Protein 1WIL (pdb70)

Organism: Homo sapiens (NCBI:txid9606)

Sequence (89 aa):
GSSGSSGPREPVVNDEMCDVCEVWTAESLFPCRVCTRVFHDGCLRRMGYIQGDSAAEVTEMAHTETGWSCHYCDNINLLLTEESGPSSGGSSGSSGPREPVVNDEMCDVCEVWTAESLFPCRVCTRVFHDGCLRRMGYIQGDSAAEVTEMAHTETGWSCHYCDNINLLLTEESGPSSGGSSGSSGPREPVVNDEMCDVCEVWTAESLFPCRVCTRVFHDGCLRRMGYIQGDSAAEVTEMAHTETGWSCHYCDNINLLLTEESGPSSGGSSGSSGPREPVVNDEMCDVCEVWTAESLFPCRVCTRVFHDGCLRRMGYIQGDSAAEVTEMAHTETGWSCHYCDNINLLLTEESGPSSGGSSGSSGPREPVVNDEMCDVCEVWTAESLFPCRVCTRVFHDGCLRRMGYIQGDSAAEVTEMAHTETGWSCHYCDNINLLLTEESGPSSGGSSGSSGPREPVVNDEMCDVCEVWTAESLFPCRVCTRVFHDGCLRRMGYIQGDSAAEVTEMAHTETGWSCHYCDNINLLLTEESGPSSGGSSGSSGPREPVVNDEMCDVCEVWTAESLFPCRVCTRVFHDGCLRRMGYIQGDSAAEVTEMAHTETGWSCHYCDNINLLLTEESGPSSGGSSGSSGPREPVVNDEMCDVCEVWTAESLFPCRVCTRVFHDGCLRRMGYIQGDSAAEVTEMAHTETGWSCHYCDNINLLLTEESGPSSGGSSGSSGPREPVVNDEMCDVCEVWTAESLFPCRVCTRVFHDGCLRRMGYIQGDSAAEVTEMAHTETGWSCHYCDNINLLLTEESGPSSGGSSGSSGPREPVVNDEMCDVCEVWTAESLFPCRVCTRVFHDGCLRRMGYIQGDSAAEVTEMAHTETGWSCHYCDNINLLLTEESGPSSGGSSGSSGPREPVVNDEMCDVCEVWTAESLFPCRVCTRVFHDGCLRRMGYIQGDSAAEVTEMAHTETGWSCHYCDNINLLLTEESGPSSGGSSGSSGPREPVVNDEMCDVCEVWTAESLFPCRVCTRVFHDGCLRRMGYIQGDSAAEVTEMAHTETGWSCHYCDNINLLLTEESGPSSGGSSGSSGPREPVVNDEMCDVCEVWTAESLFPCRVCTRVFHDGCLRRMGYIQGDSAAEVTEMAHTETGWSCHYCDNINLLLTEESGPSSGGSSGSSGPREPVVNDEMCDVCEVWTAESLFPCRVCTRVFHDGCLRRMGYIQGDSAAEVTEMAHTETGWSCHYCDNINLLLTEESGPSSGGSSGSSGPREPVVNDEMCDVCEVWTAESLFPCRVCTRVFHDGCLRRMGYIQGDSAAEVTEMAHTETGWSCHYCDNINLLLTEESGPSSGGSSGSSGPREPVVNDEMCDVCEVWTAESLFPCRVCTRVFHDGCLRRMGYIQGDSAAEVTEMAHTETGWSCHYCDNINLLLTEESGPSSGGSSGSSGPREPVVNDEMCDVCEVWTAESLFPCRVCTRVFHDGCLRRMGYIQGDSAAEVTEMAHTETGWSCHYCDNINLLLTEESGPSSGGSSGSSGPREPVVNDEMCDVCEVWTAESLFPCRVCTRVFHDGCLRRMGYIQGDSAAEVTEMAHTETGWSCHYCDNINLLLTEESGPSSGGSSGSSGPREPVVNDEMCDVCEVWTAESLFPCRVCTRVFHDGCLRRMGYIQGDSAAEVTEMAHTETGWSCHYCDNINLLLTEESGPSSGGSSGSSGPREPVVNDEMCDVCEVWTAESLFPCRVCTRVFHDGCLRRMGYIQGDSAAEVTEMAHTETGWSCHYCDNINLLLTEESGPSSG

Secondary structure (DSSP, 8-state):
-------S-PPP--S---TTT----SSPPSS-SSSSS---HHHHHHHTS-------S-S---SSSSS---TTT----SSS---------

Structure (mmCIF, N/CA/C/O backbone):
data_1WIL
#
_entry.id   1WIL
#
_cell.length_a   1.000
_cell.length_b   1.000
_cell.length_c   1.000
_cell.angle_alpha   90.00
_cell.angle_beta   90.00
_cell.angle_gamma   90.00
#
_symmetry.space_group_name_H-M   'P 1'
#
loop_
_entity.id
_entity.type
_entity.pdbx_description
1 polymer 'KIAA1045 protein'
2 non-polymer 'ZINC ION'
#
loop_
_atom_site.group_PDB
_atom_site.id
_atom_site.type_symbol
_atom_site.label_atom_id
_atom_site.label_alt_id
_atom_site.label_comp_id
_atom_site.label_asym_id
_atom_site.label_entity_id
_atom_site.label_seq_id
_atom_site.pdbx_PDB_ins_code
_atom_site.Cartn_x
_atom_site.Cartn_y
_atom_site.Cartn_z
_atom_site.occupancy
_atom_site.B_iso_or_equiv
_atom_site.auth_seq_id
_atom_site.auth_comp_id
_atom_site.auth_asym_id
_atom_site.auth_atom_id
_atom_site.pdbx_PDB_model_num
ATOM 1 N N . GLY A 1 1 ? -23.510 6.192 26.114 1.00 0.00 1 GLY A N 1
ATOM 2 C CA . GLY A 1 1 ? -22.787 6.338 24.865 1.00 0.00 1 GLY A CA 1
ATOM 3 C C . GLY A 1 1 ? -23.681 6.780 23.724 1.00 0.00 1 GLY A C 1
ATOM 4 O O . GLY A 1 1 ? -24.396 7.776 23.837 1.00 0.00 1 GLY A O 1
ATOM 8 N N . SER A 1 2 ? -23.641 6.039 22.621 1.00 0.00 2 SER A N 1
ATOM 9 C CA . SER A 1 2 ? -24.451 6.363 21.453 1.00 0.00 2 SER A CA 1
ATOM 10 C C . SER A 1 2 ? -24.512 5.182 20.489 1.00 0.00 2 SER A C 1
ATOM 11 O O . SER A 1 2 ? -23.521 4.481 20.285 1.00 0.00 2 SER A O 1
ATOM 19 N N . SER A 1 3 ? -25.684 4.967 19.899 1.00 0.00 3 SER A N 1
ATOM 20 C CA . SER A 1 3 ? -25.877 3.869 18.960 1.00 0.00 3 SER A CA 1
ATOM 21 C C . SER A 1 3 ? -26.710 4.317 17.763 1.00 0.00 3 SER A C 1
ATOM 22 O O . SER A 1 3 ? -27.594 5.164 17.890 1.00 0.00 3 SER A O 1
ATOM 30 N N . GLY A 1 4 ? -26.423 3.742 16.599 1.00 0.00 4 GLY A N 1
ATOM 31 C CA . GLY A 1 4 ? -27.153 4.095 15.396 1.00 0.00 4 GLY A CA 1
ATOM 32 C C . GLY A 1 4 ? -26.478 3.587 14.138 1.00 0.00 4 GLY A C 1
ATOM 33 O O . GLY A 1 4 ? -25.638 4.272 13.557 1.00 0.00 4 GLY A O 1
ATOM 37 N N . SER A 1 5 ? -26.846 2.381 13.717 1.00 0.00 5 SER A N 1
ATOM 38 C CA . SER A 1 5 ? -26.265 1.778 12.523 1.00 0.00 5 SER A CA 1
ATOM 39 C C . SER A 1 5 ? -27.106 0.598 12.046 1.00 0.00 5 SER A C 1
ATOM 40 O O . SER A 1 5 ? -27.391 -0.324 12.810 1.00 0.00 5 SER A O 1
ATOM 48 N N . SER A 1 6 ? -27.501 0.634 10.777 1.00 0.00 6 SER A N 1
ATOM 49 C CA . SER A 1 6 ? -28.313 -0.429 10.199 1.00 0.00 6 SER A CA 1
ATOM 50 C C . SER A 1 6 ? -27.771 -0.845 8.834 1.00 0.00 6 SER A C 1
ATOM 51 O O . SER A 1 6 ? -26.816 -0.257 8.328 1.00 0.00 6 SER A O 1
ATOM 59 N N . GLY A 1 7 ? -28.389 -1.863 8.243 1.00 0.00 7 GLY A N 1
ATOM 60 C CA . GLY A 1 7 ? -27.956 -2.341 6.943 1.00 0.00 7 GLY A CA 1
ATOM 61 C C . GLY A 1 7 ? -27.550 -3.802 6.968 1.00 0.00 7 GLY A C 1
ATOM 62 O O . GLY A 1 7 ? -26.400 -4.144 7.244 1.00 0.00 7 GLY A O 1
ATOM 66 N N . PRO A 1 8 ? -28.510 -4.692 6.677 1.00 0.00 8 PRO A N 1
ATOM 67 C CA . PRO A 1 8 ? -28.271 -6.138 6.661 1.00 0.00 8 PRO A CA 1
ATOM 68 C C . PRO A 1 8 ? -27.384 -6.566 5.497 1.00 0.00 8 PRO A C 1
ATOM 69 O O . PRO A 1 8 ? -27.091 -7.751 5.330 1.00 0.00 8 PRO A O 1
ATOM 80 N N . ARG A 1 9 ? -26.958 -5.595 4.695 1.00 0.00 9 ARG A N 1
ATOM 81 C CA . ARG A 1 9 ? -26.105 -5.873 3.546 1.00 0.00 9 ARG A CA 1
ATOM 82 C C . ARG A 1 9 ? -24.672 -5.420 3.811 1.00 0.00 9 ARG A C 1
ATOM 83 O O . ARG A 1 9 ? -24.351 -4.240 3.678 1.00 0.00 9 ARG A O 1
ATOM 104 N N . GLU A 1 10 ? -23.817 -6.366 4.185 1.00 0.00 10 GLU A N 1
ATOM 105 C CA . GLU A 1 10 ? -22.419 -6.063 4.469 1.00 0.00 10 GLU A CA 1
ATOM 106 C C . GLU A 1 10 ? -21.604 -5.997 3.181 1.00 0.00 10 GLU A C 1
ATOM 107 O O . GLU A 1 10 ? -21.803 -6.777 2.250 1.00 0.00 10 GLU A O 1
ATOM 119 N N . PRO A 1 11 ? -20.663 -5.042 3.125 1.00 0.00 11 PRO A N 1
ATOM 120 C CA . PRO A 1 11 ? -19.799 -4.850 1.957 1.00 0.00 11 PRO A CA 1
ATOM 121 C C . PRO A 1 11 ? -18.796 -5.986 1.785 1.00 0.00 11 PRO A C 1
ATOM 122 O O . PRO A 1 11 ? -18.456 -6.678 2.746 1.00 0.00 11 PRO A O 1
ATOM 133 N N . VAL A 1 12 ? -18.323 -6.172 0.557 1.00 0.00 12 VAL A N 1
ATOM 134 C CA . VAL A 1 12 ? -17.358 -7.222 0.261 1.00 0.00 12 VAL A CA 1
ATOM 135 C C . VAL A 1 12 ? -16.168 -7.160 1.212 1.00 0.00 12 VAL A C 1
ATOM 136 O O . VAL A 1 12 ? -15.732 -6.079 1.608 1.00 0.00 12 VAL A O 1
ATOM 149 N N . VAL A 1 13 ? -15.647 -8.328 1.576 1.00 0.00 13 VAL A N 1
ATOM 150 C CA . VAL A 1 13 ? -14.505 -8.406 2.480 1.00 0.00 13 VAL A CA 1
ATOM 151 C C . VAL A 1 13 ? -13.224 -8.735 1.721 1.00 0.00 13 VAL A C 1
ATOM 152 O O . VAL A 1 13 ? -13.108 -9.797 1.111 1.00 0.00 13 VAL A O 1
ATOM 165 N N . ASN A 1 14 ? -12.264 -7.818 1.765 1.00 0.00 14 ASN A N 1
ATOM 166 C CA . ASN A 1 14 ? -10.991 -8.009 1.081 1.00 0.00 14 ASN A CA 1
ATOM 167 C C . ASN A 1 14 ? -9.850 -8.151 2.085 1.00 0.00 14 ASN A C 1
ATOM 168 O O . ASN A 1 14 ? -9.764 -7.394 3.052 1.00 0.00 14 ASN A O 1
ATOM 179 N N . ASP A 1 15 ? -8.977 -9.124 1.847 1.00 0.00 15 ASP A N 1
ATOM 180 C CA . ASP A 1 15 ? -7.841 -9.363 2.729 1.00 0.00 15 ASP A CA 1
ATOM 181 C C . ASP A 1 15 ? -6.848 -8.207 2.661 1.00 0.00 15 ASP A C 1
ATOM 182 O O . ASP A 1 15 ? -5.943 -8.106 3.490 1.00 0.00 15 ASP A O 1
ATOM 191 N N . GLU A 1 16 ? -7.022 -7.340 1.669 1.00 0.00 16 GLU A N 1
ATOM 192 C CA . GLU A 1 16 ? -6.140 -6.194 1.494 1.00 0.00 16 GLU A CA 1
ATOM 193 C C . GLU A 1 16 ? -6.702 -4.961 2.195 1.00 0.00 16 GLU A C 1
ATOM 194 O O . GLU A 1 16 ? -6.870 -3.907 1.583 1.00 0.00 16 GLU A O 1
ATOM 206 N N . MET A 1 17 ? -6.993 -5.103 3.485 1.00 0.00 17 MET A N 1
ATOM 207 C CA . MET A 1 17 ? -7.537 -4.001 4.270 1.00 0.00 17 MET A CA 1
ATOM 208 C C . MET A 1 17 ? -6.546 -3.557 5.342 1.00 0.00 17 MET A C 1
ATOM 209 O O . MET A 1 17 ? -6.164 -4.341 6.212 1.00 0.00 17 MET A O 1
ATOM 223 N N . CYS A 1 18 ? -6.134 -2.296 5.274 1.00 0.00 18 CYS A N 1
ATOM 224 C CA . CYS A 1 18 ? -5.188 -1.748 6.238 1.00 0.00 18 CYS A CA 1
ATOM 225 C C . CYS A 1 18 ? -5.406 -2.355 7.621 1.00 0.00 18 CYS A C 1
ATOM 226 O O . CYS A 1 18 ? -6.542 -2.561 8.047 1.00 0.00 18 CYS A O 1
ATOM 233 N N . ASP A 1 19 ? -4.310 -2.636 8.317 1.00 0.00 19 ASP A N 1
ATOM 234 C CA . ASP A 1 19 ? -4.381 -3.218 9.652 1.00 0.00 19 ASP A CA 1
ATOM 235 C C . ASP A 1 19 ? -4.627 -2.140 10.704 1.00 0.00 19 ASP A C 1
ATOM 236 O O . ASP A 1 19 ? -4.789 -2.436 11.887 1.00 0.00 19 ASP A O 1
ATOM 245 N N . VAL A 1 20 ? -4.652 -0.885 10.262 1.00 0.00 20 VAL A N 1
ATOM 246 C CA . VAL A 1 20 ? -4.878 0.238 11.163 1.00 0.00 20 VAL A CA 1
ATOM 247 C C . VAL A 1 20 ? -6.141 1.003 10.782 1.00 0.00 20 VAL A C 1
ATOM 248 O O . VAL A 1 20 ? -6.659 1.798 11.567 1.00 0.00 20 VAL A O 1
ATOM 261 N N . CYS A 1 21 ? -6.633 0.755 9.573 1.00 0.00 21 CYS A N 1
ATOM 262 C CA . CYS A 1 21 ? -7.836 1.421 9.087 1.00 0.00 21 CYS A CA 1
ATOM 263 C C . CYS A 1 21 ? -8.866 0.400 8.610 1.00 0.00 21 CYS A C 1
ATOM 264 O O . CYS A 1 21 ? -10.068 0.666 8.621 1.00 0.00 21 CYS A O 1
ATOM 271 N N . GLU A 1 22 ? -8.386 -0.767 8.192 1.00 0.00 22 GLU A N 1
ATOM 272 C CA . GLU A 1 22 ? -9.266 -1.826 7.712 1.00 0.00 22 GLU A CA 1
ATOM 273 C C . GLU A 1 22 ? -10.111 -1.340 6.538 1.00 0.00 22 GLU A C 1
ATOM 274 O O . GLU A 1 22 ? -11.285 -1.690 6.417 1.00 0.00 22 GLU A O 1
ATOM 286 N N . VAL A 1 23 ? -9.504 -0.531 5.675 1.00 0.00 23 VAL A N 1
ATOM 287 C CA . VAL A 1 23 ? -10.200 0.002 4.509 1.00 0.00 23 VAL A CA 1
ATOM 288 C C . VAL A 1 23 ? -9.285 0.033 3.290 1.00 0.00 23 VAL A C 1
ATOM 289 O O . VAL A 1 23 ? -8.073 0.205 3.415 1.00 0.00 23 VAL A O 1
ATOM 302 N N . TRP A 1 24 ? -9.875 -0.135 2.112 1.00 0.00 24 TRP A N 1
ATOM 303 C CA . TRP A 1 24 ? -9.112 -0.126 0.868 1.00 0.00 24 TRP A CA 1
ATOM 304 C C . TRP A 1 24 ? -9.573 1.005 -0.044 1.00 0.00 24 TRP A C 1
ATOM 305 O O . TRP A 1 24 ? -10.424 1.812 0.331 1.00 0.00 24 TRP A O 1
ATOM 326 N N . THR A 1 25 ? -9.006 1.058 -1.246 1.00 0.00 25 THR A N 1
ATOM 327 C CA . THR A 1 25 ? -9.358 2.090 -2.212 1.00 0.00 25 THR A CA 1
ATOM 328 C C . THR A 1 25 ? -9.025 1.651 -3.634 1.00 0.00 25 THR A C 1
ATOM 329 O O . THR A 1 25 ? -8.067 0.911 -3.855 1.00 0.00 25 THR A O 1
ATOM 340 N N . ALA A 1 26 ? -9.822 2.111 -4.592 1.00 0.00 26 ALA A N 1
ATOM 341 C CA . ALA A 1 26 ? -9.610 1.766 -5.992 1.00 0.00 26 ALA A CA 1
ATOM 342 C C . ALA A 1 26 ? -8.124 1.759 -6.337 1.00 0.00 26 ALA A C 1
ATOM 343 O O . ALA A 1 26 ? -7.577 0.732 -6.737 1.00 0.00 26 ALA A O 1
ATOM 350 N N . GLU A 1 27 ? -7.479 2.910 -6.178 1.00 0.00 27 GLU A N 1
ATOM 351 C CA . GLU A 1 27 ? -6.056 3.034 -6.474 1.00 0.00 27 GLU A CA 1
ATOM 352 C C . GLU A 1 27 ? -5.250 1.981 -5.721 1.00 0.00 27 GLU A C 1
ATOM 353 O O . GLU A 1 27 ? -5.798 1.213 -4.930 1.00 0.00 27 GLU A O 1
ATOM 365 N N . SER A 1 28 ? -3.945 1.952 -5.972 1.00 0.00 28 SER A N 1
ATOM 366 C CA . SER A 1 28 ? -3.062 0.990 -5.321 1.00 0.00 28 SER A CA 1
ATOM 367 C C . SER A 1 28 ? -2.946 1.282 -3.828 1.00 0.00 28 SER A C 1
ATOM 368 O O . SER A 1 28 ? -2.847 2.439 -3.416 1.00 0.00 28 SER A O 1
ATOM 376 N N . LEU A 1 29 ? -2.960 0.227 -3.022 1.00 0.00 29 LEU A N 1
ATOM 377 C CA . LEU A 1 29 ? -2.856 0.368 -1.574 1.00 0.00 29 LEU A CA 1
ATOM 378 C C . LEU A 1 29 ? -1.409 0.223 -1.115 1.00 0.00 29 LEU A C 1
ATOM 379 O O . LEU A 1 29 ? -0.649 -0.572 -1.668 1.00 0.00 29 LEU A O 1
ATOM 395 N N . PHE A 1 30 ? -1.037 0.992 -0.097 1.00 0.00 30 PHE A N 1
ATOM 396 C CA . PHE A 1 30 ? 0.319 0.948 0.437 1.00 0.00 30 PHE A CA 1
ATOM 397 C C . PHE A 1 30 ? 0.423 -0.068 1.571 1.00 0.00 30 PHE A C 1
ATOM 398 O O . PHE A 1 30 ? -0.555 -0.378 2.253 1.00 0.00 30 PHE A O 1
ATOM 415 N N . PRO A 1 31 ? 1.637 -0.600 1.779 1.00 0.00 31 PRO A N 1
ATOM 416 C CA . PRO A 1 31 ? 2.808 -0.239 0.974 1.00 0.00 31 PRO A CA 1
ATOM 417 C C . PRO A 1 31 ? 2.713 -0.766 -0.454 1.00 0.00 31 PRO A C 1
ATOM 418 O O . PRO A 1 31 ? 2.932 -0.026 -1.415 1.00 0.00 31 PRO A O 1
ATOM 429 N N . CYS A 1 32 ? 2.387 -2.047 -0.587 1.00 0.00 32 CYS A N 1
ATOM 430 C CA . CYS A 1 32 ? 2.264 -2.673 -1.898 1.00 0.00 32 CYS A CA 1
ATOM 431 C C . CYS A 1 32 ? 0.849 -3.200 -2.119 1.00 0.00 32 CYS A C 1
ATOM 432 O O . CYS A 1 32 ? 0.005 -3.135 -1.225 1.00 0.00 32 CYS A O 1
ATOM 439 N N . ARG A 1 33 ? 0.596 -3.722 -3.314 1.00 0.00 33 ARG A N 1
ATOM 440 C CA . ARG A 1 33 ? -0.716 -4.258 -3.653 1.00 0.00 33 ARG A CA 1
ATOM 441 C C . ARG A 1 33 ? -0.764 -5.766 -3.415 1.00 0.00 33 ARG A C 1
ATOM 442 O O . ARG A 1 33 ? -1.654 -6.268 -2.729 1.00 0.00 33 ARG A O 1
ATOM 463 N N . VAL A 1 34 ? 0.199 -6.481 -3.987 1.00 0.00 34 VAL A N 1
ATOM 464 C CA . VAL A 1 34 ? 0.267 -7.930 -3.837 1.00 0.00 34 VAL A CA 1
ATOM 465 C C . VAL A 1 34 ? 0.439 -8.323 -2.375 1.00 0.00 34 VAL A C 1
ATOM 466 O O . VAL A 1 34 ? -0.314 -9.143 -1.847 1.00 0.00 34 VAL A O 1
ATOM 479 N N . CYS A 1 35 ? 1.435 -7.734 -1.722 1.00 0.00 35 CYS A N 1
ATOM 480 C CA . CYS A 1 35 ? 1.709 -8.021 -0.320 1.00 0.00 35 CYS A CA 1
ATOM 481 C C . CYS A 1 35 ? 0.422 -8.002 0.500 1.00 0.00 35 CYS A C 1
ATOM 482 O O . CYS A 1 35 ? -0.026 -6.948 0.951 1.00 0.00 35 CYS A O 1
ATOM 489 N N . THR A 1 36 ? -0.168 -9.178 0.691 1.00 0.00 36 THR A N 1
ATOM 490 C CA . THR A 1 36 ? -1.404 -9.298 1.455 1.00 0.00 36 THR A CA 1
ATOM 491 C C . THR A 1 36 ? -1.459 -8.267 2.577 1.00 0.00 36 THR A C 1
ATOM 492 O O . THR A 1 36 ? -2.385 -7.460 2.647 1.00 0.00 36 THR A O 1
ATOM 503 N N . ARG A 1 37 ? -0.460 -8.300 3.454 1.00 0.00 37 ARG A N 1
ATOM 504 C CA . ARG A 1 37 ? -0.395 -7.369 4.573 1.00 0.00 37 ARG A CA 1
ATOM 505 C C . ARG A 1 37 ? -0.261 -5.932 4.078 1.00 0.00 37 ARG A C 1
ATOM 506 O O . ARG A 1 37 ? 0.814 -5.510 3.649 1.00 0.00 37 ARG A O 1
ATOM 527 N N . VAL A 1 38 ? -1.358 -5.184 4.140 1.00 0.00 38 VAL A N 1
ATOM 528 C CA . VAL A 1 38 ? -1.363 -3.796 3.698 1.00 0.00 38 VAL A CA 1
ATOM 529 C C . VAL A 1 38 ? -1.456 -2.842 4.884 1.00 0.00 38 VAL A C 1
ATOM 530 O O . VAL A 1 38 ? -2.266 -3.039 5.790 1.00 0.00 38 VAL A O 1
ATOM 543 N N . PHE A 1 39 ? -0.622 -1.808 4.871 1.00 0.00 39 PHE A N 1
ATOM 544 C CA . PHE A 1 39 ? -0.609 -0.823 5.947 1.00 0.00 39 PHE A CA 1
ATOM 545 C C . PHE A 1 39 ? -0.162 0.541 5.429 1.00 0.00 39 PHE A C 1
ATOM 546 O O . PHE A 1 39 ? 0.906 0.671 4.831 1.00 0.00 39 PHE A O 1
ATOM 563 N N . HIS A 1 40 ? -0.987 1.557 5.665 1.00 0.00 40 HIS A N 1
ATOM 564 C CA . HIS A 1 40 ? -0.678 2.912 5.222 1.00 0.00 40 HIS A CA 1
ATOM 565 C C . HIS A 1 40 ? 0.607 3.415 5.875 1.00 0.00 40 HIS A C 1
ATOM 566 O O . HIS A 1 40 ? 0.762 3.350 7.094 1.00 0.00 40 HIS A O 1
ATOM 580 N N . ASP A 1 41 ? 1.525 3.916 5.054 1.00 0.00 41 ASP A N 1
ATOM 581 C CA . ASP A 1 41 ? 2.795 4.430 5.551 1.00 0.00 41 ASP A CA 1
ATOM 582 C C . ASP A 1 41 ? 2.574 5.390 6.716 1.00 0.00 41 ASP A C 1
ATOM 583 O O . ASP A 1 41 ? 3.328 5.386 7.688 1.00 0.00 41 ASP A O 1
ATOM 592 N N . GLY A 1 42 ? 1.535 6.214 6.609 1.00 0.00 42 GLY A N 1
ATOM 593 C CA . GLY A 1 42 ? 1.235 7.169 7.660 1.00 0.00 42 GLY A CA 1
ATOM 594 C C . GLY A 1 42 ? 0.747 6.500 8.929 1.00 0.00 42 GLY A C 1
ATOM 595 O O . GLY A 1 42 ? 1.069 6.939 10.034 1.00 0.00 42 GLY A O 1
ATOM 599 N N . CYS A 1 43 ? -0.032 5.435 8.774 1.00 0.00 43 CYS A N 1
ATOM 600 C CA . CYS A 1 43 ? -0.567 4.703 9.916 1.00 0.00 43 CYS A CA 1
ATOM 601 C C . CYS A 1 43 ? 0.559 4.179 10.802 1.00 0.00 43 CYS A C 1
ATOM 602 O O . CYS A 1 43 ? 0.381 3.993 12.007 1.00 0.00 43 CYS A O 1
ATOM 609 N N . LEU A 1 44 ? 1.718 3.942 10.197 1.00 0.00 44 LEU A N 1
ATOM 610 C CA . LEU A 1 44 ? 2.874 3.438 10.930 1.00 0.00 44 LEU A CA 1
ATOM 611 C C . LEU A 1 44 ? 3.571 4.564 11.687 1.00 0.00 44 LEU A C 1
ATOM 612 O O . LEU A 1 44 ? 3.693 4.520 12.912 1.00 0.00 44 LEU A O 1
ATOM 628 N N . ARG A 1 45 ? 4.027 5.572 10.950 1.00 0.00 45 ARG A N 1
ATOM 629 C CA . ARG A 1 45 ? 4.711 6.710 11.551 1.00 0.00 45 ARG A CA 1
ATOM 630 C C . ARG A 1 45 ? 3.848 7.355 12.632 1.00 0.00 45 ARG A C 1
ATOM 631 O O . ARG A 1 45 ? 4.341 7.720 13.699 1.00 0.00 45 ARG A O 1
ATOM 652 N N . ARG A 1 46 ? 2.557 7.490 12.348 1.00 0.00 46 ARG A N 1
ATOM 653 C CA . ARG A 1 46 ? 1.625 8.092 13.295 1.00 0.00 46 ARG A CA 1
ATOM 654 C C . ARG A 1 46 ? 1.518 7.249 14.562 1.00 0.00 46 ARG A C 1
ATOM 655 O O . ARG A 1 46 ? 2.001 7.642 15.623 1.00 0.00 46 ARG A O 1
ATOM 676 N N . MET A 1 47 ? 0.882 6.089 14.443 1.00 0.00 47 MET A N 1
ATOM 677 C CA . MET A 1 47 ? 0.711 5.190 15.579 1.00 0.00 47 MET A CA 1
ATOM 678 C C . MET A 1 47 ? 1.983 5.131 16.420 1.00 0.00 47 MET A C 1
ATOM 679 O O . MET A 1 47 ? 1.954 5.380 17.624 1.00 0.00 47 MET A O 1
ATOM 693 N N . GLY A 1 48 ? 3.098 4.799 15.776 1.00 0.00 48 GLY A N 1
ATOM 694 C CA . GLY A 1 48 ? 4.364 4.713 16.481 1.00 0.00 48 GLY A CA 1
ATOM 695 C C . GLY A 1 48 ? 5.159 3.481 16.097 1.00 0.00 48 GLY A C 1
ATOM 696 O O . GLY A 1 48 ? 5.679 2.774 16.960 1.00 0.00 48 GLY A O 1
ATOM 700 N N . TYR A 1 49 ? 5.252 3.222 14.797 1.00 0.00 49 TYR A N 1
ATOM 701 C CA . TYR A 1 49 ? 5.987 2.065 14.300 1.00 0.00 49 TYR A CA 1
ATOM 702 C C . TYR A 1 49 ? 7.315 2.487 13.678 1.00 0.00 49 TYR A C 1
ATOM 703 O O . TYR A 1 49 ? 8.329 1.807 13.832 1.00 0.00 49 TYR A O 1
ATOM 721 N N . ILE A 1 50 ? 7.299 3.616 12.977 1.00 0.00 50 ILE A N 1
ATOM 722 C CA . ILE A 1 50 ? 8.501 4.131 12.334 1.00 0.00 50 ILE A CA 1
ATOM 723 C C . ILE A 1 50 ? 9.132 5.248 13.159 1.00 0.00 50 ILE A C 1
ATOM 724 O O . ILE A 1 50 ? 10.198 5.069 13.748 1.00 0.00 50 ILE A O 1
ATOM 740 N N . GLN A 1 51 ? 8.464 6.396 13.200 1.00 0.00 51 GLN A N 1
ATOM 741 C CA . GLN A 1 51 ? 8.959 7.540 13.956 1.00 0.00 51 GLN A CA 1
ATOM 742 C C . GLN A 1 51 ? 10.475 7.663 13.828 1.00 0.00 51 GLN A C 1
ATOM 743 O O . GLN A 1 51 ? 11.172 7.917 14.809 1.00 0.00 51 GLN A O 1
ATOM 757 N N . GLY A 1 52 ? 10.977 7.479 12.611 1.00 0.00 52 GLY A N 1
ATOM 758 C CA . GLY A 1 52 ? 12.406 7.573 12.377 1.00 0.00 52 GLY A CA 1
ATOM 759 C C . GLY A 1 52 ? 12.760 8.644 11.363 1.00 0.00 52 GLY A C 1
ATOM 760 O O . GLY A 1 52 ? 12.061 8.815 10.363 1.00 0.00 52 GLY A O 1
ATOM 764 N N . ASP A 1 53 ? 13.843 9.366 11.621 1.00 0.00 53 ASP A N 1
ATOM 765 C CA . ASP A 1 53 ? 14.287 10.425 10.723 1.00 0.00 53 ASP A CA 1
ATOM 766 C C . ASP A 1 53 ? 14.824 9.843 9.419 1.00 0.00 53 ASP A C 1
ATOM 767 O O . ASP A 1 53 ? 16.014 9.549 9.302 1.00 0.00 53 ASP A O 1
ATOM 776 N N . SER A 1 54 ? 13.939 9.680 8.441 1.00 0.00 54 SER A N 1
ATOM 777 C CA . SER A 1 54 ? 14.322 9.128 7.147 1.00 0.00 54 SER A CA 1
ATOM 778 C C . SER A 1 54 ? 14.134 10.160 6.039 1.00 0.00 54 SER A C 1
ATOM 779 O O . SER A 1 54 ? 13.666 9.838 4.948 1.00 0.00 54 SER A O 1
ATOM 787 N N . ALA A 1 55 ? 14.504 11.404 6.329 1.00 0.00 55 ALA A N 1
ATOM 788 C CA . ALA A 1 55 ? 14.379 12.483 5.358 1.00 0.00 55 ALA A CA 1
ATOM 789 C C . ALA A 1 55 ? 14.827 12.030 3.972 1.00 0.00 55 ALA A C 1
ATOM 790 O O . ALA A 1 55 ? 15.979 11.645 3.777 1.00 0.00 55 ALA A O 1
ATOM 797 N N . ALA A 1 56 ? 13.907 12.079 3.013 1.00 0.00 56 ALA A N 1
ATOM 798 C CA . ALA A 1 56 ? 14.208 11.675 1.646 1.00 0.00 56 ALA A CA 1
ATOM 799 C C . ALA A 1 56 ? 13.585 12.637 0.640 1.00 0.00 56 ALA A C 1
ATOM 800 O O . ALA A 1 56 ? 12.686 13.405 0.978 1.00 0.00 56 ALA A O 1
ATOM 807 N N . GLU A 1 57 ? 14.068 12.587 -0.598 1.00 0.00 57 GLU A N 1
ATOM 808 C CA . GLU A 1 57 ? 13.559 13.456 -1.652 1.00 0.00 57 GLU A CA 1
ATOM 809 C C . GLU A 1 57 ? 12.468 12.753 -2.456 1.00 0.00 57 GLU A C 1
ATOM 810 O O . GLU A 1 57 ? 12.397 12.888 -3.678 1.00 0.00 57 GLU A O 1
ATOM 822 N N . VAL A 1 58 ? 11.620 12.001 -1.761 1.00 0.00 58 VAL A N 1
ATOM 823 C CA . VAL A 1 58 ? 10.533 11.277 -2.409 1.00 0.00 58 VAL A CA 1
ATOM 824 C C . VAL A 1 58 ? 9.288 11.253 -1.530 1.00 0.00 58 VAL A C 1
ATOM 825 O O . VAL A 1 58 ? 9.369 11.016 -0.324 1.00 0.00 58 VAL A O 1
ATOM 838 N N . THR A 1 59 ? 8.133 11.501 -2.142 1.00 0.00 59 THR A N 1
ATOM 839 C CA . THR A 1 59 ? 6.870 11.509 -1.415 1.00 0.00 59 THR A CA 1
ATOM 840 C C . THR A 1 59 ? 6.266 10.110 -1.346 1.00 0.00 59 THR A C 1
ATOM 841 O O . THR A 1 59 ? 6.279 9.472 -0.295 1.00 0.00 59 THR A O 1
ATOM 852 N N . GLU A 1 60 ? 5.739 9.641 -2.473 1.00 0.00 60 GLU A N 1
ATOM 853 C CA . GLU A 1 60 ? 5.131 8.318 -2.538 1.00 0.00 60 GLU A CA 1
ATOM 854 C C . GLU A 1 60 ? 5.386 7.667 -3.895 1.00 0.00 60 GLU A C 1
ATOM 855 O O . GLU A 1 60 ? 4.860 8.109 -4.915 1.00 0.00 60 GLU A O 1
ATOM 867 N N . MET A 1 61 ? 6.199 6.616 -3.896 1.00 0.00 61 MET A N 1
ATOM 868 C CA . MET A 1 61 ? 6.525 5.904 -5.127 1.00 0.00 61 MET A CA 1
ATOM 869 C C . MET A 1 61 ? 6.300 4.405 -4.963 1.00 0.00 61 MET A C 1
ATOM 870 O O . MET A 1 61 ? 7.138 3.595 -5.360 1.00 0.00 61 MET A O 1
ATOM 884 N N . ALA A 1 62 ? 5.164 4.041 -4.376 1.00 0.00 62 ALA A N 1
ATOM 885 C CA . ALA A 1 62 ? 4.829 2.640 -4.162 1.00 0.00 62 ALA A CA 1
ATOM 886 C C . ALA A 1 62 ? 3.849 2.142 -5.219 1.00 0.00 62 ALA A C 1
ATOM 887 O O . ALA A 1 62 ? 4.049 1.084 -5.817 1.00 0.00 62 ALA A O 1
ATOM 894 N N . HIS A 1 63 ? 2.788 2.910 -5.445 1.00 0.00 63 HIS A N 1
ATOM 895 C CA . HIS A 1 63 ? 1.776 2.546 -6.430 1.00 0.00 63 HIS A CA 1
ATOM 896 C C . HIS A 1 63 ? 2.416 1.887 -7.649 1.00 0.00 63 HIS A C 1
ATOM 897 O O . HIS A 1 63 ? 2.059 0.770 -8.025 1.00 0.00 63 HIS A O 1
ATOM 911 N N . THR A 1 64 ? 3.366 2.587 -8.263 1.00 0.00 64 THR A N 1
ATOM 912 C CA . THR A 1 64 ? 4.054 2.072 -9.439 1.00 0.00 64 THR A CA 1
ATOM 913 C C . THR A 1 64 ? 4.416 0.601 -9.265 1.00 0.00 64 THR A C 1
ATOM 914 O O . THR A 1 64 ? 4.640 0.137 -8.147 1.00 0.00 64 THR A O 1
ATOM 925 N N . GLU A 1 65 ? 4.473 -0.126 -10.376 1.00 0.00 65 GLU A N 1
ATOM 926 C CA . GLU A 1 65 ? 4.808 -1.544 -10.343 1.00 0.00 65 GLU A CA 1
ATOM 927 C C . GLU A 1 65 ? 6.159 -1.770 -9.670 1.00 0.00 65 GLU A C 1
ATOM 928 O O . GLU A 1 65 ? 6.272 -2.546 -8.721 1.00 0.00 65 GLU A O 1
ATOM 940 N N . THR A 1 66 ? 7.183 -1.084 -10.168 1.00 0.00 66 THR A N 1
ATOM 941 C CA . THR A 1 66 ? 8.527 -1.208 -9.617 1.00 0.00 66 THR A CA 1
ATOM 942 C C . THR A 1 66 ? 8.910 0.030 -8.816 1.00 0.00 66 THR A C 1
ATOM 943 O O . THR A 1 66 ? 9.558 0.940 -9.332 1.00 0.00 66 THR A O 1
ATOM 954 N N . GLY A 1 67 ? 8.505 0.058 -7.549 1.00 0.00 67 GLY A N 1
ATOM 955 C CA . GLY A 1 67 ? 8.816 1.191 -6.696 1.00 0.00 67 GLY A CA 1
ATOM 956 C C . GLY A 1 67 ? 9.432 0.770 -5.376 1.00 0.00 67 GLY A C 1
ATOM 957 O O . GLY A 1 67 ? 10.540 0.234 -5.343 1.00 0.00 67 GLY A O 1
ATOM 961 N N . TRP A 1 68 ? 8.713 1.014 -4.287 1.00 0.00 68 TRP A N 1
ATOM 962 C CA . TRP A 1 68 ? 9.196 0.659 -2.957 1.00 0.00 68 TRP A CA 1
ATOM 963 C C . TRP A 1 68 ? 8.615 -0.676 -2.505 1.00 0.00 68 TRP A C 1
ATOM 964 O O . TRP A 1 68 ? 7.418 -0.923 -2.653 1.00 0.00 68 TRP A O 1
ATOM 985 N N . SER A 1 69 ? 9.469 -1.534 -1.955 1.00 0.00 69 SER A N 1
ATOM 986 C CA . SER A 1 69 ? 9.040 -2.845 -1.485 1.00 0.00 69 SER A CA 1
ATOM 987 C C . SER A 1 69 ? 9.037 -2.902 0.039 1.00 0.00 69 SER A C 1
ATOM 988 O O . SER A 1 69 ? 10.075 -2.735 0.680 1.00 0.00 69 SER A O 1
ATOM 996 N N . CYS A 1 70 ? 7.863 -3.140 0.614 1.00 0.00 70 CYS A N 1
ATOM 997 C CA . CYS A 1 70 ? 7.722 -3.218 2.063 1.00 0.00 70 CYS A CA 1
ATOM 998 C C . CYS A 1 70 ? 8.753 -4.173 2.659 1.00 0.00 70 CYS A C 1
ATOM 999 O O . CYS A 1 70 ? 9.484 -4.847 1.931 1.00 0.00 70 CYS A O 1
ATOM 1006 N N . HIS A 1 71 ? 8.807 -4.225 3.986 1.00 0.00 71 HIS A N 1
ATOM 1007 C CA . HIS A 1 71 ? 9.748 -5.097 4.680 1.00 0.00 71 HIS A CA 1
ATOM 1008 C C . HIS A 1 71 ? 9.414 -6.565 4.430 1.00 0.00 71 HIS A C 1
ATOM 1009 O O . HIS A 1 71 ? 10.284 -7.358 4.070 1.00 0.00 71 HIS A O 1
ATOM 1023 N N . TYR A 1 72 ? 8.148 -6.920 4.624 1.00 0.00 72 TYR A N 1
ATOM 1024 C CA . TYR A 1 72 ? 7.699 -8.292 4.424 1.00 0.00 72 TYR A CA 1
ATOM 1025 C C . TYR A 1 72 ? 8.307 -8.883 3.155 1.00 0.00 72 TYR A C 1
ATOM 1026 O O . TYR A 1 72 ? 9.004 -9.897 3.200 1.00 0.00 72 TYR A O 1
ATOM 1044 N N . CYS A 1 73 ? 8.036 -8.243 2.023 1.00 0.00 73 CYS A N 1
ATOM 1045 C CA . CYS A 1 73 ? 8.554 -8.702 0.740 1.00 0.00 73 CYS A CA 1
ATOM 1046 C C . CYS A 1 73 ? 10.075 -8.594 0.697 1.00 0.00 73 CYS A C 1
ATOM 1047 O O . CYS A 1 73 ? 10.767 -9.549 0.344 1.00 0.00 73 CYS A O 1
ATOM 1054 N N . ASP A 1 74 ? 10.590 -7.424 1.061 1.00 0.00 74 ASP A N 1
ATOM 1055 C CA . ASP A 1 74 ? 12.029 -7.190 1.066 1.00 0.00 74 ASP A CA 1
ATOM 1056 C C . ASP A 1 74 ? 12.671 -7.726 -0.210 1.00 0.00 74 ASP A C 1
ATOM 1057 O O . ASP A 1 74 ? 13.737 -8.340 -0.169 1.00 0.00 74 ASP A O 1
ATOM 1066 N N . ASN A 1 75 ? 12.014 -7.492 -1.341 1.00 0.00 75 ASN A N 1
ATOM 1067 C CA . ASN A 1 75 ? 12.520 -7.953 -2.628 1.00 0.00 75 ASN A CA 1
ATOM 1068 C C . ASN A 1 75 ? 13.622 -7.032 -3.142 1.00 0.00 75 ASN A C 1
ATOM 1069 O O . ASN A 1 75 ? 13.584 -5.820 -2.922 1.00 0.00 75 ASN A O 1
ATOM 1080 N N . ILE A 1 76 ? 14.602 -7.614 -3.826 1.00 0.00 76 ILE A N 1
ATOM 1081 C CA . ILE A 1 76 ? 15.713 -6.844 -4.372 1.00 0.00 76 ILE A CA 1
ATOM 1082 C C . ILE A 1 76 ? 15.433 -6.417 -5.809 1.00 0.00 76 ILE A C 1
ATOM 1083 O O . ILE A 1 76 ? 16.319 -6.451 -6.661 1.00 0.00 76 ILE A O 1
ATOM 1099 N N . ASN A 1 77 ? 14.193 -6.012 -6.068 1.00 0.00 77 ASN A N 1
ATOM 1100 C CA . ASN A 1 77 ? 13.796 -5.576 -7.402 1.00 0.00 77 ASN A CA 1
ATOM 1101 C C . ASN A 1 77 ? 14.564 -4.323 -7.815 1.00 0.00 77 ASN A C 1
ATOM 1102 O O . ASN A 1 77 ? 15.306 -4.333 -8.798 1.00 0.00 77 ASN A O 1
ATOM 1113 N N . LEU A 1 78 ? 14.380 -3.246 -7.059 1.00 0.00 78 LEU A N 1
ATOM 1114 C CA . LEU A 1 78 ? 15.054 -1.986 -7.346 1.00 0.00 78 LEU A CA 1
ATOM 1115 C C . LEU A 1 78 ? 16.476 -2.229 -7.840 1.00 0.00 78 LEU A C 1
ATOM 1116 O O . LEU A 1 78 ? 17.191 -3.083 -7.313 1.00 0.00 78 LEU A O 1
ATOM 1132 N N . LEU A 1 79 ? 16.882 -1.472 -8.854 1.00 0.00 79 LEU A N 1
ATOM 1133 C CA . LEU A 1 79 ? 18.222 -1.604 -9.419 1.00 0.00 79 LEU A CA 1
ATOM 1134 C C . LEU A 1 79 ? 19.217 -0.725 -8.669 1.00 0.00 79 LEU A C 1
ATOM 1135 O O . LEU A 1 79 ? 19.381 0.454 -8.985 1.00 0.00 79 LEU A O 1
ATOM 1151 N N . LEU A 1 80 ? 19.881 -1.306 -7.677 1.00 0.00 80 LEU A N 1
ATOM 1152 C CA . LEU A 1 80 ? 20.864 -0.576 -6.883 1.00 0.00 80 LEU A CA 1
ATOM 1153 C C . LEU A 1 80 ? 21.645 -1.524 -5.978 1.00 0.00 80 LEU A C 1
ATOM 1154 O O . LEU A 1 80 ? 21.162 -2.598 -5.619 1.00 0.00 80 LEU A O 1
ATOM 1170 N N . THR A 1 81 ? 22.858 -1.119 -5.612 1.00 0.00 81 THR A N 1
ATOM 1171 C CA . THR A 1 81 ? 23.707 -1.930 -4.750 1.00 0.00 81 THR A CA 1
ATOM 1172 C C . THR A 1 81 ? 23.024 -2.214 -3.416 1.00 0.00 81 THR A C 1
ATOM 1173 O O . THR A 1 81 ? 22.695 -1.293 -2.670 1.00 0.00 81 THR A O 1
ATOM 1184 N N . GLU A 1 82 ? 22.817 -3.494 -3.123 1.00 0.00 82 GLU A N 1
ATOM 1185 C CA . GLU A 1 82 ? 22.174 -3.897 -1.879 1.00 0.00 82 GLU A CA 1
ATOM 1186 C C . GLU A 1 82 ? 23.092 -4.799 -1.058 1.00 0.00 82 GLU A C 1
ATOM 1187 O O . GLU A 1 82 ? 22.651 -5.796 -0.488 1.00 0.00 82 GLU A O 1
ATOM 1199 N N . GLU A 1 83 ? 24.371 -4.440 -1.006 1.00 0.00 83 GLU A N 1
ATOM 1200 C CA . GLU A 1 83 ? 25.351 -5.217 -0.257 1.00 0.00 83 GLU A CA 1
ATOM 1201 C C . GLU A 1 83 ? 24.738 -5.781 1.021 1.00 0.00 83 GLU A C 1
ATOM 1202 O O . GLU A 1 83 ? 24.380 -5.035 1.933 1.00 0.00 83 GLU A O 1
ATOM 1214 N N . SER A 1 84 ? 24.617 -7.104 1.079 1.00 0.00 84 SER A N 1
ATOM 1215 C CA . SER A 1 84 ? 24.043 -7.768 2.243 1.00 0.00 84 SER A CA 1
ATOM 1216 C C . SER A 1 84 ? 25.137 -8.365 3.124 1.00 0.00 84 SER A C 1
ATOM 1217 O O . SER A 1 84 ? 26.284 -8.501 2.700 1.00 0.00 84 SER A O 1
ATOM 1225 N N . GLY A 1 85 ? 24.772 -8.719 4.353 1.00 0.00 85 GLY A N 1
ATOM 1226 C CA . GLY A 1 85 ? 25.733 -9.297 5.273 1.00 0.00 85 GLY A CA 1
ATOM 1227 C C . GLY A 1 85 ? 25.173 -10.488 6.024 1.00 0.00 85 GLY A C 1
ATOM 1228 O O . GLY A 1 85 ? 24.895 -10.421 7.221 1.00 0.00 85 GLY A O 1
ATOM 1232 N N . PRO A 1 86 ? 24.996 -11.611 5.311 1.00 0.00 86 PRO A N 1
ATOM 1233 C CA . PRO A 1 86 ? 24.462 -12.844 5.897 1.00 0.00 86 PRO A CA 1
ATOM 1234 C C . PRO A 1 86 ? 25.441 -13.497 6.867 1.00 0.00 86 PRO A C 1
ATOM 1235 O O . PRO A 1 86 ? 26.648 -13.264 6.796 1.00 0.00 86 PRO A O 1
ATOM 1246 N N . SER A 1 87 ? 24.913 -14.316 7.772 1.00 0.00 87 SER A N 1
ATOM 1247 C CA . SER A 1 87 ? 25.742 -14.999 8.759 1.00 0.00 87 SER A CA 1
ATOM 1248 C C . SER A 1 87 ? 26.842 -15.809 8.077 1.00 0.00 87 SER A C 1
ATOM 1249 O O . SER A 1 87 ? 26.564 -16.753 7.339 1.00 0.00 87 SER A O 1
ATOM 1257 N N . SER A 1 88 ? 28.090 -15.429 8.332 1.00 0.00 88 SER A N 1
ATOM 1258 C CA . SER A 1 88 ? 29.232 -16.117 7.741 1.00 0.00 88 SER A CA 1
ATOM 1259 C C . SER A 1 88 ? 29.016 -17.628 7.740 1.00 0.00 88 SER A C 1
ATOM 1260 O O . SER A 1 88 ? 28.865 -18.246 8.792 1.00 0.00 88 SER A O 1
ATOM 1268 N N . GLY A 1 89 ? 29.002 -18.216 6.547 1.00 0.00 89 GLY A N 1
ATOM 1269 C CA . GLY A 1 89 ? 28.803 -19.648 6.428 1.00 0.00 89 GLY A CA 1
ATOM 1270 C C . GLY A 1 89 ? 29.116 -20.164 5.038 1.00 0.00 89 GLY A C 1
ATOM 1271 O O . GLY A 1 89 ? 29.442 -21.342 4.894 1.00 0.00 89 GLY A O 1
ATOM 1277 N N . GLY A 1 1 ? -43.865 4.909 1.476 1.00 0.00 1 GLY A N 2
ATOM 1278 C CA . GLY A 1 1 ? -44.442 4.562 2.761 1.00 0.00 1 GLY A CA 2
ATOM 1279 C C . GLY A 1 1 ? -44.125 3.140 3.175 1.00 0.00 1 GLY A C 2
ATOM 1280 O O . GLY A 1 1 ? -43.278 2.911 4.039 1.00 0.00 1 GLY A O 2
ATOM 1284 N N . SER A 1 2 ? -44.808 2.180 2.560 1.00 0.00 2 SER A N 2
ATOM 1285 C CA . SER A 1 2 ? -44.598 0.771 2.872 1.00 0.00 2 SER A CA 2
ATOM 1286 C C . SER A 1 2 ? -43.168 0.349 2.549 1.00 0.00 2 SER A C 2
ATOM 1287 O O . SER A 1 2 ? -42.441 1.061 1.856 1.00 0.00 2 SER A O 2
ATOM 1295 N N . SER A 1 3 ? -42.773 -0.815 3.054 1.00 0.00 3 SER A N 2
ATOM 1296 C CA . SER A 1 3 ? -41.428 -1.331 2.823 1.00 0.00 3 SER A CA 2
ATOM 1297 C C . SER A 1 3 ? -41.418 -2.856 2.865 1.00 0.00 3 SER A C 2
ATOM 1298 O O . SER A 1 3 ? -42.228 -3.475 3.554 1.00 0.00 3 SER A O 2
ATOM 1306 N N . GLY A 1 4 ? -40.493 -3.456 2.122 1.00 0.00 4 GLY A N 2
ATOM 1307 C CA . GLY A 1 4 ? -40.393 -4.904 2.088 1.00 0.00 4 GLY A CA 2
ATOM 1308 C C . GLY A 1 4 ? -39.071 -5.381 1.520 1.00 0.00 4 GLY A C 2
ATOM 1309 O O . GLY A 1 4 ? -38.234 -4.573 1.116 1.00 0.00 4 GLY A O 2
ATOM 1313 N N . SER A 1 5 ? -38.881 -6.696 1.491 1.00 0.00 5 SER A N 2
ATOM 1314 C CA . SER A 1 5 ? -37.649 -7.279 0.973 1.00 0.00 5 SER A CA 2
ATOM 1315 C C . SER A 1 5 ? -36.433 -6.720 1.706 1.00 0.00 5 SER A C 2
ATOM 1316 O O . SER A 1 5 ? -35.430 -6.364 1.087 1.00 0.00 5 SER A O 2
ATOM 1324 N N . SER A 1 6 ? -36.532 -6.644 3.030 1.00 0.00 6 SER A N 2
ATOM 1325 C CA . SER A 1 6 ? -35.443 -6.123 3.849 1.00 0.00 6 SER A CA 2
ATOM 1326 C C . SER A 1 6 ? -34.144 -6.870 3.562 1.00 0.00 6 SER A C 2
ATOM 1327 O O . SER A 1 6 ? -34.104 -8.099 3.578 1.00 0.00 6 SER A O 2
ATOM 1335 N N . GLY A 1 7 ? -33.080 -6.116 3.300 1.00 0.00 7 GLY A N 2
ATOM 1336 C CA . GLY A 1 7 ? -31.793 -6.722 3.014 1.00 0.00 7 GLY A CA 2
ATOM 1337 C C . GLY A 1 7 ? -30.674 -6.126 3.844 1.00 0.00 7 GLY A C 2
ATOM 1338 O O . GLY A 1 7 ? -29.834 -5.376 3.345 1.00 0.00 7 GLY A O 2
ATOM 1342 N N . PRO A 1 8 ? -30.653 -6.460 5.143 1.00 0.00 8 PRO A N 2
ATOM 1343 C CA . PRO A 1 8 ? -29.634 -5.961 6.071 1.00 0.00 8 PRO A CA 2
ATOM 1344 C C . PRO A 1 8 ? -28.257 -6.558 5.796 1.00 0.00 8 PRO A C 2
ATOM 1345 O O . PRO A 1 8 ? -27.273 -6.194 6.439 1.00 0.00 8 PRO A O 2
ATOM 1356 N N . ARG A 1 9 ? -28.196 -7.473 4.834 1.00 0.00 9 ARG A N 2
ATOM 1357 C CA . ARG A 1 9 ? -26.940 -8.120 4.474 1.00 0.00 9 ARG A CA 2
ATOM 1358 C C . ARG A 1 9 ? -26.612 -7.890 3.002 1.00 0.00 9 ARG A C 2
ATOM 1359 O O . ARG A 1 9 ? -27.496 -7.589 2.201 1.00 0.00 9 ARG A O 2
ATOM 1380 N N . GLU A 1 10 ? -25.338 -8.034 2.654 1.00 0.00 10 GLU A N 2
ATOM 1381 C CA . GLU A 1 10 ? -24.896 -7.841 1.279 1.00 0.00 10 GLU A CA 2
ATOM 1382 C C . GLU A 1 10 ? -23.636 -8.653 0.993 1.00 0.00 10 GLU A C 2
ATOM 1383 O O . GLU A 1 10 ? -22.719 -8.733 1.811 1.00 0.00 10 GLU A O 2
ATOM 1395 N N . PRO A 1 11 ? -23.588 -9.272 -0.196 1.00 0.00 11 PRO A N 2
ATOM 1396 C CA . PRO A 1 11 ? -22.447 -10.090 -0.618 1.00 0.00 11 PRO A CA 2
ATOM 1397 C C . PRO A 1 11 ? -21.204 -9.252 -0.895 1.00 0.00 11 PRO A C 2
ATOM 1398 O O . PRO A 1 11 ? -21.201 -8.401 -1.785 1.00 0.00 11 PRO A O 2
ATOM 1409 N N . VAL A 1 12 ? -20.147 -9.497 -0.126 1.00 0.00 12 VAL A N 2
ATOM 1410 C CA . VAL A 1 12 ? -18.897 -8.765 -0.290 1.00 0.00 12 VAL A CA 2
ATOM 1411 C C . VAL A 1 12 ? -17.805 -9.336 0.608 1.00 0.00 12 VAL A C 2
ATOM 1412 O O . VAL A 1 12 ? -18.045 -9.647 1.775 1.00 0.00 12 VAL A O 2
ATOM 1425 N N . VAL A 1 13 ? -16.603 -9.470 0.057 1.00 0.00 13 VAL A N 2
ATOM 1426 C CA . VAL A 1 13 ? -15.472 -10.003 0.808 1.00 0.00 13 VAL A CA 2
ATOM 1427 C C . VAL A 1 13 ? -14.352 -8.974 0.917 1.00 0.00 13 VAL A C 2
ATOM 1428 O O . VAL A 1 13 ? -14.288 -8.027 0.135 1.00 0.00 13 VAL A O 2
ATOM 1441 N N . ASN A 1 14 ? -13.472 -9.168 1.894 1.00 0.00 14 ASN A N 2
ATOM 1442 C CA . ASN A 1 14 ? -12.354 -8.255 2.106 1.00 0.00 14 ASN A CA 2
ATOM 1443 C C . ASN A 1 14 ? -11.022 -8.963 1.869 1.00 0.00 14 ASN A C 2
ATOM 1444 O O . ASN A 1 14 ? -10.642 -9.860 2.620 1.00 0.00 14 ASN A O 2
ATOM 1455 N N . ASP A 1 15 ? -10.320 -8.552 0.819 1.00 0.00 15 ASP A N 2
ATOM 1456 C CA . ASP A 1 15 ? -9.031 -9.144 0.483 1.00 0.00 15 ASP A CA 2
ATOM 1457 C C . ASP A 1 15 ? -7.919 -8.551 1.343 1.00 0.00 15 ASP A C 2
ATOM 1458 O O . ASP A 1 15 ? -7.333 -9.242 2.178 1.00 0.00 15 ASP A O 2
ATOM 1467 N N . GLU A 1 16 ? -7.634 -7.270 1.134 1.00 0.00 16 GLU A N 2
ATOM 1468 C CA . GLU A 1 16 ? -6.592 -6.586 1.890 1.00 0.00 16 GLU A CA 2
ATOM 1469 C C . GLU A 1 16 ? -7.074 -5.220 2.369 1.00 0.00 16 GLU A C 2
ATOM 1470 O O . GLU A 1 16 ? -7.545 -4.404 1.577 1.00 0.00 16 GLU A O 2
ATOM 1482 N N . MET A 1 17 ? -6.953 -4.979 3.670 1.00 0.00 17 MET A N 2
ATOM 1483 C CA . MET A 1 17 ? -7.375 -3.712 4.255 1.00 0.00 17 MET A CA 2
ATOM 1484 C C . MET A 1 17 ? -6.412 -3.270 5.351 1.00 0.00 17 MET A C 2
ATOM 1485 O O . MET A 1 17 ? -5.909 -4.092 6.119 1.00 0.00 17 MET A O 2
ATOM 1499 N N . CYS A 1 18 ? -6.156 -1.968 5.420 1.00 0.00 18 CYS A N 2
ATOM 1500 C CA . CYS A 1 18 ? -5.251 -1.417 6.421 1.00 0.00 18 CYS A CA 2
ATOM 1501 C C . CYS A 1 18 ? -5.452 -2.102 7.771 1.00 0.00 18 CYS A C 2
ATOM 1502 O O . CYS A 1 18 ? -6.581 -2.275 8.229 1.00 0.00 18 CYS A O 2
ATOM 1509 N N . ASP A 1 19 ? -4.348 -2.490 8.400 1.00 0.00 19 ASP A N 2
ATOM 1510 C CA . ASP A 1 19 ? -4.401 -3.154 9.697 1.00 0.00 19 ASP A CA 2
ATOM 1511 C C . ASP A 1 19 ? -4.670 -2.150 10.813 1.00 0.00 19 ASP A C 2
ATOM 1512 O O . ASP A 1 19 ? -4.653 -2.497 11.993 1.00 0.00 19 ASP A O 2
ATOM 1521 N N . VAL A 1 20 ? -4.914 -0.900 10.430 1.00 0.00 20 VAL A N 2
ATOM 1522 C CA . VAL A 1 20 ? -5.187 0.156 11.398 1.00 0.00 20 VAL A CA 2
ATOM 1523 C C . VAL A 1 20 ? -6.506 0.857 11.091 1.00 0.00 20 VAL A C 2
ATOM 1524 O O . VAL A 1 20 ? -7.096 1.500 11.959 1.00 0.00 20 VAL A O 2
ATOM 1537 N N . CYS A 1 21 ? -6.964 0.727 9.851 1.00 0.00 21 CYS A N 2
ATOM 1538 C CA . CYS A 1 21 ? -8.213 1.346 9.428 1.00 0.00 21 CYS A CA 2
ATOM 1539 C C . CYS A 1 21 ? -9.183 0.300 8.883 1.00 0.00 21 CYS A C 2
ATOM 1540 O O . CYS A 1 21 ? -10.399 0.465 8.964 1.00 0.00 21 CYS A O 2
ATOM 1547 N N . GLU A 1 22 ? -8.633 -0.776 8.329 1.00 0.00 22 GLU A N 2
ATOM 1548 C CA . GLU A 1 22 ? -9.449 -1.848 7.771 1.00 0.00 22 GLU A CA 2
ATOM 1549 C C . GLU A 1 22 ? -10.256 -1.352 6.575 1.00 0.00 22 GLU A C 2
ATOM 1550 O O . GLU A 1 22 ? -11.446 -1.643 6.451 1.00 0.00 22 GLU A O 2
ATOM 1562 N N . VAL A 1 23 ? -9.601 -0.600 5.698 1.00 0.00 23 VAL A N 2
ATOM 1563 C CA . VAL A 1 23 ? -10.256 -0.063 4.511 1.00 0.00 23 VAL A CA 2
ATOM 1564 C C . VAL A 1 23 ? -9.291 0.004 3.333 1.00 0.00 23 VAL A C 2
ATOM 1565 O O . VAL A 1 23 ? -8.187 0.536 3.450 1.00 0.00 23 VAL A O 2
ATOM 1578 N N . TRP A 1 24 ? -9.714 -0.541 2.197 1.00 0.00 24 TRP A N 2
ATOM 1579 C CA . TRP A 1 24 ? -8.887 -0.544 0.996 1.00 0.00 24 TRP A CA 2
ATOM 1580 C C . TRP A 1 24 ? -9.373 0.502 -0.002 1.00 0.00 24 TRP A C 2
ATOM 1581 O O . TRP A 1 24 ? -10.437 1.096 0.175 1.00 0.00 24 TRP A O 2
ATOM 1602 N N . THR A 1 25 ? -8.588 0.722 -1.052 1.00 0.00 25 THR A N 2
ATOM 1603 C CA . THR A 1 25 ? -8.939 1.696 -2.078 1.00 0.00 25 THR A CA 2
ATOM 1604 C C . THR A 1 25 ? -8.391 1.282 -3.439 1.00 0.00 25 THR A C 2
ATOM 1605 O O . THR A 1 25 ? -7.315 0.692 -3.532 1.00 0.00 25 THR A O 2
ATOM 1616 N N . ALA A 1 26 ? -9.138 1.596 -4.493 1.00 0.00 26 ALA A N 2
ATOM 1617 C CA . ALA A 1 26 ? -8.723 1.260 -5.849 1.00 0.00 26 ALA A CA 2
ATOM 1618 C C . ALA A 1 26 ? -7.206 1.304 -5.988 1.00 0.00 26 ALA A C 2
ATOM 1619 O O . ALA A 1 26 ? -6.586 0.340 -6.433 1.00 0.00 26 ALA A O 2
ATOM 1626 N N . GLU A 1 27 ? -6.615 2.432 -5.604 1.00 0.00 27 GLU A N 2
ATOM 1627 C CA . GLU A 1 27 ? -5.169 2.602 -5.687 1.00 0.00 27 GLU A CA 2
ATOM 1628 C C . GLU A 1 27 ? -4.649 3.427 -4.514 1.00 0.00 27 GLU A C 2
ATOM 1629 O O . GLU A 1 27 ? -5.425 3.911 -3.689 1.00 0.00 27 GLU A O 2
ATOM 1641 N N . SER A 1 28 ? -3.331 3.582 -4.445 1.00 0.00 28 SER A N 2
ATOM 1642 C CA . SER A 1 28 ? -2.706 4.343 -3.370 1.00 0.00 28 SER A CA 2
ATOM 1643 C C . SER A 1 28 ? -2.718 3.552 -2.065 1.00 0.00 28 SER A C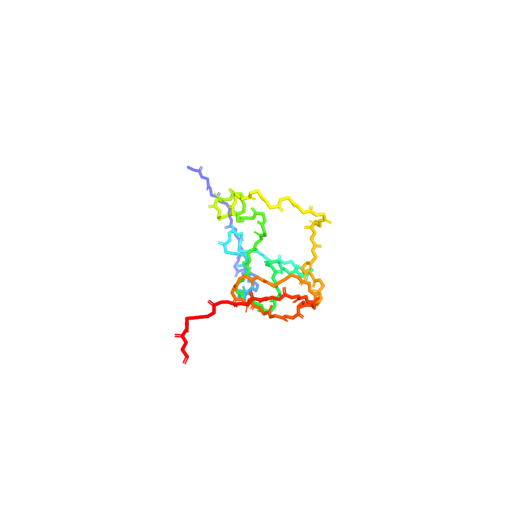 2
ATOM 1644 O O . SER A 1 28 ? -2.741 4.128 -0.977 1.00 0.00 28 SER A O 2
ATOM 1652 N N . LEU A 1 29 ? -2.702 2.229 -2.183 1.00 0.00 29 LEU A N 2
ATOM 1653 C CA . LEU A 1 29 ? -2.711 1.356 -1.014 1.00 0.00 29 LEU A CA 2
ATOM 1654 C C . LEU A 1 29 ? -1.313 0.818 -0.726 1.00 0.00 29 LEU A C 2
ATOM 1655 O O . LEU A 1 29 ? -0.929 -0.238 -1.227 1.00 0.00 29 LEU A O 2
ATOM 1671 N N . PHE A 1 30 ? -0.558 1.550 0.086 1.00 0.00 30 PHE A N 2
ATOM 1672 C CA . PHE A 1 30 ? 0.797 1.145 0.442 1.00 0.00 30 PHE A CA 2
ATOM 1673 C C . PHE A 1 30 ? 0.784 0.196 1.637 1.00 0.00 30 PHE A C 2
ATOM 1674 O O . PHE A 1 30 ? -0.132 0.204 2.458 1.00 0.00 30 PHE A O 2
ATOM 1691 N N . PRO A 1 31 ? 1.827 -0.642 1.737 1.00 0.00 31 PRO A N 2
ATOM 1692 C CA . PRO A 1 31 ? 2.923 -0.660 0.765 1.00 0.00 31 PRO A CA 2
ATOM 1693 C C . PRO A 1 31 ? 2.488 -1.208 -0.590 1.00 0.00 31 PRO A C 2
ATOM 1694 O O . PRO A 1 31 ? 2.704 -0.576 -1.625 1.00 0.00 31 PRO A O 2
ATOM 1705 N N . CYS A 1 32 ? 1.872 -2.385 -0.578 1.00 0.00 32 CYS A N 2
ATOM 1706 C CA . CYS A 1 32 ? 1.406 -3.018 -1.805 1.00 0.00 32 CYS A CA 2
ATOM 1707 C C . CYS A 1 32 ? 0.456 -4.171 -1.495 1.00 0.00 32 CYS A C 2
ATOM 1708 O O . CYS A 1 32 ? 0.488 -4.740 -0.405 1.00 0.00 32 CYS A O 2
ATOM 1715 N N . ARG A 1 33 ? -0.391 -4.510 -2.464 1.00 0.00 33 ARG A N 2
ATOM 1716 C CA . ARG A 1 33 ? -1.350 -5.593 -2.294 1.00 0.00 33 ARG A CA 2
ATOM 1717 C C . ARG A 1 33 ? -0.723 -6.937 -2.653 1.00 0.00 33 ARG A C 2
ATOM 1718 O O . ARG A 1 33 ? -1.197 -7.990 -2.226 1.00 0.00 33 ARG A O 2
ATOM 1739 N N . VAL A 1 34 ? 0.348 -6.893 -3.440 1.00 0.00 34 VAL A N 2
ATOM 1740 C CA . VAL A 1 34 ? 1.041 -8.106 -3.856 1.00 0.00 34 VAL A CA 2
ATOM 1741 C C . VAL A 1 34 ? 1.640 -8.834 -2.658 1.00 0.00 34 VAL A C 2
ATOM 1742 O O . VAL A 1 34 ? 1.934 -10.029 -2.726 1.00 0.00 34 VAL A O 2
ATOM 1755 N N . CYS A 1 35 ? 1.822 -8.106 -1.561 1.00 0.00 35 CYS A N 2
ATOM 1756 C CA . CYS A 1 35 ? 2.387 -8.682 -0.345 1.00 0.00 35 CYS A CA 2
ATOM 1757 C C . CYS A 1 35 ? 1.286 -9.202 0.573 1.00 0.00 35 CYS A C 2
ATOM 1758 O O . CYS A 1 35 ? 1.415 -9.168 1.798 1.00 0.00 35 CYS A O 2
ATOM 1765 N N . THR A 1 36 ? 0.200 -9.682 -0.026 1.00 0.00 36 THR A N 2
ATOM 1766 C CA . THR A 1 36 ? -0.924 -10.209 0.738 1.00 0.00 36 THR A CA 2
ATOM 1767 C C . THR A 1 36 ? -1.106 -9.447 2.045 1.00 0.00 36 THR A C 2
ATOM 1768 O O . THR A 1 36 ? -1.461 -10.029 3.070 1.00 0.00 36 THR A O 2
ATOM 1779 N N . ARG A 1 37 ? -0.860 -8.142 2.004 1.00 0.00 37 ARG A N 2
ATOM 1780 C CA . ARG A 1 37 ? -0.995 -7.301 3.186 1.00 0.00 37 ARG A CA 2
ATOM 1781 C C . ARG A 1 37 ? -0.768 -5.832 2.838 1.00 0.00 37 ARG A C 2
ATOM 1782 O O . ARG A 1 37 ? 0.161 -5.494 2.105 1.00 0.00 37 ARG A O 2
ATOM 1803 N N . VAL A 1 38 ? -1.623 -4.965 3.369 1.00 0.00 38 VAL A N 2
ATOM 1804 C CA . VAL A 1 38 ? -1.516 -3.532 3.115 1.00 0.00 38 VAL A CA 2
ATOM 1805 C C . VAL A 1 38 ? -1.747 -2.729 4.390 1.00 0.00 38 VAL A C 2
ATOM 1806 O O . VAL A 1 38 ? -2.620 -3.058 5.194 1.00 0.00 38 VAL A O 2
ATOM 1819 N N . PHE A 1 39 ? -0.960 -1.674 4.569 1.00 0.00 39 PHE A N 2
ATOM 1820 C CA . PHE A 1 39 ? -1.077 -0.823 5.747 1.00 0.00 39 PHE A CA 2
ATOM 1821 C C . PHE A 1 39 ? -0.663 0.611 5.427 1.00 0.00 39 PHE A C 2
ATOM 1822 O O . PHE A 1 39 ? 0.509 0.887 5.173 1.00 0.00 39 PHE A O 2
ATOM 1839 N N . HIS A 1 40 ? -1.634 1.518 5.440 1.00 0.00 40 HIS A N 2
ATOM 1840 C CA . HIS A 1 40 ? -1.372 2.923 5.151 1.00 0.00 40 HIS A CA 2
ATOM 1841 C C . HIS A 1 40 ? -0.052 3.368 5.773 1.00 0.00 40 HIS A C 2
ATOM 1842 O O . HIS A 1 40 ? 0.088 3.406 6.996 1.00 0.00 40 HIS A O 2
ATOM 1856 N N . ASP A 1 41 ? 0.913 3.704 4.924 1.00 0.00 41 ASP A N 2
ATOM 1857 C CA . ASP A 1 41 ? 2.222 4.147 5.391 1.00 0.00 41 ASP A CA 2
ATOM 1858 C C . ASP A 1 41 ? 2.084 5.261 6.422 1.00 0.00 41 ASP A C 2
ATOM 1859 O O . ASP A 1 41 ? 2.859 5.341 7.374 1.00 0.00 41 ASP A O 2
ATOM 1868 N N . GLY A 1 42 ? 1.089 6.122 6.225 1.00 0.00 42 GLY A N 2
ATOM 1869 C CA . GLY A 1 42 ? 0.867 7.222 7.146 1.00 0.00 42 GLY A CA 2
ATOM 1870 C C . GLY A 1 42 ? 0.400 6.752 8.509 1.00 0.00 42 GLY A C 2
ATOM 1871 O O . GLY A 1 42 ? 0.730 7.357 9.530 1.00 0.00 42 GLY A O 2
ATOM 1875 N N . CYS A 1 43 ? -0.372 5.670 8.529 1.00 0.00 43 CYS A N 2
ATOM 1876 C CA . CYS A 1 43 ? -0.888 5.120 9.776 1.00 0.00 43 CYS A CA 2
ATOM 1877 C C . CYS A 1 43 ? 0.250 4.626 10.665 1.00 0.00 43 CYS A C 2
ATOM 1878 O O . CYS A 1 43 ? 0.213 4.786 11.885 1.00 0.00 43 CYS A O 2
ATOM 1885 N N . LEU A 1 44 ? 1.260 4.027 10.044 1.00 0.00 44 LEU A N 2
ATOM 1886 C CA . LEU A 1 44 ? 2.410 3.510 10.777 1.00 0.00 44 LEU A CA 2
ATOM 1887 C C . LEU A 1 44 ? 3.239 4.649 11.363 1.00 0.00 44 LEU A C 2
ATOM 1888 O O . LEU A 1 44 ? 3.436 4.725 12.576 1.00 0.00 44 LEU A O 2
ATOM 1904 N N . ARG A 1 45 ? 3.720 5.532 10.495 1.00 0.00 45 ARG A N 2
ATOM 1905 C CA . ARG A 1 45 ? 4.526 6.668 10.927 1.00 0.00 45 ARG A CA 2
ATOM 1906 C C . ARG A 1 45 ? 3.808 7.461 12.014 1.00 0.00 45 ARG A C 2
ATOM 1907 O O . ARG A 1 45 ? 4.431 7.931 12.967 1.00 0.00 45 ARG A O 2
ATOM 1928 N N . ARG A 1 46 ? 2.496 7.606 11.866 1.00 0.00 46 ARG A N 2
ATOM 1929 C CA . ARG A 1 46 ? 1.694 8.344 12.835 1.00 0.00 46 ARG A CA 2
ATOM 1930 C C . ARG A 1 46 ? 1.724 7.661 14.198 1.00 0.00 46 ARG A C 2
ATOM 1931 O O . ARG A 1 46 ? 2.075 8.276 15.205 1.00 0.00 46 ARG A O 2
ATOM 1952 N N . MET A 1 47 ? 1.355 6.385 14.224 1.00 0.00 47 MET A N 2
ATOM 1953 C CA . MET A 1 47 ? 1.340 5.618 15.465 1.00 0.00 47 MET A CA 2
ATOM 1954 C C . MET A 1 47 ? 2.758 5.386 15.977 1.00 0.00 47 MET A C 2
ATOM 1955 O O . MET A 1 47 ? 3.127 5.862 17.049 1.00 0.00 47 MET A O 2
ATOM 1969 N N . GLY A 1 48 ? 3.550 4.651 15.201 1.00 0.00 48 GLY A N 2
ATOM 1970 C CA . GLY A 1 48 ? 4.918 4.368 15.594 1.00 0.00 48 GLY A CA 2
ATOM 1971 C C . GLY A 1 48 ? 5.298 2.919 15.370 1.00 0.00 48 GLY A C 2
ATOM 1972 O O . GLY A 1 48 ? 5.845 2.267 16.260 1.00 0.00 48 GLY A O 2
ATOM 1976 N N . TYR A 1 49 ? 5.007 2.410 14.178 1.00 0.00 49 TYR A N 2
ATOM 1977 C CA . TYR A 1 49 ? 5.318 1.026 13.841 1.00 0.00 49 TYR A CA 2
ATOM 1978 C C . TYR A 1 49 ? 6.689 0.920 13.182 1.00 0.00 49 TYR A C 2
ATOM 1979 O O . TYR A 1 49 ? 7.524 0.112 13.588 1.00 0.00 49 TYR A O 2
ATOM 1997 N N . ILE A 1 50 ? 6.913 1.744 12.163 1.00 0.00 50 ILE A N 2
ATOM 1998 C CA . ILE A 1 50 ? 8.184 1.746 11.449 1.00 0.00 50 ILE A CA 2
ATOM 1999 C C . ILE A 1 50 ? 9.344 1.436 12.389 1.00 0.00 50 ILE A C 2
ATOM 2000 O O . ILE A 1 50 ? 10.015 0.415 12.246 1.00 0.00 50 ILE A O 2
ATOM 2016 N N . GLN A 1 51 ? 9.573 2.325 13.349 1.00 0.00 51 GLN A N 2
ATOM 2017 C CA . GLN A 1 51 ? 10.652 2.146 14.314 1.00 0.00 51 GLN A CA 2
ATOM 2018 C C . GLN A 1 51 ? 10.543 3.161 15.447 1.00 0.00 51 GLN A C 2
ATOM 2019 O O . GLN A 1 51 ? 10.163 4.311 15.230 1.00 0.00 51 GLN A O 2
ATOM 2033 N N . GLY A 1 52 ? 10.879 2.727 16.659 1.00 0.00 52 GLY A N 2
ATOM 2034 C CA . GLY A 1 52 ? 10.812 3.610 17.808 1.00 0.00 52 GLY A CA 2
ATOM 2035 C C . GLY A 1 52 ? 11.218 5.031 17.471 1.00 0.00 52 GLY A C 2
ATOM 2036 O O . GLY A 1 52 ? 10.369 5.915 17.349 1.00 0.00 52 GLY A O 2
ATOM 2040 N N . ASP A 1 53 ? 12.519 5.254 17.324 1.00 0.00 53 ASP A N 2
ATOM 2041 C CA . ASP A 1 53 ? 13.037 6.578 17.002 1.00 0.00 53 ASP A CA 2
ATOM 2042 C C . ASP A 1 53 ? 14.277 6.476 16.118 1.00 0.00 53 ASP A C 2
ATOM 2043 O O . ASP A 1 53 ? 14.782 5.383 15.865 1.00 0.00 53 ASP A O 2
ATOM 2052 N N . SER A 1 54 ? 14.760 7.623 15.651 1.00 0.00 54 SER A N 2
ATOM 2053 C CA . SER A 1 54 ? 15.939 7.662 14.793 1.00 0.00 54 SER A CA 2
ATOM 2054 C C . SER A 1 54 ? 17.029 8.536 15.407 1.00 0.00 54 SER A C 2
ATOM 2055 O O . SER A 1 54 ? 16.826 9.164 16.446 1.00 0.00 54 SER A O 2
ATOM 2063 N N . ALA A 1 55 ? 18.187 8.569 14.755 1.00 0.00 55 ALA A N 2
ATOM 2064 C CA . ALA A 1 55 ? 19.310 9.366 15.235 1.00 0.00 55 ALA A CA 2
ATOM 2065 C C . ALA A 1 55 ? 19.259 10.782 14.673 1.00 0.00 55 ALA A C 2
ATOM 2066 O O . ALA A 1 55 ? 20.171 11.580 14.888 1.00 0.00 55 ALA A O 2
ATOM 2073 N N . ALA A 1 56 ? 18.184 11.088 13.952 1.00 0.00 56 ALA A N 2
ATOM 2074 C CA . ALA A 1 56 ? 18.013 12.409 13.360 1.00 0.00 56 ALA A CA 2
ATOM 2075 C C . ALA A 1 56 ? 16.598 12.589 12.821 1.00 0.00 56 ALA A C 2
ATOM 2076 O O . ALA A 1 56 ? 15.894 11.614 12.565 1.00 0.00 56 ALA A O 2
ATOM 2083 N N . GLU A 1 57 ? 16.190 13.843 12.651 1.00 0.00 57 GLU A N 2
ATOM 2084 C CA . GLU A 1 57 ? 14.858 14.150 12.143 1.00 0.00 57 GLU A CA 2
ATOM 2085 C C . GLU A 1 57 ? 14.807 14.000 10.625 1.00 0.00 57 GLU A C 2
ATOM 2086 O O . GLU A 1 57 ? 15.190 14.907 9.887 1.00 0.00 57 GLU A O 2
ATOM 2098 N N . VAL A 1 58 ? 14.330 12.847 10.167 1.00 0.00 58 VAL A N 2
ATOM 2099 C CA . VAL A 1 58 ? 14.227 12.576 8.737 1.00 0.00 58 VAL A CA 2
ATOM 2100 C C . VAL A 1 58 ? 12.800 12.210 8.349 1.00 0.00 58 VAL A C 2
ATOM 2101 O O . VAL A 1 58 ? 11.954 11.962 9.209 1.00 0.00 58 VAL A O 2
ATOM 2114 N N . THR A 1 59 ? 12.537 12.175 7.045 1.00 0.00 59 THR A N 2
ATOM 2115 C CA . THR A 1 59 ? 11.212 11.838 6.542 1.00 0.00 59 THR A CA 2
ATOM 2116 C C . THR A 1 59 ? 11.303 11.020 5.259 1.00 0.00 59 THR A C 2
ATOM 2117 O O . THR A 1 59 ? 12.011 11.391 4.325 1.00 0.00 59 THR A O 2
ATOM 2128 N N . GLU A 1 60 ? 10.579 9.905 5.223 1.00 0.00 60 GLU A N 2
ATOM 2129 C CA . GLU A 1 60 ? 10.580 9.033 4.053 1.00 0.00 60 GLU A CA 2
ATOM 2130 C C . GLU A 1 60 ? 9.463 9.420 3.087 1.00 0.00 60 GLU A C 2
ATOM 2131 O O . GLU A 1 60 ? 8.489 10.065 3.474 1.00 0.00 60 GLU A O 2
ATOM 2143 N N . MET A 1 61 ? 9.612 9.019 1.829 1.00 0.00 61 MET A N 2
ATOM 2144 C CA . MET A 1 61 ? 8.616 9.321 0.808 1.00 0.00 61 MET A CA 2
ATOM 2145 C C . MET A 1 61 ? 8.195 8.056 0.066 1.00 0.00 61 MET A C 2
ATOM 2146 O O . MET A 1 61 ? 9.032 7.339 -0.482 1.00 0.00 61 MET A O 2
ATOM 2160 N N . ALA A 1 62 ? 6.894 7.787 0.056 1.00 0.00 62 ALA A N 2
ATOM 2161 C CA . ALA A 1 62 ? 6.363 6.609 -0.619 1.00 0.00 62 ALA A CA 2
ATOM 2162 C C . ALA A 1 62 ? 5.793 6.970 -1.987 1.00 0.00 62 ALA A C 2
ATOM 2163 O O . ALA A 1 62 ? 6.109 6.330 -2.991 1.00 0.00 62 ALA A O 2
ATOM 2170 N N . HIS A 1 63 ? 4.952 7.999 -2.020 1.00 0.00 63 HIS A N 2
ATOM 2171 C CA . HIS A 1 63 ? 4.339 8.445 -3.266 1.00 0.00 63 HIS A CA 2
ATOM 2172 C C . HIS A 1 63 ? 5.356 9.167 -4.144 1.00 0.00 63 HIS A C 2
ATOM 2173 O O . HIS A 1 63 ? 5.355 10.395 -4.234 1.00 0.00 63 HIS A O 2
ATOM 2187 N N . THR A 1 64 ? 6.225 8.396 -4.791 1.00 0.00 64 THR A N 2
ATOM 2188 C CA . THR A 1 64 ? 7.249 8.962 -5.660 1.00 0.00 64 THR A CA 2
ATOM 2189 C C . THR A 1 64 ? 7.524 8.050 -6.850 1.00 0.00 64 THR A C 2
ATOM 2190 O O . THR A 1 64 ? 7.097 6.896 -6.871 1.00 0.00 64 THR A O 2
ATOM 2201 N N . GLU A 1 65 ? 8.242 8.575 -7.840 1.00 0.00 65 GLU A N 2
ATOM 2202 C CA . GLU A 1 65 ? 8.573 7.807 -9.033 1.00 0.00 65 GLU A CA 2
ATOM 2203 C C . GLU A 1 65 ? 9.358 6.549 -8.670 1.00 0.00 65 GLU A C 2
ATOM 2204 O O . GLU A 1 65 ? 9.187 5.497 -9.288 1.00 0.00 65 GLU A O 2
ATOM 2216 N N . THR A 1 66 ? 10.219 6.666 -7.664 1.00 0.00 66 THR A N 2
ATOM 2217 C CA . THR A 1 66 ? 11.031 5.540 -7.219 1.00 0.00 66 THR A CA 2
ATOM 2218 C C . THR A 1 66 ? 10.229 4.605 -6.321 1.00 0.00 66 THR A C 2
ATOM 2219 O O . THR A 1 66 ? 10.551 3.424 -6.194 1.00 0.00 66 THR A O 2
ATOM 2230 N N . GLY A 1 67 ? 9.183 5.141 -5.699 1.00 0.00 67 GLY A N 2
ATOM 2231 C CA . GLY A 1 67 ? 8.352 4.339 -4.821 1.00 0.00 67 GLY A CA 2
ATOM 2232 C C . GLY A 1 67 ? 9.117 3.805 -3.625 1.00 0.00 67 GLY A C 2
ATOM 2233 O O . GLY A 1 67 ? 10.316 4.046 -3.491 1.00 0.00 67 GLY A O 2
ATOM 2237 N N . TRP A 1 68 ? 8.422 3.081 -2.757 1.00 0.00 68 TRP A N 2
ATOM 2238 C CA . TRP A 1 68 ? 9.044 2.512 -1.566 1.00 0.00 68 TRP A CA 2
ATOM 2239 C C . TRP A 1 68 ? 8.958 0.991 -1.581 1.00 0.00 68 TRP A C 2
ATOM 2240 O O . TRP A 1 68 ? 7.897 0.422 -1.835 1.00 0.00 68 TRP A O 2
ATOM 2261 N N . SER A 1 69 ? 10.082 0.336 -1.304 1.00 0.00 69 SER A N 2
ATOM 2262 C CA . SER A 1 69 ? 10.133 -1.122 -1.289 1.00 0.00 69 SER A CA 2
ATOM 2263 C C . SER A 1 69 ? 9.540 -1.672 0.004 1.00 0.00 69 SER A C 2
ATOM 2264 O O . SER A 1 69 ? 10.075 -1.448 1.091 1.00 0.00 69 SER A O 2
ATOM 2272 N N . CYS A 1 70 ? 8.433 -2.395 -0.121 1.00 0.00 70 CYS A N 2
ATOM 2273 C CA . CYS A 1 70 ? 7.765 -2.979 1.036 1.00 0.00 70 CYS A CA 2
ATOM 2274 C C . CYS A 1 70 ? 8.779 -3.595 1.996 1.00 0.00 70 CYS A C 2
ATOM 2275 O O . CYS A 1 70 ? 9.826 -4.090 1.576 1.00 0.00 70 CYS A O 2
ATOM 2282 N N . HIS A 1 71 ? 8.462 -3.559 3.286 1.00 0.00 71 HIS A N 2
ATOM 2283 C CA . HIS A 1 71 ? 9.344 -4.114 4.306 1.00 0.00 71 HIS A CA 2
ATOM 2284 C C . HIS A 1 71 ? 9.956 -5.431 3.836 1.00 0.00 71 HIS A C 2
ATOM 2285 O O . HIS A 1 71 ? 11.110 -5.734 4.142 1.00 0.00 71 HIS A O 2
ATOM 2299 N N . TYR A 1 72 ? 9.177 -6.209 3.093 1.00 0.00 72 TYR A N 2
ATOM 2300 C CA . TYR A 1 72 ? 9.642 -7.495 2.585 1.00 0.00 72 TYR A CA 2
ATOM 2301 C C . TYR A 1 72 ? 10.188 -7.353 1.168 1.00 0.00 72 TYR A C 2
ATOM 2302 O O . TYR A 1 72 ? 11.298 -7.796 0.870 1.00 0.00 72 TYR A O 2
ATOM 2320 N N . CYS A 1 73 ? 9.400 -6.734 0.295 1.00 0.00 73 CYS A N 2
ATOM 2321 C CA . CYS A 1 73 ? 9.802 -6.533 -1.091 1.00 0.00 73 CYS A CA 2
ATOM 2322 C C . CYS A 1 73 ? 11.141 -5.805 -1.170 1.00 0.00 73 CYS A C 2
ATOM 2323 O O . CYS A 1 73 ? 11.346 -4.789 -0.505 1.00 0.00 73 CYS A O 2
ATOM 2330 N N . ASP A 1 74 ? 12.047 -6.330 -1.986 1.00 0.00 74 ASP A N 2
ATOM 2331 C CA . ASP A 1 74 ? 13.365 -5.731 -2.152 1.00 0.00 74 ASP A CA 2
ATOM 2332 C C . ASP A 1 74 ? 13.891 -5.960 -3.566 1.00 0.00 74 ASP A C 2
ATOM 2333 O O . ASP A 1 74 ? 13.525 -6.931 -4.226 1.00 0.00 74 ASP A O 2
ATOM 2342 N N . ASN A 1 75 ? 14.752 -5.057 -4.025 1.00 0.00 75 ASN A N 2
ATOM 2343 C CA . ASN A 1 75 ? 15.328 -5.160 -5.361 1.00 0.00 75 ASN A CA 2
ATOM 2344 C C . ASN A 1 75 ? 16.852 -5.131 -5.301 1.00 0.00 75 ASN A C 2
ATOM 2345 O O . ASN A 1 75 ? 17.440 -4.299 -4.611 1.00 0.00 75 ASN A O 2
ATOM 2356 N N . ILE A 1 76 ? 17.484 -6.046 -6.028 1.00 0.00 76 ILE A N 2
ATOM 2357 C CA . ILE A 1 76 ? 18.939 -6.125 -6.059 1.00 0.00 76 ILE A CA 2
ATOM 2358 C C . ILE A 1 76 ? 19.481 -5.761 -7.437 1.00 0.00 76 ILE A C 2
ATOM 2359 O O . ILE A 1 76 ? 18.893 -6.112 -8.458 1.00 0.00 76 ILE A O 2
ATOM 2375 N N . ASN A 1 77 ? 20.607 -5.055 -7.456 1.00 0.00 77 ASN A N 2
ATOM 2376 C CA . ASN A 1 77 ? 21.229 -4.642 -8.710 1.00 0.00 77 ASN A CA 2
ATOM 2377 C C . ASN A 1 77 ? 22.648 -4.134 -8.471 1.00 0.00 77 ASN A C 2
ATOM 2378 O O . ASN A 1 77 ? 23.034 -3.846 -7.337 1.00 0.00 77 ASN A O 2
ATOM 2389 N N . LEU A 1 78 ? 23.420 -4.025 -9.547 1.00 0.00 78 LEU A N 2
ATOM 2390 C CA . LEU A 1 78 ? 24.797 -3.551 -9.455 1.00 0.00 78 LEU A CA 2
ATOM 2391 C C . LEU A 1 78 ? 24.854 -2.163 -8.825 1.00 0.00 78 LEU A C 2
ATOM 2392 O O . LEU A 1 78 ? 25.545 -1.951 -7.828 1.00 0.00 78 LEU A O 2
ATOM 2408 N N . LEU A 1 79 ? 24.120 -1.223 -9.410 1.00 0.00 79 LEU A N 2
ATOM 2409 C CA . LEU A 1 79 ? 24.085 0.145 -8.903 1.00 0.00 79 LEU A CA 2
ATOM 2410 C C . LEU A 1 79 ? 23.877 0.161 -7.392 1.00 0.00 79 LEU A C 2
ATOM 2411 O O . LEU A 1 79 ? 22.978 -0.500 -6.872 1.00 0.00 79 LEU A O 2
ATOM 2427 N N . LEU A 1 80 ? 24.713 0.922 -6.693 1.00 0.00 80 LEU A N 2
ATOM 2428 C CA . LEU A 1 80 ? 24.620 1.027 -5.241 1.00 0.00 80 LEU A CA 2
ATOM 2429 C C . LEU A 1 80 ? 24.918 2.449 -4.778 1.00 0.00 80 LEU A C 2
ATOM 2430 O O . LEU A 1 80 ? 25.638 3.193 -5.445 1.00 0.00 80 LEU A O 2
ATOM 2446 N N . THR A 1 81 ? 24.362 2.820 -3.629 1.00 0.00 81 THR A N 2
ATOM 2447 C CA . THR A 1 81 ? 24.568 4.152 -3.076 1.00 0.00 81 THR A CA 2
ATOM 2448 C C . THR A 1 81 ? 25.987 4.645 -3.343 1.00 0.00 81 THR A C 2
ATOM 2449 O O . THR A 1 81 ? 26.958 3.935 -3.086 1.00 0.00 81 THR A O 2
ATOM 2460 N N . GLU A 1 82 ? 26.096 5.864 -3.860 1.00 0.00 82 GLU A N 2
ATOM 2461 C CA . GLU A 1 82 ? 27.397 6.450 -4.162 1.00 0.00 82 GLU A CA 2
ATOM 2462 C C . GLU A 1 82 ? 27.765 7.517 -3.134 1.00 0.00 82 GLU A C 2
ATOM 2463 O O . GLU A 1 82 ? 26.907 8.264 -2.665 1.00 0.00 82 GLU A O 2
ATOM 2475 N N . GLU A 1 83 ? 29.048 7.578 -2.788 1.00 0.00 83 GLU A N 2
ATOM 2476 C CA . GLU A 1 83 ? 29.529 8.551 -1.814 1.00 0.00 83 GLU A CA 2
ATOM 2477 C C . GLU A 1 83 ? 31.043 8.714 -1.910 1.00 0.00 83 GLU A C 2
ATOM 2478 O O . GLU A 1 83 ? 31.756 7.780 -2.277 1.00 0.00 83 GLU A O 2
ATOM 2490 N N . SER A 1 84 ? 31.527 9.906 -1.579 1.00 0.00 84 SER A N 2
ATOM 2491 C CA . SER A 1 84 ? 32.955 10.194 -1.631 1.00 0.00 84 SER A CA 2
ATOM 2492 C C . SER A 1 84 ? 33.771 8.978 -1.199 1.00 0.00 84 SER A C 2
ATOM 2493 O O . SER A 1 84 ? 33.457 8.330 -0.201 1.00 0.00 84 SER A O 2
ATOM 2501 N N . GLY A 1 85 ? 34.820 8.676 -1.958 1.00 0.00 85 GLY A N 2
ATOM 2502 C CA . GLY A 1 85 ? 35.665 7.540 -1.637 1.00 0.00 85 GLY A CA 2
ATOM 2503 C C . GLY A 1 85 ? 37.136 7.835 -1.845 1.00 0.00 85 GLY A C 2
ATOM 2504 O O . GLY A 1 85 ? 37.718 7.499 -2.877 1.00 0.00 85 GLY A O 2
ATOM 2508 N N . PRO A 1 86 ? 37.762 8.479 -0.849 1.00 0.00 86 PRO A N 2
ATOM 2509 C CA . PRO A 1 86 ? 39.183 8.834 -0.905 1.00 0.00 86 PRO A CA 2
ATOM 2510 C C . PRO A 1 86 ? 40.091 7.613 -0.816 1.00 0.00 86 PRO A C 2
ATOM 2511 O O . PRO A 1 86 ? 40.549 7.245 0.266 1.00 0.00 86 PRO A O 2
ATOM 2522 N N . SER A 1 87 ? 40.346 6.985 -1.960 1.00 0.00 87 SER A N 2
ATOM 2523 C CA . SER A 1 87 ? 41.196 5.802 -2.010 1.00 0.00 87 SER A CA 2
ATOM 2524 C C . SER A 1 87 ? 42.404 6.038 -2.911 1.00 0.00 87 SER A C 2
ATOM 2525 O O . SER A 1 87 ? 42.365 6.875 -3.812 1.00 0.00 87 SER A O 2
ATOM 2533 N N . SER A 1 88 ? 43.477 5.294 -2.660 1.00 0.00 88 SER A N 2
ATOM 2534 C CA . SER A 1 88 ? 44.698 5.424 -3.446 1.00 0.00 88 SER A CA 2
ATOM 2535 C C . SER A 1 88 ? 44.375 5.719 -4.907 1.00 0.00 88 SER A C 2
ATOM 2536 O O . SER A 1 88 ? 43.749 4.911 -5.591 1.00 0.00 88 SER A O 2
ATOM 2544 N N . GLY A 1 89 ? 44.808 6.886 -5.379 1.00 0.00 89 GLY A N 2
ATOM 2545 C CA . GLY A 1 89 ? 44.556 7.268 -6.755 1.00 0.00 89 GLY A CA 2
ATOM 2546 C C . GLY A 1 89 ? 44.559 8.771 -6.949 1.00 0.00 89 GLY A C 2
ATOM 2547 O O . GLY A 1 89 ? 44.556 9.502 -5.961 1.00 0.00 89 GLY A O 2
ATOM 2553 N N . GLY A 1 1 ? -13.571 -14.728 21.366 1.00 0.00 1 GLY A N 3
ATOM 2554 C CA . GLY A 1 1 ? -14.224 -13.484 21.002 1.00 0.00 1 GLY A CA 3
ATOM 2555 C C . GLY A 1 1 ? -15.704 -13.489 21.328 1.00 0.00 1 GLY A C 3
ATOM 2556 O O . GLY A 1 1 ? -16.276 -14.537 21.631 1.00 0.00 1 GLY A O 3
ATOM 2560 N N . SER A 1 2 ? -16.326 -12.317 21.267 1.00 0.00 2 SER A N 3
ATOM 2561 C CA . SER A 1 2 ? -17.748 -12.190 21.564 1.00 0.00 2 SER A CA 3
ATOM 2562 C C . SER A 1 2 ? -18.300 -10.872 21.027 1.00 0.00 2 SER A C 3
ATOM 2563 O O . SER A 1 2 ? -17.544 -9.982 20.639 1.00 0.00 2 SER A O 3
ATOM 2571 N N . SER A 1 3 ? -19.624 -10.757 21.005 1.00 0.00 3 SER A N 3
ATOM 2572 C CA . SER A 1 3 ? -20.279 -9.551 20.512 1.00 0.00 3 SER A CA 3
ATOM 2573 C C . SER A 1 3 ? -21.561 -9.271 21.291 1.00 0.00 3 SER A C 3
ATOM 2574 O O . SER A 1 3 ? -22.098 -10.153 21.959 1.00 0.00 3 SER A O 3
ATOM 2582 N N . GLY A 1 4 ? -22.044 -8.036 21.199 1.00 0.00 4 GLY A N 3
ATOM 2583 C CA . GLY A 1 4 ? -23.258 -7.661 21.899 1.00 0.00 4 GLY A CA 3
ATOM 2584 C C . GLY A 1 4 ? -23.795 -6.317 21.448 1.00 0.00 4 GLY A C 3
ATOM 2585 O O . GLY A 1 4 ? -24.894 -6.233 20.899 1.00 0.00 4 GLY A O 3
ATOM 2589 N N . SER A 1 5 ? -23.021 -5.262 21.682 1.00 0.00 5 SER A N 3
ATOM 2590 C CA . SER A 1 5 ? -23.427 -3.915 21.301 1.00 0.00 5 SER A CA 3
ATOM 2591 C C . SER A 1 5 ? -23.930 -3.887 19.861 1.00 0.00 5 SER A C 3
ATOM 2592 O O . SER A 1 5 ? -24.984 -3.321 19.570 1.00 0.00 5 SER A O 3
ATOM 2600 N N . SER A 1 6 ? -23.167 -4.501 18.962 1.00 0.00 6 SER A N 3
ATOM 2601 C CA . SER A 1 6 ? -23.532 -4.544 17.551 1.00 0.00 6 SER A CA 3
ATOM 2602 C C . SER A 1 6 ? -23.583 -5.983 17.046 1.00 0.00 6 SER A C 3
ATOM 2603 O O . SER A 1 6 ? -23.054 -6.894 17.680 1.00 0.00 6 SER A O 3
ATOM 2611 N N . GLY A 1 7 ? -24.225 -6.178 15.898 1.00 0.00 7 GLY A N 3
ATOM 2612 C CA . GLY A 1 7 ? -24.333 -7.507 15.325 1.00 0.00 7 GLY A CA 3
ATOM 2613 C C . GLY A 1 7 ? -23.674 -7.608 13.964 1.00 0.00 7 GLY A C 3
ATOM 2614 O O . GLY A 1 7 ? -24.339 -7.611 12.928 1.00 0.00 7 GLY A O 3
ATOM 2618 N N . PRO A 1 8 ? -22.336 -7.693 13.955 1.00 0.00 8 PRO A N 3
ATOM 2619 C CA . PRO A 1 8 ? -21.558 -7.795 12.717 1.00 0.00 8 PRO A CA 3
ATOM 2620 C C . PRO A 1 8 ? -21.746 -9.140 12.023 1.00 0.00 8 PRO A C 3
ATOM 2621 O O . PRO A 1 8 ? -21.073 -9.440 11.036 1.00 0.00 8 PRO A O 3
ATOM 2632 N N . ARG A 1 9 ? -22.665 -9.946 12.545 1.00 0.00 9 ARG A N 3
ATOM 2633 C CA . ARG A 1 9 ? -22.940 -11.261 11.975 1.00 0.00 9 ARG A CA 3
ATOM 2634 C C . ARG A 1 9 ? -23.223 -11.156 10.480 1.00 0.00 9 ARG A C 3
ATOM 2635 O O . ARG A 1 9 ? -24.357 -10.916 10.068 1.00 0.00 9 ARG A O 3
ATOM 2656 N N . GLU A 1 10 ? -22.182 -11.338 9.671 1.00 0.00 10 GLU A N 3
ATOM 2657 C CA . GLU A 1 10 ? -22.319 -11.263 8.222 1.00 0.00 10 GLU A CA 3
ATOM 2658 C C . GLU A 1 10 ? -21.022 -11.670 7.530 1.00 0.00 10 GLU A C 3
ATOM 2659 O O . GLU A 1 10 ? -19.924 -11.309 7.955 1.00 0.00 10 GLU A O 3
ATOM 2671 N N . PRO A 1 11 ? -21.148 -12.440 6.440 1.00 0.00 11 PRO A N 3
ATOM 2672 C CA . PRO A 1 11 ? -19.998 -12.914 5.667 1.00 0.00 11 PRO A CA 3
ATOM 2673 C C . PRO A 1 11 ? -19.304 -11.786 4.909 1.00 0.00 11 PRO A C 3
ATOM 2674 O O . PRO A 1 11 ? -19.956 -10.871 4.405 1.00 0.00 11 PRO A O 3
ATOM 2685 N N . VAL A 1 12 ? -17.979 -11.858 4.832 1.00 0.00 12 VAL A N 3
ATOM 2686 C CA . VAL A 1 12 ? -17.197 -10.843 4.135 1.00 0.00 12 VAL A CA 3
ATOM 2687 C C . VAL A 1 12 ? -15.722 -11.222 4.090 1.00 0.00 12 VAL A C 3
ATOM 2688 O O . VAL A 1 12 ? -15.174 -11.747 5.059 1.00 0.00 12 VAL A O 3
ATOM 2701 N N . VAL A 1 13 ? -15.080 -10.950 2.958 1.00 0.00 13 VAL A N 3
ATOM 2702 C CA . VAL A 1 13 ? -13.666 -11.259 2.787 1.00 0.00 13 VAL A CA 3
ATOM 2703 C C . VAL A 1 13 ? -12.834 -9.986 2.678 1.00 0.00 13 VAL A C 3
ATOM 2704 O O . VAL A 1 13 ? -13.115 -9.117 1.855 1.00 0.00 13 VAL A O 3
ATOM 2717 N N . ASN A 1 14 ? -11.808 -9.884 3.515 1.00 0.00 14 ASN A N 3
ATOM 2718 C CA . ASN A 1 14 ? -10.933 -8.717 3.514 1.00 0.00 14 ASN A CA 3
ATOM 2719 C C . ASN A 1 14 ? -9.485 -9.121 3.256 1.00 0.00 14 ASN A C 3
ATOM 2720 O O . ASN A 1 14 ? -8.726 -9.381 4.190 1.00 0.00 14 ASN A O 3
ATOM 2731 N N . ASP A 1 15 ? -9.110 -9.174 1.983 1.00 0.00 15 ASP A N 3
ATOM 2732 C CA . ASP A 1 15 ? -7.752 -9.547 1.600 1.00 0.00 15 ASP A CA 3
ATOM 2733 C C . ASP A 1 15 ? -6.779 -8.404 1.873 1.00 0.00 15 ASP A C 3
ATOM 2734 O O . ASP A 1 15 ? -5.750 -8.596 2.520 1.00 0.00 15 ASP A O 3
ATOM 2743 N N . GLU A 1 16 ? -7.111 -7.218 1.373 1.00 0.00 16 GLU A N 3
ATOM 2744 C CA . GLU A 1 16 ? -6.264 -6.046 1.563 1.00 0.00 16 GLU A CA 3
ATOM 2745 C C . GLU A 1 16 ? -6.983 -4.983 2.389 1.00 0.00 16 GLU A C 3
ATOM 2746 O O . GLU A 1 16 ? -7.779 -4.206 1.862 1.00 0.00 16 GLU A O 3
ATOM 2758 N N . MET A 1 17 ? -6.696 -4.957 3.686 1.00 0.00 17 MET A N 3
ATOM 2759 C CA . MET A 1 17 ? -7.315 -3.990 4.586 1.00 0.00 17 MET A CA 3
ATOM 2760 C C . MET A 1 17 ? -6.325 -3.529 5.652 1.00 0.00 17 MET A C 3
ATOM 2761 O O . MET A 1 17 ? -5.756 -4.344 6.378 1.00 0.00 17 MET A O 3
ATOM 2775 N N . CYS A 1 18 ? -6.124 -2.219 5.739 1.00 0.00 18 CYS A N 3
ATOM 2776 C CA . CYS A 1 18 ? -5.203 -1.650 6.716 1.00 0.00 18 CYS A CA 3
ATOM 2777 C C . CYS A 1 18 ? -5.481 -2.201 8.111 1.00 0.00 18 CYS A C 3
ATOM 2778 O O . CYS A 1 18 ? -6.634 -2.399 8.494 1.00 0.00 18 CYS A O 3
ATOM 2785 N N . ASP A 1 19 ? -4.416 -2.446 8.867 1.00 0.00 19 ASP A N 3
ATOM 2786 C CA . ASP A 1 19 ? -4.543 -2.973 10.221 1.00 0.00 19 ASP A CA 3
ATOM 2787 C C . ASP A 1 19 ? -4.958 -1.874 11.195 1.00 0.00 19 ASP A C 3
ATOM 2788 O O . ASP A 1 19 ? -5.235 -2.139 12.364 1.00 0.00 19 ASP A O 3
ATOM 2797 N N . VAL A 1 20 ? -4.996 -0.639 10.705 1.00 0.00 20 VAL A N 3
ATOM 2798 C CA . VAL A 1 20 ? -5.376 0.500 11.531 1.00 0.00 20 VAL A CA 3
ATOM 2799 C C . VAL A 1 20 ? -6.663 1.142 11.025 1.00 0.00 20 VAL A C 3
ATOM 2800 O O . VAL A 1 20 ? -7.424 1.726 11.797 1.00 0.00 20 VAL A O 3
ATOM 2813 N N . CYS A 1 21 ? -6.901 1.029 9.723 1.00 0.00 21 CYS A N 3
ATOM 2814 C CA . CYS A 1 21 ? -8.096 1.598 9.111 1.00 0.00 21 CYS A CA 3
ATOM 2815 C C . CYS A 1 21 ? -9.017 0.498 8.591 1.00 0.00 21 CYS A C 3
ATOM 2816 O O . CYS A 1 21 ? -10.230 0.683 8.502 1.00 0.00 21 CYS A O 3
ATOM 2823 N N . GLU A 1 22 ? -8.431 -0.645 8.250 1.00 0.00 22 GLU A N 3
ATOM 2824 C CA . GLU A 1 22 ? -9.199 -1.774 7.738 1.00 0.00 22 GLU A CA 3
ATOM 2825 C C . GLU A 1 22 ? -10.066 -1.350 6.555 1.00 0.00 22 GLU A C 3
ATOM 2826 O O . GLU A 1 22 ? -11.252 -1.676 6.494 1.00 0.00 22 GLU A O 3
ATOM 2838 N N . VAL A 1 23 ? -9.466 -0.621 5.620 1.00 0.00 23 VAL A N 3
ATOM 2839 C CA . VAL A 1 23 ? -10.182 -0.153 4.439 1.00 0.00 23 VAL A CA 3
ATOM 2840 C C . VAL A 1 23 ? -9.262 -0.093 3.226 1.00 0.00 23 VAL A C 3
ATOM 2841 O O . VAL A 1 23 ? -8.119 0.355 3.322 1.00 0.00 23 VAL A O 3
ATOM 2854 N N . TRP A 1 24 ? -9.767 -0.547 2.084 1.00 0.00 24 TRP A N 3
ATOM 2855 C CA . TRP A 1 24 ? -8.990 -0.545 0.851 1.00 0.00 24 TRP A CA 3
ATOM 2856 C C . TRP A 1 24 ? -9.535 0.484 -0.134 1.00 0.00 24 TRP A C 3
ATOM 2857 O O . TRP A 1 24 ? -10.598 1.067 0.084 1.00 0.00 24 TRP A O 3
ATOM 2878 N N . THR A 1 25 ? -8.800 0.705 -1.220 1.00 0.00 25 THR A N 3
ATOM 2879 C CA . THR A 1 25 ? -9.210 1.664 -2.238 1.00 0.00 25 THR A CA 3
ATOM 2880 C C . THR A 1 25 ? -8.834 1.180 -3.633 1.00 0.00 25 THR A C 3
ATOM 2881 O O . THR A 1 25 ? -7.783 0.569 -3.827 1.00 0.00 25 THR A O 3
ATOM 2892 N N . ALA A 1 26 ? -9.699 1.456 -4.604 1.00 0.00 26 ALA A N 3
ATOM 2893 C CA . ALA A 1 26 ? -9.457 1.050 -5.983 1.00 0.00 26 ALA A CA 3
ATOM 2894 C C . ALA A 1 26 ? -8.022 1.357 -6.400 1.00 0.00 26 ALA A C 3
ATOM 2895 O O . ALA A 1 26 ? -7.398 0.580 -7.123 1.00 0.00 26 ALA A O 3
ATOM 2902 N N . GLU A 1 27 ? -7.507 2.493 -5.942 1.00 0.00 27 GLU A N 3
ATOM 2903 C CA . GLU A 1 27 ? -6.147 2.902 -6.271 1.00 0.00 27 GLU A CA 3
ATOM 2904 C C . GLU A 1 27 ? -5.127 1.988 -5.600 1.00 0.00 27 GLU A C 3
ATOM 2905 O O . GLU A 1 27 ? -5.482 1.139 -4.782 1.00 0.00 27 GLU A O 3
ATOM 2917 N N . SER A 1 28 ? -3.858 2.167 -5.951 1.00 0.00 28 SER A N 3
ATOM 2918 C CA . SER A 1 28 ? -2.786 1.356 -5.387 1.00 0.00 28 SER A CA 3
ATOM 2919 C C . SER A 1 28 ? -2.573 1.687 -3.912 1.00 0.00 28 SER A C 3
ATOM 2920 O O . SER A 1 28 ? -2.245 2.820 -3.559 1.00 0.00 28 SER A O 3
ATOM 2928 N N . LEU A 1 29 ? -2.762 0.690 -3.055 1.00 0.00 29 LEU A N 3
ATOM 2929 C CA . LEU A 1 29 ? -2.592 0.872 -1.618 1.00 0.00 29 LEU A CA 3
ATOM 2930 C C . LEU A 1 29 ? -1.116 0.827 -1.235 1.00 0.00 29 LEU A C 3
ATOM 2931 O O . LEU A 1 29 ? -0.311 0.174 -1.899 1.00 0.00 29 LEU A O 3
ATOM 2947 N N . PHE A 1 30 ? -0.768 1.523 -0.158 1.00 0.00 30 PHE A N 3
ATOM 2948 C CA . PHE A 1 30 ? 0.610 1.563 0.315 1.00 0.00 30 PHE A CA 3
ATOM 2949 C C . PHE A 1 30 ? 0.798 0.642 1.519 1.00 0.00 30 PHE A C 3
ATOM 2950 O O . PHE A 1 30 ? -0.134 0.370 2.275 1.00 0.00 30 PHE A O 3
ATOM 2967 N N . PRO A 1 31 ? 2.033 0.152 1.701 1.00 0.00 31 PRO A N 3
ATOM 2968 C CA . PRO A 1 31 ? 3.151 0.469 0.806 1.00 0.00 31 PRO A CA 3
ATOM 2969 C C . PRO A 1 31 ? 2.994 -0.171 -0.569 1.00 0.00 31 PRO A C 3
ATOM 2970 O O . PRO A 1 31 ? 3.473 0.359 -1.570 1.00 0.00 31 PRO A O 3
ATOM 2981 N N . CYS A 1 32 ? 2.318 -1.315 -0.609 1.00 0.00 32 CYS A N 3
ATOM 2982 C CA . CYS A 1 32 ? 2.095 -2.028 -1.861 1.00 0.00 32 CYS A CA 3
ATOM 2983 C C . CYS A 1 32 ? 1.020 -3.098 -1.695 1.00 0.00 32 CYS A C 3
ATOM 2984 O O . CYS A 1 32 ? 0.894 -3.705 -0.632 1.00 0.00 32 CYS A O 3
ATOM 2991 N N . ARG A 1 33 ? 0.246 -3.321 -2.753 1.00 0.00 33 ARG A N 3
ATOM 2992 C CA . ARG A 1 33 ? -0.819 -4.315 -2.723 1.00 0.00 33 ARG A CA 3
ATOM 2993 C C . ARG A 1 33 ? -0.256 -5.721 -2.914 1.00 0.00 33 ARG A C 3
ATOM 2994 O O . ARG A 1 33 ? -0.754 -6.684 -2.331 1.00 0.00 33 ARG A O 3
ATOM 3015 N N . VAL A 1 34 ? 0.783 -5.830 -3.735 1.00 0.00 34 VAL A N 3
ATOM 3016 C CA . VAL A 1 34 ? 1.413 -7.117 -4.001 1.00 0.00 34 VAL A CA 3
ATOM 3017 C C . VAL A 1 34 ? 1.338 -8.030 -2.782 1.00 0.00 34 VAL A C 3
ATOM 3018 O O . VAL A 1 34 ? 1.005 -9.210 -2.896 1.00 0.00 34 VAL A O 3
ATOM 3031 N N . CYS A 1 35 ? 1.650 -7.476 -1.616 1.00 0.00 35 CYS A N 3
ATOM 3032 C CA . CYS A 1 35 ? 1.617 -8.238 -0.374 1.00 0.00 35 CYS A CA 3
ATOM 3033 C C . CYS A 1 35 ? 0.195 -8.332 0.170 1.00 0.00 35 CYS A C 3
ATOM 3034 O O . CYS A 1 35 ? -0.445 -7.317 0.447 1.00 0.00 35 CYS A O 3
ATOM 3041 N N . THR A 1 36 ? -0.295 -9.559 0.322 1.00 0.00 36 THR A N 3
ATOM 3042 C CA . THR A 1 36 ? -1.641 -9.788 0.831 1.00 0.00 36 THR A CA 3
ATOM 3043 C C . THR A 1 36 ? -2.022 -8.738 1.869 1.00 0.00 36 THR A C 3
ATOM 3044 O O . THR A 1 36 ? -3.008 -8.019 1.706 1.00 0.00 36 THR A O 3
ATOM 3055 N N . ARG A 1 37 ? -1.232 -8.653 2.935 1.00 0.00 37 ARG A N 3
ATOM 3056 C CA . ARG A 1 37 ? -1.488 -7.690 4.000 1.00 0.00 37 ARG A CA 3
ATOM 3057 C C . ARG A 1 37 ? -1.163 -6.273 3.540 1.00 0.00 37 ARG A C 3
ATOM 3058 O O . ARG A 1 37 ? -0.196 -6.051 2.810 1.00 0.00 37 ARG A O 3
ATOM 3079 N N . VAL A 1 38 ? -1.978 -5.314 3.971 1.00 0.00 38 VAL A N 3
ATOM 3080 C CA . VAL A 1 38 ? -1.777 -3.918 3.605 1.00 0.00 38 VAL A CA 3
ATOM 3081 C C . VAL A 1 38 ? -1.783 -3.020 4.837 1.00 0.00 38 VAL A C 3
ATOM 3082 O O . VAL A 1 38 ? -2.564 -3.228 5.766 1.00 0.00 38 VAL A O 3
ATOM 3095 N N . PHE A 1 39 ? -0.908 -2.019 4.838 1.00 0.00 39 PHE A N 3
ATOM 3096 C CA . PHE A 1 39 ? -0.812 -1.089 5.956 1.00 0.00 39 PHE A CA 3
ATOM 3097 C C . PHE A 1 39 ? -0.334 0.281 5.484 1.00 0.00 39 PHE A C 3
ATOM 3098 O O . PHE A 1 39 ? 0.775 0.420 4.968 1.00 0.00 39 PHE A O 3
ATOM 3115 N N . HIS A 1 40 ? -1.179 1.291 5.666 1.00 0.00 40 HIS A N 3
ATOM 3116 C CA . HIS A 1 40 ? -0.843 2.651 5.259 1.00 0.00 40 HIS A CA 3
ATOM 3117 C C . HIS A 1 40 ? 0.410 3.140 5.978 1.00 0.00 40 HIS A C 3
ATOM 3118 O O . HIS A 1 40 ? 0.375 3.439 7.172 1.00 0.00 40 HIS A O 3
ATOM 3132 N N . ASP A 1 41 ? 1.515 3.217 5.245 1.00 0.00 41 ASP A N 3
ATOM 3133 C CA . ASP A 1 41 ? 2.779 3.669 5.812 1.00 0.00 41 ASP A CA 3
ATOM 3134 C C . ASP A 1 41 ? 2.556 4.818 6.791 1.00 0.00 41 ASP A C 3
ATOM 3135 O O . ASP A 1 41 ? 3.231 4.914 7.815 1.00 0.00 41 ASP A O 3
ATOM 3144 N N . GLY A 1 42 ? 1.604 5.688 6.468 1.00 0.00 42 GLY A N 3
ATOM 3145 C CA . GLY A 1 42 ? 1.309 6.818 7.328 1.00 0.00 42 GLY A CA 3
ATOM 3146 C C . GLY A 1 42 ? 0.769 6.394 8.679 1.00 0.00 42 GLY A C 3
ATOM 3147 O O . GLY A 1 42 ? 1.206 6.894 9.716 1.00 0.00 42 GLY A O 3
ATOM 3151 N N . CYS A 1 43 ? -0.187 5.471 8.670 1.00 0.00 43 CYS A N 3
ATOM 3152 C CA . CYS A 1 43 ? -0.789 4.980 9.903 1.00 0.00 43 CYS A CA 3
ATOM 3153 C C . CYS A 1 43 ? 0.280 4.473 10.867 1.00 0.00 43 CYS A C 3
ATOM 3154 O O . CYS A 1 43 ? 0.255 4.783 12.058 1.00 0.00 43 CYS A O 3
ATOM 3161 N N . LEU A 1 44 ? 1.218 3.692 10.343 1.00 0.00 44 LEU A N 3
ATOM 3162 C CA . LEU A 1 44 ? 2.298 3.141 11.156 1.00 0.00 44 LEU A CA 3
ATOM 3163 C C . LEU A 1 44 ? 3.187 4.251 11.704 1.00 0.00 44 LEU A C 3
ATOM 3164 O O . LEU A 1 44 ? 3.271 4.451 12.917 1.00 0.00 44 LEU A O 3
ATOM 3180 N N . ARG A 1 45 ? 3.846 4.973 10.804 1.00 0.00 45 ARG A N 3
ATOM 3181 C CA . ARG A 1 45 ? 4.729 6.065 11.199 1.00 0.00 45 ARG A CA 3
ATOM 3182 C C . ARG A 1 45 ? 4.023 7.014 12.162 1.00 0.00 45 ARG A C 3
ATOM 3183 O O . ARG A 1 45 ? 4.638 7.548 13.085 1.00 0.00 45 ARG A O 3
ATOM 3204 N N . ARG A 1 46 ? 2.729 7.219 11.941 1.00 0.00 46 ARG A N 3
ATOM 3205 C CA . ARG A 1 46 ? 1.939 8.105 12.788 1.00 0.00 46 ARG A CA 3
ATOM 3206 C C . ARG A 1 46 ? 1.912 7.599 14.226 1.00 0.00 46 ARG A C 3
ATOM 3207 O O . ARG A 1 46 ? 2.430 8.251 15.133 1.00 0.00 46 ARG A O 3
ATOM 3228 N N . MET A 1 47 ? 1.304 6.435 14.428 1.00 0.00 47 MET A N 3
ATOM 3229 C CA . MET A 1 47 ? 1.212 5.842 15.758 1.00 0.00 47 MET A CA 3
ATOM 3230 C C . MET A 1 47 ? 2.597 5.649 16.365 1.00 0.00 47 MET A C 3
ATOM 3231 O O . MET A 1 47 ? 2.846 6.043 17.505 1.00 0.00 47 MET A O 3
ATOM 3245 N N . GLY A 1 48 ? 3.497 5.042 15.598 1.00 0.00 48 GLY A N 3
ATOM 3246 C CA . GLY A 1 48 ? 4.846 4.809 16.079 1.00 0.00 48 GLY A CA 3
ATOM 3247 C C . GLY A 1 48 ? 5.287 3.370 15.892 1.00 0.00 48 GLY A C 3
ATOM 3248 O O . GLY A 1 48 ? 5.975 2.810 16.746 1.00 0.00 48 GLY A O 3
ATOM 3252 N N . TYR A 1 49 ? 4.889 2.772 14.776 1.00 0.00 49 TYR A N 3
ATOM 3253 C CA . TYR A 1 49 ? 5.244 1.388 14.482 1.00 0.00 49 TYR A CA 3
ATOM 3254 C C . TYR A 1 49 ? 6.566 1.314 13.723 1.00 0.00 49 TYR A C 3
ATOM 3255 O O . TYR A 1 49 ? 7.400 0.449 13.990 1.00 0.00 49 TYR A O 3
ATOM 3273 N N . ILE A 1 50 ? 6.748 2.228 12.775 1.00 0.00 50 ILE A N 3
ATOM 3274 C CA . ILE A 1 50 ? 7.967 2.268 11.978 1.00 0.00 50 ILE A CA 3
ATOM 3275 C C . ILE A 1 50 ? 9.206 2.210 12.865 1.00 0.00 50 ILE A C 3
ATOM 3276 O O . ILE A 1 50 ? 9.978 1.254 12.807 1.00 0.00 50 ILE A O 3
ATOM 3292 N N . GLN A 1 51 ? 9.388 3.240 13.686 1.00 0.00 51 GLN A N 3
ATOM 3293 C CA . GLN A 1 51 ? 10.533 3.304 14.587 1.00 0.00 51 GLN A CA 3
ATOM 3294 C C . GLN A 1 51 ? 10.106 3.763 15.978 1.00 0.00 51 GLN A C 3
ATOM 3295 O O . GLN A 1 51 ? 8.928 4.020 16.224 1.00 0.00 51 GLN A O 3
ATOM 3309 N N . GLY A 1 52 ? 11.073 3.863 16.886 1.00 0.00 52 GLY A N 3
ATOM 3310 C CA . GLY A 1 52 ? 10.777 4.289 18.240 1.00 0.00 52 GLY A CA 3
ATOM 3311 C C . GLY A 1 52 ? 11.687 5.408 18.707 1.00 0.00 52 GLY A C 3
ATOM 3312 O O . GLY A 1 52 ? 12.896 5.372 18.479 1.00 0.00 52 GLY A O 3
ATOM 3316 N N . ASP A 1 53 ? 11.104 6.407 19.362 1.00 0.00 53 ASP A N 3
ATOM 3317 C CA . ASP A 1 53 ? 11.871 7.543 19.862 1.00 0.00 53 ASP A CA 3
ATOM 3318 C C . ASP A 1 53 ? 12.829 8.064 18.795 1.00 0.00 53 ASP A C 3
ATOM 3319 O O . ASP A 1 53 ? 13.994 8.343 19.078 1.00 0.00 53 ASP A O 3
ATOM 3328 N N . SER A 1 54 ? 12.331 8.190 17.570 1.00 0.00 54 SER A N 3
ATOM 3329 C CA . SER A 1 54 ? 13.145 8.672 16.460 1.00 0.00 54 SER A CA 3
ATOM 3330 C C . SER A 1 54 ? 12.269 9.270 15.363 1.00 0.00 54 SER A C 3
ATOM 3331 O O . SER A 1 54 ? 11.054 9.077 15.350 1.00 0.00 54 SER A O 3
ATOM 3339 N N . ALA A 1 55 ? 12.896 9.997 14.443 1.00 0.00 55 ALA A N 3
ATOM 3340 C CA . ALA A 1 55 ? 12.175 10.622 13.342 1.00 0.00 55 ALA A CA 3
ATOM 3341 C C . ALA A 1 55 ? 12.966 10.523 12.042 1.00 0.00 55 ALA A C 3
ATOM 3342 O O . ALA A 1 55 ? 14.090 10.022 12.025 1.00 0.00 55 ALA A O 3
ATOM 3349 N N . ALA A 1 56 ? 12.371 11.002 10.954 1.00 0.00 56 ALA A N 3
ATOM 3350 C CA . ALA A 1 56 ? 13.022 10.969 9.651 1.00 0.00 56 ALA A CA 3
ATOM 3351 C C . ALA A 1 56 ? 12.278 11.839 8.644 1.00 0.00 56 ALA A C 3
ATOM 3352 O O . ALA A 1 56 ? 11.051 11.785 8.550 1.00 0.00 56 ALA A O 3
ATOM 3359 N N . GLU A 1 57 ? 13.027 12.641 7.894 1.00 0.00 57 GLU A N 3
ATOM 3360 C CA . GLU A 1 57 ? 12.435 13.524 6.895 1.00 0.00 57 GLU A CA 3
ATOM 3361 C C . GLU A 1 57 ? 12.964 13.198 5.500 1.00 0.00 57 GLU A C 3
ATOM 3362 O O . GLU A 1 57 ? 13.875 13.859 5.000 1.00 0.00 57 GLU A O 3
ATOM 3374 N N . VAL A 1 58 ? 12.388 12.175 4.879 1.00 0.00 58 VAL A N 3
ATOM 3375 C CA . VAL A 1 58 ? 12.799 11.762 3.542 1.00 0.00 58 VAL A CA 3
ATOM 3376 C C . VAL A 1 58 ? 11.653 11.901 2.547 1.00 0.00 58 VAL A C 3
ATOM 3377 O O . VAL A 1 58 ? 10.492 12.034 2.933 1.00 0.00 58 VAL A O 3
ATOM 3390 N N . THR A 1 59 ? 11.987 11.867 1.261 1.00 0.00 59 THR A N 3
ATOM 3391 C CA . THR A 1 59 ? 10.986 11.990 0.207 1.00 0.00 59 THR A CA 3
ATOM 3392 C C . THR A 1 59 ? 10.026 10.807 0.222 1.00 0.00 59 THR A C 3
ATOM 3393 O O . THR A 1 59 ? 10.375 9.718 0.678 1.00 0.00 59 THR A O 3
ATOM 3404 N N . GLU A 1 60 ? 8.815 11.028 -0.280 1.00 0.00 60 GLU A N 3
ATOM 3405 C CA . GLU A 1 60 ? 7.803 9.977 -0.324 1.00 0.00 60 GLU A CA 3
ATOM 3406 C C . GLU A 1 60 ? 7.928 9.156 -1.603 1.00 0.00 60 GLU A C 3
ATOM 3407 O O . GLU A 1 60 ? 7.530 9.599 -2.679 1.00 0.00 60 GLU A O 3
ATOM 3419 N N . MET A 1 61 ? 8.484 7.955 -1.476 1.00 0.00 61 MET A N 3
ATOM 3420 C CA . MET A 1 61 ? 8.660 7.070 -2.622 1.00 0.00 61 MET A CA 3
ATOM 3421 C C . MET A 1 61 ? 8.636 5.608 -2.189 1.00 0.00 61 MET A C 3
ATOM 3422 O O . MET A 1 61 ? 9.581 5.118 -1.572 1.00 0.00 61 MET A O 3
ATOM 3436 N N . ALA A 1 62 ? 7.549 4.916 -2.514 1.00 0.00 62 ALA A N 3
ATOM 3437 C CA . ALA A 1 62 ? 7.403 3.510 -2.161 1.00 0.00 62 ALA A CA 3
ATOM 3438 C C . ALA A 1 62 ? 7.541 2.617 -3.389 1.00 0.00 62 ALA A C 3
ATOM 3439 O O . ALA A 1 62 ? 8.440 1.778 -3.462 1.00 0.00 62 ALA A O 3
ATOM 3446 N N . HIS A 1 63 ? 6.645 2.803 -4.353 1.00 0.00 63 HIS A N 3
ATOM 3447 C CA . HIS A 1 63 ? 6.667 2.012 -5.579 1.00 0.00 63 HIS A CA 3
ATOM 3448 C C . HIS A 1 63 ? 7.786 2.478 -6.506 1.00 0.00 63 HIS A C 3
ATOM 3449 O O . HIS A 1 63 ? 8.497 1.665 -7.096 1.00 0.00 63 HIS A O 3
ATOM 3463 N N . THR A 1 64 ? 7.936 3.794 -6.628 1.00 0.00 64 THR A N 3
ATOM 3464 C CA . THR A 1 64 ? 8.967 4.368 -7.484 1.00 0.00 64 THR A CA 3
ATOM 3465 C C . THR A 1 64 ? 10.354 3.888 -7.072 1.00 0.00 64 THR A C 3
ATOM 3466 O O . THR A 1 64 ? 10.686 3.868 -5.888 1.00 0.00 64 THR A O 3
ATOM 3477 N N . GLU A 1 65 ? 11.159 3.504 -8.058 1.00 0.00 65 GLU A N 3
ATOM 3478 C CA . GLU A 1 65 ? 12.511 3.024 -7.796 1.00 0.00 65 GLU A CA 3
ATOM 3479 C C . GLU A 1 65 ? 12.539 2.123 -6.564 1.00 0.00 65 GLU A C 3
ATOM 3480 O O . GLU A 1 65 ? 13.446 2.211 -5.737 1.00 0.00 65 GLU A O 3
ATOM 3492 N N . THR A 1 66 ? 11.537 1.256 -6.449 1.00 0.00 66 THR A N 3
ATOM 3493 C CA . THR A 1 66 ? 11.445 0.340 -5.320 1.00 0.00 66 THR A CA 3
ATOM 3494 C C . THR A 1 66 ? 11.948 0.996 -4.038 1.00 0.00 66 THR A C 3
ATOM 3495 O O . THR A 1 66 ? 12.676 0.381 -3.260 1.00 0.00 66 THR A O 3
ATOM 3506 N N . GLY A 1 67 ? 11.552 2.247 -3.825 1.00 0.00 67 GLY A N 3
ATOM 3507 C CA . GLY A 1 67 ? 11.973 2.965 -2.636 1.00 0.00 67 GLY A CA 3
ATOM 3508 C C . GLY A 1 67 ? 12.054 2.068 -1.416 1.00 0.00 67 GLY A C 3
ATOM 3509 O O . GLY A 1 67 ? 13.138 1.837 -0.880 1.00 0.00 67 GLY A O 3
ATOM 3513 N N . TRP A 1 68 ? 10.907 1.564 -0.977 1.00 0.00 68 TRP A N 3
ATOM 3514 C CA . TRP A 1 68 ? 10.854 0.689 0.189 1.00 0.00 68 TRP A CA 3
ATOM 3515 C C . TRP A 1 68 ? 10.129 -0.612 -0.139 1.00 0.00 68 TRP A C 3
ATOM 3516 O O . TRP A 1 68 ? 9.184 -0.625 -0.928 1.00 0.00 68 TRP A O 3
ATOM 3537 N N . SER A 1 69 ? 10.577 -1.704 0.470 1.00 0.00 69 SER A N 3
ATOM 3538 C CA . SER A 1 69 ? 9.974 -3.012 0.238 1.00 0.00 69 SER A CA 3
ATOM 3539 C C . SER A 1 69 ? 9.643 -3.699 1.560 1.00 0.00 69 SER A C 3
ATOM 3540 O O . SER A 1 69 ? 10.521 -3.919 2.395 1.00 0.00 69 SER A O 3
ATOM 3548 N N . CYS A 1 70 ? 8.371 -4.036 1.742 1.00 0.00 70 CYS A N 3
ATOM 3549 C CA . CYS A 1 70 ? 7.922 -4.697 2.962 1.00 0.00 70 CYS A CA 3
ATOM 3550 C C . CYS A 1 70 ? 8.870 -5.829 3.347 1.00 0.00 70 CYS A C 3
ATOM 3551 O O . CYS A 1 70 ? 9.337 -6.581 2.490 1.00 0.00 70 CYS A O 3
ATOM 3558 N N . HIS A 1 71 ? 9.151 -5.944 4.641 1.00 0.00 71 HIS A N 3
ATOM 3559 C CA . HIS A 1 71 ? 10.042 -6.984 5.140 1.00 0.00 71 HIS A CA 3
ATOM 3560 C C . HIS A 1 71 ? 9.781 -8.310 4.433 1.00 0.00 71 HIS A C 3
ATOM 3561 O O . HIS A 1 71 ? 10.693 -9.115 4.245 1.00 0.00 71 HIS A O 3
ATOM 3575 N N . TYR A 1 72 ? 8.530 -8.530 4.043 1.00 0.00 72 TYR A N 3
ATOM 3576 C CA . TYR A 1 72 ? 8.148 -9.760 3.360 1.00 0.00 72 TYR A CA 3
ATOM 3577 C C . TYR A 1 72 ? 7.446 -9.454 2.040 1.00 0.00 72 TYR A C 3
ATOM 3578 O O . TYR A 1 72 ? 6.435 -10.070 1.703 1.00 0.00 72 TYR A O 3
ATOM 3596 N N . CYS A 1 73 ? 7.991 -8.497 1.297 1.00 0.00 73 CYS A N 3
ATOM 3597 C CA . CYS A 1 73 ? 7.419 -8.107 0.013 1.00 0.00 73 CYS A CA 3
ATOM 3598 C C . CYS A 1 73 ? 7.992 -8.956 -1.118 1.00 0.00 73 CYS A C 3
ATOM 3599 O O . CYS A 1 73 ? 9.136 -9.409 -1.050 1.00 0.00 73 CYS A O 3
ATOM 3606 N N . ASP A 1 74 ? 7.193 -9.165 -2.157 1.00 0.00 74 ASP A N 3
ATOM 3607 C CA . ASP A 1 74 ? 7.620 -9.958 -3.304 1.00 0.00 74 ASP A CA 3
ATOM 3608 C C . ASP A 1 74 ? 8.889 -9.379 -3.922 1.00 0.00 74 ASP A C 3
ATOM 3609 O O . ASP A 1 74 ? 8.845 -8.371 -4.626 1.00 0.00 74 ASP A O 3
ATOM 3618 N N . ASN A 1 75 ? 10.020 -10.023 -3.652 1.00 0.00 75 ASN A N 3
ATOM 3619 C CA . ASN A 1 75 ? 11.302 -9.571 -4.180 1.00 0.00 75 ASN A CA 3
ATOM 3620 C C . ASN A 1 75 ? 12.158 -10.756 -4.619 1.00 0.00 75 ASN A C 3
ATOM 3621 O O . ASN A 1 75 ? 12.139 -11.814 -3.991 1.00 0.00 75 ASN A O 3
ATOM 3632 N N . ILE A 1 76 ? 12.906 -10.568 -5.700 1.00 0.00 76 ILE A N 3
ATOM 3633 C CA . ILE A 1 76 ? 13.770 -11.620 -6.222 1.00 0.00 76 ILE A CA 3
ATOM 3634 C C . ILE A 1 76 ? 15.183 -11.501 -5.659 1.00 0.00 76 ILE A C 3
ATOM 3635 O O . ILE A 1 76 ? 15.519 -10.518 -5.001 1.00 0.00 76 ILE A O 3
ATOM 3651 N N . ASN A 1 77 ? 16.006 -12.509 -5.927 1.00 0.00 77 ASN A N 3
ATOM 3652 C CA . ASN A 1 77 ? 17.385 -12.517 -5.449 1.00 0.00 77 ASN A CA 3
ATOM 3653 C C . ASN A 1 77 ? 18.256 -11.586 -6.287 1.00 0.00 77 ASN A C 3
ATOM 3654 O O . ASN A 1 77 ? 18.674 -11.935 -7.391 1.00 0.00 77 ASN A O 3
ATOM 3665 N N . LEU A 1 78 ? 18.528 -10.400 -5.753 1.00 0.00 78 LEU A N 3
ATOM 3666 C CA . LEU A 1 78 ? 19.351 -9.418 -6.451 1.00 0.00 78 LEU A CA 3
ATOM 3667 C C . LEU A 1 78 ? 20.771 -9.405 -5.895 1.00 0.00 78 LEU A C 3
ATOM 3668 O O . LEU A 1 78 ? 21.070 -10.079 -4.909 1.00 0.00 78 LEU A O 3
ATOM 3684 N N . LEU A 1 79 ? 21.643 -8.633 -6.534 1.00 0.00 79 LEU A N 3
ATOM 3685 C CA . LEU A 1 79 ? 23.033 -8.530 -6.103 1.00 0.00 79 LEU A CA 3
ATOM 3686 C C . LEU A 1 79 ? 23.129 -7.877 -4.727 1.00 0.00 79 LEU A C 3
ATOM 3687 O O . LEU A 1 79 ? 22.699 -6.740 -4.536 1.00 0.00 79 LEU A O 3
ATOM 3703 N N . LEU A 1 80 ? 23.698 -8.605 -3.773 1.00 0.00 80 LEU A N 3
ATOM 3704 C CA . LEU A 1 80 ? 23.854 -8.097 -2.414 1.00 0.00 80 LEU A CA 3
ATOM 3705 C C . LEU A 1 80 ? 25.253 -8.390 -1.880 1.00 0.00 80 LEU A C 3
ATOM 3706 O O . LEU A 1 80 ? 25.885 -9.372 -2.269 1.00 0.00 80 LEU A O 3
ATOM 3722 N N . THR A 1 81 ? 25.730 -7.531 -0.984 1.00 0.00 81 THR A N 3
ATOM 3723 C CA . THR A 1 81 ? 27.054 -7.697 -0.395 1.00 0.00 81 THR A CA 3
ATOM 3724 C C . THR A 1 81 ? 26.965 -8.353 0.978 1.00 0.00 81 THR A C 3
ATOM 3725 O O . THR A 1 81 ? 25.979 -8.184 1.694 1.00 0.00 81 THR A O 3
ATOM 3736 N N . GLU A 1 82 ? 28.003 -9.102 1.339 1.00 0.00 82 GLU A N 3
ATOM 3737 C CA . GLU A 1 82 ? 28.041 -9.783 2.628 1.00 0.00 82 GLU A CA 3
ATOM 3738 C C . GLU A 1 82 ? 28.454 -8.821 3.739 1.00 0.00 82 GLU A C 3
ATOM 3739 O O . GLU A 1 82 ? 29.641 -8.645 4.012 1.00 0.00 82 GLU A O 3
ATOM 3751 N N . GLU A 1 83 ? 27.465 -8.202 4.376 1.00 0.00 83 GLU A N 3
ATOM 3752 C CA . GLU A 1 83 ? 27.726 -7.258 5.457 1.00 0.00 83 GLU A CA 3
ATOM 3753 C C . GLU A 1 83 ? 26.714 -7.431 6.587 1.00 0.00 83 GLU A C 3
ATOM 3754 O O . GLU A 1 83 ? 25.718 -8.139 6.439 1.00 0.00 83 GLU A O 3
ATOM 3766 N N . SER A 1 84 ? 26.979 -6.781 7.714 1.00 0.00 84 SER A N 3
ATOM 3767 C CA . SER A 1 84 ? 26.096 -6.865 8.872 1.00 0.00 84 SER A CA 3
ATOM 3768 C C . SER A 1 84 ? 24.633 -6.892 8.437 1.00 0.00 84 SER A C 3
ATOM 3769 O O . SER A 1 84 ? 24.239 -6.197 7.502 1.00 0.00 84 SER A O 3
ATOM 3777 N N . GLY A 1 85 ? 23.833 -7.700 9.125 1.00 0.00 85 GLY A N 3
ATOM 3778 C CA . GLY A 1 85 ? 22.423 -7.804 8.797 1.00 0.00 85 GLY A CA 3
ATOM 3779 C C . GLY A 1 85 ? 21.887 -9.210 8.978 1.00 0.00 85 GLY A C 3
ATOM 3780 O O . GLY A 1 85 ? 21.933 -10.036 8.066 1.00 0.00 85 GLY A O 3
ATOM 3784 N N . PRO A 1 86 ? 21.367 -9.500 10.179 1.00 0.00 86 PRO A N 3
ATOM 3785 C CA . PRO A 1 86 ? 20.812 -10.817 10.505 1.00 0.00 86 PRO A CA 3
ATOM 3786 C C . PRO A 1 86 ? 19.508 -11.096 9.765 1.00 0.00 86 PRO A C 3
ATOM 3787 O O . PRO A 1 86 ? 18.803 -10.171 9.362 1.00 0.00 86 PRO A O 3
ATOM 3798 N N . SER A 1 87 ? 19.195 -12.376 9.590 1.00 0.00 87 SER A N 3
ATOM 3799 C CA . SER A 1 87 ? 17.977 -12.776 8.895 1.00 0.00 87 SER A CA 3
ATOM 3800 C C . SER A 1 87 ? 16.809 -12.897 9.869 1.00 0.00 87 SER A C 3
ATOM 3801 O O . SER A 1 87 ? 16.982 -12.758 11.081 1.00 0.00 87 SER A O 3
ATOM 3809 N N . SER A 1 88 ? 15.623 -13.154 9.331 1.00 0.00 88 SER A N 3
ATOM 3810 C CA . SER A 1 88 ? 14.424 -13.290 10.152 1.00 0.00 88 SER A CA 3
ATOM 3811 C C . SER A 1 88 ? 13.885 -14.716 10.094 1.00 0.00 88 SER A C 3
ATOM 3812 O O . SER A 1 88 ? 13.510 -15.207 9.030 1.00 0.00 88 SER A O 3
ATOM 3820 N N . GLY A 1 89 ? 13.847 -15.376 11.248 1.00 0.00 89 GLY A N 3
ATOM 3821 C CA . GLY A 1 89 ? 13.352 -16.739 11.308 1.00 0.00 89 GLY A CA 3
ATOM 3822 C C . GLY A 1 89 ? 11.882 -16.837 10.954 1.00 0.00 89 GLY A C 3
ATOM 3823 O O . GLY A 1 89 ? 11.382 -17.947 10.777 1.00 0.00 89 GLY A O 3
ATOM 3829 N N . GLY A 1 1 ? -11.230 5.827 21.323 1.00 0.00 1 GLY A N 4
ATOM 3830 C CA . GLY A 1 1 ? -11.932 5.955 20.059 1.00 0.00 1 GLY A CA 4
ATOM 3831 C C . GLY A 1 1 ? -12.630 4.674 19.650 1.00 0.00 1 GLY A C 4
ATOM 3832 O O . GLY A 1 1 ? -12.353 3.606 20.196 1.00 0.00 1 GLY A O 4
ATOM 3836 N N . SER A 1 2 ? -13.539 4.779 18.686 1.00 0.00 2 SER A N 4
ATOM 3837 C CA . SER A 1 2 ? -14.283 3.620 18.208 1.00 0.00 2 SER A CA 4
ATOM 3838 C C . SER A 1 2 ? -13.341 2.461 17.896 1.00 0.00 2 SER A C 4
ATOM 3839 O O . SER A 1 2 ? -12.644 2.467 16.881 1.00 0.00 2 SER A O 4
ATOM 3847 N N . SER A 1 3 ? -13.326 1.466 18.777 1.00 0.00 3 SER A N 4
ATOM 3848 C CA . SER A 1 3 ? -12.467 0.301 18.601 1.00 0.00 3 SER A CA 4
ATOM 3849 C C . SER A 1 3 ? -13.292 -0.982 18.558 1.00 0.00 3 SER A C 4
ATOM 3850 O O . SER A 1 3 ? -13.524 -1.618 19.585 1.00 0.00 3 SER A O 4
ATOM 3858 N N . GLY A 1 4 ? -13.735 -1.353 17.361 1.00 0.00 4 GLY A N 4
ATOM 3859 C CA . GLY A 1 4 ? -14.531 -2.558 17.205 1.00 0.00 4 GLY A CA 4
ATOM 3860 C C . GLY A 1 4 ? -14.075 -3.407 16.036 1.00 0.00 4 GLY A C 4
ATOM 3861 O O . GLY A 1 4 ? -14.847 -3.674 15.115 1.00 0.00 4 GLY A O 4
ATOM 3865 N N . SER A 1 5 ? -12.816 -3.832 16.071 1.00 0.00 5 SER A N 4
ATOM 3866 C CA . SER A 1 5 ? -12.256 -4.652 15.003 1.00 0.00 5 SER A CA 4
ATOM 3867 C C . SER A 1 5 ? -13.074 -5.925 14.809 1.00 0.00 5 SER A C 4
ATOM 3868 O O . SER A 1 5 ? -12.976 -6.588 13.777 1.00 0.00 5 SER A O 4
ATOM 3876 N N . SER A 1 6 ? -13.882 -6.260 15.811 1.00 0.00 6 SER A N 4
ATOM 3877 C CA . SER A 1 6 ? -14.715 -7.455 15.754 1.00 0.00 6 SER A CA 4
ATOM 3878 C C . SER A 1 6 ? -16.114 -7.118 15.246 1.00 0.00 6 SER A C 4
ATOM 3879 O O . SER A 1 6 ? -16.790 -6.246 15.789 1.00 0.00 6 SER A O 4
ATOM 3887 N N . GLY A 1 7 ? -16.541 -7.817 14.198 1.00 0.00 7 GLY A N 4
ATOM 3888 C CA . GLY A 1 7 ? -17.857 -7.578 13.634 1.00 0.00 7 GLY A CA 4
ATOM 3889 C C . GLY A 1 7 ? -18.224 -8.594 12.571 1.00 0.00 7 GLY A C 4
ATOM 3890 O O . GLY A 1 7 ? -18.257 -8.292 11.378 1.00 0.00 7 GLY A O 4
ATOM 3894 N N . PRO A 1 8 ? -18.508 -9.832 13.003 1.00 0.00 8 PRO A N 4
ATOM 3895 C CA . PRO A 1 8 ? -18.880 -10.922 12.096 1.00 0.00 8 PRO A CA 4
ATOM 3896 C C . PRO A 1 8 ? -20.257 -10.716 11.476 1.00 0.00 8 PRO A C 4
ATOM 3897 O O . PRO A 1 8 ? -20.779 -11.597 10.793 1.00 0.00 8 PRO A O 4
ATOM 3908 N N . ARG A 1 9 ? -20.843 -9.548 11.720 1.00 0.00 9 ARG A N 4
ATOM 3909 C CA . ARG A 1 9 ? -22.161 -9.228 11.187 1.00 0.00 9 ARG A CA 4
ATOM 3910 C C . ARG A 1 9 ? -22.052 -8.649 9.779 1.00 0.00 9 ARG A C 4
ATOM 3911 O O . ARG A 1 9 ? -21.208 -7.794 9.513 1.00 0.00 9 ARG A O 4
ATOM 3932 N N . GLU A 1 10 ? -22.911 -9.123 8.882 1.00 0.00 10 GLU A N 4
ATOM 3933 C CA . GLU A 1 10 ? -22.909 -8.652 7.501 1.00 0.00 10 GLU A CA 4
ATOM 3934 C C . GLU A 1 10 ? -21.487 -8.370 7.025 1.00 0.00 10 GLU A C 4
ATOM 3935 O O . GLU A 1 10 ? -21.182 -7.296 6.504 1.00 0.00 10 GLU A O 4
ATOM 3947 N N . PRO A 1 11 ? -20.596 -9.355 7.206 1.00 0.00 11 PRO A N 4
ATOM 3948 C CA . PRO A 1 11 ? -19.192 -9.237 6.802 1.00 0.00 11 PRO A CA 4
ATOM 3949 C C . PRO A 1 11 ? -19.023 -9.231 5.286 1.00 0.00 11 PRO A C 4
ATOM 3950 O O . PRO A 1 11 ? -19.534 -10.110 4.591 1.00 0.00 11 PRO A O 4
ATOM 3961 N N . VAL A 1 12 ? -18.304 -8.234 4.779 1.00 0.00 12 VAL A N 4
ATOM 3962 C CA . VAL A 1 12 ? -18.067 -8.115 3.345 1.00 0.00 12 VAL A CA 4
ATOM 3963 C C . VAL A 1 12 ? -16.662 -8.577 2.981 1.00 0.00 12 VAL A C 4
ATOM 3964 O O . VAL A 1 12 ? -15.687 -8.219 3.642 1.00 0.00 12 VAL A O 4
ATOM 3977 N N . VAL A 1 13 ? -16.563 -9.376 1.922 1.00 0.00 13 VAL A N 4
ATOM 3978 C CA . VAL A 1 13 ? -15.276 -9.887 1.467 1.00 0.00 13 VAL A CA 4
ATOM 3979 C C . VAL A 1 13 ? -14.167 -8.865 1.695 1.00 0.00 13 VAL A C 4
ATOM 3980 O O . VAL A 1 13 ? -14.378 -7.663 1.548 1.00 0.00 13 VAL A O 4
ATOM 3993 N N . ASN A 1 14 ? -12.984 -9.354 2.054 1.00 0.00 14 ASN A N 4
ATOM 3994 C CA . ASN A 1 14 ? -11.841 -8.483 2.302 1.00 0.00 14 ASN A CA 4
ATOM 3995 C C . ASN A 1 14 ? -10.540 -9.160 1.879 1.00 0.00 14 ASN A C 4
ATOM 3996 O O . ASN A 1 14 ? -10.339 -10.350 2.124 1.00 0.00 14 ASN A O 4
ATOM 4007 N N . ASP A 1 15 ? -9.661 -8.393 1.244 1.00 0.00 15 ASP A N 4
ATOM 4008 C CA . ASP A 1 15 ? -8.379 -8.917 0.788 1.00 0.00 15 ASP A CA 4
ATOM 4009 C C . ASP A 1 15 ? -7.227 -8.057 1.300 1.00 0.00 15 ASP A C 4
ATOM 4010 O O . ASP A 1 15 ? -6.342 -8.545 2.004 1.00 0.00 15 ASP A O 4
ATOM 4019 N N . GLU A 1 16 ? -7.246 -6.778 0.944 1.00 0.00 16 GLU A N 4
ATOM 4020 C CA . GLU A 1 16 ? -6.203 -5.851 1.367 1.00 0.00 16 GLU A CA 4
ATOM 4021 C C . GLU A 1 16 ? -6.786 -4.725 2.216 1.00 0.00 16 GLU A C 4
ATOM 4022 O O . GLU A 1 16 ? -7.355 -3.768 1.689 1.00 0.00 16 GLU A O 4
ATOM 4034 N N . MET A 1 17 ? -6.641 -4.846 3.530 1.00 0.00 17 MET A N 4
ATOM 4035 C CA . MET A 1 17 ? -7.152 -3.837 4.452 1.00 0.00 17 MET A CA 4
ATOM 4036 C C . MET A 1 17 ? -6.060 -3.371 5.408 1.00 0.00 17 MET A C 4
ATOM 4037 O O . MET A 1 17 ? -5.380 -4.184 6.035 1.00 0.00 17 MET A O 4
ATOM 4051 N N . CYS A 1 18 ? -5.895 -2.056 5.517 1.00 0.00 18 CYS A N 4
ATOM 4052 C CA . CYS A 1 18 ? -4.886 -1.481 6.396 1.00 0.00 18 CYS A CA 4
ATOM 4053 C C . CYS A 1 18 ? -4.949 -2.113 7.784 1.00 0.00 18 CYS A C 4
ATOM 4054 O O . CYS A 1 18 ? -6.031 -2.356 8.317 1.00 0.00 18 CYS A O 4
ATOM 4061 N N . ASP A 1 19 ? -3.783 -2.375 8.362 1.00 0.00 19 ASP A N 4
ATOM 4062 C CA . ASP A 1 19 ? -3.705 -2.976 9.688 1.00 0.00 19 ASP A CA 4
ATOM 4063 C C . ASP A 1 19 ? -3.990 -1.941 10.772 1.00 0.00 19 ASP A C 4
ATOM 4064 O O . ASP A 1 19 ? -3.944 -2.247 11.964 1.00 0.00 19 ASP A O 4
ATOM 4073 N N . VAL A 1 20 ? -4.285 -0.716 10.350 1.00 0.00 20 VAL A N 4
ATOM 4074 C CA . VAL A 1 20 ? -4.580 0.364 11.285 1.00 0.00 20 VAL A CA 4
ATOM 4075 C C . VAL A 1 20 ? -5.925 1.011 10.972 1.00 0.00 20 VAL A C 4
ATOM 4076 O O . VAL A 1 20 ? -6.552 1.615 11.841 1.00 0.00 20 VAL A O 4
ATOM 4089 N N . CYS A 1 21 ? -6.362 0.880 9.724 1.00 0.00 21 CYS A N 4
ATOM 4090 C CA . CYS A 1 21 ? -7.632 1.451 9.294 1.00 0.00 21 CYS A CA 4
ATOM 4091 C C . CYS A 1 21 ? -8.573 0.362 8.784 1.00 0.00 21 CYS A C 4
ATOM 4092 O O . CYS A 1 21 ? -9.789 0.550 8.742 1.00 0.00 21 CYS A O 4
ATOM 4099 N N . GLU A 1 22 ? -8.001 -0.774 8.399 1.00 0.00 22 GLU A N 4
ATOM 4100 C CA . GLU A 1 22 ? -8.788 -1.891 7.892 1.00 0.00 22 GLU A CA 4
ATOM 4101 C C . GLU A 1 22 ? -9.710 -1.439 6.762 1.00 0.00 22 GLU A C 4
ATOM 4102 O O . GLU A 1 22 ? -10.885 -1.801 6.722 1.00 0.00 22 GLU A O 4
ATOM 4114 N N . VAL A 1 23 ? -9.166 -0.644 5.845 1.00 0.00 23 VAL A N 4
ATOM 4115 C CA . VAL A 1 23 ? -9.937 -0.143 4.715 1.00 0.00 23 VAL A CA 4
ATOM 4116 C C . VAL A 1 23 ? -9.110 -0.159 3.434 1.00 0.00 23 VAL A C 4
ATOM 4117 O O . VAL A 1 23 ? -7.880 -0.116 3.477 1.00 0.00 23 VAL A O 4
ATOM 4130 N N . TRP A 1 24 ? -9.792 -0.221 2.296 1.00 0.00 24 TRP A N 4
ATOM 4131 C CA . TRP A 1 24 ? -9.120 -0.243 1.003 1.00 0.00 24 TRP A CA 4
ATOM 4132 C C . TRP A 1 24 ? -9.599 0.905 0.121 1.00 0.00 24 TRP A C 4
ATOM 4133 O O . TRP A 1 24 ? -10.535 1.623 0.473 1.00 0.00 24 TRP A O 4
ATOM 4154 N N . THR A 1 25 ? -8.952 1.074 -1.029 1.00 0.00 25 THR A N 4
ATOM 4155 C CA . THR A 1 25 ? -9.312 2.135 -1.960 1.00 0.00 25 THR A CA 4
ATOM 4156 C C . THR A 1 25 ? -9.111 1.690 -3.404 1.00 0.00 25 THR A C 4
ATOM 4157 O O . THR A 1 25 ? -8.229 0.884 -3.700 1.00 0.00 25 THR A O 4
ATOM 4168 N N . ALA A 1 26 ? -9.936 2.220 -4.301 1.00 0.00 26 ALA A N 4
ATOM 4169 C CA . ALA A 1 26 ? -9.848 1.878 -5.716 1.00 0.00 26 ALA A CA 4
ATOM 4170 C C . ALA A 1 26 ? -8.436 2.101 -6.247 1.00 0.00 26 ALA A C 4
ATOM 4171 O O . ALA A 1 26 ? -7.936 1.316 -7.053 1.00 0.00 26 ALA A O 4
ATOM 4178 N N . GLU A 1 27 ? -7.800 3.175 -5.791 1.00 0.00 27 GLU A N 4
ATOM 4179 C CA . GLU A 1 27 ? -6.445 3.500 -6.223 1.00 0.00 27 GLU A CA 4
ATOM 4180 C C . GLU A 1 27 ? -5.432 2.542 -5.604 1.00 0.00 27 GLU A C 4
ATOM 4181 O O . GLU A 1 27 ? -5.791 1.664 -4.819 1.00 0.00 27 GLU A O 4
ATOM 4193 N N . SER A 1 28 ? -4.164 2.718 -5.963 1.00 0.00 28 SER A N 4
ATOM 4194 C CA . SER A 1 28 ? -3.098 1.868 -5.445 1.00 0.00 28 SER A CA 4
ATOM 4195 C C . SER A 1 28 ? -2.876 2.118 -3.957 1.00 0.00 28 SER A C 4
ATOM 4196 O O . SER A 1 28 ? -2.916 3.259 -3.496 1.00 0.00 28 SER A O 4
ATOM 4204 N N . LEU A 1 29 ? -2.641 1.044 -3.211 1.00 0.00 29 LEU A N 4
ATOM 4205 C CA . LEU A 1 29 ? -2.413 1.145 -1.774 1.00 0.00 29 LEU A CA 4
ATOM 4206 C C . LEU A 1 29 ? -0.948 0.882 -1.436 1.00 0.00 29 LEU A C 4
ATOM 4207 O O . LEU A 1 29 ? -0.224 0.258 -2.211 1.00 0.00 29 LEU A O 4
ATOM 4223 N N . PHE A 1 30 ? -0.520 1.359 -0.272 1.00 0.00 30 PHE A N 4
ATOM 4224 C CA . PHE A 1 30 ? 0.857 1.173 0.170 1.00 0.00 30 PHE A CA 4
ATOM 4225 C C . PHE A 1 30 ? 0.914 0.309 1.426 1.00 0.00 30 PHE A C 4
ATOM 4226 O O . PHE A 1 30 ? -0.046 0.221 2.193 1.00 0.00 30 PHE A O 4
ATOM 4243 N N . PRO A 1 31 ? 2.064 -0.347 1.641 1.00 0.00 31 PRO A N 4
ATOM 4244 C CA . PRO A 1 31 ? 3.212 -0.250 0.734 1.00 0.00 31 PRO A CA 4
ATOM 4245 C C . PRO A 1 31 ? 2.956 -0.940 -0.601 1.00 0.00 31 PRO A C 4
ATOM 4246 O O . PRO A 1 31 ? 3.150 -0.350 -1.664 1.00 0.00 31 PRO A O 4
ATOM 4257 N N . CYS A 1 32 ? 2.518 -2.194 -0.539 1.00 0.00 32 CYS A N 4
ATOM 4258 C CA . CYS A 1 32 ? 2.235 -2.965 -1.744 1.00 0.00 32 CYS A CA 4
ATOM 4259 C C . CYS A 1 32 ? 0.826 -3.549 -1.696 1.00 0.00 32 CYS A C 4
ATOM 4260 O O . CYS A 1 32 ? 0.154 -3.494 -0.666 1.00 0.00 32 CYS A O 4
ATOM 4267 N N . ARG A 1 33 ? 0.386 -4.109 -2.818 1.00 0.00 33 ARG A N 4
ATOM 4268 C CA . ARG A 1 33 ? -0.943 -4.703 -2.906 1.00 0.00 33 ARG A CA 4
ATOM 4269 C C . ARG A 1 33 ? -0.851 -6.213 -3.106 1.00 0.00 33 ARG A C 4
ATOM 4270 O O . ARG A 1 33 ? -1.785 -6.949 -2.787 1.00 0.00 33 ARG A O 4
ATOM 4291 N N . VAL A 1 34 ? 0.279 -6.667 -3.636 1.00 0.00 34 VAL A N 4
ATOM 4292 C CA . VAL A 1 34 ? 0.493 -8.089 -3.877 1.00 0.00 34 VAL A CA 4
ATOM 4293 C C . VAL A 1 34 ? 0.613 -8.857 -2.567 1.00 0.00 34 VAL A C 4
ATOM 4294 O O . VAL A 1 34 ? 0.088 -9.963 -2.433 1.00 0.00 34 VAL A O 4
ATOM 4307 N N . CYS A 1 35 ? 1.306 -8.264 -1.600 1.00 0.00 35 CYS A N 4
ATOM 4308 C CA . CYS A 1 35 ? 1.495 -8.892 -0.298 1.00 0.00 35 CYS A CA 4
ATOM 4309 C C . CYS A 1 35 ? 0.153 -9.152 0.380 1.00 0.00 35 CYS A C 4
ATOM 4310 O O . CYS A 1 35 ? -0.815 -8.423 0.168 1.00 0.00 35 CYS A O 4
ATOM 4317 N N . THR A 1 36 ? 0.103 -10.200 1.197 1.00 0.00 36 THR A N 4
ATOM 4318 C CA . THR A 1 36 ? -1.119 -10.559 1.906 1.00 0.00 36 THR A CA 4
ATOM 4319 C C . THR A 1 36 ? -1.290 -9.719 3.166 1.00 0.00 36 THR A C 4
ATOM 4320 O O . THR A 1 36 ? -1.754 -10.212 4.195 1.00 0.00 36 THR A O 4
ATOM 4331 N N . ARG A 1 37 ? -0.916 -8.447 3.079 1.00 0.00 37 ARG A N 4
ATOM 4332 C CA . ARG A 1 37 ? -1.027 -7.537 4.214 1.00 0.00 37 ARG A CA 4
ATOM 4333 C C . ARG A 1 37 ? -0.678 -6.111 3.803 1.00 0.00 37 ARG A C 4
ATOM 4334 O O . ARG A 1 37 ? 0.473 -5.807 3.489 1.00 0.00 37 ARG A O 4
ATOM 4355 N N . VAL A 1 38 ? -1.680 -5.237 3.806 1.00 0.00 38 VAL A N 4
ATOM 4356 C CA . VAL A 1 38 ? -1.480 -3.841 3.436 1.00 0.00 38 VAL A CA 4
ATOM 4357 C C . VAL A 1 38 ? -1.528 -2.935 4.660 1.00 0.00 38 VAL A C 4
ATOM 4358 O O . VAL A 1 38 ? -2.331 -3.144 5.569 1.00 0.00 38 VAL A O 4
ATOM 4371 N N . PHE A 1 39 ? -0.664 -1.925 4.676 1.00 0.00 39 PHE A N 4
ATOM 4372 C CA . PHE A 1 39 ? -0.607 -0.986 5.790 1.00 0.00 39 PHE A CA 4
ATOM 4373 C C . PHE A 1 39 ? -0.131 0.386 5.320 1.00 0.00 39 PHE A C 4
ATOM 4374 O O . PHE A 1 39 ? 1.016 0.548 4.902 1.00 0.00 39 PHE A O 4
ATOM 4391 N N . HIS A 1 40 ? -1.020 1.371 5.391 1.00 0.00 40 HIS A N 4
ATOM 4392 C CA . HIS A 1 40 ? -0.693 2.730 4.974 1.00 0.00 40 HIS A CA 4
ATOM 4393 C C . HIS A 1 40 ? 0.629 3.182 5.588 1.00 0.00 40 HIS A C 4
ATOM 4394 O O . HIS A 1 40 ? 0.984 2.773 6.693 1.00 0.00 40 HIS A O 4
ATOM 4408 N N . ASP A 1 41 ? 1.353 4.028 4.863 1.00 0.00 41 ASP A N 4
ATOM 4409 C CA . ASP A 1 41 ? 2.636 4.537 5.336 1.00 0.00 41 ASP A CA 4
ATOM 4410 C C . ASP A 1 41 ? 2.434 5.638 6.372 1.00 0.00 41 ASP A C 4
ATOM 4411 O O . ASP A 1 41 ? 3.201 5.752 7.327 1.00 0.00 41 ASP A O 4
ATOM 4420 N N . GLY A 1 42 ? 1.398 6.447 6.175 1.00 0.00 42 GLY A N 4
ATOM 4421 C CA . GLY A 1 42 ? 1.116 7.529 7.100 1.00 0.00 42 GLY A CA 4
ATOM 4422 C C . GLY A 1 42 ? 0.526 7.037 8.406 1.00 0.00 42 GLY A C 4
ATOM 4423 O O . GLY A 1 42 ? 0.409 7.795 9.370 1.00 0.00 42 GLY A O 4
ATOM 4427 N N . CYS A 1 43 ? 0.153 5.762 8.442 1.00 0.00 43 CYS A N 4
ATOM 4428 C CA . CYS A 1 43 ? -0.430 5.168 9.639 1.00 0.00 43 CYS A CA 4
ATOM 4429 C C . CYS A 1 43 ? 0.659 4.682 10.591 1.00 0.00 43 CYS A C 4
ATOM 4430 O O . CYS A 1 43 ? 0.634 4.982 11.785 1.00 0.00 43 CYS A O 4
ATOM 4437 N N . LEU A 1 44 ? 1.615 3.931 10.054 1.00 0.00 44 LEU A N 4
ATOM 4438 C CA . LEU A 1 44 ? 2.715 3.404 10.854 1.00 0.00 44 LEU A CA 4
ATOM 4439 C C . LEU A 1 44 ? 3.435 4.525 11.595 1.00 0.00 44 LEU A C 4
ATOM 4440 O O . LEU A 1 44 ? 3.839 4.363 12.747 1.00 0.00 44 LEU A O 4
ATOM 4456 N N . ARG A 1 45 ? 3.592 5.664 10.928 1.00 0.00 45 ARG A N 4
ATOM 4457 C CA . ARG A 1 45 ? 4.263 6.813 11.524 1.00 0.00 45 ARG A CA 4
ATOM 4458 C C . ARG A 1 45 ? 3.424 7.409 12.650 1.00 0.00 45 ARG A C 4
ATOM 4459 O O . ARG A 1 45 ? 3.957 7.854 13.666 1.00 0.00 45 ARG A O 4
ATOM 4480 N N . ARG A 1 46 ? 2.109 7.414 12.462 1.00 0.00 46 ARG A N 4
ATOM 4481 C CA . ARG A 1 46 ? 1.195 7.957 13.462 1.00 0.00 46 ARG A CA 4
ATOM 4482 C C . ARG A 1 46 ? 0.994 6.969 14.608 1.00 0.00 46 ARG A C 4
ATOM 4483 O O . ARG A 1 46 ? 1.431 7.210 15.732 1.00 0.00 46 ARG A O 4
ATOM 4504 N N . MET A 1 47 ? 0.328 5.857 14.313 1.00 0.00 47 MET A N 4
ATOM 4505 C CA . MET A 1 47 ? 0.070 4.832 15.318 1.00 0.00 47 MET A CA 4
ATOM 4506 C C . MET A 1 47 ? 1.243 4.712 16.287 1.00 0.00 47 MET A C 4
ATOM 4507 O O . MET A 1 47 ? 1.076 4.848 17.498 1.00 0.00 47 MET A O 4
ATOM 4521 N N . GLY A 1 48 ? 2.429 4.458 15.744 1.00 0.00 48 GLY A N 4
ATOM 4522 C CA . GLY A 1 48 ? 3.612 4.323 16.575 1.00 0.00 48 GLY A CA 4
ATOM 4523 C C . GLY A 1 48 ? 4.507 3.185 16.129 1.00 0.00 48 GLY A C 4
ATOM 4524 O O . GLY A 1 48 ? 4.758 2.249 16.889 1.00 0.00 48 GLY A O 4
ATOM 4528 N N . TYR A 1 49 ? 4.989 3.262 14.893 1.00 0.00 49 TYR A N 4
ATOM 4529 C CA . TYR A 1 49 ? 5.858 2.227 14.346 1.00 0.00 49 TYR A CA 4
ATOM 4530 C C . TYR A 1 49 ? 7.183 2.821 13.877 1.00 0.00 49 TYR A C 4
ATOM 4531 O O . TYR A 1 49 ? 8.229 2.592 14.486 1.00 0.00 49 TYR A O 4
ATOM 4549 N N . ILE A 1 50 ? 7.130 3.585 12.792 1.00 0.00 50 ILE A N 4
ATOM 4550 C CA . ILE A 1 50 ? 8.324 4.214 12.240 1.00 0.00 50 ILE A CA 4
ATOM 4551 C C . ILE A 1 50 ? 8.879 5.268 13.192 1.00 0.00 50 ILE A C 4
ATOM 4552 O O . ILE A 1 50 ? 10.038 5.199 13.603 1.00 0.00 50 ILE A O 4
ATOM 4568 N N . GLN A 1 51 ? 8.044 6.241 13.541 1.00 0.00 51 GLN A N 4
ATOM 4569 C CA . GLN A 1 51 ? 8.452 7.309 14.447 1.00 0.00 51 GLN A CA 4
ATOM 4570 C C . GLN A 1 51 ? 8.497 6.814 15.888 1.00 0.00 51 GLN A C 4
ATOM 4571 O O . GLN A 1 51 ? 7.464 6.511 16.484 1.00 0.00 51 GLN A O 4
ATOM 4585 N N . GLY A 1 52 ? 9.703 6.732 16.443 1.00 0.00 52 GLY A N 4
ATOM 4586 C CA . GLY A 1 52 ? 9.860 6.271 17.810 1.00 0.00 52 GLY A CA 4
ATOM 4587 C C . GLY A 1 52 ? 11.264 5.774 18.096 1.00 0.00 52 GLY A C 4
ATOM 4588 O O . GLY A 1 52 ? 12.245 6.416 17.723 1.00 0.00 52 GLY A O 4
ATOM 4592 N N . ASP A 1 53 ? 11.358 4.628 18.762 1.00 0.00 53 ASP A N 4
ATOM 4593 C CA . ASP A 1 53 ? 12.652 4.045 19.098 1.00 0.00 53 ASP A CA 4
ATOM 4594 C C . ASP A 1 53 ? 12.864 2.727 18.359 1.00 0.00 53 ASP A C 4
ATOM 4595 O O . ASP A 1 53 ? 13.367 1.759 18.929 1.00 0.00 53 ASP A O 4
ATOM 4604 N N . SER A 1 54 ? 12.473 2.698 17.089 1.00 0.00 54 SER A N 4
ATOM 4605 C CA . SER A 1 54 ? 12.616 1.498 16.274 1.00 0.00 54 SER A CA 4
ATOM 4606 C C . SER A 1 54 ? 13.895 1.552 15.445 1.00 0.00 54 SER A C 4
ATOM 4607 O O . SER A 1 54 ? 14.774 0.702 15.583 1.00 0.00 54 SER A O 4
ATOM 4615 N N . ALA A 1 55 ? 13.992 2.560 14.583 1.00 0.00 55 ALA A N 4
ATOM 4616 C CA . ALA A 1 55 ? 15.164 2.727 13.732 1.00 0.00 55 ALA A CA 4
ATOM 4617 C C . ALA A 1 55 ? 15.677 4.163 13.782 1.00 0.00 55 ALA A C 4
ATOM 4618 O O . ALA A 1 55 ? 15.099 5.015 14.456 1.00 0.00 55 ALA A O 4
ATOM 4625 N N . ALA A 1 56 ? 16.764 4.422 13.063 1.00 0.00 56 ALA A N 4
ATOM 4626 C CA . ALA A 1 56 ? 17.354 5.755 13.025 1.00 0.00 56 ALA A CA 4
ATOM 4627 C C . ALA A 1 56 ? 16.701 6.613 11.946 1.00 0.00 56 ALA A C 4
ATOM 4628 O O . ALA A 1 56 ? 15.817 6.152 11.225 1.00 0.00 56 ALA A O 4
ATOM 4635 N N . GLU A 1 57 ? 17.142 7.864 11.845 1.00 0.00 57 GLU A N 4
ATOM 4636 C CA . GLU A 1 57 ? 16.597 8.785 10.854 1.00 0.00 57 GLU A CA 4
ATOM 4637 C C . GLU A 1 57 ? 16.887 8.296 9.438 1.00 0.00 57 GLU A C 4
ATOM 4638 O O . GLU A 1 57 ? 18.038 8.268 9.003 1.00 0.00 57 GLU A O 4
ATOM 4650 N N . VAL A 1 58 ? 15.834 7.912 8.723 1.00 0.00 58 VAL A N 4
ATOM 4651 C CA . VAL A 1 58 ? 15.974 7.425 7.357 1.00 0.00 58 VAL A CA 4
ATOM 4652 C C . VAL A 1 58 ? 14.785 7.843 6.499 1.00 0.00 58 VAL A C 4
ATOM 4653 O O . VAL A 1 58 ? 13.687 7.302 6.635 1.00 0.00 58 VAL A O 4
ATOM 4666 N N . THR A 1 59 ? 15.010 8.810 5.615 1.00 0.00 59 THR A N 4
ATOM 4667 C CA . THR A 1 59 ? 13.957 9.302 4.736 1.00 0.00 59 THR A CA 4
ATOM 4668 C C . THR A 1 59 ? 13.081 8.159 4.234 1.00 0.00 59 THR A C 4
ATOM 4669 O O . THR A 1 59 ? 13.486 6.998 4.261 1.00 0.00 59 THR A O 4
ATOM 4680 N N . GLU A 1 60 ? 11.880 8.497 3.777 1.00 0.00 60 GLU A N 4
ATOM 4681 C CA . GLU A 1 60 ? 10.947 7.499 3.270 1.00 0.00 60 GLU A CA 4
ATOM 4682 C C . GLU A 1 60 ? 10.448 7.876 1.878 1.00 0.00 60 GLU A C 4
ATOM 4683 O O . GLU A 1 60 ? 9.622 8.777 1.727 1.00 0.00 60 GLU A O 4
ATOM 4695 N N . MET A 1 61 ? 10.956 7.182 0.865 1.00 0.00 61 MET A N 4
ATOM 4696 C CA . MET A 1 61 ? 10.562 7.445 -0.515 1.00 0.00 61 MET A CA 4
ATOM 4697 C C . MET A 1 61 ? 9.472 6.476 -0.962 1.00 0.00 61 MET A C 4
ATOM 4698 O O . MET A 1 61 ? 9.754 5.462 -1.599 1.00 0.00 61 MET A O 4
ATOM 4712 N N . ALA A 1 62 ? 8.228 6.795 -0.624 1.00 0.00 62 ALA A N 4
ATOM 4713 C CA . ALA A 1 62 ? 7.095 5.954 -0.992 1.00 0.00 62 ALA A CA 4
ATOM 4714 C C . ALA A 1 62 ? 6.475 6.414 -2.308 1.00 0.00 62 ALA A C 4
ATOM 4715 O O . ALA A 1 62 ? 6.411 5.655 -3.274 1.00 0.00 62 ALA A O 4
ATOM 4722 N N . HIS A 1 63 ? 6.018 7.662 -2.336 1.00 0.00 63 HIS A N 4
ATOM 4723 C CA . HIS A 1 63 ? 5.401 8.223 -3.533 1.00 0.00 63 HIS A CA 4
ATOM 4724 C C . HIS A 1 63 ? 6.461 8.591 -4.568 1.00 0.00 63 HIS A C 4
ATOM 4725 O O . HIS A 1 63 ? 6.925 9.730 -4.618 1.00 0.00 63 HIS A O 4
ATOM 4739 N N . THR A 1 64 ? 6.840 7.619 -5.392 1.00 0.00 64 THR A N 4
ATOM 4740 C CA . THR A 1 64 ? 7.845 7.839 -6.424 1.00 0.00 64 THR A CA 4
ATOM 4741 C C . THR A 1 64 ? 7.502 7.077 -7.697 1.00 0.00 64 THR A C 4
ATOM 4742 O O . THR A 1 64 ? 6.743 6.108 -7.666 1.00 0.00 64 THR A O 4
ATOM 4753 N N . GLU A 1 65 ? 8.065 7.520 -8.817 1.00 0.00 65 GLU A N 4
ATOM 4754 C CA . GLU A 1 65 ? 7.818 6.877 -10.102 1.00 0.00 65 GLU A CA 4
ATOM 4755 C C . GLU A 1 65 ? 7.691 5.366 -9.939 1.00 0.00 65 GLU A C 4
ATOM 4756 O O . GLU A 1 65 ? 6.676 4.773 -10.307 1.00 0.00 65 GLU A O 4
ATOM 4768 N N . THR A 1 66 ? 8.729 4.747 -9.385 1.00 0.00 66 THR A N 4
ATOM 4769 C CA . THR A 1 66 ? 8.735 3.305 -9.174 1.00 0.00 66 THR A CA 4
ATOM 4770 C C . THR A 1 66 ? 8.056 2.938 -7.859 1.00 0.00 66 THR A C 4
ATOM 4771 O O . THR A 1 66 ? 7.201 2.054 -7.815 1.00 0.00 66 THR A O 4
ATOM 4782 N N . GLY A 1 67 ? 8.443 3.624 -6.787 1.00 0.00 67 GLY A N 4
ATOM 4783 C CA . GLY A 1 67 ? 7.861 3.356 -5.485 1.00 0.00 67 GLY A CA 4
ATOM 4784 C C . GLY A 1 67 ? 8.802 2.592 -4.576 1.00 0.00 67 GLY A C 4
ATOM 4785 O O . GLY A 1 67 ? 9.975 2.407 -4.899 1.00 0.00 67 GLY A O 4
ATOM 4789 N N . TRP A 1 68 ? 8.287 2.147 -3.435 1.00 0.00 68 TRP A N 4
ATOM 4790 C CA . TRP A 1 68 ? 9.091 1.399 -2.474 1.00 0.00 68 TRP A CA 4
ATOM 4791 C C . TRP A 1 68 ? 8.447 0.055 -2.154 1.00 0.00 68 TRP A C 4
ATOM 4792 O O . TRP A 1 68 ? 7.324 -0.001 -1.653 1.00 0.00 68 TRP A O 4
ATOM 4813 N N . SER A 1 69 ? 9.165 -1.024 -2.446 1.00 0.00 69 SER A N 4
ATOM 4814 C CA . SER A 1 69 ? 8.661 -2.369 -2.192 1.00 0.00 69 SER A CA 4
ATOM 4815 C C . SER A 1 69 ? 8.798 -2.731 -0.716 1.00 0.00 69 SER A C 4
ATOM 4816 O O . SER A 1 69 ? 9.881 -2.633 -0.139 1.00 0.00 69 SER A O 4
ATOM 4824 N N . CYS A 1 70 ? 7.692 -3.150 -0.111 1.00 0.00 70 CYS A N 4
ATOM 4825 C CA . CYS A 1 70 ? 7.686 -3.527 1.297 1.00 0.00 70 CYS A CA 4
ATOM 4826 C C . CYS A 1 70 ? 8.805 -4.519 1.599 1.00 0.00 70 CYS A C 4
ATOM 4827 O O . CYS A 1 70 ? 9.579 -4.888 0.715 1.00 0.00 70 CYS A O 4
ATOM 4834 N N . HIS A 1 71 ? 8.884 -4.949 2.855 1.00 0.00 71 HIS A N 4
ATOM 4835 C CA . HIS A 1 71 ? 9.907 -5.901 3.274 1.00 0.00 71 HIS A CA 4
ATOM 4836 C C . HIS A 1 71 ? 9.560 -7.312 2.811 1.00 0.00 71 HIS A C 4
ATOM 4837 O O . HIS A 1 71 ? 10.390 -8.003 2.219 1.00 0.00 71 HIS A O 4
ATOM 4851 N N . TYR A 1 72 ? 8.331 -7.734 3.084 1.00 0.00 72 TYR A N 4
ATOM 4852 C CA . TYR A 1 72 ? 7.875 -9.063 2.697 1.00 0.00 72 TYR A CA 4
ATOM 4853 C C . TYR A 1 72 ? 8.054 -9.286 1.199 1.00 0.00 72 TYR A C 4
ATOM 4854 O O . TYR A 1 72 ? 8.026 -10.421 0.720 1.00 0.00 72 TYR A O 4
ATOM 4872 N N . CYS A 1 73 ? 8.238 -8.196 0.463 1.00 0.00 73 CYS A N 4
ATOM 4873 C CA . CYS A 1 73 ? 8.423 -8.271 -0.982 1.00 0.00 73 CYS A CA 4
ATOM 4874 C C . CYS A 1 73 ? 9.559 -9.225 -1.337 1.00 0.00 73 CYS A C 4
ATOM 4875 O O . CYS A 1 73 ? 10.518 -9.375 -0.580 1.00 0.00 73 CYS A O 4
ATOM 4882 N N . ASP A 1 74 ? 9.443 -9.869 -2.493 1.00 0.00 74 ASP A N 4
ATOM 4883 C CA . ASP A 1 74 ? 10.459 -10.810 -2.949 1.00 0.00 74 ASP A CA 4
ATOM 4884 C C . ASP A 1 74 ? 11.512 -10.101 -3.797 1.00 0.00 74 ASP A C 4
ATOM 4885 O O . ASP A 1 74 ? 12.010 -10.655 -4.776 1.00 0.00 74 ASP A O 4
ATOM 4894 N N . ASN A 1 75 ? 11.845 -8.873 -3.413 1.00 0.00 75 ASN A N 4
ATOM 4895 C CA . ASN A 1 75 ? 12.838 -8.089 -4.138 1.00 0.00 75 ASN A CA 4
ATOM 4896 C C . ASN A 1 75 ? 13.964 -7.645 -3.210 1.00 0.00 75 ASN A C 4
ATOM 4897 O O . ASN A 1 75 ? 13.717 -7.095 -2.136 1.00 0.00 75 ASN A O 4
ATOM 4908 N N . ILE A 1 76 ? 15.200 -7.885 -3.631 1.00 0.00 76 ILE A N 4
ATOM 4909 C CA . ILE A 1 76 ? 16.365 -7.508 -2.839 1.00 0.00 76 ILE A CA 4
ATOM 4910 C C . ILE A 1 76 ? 17.133 -6.367 -3.499 1.00 0.00 76 ILE A C 4
ATOM 4911 O O . ILE A 1 76 ? 18.267 -6.544 -3.940 1.00 0.00 76 ILE A O 4
ATOM 4927 N N . ASN A 1 77 ? 16.506 -5.197 -3.560 1.00 0.00 77 ASN A N 4
ATOM 4928 C CA . ASN A 1 77 ? 17.131 -4.026 -4.164 1.00 0.00 77 ASN A CA 4
ATOM 4929 C C . ASN A 1 77 ? 17.203 -2.873 -3.167 1.00 0.00 77 ASN A C 4
ATOM 4930 O O . ASN A 1 77 ? 16.345 -1.990 -3.160 1.00 0.00 77 ASN A O 4
ATOM 4941 N N . LEU A 1 78 ? 18.234 -2.887 -2.329 1.00 0.00 78 LEU A N 4
ATOM 4942 C CA . LEU A 1 78 ? 18.420 -1.843 -1.328 1.00 0.00 78 LEU A CA 4
ATOM 4943 C C . LEU A 1 78 ? 19.899 -1.652 -1.009 1.00 0.00 78 LEU A C 4
ATOM 4944 O O . LEU A 1 78 ? 20.511 -2.480 -0.335 1.00 0.00 78 LEU A O 4
ATOM 4960 N N . LEU A 1 79 ? 20.467 -0.553 -1.495 1.00 0.00 79 LEU A N 4
ATOM 4961 C CA . LEU A 1 79 ? 21.875 -0.251 -1.259 1.00 0.00 79 LEU A CA 4
ATOM 4962 C C . LEU A 1 79 ? 22.072 1.233 -0.967 1.00 0.00 79 LEU A C 4
ATOM 4963 O O . LEU A 1 79 ? 21.221 2.060 -1.297 1.00 0.00 79 LEU A O 4
ATOM 4979 N N . LEU A 1 80 ? 23.199 1.563 -0.348 1.00 0.00 80 LEU A N 4
ATOM 4980 C CA . LEU A 1 80 ? 23.510 2.949 -0.012 1.00 0.00 80 LEU A CA 4
ATOM 4981 C C . LEU A 1 80 ? 23.584 3.810 -1.269 1.00 0.00 80 LEU A C 4
ATOM 4982 O O . LEU A 1 80 ? 24.280 3.471 -2.227 1.00 0.00 80 LEU A O 4
ATOM 4998 N N . THR A 1 81 ? 22.863 4.926 -1.259 1.00 0.00 81 THR A N 4
ATOM 4999 C CA . THR A 1 81 ? 22.846 5.837 -2.397 1.00 0.00 81 THR A CA 4
ATOM 5000 C C . THR A 1 81 ? 23.105 7.273 -1.955 1.00 0.00 81 THR A C 4
ATOM 5001 O O . THR A 1 81 ? 23.805 8.023 -2.634 1.00 0.00 81 THR A O 4
ATOM 5012 N N . GLU A 1 82 ? 22.536 7.649 -0.814 1.00 0.00 82 GLU A N 4
ATOM 5013 C CA . GLU A 1 82 ? 22.706 8.996 -0.283 1.00 0.00 82 GLU A CA 4
ATOM 5014 C C . GLU A 1 82 ? 22.507 9.014 1.230 1.00 0.00 82 GLU A C 4
ATOM 5015 O O . GLU A 1 82 ? 21.945 8.081 1.803 1.00 0.00 82 GLU A O 4
ATOM 5027 N N . GLU A 1 83 ? 22.975 10.082 1.870 1.00 0.00 83 GLU A N 4
ATOM 5028 C CA . GLU A 1 83 ? 22.850 10.220 3.316 1.00 0.00 83 GLU A CA 4
ATOM 5029 C C . GLU A 1 83 ? 22.833 11.691 3.722 1.00 0.00 83 GLU A C 4
ATOM 5030 O O . GLU A 1 83 ? 23.840 12.389 3.607 1.00 0.00 83 GLU A O 4
ATOM 5042 N N . SER A 1 84 ? 21.682 12.154 4.198 1.00 0.00 84 SER A N 4
ATOM 5043 C CA . SER A 1 84 ? 21.531 13.542 4.618 1.00 0.00 84 SER A CA 4
ATOM 5044 C C . SER A 1 84 ? 20.910 13.625 6.008 1.00 0.00 84 SER A C 4
ATOM 5045 O O . SER A 1 84 ? 20.145 12.750 6.412 1.00 0.00 84 SER A O 4
ATOM 5053 N N . GLY A 1 85 ? 21.246 14.685 6.737 1.00 0.00 85 GLY A N 4
ATOM 5054 C CA . GLY A 1 85 ? 20.712 14.864 8.076 1.00 0.00 85 GLY A CA 4
ATOM 5055 C C . GLY A 1 85 ? 20.315 16.300 8.354 1.00 0.00 85 GLY A C 4
ATOM 5056 O O . GLY A 1 85 ? 20.902 16.977 9.198 1.00 0.00 85 GLY A O 4
ATOM 5060 N N . PRO A 1 86 ? 19.295 16.786 7.630 1.00 0.00 86 PRO A N 4
ATOM 5061 C CA . PRO A 1 86 ? 18.797 18.157 7.786 1.00 0.00 86 PRO A CA 4
ATOM 5062 C C . PRO A 1 86 ? 18.082 18.366 9.116 1.00 0.00 86 PRO A C 4
ATOM 5063 O O . PRO A 1 86 ? 18.075 17.483 9.975 1.00 0.00 86 PRO A O 4
ATOM 5074 N N . SER A 1 87 ? 17.482 19.541 9.281 1.00 0.00 87 SER A N 4
ATOM 5075 C CA . SER A 1 87 ? 16.767 19.867 10.509 1.00 0.00 87 SER A CA 4
ATOM 5076 C C . SER A 1 87 ? 17.728 19.957 11.691 1.00 0.00 87 SER A C 4
ATOM 5077 O O . SER A 1 87 ? 17.424 19.491 12.789 1.00 0.00 87 SER A O 4
ATOM 5085 N N . SER A 1 88 ? 18.890 20.558 11.456 1.00 0.00 88 SER A N 4
ATOM 5086 C CA . SER A 1 88 ? 19.899 20.705 12.499 1.00 0.00 88 SER A CA 4
ATOM 5087 C C . SER A 1 88 ? 19.792 22.071 13.169 1.00 0.00 88 SER A C 4
ATOM 5088 O O . SER A 1 88 ? 19.683 23.098 12.499 1.00 0.00 88 SER A O 4
ATOM 5096 N N . GLY A 1 89 ? 19.824 22.075 14.498 1.00 0.00 89 GLY A N 4
ATOM 5097 C CA . GLY A 1 89 ? 19.730 23.320 15.239 1.00 0.00 89 GLY A CA 4
ATOM 5098 C C . GLY A 1 89 ? 18.512 24.135 14.849 1.00 0.00 89 GLY A C 4
ATOM 5099 O O . GLY A 1 89 ? 18.664 25.157 14.181 1.00 0.00 89 GLY A O 4
ATOM 5105 N N . GLY A 1 1 ? -27.606 1.474 15.528 1.00 0.00 1 GLY A N 5
ATOM 5106 C CA . GLY A 1 1 ? -27.334 2.258 14.337 1.00 0.00 1 GLY A CA 5
ATOM 5107 C C . GLY A 1 1 ? -25.851 2.451 14.096 1.00 0.00 1 GLY A C 5
ATOM 5108 O O . GLY A 1 1 ? -25.025 2.065 14.923 1.00 0.00 1 GLY A O 5
ATOM 5112 N N . SER A 1 2 ? -25.510 3.049 12.958 1.00 0.00 2 SER A N 5
ATOM 5113 C CA . SER A 1 2 ? -24.115 3.288 12.608 1.00 0.00 2 SER A CA 5
ATOM 5114 C C . SER A 1 2 ? -24.010 4.151 11.354 1.00 0.00 2 SER A C 5
ATOM 5115 O O . SER A 1 2 ? -24.850 4.069 10.459 1.00 0.00 2 SER A O 5
ATOM 5123 N N . SER A 1 3 ? -22.973 4.981 11.301 1.00 0.00 3 SER A N 5
ATOM 5124 C CA . SER A 1 3 ? -22.758 5.863 10.160 1.00 0.00 3 SER A CA 5
ATOM 5125 C C . SER A 1 3 ? -22.506 5.058 8.889 1.00 0.00 3 SER A C 5
ATOM 5126 O O . SER A 1 3 ? -23.047 5.365 7.828 1.00 0.00 3 SER A O 5
ATOM 5134 N N . GLY A 1 4 ? -21.678 4.024 9.006 1.00 0.00 4 GLY A N 5
ATOM 5135 C CA . GLY A 1 4 ? -21.367 3.189 7.860 1.00 0.00 4 GLY A CA 5
ATOM 5136 C C . GLY A 1 4 ? -20.834 3.990 6.688 1.00 0.00 4 GLY A C 5
ATOM 5137 O O . GLY A 1 4 ? -19.645 4.307 6.634 1.00 0.00 4 GLY A O 5
ATOM 5141 N N . SER A 1 5 ? -21.713 4.314 5.745 1.00 0.00 5 SER A N 5
ATOM 5142 C CA . SER A 1 5 ? -21.324 5.078 4.567 1.00 0.00 5 SER A CA 5
ATOM 5143 C C . SER A 1 5 ? -19.997 4.572 4.007 1.00 0.00 5 SER A C 5
ATOM 5144 O O . SER A 1 5 ? -19.141 5.359 3.602 1.00 0.00 5 SER A O 5
ATOM 5152 N N . SER A 1 6 ? -19.834 3.253 3.988 1.00 0.00 6 SER A N 5
ATOM 5153 C CA . SER A 1 6 ? -18.611 2.641 3.482 1.00 0.00 6 SER A CA 5
ATOM 5154 C C . SER A 1 6 ? -18.923 1.371 2.696 1.00 0.00 6 SER A C 5
ATOM 5155 O O . SER A 1 6 ? -19.669 0.510 3.159 1.00 0.00 6 SER A O 5
ATOM 5163 N N . GLY A 1 7 ? -18.346 1.264 1.503 1.00 0.00 7 GLY A N 5
ATOM 5164 C CA . GLY A 1 7 ? -18.573 0.097 0.671 1.00 0.00 7 GLY A CA 5
ATOM 5165 C C . GLY A 1 7 ? -19.990 0.036 0.134 1.00 0.00 7 GLY A C 5
ATOM 5166 O O . GLY A 1 7 ? -20.938 0.501 0.768 1.00 0.00 7 GLY A O 5
ATOM 5170 N N . PRO A 1 8 ? -20.148 -0.547 -1.063 1.00 0.00 8 PRO A N 5
ATOM 5171 C CA . PRO A 1 8 ? -21.455 -0.679 -1.713 1.00 0.00 8 PRO A CA 5
ATOM 5172 C C . PRO A 1 8 ? -22.360 -1.678 -0.998 1.00 0.00 8 PRO A C 5
ATOM 5173 O O . PRO A 1 8 ? -23.537 -1.811 -1.330 1.00 0.00 8 PRO A O 5
ATOM 5184 N N . ARG A 1 9 ? -21.801 -2.377 -0.016 1.00 0.00 9 ARG A N 5
ATOM 5185 C CA . ARG A 1 9 ? -22.556 -3.364 0.746 1.00 0.00 9 ARG A CA 5
ATOM 5186 C C . ARG A 1 9 ? -22.251 -3.251 2.236 1.00 0.00 9 ARG A C 5
ATOM 5187 O O . ARG A 1 9 ? -21.108 -3.025 2.630 1.00 0.00 9 ARG A O 5
ATOM 5208 N N . GLU A 1 10 ? -23.283 -3.410 3.061 1.00 0.00 10 GLU A N 5
ATOM 5209 C CA . GLU A 1 10 ? -23.124 -3.325 4.508 1.00 0.00 10 GLU A CA 5
ATOM 5210 C C . GLU A 1 10 ? -21.920 -4.140 4.971 1.00 0.00 10 GLU A C 5
ATOM 5211 O O . GLU A 1 10 ? -20.957 -3.611 5.529 1.00 0.00 10 GLU A O 5
ATOM 5223 N N . PRO A 1 11 ? -21.974 -5.460 4.739 1.00 0.00 11 PRO A N 5
ATOM 5224 C CA . PRO A 1 11 ? -20.897 -6.377 5.124 1.00 0.00 11 PRO A CA 5
ATOM 5225 C C . PRO A 1 11 ? -19.641 -6.181 4.284 1.00 0.00 11 PRO A C 5
ATOM 5226 O O . PRO A 1 11 ? -19.715 -5.791 3.119 1.00 0.00 11 PRO A O 5
ATOM 5237 N N . VAL A 1 12 ? -18.486 -6.454 4.884 1.00 0.00 12 VAL A N 5
ATOM 5238 C CA . VAL A 1 12 ? -17.211 -6.309 4.189 1.00 0.00 12 VAL A CA 5
ATOM 5239 C C . VAL A 1 12 ? -16.562 -7.667 3.946 1.00 0.00 12 VAL A C 5
ATOM 5240 O O . VAL A 1 12 ? -16.426 -8.476 4.863 1.00 0.00 12 VAL A O 5
ATOM 5253 N N . VAL A 1 13 ? -16.158 -7.909 2.703 1.00 0.00 13 VAL A N 5
ATOM 5254 C CA . VAL A 1 13 ? -15.520 -9.168 2.337 1.00 0.00 13 VAL A CA 5
ATOM 5255 C C . VAL A 1 13 ? -14.266 -8.926 1.503 1.00 0.00 13 VAL A C 5
ATOM 5256 O O . VAL A 1 13 ? -14.077 -9.542 0.455 1.00 0.00 13 VAL A O 5
ATOM 5269 N N . ASN A 1 14 ? -13.410 -8.026 1.979 1.00 0.00 14 ASN A N 5
ATOM 5270 C CA . ASN A 1 14 ? -12.173 -7.704 1.278 1.00 0.00 14 ASN A CA 5
ATOM 5271 C C . ASN A 1 14 ? -10.991 -8.448 1.890 1.00 0.00 14 ASN A C 5
ATOM 5272 O O . ASN A 1 14 ? -11.155 -9.236 2.821 1.00 0.00 14 ASN A O 5
ATOM 5283 N N . ASP A 1 15 ? -9.799 -8.191 1.360 1.00 0.00 15 ASP A N 5
ATOM 5284 C CA . ASP A 1 15 ? -8.588 -8.836 1.856 1.00 0.00 15 ASP A CA 5
ATOM 5285 C C . ASP A 1 15 ? -7.556 -7.797 2.283 1.00 0.00 15 ASP A C 5
ATOM 5286 O O . ASP A 1 15 ? -6.921 -7.932 3.328 1.00 0.00 15 ASP A O 5
ATOM 5295 N N . GLU A 1 16 ? -7.393 -6.760 1.465 1.00 0.00 16 GLU A N 5
ATOM 5296 C CA . GLU A 1 16 ? -6.437 -5.700 1.759 1.00 0.00 16 GLU A CA 5
ATOM 5297 C C . GLU A 1 16 ? -7.044 -4.663 2.698 1.00 0.00 16 GLU A C 5
ATOM 5298 O O . GLU A 1 16 ? -7.539 -3.625 2.258 1.00 0.00 16 GLU A O 5
ATOM 5310 N N . MET A 1 17 ? -7.005 -4.951 3.995 1.00 0.00 17 MET A N 5
ATOM 5311 C CA . MET A 1 17 ? -7.551 -4.044 4.997 1.00 0.00 17 MET A CA 5
ATOM 5312 C C . MET A 1 17 ? -6.452 -3.528 5.920 1.00 0.00 17 MET A C 5
ATOM 5313 O O . MET A 1 17 ? -5.820 -4.301 6.643 1.00 0.00 17 MET A O 5
ATOM 5327 N N . CYS A 1 18 ? -6.227 -2.220 5.893 1.00 0.00 18 CYS A N 5
ATOM 5328 C CA . CYS A 1 18 ? -5.204 -1.600 6.727 1.00 0.00 18 CYS A CA 5
ATOM 5329 C C . CYS A 1 18 ? -5.301 -2.098 8.166 1.00 0.00 18 CYS A C 5
ATOM 5330 O O . CYS A 1 18 ? -6.396 -2.309 8.688 1.00 0.00 18 CYS A O 5
ATOM 5337 N N . ASP A 1 19 ? -4.149 -2.283 8.801 1.00 0.00 19 ASP A N 5
ATOM 5338 C CA . ASP A 1 19 ? -4.104 -2.755 10.180 1.00 0.00 19 ASP A CA 5
ATOM 5339 C C . ASP A 1 19 ? -4.541 -1.657 11.145 1.00 0.00 19 ASP A C 5
ATOM 5340 O O . ASP A 1 19 ? -4.626 -1.876 12.354 1.00 0.00 19 ASP A O 5
ATOM 5349 N N . VAL A 1 20 ? -4.816 -0.475 10.602 1.00 0.00 20 VAL A N 5
ATOM 5350 C CA . VAL A 1 20 ? -5.244 0.657 11.415 1.00 0.00 20 VAL A CA 5
ATOM 5351 C C . VAL A 1 20 ? -6.584 1.202 10.935 1.00 0.00 20 VAL A C 5
ATOM 5352 O O . VAL A 1 20 ? -7.375 1.721 11.724 1.00 0.00 20 VAL A O 5
ATOM 5365 N N . CYS A 1 21 ? -6.836 1.079 9.636 1.00 0.00 21 CYS A N 5
ATOM 5366 C CA . CYS A 1 21 ? -8.082 1.558 9.049 1.00 0.00 21 CYS A CA 5
ATOM 5367 C C . CYS A 1 21 ? -8.949 0.393 8.587 1.00 0.00 21 CYS A C 5
ATOM 5368 O O . CYS A 1 21 ? -10.164 0.529 8.443 1.00 0.00 21 CYS A O 5
ATOM 5375 N N . GLU A 1 22 ? -8.317 -0.755 8.356 1.00 0.00 22 GLU A N 5
ATOM 5376 C CA . GLU A 1 22 ? -9.032 -1.944 7.909 1.00 0.00 22 GLU A CA 5
ATOM 5377 C C . GLU A 1 22 ? -9.887 -1.637 6.683 1.00 0.00 22 GLU A C 5
ATOM 5378 O O . GLU A 1 22 ? -11.036 -2.068 6.591 1.00 0.00 22 GLU A O 5
ATOM 5390 N N . VAL A 1 23 ? -9.318 -0.888 5.745 1.00 0.00 23 VAL A N 5
ATOM 5391 C CA . VAL A 1 23 ? -10.026 -0.523 4.524 1.00 0.00 23 VAL A CA 5
ATOM 5392 C C . VAL A 1 23 ? -9.098 -0.569 3.315 1.00 0.00 23 VAL A C 5
ATOM 5393 O O . VAL A 1 23 ? -7.876 -0.615 3.459 1.00 0.00 23 VAL A O 5
ATOM 5406 N N . TRP A 1 24 ? -9.686 -0.555 2.125 1.00 0.00 24 TRP A N 5
ATOM 5407 C CA . TRP A 1 24 ? -8.911 -0.593 0.889 1.00 0.00 24 TRP A CA 5
ATOM 5408 C C . TRP A 1 24 ? -9.355 0.508 -0.067 1.00 0.00 24 TRP A C 5
ATOM 5409 O O . TRP A 1 24 ? -10.338 1.205 0.186 1.00 0.00 24 TRP A O 5
ATOM 5430 N N . THR A 1 25 ? -8.624 0.660 -1.167 1.00 0.00 25 THR A N 5
ATOM 5431 C CA . THR A 1 25 ? -8.941 1.678 -2.161 1.00 0.00 25 THR A CA 5
ATOM 5432 C C . THR A 1 25 ? -8.701 1.161 -3.574 1.00 0.00 25 THR A C 5
ATOM 5433 O O . THR A 1 25 ? -7.809 0.345 -3.803 1.00 0.00 25 THR A O 5
ATOM 5444 N N . ALA A 1 26 ? -9.500 1.642 -4.520 1.00 0.00 26 ALA A N 5
ATOM 5445 C CA . ALA A 1 26 ? -9.372 1.230 -5.912 1.00 0.00 26 ALA A CA 5
ATOM 5446 C C . ALA A 1 26 ? -7.945 1.428 -6.414 1.00 0.00 26 ALA A C 5
ATOM 5447 O O . ALA A 1 26 ? -7.407 0.584 -7.128 1.00 0.00 26 ALA A O 5
ATOM 5454 N N . GLU A 1 27 ? -7.340 2.549 -6.034 1.00 0.00 27 GLU A N 5
ATOM 5455 C CA . GLU A 1 27 ? -5.976 2.858 -6.447 1.00 0.00 27 GLU A CA 5
ATOM 5456 C C . GLU A 1 27 ? -4.969 1.997 -5.688 1.00 0.00 27 GLU A C 5
ATOM 5457 O O . GLU A 1 27 ? -5.335 1.253 -4.778 1.00 0.00 27 GLU A O 5
ATOM 5469 N N . SER A 1 28 ? -3.701 2.105 -6.069 1.00 0.00 28 SER A N 5
ATOM 5470 C CA . SER A 1 28 ? -2.642 1.335 -5.428 1.00 0.00 28 SER A CA 5
ATOM 5471 C C . SER A 1 28 ? -2.576 1.640 -3.934 1.00 0.00 28 SER A C 5
ATOM 5472 O O . SER A 1 28 ? -2.493 2.800 -3.528 1.00 0.00 28 SER A O 5
ATOM 5480 N N . LEU A 1 29 ? -2.616 0.590 -3.121 1.00 0.00 29 LEU A N 5
ATOM 5481 C CA . LEU A 1 29 ? -2.561 0.744 -1.671 1.00 0.00 29 LEU A CA 5
ATOM 5482 C C . LEU A 1 29 ? -1.135 0.570 -1.158 1.00 0.00 29 LEU A C 5
ATOM 5483 O O . LEU A 1 29 ? -0.370 -0.242 -1.682 1.00 0.00 29 LEU A O 5
ATOM 5499 N N . PHE A 1 30 ? -0.784 1.336 -0.131 1.00 0.00 30 PHE A N 5
ATOM 5500 C CA . PHE A 1 30 ? 0.551 1.266 0.454 1.00 0.00 30 PHE A CA 5
ATOM 5501 C C . PHE A 1 30 ? 0.596 0.243 1.585 1.00 0.00 30 PHE A C 5
ATOM 5502 O O . PHE A 1 30 ? -0.408 -0.043 2.237 1.00 0.00 30 PHE A O 5
ATOM 5519 N N . PRO A 1 31 ? 1.788 -0.323 1.824 1.00 0.00 31 PRO A N 5
ATOM 5520 C CA . PRO A 1 31 ? 2.990 0.009 1.052 1.00 0.00 31 PRO A CA 5
ATOM 5521 C C . PRO A 1 31 ? 2.922 -0.508 -0.380 1.00 0.00 31 PRO A C 5
ATOM 5522 O O . PRO A 1 31 ? 3.217 0.219 -1.328 1.00 0.00 31 PRO A O 5
ATOM 5533 N N . CYS A 1 32 ? 2.530 -1.768 -0.531 1.00 0.00 32 CYS A N 5
ATOM 5534 C CA . CYS A 1 32 ? 2.423 -2.384 -1.848 1.00 0.00 32 CYS A CA 5
ATOM 5535 C C . CYS A 1 32 ? 1.011 -2.911 -2.088 1.00 0.00 32 CYS A C 5
ATOM 5536 O O . CYS A 1 32 ? 0.125 -2.746 -1.250 1.00 0.00 32 CYS A O 5
ATOM 5543 N N . ARG A 1 33 ? 0.810 -3.548 -3.238 1.00 0.00 33 ARG A N 5
ATOM 5544 C CA . ARG A 1 33 ? -0.493 -4.099 -3.589 1.00 0.00 33 ARG A CA 5
ATOM 5545 C C . ARG A 1 33 ? -0.424 -5.618 -3.719 1.00 0.00 33 ARG A C 5
ATOM 5546 O O . ARG A 1 33 ? -1.430 -6.311 -3.573 1.00 0.00 33 ARG A O 5
ATOM 5567 N N . VAL A 1 34 ? 0.772 -6.129 -3.997 1.00 0.00 34 VAL A N 5
ATOM 5568 C CA . VAL A 1 34 ? 0.974 -7.565 -4.147 1.00 0.00 34 VAL A CA 5
ATOM 5569 C C . VAL A 1 34 ? 0.835 -8.282 -2.809 1.00 0.00 34 VAL A C 5
ATOM 5570 O O . VAL A 1 34 ? 0.125 -9.282 -2.698 1.00 0.00 34 VAL A O 5
ATOM 5583 N N . CYS A 1 35 ? 1.517 -7.765 -1.793 1.00 0.00 35 CYS A N 5
ATOM 5584 C CA . CYS A 1 35 ? 1.473 -8.354 -0.460 1.00 0.00 35 CYS A CA 5
ATOM 5585 C C . CYS A 1 35 ? 0.083 -8.209 0.151 1.00 0.00 35 CYS A C 5
ATOM 5586 O O . CYS A 1 35 ? -0.357 -7.102 0.466 1.00 0.00 35 CYS A O 5
ATOM 5593 N N . THR A 1 36 ? -0.606 -9.334 0.318 1.00 0.00 36 THR A N 5
ATOM 5594 C CA . THR A 1 36 ? -1.946 -9.332 0.891 1.00 0.00 36 THR A CA 5
ATOM 5595 C C . THR A 1 36 ? -2.065 -8.301 2.008 1.00 0.00 36 THR A C 5
ATOM 5596 O O . THR A 1 36 ? -2.890 -7.390 1.939 1.00 0.00 36 THR A O 5
ATOM 5607 N N . ARG A 1 37 ? -1.236 -8.452 3.036 1.00 0.00 37 ARG A N 5
ATOM 5608 C CA . ARG A 1 37 ? -1.250 -7.533 4.168 1.00 0.00 37 ARG A CA 5
ATOM 5609 C C . ARG A 1 37 ? -0.957 -6.106 3.715 1.00 0.00 37 ARG A C 5
ATOM 5610 O O . ARG A 1 37 ? 0.093 -5.832 3.133 1.00 0.00 37 ARG A O 5
ATOM 5631 N N . VAL A 1 38 ? -1.892 -5.201 3.985 1.00 0.00 38 VAL A N 5
ATOM 5632 C CA . VAL A 1 38 ? -1.734 -3.802 3.606 1.00 0.00 38 VAL A CA 5
ATOM 5633 C C . VAL A 1 38 ? -1.725 -2.897 4.832 1.00 0.00 38 VAL A C 5
ATOM 5634 O O . VAL A 1 38 ? -2.500 -3.096 5.769 1.00 0.00 38 VAL A O 5
ATOM 5647 N N . PHE A 1 39 ? -0.846 -1.901 4.820 1.00 0.00 39 PHE A N 5
ATOM 5648 C CA . PHE A 1 39 ? -0.737 -0.965 5.933 1.00 0.00 39 PHE A CA 5
ATOM 5649 C C . PHE A 1 39 ? -0.280 0.408 5.445 1.00 0.00 39 PHE A C 5
ATOM 5650 O O . PHE A 1 39 ? 0.855 0.574 4.996 1.00 0.00 39 PHE A O 5
ATOM 5667 N N . HIS A 1 40 ? -1.172 1.389 5.537 1.00 0.00 40 HIS A N 5
ATOM 5668 C CA . HIS A 1 40 ? -0.862 2.747 5.106 1.00 0.00 40 HIS A CA 5
ATOM 5669 C C . HIS A 1 40 ? 0.406 3.257 5.785 1.00 0.00 40 HIS A C 5
ATOM 5670 O O . HIS A 1 40 ? 0.426 3.482 6.995 1.00 0.00 40 HIS A O 5
ATOM 5684 N N . ASP A 1 41 ? 1.462 3.435 4.999 1.00 0.00 41 ASP A N 5
ATOM 5685 C CA . ASP A 1 41 ? 2.734 3.918 5.524 1.00 0.00 41 ASP A CA 5
ATOM 5686 C C . ASP A 1 41 ? 2.512 5.032 6.543 1.00 0.00 41 ASP A C 5
ATOM 5687 O O . ASP A 1 41 ? 3.287 5.188 7.486 1.00 0.00 41 ASP A O 5
ATOM 5696 N N . GLY A 1 42 ? 1.449 5.806 6.346 1.00 0.00 42 GLY A N 5
ATOM 5697 C CA . GLY A 1 42 ? 1.145 6.896 7.254 1.00 0.00 42 GLY A CA 5
ATOM 5698 C C . GLY A 1 42 ? 0.697 6.407 8.617 1.00 0.00 42 GLY A C 5
ATOM 5699 O O . GLY A 1 42 ? 1.304 6.741 9.635 1.00 0.00 42 GLY A O 5
ATOM 5703 N N . CYS A 1 43 ? -0.370 5.616 8.638 1.00 0.00 43 CYS A N 5
ATOM 5704 C CA . CYS A 1 43 ? -0.902 5.082 9.886 1.00 0.00 43 CYS A CA 5
ATOM 5705 C C . CYS A 1 43 ? 0.223 4.577 10.784 1.00 0.00 43 CYS A C 5
ATOM 5706 O O . CYS A 1 43 ? 0.195 4.769 12.001 1.00 0.00 43 CYS A O 5
ATOM 5713 N N . LEU A 1 44 ? 1.212 3.930 10.178 1.00 0.00 44 LEU A N 5
ATOM 5714 C CA . LEU A 1 44 ? 2.347 3.396 10.922 1.00 0.00 44 LEU A CA 5
ATOM 5715 C C . LEU A 1 44 ? 3.106 4.513 11.632 1.00 0.00 44 LEU A C 5
ATOM 5716 O O . LEU A 1 44 ? 3.246 4.501 12.855 1.00 0.00 44 LEU A O 5
ATOM 5732 N N . ARG A 1 45 ? 3.591 5.477 10.858 1.00 0.00 45 ARG A N 5
ATOM 5733 C CA . ARG A 1 45 ? 4.334 6.602 11.413 1.00 0.00 45 ARG A CA 5
ATOM 5734 C C . ARG A 1 45 ? 3.491 7.357 12.438 1.00 0.00 45 ARG A C 5
ATOM 5735 O O . ARG A 1 45 ? 4.025 7.998 13.344 1.00 0.00 45 ARG A O 5
ATOM 5756 N N . ARG A 1 46 ? 2.174 7.278 12.287 1.00 0.00 46 ARG A N 5
ATOM 5757 C CA . ARG A 1 46 ? 1.258 7.955 13.197 1.00 0.00 46 ARG A CA 5
ATOM 5758 C C . ARG A 1 46 ? 1.471 7.483 14.633 1.00 0.00 46 ARG A C 5
ATOM 5759 O O . ARG A 1 46 ? 1.814 8.274 15.511 1.00 0.00 46 ARG A O 5
ATOM 5780 N N . MET A 1 47 ? 1.267 6.191 14.863 1.00 0.00 47 MET A N 5
ATOM 5781 C CA . MET A 1 47 ? 1.436 5.614 16.191 1.00 0.00 47 MET A CA 5
ATOM 5782 C C . MET A 1 47 ? 2.912 5.379 16.497 1.00 0.00 47 MET A C 5
ATOM 5783 O O . MET A 1 47 ? 3.432 5.856 17.505 1.00 0.00 47 MET A O 5
ATOM 5797 N N . GLY A 1 48 ? 3.583 4.640 15.619 1.00 0.00 48 GLY A N 5
ATOM 5798 C CA . GLY A 1 48 ? 4.993 4.354 15.813 1.00 0.00 48 GLY A CA 5
ATOM 5799 C C . GLY A 1 48 ? 5.328 2.897 15.567 1.00 0.00 48 GLY A C 5
ATOM 5800 O O . GLY A 1 48 ? 5.929 2.239 16.418 1.00 0.00 48 GLY A O 5
ATOM 5804 N N . TYR A 1 49 ? 4.937 2.389 14.404 1.00 0.00 49 TYR A N 5
ATOM 5805 C CA . TYR A 1 49 ? 5.196 0.998 14.051 1.00 0.00 49 TYR A CA 5
ATOM 5806 C C . TYR A 1 49 ? 6.495 0.869 13.260 1.00 0.00 49 TYR A C 5
ATOM 5807 O O . TYR A 1 49 ? 7.307 -0.020 13.518 1.00 0.00 49 TYR A O 5
ATOM 5825 N N . ILE A 1 50 ? 6.684 1.763 12.296 1.00 0.00 50 ILE A N 5
ATOM 5826 C CA . ILE A 1 50 ? 7.882 1.751 11.467 1.00 0.00 50 ILE A CA 5
ATOM 5827 C C . ILE A 1 50 ? 8.665 3.051 11.616 1.00 0.00 50 ILE A C 5
ATOM 5828 O O . ILE A 1 50 ? 9.893 3.061 11.527 1.00 0.00 50 ILE A O 5
ATOM 5844 N N . GLN A 1 51 ? 7.948 4.146 11.845 1.00 0.00 51 GLN A N 5
ATOM 5845 C CA . GLN A 1 51 ? 8.576 5.451 12.006 1.00 0.00 51 GLN A CA 5
ATOM 5846 C C . GLN A 1 51 ? 8.384 5.976 13.426 1.00 0.00 51 GLN A C 5
ATOM 5847 O O . GLN A 1 51 ? 7.269 6.296 13.835 1.00 0.00 51 GLN A O 5
ATOM 5861 N N . GLY A 1 52 ? 9.480 6.059 14.174 1.00 0.00 52 GLY A N 5
ATOM 5862 C CA . GLY A 1 52 ? 9.411 6.544 15.540 1.00 0.00 52 GLY A CA 5
ATOM 5863 C C . GLY A 1 52 ? 10.644 6.187 16.345 1.00 0.00 52 GLY A C 5
ATOM 5864 O O . GLY A 1 52 ? 10.542 5.772 17.500 1.00 0.00 52 GLY A O 5
ATOM 5868 N N . ASP A 1 53 ? 11.813 6.347 15.735 1.00 0.00 53 ASP A N 5
ATOM 5869 C CA . ASP A 1 53 ? 13.072 6.038 16.403 1.00 0.00 53 ASP A CA 5
ATOM 5870 C C . ASP A 1 53 ? 14.095 7.149 16.178 1.00 0.00 53 ASP A C 5
ATOM 5871 O O . ASP A 1 53 ? 14.003 7.902 15.210 1.00 0.00 53 ASP A O 5
ATOM 5880 N N . SER A 1 54 ? 15.066 7.244 17.081 1.00 0.00 54 SER A N 5
ATOM 5881 C CA . SER A 1 54 ? 16.102 8.266 16.983 1.00 0.00 54 SER A CA 5
ATOM 5882 C C . SER A 1 54 ? 17.065 7.955 15.842 1.00 0.00 54 SER A C 5
ATOM 5883 O O . SER A 1 54 ? 17.494 8.851 15.116 1.00 0.00 54 SER A O 5
ATOM 5891 N N . ALA A 1 55 ? 17.402 6.678 15.691 1.00 0.00 55 ALA A N 5
ATOM 5892 C CA . ALA A 1 55 ? 18.313 6.248 14.638 1.00 0.00 55 ALA A CA 5
ATOM 5893 C C . ALA A 1 55 ? 17.603 6.183 13.290 1.00 0.00 55 ALA A C 5
ATOM 5894 O O . ALA A 1 55 ? 18.178 5.742 12.296 1.00 0.00 55 ALA A O 5
ATOM 5901 N N . ALA A 1 56 ? 16.350 6.627 13.265 1.00 0.00 56 ALA A N 5
ATOM 5902 C CA . ALA A 1 56 ? 15.562 6.621 12.038 1.00 0.00 56 ALA A CA 5
ATOM 5903 C C . ALA A 1 56 ? 15.366 8.035 11.506 1.00 0.00 56 ALA A C 5
ATOM 5904 O O . ALA A 1 56 ? 14.911 8.922 12.228 1.00 0.00 56 ALA A O 5
ATOM 5911 N N . GLU A 1 57 ? 15.711 8.240 10.238 1.00 0.00 57 GLU A N 5
ATOM 5912 C CA . GLU A 1 57 ? 15.573 9.549 9.610 1.00 0.00 57 GLU A CA 5
ATOM 5913 C C . GLU A 1 57 ? 14.848 9.437 8.273 1.00 0.00 57 GLU A C 5
ATOM 5914 O O . GLU A 1 57 ? 15.446 9.620 7.212 1.00 0.00 57 GLU A O 5
ATOM 5926 N N . VAL A 1 58 ? 13.556 9.133 8.330 1.00 0.00 58 VAL A N 5
ATOM 5927 C CA . VAL A 1 58 ? 12.747 8.996 7.124 1.00 0.00 58 VAL A CA 5
ATOM 5928 C C . VAL A 1 58 ? 11.592 9.991 7.121 1.00 0.00 58 VAL A C 5
ATOM 5929 O O . VAL A 1 58 ? 10.967 10.237 8.152 1.00 0.00 58 VAL A O 5
ATOM 5942 N N . THR A 1 59 ? 11.314 10.562 5.953 1.00 0.00 59 THR A N 5
ATOM 5943 C CA . THR A 1 59 ? 10.233 11.531 5.815 1.00 0.00 59 THR A CA 5
ATOM 5944 C C . THR A 1 59 ? 9.806 11.673 4.358 1.00 0.00 59 THR A C 5
ATOM 5945 O O . THR A 1 59 ? 10.644 11.804 3.467 1.00 0.00 59 THR A O 5
ATOM 5956 N N . GLU A 1 60 ? 8.497 11.647 4.126 1.00 0.00 60 GLU A N 5
ATOM 5957 C CA . GLU A 1 60 ? 7.960 11.773 2.776 1.00 0.00 60 GLU A CA 5
ATOM 5958 C C . GLU A 1 60 ? 8.591 10.746 1.841 1.00 0.00 60 GLU A C 5
ATOM 5959 O O . GLU A 1 60 ? 8.937 11.057 0.702 1.00 0.00 60 GLU A O 5
ATOM 5971 N N . MET A 1 61 ? 8.739 9.519 2.331 1.00 0.00 61 MET A N 5
ATOM 5972 C CA . MET A 1 61 ? 9.327 8.446 1.540 1.00 0.00 61 MET A CA 5
ATOM 5973 C C . MET A 1 61 ? 8.294 7.836 0.597 1.00 0.00 61 MET A C 5
ATOM 5974 O O . MET A 1 61 ? 8.590 7.553 -0.563 1.00 0.00 61 MET A O 5
ATOM 5988 N N . ALA A 1 62 ? 7.082 7.636 1.103 1.00 0.00 62 ALA A N 5
ATOM 5989 C CA . ALA A 1 62 ? 6.006 7.062 0.306 1.00 0.00 62 ALA A CA 5
ATOM 5990 C C . ALA A 1 62 ? 5.807 7.842 -0.990 1.00 0.00 62 ALA A C 5
ATOM 5991 O O . ALA A 1 62 ? 5.765 7.261 -2.075 1.00 0.00 62 ALA A O 5
ATOM 5998 N N . HIS A 1 63 ? 5.684 9.160 -0.869 1.00 0.00 63 HIS A N 5
ATOM 5999 C CA . HIS A 1 63 ? 5.490 10.018 -2.032 1.00 0.00 63 HIS A CA 5
ATOM 6000 C C . HIS A 1 63 ? 6.689 9.943 -2.971 1.00 0.00 63 HIS A C 5
ATOM 6001 O O . HIS A 1 63 ? 6.533 9.871 -4.191 1.00 0.00 63 HIS A O 5
ATOM 6015 N N . THR A 1 64 ? 7.887 9.958 -2.395 1.00 0.00 64 THR A N 5
ATOM 6016 C CA . THR A 1 64 ? 9.113 9.892 -3.181 1.00 0.00 64 THR A CA 5
ATOM 6017 C C . THR A 1 64 ? 8.951 8.961 -4.377 1.00 0.00 64 THR A C 5
ATOM 6018 O O . THR A 1 64 ? 8.972 9.403 -5.525 1.00 0.00 64 THR A O 5
ATOM 6029 N N . GLU A 1 65 ? 8.788 7.671 -4.100 1.00 0.00 65 GLU A N 5
ATOM 6030 C CA . GLU A 1 65 ? 8.622 6.679 -5.154 1.00 0.00 65 GLU A CA 5
ATOM 6031 C C . GLU A 1 65 ? 7.198 6.131 -5.168 1.00 0.00 65 GLU A C 5
ATOM 6032 O O . GLU A 1 65 ? 6.662 5.738 -4.130 1.00 0.00 65 GLU A O 5
ATOM 6044 N N . THR A 1 66 ? 6.590 6.108 -6.349 1.00 0.00 66 THR A N 5
ATOM 6045 C CA . THR A 1 66 ? 5.228 5.610 -6.498 1.00 0.00 66 THR A CA 5
ATOM 6046 C C . THR A 1 66 ? 5.021 4.328 -5.700 1.00 0.00 66 THR A C 5
ATOM 6047 O O . THR A 1 66 ? 5.260 3.229 -6.200 1.00 0.00 66 THR A O 5
ATOM 6058 N N . GLY A 1 67 ? 4.575 4.474 -4.457 1.00 0.00 67 GLY A N 5
ATOM 6059 C CA . GLY A 1 67 ? 4.343 3.318 -3.610 1.00 0.00 67 GLY A CA 5
ATOM 6060 C C . GLY A 1 67 ? 5.629 2.623 -3.213 1.00 0.00 67 GLY A C 5
ATOM 6061 O O . GLY A 1 67 ? 6.341 2.088 -4.063 1.00 0.00 67 GLY A O 5
ATOM 6065 N N . TRP A 1 68 ? 5.930 2.631 -1.920 1.00 0.00 68 TRP A N 5
ATOM 6066 C CA . TRP A 1 68 ? 7.142 1.998 -1.412 1.00 0.00 68 TRP A CA 5
ATOM 6067 C C . TRP A 1 68 ? 6.991 0.481 -1.382 1.00 0.00 68 TRP A C 5
ATOM 6068 O O . TRP A 1 68 ? 5.985 -0.043 -0.901 1.00 0.00 68 TRP A O 5
ATOM 6089 N N . SER A 1 69 ? 7.995 -0.220 -1.897 1.00 0.00 69 SER A N 5
ATOM 6090 C CA . SER A 1 69 ? 7.972 -1.678 -1.931 1.00 0.00 69 SER A CA 5
ATOM 6091 C C . SER A 1 69 ? 8.488 -2.261 -0.619 1.00 0.00 69 SER A C 5
ATOM 6092 O O . SER A 1 69 ? 9.665 -2.124 -0.285 1.00 0.00 69 SER A O 5
ATOM 6100 N N . CYS A 1 70 ? 7.598 -2.912 0.122 1.00 0.00 70 CYS A N 5
ATOM 6101 C CA . CYS A 1 70 ? 7.960 -3.517 1.399 1.00 0.00 70 CYS A CA 5
ATOM 6102 C C . CYS A 1 70 ? 9.261 -4.304 1.278 1.00 0.00 70 CYS A C 5
ATOM 6103 O O . CYS A 1 70 ? 9.682 -4.664 0.178 1.00 0.00 70 CYS A O 5
ATOM 6110 N N . HIS A 1 71 ? 9.894 -4.569 2.416 1.00 0.00 71 HIS A N 5
ATOM 6111 C CA . HIS A 1 71 ? 11.148 -5.314 2.439 1.00 0.00 71 HIS A CA 5
ATOM 6112 C C . HIS A 1 71 ? 10.912 -6.784 2.103 1.00 0.00 71 HIS A C 5
ATOM 6113 O O . HIS A 1 71 ? 11.839 -7.499 1.722 1.00 0.00 71 HIS A O 5
ATOM 6127 N N . TYR A 1 72 ? 9.669 -7.226 2.247 1.00 0.00 72 TYR A N 5
ATOM 6128 C CA . TYR A 1 72 ? 9.312 -8.611 1.961 1.00 0.00 72 TYR A CA 5
ATOM 6129 C C . TYR A 1 72 ? 8.517 -8.712 0.664 1.00 0.00 72 TYR A C 5
ATOM 6130 O O . TYR A 1 72 ? 7.602 -9.528 0.544 1.00 0.00 72 TYR A O 5
ATOM 6148 N N . CYS A 1 73 ? 8.874 -7.879 -0.307 1.00 0.00 73 CYS A N 5
ATOM 6149 C CA . CYS A 1 73 ? 8.196 -7.872 -1.598 1.00 0.00 73 CYS A CA 5
ATOM 6150 C C . CYS A 1 73 ? 8.671 -9.033 -2.468 1.00 0.00 73 CYS A C 5
ATOM 6151 O O . CYS A 1 73 ? 8.995 -8.851 -3.642 1.00 0.00 73 CYS A O 5
ATOM 6158 N N . ASP A 1 74 ? 8.710 -10.225 -1.884 1.00 0.00 74 ASP A N 5
ATOM 6159 C CA . ASP A 1 74 ? 9.145 -11.417 -2.605 1.00 0.00 74 ASP A CA 5
ATOM 6160 C C . ASP A 1 74 ? 8.683 -12.682 -1.890 1.00 0.00 74 ASP A C 5
ATOM 6161 O O . ASP A 1 74 ? 8.673 -12.746 -0.662 1.00 0.00 74 ASP A O 5
ATOM 6170 N N . ASN A 1 75 ? 8.300 -13.689 -2.670 1.00 0.00 75 ASN A N 5
ATOM 6171 C CA . ASN A 1 75 ? 7.835 -14.954 -2.111 1.00 0.00 75 ASN A CA 5
ATOM 6172 C C . ASN A 1 75 ? 8.831 -16.073 -2.399 1.00 0.00 75 ASN A C 5
ATOM 6173 O O . ASN A 1 75 ? 8.439 -17.208 -2.677 1.00 0.00 75 ASN A O 5
ATOM 6184 N N . ILE A 1 76 ? 10.116 -15.748 -2.330 1.00 0.00 76 ILE A N 5
ATOM 6185 C CA . ILE A 1 76 ? 11.166 -16.726 -2.583 1.00 0.00 76 ILE A CA 5
ATOM 6186 C C . ILE A 1 76 ? 11.270 -17.728 -1.438 1.00 0.00 76 ILE A C 5
ATOM 6187 O O . ILE A 1 76 ? 11.315 -17.346 -0.269 1.00 0.00 76 ILE A O 5
ATOM 6203 N N . ASN A 1 77 ? 11.311 -19.010 -1.783 1.00 0.00 77 ASN A N 5
ATOM 6204 C CA . ASN A 1 77 ? 11.412 -20.068 -0.783 1.00 0.00 77 ASN A CA 5
ATOM 6205 C C . ASN A 1 77 ? 12.766 -20.027 -0.082 1.00 0.00 77 ASN A C 5
ATOM 6206 O O . ASN A 1 77 ? 13.718 -20.683 -0.507 1.00 0.00 77 ASN A O 5
ATOM 6217 N N . LEU A 1 78 ? 12.846 -19.252 0.994 1.00 0.00 78 LEU A N 5
ATOM 6218 C CA . LEU A 1 78 ? 14.084 -19.125 1.755 1.00 0.00 78 LEU A CA 5
ATOM 6219 C C . LEU A 1 78 ? 13.973 -19.839 3.099 1.00 0.00 78 LEU A C 5
ATOM 6220 O O . LEU A 1 78 ? 13.019 -19.628 3.849 1.00 0.00 78 LEU A O 5
ATOM 6236 N N . LEU A 1 79 ? 14.954 -20.684 3.396 1.00 0.00 79 LEU A N 5
ATOM 6237 C CA . LEU A 1 79 ? 14.967 -21.429 4.650 1.00 0.00 79 LEU A CA 5
ATOM 6238 C C . LEU A 1 79 ? 15.675 -20.637 5.747 1.00 0.00 79 LEU A C 5
ATOM 6239 O O . LEU A 1 79 ? 16.664 -19.949 5.490 1.00 0.00 79 LEU A O 5
ATOM 6255 N N . LEU A 1 80 ? 15.162 -20.739 6.968 1.00 0.00 80 LEU A N 5
ATOM 6256 C CA . LEU A 1 80 ? 15.746 -20.033 8.103 1.00 0.00 80 LEU A CA 5
ATOM 6257 C C . LEU A 1 80 ? 15.615 -20.857 9.381 1.00 0.00 80 LEU A C 5
ATOM 6258 O O . LEU A 1 80 ? 14.660 -21.618 9.547 1.00 0.00 80 LEU A O 5
ATOM 6274 N N . THR A 1 81 ? 16.578 -20.697 10.283 1.00 0.00 81 THR A N 5
ATOM 6275 C CA . THR A 1 81 ? 16.570 -21.425 11.546 1.00 0.00 81 THR A CA 5
ATOM 6276 C C . THR A 1 81 ? 15.374 -21.025 12.403 1.00 0.00 81 THR A C 5
ATOM 6277 O O . THR A 1 81 ? 15.373 -19.965 13.028 1.00 0.00 81 THR A O 5
ATOM 6288 N N . GLU A 1 82 ? 14.357 -21.881 12.428 1.00 0.00 82 GLU A N 5
ATOM 6289 C CA . GLU A 1 82 ? 13.155 -21.616 13.208 1.00 0.00 82 GLU A CA 5
ATOM 6290 C C . GLU A 1 82 ? 13.192 -22.365 14.538 1.00 0.00 82 GLU A C 5
ATOM 6291 O O . GLU A 1 82 ? 12.719 -23.497 14.636 1.00 0.00 82 GLU A O 5
ATOM 6303 N N . GLU A 1 83 ? 13.760 -21.725 15.555 1.00 0.00 83 GLU A N 5
ATOM 6304 C CA . GLU A 1 83 ? 13.860 -22.331 16.877 1.00 0.00 83 GLU A CA 5
ATOM 6305 C C . GLU A 1 83 ? 12.932 -21.636 17.867 1.00 0.00 83 GLU A C 5
ATOM 6306 O O . GLU A 1 83 ? 13.308 -21.374 19.009 1.00 0.00 83 GLU A O 5
ATOM 6318 N N . SER A 1 84 ? 11.715 -21.338 17.420 1.00 0.00 84 SER A N 5
ATOM 6319 C CA . SER A 1 84 ? 10.733 -20.669 18.265 1.00 0.00 84 SER A CA 5
ATOM 6320 C C . SER A 1 84 ? 9.331 -20.804 17.678 1.00 0.00 84 SER A C 5
ATOM 6321 O O . SER A 1 84 ? 9.167 -21.084 16.492 1.00 0.00 84 SER A O 5
ATOM 6329 N N . GLY A 1 85 ? 8.322 -20.600 18.520 1.00 0.00 85 GLY A N 5
ATOM 6330 C CA . GLY A 1 85 ? 6.947 -20.702 18.069 1.00 0.00 85 GLY A CA 5
ATOM 6331 C C . GLY A 1 85 ? 5.963 -20.788 19.219 1.00 0.00 85 GLY A C 5
ATOM 6332 O O . GLY A 1 85 ? 5.337 -21.821 19.452 1.00 0.00 85 GLY A O 5
ATOM 6336 N N . PRO A 1 86 ? 5.819 -19.681 19.962 1.00 0.00 86 PRO A N 5
ATOM 6337 C CA . PRO A 1 86 ? 4.907 -19.610 21.107 1.00 0.00 86 PRO A CA 5
ATOM 6338 C C . PRO A 1 86 ? 3.442 -19.635 20.684 1.00 0.00 86 PRO A C 5
ATOM 6339 O O . PRO A 1 86 ? 2.581 -20.114 21.423 1.00 0.00 86 PRO A O 5
ATOM 6350 N N . SER A 1 87 ? 3.165 -19.118 19.492 1.00 0.00 87 SER A N 5
ATOM 6351 C CA . SER A 1 87 ? 1.804 -19.079 18.972 1.00 0.00 87 SER A CA 5
ATOM 6352 C C . SER A 1 87 ? 1.765 -19.530 17.515 1.00 0.00 87 SER A C 5
ATOM 6353 O O . SER A 1 87 ? 2.681 -19.251 16.743 1.00 0.00 87 SER A O 5
ATOM 6361 N N . SER A 1 88 ? 0.697 -20.230 17.148 1.00 0.00 88 SER A N 5
ATOM 6362 C CA . SER A 1 88 ? 0.538 -20.725 15.784 1.00 0.00 88 SER A CA 5
ATOM 6363 C C . SER A 1 88 ? 0.666 -19.587 14.776 1.00 0.00 88 SER A C 5
ATOM 6364 O O . SER A 1 88 ? 0.428 -18.424 15.102 1.00 0.00 88 SER A O 5
ATOM 6372 N N . GLY A 1 89 ? 1.041 -19.932 13.549 1.00 0.00 89 GLY A N 5
ATOM 6373 C CA . GLY A 1 89 ? 1.194 -18.929 12.510 1.00 0.00 89 GLY A CA 5
ATOM 6374 C C . GLY A 1 89 ? 2.198 -19.339 11.452 1.00 0.00 89 GLY A C 5
ATOM 6375 O O . GLY A 1 89 ? 3.278 -18.752 11.391 1.00 0.00 89 GLY A O 5
ATOM 6381 N N . GLY A 1 1 ? -18.734 -5.271 20.890 1.00 0.00 1 GLY A N 6
ATOM 6382 C CA . GLY A 1 1 ? -19.712 -4.480 20.168 1.00 0.00 1 GLY A CA 6
ATOM 6383 C C . GLY A 1 1 ? -19.776 -4.838 18.696 1.00 0.00 1 GLY A C 6
ATOM 6384 O O . GLY A 1 1 ? -19.261 -4.108 17.850 1.00 0.00 1 GLY A O 6
ATOM 6388 N N . SER A 1 2 ? -20.407 -5.967 18.391 1.00 0.00 2 SER A N 6
ATOM 6389 C CA . SER A 1 2 ? -20.532 -6.425 17.012 1.00 0.00 2 SER A CA 6
ATOM 6390 C C . SER A 1 2 ? -21.966 -6.268 16.515 1.00 0.00 2 SER A C 6
ATOM 6391 O O . SER A 1 2 ? -22.919 -6.424 17.278 1.00 0.00 2 SER A O 6
ATOM 6399 N N . SER A 1 3 ? -22.110 -5.958 15.230 1.00 0.00 3 SER A N 6
ATOM 6400 C CA . SER A 1 3 ? -23.426 -5.776 14.631 1.00 0.00 3 SER A CA 6
ATOM 6401 C C . SER A 1 3 ? -23.449 -6.305 13.200 1.00 0.00 3 SER A C 6
ATOM 6402 O O . SER A 1 3 ? -22.426 -6.732 12.667 1.00 0.00 3 SER A O 6
ATOM 6410 N N . GLY A 1 4 ? -24.626 -6.271 12.581 1.00 0.00 4 GLY A N 6
ATOM 6411 C CA . GLY A 1 4 ? -24.761 -6.748 11.218 1.00 0.00 4 GLY A CA 6
ATOM 6412 C C . GLY A 1 4 ? -25.577 -5.808 10.353 1.00 0.00 4 GLY A C 6
ATOM 6413 O O . GLY A 1 4 ? -26.707 -5.463 10.694 1.00 0.00 4 GLY A O 6
ATOM 6417 N N . SER A 1 5 ? -25.001 -5.391 9.229 1.00 0.00 5 SER A N 6
ATOM 6418 C CA . SER A 1 5 ? -25.680 -4.481 8.315 1.00 0.00 5 SER A CA 6
ATOM 6419 C C . SER A 1 5 ? -25.682 -5.037 6.895 1.00 0.00 5 SER A C 6
ATOM 6420 O O . SER A 1 5 ? -24.663 -5.013 6.206 1.00 0.00 5 SER A O 6
ATOM 6428 N N . SER A 1 6 ? -26.836 -5.540 6.465 1.00 0.00 6 SER A N 6
ATOM 6429 C CA . SER A 1 6 ? -26.971 -6.107 5.128 1.00 0.00 6 SER A CA 6
ATOM 6430 C C . SER A 1 6 ? -28.369 -5.859 4.571 1.00 0.00 6 SER A C 6
ATOM 6431 O O . SER A 1 6 ? -29.370 -6.193 5.204 1.00 0.00 6 SER A O 6
ATOM 6439 N N . GLY A 1 7 ? -28.431 -5.269 3.381 1.00 0.00 7 GLY A N 6
ATOM 6440 C CA . GLY A 1 7 ? -29.709 -4.984 2.759 1.00 0.00 7 GLY A CA 6
ATOM 6441 C C . GLY A 1 7 ? -30.067 -5.991 1.682 1.00 0.00 7 GLY A C 6
ATOM 6442 O O . GLY A 1 7 ? -29.436 -7.039 1.548 1.00 0.00 7 GLY A O 6
ATOM 6446 N N . PRO A 1 8 ? -31.102 -5.673 0.890 1.00 0.00 8 PRO A N 6
ATOM 6447 C CA . PRO A 1 8 ? -31.566 -6.545 -0.194 1.00 0.00 8 PRO A CA 6
ATOM 6448 C C . PRO A 1 8 ? -30.575 -6.609 -1.350 1.00 0.00 8 PRO A C 6
ATOM 6449 O O . PRO A 1 8 ? -30.783 -7.340 -2.319 1.00 0.00 8 PRO A O 6
ATOM 6460 N N . ARG A 1 9 ? -29.497 -5.839 -1.243 1.00 0.00 9 ARG A N 6
ATOM 6461 C CA . ARG A 1 9 ? -28.473 -5.808 -2.281 1.00 0.00 9 ARG A CA 6
ATOM 6462 C C . ARG A 1 9 ? -27.319 -6.745 -1.936 1.00 0.00 9 ARG A C 6
ATOM 6463 O O . ARG A 1 9 ? -26.933 -6.865 -0.774 1.00 0.00 9 ARG A O 6
ATOM 6484 N N . GLU A 1 10 ? -26.776 -7.406 -2.953 1.00 0.00 10 GLU A N 6
ATOM 6485 C CA . GLU A 1 10 ? -25.667 -8.332 -2.755 1.00 0.00 10 GLU A CA 6
ATOM 6486 C C . GLU A 1 10 ? -24.513 -7.652 -2.026 1.00 0.00 10 GLU A C 6
ATOM 6487 O O . GLU A 1 10 ? -23.967 -6.645 -2.476 1.00 0.00 10 GLU A O 6
ATOM 6499 N N . PRO A 1 11 ? -24.131 -8.215 -0.869 1.00 0.00 11 PRO A N 6
ATOM 6500 C CA . PRO A 1 11 ? -23.038 -7.680 -0.052 1.00 0.00 11 PRO A CA 6
ATOM 6501 C C . PRO A 1 11 ? -21.675 -7.872 -0.709 1.00 0.00 11 PRO A C 6
ATOM 6502 O O . PRO A 1 11 ? -21.328 -8.975 -1.132 1.00 0.00 11 PRO A O 6
ATOM 6513 N N . VAL A 1 12 ? -20.906 -6.791 -0.791 1.00 0.00 12 VAL A N 6
ATOM 6514 C CA . VAL A 1 12 ? -19.580 -6.840 -1.395 1.00 0.00 12 VAL A CA 6
ATOM 6515 C C . VAL A 1 12 ? -18.518 -7.204 -0.362 1.00 0.00 12 VAL A C 6
ATOM 6516 O O . VAL A 1 12 ? -18.566 -6.745 0.780 1.00 0.00 12 VAL A O 6
ATOM 6529 N N . VAL A 1 13 ? -17.560 -8.029 -0.771 1.00 0.00 13 VAL A N 6
ATOM 6530 C CA . VAL A 1 13 ? -16.485 -8.453 0.118 1.00 0.00 13 VAL A CA 6
ATOM 6531 C C . VAL A 1 13 ? -15.159 -7.814 -0.280 1.00 0.00 13 VAL A C 6
ATOM 6532 O O . VAL A 1 13 ? -14.867 -7.652 -1.464 1.00 0.00 13 VAL A O 6
ATOM 6545 N N . ASN A 1 14 ? -14.358 -7.454 0.718 1.00 0.00 14 ASN A N 6
ATOM 6546 C CA . ASN A 1 14 ? -13.062 -6.833 0.472 1.00 0.00 14 ASN A CA 6
ATOM 6547 C C . ASN A 1 14 ? -11.959 -7.885 0.402 1.00 0.00 14 ASN A C 6
ATOM 6548 O O . ASN A 1 14 ? -12.198 -9.067 0.648 1.00 0.00 14 ASN A O 6
ATOM 6559 N N . ASP A 1 15 ? -10.752 -7.446 0.064 1.00 0.00 15 ASP A N 6
ATOM 6560 C CA . ASP A 1 15 ? -9.611 -8.350 -0.036 1.00 0.00 15 ASP A CA 6
ATOM 6561 C C . ASP A 1 15 ? -8.492 -7.919 0.907 1.00 0.00 15 ASP A C 6
ATOM 6562 O O . ASP A 1 15 ? -7.994 -8.718 1.699 1.00 0.00 15 ASP A O 6
ATOM 6571 N N . GLU A 1 16 ? -8.100 -6.652 0.812 1.00 0.00 16 GLU A N 6
ATOM 6572 C CA . GLU A 1 16 ? -7.039 -6.116 1.657 1.00 0.00 16 GLU A CA 6
ATOM 6573 C C . GLU A 1 16 ? -7.454 -4.786 2.276 1.00 0.00 16 GLU A C 6
ATOM 6574 O O . GLU A 1 16 ? -7.912 -3.881 1.579 1.00 0.00 16 GLU A O 6
ATOM 6586 N N . MET A 1 17 ? -7.293 -4.675 3.591 1.00 0.00 17 MET A N 6
ATOM 6587 C CA . MET A 1 17 ? -7.651 -3.454 4.305 1.00 0.00 17 MET A CA 6
ATOM 6588 C C . MET A 1 17 ? -6.542 -3.043 5.268 1.00 0.00 17 MET A C 6
ATOM 6589 O O . MET A 1 17 ? -5.856 -3.891 5.840 1.00 0.00 17 MET A O 6
ATOM 6603 N N . CYS A 1 18 ? -6.370 -1.737 5.442 1.00 0.00 18 CYS A N 6
ATOM 6604 C CA . CYS A 1 18 ? -5.343 -1.212 6.334 1.00 0.00 18 CYS A CA 6
ATOM 6605 C C . CYS A 1 18 ? -5.442 -1.855 7.714 1.00 0.00 18 CYS A C 6
ATOM 6606 O O . CYS A 1 18 ? -6.525 -2.242 8.154 1.00 0.00 18 CYS A O 6
ATOM 6613 N N . ASP A 1 19 ? -4.30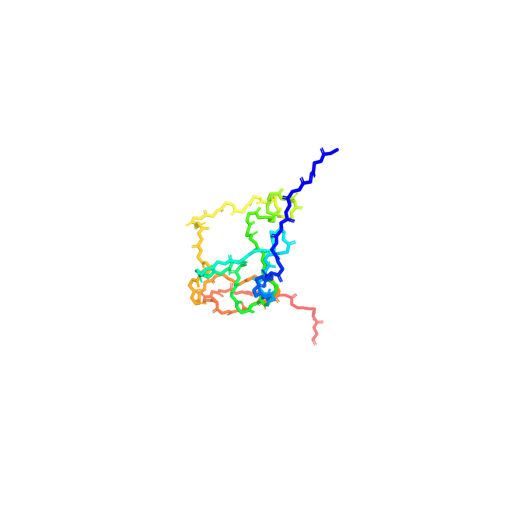6 -1.966 8.392 1.00 0.00 19 ASP A N 6
ATOM 6614 C CA . ASP A 1 19 ? -4.263 -2.561 9.723 1.00 0.00 19 ASP A CA 6
ATOM 6615 C C . ASP A 1 19 ? -4.586 -1.522 10.793 1.00 0.00 19 ASP A C 6
ATOM 6616 O O . ASP A 1 19 ? -4.586 -1.825 11.987 1.00 0.00 19 ASP A O 6
ATOM 6625 N N . VAL A 1 20 ? -4.860 -0.297 10.357 1.00 0.00 20 VAL A N 6
ATOM 6626 C CA . VAL A 1 20 ? -5.184 0.787 11.277 1.00 0.00 20 VAL A CA 6
ATOM 6627 C C . VAL A 1 20 ? -6.493 1.465 10.887 1.00 0.00 20 VAL A C 6
ATOM 6628 O O . VAL A 1 20 ? -7.191 2.024 11.735 1.00 0.00 20 VAL A O 6
ATOM 6641 N N . CYS A 1 21 ? -6.821 1.411 9.601 1.00 0.00 21 CYS A N 6
ATOM 6642 C CA . CYS A 1 21 ? -8.046 2.019 9.098 1.00 0.00 21 CYS A CA 6
ATOM 6643 C C . CYS A 1 21 ? -9.041 0.951 8.653 1.00 0.00 21 CYS A C 6
ATOM 6644 O O . CYS A 1 21 ? -10.248 1.191 8.614 1.00 0.00 21 CYS A O 6
ATOM 6651 N N . GLU A 1 22 ? -8.526 -0.228 8.320 1.00 0.00 22 GLU A N 6
ATOM 6652 C CA . GLU A 1 22 ? -9.370 -1.332 7.878 1.00 0.00 22 GLU A CA 6
ATOM 6653 C C . GLU A 1 22 ? -10.218 -0.922 6.678 1.00 0.00 22 GLU A C 6
ATOM 6654 O O . GLU A 1 22 ? -11.399 -1.259 6.594 1.00 0.00 22 GLU A O 6
ATOM 6666 N N . VAL A 1 23 ? -9.607 -0.192 5.750 1.00 0.00 23 VAL A N 6
ATOM 6667 C CA . VAL A 1 23 ? -10.304 0.264 4.554 1.00 0.00 23 VAL A CA 6
ATOM 6668 C C . VAL A 1 23 ? -9.438 0.089 3.312 1.00 0.00 23 VAL A C 6
ATOM 6669 O O . VAL A 1 23 ? -8.213 0.189 3.377 1.00 0.00 23 VAL A O 6
ATOM 6682 N N . TRP A 1 24 ? -10.083 -0.175 2.181 1.00 0.00 24 TRP A N 6
ATOM 6683 C CA . TRP A 1 24 ? -9.371 -0.365 0.922 1.00 0.00 24 TRP A CA 6
ATOM 6684 C C . TRP A 1 24 ? -9.817 0.660 -0.115 1.00 0.00 24 TRP A C 6
ATOM 6685 O O . TRP A 1 24 ? -10.715 1.464 0.136 1.00 0.00 24 TRP A O 6
ATOM 6706 N N . THR A 1 25 ? -9.183 0.628 -1.284 1.00 0.00 25 THR A N 6
ATOM 6707 C CA . THR A 1 25 ? -9.513 1.554 -2.359 1.00 0.00 25 THR A CA 6
ATOM 6708 C C . THR A 1 25 ? -9.249 0.930 -3.724 1.00 0.00 25 THR A C 6
ATOM 6709 O O . THR A 1 25 ? -8.380 0.069 -3.866 1.00 0.00 25 THR A O 6
ATOM 6720 N N . ALA A 1 26 ? -10.002 1.370 -4.726 1.00 0.00 26 ALA A N 6
ATOM 6721 C CA . ALA A 1 26 ? -9.847 0.855 -6.081 1.00 0.00 26 ALA A CA 6
ATOM 6722 C C . ALA A 1 26 ? -8.418 1.045 -6.580 1.00 0.00 26 ALA A C 6
ATOM 6723 O O . ALA A 1 26 ? -7.878 0.190 -7.281 1.00 0.00 26 ALA A O 6
ATOM 6730 N N . GLU A 1 27 ? -7.812 2.171 -6.213 1.00 0.00 27 GLU A N 6
ATOM 6731 C CA . GLU A 1 27 ? -6.447 2.471 -6.626 1.00 0.00 27 GLU A CA 6
ATOM 6732 C C . GLU A 1 27 ? -5.445 1.622 -5.850 1.00 0.00 27 GLU A C 6
ATOM 6733 O O . GLU A 1 27 ? -5.820 0.847 -4.970 1.00 0.00 27 GLU A O 6
ATOM 6745 N N . SER A 1 28 ? -4.167 1.774 -6.181 1.00 0.00 28 SER A N 6
ATOM 6746 C CA . SER A 1 28 ? -3.110 1.018 -5.520 1.00 0.00 28 SER A CA 6
ATOM 6747 C C . SER A 1 28 ? -2.990 1.423 -4.053 1.00 0.00 28 SER A C 6
ATOM 6748 O O . SER A 1 28 ? -2.825 2.601 -3.733 1.00 0.00 28 SER A O 6
ATOM 6756 N N . LEU A 1 29 ? -3.073 0.437 -3.166 1.00 0.00 29 LEU A N 6
ATOM 6757 C CA . LEU A 1 29 ? -2.976 0.688 -1.732 1.00 0.00 29 LEU A CA 6
ATOM 6758 C C . LEU A 1 29 ? -1.535 0.542 -1.252 1.00 0.00 29 LEU A C 6
ATOM 6759 O O . LEU A 1 29 ? -0.813 -0.357 -1.684 1.00 0.00 29 LEU A O 6
ATOM 6775 N N . PHE A 1 30 ? -1.123 1.430 -0.353 1.00 0.00 30 PHE A N 6
ATOM 6776 C CA . PHE A 1 30 ? 0.231 1.399 0.187 1.00 0.00 30 PHE A CA 6
ATOM 6777 C C . PHE A 1 30 ? 0.338 0.392 1.329 1.00 0.00 30 PHE A C 6
ATOM 6778 O O . PHE A 1 30 ? -0.634 0.103 2.028 1.00 0.00 30 PHE A O 6
ATOM 6795 N N . PRO A 1 31 ? 1.547 -0.154 1.524 1.00 0.00 31 PRO A N 6
ATOM 6796 C CA . PRO A 1 31 ? 2.711 0.184 0.699 1.00 0.00 31 PRO A CA 6
ATOM 6797 C C . PRO A 1 31 ? 2.588 -0.355 -0.723 1.00 0.00 31 PRO A C 6
ATOM 6798 O O . PRO A 1 31 ? 2.773 0.381 -1.694 1.00 0.00 31 PRO A O 6
ATOM 6809 N N . CYS A 1 32 ? 2.275 -1.641 -0.840 1.00 0.00 32 CYS A N 6
ATOM 6810 C CA . CYS A 1 32 ? 2.129 -2.277 -2.143 1.00 0.00 32 CYS A CA 6
ATOM 6811 C C . CYS A 1 32 ? 0.963 -3.262 -2.139 1.00 0.00 32 CYS A C 6
ATOM 6812 O O . CYS A 1 32 ? 0.247 -3.387 -1.145 1.00 0.00 32 CYS A O 6
ATOM 6819 N N . ARG A 1 33 ? 0.780 -3.958 -3.256 1.00 0.00 33 ARG A N 6
ATOM 6820 C CA . ARG A 1 33 ? -0.299 -4.931 -3.381 1.00 0.00 33 ARG A CA 6
ATOM 6821 C C . ARG A 1 33 ? 0.239 -6.356 -3.271 1.00 0.00 33 ARG A C 6
ATOM 6822 O O . ARG A 1 33 ? -0.433 -7.244 -2.747 1.00 0.00 33 ARG A O 6
ATOM 6843 N N . VAL A 1 34 ? 1.454 -6.565 -3.769 1.00 0.00 34 VAL A N 6
ATOM 6844 C CA . VAL A 1 34 ? 2.081 -7.879 -3.726 1.00 0.00 34 VAL A CA 6
ATOM 6845 C C . VAL A 1 34 ? 1.919 -8.521 -2.352 1.00 0.00 34 VAL A C 6
ATOM 6846 O O . VAL A 1 34 ? 1.192 -9.502 -2.194 1.00 0.00 34 VAL A O 6
ATOM 6859 N N . CYS A 1 35 ? 2.603 -7.960 -1.360 1.00 0.00 35 CYS A N 6
ATOM 6860 C CA . CYS A 1 35 ? 2.536 -8.476 0.001 1.00 0.00 35 CYS A CA 6
ATOM 6861 C C . CYS A 1 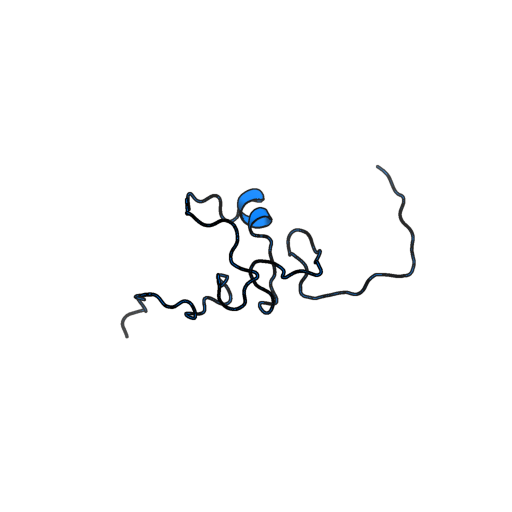35 ? 1.115 -8.909 0.351 1.00 0.00 35 CYS A C 6
ATOM 6862 O O . CYS A 1 35 ? 0.147 -8.451 -0.257 1.00 0.00 35 CYS A O 6
ATOM 6869 N N . THR A 1 36 ? 0.998 -9.795 1.336 1.00 0.00 36 THR A N 6
ATOM 6870 C CA . THR A 1 36 ? -0.303 -10.290 1.766 1.00 0.00 36 THR A CA 6
ATOM 6871 C C . THR A 1 36 ? -0.876 -9.430 2.886 1.00 0.00 36 THR A C 6
ATOM 6872 O O . THR A 1 36 ? -1.397 -9.947 3.874 1.00 0.00 36 THR A O 6
ATOM 6883 N N . ARG A 1 37 ? -0.778 -8.114 2.724 1.00 0.00 37 ARG A N 6
ATOM 6884 C CA . ARG A 1 37 ? -1.286 -7.181 3.723 1.00 0.00 37 ARG A CA 6
ATOM 6885 C C . ARG A 1 37 ? -1.161 -5.741 3.235 1.00 0.00 37 ARG A C 6
ATOM 6886 O O . ARG A 1 37 ? -0.386 -5.448 2.324 1.00 0.00 37 ARG A O 6
ATOM 6907 N N . VAL A 1 38 ? -1.929 -4.845 3.848 1.00 0.00 38 VAL A N 6
ATOM 6908 C CA . VAL A 1 38 ? -1.904 -3.435 3.478 1.00 0.00 38 VAL A CA 6
ATOM 6909 C C . VAL A 1 38 ? -1.864 -2.543 4.713 1.00 0.00 38 VAL A C 6
ATOM 6910 O O . VAL A 1 38 ? -2.631 -2.735 5.656 1.00 0.00 38 VAL A O 6
ATOM 6923 N N . PHE A 1 39 ? -0.965 -1.565 4.701 1.00 0.00 39 PHE A N 6
ATOM 6924 C CA . PHE A 1 39 ? -0.824 -0.642 5.821 1.00 0.00 39 PHE A CA 6
ATOM 6925 C C . PHE A 1 39 ? -0.309 0.714 5.346 1.00 0.00 39 PHE A C 6
ATOM 6926 O O . PHE A 1 39 ? 0.754 0.807 4.732 1.00 0.00 39 PHE A O 6
ATOM 6943 N N . HIS A 1 40 ? -1.071 1.764 5.636 1.00 0.00 40 HIS A N 6
ATOM 6944 C CA . HIS A 1 40 ? -0.693 3.115 5.239 1.00 0.00 40 HIS A CA 6
ATOM 6945 C C . HIS A 1 40 ? 0.484 3.617 6.070 1.00 0.00 40 HIS A C 6
ATOM 6946 O O . HIS A 1 40 ? 0.414 3.662 7.299 1.00 0.00 40 HIS A O 6
ATOM 6960 N N . ASP A 1 41 ? 1.563 3.989 5.393 1.00 0.00 41 ASP A N 6
ATOM 6961 C CA . ASP A 1 41 ? 2.757 4.488 6.068 1.00 0.00 41 ASP A CA 6
ATOM 6962 C C . ASP A 1 41 ? 2.389 5.519 7.130 1.00 0.00 41 ASP A C 6
ATOM 6963 O O . ASP A 1 41 ? 2.878 5.466 8.258 1.00 0.00 41 ASP A O 6
ATOM 6972 N N . GLY A 1 42 ? 1.524 6.459 6.761 1.00 0.00 42 GLY A N 6
ATOM 6973 C CA . GLY A 1 42 ? 1.107 7.492 7.692 1.00 0.00 42 GLY A CA 6
ATOM 6974 C C . GLY A 1 42 ? 0.456 6.919 8.936 1.00 0.00 42 GLY A C 6
ATOM 6975 O O . GLY A 1 42 ? 0.464 7.549 9.995 1.00 0.00 42 GLY A O 6
ATOM 6979 N N . CYS A 1 43 ? -0.111 5.724 8.809 1.00 0.00 43 CYS A N 6
ATOM 6980 C CA . CYS A 1 43 ? -0.773 5.069 9.931 1.00 0.00 43 CYS A CA 6
ATOM 6981 C C . CYS A 1 43 ? 0.247 4.399 10.848 1.00 0.00 43 CYS A C 6
ATOM 6982 O O . CYS A 1 43 ? 0.062 4.343 12.065 1.00 0.00 43 CYS A O 6
ATOM 6989 N N . LEU A 1 44 ? 1.324 3.895 10.256 1.00 0.00 44 LEU A N 6
ATOM 6990 C CA . LEU A 1 44 ? 2.375 3.229 11.019 1.00 0.00 44 LEU A CA 6
ATOM 6991 C C . LEU A 1 44 ? 3.272 4.248 11.714 1.00 0.00 44 LEU A C 6
ATOM 6992 O O . LEU A 1 44 ? 3.624 4.085 12.883 1.00 0.00 44 LEU A O 6
ATOM 7008 N N . ARG A 1 45 ? 3.637 5.300 10.988 1.00 0.00 45 ARG A N 6
ATOM 7009 C CA . ARG A 1 45 ? 4.493 6.347 11.536 1.00 0.00 45 ARG A CA 6
ATOM 7010 C C . ARG A 1 45 ? 3.858 6.976 12.773 1.00 0.00 45 ARG A C 6
ATOM 7011 O O . ARG A 1 45 ? 4.557 7.423 13.681 1.00 0.00 45 ARG A O 6
ATOM 7032 N N . ARG A 1 46 ? 2.529 7.006 12.800 1.00 0.00 46 ARG A N 6
ATOM 7033 C CA . ARG A 1 46 ? 1.800 7.581 13.923 1.00 0.00 46 ARG A CA 6
ATOM 7034 C C . ARG A 1 46 ? 2.011 6.754 15.188 1.00 0.00 46 ARG A C 6
ATOM 7035 O O . ARG A 1 46 ? 2.590 7.232 16.164 1.00 0.00 46 ARG A O 6
ATOM 7056 N N . MET A 1 47 ? 1.537 5.513 15.164 1.00 0.00 47 MET A N 6
ATOM 7057 C CA . MET A 1 47 ? 1.674 4.620 16.308 1.00 0.00 47 MET A CA 6
ATOM 7058 C C . MET A 1 47 ? 3.144 4.370 16.629 1.00 0.00 47 MET A C 6
ATOM 7059 O O . MET A 1 47 ? 3.586 4.574 17.759 1.00 0.00 47 MET A O 6
ATOM 7073 N N . GLY A 1 48 ? 3.897 3.925 15.627 1.00 0.00 48 GLY A N 6
ATOM 7074 C CA . GLY A 1 48 ? 5.309 3.654 15.824 1.00 0.00 48 GLY A CA 6
ATOM 7075 C C . GLY A 1 48 ? 5.685 2.234 15.449 1.00 0.00 48 GLY A C 6
ATOM 7076 O O . GLY A 1 48 ? 6.353 1.539 16.214 1.00 0.00 48 GLY A O 6
ATOM 7080 N N . TYR A 1 49 ? 5.253 1.803 14.269 1.00 0.00 49 TYR A N 6
ATOM 7081 C CA . TYR A 1 49 ? 5.545 0.455 13.795 1.00 0.00 49 TYR A CA 6
ATOM 7082 C C . TYR A 1 49 ? 6.798 0.442 12.924 1.00 0.00 49 TYR A C 6
ATOM 7083 O O . TYR A 1 49 ? 7.598 -0.491 12.982 1.00 0.00 49 TYR A O 6
ATOM 7101 N N . ILE A 1 50 ? 6.959 1.486 12.118 1.00 0.00 50 ILE A N 6
ATOM 7102 C CA . ILE A 1 50 ? 8.114 1.597 11.235 1.00 0.00 50 ILE A CA 6
ATOM 7103 C C . ILE A 1 50 ? 9.096 2.646 11.745 1.00 0.00 50 ILE A C 6
ATOM 7104 O O . ILE A 1 50 ? 10.302 2.539 11.524 1.00 0.00 50 ILE A O 6
ATOM 7120 N N . GLN A 1 51 ? 8.571 3.658 12.428 1.00 0.00 51 GLN A N 6
ATOM 7121 C CA . GLN A 1 51 ? 9.403 4.725 12.971 1.00 0.00 51 GLN A CA 6
ATOM 7122 C C . GLN A 1 51 ? 8.580 5.664 13.847 1.00 0.00 51 GLN A C 6
ATOM 7123 O O . GLN A 1 51 ? 7.354 5.574 13.891 1.00 0.00 51 GLN A O 6
ATOM 7137 N N . GLY A 1 52 ? 9.264 6.566 14.545 1.00 0.00 52 GLY A N 6
ATOM 7138 C CA . GLY A 1 52 ? 8.581 7.508 15.412 1.00 0.00 52 GLY A CA 6
ATOM 7139 C C . GLY A 1 52 ? 9.541 8.313 16.265 1.00 0.00 52 GLY A C 6
ATOM 7140 O O . GLY A 1 52 ? 9.385 9.526 16.410 1.00 0.00 52 GLY A O 6
ATOM 7144 N N . ASP A 1 53 ? 10.535 7.638 16.832 1.00 0.00 53 ASP A N 6
ATOM 7145 C CA . ASP A 1 53 ? 11.523 8.299 17.677 1.00 0.00 53 ASP A CA 6
ATOM 7146 C C . ASP A 1 53 ? 11.873 9.678 17.126 1.00 0.00 53 ASP A C 6
ATOM 7147 O O . ASP A 1 53 ? 11.914 10.661 17.867 1.00 0.00 53 ASP A O 6
ATOM 7156 N N . SER A 1 54 ? 12.126 9.743 15.824 1.00 0.00 54 SER A N 6
ATOM 7157 C CA . SER A 1 54 ? 12.476 11.001 15.175 1.00 0.00 54 SER A CA 6
ATOM 7158 C C . SER A 1 54 ? 11.999 11.017 13.725 1.00 0.00 54 SER A C 6
ATOM 7159 O O . SER A 1 54 ? 11.860 9.970 13.095 1.00 0.00 54 SER A O 6
ATOM 7167 N N . ALA A 1 55 ? 11.748 12.214 13.206 1.00 0.00 55 ALA A N 6
ATOM 7168 C CA . ALA A 1 55 ? 11.288 12.369 11.831 1.00 0.00 55 ALA A CA 6
ATOM 7169 C C . ALA A 1 55 ? 12.333 13.079 10.978 1.00 0.00 55 ALA A C 6
ATOM 7170 O O . ALA A 1 55 ? 13.022 13.982 11.450 1.00 0.00 55 ALA A O 6
ATOM 7177 N N . ALA A 1 56 ? 12.445 12.664 9.720 1.00 0.00 56 ALA A N 6
ATOM 7178 C CA . ALA A 1 56 ? 13.406 13.261 8.802 1.00 0.00 56 ALA A CA 6
ATOM 7179 C C . ALA A 1 56 ? 12.705 13.858 7.586 1.00 0.00 56 ALA A C 6
ATOM 7180 O O . ALA A 1 56 ? 11.801 13.246 7.019 1.00 0.00 56 ALA A O 6
ATOM 7187 N N . GLU A 1 57 ? 13.129 15.055 7.192 1.00 0.00 57 GLU A N 6
ATOM 7188 C CA . GLU A 1 57 ? 12.540 15.733 6.043 1.00 0.00 57 GLU A CA 6
ATOM 7189 C C . GLU A 1 57 ? 13.135 15.212 4.739 1.00 0.00 57 GLU A C 6
ATOM 7190 O O . GLU A 1 57 ? 13.497 15.988 3.854 1.00 0.00 57 GLU A O 6
ATOM 7202 N N . VAL A 1 58 ? 13.236 13.891 4.627 1.00 0.00 58 VAL A N 6
ATOM 7203 C CA . VAL A 1 58 ? 13.786 13.265 3.431 1.00 0.00 58 VAL A CA 6
ATOM 7204 C C . VAL A 1 58 ? 12.678 12.753 2.518 1.00 0.00 58 VAL A C 6
ATOM 7205 O O . VAL A 1 58 ? 11.798 12.008 2.949 1.00 0.00 58 VAL A O 6
ATOM 7218 N N . THR A 1 59 ? 12.727 13.159 1.253 1.00 0.00 59 THR A N 6
ATOM 7219 C CA . THR A 1 59 ? 11.727 12.742 0.278 1.00 0.00 59 THR A CA 6
ATOM 7220 C C . THR A 1 59 ? 11.365 11.272 0.455 1.00 0.00 59 THR A C 6
ATOM 7221 O O . THR A 1 59 ? 12.226 10.442 0.747 1.00 0.00 59 THR A O 6
ATOM 7232 N N . GLU A 1 60 ? 10.086 10.956 0.276 1.00 0.00 60 GLU A N 6
ATOM 7233 C CA . GLU A 1 60 ? 9.612 9.584 0.416 1.00 0.00 60 GLU A CA 6
ATOM 7234 C C . GLU A 1 60 ? 8.879 9.131 -0.843 1.00 0.00 60 GLU A C 6
ATOM 7235 O O . GLU A 1 60 ? 7.993 9.824 -1.341 1.00 0.00 60 GLU A O 6
ATOM 7247 N N . MET A 1 61 ? 9.255 7.961 -1.351 1.00 0.00 61 MET A N 6
ATOM 7248 C CA . MET A 1 61 ? 8.634 7.415 -2.551 1.00 0.00 61 MET A CA 6
ATOM 7249 C C . MET A 1 61 ? 8.296 5.939 -2.363 1.00 0.00 61 MET A C 6
ATOM 7250 O O . MET A 1 61 ? 9.126 5.157 -1.904 1.00 0.00 61 MET A O 6
ATOM 7264 N N . ALA A 1 62 ? 7.071 5.567 -2.723 1.00 0.00 62 ALA A N 6
ATOM 7265 C CA . ALA A 1 62 ? 6.625 4.185 -2.595 1.00 0.00 62 ALA A CA 6
ATOM 7266 C C . ALA A 1 62 ? 6.218 3.613 -3.950 1.00 0.00 62 ALA A C 6
ATOM 7267 O O . ALA A 1 62 ? 6.537 2.467 -4.271 1.00 0.00 62 ALA A O 6
ATOM 7274 N N . HIS A 1 63 ? 5.511 4.417 -4.738 1.00 0.00 63 HIS A N 6
ATOM 7275 C CA . HIS A 1 63 ? 5.061 3.990 -6.058 1.00 0.00 63 HIS A CA 6
ATOM 7276 C C . HIS A 1 63 ? 6.173 4.148 -7.090 1.00 0.00 63 HIS A C 6
ATOM 7277 O O . HIS A 1 63 ? 5.946 4.644 -8.193 1.00 0.00 63 HIS A O 6
ATOM 7291 N N . THR A 1 64 ? 7.378 3.721 -6.723 1.00 0.00 64 THR A N 6
ATOM 7292 C CA . THR A 1 64 ? 8.527 3.818 -7.616 1.00 0.00 64 THR A CA 6
ATOM 7293 C C . THR A 1 64 ? 9.412 2.581 -7.508 1.00 0.00 64 THR A C 6
ATOM 7294 O O . THR A 1 64 ? 9.539 1.991 -6.435 1.00 0.00 64 THR A O 6
ATOM 7305 N N . GLU A 1 65 ? 10.021 2.196 -8.624 1.00 0.00 65 GLU A N 6
ATOM 7306 C CA . GLU A 1 65 ? 10.895 1.029 -8.652 1.00 0.00 65 GLU A CA 6
ATOM 7307 C C . GLU A 1 65 ? 11.872 1.051 -7.481 1.00 0.00 65 GLU A C 6
ATOM 7308 O O . GLU A 1 65 ? 12.385 2.106 -7.106 1.00 0.00 65 GLU A O 6
ATOM 7320 N N . THR A 1 66 ? 12.125 -0.120 -6.906 1.00 0.00 66 THR A N 6
ATOM 7321 C CA . THR A 1 66 ? 13.039 -0.236 -5.777 1.00 0.00 66 THR A CA 6
ATOM 7322 C C . THR A 1 66 ? 12.808 0.882 -4.767 1.00 0.00 66 THR A C 6
ATOM 7323 O O . THR A 1 66 ? 13.752 1.403 -4.176 1.00 0.00 66 THR A O 6
ATOM 7334 N N . GLY A 1 67 ? 11.544 1.246 -4.572 1.00 0.00 67 GLY A N 6
ATOM 7335 C CA . GLY A 1 67 ? 11.212 2.300 -3.632 1.00 0.00 67 GLY A CA 6
ATOM 7336 C C . GLY A 1 67 ? 11.312 1.844 -2.190 1.00 0.00 67 GLY A C 6
ATOM 7337 O O . GLY A 1 67 ? 12.388 1.471 -1.723 1.00 0.00 67 GLY A O 6
ATOM 7341 N N . TRP A 1 68 ? 10.189 1.873 -1.482 1.00 0.00 68 TRP A N 6
ATOM 7342 C CA . TRP A 1 68 ? 10.154 1.461 -0.083 1.00 0.00 68 TRP A CA 6
ATOM 7343 C C . TRP A 1 68 ? 10.078 -0.057 0.034 1.00 0.00 68 TRP A C 6
ATOM 7344 O O . TRP A 1 68 ? 9.467 -0.724 -0.802 1.00 0.00 68 TRP A O 6
ATOM 7365 N N . SER A 1 69 ? 10.699 -0.598 1.077 1.00 0.00 69 SER A N 6
ATOM 7366 C CA . SER A 1 69 ? 10.703 -2.040 1.301 1.00 0.00 69 SER A CA 6
ATOM 7367 C C . SER A 1 69 ? 9.737 -2.418 2.421 1.00 0.00 69 SER A C 6
ATOM 7368 O O . SER A 1 69 ? 10.075 -2.336 3.602 1.00 0.00 69 SER A O 6
ATOM 7376 N N . CYS A 1 70 ? 8.533 -2.830 2.040 1.00 0.00 70 CYS A N 6
ATOM 7377 C CA . CYS A 1 70 ? 7.517 -3.221 3.009 1.00 0.00 70 CYS A CA 6
ATOM 7378 C C . CYS A 1 70 ? 8.117 -4.101 4.102 1.00 0.00 70 CYS A C 6
ATOM 7379 O O . CYS A 1 70 ? 9.160 -4.727 3.909 1.00 0.00 70 CYS A O 6
ATOM 7386 N N . HIS A 1 71 ? 7.451 -4.145 5.252 1.00 0.00 71 HIS A N 6
ATOM 7387 C CA . HIS A 1 71 ? 7.918 -4.948 6.377 1.00 0.00 71 HIS A CA 6
ATOM 7388 C C . HIS A 1 71 ? 8.572 -6.237 5.890 1.00 0.00 71 HIS A C 6
ATOM 7389 O O . HIS A 1 71 ? 9.598 -6.662 6.420 1.00 0.00 71 HIS A O 6
ATOM 7403 N N . TYR A 1 72 ? 7.972 -6.852 4.877 1.00 0.00 72 TYR A N 6
ATOM 7404 C CA . TYR A 1 72 ? 8.495 -8.094 4.319 1.00 0.00 72 TYR A CA 6
ATOM 7405 C C . TYR A 1 72 ? 9.321 -7.824 3.066 1.00 0.00 72 TYR A C 6
ATOM 7406 O O . TYR A 1 72 ? 10.414 -8.368 2.899 1.00 0.00 72 TYR A O 6
ATOM 7424 N N . CYS A 1 73 ? 8.793 -6.978 2.188 1.00 0.00 73 CYS A N 6
ATOM 7425 C CA . CYS A 1 73 ? 9.479 -6.634 0.949 1.00 0.00 73 CYS A CA 6
ATOM 7426 C C . CYS A 1 73 ? 10.898 -6.148 1.230 1.00 0.00 73 CYS A C 6
ATOM 7427 O O . CYS A 1 73 ? 11.153 -5.501 2.247 1.00 0.00 73 CYS A O 6
ATOM 7434 N N . ASP A 1 74 ? 11.816 -6.462 0.323 1.00 0.00 74 ASP A N 6
ATOM 7435 C CA . ASP A 1 74 ? 13.208 -6.057 0.472 1.00 0.00 74 ASP A CA 6
ATOM 7436 C C . ASP A 1 74 ? 13.993 -6.327 -0.808 1.00 0.00 74 ASP A C 6
ATOM 7437 O O . ASP A 1 74 ? 13.605 -7.166 -1.619 1.00 0.00 74 ASP A O 6
ATOM 7446 N N . ASN A 1 75 ? 15.099 -5.610 -0.980 1.00 0.00 75 ASN A N 6
ATOM 7447 C CA . ASN A 1 75 ? 15.937 -5.772 -2.163 1.00 0.00 75 ASN A CA 6
ATOM 7448 C C . ASN A 1 75 ? 17.406 -5.910 -1.773 1.00 0.00 75 ASN A C 6
ATOM 7449 O O . ASN A 1 75 ? 17.825 -5.441 -0.714 1.00 0.00 75 ASN A O 6
ATOM 7460 N N . ILE A 1 76 ? 18.182 -6.557 -2.635 1.00 0.00 76 ILE A N 6
ATOM 7461 C CA . ILE A 1 76 ? 19.604 -6.757 -2.383 1.00 0.00 76 ILE A CA 6
ATOM 7462 C C . ILE A 1 76 ? 20.299 -5.433 -2.082 1.00 0.00 76 ILE A C 6
ATOM 7463 O O . ILE A 1 76 ? 21.285 -5.391 -1.346 1.00 0.00 76 ILE A O 6
ATOM 7479 N N . ASN A 1 77 ? 19.779 -4.353 -2.656 1.00 0.00 77 ASN A N 6
ATOM 7480 C CA . ASN A 1 77 ? 20.348 -3.027 -2.449 1.00 0.00 77 ASN A CA 6
ATOM 7481 C C . ASN A 1 77 ? 20.157 -2.573 -1.004 1.00 0.00 77 ASN A C 6
ATOM 7482 O O . ASN A 1 77 ? 19.105 -2.044 -0.642 1.00 0.00 77 ASN A O 6
ATOM 7493 N N . LEU A 1 78 ? 21.181 -2.782 -0.183 1.00 0.00 78 LEU A N 6
ATOM 7494 C CA . LEU A 1 78 ? 21.126 -2.393 1.221 1.00 0.00 78 LEU A CA 6
ATOM 7495 C C . LEU A 1 78 ? 21.730 -1.007 1.427 1.00 0.00 78 LEU A C 6
ATOM 7496 O O . LEU A 1 78 ? 22.622 -0.591 0.686 1.00 0.00 78 LEU A O 6
ATOM 7512 N N . LEU A 1 79 ? 21.242 -0.298 2.438 1.00 0.00 79 LEU A N 6
ATOM 7513 C CA . LEU A 1 79 ? 21.736 1.040 2.743 1.00 0.00 79 LEU A CA 6
ATOM 7514 C C . LEU A 1 79 ? 22.607 1.026 3.995 1.00 0.00 79 LEU A C 6
ATOM 7515 O O . LEU A 1 79 ? 22.814 -0.021 4.609 1.00 0.00 79 LEU A O 6
ATOM 7531 N N . LEU A 1 80 ? 23.115 2.196 4.368 1.00 0.00 80 LEU A N 6
ATOM 7532 C CA . LEU A 1 80 ? 23.964 2.320 5.548 1.00 0.00 80 LEU A CA 6
ATOM 7533 C C . LEU A 1 80 ? 23.576 3.545 6.371 1.00 0.00 80 LEU A C 6
ATOM 7534 O O . LEU A 1 80 ? 22.853 4.421 5.898 1.00 0.00 80 LEU A O 6
ATOM 7550 N N . THR A 1 81 ? 24.063 3.599 7.607 1.00 0.00 81 THR A N 6
ATOM 7551 C CA . THR A 1 81 ? 23.770 4.716 8.496 1.00 0.00 81 THR A CA 6
ATOM 7552 C C . THR A 1 81 ? 24.925 4.974 9.456 1.00 0.00 81 THR A C 6
ATOM 7553 O O . THR A 1 81 ? 25.475 4.042 10.043 1.00 0.00 81 THR A O 6
ATOM 7564 N N . GLU A 1 82 ? 25.288 6.243 9.612 1.00 0.00 82 GLU A N 6
ATOM 7565 C CA . GLU A 1 82 ? 26.378 6.621 10.501 1.00 0.00 82 GLU A CA 6
ATOM 7566 C C . GLU A 1 82 ? 25.841 7.234 11.792 1.00 0.00 82 GLU A C 6
ATOM 7567 O O . GLU A 1 82 ? 25.380 8.374 11.804 1.00 0.00 82 GLU A O 6
ATOM 7579 N N . GLU A 1 83 ? 25.903 6.466 12.876 1.00 0.00 83 GLU A N 6
ATOM 7580 C CA . GLU A 1 83 ? 25.421 6.932 14.170 1.00 0.00 83 GLU A CA 6
ATOM 7581 C C . GLU A 1 83 ? 26.443 6.647 15.267 1.00 0.00 83 GLU A C 6
ATOM 7582 O O . GLU A 1 83 ? 27.252 5.725 15.152 1.00 0.00 83 GLU A O 6
ATOM 7594 N N . SER A 1 84 ? 26.403 7.445 16.328 1.00 0.00 84 SER A N 6
ATOM 7595 C CA . SER A 1 84 ? 27.328 7.282 17.443 1.00 0.00 84 SER A CA 6
ATOM 7596 C C . SER A 1 84 ? 26.801 6.254 18.441 1.00 0.00 84 SER A C 6
ATOM 7597 O O . SER A 1 84 ? 25.692 5.742 18.294 1.00 0.00 84 SER A O 6
ATOM 7605 N N . GLY A 1 85 ? 27.607 5.957 19.456 1.00 0.00 85 GLY A N 6
ATOM 7606 C CA . GLY A 1 85 ? 27.206 4.992 20.463 1.00 0.00 85 GLY A CA 6
ATOM 7607 C C . GLY A 1 85 ? 28.285 4.755 21.500 1.00 0.00 85 GLY A C 6
ATOM 7608 O O . GLY A 1 85 ? 29.344 4.198 21.210 1.00 0.00 85 GLY A O 6
ATOM 7612 N N . PRO A 1 86 ? 28.022 5.185 22.743 1.00 0.00 86 PRO A N 6
ATOM 7613 C CA . PRO A 1 86 ? 28.967 5.029 23.852 1.00 0.00 86 PRO A CA 6
ATOM 7614 C C . PRO A 1 86 ? 29.119 3.575 24.284 1.00 0.00 86 PRO A C 6
ATOM 7615 O O . PRO A 1 86 ? 28.239 2.749 24.039 1.00 0.00 86 PRO A O 6
ATOM 7626 N N . SER A 1 87 ? 30.241 3.267 24.928 1.00 0.00 87 SER A N 6
ATOM 7627 C CA . SER A 1 87 ? 30.508 1.911 25.390 1.00 0.00 87 SER A CA 6
ATOM 7628 C C . SER A 1 87 ? 29.258 1.289 26.006 1.00 0.00 87 SER A C 6
ATOM 7629 O O . SER A 1 87 ? 28.714 1.800 26.983 1.00 0.00 87 SER A O 6
ATOM 7637 N N . SER A 1 88 ? 28.809 0.180 25.425 1.00 0.00 88 SER A N 6
ATOM 7638 C CA . SER A 1 88 ? 27.621 -0.510 25.912 1.00 0.00 88 SER A CA 6
ATOM 7639 C C . SER A 1 88 ? 27.903 -1.200 27.244 1.00 0.00 88 SER A C 6
ATOM 7640 O O . SER A 1 88 ? 29.012 -1.671 27.491 1.00 0.00 88 SER A O 6
ATOM 7648 N N . GLY A 1 89 ? 26.887 -1.255 28.101 1.00 0.00 89 GLY A N 6
ATOM 7649 C CA . GLY A 1 89 ? 27.043 -1.889 29.397 1.00 0.00 89 GLY A CA 6
ATOM 7650 C C . GLY A 1 89 ? 26.221 -3.156 29.526 1.00 0.00 89 GLY A C 6
ATOM 7651 O O . GLY A 1 89 ? 26.780 -4.247 29.419 1.00 0.00 89 GLY A O 6
ATOM 7657 N N . GLY A 1 1 ? -35.401 0.743 12.310 1.00 0.00 1 GLY A N 7
ATOM 7658 C CA . GLY A 1 1 ? -34.238 1.437 12.831 1.00 0.00 1 GLY A CA 7
ATOM 7659 C C . GLY A 1 1 ? -33.346 0.533 13.658 1.00 0.00 1 GLY A C 7
ATOM 7660 O O . GLY A 1 1 ? -33.089 0.808 14.831 1.00 0.00 1 GLY A O 7
ATOM 7664 N N . SER A 1 2 ? -32.874 -0.550 13.048 1.00 0.00 2 SER A N 7
ATOM 7665 C CA . SER A 1 2 ? -32.011 -1.500 13.740 1.00 0.00 2 SER A CA 7
ATOM 7666 C C . SER A 1 2 ? -30.553 -1.305 13.332 1.00 0.00 2 SER A C 7
ATOM 7667 O O . SER A 1 2 ? -30.254 -1.025 12.172 1.00 0.00 2 SER A O 7
ATOM 7675 N N . SER A 1 3 ? -29.651 -1.455 14.296 1.00 0.00 3 SER A N 7
ATOM 7676 C CA . SER A 1 3 ? -28.224 -1.292 14.041 1.00 0.00 3 SER A CA 7
ATOM 7677 C C . SER A 1 3 ? -27.733 -2.322 13.027 1.00 0.00 3 SER A C 7
ATOM 7678 O O . SER A 1 3 ? -28.268 -3.425 12.936 1.00 0.00 3 SER A O 7
ATOM 7686 N N . GLY A 1 4 ? -26.708 -1.950 12.264 1.00 0.00 4 GLY A N 7
ATOM 7687 C CA . GLY A 1 4 ? -26.162 -2.851 11.267 1.00 0.00 4 GLY A CA 7
ATOM 7688 C C . GLY A 1 4 ? -25.208 -2.154 10.316 1.00 0.00 4 GLY A C 7
ATOM 7689 O O . GLY A 1 4 ? -24.054 -1.899 10.659 1.00 0.00 4 GLY A O 7
ATOM 7693 N N . SER A 1 5 ? -25.692 -1.844 9.117 1.00 0.00 5 SER A N 7
ATOM 7694 C CA . SER A 1 5 ? -24.873 -1.177 8.112 1.00 0.00 5 SER A CA 7
ATOM 7695 C C . SER A 1 5 ? -25.707 -0.811 6.888 1.00 0.00 5 SER A C 7
ATOM 7696 O O . SER A 1 5 ? -26.901 -1.105 6.825 1.00 0.00 5 SER A O 7
ATOM 7704 N N . SER A 1 6 ? -25.069 -0.167 5.916 1.00 0.00 6 SER A N 7
ATOM 7705 C CA . SER A 1 6 ? -25.751 0.243 4.694 1.00 0.00 6 SER A CA 7
ATOM 7706 C C . SER A 1 6 ? -25.753 -0.885 3.668 1.00 0.00 6 SER A C 7
ATOM 7707 O O . SER A 1 6 ? -24.740 -1.157 3.023 1.00 0.00 6 SER A O 7
ATOM 7715 N N . GLY A 1 7 ? -26.901 -1.541 3.521 1.00 0.00 7 GLY A N 7
ATOM 7716 C CA . GLY A 1 7 ? -27.015 -2.633 2.572 1.00 0.00 7 GLY A CA 7
ATOM 7717 C C . GLY A 1 7 ? -26.270 -3.874 3.023 1.00 0.00 7 GLY A C 7
ATOM 7718 O O . GLY A 1 7 ? -25.290 -4.294 2.409 1.00 0.00 7 GLY A O 7
ATOM 7722 N N . PRO A 1 8 ? -26.737 -4.481 4.124 1.00 0.00 8 PRO A N 7
ATOM 7723 C CA . PRO A 1 8 ? -26.122 -5.690 4.683 1.00 0.00 8 PRO A CA 7
ATOM 7724 C C . PRO A 1 8 ? -26.338 -6.912 3.797 1.00 0.00 8 PRO A C 7
ATOM 7725 O O . PRO A 1 8 ? -25.929 -8.020 4.144 1.00 0.00 8 PRO A O 7
ATOM 7736 N N . ARG A 1 9 ? -26.982 -6.703 2.654 1.00 0.00 9 ARG A N 7
ATOM 7737 C CA . ARG A 1 9 ? -27.252 -7.790 1.719 1.00 0.00 9 ARG A CA 7
ATOM 7738 C C . ARG A 1 9 ? -26.298 -7.733 0.531 1.00 0.00 9 ARG A C 7
ATOM 7739 O O . ARG A 1 9 ? -26.603 -8.243 -0.547 1.00 0.00 9 ARG A O 7
ATOM 7760 N N . GLU A 1 10 ? -25.142 -7.109 0.735 1.00 0.00 10 GLU A N 7
ATOM 7761 C CA . GLU A 1 10 ? -24.144 -6.986 -0.321 1.00 0.00 10 GLU A CA 7
ATOM 7762 C C . GLU A 1 10 ? -22.752 -7.327 0.203 1.00 0.00 10 GLU A C 7
ATOM 7763 O O . GLU A 1 10 ? -22.192 -6.632 1.051 1.00 0.00 10 GLU A O 7
ATOM 7775 N N . PRO A 1 11 ? -22.178 -8.424 -0.314 1.00 0.00 11 PRO A N 7
ATOM 7776 C CA . PRO A 1 11 ? -20.845 -8.884 0.087 1.00 0.00 11 PRO A CA 7
ATOM 7777 C C . PRO A 1 11 ? -19.740 -7.955 -0.405 1.00 0.00 11 PRO A C 7
ATOM 7778 O O . PRO A 1 11 ? -19.789 -7.454 -1.528 1.00 0.00 11 PRO A O 7
ATOM 7789 N N . VAL A 1 12 ? -18.742 -7.729 0.443 1.00 0.00 12 VAL A N 7
ATOM 7790 C CA . VAL A 1 12 ? -17.623 -6.862 0.094 1.00 0.00 12 VAL A CA 7
ATOM 7791 C C . VAL A 1 12 ? -16.294 -7.592 0.246 1.00 0.00 12 VAL A C 7
ATOM 7792 O O . VAL A 1 12 ? -15.618 -7.469 1.268 1.00 0.00 12 VAL A O 7
ATOM 7805 N N . VAL A 1 13 ? -15.923 -8.353 -0.779 1.00 0.00 13 VAL A N 7
ATOM 7806 C CA . VAL A 1 13 ? -14.672 -9.102 -0.762 1.00 0.00 13 VAL A CA 7
ATOM 7807 C C . VAL A 1 13 ? -13.571 -8.317 -0.059 1.00 0.00 13 VAL A C 7
ATOM 7808 O O . VAL A 1 13 ? -13.452 -7.104 -0.231 1.00 0.00 13 VAL A O 7
ATOM 7821 N N . ASN A 1 14 ? -12.767 -9.018 0.736 1.00 0.00 14 ASN A N 7
ATOM 7822 C CA . ASN A 1 14 ? -11.674 -8.386 1.465 1.00 0.00 14 ASN A CA 7
ATOM 7823 C C . ASN A 1 14 ? -10.322 -8.873 0.951 1.00 0.00 14 ASN A C 7
ATOM 7824 O O . ASN A 1 14 ? -9.817 -9.908 1.386 1.00 0.00 14 ASN A O 7
ATOM 7835 N N . ASP A 1 15 ? -9.743 -8.121 0.022 1.00 0.00 15 ASP A N 7
ATOM 7836 C CA . ASP A 1 15 ? -8.450 -8.474 -0.551 1.00 0.00 15 ASP A CA 7
ATOM 7837 C C . ASP A 1 15 ? -7.320 -7.730 0.156 1.00 0.00 15 ASP A C 7
ATOM 7838 O O . ASP A 1 15 ? -6.301 -8.322 0.509 1.00 0.00 15 ASP A O 7
ATOM 7847 N N . GLU A 1 16 ? -7.509 -6.430 0.357 1.00 0.00 16 GLU A N 7
ATOM 7848 C CA . GLU A 1 16 ? -6.505 -5.607 1.020 1.00 0.00 16 GLU A CA 7
ATOM 7849 C C . GLU A 1 16 ? -7.154 -4.667 2.032 1.00 0.00 16 GLU A C 7
ATOM 7850 O O . GLU A 1 16 ? -7.898 -3.758 1.663 1.00 0.00 16 GLU A O 7
ATOM 7862 N N . MET A 1 17 ? -6.866 -4.893 3.310 1.00 0.00 17 MET A N 7
ATOM 7863 C CA . MET A 1 17 ? -7.421 -4.066 4.376 1.00 0.00 17 MET A CA 7
ATOM 7864 C C . MET A 1 17 ? -6.332 -3.637 5.354 1.00 0.00 17 MET A C 7
ATOM 7865 O O . MET A 1 17 ? -5.690 -4.473 5.989 1.00 0.00 17 MET A O 7
ATOM 7879 N N . CYS A 1 18 ? -6.129 -2.328 5.470 1.00 0.00 18 CYS A N 7
ATOM 7880 C CA . CYS A 1 18 ? -5.118 -1.788 6.369 1.00 0.00 18 CYS A CA 7
ATOM 7881 C C . CYS A 1 18 ? -5.273 -2.367 7.773 1.00 0.00 18 CYS A C 7
ATOM 7882 O O . CYS A 1 18 ? -6.389 -2.603 8.238 1.00 0.00 18 CYS A O 7
ATOM 7889 N N . ASP A 1 19 ? -4.149 -2.591 8.442 1.00 0.00 19 ASP A N 7
ATOM 7890 C CA . ASP A 1 19 ? -4.159 -3.141 9.793 1.00 0.00 19 ASP A CA 7
ATOM 7891 C C . ASP A 1 19 ? -4.532 -2.069 10.813 1.00 0.00 19 ASP A C 7
ATOM 7892 O O . ASP A 1 19 ? -4.679 -2.352 12.002 1.00 0.00 19 ASP A O 7
ATOM 7901 N N . VAL A 1 20 ? -4.684 -0.836 10.339 1.00 0.00 20 VAL A N 7
ATOM 7902 C CA . VAL A 1 20 ? -5.040 0.279 11.209 1.00 0.00 20 VAL A CA 7
ATOM 7903 C C . VAL A 1 20 ? -6.355 0.916 10.775 1.00 0.00 20 VAL A C 7
ATOM 7904 O O . VAL A 1 20 ? -7.067 1.509 11.586 1.00 0.00 20 VAL A O 7
ATOM 7917 N N . CYS A 1 21 ? -6.672 0.789 9.491 1.00 0.00 21 CYS A N 7
ATOM 7918 C CA . CYS A 1 21 ? -7.903 1.352 8.948 1.00 0.00 21 CYS A CA 7
ATOM 7919 C C . CYS A 1 21 ? -8.831 0.249 8.449 1.00 0.00 21 CYS A C 7
ATOM 7920 O O . CYS A 1 21 ? -10.050 0.419 8.414 1.00 0.00 21 CYS A O 7
ATOM 7927 N N . GLU A 1 22 ? -8.247 -0.881 8.065 1.00 0.00 22 GLU A N 7
ATOM 7928 C CA . GLU A 1 22 ? -9.023 -2.011 7.568 1.00 0.00 22 GLU A CA 7
ATOM 7929 C C . GLU A 1 22 ? -9.976 -1.572 6.461 1.00 0.00 22 GLU A C 7
ATOM 7930 O O . GLU A 1 22 ? -11.163 -1.899 6.482 1.00 0.00 22 GLU A O 7
ATOM 7942 N N . VAL A 1 23 ? -9.448 -0.828 5.494 1.00 0.00 23 VAL A N 7
ATOM 7943 C CA . VAL A 1 23 ? -10.251 -0.343 4.377 1.00 0.00 23 VAL A CA 7
ATOM 7944 C C . VAL A 1 23 ? -9.403 -0.180 3.121 1.00 0.00 23 VAL A C 7
ATOM 7945 O O . VAL A 1 23 ? -8.293 0.350 3.174 1.00 0.00 23 VAL A O 7
ATOM 7958 N N . TRP A 1 24 ? -9.934 -0.636 1.993 1.00 0.00 24 TRP A N 7
ATOM 7959 C CA . TRP A 1 24 ? -9.225 -0.540 0.721 1.00 0.00 24 TRP A CA 7
ATOM 7960 C C . TRP A 1 24 ? -9.731 0.645 -0.095 1.00 0.00 24 TRP A C 7
ATOM 7961 O O . TRP A 1 24 ? -10.762 1.237 0.223 1.00 0.00 24 TRP A O 7
ATOM 7982 N N . THR A 1 25 ? -8.998 0.987 -1.150 1.00 0.00 25 THR A N 7
ATOM 7983 C CA . THR A 1 25 ? -9.372 2.101 -2.011 1.00 0.00 25 THR A CA 7
ATOM 7984 C C . THR A 1 25 ? -9.134 1.765 -3.479 1.00 0.00 25 THR A C 7
ATOM 7985 O O . THR A 1 25 ? -8.217 1.017 -3.814 1.00 0.00 25 THR A O 7
ATOM 7996 N N . ALA A 1 26 ? -9.966 2.326 -4.352 1.00 0.00 26 ALA A N 7
ATOM 7997 C CA . ALA A 1 26 ? -9.844 2.088 -5.785 1.00 0.00 26 ALA A CA 7
ATOM 7998 C C . ALA A 1 26 ? -8.401 2.260 -6.249 1.00 0.00 26 ALA A C 7
ATOM 7999 O O . ALA A 1 26 ? -7.918 1.507 -7.094 1.00 0.00 26 ALA A O 7
ATOM 8006 N N . GLU A 1 27 ? -7.719 3.256 -5.691 1.00 0.00 27 GLU A N 7
ATOM 8007 C CA . GLU A 1 27 ? -6.333 3.527 -6.050 1.00 0.00 27 GLU A CA 7
ATOM 8008 C C . GLU A 1 27 ? -5.401 2.475 -5.456 1.00 0.00 27 GLU A C 7
ATOM 8009 O O . GLU A 1 27 ? -5.845 1.554 -4.768 1.00 0.00 27 GLU A O 7
ATOM 8021 N N . SER A 1 28 ? -4.108 2.619 -5.724 1.00 0.00 28 SER A N 7
ATOM 8022 C CA . SER A 1 28 ? -3.113 1.680 -5.218 1.00 0.00 28 SER A CA 7
ATOM 8023 C C . SER A 1 28 ? -2.802 1.955 -3.750 1.00 0.00 28 SER A C 7
ATOM 8024 O O . SER A 1 28 ? -2.536 3.093 -3.362 1.00 0.00 28 SER A O 7
ATOM 8032 N N . LEU A 1 29 ? -2.838 0.904 -2.938 1.00 0.00 29 LEU A N 7
ATOM 8033 C CA . LEU A 1 29 ? -2.562 1.030 -1.512 1.00 0.00 29 LEU A CA 7
ATOM 8034 C C . LEU A 1 29 ? -1.060 0.998 -1.243 1.00 0.00 29 LEU A C 7
ATOM 8035 O O . LEU A 1 29 ? -0.279 0.543 -2.080 1.00 0.00 29 LEU A O 7
ATOM 8051 N N . PHE A 1 30 ? -0.664 1.481 -0.071 1.00 0.00 30 PHE A N 7
ATOM 8052 C CA . PHE A 1 30 ? 0.745 1.506 0.308 1.00 0.00 30 PHE A CA 7
ATOM 8053 C C . PHE A 1 30 ? 0.984 0.677 1.566 1.00 0.00 30 PHE A C 7
ATOM 8054 O O . PHE A 1 30 ? 0.093 0.487 2.394 1.00 0.00 30 PHE A O 7
ATOM 8071 N N . PRO A 1 31 ? 2.217 0.170 1.714 1.00 0.00 31 PRO A N 7
ATOM 8072 C CA . PRO A 1 31 ? 3.287 0.390 0.736 1.00 0.00 31 PRO A CA 7
ATOM 8073 C C . PRO A 1 31 ? 3.033 -0.350 -0.574 1.00 0.00 31 PRO A C 7
ATOM 8074 O O . PRO A 1 31 ? 3.316 0.167 -1.655 1.00 0.00 31 PRO A O 7
ATOM 8085 N N . CYS A 1 32 ? 2.498 -1.563 -0.470 1.00 0.00 32 CYS A N 7
ATOM 8086 C CA . CYS A 1 32 ? 2.207 -2.373 -1.646 1.00 0.00 32 CYS A CA 7
ATOM 8087 C C . CYS A 1 32 ? 1.143 -3.421 -1.334 1.00 0.00 32 CYS A C 7
ATOM 8088 O O . CYS A 1 32 ? 1.144 -4.020 -0.258 1.00 0.00 32 CYS A O 7
ATOM 8095 N N . ARG A 1 33 ? 0.237 -3.637 -2.283 1.00 0.00 33 ARG A N 7
ATOM 8096 C CA . ARG A 1 33 ? -0.834 -4.612 -2.109 1.00 0.00 33 ARG A CA 7
ATOM 8097 C C . ARG A 1 33 ? -0.315 -6.032 -2.319 1.00 0.00 33 ARG A C 7
ATOM 8098 O O . ARG A 1 33 ? -0.812 -6.981 -1.714 1.00 0.00 33 ARG A O 7
ATOM 8119 N N . VAL A 1 34 ? 0.687 -6.169 -3.182 1.00 0.00 34 VAL A N 7
ATOM 8120 C CA . VAL A 1 34 ? 1.272 -7.471 -3.472 1.00 0.00 34 VAL A CA 7
ATOM 8121 C C . VAL A 1 34 ? 1.300 -8.351 -2.227 1.00 0.00 34 VAL A C 7
ATOM 8122 O O . VAL A 1 34 ? 1.052 -9.555 -2.299 1.00 0.00 34 VAL A O 7
ATOM 8135 N N . CYS A 1 35 ? 1.604 -7.742 -1.086 1.00 0.00 35 CYS A N 7
ATOM 8136 C CA . CYS A 1 35 ? 1.664 -8.469 0.177 1.00 0.00 35 CYS A CA 7
ATOM 8137 C C . CYS A 1 35 ? 0.288 -8.535 0.833 1.00 0.00 35 CYS A C 7
ATOM 8138 O O . CYS A 1 35 ? -0.336 -7.507 1.098 1.00 0.00 35 CYS A O 7
ATOM 8145 N N . THR A 1 36 ? -0.180 -9.752 1.094 1.00 0.00 36 THR A N 7
ATOM 8146 C CA . THR A 1 36 ? -1.481 -9.953 1.718 1.00 0.00 36 THR A CA 7
ATOM 8147 C C . THR A 1 36 ? -1.772 -8.864 2.744 1.00 0.00 36 THR A C 7
ATOM 8148 O O . THR A 1 36 ? -2.725 -8.099 2.597 1.00 0.00 36 THR A O 7
ATOM 8159 N N . ARG A 1 37 ? -0.946 -8.800 3.783 1.00 0.00 37 ARG A N 7
ATOM 8160 C CA . ARG A 1 37 ? -1.117 -7.804 4.835 1.00 0.00 37 ARG A CA 7
ATOM 8161 C C . ARG A 1 37 ? -0.719 -6.417 4.338 1.00 0.00 37 ARG A C 7
ATOM 8162 O O . ARG A 1 37 ? 0.424 -6.193 3.940 1.00 0.00 37 ARG A O 7
ATOM 8183 N N . VAL A 1 38 ? -1.670 -5.488 4.366 1.00 0.00 38 VAL A N 7
ATOM 8184 C CA . VAL A 1 38 ? -1.419 -4.123 3.921 1.00 0.00 38 VAL A CA 7
ATOM 8185 C C . VAL A 1 38 ? -1.427 -3.152 5.095 1.00 0.00 38 VAL A C 7
ATOM 8186 O O . VAL A 1 38 ? -2.185 -3.322 6.051 1.00 0.00 38 VAL A O 7
ATOM 8199 N N . PHE A 1 39 ? -0.578 -2.132 5.019 1.00 0.00 39 PHE A N 7
ATOM 8200 C CA . PHE A 1 39 ? -0.486 -1.132 6.076 1.00 0.00 39 PHE A CA 7
ATOM 8201 C C . PHE A 1 39 ? -0.057 0.219 5.512 1.00 0.00 39 PHE A C 7
ATOM 8202 O O . PHE A 1 39 ? 1.079 0.387 5.068 1.00 0.00 39 PHE A O 7
ATOM 8219 N N . HIS A 1 40 ? -0.976 1.179 5.530 1.00 0.00 40 HIS A N 7
ATOM 8220 C CA . HIS A 1 40 ? -0.694 2.517 5.021 1.00 0.00 40 HIS A CA 7
ATOM 8221 C C . HIS A 1 40 ? 0.595 3.067 5.622 1.00 0.00 40 HIS A C 7
ATOM 8222 O O . HIS A 1 40 ? 0.853 2.906 6.816 1.00 0.00 40 HIS A O 7
ATOM 8236 N N . ASP A 1 41 ? 1.402 3.715 4.790 1.00 0.00 41 ASP A N 7
ATOM 8237 C CA . ASP A 1 41 ? 2.664 4.290 5.240 1.00 0.00 41 ASP A CA 7
ATOM 8238 C C . ASP A 1 41 ? 2.425 5.380 6.279 1.00 0.00 41 ASP A C 7
ATOM 8239 O O . ASP A 1 41 ? 3.210 5.545 7.213 1.00 0.00 41 ASP A O 7
ATOM 8248 N N . GLY A 1 42 ? 1.335 6.123 6.111 1.00 0.00 42 GLY A N 7
ATOM 8249 C CA . GLY A 1 42 ? 1.013 7.189 7.042 1.00 0.00 42 GLY A CA 7
ATOM 8250 C C . GLY A 1 42 ? 0.562 6.665 8.391 1.00 0.00 42 GLY A C 7
ATOM 8251 O O . GLY A 1 42 ? 0.841 7.271 9.426 1.00 0.00 42 GLY A O 7
ATOM 8255 N N . CYS A 1 43 ? -0.137 5.535 8.381 1.00 0.00 43 CYS A N 7
ATOM 8256 C CA . CYS A 1 43 ? -0.630 4.930 9.612 1.00 0.00 43 CYS A CA 7
ATOM 8257 C C . CYS A 1 43 ? 0.528 4.493 10.505 1.00 0.00 43 CYS A C 7
ATOM 8258 O O . CYS A 1 43 ? 0.566 4.815 11.693 1.00 0.00 43 CYS A O 7
ATOM 8265 N N . LEU A 1 44 ? 1.471 3.758 9.924 1.00 0.00 44 LEU A N 7
ATOM 8266 C CA . LEU A 1 44 ? 2.631 3.278 10.666 1.00 0.00 44 LEU A CA 7
ATOM 8267 C C . LEU A 1 44 ? 3.371 4.435 11.329 1.00 0.00 44 LEU A C 7
ATOM 8268 O O . LEU A 1 44 ? 3.548 4.455 12.547 1.00 0.00 44 LEU A O 7
ATOM 8284 N N . ARG A 1 45 ? 3.800 5.396 10.519 1.00 0.00 45 ARG A N 7
ATOM 8285 C CA . ARG A 1 45 ? 4.521 6.558 11.027 1.00 0.00 45 ARG A CA 7
ATOM 8286 C C . ARG A 1 45 ? 3.741 7.232 12.153 1.00 0.00 45 ARG A C 7
ATOM 8287 O O . ARG A 1 45 ? 4.328 7.746 13.106 1.00 0.00 45 ARG A O 7
ATOM 8308 N N . ARG A 1 46 ? 2.417 7.224 12.036 1.00 0.00 46 ARG A N 7
ATOM 8309 C CA . ARG A 1 46 ? 1.558 7.836 13.043 1.00 0.00 46 ARG A CA 7
ATOM 8310 C C . ARG A 1 46 ? 1.547 7.007 14.324 1.00 0.00 46 ARG A C 7
ATOM 8311 O O . ARG A 1 46 ? 2.099 7.416 15.344 1.00 0.00 46 ARG A O 7
ATOM 8332 N N . MET A 1 47 ? 0.913 5.840 14.262 1.00 0.00 47 MET A N 7
ATOM 8333 C CA . MET A 1 47 ? 0.831 4.954 15.417 1.00 0.00 47 MET A CA 7
ATOM 8334 C C . MET A 1 47 ? 2.199 4.780 16.068 1.00 0.00 47 MET A C 7
ATOM 8335 O O . MET A 1 47 ? 2.313 4.728 17.292 1.00 0.00 47 MET A O 7
ATOM 8349 N N . GLY A 1 48 ? 3.237 4.692 15.241 1.00 0.00 48 GLY A N 7
ATOM 8350 C CA . GLY A 1 48 ? 4.583 4.524 15.755 1.00 0.00 48 GLY A CA 7
ATOM 8351 C C . GLY A 1 48 ? 5.088 3.102 15.610 1.00 0.00 48 GLY A C 7
ATOM 8352 O O . GLY A 1 48 ? 5.252 2.389 16.600 1.00 0.00 48 GLY A O 7
ATOM 8356 N N . TYR A 1 49 ? 5.331 2.687 14.371 1.00 0.00 49 TYR A N 7
ATOM 8357 C CA . TYR A 1 49 ? 5.815 1.339 14.099 1.00 0.00 49 TYR A CA 7
ATOM 8358 C C . TYR A 1 49 ? 7.137 1.378 13.338 1.00 0.00 49 TYR A C 7
ATOM 8359 O O . TYR A 1 49 ? 8.086 0.674 13.684 1.00 0.00 49 TYR A O 7
ATOM 8377 N N . ILE A 1 50 ? 7.191 2.207 12.300 1.00 0.00 50 ILE A N 7
ATOM 8378 C CA . ILE A 1 50 ? 8.396 2.340 11.491 1.00 0.00 50 ILE A CA 7
ATOM 8379 C C . ILE A 1 50 ? 9.248 3.513 11.964 1.00 0.00 50 ILE A C 7
ATOM 8380 O O . ILE A 1 50 ? 10.473 3.488 11.846 1.00 0.00 50 ILE A O 7
ATOM 8396 N N . GLN A 1 51 ? 8.592 4.535 12.500 1.00 0.00 51 GLN A N 7
ATOM 8397 C CA . GLN A 1 51 ? 9.291 5.717 12.993 1.00 0.00 51 GLN A CA 7
ATOM 8398 C C . GLN A 1 51 ? 9.207 5.805 14.513 1.00 0.00 51 GLN A C 7
ATOM 8399 O O . GLN A 1 51 ? 8.125 5.952 15.078 1.00 0.00 51 GLN A O 7
ATOM 8413 N N . GLY A 1 52 ? 10.361 5.714 15.170 1.00 0.00 52 GLY A N 7
ATOM 8414 C CA . GLY A 1 52 ? 10.395 5.785 16.619 1.00 0.00 52 GLY A CA 7
ATOM 8415 C C . GLY A 1 52 ? 11.784 5.549 17.178 1.00 0.00 52 GLY A C 7
ATOM 8416 O O . GLY A 1 52 ? 12.445 6.483 17.632 1.00 0.00 52 GLY A O 7
ATOM 8420 N N . ASP A 1 53 ? 12.230 4.297 17.145 1.00 0.00 53 ASP A N 7
ATOM 8421 C CA . ASP A 1 53 ? 13.549 3.942 17.653 1.00 0.00 53 ASP A CA 7
ATOM 8422 C C . ASP A 1 53 ? 14.644 4.447 16.719 1.00 0.00 53 ASP A C 7
ATOM 8423 O O . ASP A 1 53 ? 15.580 5.120 17.152 1.00 0.00 53 ASP A O 7
ATOM 8432 N N . SER A 1 54 ? 14.522 4.117 15.438 1.00 0.00 54 SER A N 7
ATOM 8433 C CA . SER A 1 54 ? 15.504 4.533 14.444 1.00 0.00 54 SER A CA 7
ATOM 8434 C C . SER A 1 54 ? 14.895 5.528 13.461 1.00 0.00 54 SER A C 7
ATOM 8435 O O . SER A 1 54 ? 13.985 5.192 12.704 1.00 0.00 54 SER A O 7
ATOM 8443 N N . ALA A 1 55 ? 15.403 6.756 13.481 1.00 0.00 55 ALA A N 7
ATOM 8444 C CA . ALA A 1 55 ? 14.911 7.801 12.592 1.00 0.00 55 ALA A CA 7
ATOM 8445 C C . ALA A 1 55 ? 15.332 7.538 11.150 1.00 0.00 55 ALA A C 7
ATOM 8446 O O . ALA A 1 55 ? 16.519 7.548 10.828 1.00 0.00 55 ALA A O 7
ATOM 8453 N N . ALA A 1 56 ? 14.350 7.300 10.286 1.00 0.00 56 ALA A N 7
ATOM 8454 C CA . ALA A 1 56 ? 14.619 7.035 8.878 1.00 0.00 56 ALA A CA 7
ATOM 8455 C C . ALA A 1 56 ? 14.154 8.193 8.002 1.00 0.00 56 ALA A C 7
ATOM 8456 O O . ALA A 1 56 ? 12.956 8.433 7.859 1.00 0.00 56 ALA A O 7
ATOM 8463 N N . GLU A 1 57 ? 15.111 8.910 7.420 1.00 0.00 57 GLU A N 7
ATOM 8464 C CA . GLU A 1 57 ? 14.798 10.045 6.561 1.00 0.00 57 GLU A CA 7
ATOM 8465 C C . GLU A 1 57 ? 14.915 9.661 5.088 1.00 0.00 57 GLU A C 7
ATOM 8466 O O . GLU A 1 57 ? 16.009 9.646 4.524 1.00 0.00 57 GLU A O 7
ATOM 8478 N N . VAL A 1 58 ? 13.779 9.349 4.472 1.00 0.00 58 VAL A N 7
ATOM 8479 C CA . VAL A 1 58 ? 13.753 8.965 3.066 1.00 0.00 58 VAL A CA 7
ATOM 8480 C C . VAL A 1 58 ? 12.667 9.723 2.310 1.00 0.00 58 VAL A C 7
ATOM 8481 O O . VAL A 1 58 ? 11.551 9.888 2.802 1.00 0.00 58 VAL A O 7
ATOM 8494 N N . THR A 1 59 ? 13.002 10.184 1.109 1.00 0.00 59 THR A N 7
ATOM 8495 C CA . THR A 1 59 ? 12.057 10.925 0.283 1.00 0.00 59 THR A CA 7
ATOM 8496 C C . THR A 1 59 ? 10.663 10.311 0.356 1.00 0.00 59 THR A C 7
ATOM 8497 O O . THR A 1 59 ? 10.514 9.120 0.626 1.00 0.00 59 THR A O 7
ATOM 8508 N N . GLU A 1 60 ? 9.646 11.133 0.114 1.00 0.00 60 GLU A N 7
ATOM 8509 C CA . GLU A 1 60 ? 8.265 10.668 0.153 1.00 0.00 60 GLU A CA 7
ATOM 8510 C C . GLU A 1 60 ? 7.985 9.696 -0.990 1.00 0.00 60 GLU A C 7
ATOM 8511 O O . GLU A 1 60 ? 7.530 10.095 -2.061 1.00 0.00 60 GLU A O 7
ATOM 8523 N N . MET A 1 61 ? 8.261 8.418 -0.752 1.00 0.00 61 MET A N 7
ATOM 8524 C CA . MET A 1 61 ? 8.039 7.388 -1.760 1.00 0.00 61 MET A CA 7
ATOM 8525 C C . MET A 1 61 ? 8.269 5.998 -1.177 1.00 0.00 61 MET A C 7
ATOM 8526 O O . MET A 1 61 ? 9.253 5.763 -0.476 1.00 0.00 61 MET A O 7
ATOM 8540 N N . ALA A 1 62 ? 7.354 5.079 -1.470 1.00 0.00 62 ALA A N 7
ATOM 8541 C CA . ALA A 1 62 ? 7.459 3.712 -0.977 1.00 0.00 62 ALA A CA 7
ATOM 8542 C C . ALA A 1 62 ? 7.216 2.704 -2.094 1.00 0.00 62 ALA A C 7
ATOM 8543 O O . ALA A 1 62 ? 7.942 1.717 -2.224 1.00 0.00 62 ALA A O 7
ATOM 8550 N N . HIS A 1 63 ? 6.191 2.958 -2.902 1.00 0.00 63 HIS A N 7
ATOM 8551 C CA . HIS A 1 63 ? 5.853 2.072 -4.010 1.00 0.00 63 HIS A CA 7
ATOM 8552 C C . HIS A 1 63 ? 6.713 2.377 -5.233 1.00 0.00 63 HIS A C 7
ATOM 8553 O O . HIS A 1 63 ? 7.399 1.499 -5.757 1.00 0.00 63 HIS A O 7
ATOM 8567 N N . THR A 1 64 ? 6.670 3.627 -5.682 1.00 0.00 64 THR A N 7
ATOM 8568 C CA . THR A 1 64 ? 7.444 4.048 -6.844 1.00 0.00 64 THR A CA 7
ATOM 8569 C C . THR A 1 64 ? 8.939 4.031 -6.544 1.00 0.00 64 THR A C 7
ATOM 8570 O O . THR A 1 64 ? 9.352 4.180 -5.395 1.00 0.00 64 THR A O 7
ATOM 8581 N N . GLU A 1 65 ? 9.744 3.847 -7.587 1.00 0.00 65 GLU A N 7
ATOM 8582 C CA . GLU A 1 65 ? 11.194 3.810 -7.433 1.00 0.00 65 GLU A CA 7
ATOM 8583 C C . GLU A 1 65 ? 11.599 2.835 -6.331 1.00 0.00 65 GLU A C 7
ATOM 8584 O O . GLU A 1 65 ? 12.491 3.121 -5.529 1.00 0.00 65 GLU A O 7
ATOM 8596 N N . THR A 1 66 ? 10.939 1.682 -6.296 1.00 0.00 66 THR A N 7
ATOM 8597 C CA . THR A 1 66 ? 11.228 0.666 -5.292 1.00 0.00 66 THR A CA 7
ATOM 8598 C C . THR A 1 66 ? 11.608 1.301 -3.959 1.00 0.00 66 THR A C 7
ATOM 8599 O O . THR A 1 66 ? 12.535 0.850 -3.288 1.00 0.00 66 THR A O 7
ATOM 8610 N N . GLY A 1 67 ? 10.885 2.351 -3.582 1.00 0.00 67 GLY A N 7
ATOM 8611 C CA . GLY A 1 67 ? 11.162 3.031 -2.330 1.00 0.00 67 GLY A CA 7
ATOM 8612 C C . GLY A 1 67 ? 11.523 2.069 -1.216 1.00 0.00 67 GLY A C 7
ATOM 8613 O O . GLY A 1 67 ? 12.689 1.716 -1.046 1.00 0.00 67 GLY A O 7
ATOM 8617 N N . TRP A 1 68 ? 10.521 1.648 -0.453 1.00 0.00 68 TRP A N 7
ATOM 8618 C CA . TRP A 1 68 ? 10.739 0.722 0.653 1.00 0.00 68 TRP A CA 7
ATOM 8619 C C . TRP A 1 68 ? 9.870 -0.522 0.501 1.00 0.00 68 TRP A C 7
ATOM 8620 O O . TRP A 1 68 ? 8.642 -0.434 0.486 1.00 0.00 68 TRP A O 7
ATOM 8641 N N . SER A 1 69 ? 10.514 -1.679 0.391 1.00 0.00 69 SER A N 7
ATOM 8642 C CA . SER A 1 69 ? 9.800 -2.941 0.237 1.00 0.00 69 SER A CA 7
ATOM 8643 C C . SER A 1 69 ? 9.594 -3.616 1.588 1.00 0.00 69 SER A C 7
ATOM 8644 O O . SER A 1 69 ? 10.533 -3.772 2.369 1.00 0.00 69 SER A O 7
ATOM 8652 N N . CYS A 1 70 ? 8.355 -4.016 1.861 1.00 0.00 70 CYS A N 7
ATOM 8653 C CA . CYS A 1 70 ? 8.022 -4.675 3.117 1.00 0.00 70 CYS A CA 7
ATOM 8654 C C . CYS A 1 70 ? 9.056 -5.742 3.463 1.00 0.00 70 CYS A C 7
ATOM 8655 O O . CYS A 1 70 ? 9.613 -6.393 2.577 1.00 0.00 70 CYS A O 7
ATOM 8662 N N . HIS A 1 71 ? 9.308 -5.919 4.756 1.00 0.00 71 HIS A N 7
ATOM 8663 C CA . HIS A 1 71 ? 10.274 -6.908 5.219 1.00 0.00 71 HIS A CA 7
ATOM 8664 C C . HIS A 1 71 ? 10.100 -8.228 4.473 1.00 0.00 71 HIS A C 7
ATOM 8665 O O . HIS A 1 71 ? 11.078 -8.860 4.073 1.00 0.00 71 HIS A O 7
ATOM 8679 N N . TYR A 1 72 ? 8.850 -8.638 4.291 1.00 0.00 72 TYR A N 7
ATOM 8680 C CA . TYR A 1 72 ? 8.547 -9.883 3.597 1.00 0.00 72 TYR A CA 7
ATOM 8681 C C . TYR A 1 72 ? 7.889 -9.609 2.247 1.00 0.00 72 TYR A C 7
ATOM 8682 O O . TYR A 1 72 ? 7.008 -10.352 1.811 1.00 0.00 72 TYR A O 7
ATOM 8700 N N . CYS A 1 73 ? 8.323 -8.539 1.591 1.00 0.00 73 CYS A N 7
ATOM 8701 C CA . CYS A 1 73 ? 7.778 -8.165 0.293 1.00 0.00 73 CYS A CA 7
ATOM 8702 C C . CYS A 1 73 ? 8.469 -8.933 -0.830 1.00 0.00 73 CYS A C 7
ATOM 8703 O O . CYS A 1 73 ? 9.663 -9.227 -0.752 1.00 0.00 73 CYS A O 7
ATOM 8710 N N . ASP A 1 74 ? 7.712 -9.256 -1.872 1.00 0.00 74 ASP A N 7
ATOM 8711 C CA . ASP A 1 74 ? 8.251 -9.991 -3.012 1.00 0.00 74 ASP A CA 7
ATOM 8712 C C . ASP A 1 74 ? 9.563 -9.371 -3.486 1.00 0.00 74 ASP A C 7
ATOM 8713 O O . ASP A 1 74 ? 9.934 -8.279 -3.058 1.00 0.00 74 ASP A O 7
ATOM 8722 N N . ASN A 1 75 ? 10.259 -10.077 -4.371 1.00 0.00 75 ASN A N 7
ATOM 8723 C CA . ASN A 1 75 ? 11.529 -9.596 -4.902 1.00 0.00 75 ASN A CA 7
ATOM 8724 C C . ASN A 1 75 ? 12.560 -9.442 -3.788 1.00 0.00 75 ASN A C 7
ATOM 8725 O O . ASN A 1 75 ? 13.302 -8.460 -3.748 1.00 0.00 75 ASN A O 7
ATOM 8736 N N . ILE A 1 76 ? 12.600 -10.418 -2.887 1.00 0.00 76 ILE A N 7
ATOM 8737 C CA . ILE A 1 76 ? 13.542 -10.391 -1.775 1.00 0.00 76 ILE A CA 7
ATOM 8738 C C . ILE A 1 76 ? 14.982 -10.347 -2.274 1.00 0.00 76 ILE A C 7
ATOM 8739 O O . ILE A 1 76 ? 15.540 -11.364 -2.682 1.00 0.00 76 ILE A O 7
ATOM 8755 N N . ASN A 1 77 ? 15.579 -9.159 -2.237 1.00 0.00 77 ASN A N 7
ATOM 8756 C CA . ASN A 1 77 ? 16.956 -8.982 -2.684 1.00 0.00 77 ASN A CA 7
ATOM 8757 C C . ASN A 1 77 ? 17.874 -8.672 -1.506 1.00 0.00 77 ASN A C 7
ATOM 8758 O O . ASN A 1 77 ? 18.038 -7.513 -1.121 1.00 0.00 77 ASN A O 7
ATOM 8769 N N . LEU A 1 78 ? 18.473 -9.715 -0.940 1.00 0.00 78 LEU A N 7
ATOM 8770 C CA . LEU A 1 78 ? 19.377 -9.554 0.194 1.00 0.00 78 LEU A CA 7
ATOM 8771 C C . LEU A 1 78 ? 20.812 -9.348 -0.279 1.00 0.00 78 LEU A C 7
ATOM 8772 O O . LEU A 1 78 ? 21.323 -10.113 -1.097 1.00 0.00 78 LEU A O 7
ATOM 8788 N N . LEU A 1 79 ? 21.458 -8.311 0.243 1.00 0.00 79 LEU A N 7
ATOM 8789 C CA . LEU A 1 79 ? 22.837 -8.005 -0.124 1.00 0.00 79 LEU A CA 7
ATOM 8790 C C . LEU A 1 79 ? 23.735 -7.984 1.107 1.00 0.00 79 LEU A C 7
ATOM 8791 O O . LEU A 1 79 ? 23.320 -7.559 2.186 1.00 0.00 79 LEU A O 7
ATOM 8807 N N . LEU A 1 80 ? 24.971 -8.444 0.939 1.00 0.00 80 LEU A N 7
ATOM 8808 C CA . LEU A 1 80 ? 25.931 -8.477 2.037 1.00 0.00 80 LEU A CA 7
ATOM 8809 C C . LEU A 1 80 ? 26.678 -7.151 2.145 1.00 0.00 80 LEU A C 7
ATOM 8810 O O . LEU A 1 80 ? 27.155 -6.610 1.147 1.00 0.00 80 LEU A O 7
ATOM 8826 N N . THR A 1 81 ? 26.780 -6.633 3.366 1.00 0.00 81 THR A N 7
ATOM 8827 C CA . THR A 1 81 ? 27.470 -5.372 3.606 1.00 0.00 81 THR A CA 7
ATOM 8828 C C . THR A 1 81 ? 28.554 -5.532 4.666 1.00 0.00 81 THR A C 7
ATOM 8829 O O . THR A 1 81 ? 28.582 -6.525 5.393 1.00 0.00 81 THR A O 7
ATOM 8840 N N . GLU A 1 82 ? 29.443 -4.547 4.750 1.00 0.00 82 GLU A N 7
ATOM 8841 C CA . GLU A 1 82 ? 30.529 -4.580 5.723 1.00 0.00 82 GLU A CA 7
ATOM 8842 C C . GLU A 1 82 ? 30.078 -4.000 7.061 1.00 0.00 82 GLU A C 7
ATOM 8843 O O . GLU A 1 82 ? 29.155 -3.189 7.117 1.00 0.00 82 GLU A O 7
ATOM 8855 N N . GLU A 1 83 ? 30.738 -4.423 8.135 1.00 0.00 83 GLU A N 7
ATOM 8856 C CA . GLU A 1 83 ? 30.404 -3.946 9.471 1.00 0.00 83 GLU A CA 7
ATOM 8857 C C . GLU A 1 83 ? 29.015 -4.423 9.888 1.00 0.00 83 GLU A C 7
ATOM 8858 O O . GLU A 1 83 ? 28.243 -3.672 10.485 1.00 0.00 83 GLU A O 7
ATOM 8870 N N . SER A 1 84 ? 28.706 -5.676 9.569 1.00 0.00 84 SER A N 7
ATOM 8871 C CA . SER A 1 84 ? 27.410 -6.252 9.907 1.00 0.00 84 SER A CA 7
ATOM 8872 C C . SER A 1 84 ? 27.504 -7.770 10.022 1.00 0.00 84 SER A C 7
ATOM 8873 O O . SER A 1 84 ? 28.152 -8.427 9.209 1.00 0.00 84 SER A O 7
ATOM 8881 N N . GLY A 1 85 ? 26.850 -8.321 11.040 1.00 0.00 85 GLY A N 7
ATOM 8882 C CA . GLY A 1 85 ? 26.872 -9.759 11.245 1.00 0.00 85 GLY A CA 7
ATOM 8883 C C . GLY A 1 85 ? 25.497 -10.323 11.537 1.00 0.00 85 GLY A C 7
ATOM 8884 O O . GLY A 1 85 ? 25.235 -10.851 12.618 1.00 0.00 85 GLY A O 7
ATOM 8888 N N . PRO A 1 86 ? 24.588 -10.216 10.557 1.00 0.00 86 PRO A N 7
ATOM 8889 C CA . PRO A 1 86 ? 23.215 -10.713 10.691 1.00 0.00 86 PRO A CA 7
ATOM 8890 C C . PRO A 1 86 ? 23.151 -12.236 10.716 1.00 0.00 86 PRO A C 7
ATOM 8891 O O . PRO A 1 86 ? 24.131 -12.913 10.406 1.00 0.00 86 PRO A O 7
ATOM 8902 N N . SER A 1 87 ? 21.991 -12.770 11.086 1.00 0.00 87 SER A N 7
ATOM 8903 C CA . SER A 1 87 ? 21.801 -14.214 11.154 1.00 0.00 87 SER A CA 7
ATOM 8904 C C . SER A 1 87 ? 20.804 -14.681 10.099 1.00 0.00 87 SER A C 7
ATOM 8905 O O . SER A 1 87 ? 19.617 -14.850 10.382 1.00 0.00 87 SER A O 7
ATOM 8913 N N . SER A 1 88 ? 21.293 -14.887 8.881 1.00 0.00 88 SER A N 7
ATOM 8914 C CA . SER A 1 88 ? 20.445 -15.330 7.780 1.00 0.00 88 SER A CA 7
ATOM 8915 C C . SER A 1 88 ? 19.148 -14.528 7.736 1.00 0.00 88 SER A C 7
ATOM 8916 O O . SER A 1 88 ? 18.070 -15.080 7.522 1.00 0.00 88 SER A O 7
ATOM 8924 N N . GLY A 1 89 ? 19.262 -13.219 7.942 1.00 0.00 89 GLY A N 7
ATOM 8925 C CA . GLY A 1 89 ? 18.092 -12.360 7.922 1.00 0.00 89 GLY A CA 7
ATOM 8926 C C . GLY A 1 89 ? 18.178 -11.288 6.854 1.00 0.00 89 GLY A C 7
ATOM 8927 O O . GLY A 1 89 ? 17.345 -11.277 5.948 1.00 0.00 89 GLY A O 7
ATOM 8933 N N . GLY A 1 1 ? -40.710 -4.079 4.443 1.00 0.00 1 GLY A N 8
ATOM 8934 C CA . GLY A 1 1 ? -41.572 -5.132 3.940 1.00 0.00 1 GLY A CA 8
ATOM 8935 C C . GLY A 1 1 ? -40.908 -5.956 2.855 1.00 0.00 1 GLY A C 8
ATOM 8936 O O . GLY A 1 1 ? -40.629 -7.140 3.047 1.00 0.00 1 GLY A O 8
ATOM 8940 N N . SER A 1 2 ? -40.655 -5.330 1.710 1.00 0.00 2 SER A N 8
ATOM 8941 C CA . SER A 1 2 ? -40.024 -6.014 0.588 1.00 0.00 2 SER A CA 8
ATOM 8942 C C . SER A 1 2 ? -38.532 -5.704 0.531 1.00 0.00 2 SER A C 8
ATOM 8943 O O . SER A 1 2 ? -37.696 -6.603 0.615 1.00 0.00 2 SER A O 8
ATOM 8951 N N . SER A 1 3 ? -38.206 -4.423 0.387 1.00 0.00 3 SER A N 8
ATOM 8952 C CA . SER A 1 3 ? -36.814 -3.993 0.314 1.00 0.00 3 SER A CA 8
ATOM 8953 C C . SER A 1 3 ? -36.612 -2.681 1.067 1.00 0.00 3 SER A C 8
ATOM 8954 O O . SER A 1 3 ? -37.563 -2.094 1.581 1.00 0.00 3 SER A O 8
ATOM 8962 N N . GLY A 1 4 ? -35.364 -2.227 1.127 1.00 0.00 4 GLY A N 8
ATOM 8963 C CA . GLY A 1 4 ? -35.057 -0.988 1.818 1.00 0.00 4 GLY A CA 8
ATOM 8964 C C . GLY A 1 4 ? -34.103 -0.108 1.034 1.00 0.00 4 GLY A C 8
ATOM 8965 O O . GLY A 1 4 ? -33.956 -0.266 -0.177 1.00 0.00 4 GLY A O 8
ATOM 8969 N N . SER A 1 5 ? -33.456 0.823 1.728 1.00 0.00 5 SER A N 8
ATOM 8970 C CA . SER A 1 5 ? -32.515 1.736 1.088 1.00 0.00 5 SER A CA 8
ATOM 8971 C C . SER A 1 5 ? -31.076 1.349 1.415 1.00 0.00 5 SER A C 8
ATOM 8972 O O . SER A 1 5 ? -30.764 0.969 2.542 1.00 0.00 5 SER A O 8
ATOM 8980 N N . SER A 1 6 ? -30.202 1.449 0.417 1.00 0.00 6 SER A N 8
ATOM 8981 C CA . SER A 1 6 ? -28.797 1.107 0.595 1.00 0.00 6 SER A CA 8
ATOM 8982 C C . SER A 1 6 ? -28.191 1.887 1.758 1.00 0.00 6 SER A C 8
ATOM 8983 O O . SER A 1 6 ? -28.431 3.084 1.910 1.00 0.00 6 SER A O 8
ATOM 8991 N N . GLY A 1 7 ? -27.402 1.198 2.578 1.00 0.00 7 GLY A N 8
ATOM 8992 C CA . GLY A 1 7 ? -26.774 1.840 3.717 1.00 0.00 7 GLY A CA 8
ATOM 8993 C C . GLY A 1 7 ? -26.583 0.893 4.885 1.00 0.00 7 GLY A C 8
ATOM 8994 O O . GLY A 1 7 ? -25.469 0.463 5.187 1.00 0.00 7 GLY A O 8
ATOM 8998 N N . PRO A 1 8 ? -27.688 0.555 5.564 1.00 0.00 8 PRO A N 8
ATOM 8999 C CA . PRO A 1 8 ? -27.663 -0.351 6.716 1.00 0.00 8 PRO A CA 8
ATOM 9000 C C . PRO A 1 8 ? -27.349 -1.788 6.318 1.00 0.00 8 PRO A C 8
ATOM 9001 O O . PRO A 1 8 ? -27.362 -2.692 7.155 1.00 0.00 8 PRO A O 8
ATOM 9012 N N . ARG A 1 9 ? -27.067 -1.994 5.036 1.00 0.00 9 ARG A N 8
ATOM 9013 C CA . ARG A 1 9 ? -26.749 -3.322 4.526 1.00 0.00 9 ARG A CA 8
ATOM 9014 C C . ARG A 1 9 ? -25.371 -3.773 5.001 1.00 0.00 9 ARG A C 8
ATOM 9015 O O . ARG A 1 9 ? -24.601 -2.979 5.541 1.00 0.00 9 ARG A O 8
ATOM 9036 N N . GLU A 1 10 ? -25.067 -5.050 4.794 1.00 0.00 10 GLU A N 8
ATOM 9037 C CA . GLU A 1 10 ? -23.781 -5.604 5.202 1.00 0.00 10 GLU A CA 8
ATOM 9038 C C . GLU A 1 10 ? -22.977 -6.064 3.989 1.00 0.00 10 GLU A C 8
ATOM 9039 O O . GLU A 1 10 ? -23.336 -7.017 3.299 1.00 0.00 10 GLU A O 8
ATOM 9051 N N . PRO A 1 11 ? -21.862 -5.368 3.722 1.00 0.00 11 PRO A N 8
ATOM 9052 C CA . PRO A 1 11 ? -20.983 -5.685 2.592 1.00 0.00 11 PRO A CA 8
ATOM 9053 C C . PRO A 1 11 ? -20.234 -6.998 2.791 1.00 0.00 11 PRO A C 8
ATOM 9054 O O . PRO A 1 11 ? -20.384 -7.661 3.818 1.00 0.00 11 PRO A O 8
ATOM 9065 N N . VAL A 1 12 ? -19.426 -7.369 1.803 1.00 0.00 12 VAL A N 8
ATOM 9066 C CA . VAL A 1 12 ? -18.652 -8.603 1.870 1.00 0.00 12 VAL A CA 8
ATOM 9067 C C . VAL A 1 12 ? -17.269 -8.352 2.463 1.00 0.00 12 VAL A C 8
ATOM 9068 O O . VAL A 1 12 ? -16.619 -7.355 2.150 1.00 0.00 12 VAL A O 8
ATOM 9081 N N . VAL A 1 13 ? -16.825 -9.265 3.320 1.00 0.00 13 VAL A N 8
ATOM 9082 C CA . VAL A 1 13 ? -15.519 -9.146 3.957 1.00 0.00 13 VAL A CA 8
ATOM 9083 C C . VAL A 1 13 ? -14.423 -8.917 2.922 1.00 0.00 13 VAL A C 8
ATOM 9084 O O . VAL A 1 13 ? -14.463 -9.475 1.826 1.00 0.00 13 VAL A O 8
ATOM 9097 N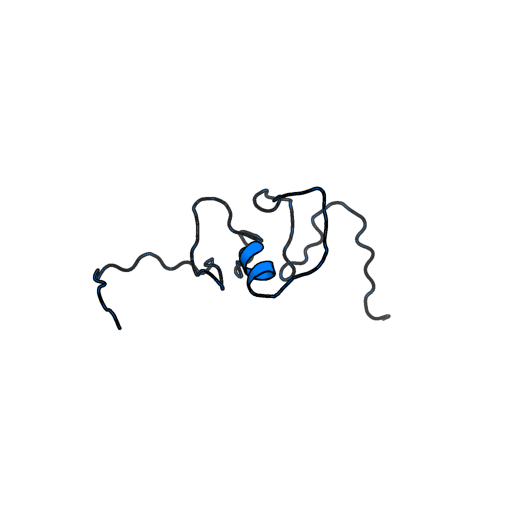 N . ASN A 1 14 ? -13.444 -8.091 3.278 1.00 0.00 14 ASN A N 8
ATOM 9098 C CA . ASN A 1 14 ? -12.336 -7.786 2.379 1.00 0.00 14 ASN A CA 8
ATOM 9099 C C . ASN A 1 14 ? -11.016 -8.292 2.953 1.00 0.00 14 ASN A C 8
ATOM 9100 O O . ASN A 1 14 ? -10.917 -8.586 4.145 1.00 0.00 14 ASN A O 8
ATOM 9111 N N . ASP A 1 15 ? -10.005 -8.390 2.098 1.00 0.00 15 ASP A N 8
ATOM 9112 C CA . ASP A 1 15 ? -8.690 -8.859 2.520 1.00 0.00 15 ASP A CA 8
ATOM 9113 C C . ASP A 1 15 ? -7.666 -7.730 2.461 1.00 0.00 15 ASP A C 8
ATOM 9114 O O . ASP A 1 15 ? -6.835 -7.586 3.356 1.00 0.00 15 ASP A O 8
ATOM 9123 N N . GLU A 1 16 ? -7.732 -6.932 1.399 1.00 0.00 16 GLU A N 8
ATOM 9124 C CA . GLU A 1 16 ? -6.809 -5.817 1.223 1.00 0.00 16 GLU A CA 8
ATOM 9125 C C . GLU A 1 16 ? -7.241 -4.616 2.060 1.00 0.00 16 GLU A C 8
ATOM 9126 O O . GLU A 1 16 ? -7.332 -3.497 1.556 1.00 0.00 16 GLU A O 8
ATOM 9138 N N . MET A 1 17 ? -7.506 -4.859 3.339 1.00 0.00 17 MET A N 8
ATOM 9139 C CA . MET A 1 17 ? -7.927 -3.798 4.246 1.00 0.00 17 MET A CA 8
ATOM 9140 C C . MET A 1 17 ? -6.812 -3.445 5.226 1.00 0.00 17 MET A C 8
ATOM 9141 O O . MET A 1 17 ? -6.269 -4.317 5.904 1.00 0.00 17 MET A O 8
ATOM 9155 N N . CYS A 1 18 ? -6.475 -2.161 5.294 1.00 0.00 18 CYS A N 8
ATOM 9156 C CA . CYS A 1 18 ? -5.424 -1.693 6.189 1.00 0.00 18 CYS A CA 8
ATOM 9157 C C . CYS A 1 18 ? -5.511 -2.391 7.543 1.00 0.00 18 CYS A C 8
ATOM 9158 O O . CYS A 1 18 ? -6.596 -2.763 7.993 1.00 0.00 18 CYS A O 8
ATOM 9165 N N . ASP A 1 19 ? -4.364 -2.565 8.188 1.00 0.00 19 ASP A N 8
ATOM 9166 C CA . ASP A 1 19 ? -4.310 -3.216 9.492 1.00 0.00 19 ASP A CA 8
ATOM 9167 C C . ASP A 1 19 ? -4.555 -2.211 10.612 1.00 0.00 19 ASP A C 8
ATOM 9168 O O . ASP A 1 19 ? -4.564 -2.568 11.791 1.00 0.00 19 ASP A O 8
ATOM 9177 N N . VAL A 1 20 ? -4.755 -0.951 10.237 1.00 0.00 20 VAL A N 8
ATOM 9178 C CA . VAL A 1 20 ? -5.001 0.107 11.210 1.00 0.00 20 VAL A CA 8
ATOM 9179 C C . VAL A 1 20 ? -6.291 0.855 10.894 1.00 0.00 20 VAL A C 8
ATOM 9180 O O . VAL A 1 20 ? -6.827 1.574 11.739 1.00 0.00 20 VAL A O 8
ATOM 9193 N N . CYS A 1 21 ? -6.786 0.680 9.674 1.00 0.00 21 CYS A N 8
ATOM 9194 C CA . CYS A 1 21 ? -8.014 1.339 9.245 1.00 0.00 21 CYS A CA 8
ATOM 9195 C C . CYS A 1 21 ? -9.043 0.315 8.772 1.00 0.00 21 CYS A C 8
ATOM 9196 O O . CYS A 1 21 ? -10.248 0.539 8.878 1.00 0.00 21 CYS A O 8
ATOM 9203 N N . GLU A 1 22 ? -8.556 -0.806 8.251 1.00 0.00 22 GLU A N 8
ATOM 9204 C CA . GLU A 1 22 ? -9.433 -1.863 7.760 1.00 0.00 22 GLU A CA 8
ATOM 9205 C C . GLU A 1 22 ? -10.271 -1.373 6.584 1.00 0.00 22 GLU A C 8
ATOM 9206 O O . GLU A 1 22 ? -11.466 -1.658 6.495 1.00 0.00 22 GLU A O 8
ATOM 9218 N N . VAL A 1 23 ? -9.636 -0.633 5.680 1.00 0.00 23 VAL A N 8
ATOM 9219 C CA . VAL A 1 23 ? -10.322 -0.103 4.507 1.00 0.00 23 VAL A CA 8
ATOM 9220 C C . VAL A 1 23 ? -9.383 -0.032 3.307 1.00 0.00 23 VAL A C 8
ATOM 9221 O O . VAL A 1 23 ? -8.202 0.284 3.448 1.00 0.00 23 VAL A O 8
ATOM 9234 N N . TRP A 1 24 ? -9.916 -0.329 2.129 1.00 0.00 24 TRP A N 8
ATOM 9235 C CA . TRP A 1 24 ? -9.126 -0.299 0.903 1.00 0.00 24 TRP A CA 8
ATOM 9236 C C . TRP A 1 24 ? -9.602 0.813 -0.025 1.00 0.00 24 TRP A C 8
ATOM 9237 O O . TRP A 1 24 ? -10.575 1.510 0.271 1.00 0.00 24 TRP A O 8
ATOM 9258 N N . THR A 1 25 ? -8.912 0.977 -1.150 1.00 0.00 25 THR A N 8
ATOM 9259 C CA . THR A 1 25 ? -9.264 2.006 -2.120 1.00 0.00 25 THR A CA 8
ATOM 9260 C C . THR A 1 25 ? -8.914 1.568 -3.537 1.00 0.00 25 THR A C 8
ATOM 9261 O O . THR A 1 25 ? -7.968 0.810 -3.747 1.00 0.00 25 THR A O 8
ATOM 9272 N N . ALA A 1 26 ? -9.684 2.050 -4.508 1.00 0.00 26 ALA A N 8
ATOM 9273 C CA . ALA A 1 26 ? -9.454 1.710 -5.906 1.00 0.00 26 ALA A CA 8
ATOM 9274 C C . ALA A 1 26 ? -7.992 1.915 -6.286 1.00 0.00 26 ALA A C 8
ATOM 9275 O O . ALA A 1 26 ? -7.413 1.110 -7.016 1.00 0.00 26 ALA A O 8
ATOM 9282 N N . GLU A 1 27 ? -7.401 2.997 -5.788 1.00 0.00 27 GLU A N 8
ATOM 9283 C CA . GLU A 1 27 ? -6.006 3.306 -6.079 1.00 0.00 27 GLU A CA 8
ATOM 9284 C C . GLU A 1 27 ? -5.073 2.325 -5.377 1.00 0.00 27 GLU A C 8
ATOM 9285 O O . GLU A 1 27 ? -5.517 1.470 -4.610 1.00 0.00 27 GLU A O 8
ATOM 9297 N N . SER A 1 28 ? -3.777 2.455 -5.644 1.00 0.00 28 SER A N 8
ATOM 9298 C CA . SER A 1 28 ? -2.781 1.577 -5.041 1.00 0.00 28 SER A CA 8
ATOM 9299 C C . SER A 1 28 ? -2.705 1.796 -3.534 1.00 0.00 28 SER A C 8
ATOM 9300 O O . SER A 1 28 ? -2.658 2.933 -3.061 1.00 0.00 28 SER A O 8
ATOM 9308 N N . LEU A 1 29 ? -2.691 0.701 -2.783 1.00 0.00 29 LEU A N 8
ATOM 9309 C CA . LEU A 1 29 ? -2.621 0.771 -1.328 1.00 0.00 29 LEU A CA 8
ATOM 9310 C C . LEU A 1 29 ? -1.193 0.545 -0.840 1.00 0.00 29 LEU A C 8
ATOM 9311 O O . LEU A 1 29 ? -0.520 -0.393 -1.270 1.00 0.00 29 LEU A O 8
ATOM 9327 N N . PHE A 1 30 ? -0.737 1.408 0.061 1.00 0.00 30 PHE A N 8
ATOM 9328 C CA . PHE A 1 30 ? 0.611 1.302 0.608 1.00 0.00 30 PHE A CA 8
ATOM 9329 C C . PHE A 1 30 ? 0.652 0.304 1.761 1.00 0.00 30 PHE A C 8
ATOM 9330 O O . PHE A 1 30 ? -0.336 0.085 2.462 1.00 0.00 30 PHE A O 8
ATOM 9347 N N . PRO A 1 31 ? 1.823 -0.317 1.964 1.00 0.00 31 PRO A N 8
ATOM 9348 C CA . PRO A 1 31 ? 3.007 -0.065 1.135 1.00 0.00 31 PRO A CA 8
ATOM 9349 C C . PRO A 1 31 ? 2.850 -0.611 -0.281 1.00 0.00 31 PRO A C 8
ATOM 9350 O O . PRO A 1 31 ? 3.078 0.100 -1.259 1.00 0.00 31 PRO A O 8
ATOM 9361 N N . CYS A 1 32 ? 2.460 -1.876 -0.382 1.00 0.00 32 CYS A N 8
ATOM 9362 C CA . CYS A 1 32 ? 2.272 -2.518 -1.677 1.00 0.00 32 CYS A CA 8
ATOM 9363 C C . CYS A 1 32 ? 0.962 -3.300 -1.713 1.00 0.00 32 CYS A C 8
ATOM 9364 O O . CYS A 1 32 ? 0.202 -3.302 -0.745 1.00 0.00 32 CYS A O 8
ATOM 9371 N N . ARG A 1 33 ? 0.706 -3.962 -2.836 1.00 0.00 33 ARG A N 8
ATOM 9372 C CA . ARG A 1 33 ? -0.512 -4.746 -2.999 1.00 0.00 33 ARG A CA 8
ATOM 9373 C C . ARG A 1 33 ? -0.191 -6.235 -3.097 1.00 0.00 33 ARG A C 8
ATOM 9374 O O . ARG A 1 33 ? -1.018 -7.083 -2.760 1.00 0.00 33 ARG A O 8
ATOM 9395 N N . VAL A 1 34 ? 1.015 -6.546 -3.561 1.00 0.00 34 VAL A N 8
ATOM 9396 C CA . VAL A 1 34 ? 1.446 -7.931 -3.704 1.00 0.00 34 VAL A CA 8
ATOM 9397 C C . VAL A 1 34 ? 1.476 -8.639 -2.353 1.00 0.00 34 VAL A C 8
ATOM 9398 O O . VAL A 1 34 ? 1.185 -9.831 -2.258 1.00 0.00 34 VAL A O 8
ATOM 9411 N N . CYS A 1 35 ? 1.830 -7.896 -1.310 1.00 0.00 35 CYS A N 8
ATOM 9412 C CA . CYS A 1 35 ? 1.899 -8.451 0.036 1.00 0.00 35 CYS A CA 8
ATOM 9413 C C . CYS A 1 35 ? 0.542 -8.364 0.730 1.00 0.00 35 CYS A C 8
ATOM 9414 O O . CYS A 1 35 ? 0.110 -7.287 1.143 1.00 0.00 35 CYS A O 8
ATOM 9421 N N . THR A 1 36 ? -0.127 -9.506 0.854 1.00 0.00 36 THR A N 8
ATOM 9422 C CA . THR A 1 36 ? -1.434 -9.561 1.497 1.00 0.00 36 THR A CA 8
ATOM 9423 C C . THR A 1 36 ? -1.548 -8.515 2.601 1.00 0.00 36 THR A C 8
ATOM 9424 O O . THR A 1 36 ? -2.557 -7.818 2.705 1.00 0.00 36 THR A O 8
ATOM 9435 N N . ARG A 1 37 ? -0.508 -8.412 3.421 1.00 0.00 37 ARG A N 8
ATOM 9436 C CA . ARG A 1 37 ? -0.492 -7.451 4.518 1.00 0.00 37 ARG A CA 8
ATOM 9437 C C . ARG A 1 37 ? -0.446 -6.020 3.987 1.00 0.00 37 ARG A C 8
ATOM 9438 O O . ARG A 1 37 ? 0.609 -5.531 3.584 1.00 0.00 37 ARG A O 8
ATOM 9459 N N . VAL A 1 38 ? -1.598 -5.357 3.989 1.00 0.00 38 VAL A N 8
ATOM 9460 C CA . VAL A 1 38 ? -1.689 -3.984 3.509 1.00 0.00 38 VAL A CA 8
ATOM 9461 C C . VAL A 1 38 ? -1.843 -3.005 4.668 1.00 0.00 38 VAL A C 8
ATOM 9462 O O . VAL A 1 38 ? -2.703 -3.179 5.531 1.00 0.00 38 VAL A O 8
ATOM 9475 N N . PHE A 1 39 ? -1.003 -1.975 4.680 1.00 0.00 39 PHE A N 8
ATOM 9476 C CA . PHE A 1 39 ? -1.045 -0.967 5.734 1.00 0.00 39 PHE A CA 8
ATOM 9477 C C . PHE A 1 39 ? -0.555 0.381 5.216 1.00 0.00 39 PHE A C 8
ATOM 9478 O O . PHE A 1 39 ? 0.558 0.496 4.701 1.00 0.00 39 PHE A O 8
ATOM 9495 N N . HIS A 1 40 ? -1.395 1.403 5.355 1.00 0.00 40 HIS A N 8
ATOM 9496 C CA . HIS A 1 40 ? -1.048 2.745 4.902 1.00 0.00 40 HIS A CA 8
ATOM 9497 C C . HIS A 1 40 ? 0.325 3.158 5.424 1.00 0.00 40 HIS A C 8
ATOM 9498 O O . HIS A 1 40 ? 0.770 2.684 6.469 1.00 0.00 40 HIS A O 8
ATOM 9512 N N . ASP A 1 41 ? 0.990 4.042 4.690 1.00 0.00 41 ASP A N 8
ATOM 9513 C CA . ASP A 1 41 ? 2.312 4.518 5.079 1.00 0.00 41 ASP A CA 8
ATOM 9514 C C . ASP A 1 41 ? 2.223 5.441 6.290 1.00 0.00 41 ASP A C 8
ATOM 9515 O O . ASP A 1 41 ? 3.081 5.412 7.170 1.00 0.00 41 ASP A O 8
ATOM 9524 N N . GLY A 1 42 ? 1.177 6.262 6.326 1.00 0.00 42 GLY A N 8
ATOM 9525 C CA . GLY A 1 42 ? 0.994 7.183 7.433 1.00 0.00 42 GLY A CA 8
ATOM 9526 C C . GLY A 1 42 ? 0.654 6.473 8.729 1.00 0.00 42 GLY A C 8
ATOM 9527 O O . GLY A 1 42 ? 1.276 6.719 9.762 1.00 0.00 42 GLY A O 8
ATOM 9531 N N . CYS A 1 43 ? -0.337 5.589 8.674 1.00 0.00 43 CYS A N 8
ATOM 9532 C CA . CYS A 1 43 ? -0.761 4.843 9.852 1.00 0.00 43 CYS A CA 8
ATOM 9533 C C . CYS A 1 43 ? 0.442 4.406 10.682 1.00 0.00 43 CYS A C 8
ATOM 9534 O O . CYS A 1 43 ? 0.425 4.488 11.911 1.00 0.00 43 CYS A O 8
ATOM 9541 N N . LEU A 1 44 ? 1.484 3.940 10.003 1.00 0.00 44 LEU A N 8
ATOM 9542 C CA . LEU A 1 44 ? 2.698 3.490 10.676 1.00 0.00 44 LEU A CA 8
ATOM 9543 C C . LEU A 1 44 ? 3.327 4.623 11.479 1.00 0.00 44 LEU A C 8
ATOM 9544 O O . LEU A 1 44 ? 3.403 4.560 12.706 1.00 0.00 44 LEU A O 8
ATOM 9560 N N . ARG A 1 45 ? 3.775 5.659 10.779 1.00 0.00 45 ARG A N 8
ATOM 9561 C CA . ARG A 1 45 ? 4.397 6.808 11.427 1.00 0.00 45 ARG A CA 8
ATOM 9562 C C . ARG A 1 45 ? 3.493 7.372 12.518 1.00 0.00 45 ARG A C 8
ATOM 9563 O O . ARG A 1 45 ? 3.968 7.833 13.557 1.00 0.00 45 ARG A O 8
ATOM 9584 N N . ARG A 1 46 ? 2.187 7.335 12.275 1.00 0.00 46 ARG A N 8
ATOM 9585 C CA . ARG A 1 46 ? 1.215 7.844 13.236 1.00 0.00 46 ARG A CA 8
ATOM 9586 C C . ARG A 1 46 ? 1.414 7.197 14.603 1.00 0.00 46 ARG A C 8
ATOM 9587 O O . ARG A 1 46 ? 1.473 7.885 15.623 1.00 0.00 46 ARG A O 8
ATOM 9608 N N . MET A 1 47 ? 1.516 5.873 14.617 1.00 0.00 47 MET A N 8
ATOM 9609 C CA . MET A 1 47 ? 1.707 5.134 15.859 1.00 0.00 47 MET A CA 8
ATOM 9610 C C . MET A 1 47 ? 3.183 5.086 16.241 1.00 0.00 47 MET A C 8
ATOM 9611 O O . MET A 1 47 ? 3.562 5.479 17.344 1.00 0.00 47 MET A O 8
ATOM 9625 N N . GLY A 1 48 ? 4.013 4.603 15.321 1.00 0.00 48 GLY A N 8
ATOM 9626 C CA . GLY A 1 48 ? 5.438 4.513 15.581 1.00 0.00 48 GLY A CA 8
ATOM 9627 C C . GLY A 1 48 ? 6.003 3.146 15.251 1.00 0.00 48 GLY A C 8
ATOM 9628 O O . GLY A 1 48 ? 6.570 2.476 16.113 1.00 0.00 48 GLY A O 8
ATOM 9632 N N . TYR A 1 49 ? 5.846 2.730 13.998 1.00 0.00 49 TYR A N 8
ATOM 9633 C CA . TYR A 1 49 ? 6.340 1.431 13.557 1.00 0.00 49 TYR A CA 8
ATOM 9634 C C . TYR A 1 49 ? 7.511 1.594 12.593 1.00 0.00 49 TYR A C 8
ATOM 9635 O O . TYR A 1 49 ? 8.478 0.832 12.638 1.00 0.00 49 TYR A O 8
ATOM 9653 N N . ILE A 1 50 ? 7.418 2.593 11.721 1.00 0.00 50 ILE A N 8
ATOM 9654 C CA . ILE A 1 50 ? 8.469 2.858 10.747 1.00 0.00 50 ILE A CA 8
ATOM 9655 C C . ILE A 1 50 ? 9.792 3.170 11.437 1.00 0.00 50 ILE A C 8
ATOM 9656 O O . ILE A 1 50 ? 10.784 2.468 11.245 1.00 0.00 50 ILE A O 8
ATOM 9672 N N . GLN A 1 51 ? 9.797 4.227 12.243 1.00 0.00 51 GLN A N 8
ATOM 9673 C CA . GLN A 1 51 ? 10.999 4.632 12.963 1.00 0.00 51 GLN A CA 8
ATOM 9674 C C . GLN A 1 51 ? 11.161 3.826 14.247 1.00 0.00 51 GLN A C 8
ATOM 9675 O O . GLN A 1 51 ? 10.194 3.596 14.974 1.00 0.00 51 GLN A O 8
ATOM 9689 N N . GLY A 1 52 ? 12.390 3.400 14.521 1.00 0.00 52 GLY A N 8
ATOM 9690 C CA . GLY A 1 52 ? 12.656 2.624 15.719 1.00 0.00 52 GLY A CA 8
ATOM 9691 C C . GLY A 1 52 ? 14.117 2.239 15.848 1.00 0.00 52 GLY A C 8
ATOM 9692 O O . GLY A 1 52 ? 14.533 1.186 15.366 1.00 0.00 52 GLY A O 8
ATOM 9696 N N . ASP A 1 53 ? 14.897 3.096 16.497 1.00 0.00 53 ASP A N 8
ATOM 9697 C CA . ASP A 1 53 ? 16.320 2.840 16.687 1.00 0.00 53 ASP A CA 8
ATOM 9698 C C . ASP A 1 53 ? 17.047 2.789 15.347 1.00 0.00 53 ASP A C 8
ATOM 9699 O O . ASP A 1 53 ? 18.023 2.056 15.187 1.00 0.00 53 ASP A O 8
ATOM 9708 N N . SER A 1 54 ? 16.563 3.572 14.387 1.00 0.00 54 SER A N 8
ATOM 9709 C CA . SER A 1 54 ? 17.164 3.611 13.059 1.00 0.00 54 SER A CA 8
ATOM 9710 C C . SER A 1 54 ? 16.632 4.795 12.258 1.00 0.00 54 SER A C 8
ATOM 9711 O O . SER A 1 54 ? 15.427 4.918 12.038 1.00 0.00 54 SER A O 8
ATOM 9719 N N . ALA A 1 55 ? 17.539 5.665 11.825 1.00 0.00 55 ALA A N 8
ATOM 9720 C CA . ALA A 1 55 ? 17.162 6.838 11.046 1.00 0.00 55 ALA A CA 8
ATOM 9721 C C . ALA A 1 55 ? 18.059 6.995 9.823 1.00 0.00 55 ALA A C 8
ATOM 9722 O O . ALA A 1 55 ? 17.971 7.989 9.102 1.00 0.00 55 ALA A O 8
ATOM 9729 N N . ALA A 1 56 ? 18.920 6.010 9.596 1.00 0.00 56 ALA A N 8
ATOM 9730 C CA . ALA A 1 56 ? 19.831 6.039 8.458 1.00 0.00 56 ALA A CA 8
ATOM 9731 C C . ALA A 1 56 ? 19.573 4.867 7.518 1.00 0.00 56 ALA A C 8
ATOM 9732 O O . ALA A 1 56 ? 20.267 4.701 6.515 1.00 0.00 56 ALA A O 8
ATOM 9739 N N . GLU A 1 57 ? 18.571 4.058 7.848 1.00 0.00 57 GLU A N 8
ATOM 9740 C CA . GLU A 1 57 ? 18.223 2.901 7.032 1.00 0.00 57 GLU A CA 8
ATOM 9741 C C . GLU A 1 57 ? 16.717 2.825 6.810 1.00 0.00 57 GLU A C 8
ATOM 9742 O O . GLU A 1 57 ? 16.115 1.755 6.912 1.00 0.00 57 GLU A O 8
ATOM 9754 N N . VAL A 1 58 ? 16.111 3.968 6.505 1.00 0.00 58 VAL A N 8
ATOM 9755 C CA . VAL A 1 58 ? 14.674 4.033 6.268 1.00 0.00 58 VAL A CA 8
ATOM 9756 C C . VAL A 1 58 ? 14.372 4.322 4.801 1.00 0.00 58 VAL A C 8
ATOM 9757 O O . VAL A 1 58 ? 15.053 5.123 4.160 1.00 0.00 58 VAL A O 8
ATOM 9770 N N . THR A 1 59 ? 13.345 3.663 4.273 1.00 0.00 59 THR A N 8
ATOM 9771 C CA . THR A 1 59 ? 12.952 3.846 2.881 1.00 0.00 59 THR A CA 8
ATOM 9772 C C . THR A 1 59 ? 11.447 4.060 2.758 1.00 0.00 59 THR A C 8
ATOM 9773 O O . THR A 1 59 ? 10.687 3.104 2.617 1.00 0.00 59 THR A O 8
ATOM 9784 N N . GLU A 1 60 ? 11.027 5.320 2.812 1.00 0.00 60 GLU A N 8
ATOM 9785 C CA . GLU A 1 60 ? 9.612 5.658 2.706 1.00 0.00 60 GLU A CA 8
ATOM 9786 C C . GLU A 1 60 ? 9.367 6.615 1.544 1.00 0.00 60 GLU A C 8
ATOM 9787 O O . GLU A 1 60 ? 9.561 7.824 1.671 1.00 0.00 60 GLU A O 8
ATOM 9799 N N . MET A 1 61 ? 8.941 6.067 0.412 1.00 0.00 61 MET A N 8
ATOM 9800 C CA . MET A 1 61 ? 8.668 6.872 -0.773 1.00 0.00 61 MET A CA 8
ATOM 9801 C C . MET A 1 61 ? 7.637 6.191 -1.669 1.00 0.00 61 MET A C 8
ATOM 9802 O O . MET A 1 61 ? 7.741 4.998 -1.952 1.00 0.00 61 MET A O 8
ATOM 9816 N N . ALA A 1 62 ? 6.645 6.957 -2.110 1.00 0.00 62 ALA A N 8
ATOM 9817 C CA . ALA A 1 62 ? 5.598 6.427 -2.974 1.00 0.00 62 ALA A CA 8
ATOM 9818 C C . ALA A 1 62 ? 5.327 7.364 -4.146 1.00 0.00 62 ALA A C 8
ATOM 9819 O O . ALA A 1 62 ? 5.658 8.550 -4.095 1.00 0.00 62 ALA A O 8
ATOM 9826 N N . HIS A 1 63 ? 4.725 6.826 -5.201 1.00 0.00 63 HIS A N 8
ATOM 9827 C CA . HIS A 1 63 ? 4.409 7.615 -6.387 1.00 0.00 63 HIS A CA 8
ATOM 9828 C C . HIS A 1 63 ? 5.598 8.479 -6.797 1.00 0.00 63 HIS A C 8
ATOM 9829 O O . HIS A 1 63 ? 5.433 9.629 -7.205 1.00 0.00 63 HIS A O 8
ATOM 9843 N N . THR A 1 64 ? 6.798 7.917 -6.683 1.00 0.00 64 THR A N 8
ATOM 9844 C CA . THR A 1 64 ? 8.015 8.636 -7.041 1.00 0.00 64 THR A CA 8
ATOM 9845 C C . THR A 1 64 ? 8.702 7.993 -8.239 1.00 0.00 64 THR A C 8
ATOM 9846 O O . THR A 1 64 ? 8.251 6.966 -8.747 1.00 0.00 64 THR A O 8
ATOM 9857 N N . GLU A 1 65 ? 9.796 8.602 -8.687 1.00 0.00 65 GLU A N 8
ATOM 9858 C CA . GLU A 1 65 ? 10.544 8.087 -9.827 1.00 0.00 65 GLU A CA 8
ATOM 9859 C C . GLU A 1 65 ? 10.505 6.562 -9.860 1.00 0.00 65 GLU A C 8
ATOM 9860 O O . GLU A 1 65 ? 10.406 5.954 -10.926 1.00 0.00 65 GLU A O 8
ATOM 9872 N N . THR A 1 66 ? 10.584 5.948 -8.683 1.00 0.00 66 THR A N 8
ATOM 9873 C CA . THR A 1 66 ? 10.560 4.495 -8.576 1.00 0.00 66 THR A CA 8
ATOM 9874 C C . THR A 1 66 ? 9.137 3.981 -8.389 1.00 0.00 66 THR A C 8
ATOM 9875 O O . THR A 1 66 ? 8.632 3.212 -9.206 1.00 0.00 66 THR A O 8
ATOM 9886 N N . GLY A 1 67 ? 8.494 4.413 -7.309 1.00 0.00 67 GLY A N 8
ATOM 9887 C CA . GLY A 1 67 ? 7.134 3.987 -7.035 1.00 0.00 67 GLY A CA 8
ATOM 9888 C C . GLY A 1 67 ? 6.926 3.605 -5.584 1.00 0.00 67 GLY A C 8
ATOM 9889 O O . GLY A 1 67 ? 7.365 4.316 -4.679 1.00 0.00 67 GLY A O 8
ATOM 9893 N N . TRP A 1 68 ? 6.256 2.480 -5.358 1.00 0.00 68 TRP A N 8
ATOM 9894 C CA . TRP A 1 68 ? 5.990 2.007 -4.005 1.00 0.00 68 TRP A CA 8
ATOM 9895 C C . TRP A 1 68 ? 6.517 0.588 -3.812 1.00 0.00 68 TRP A C 8
ATOM 9896 O O . TRP A 1 68 ? 6.181 -0.318 -4.574 1.00 0.00 68 TRP A O 8
ATOM 9917 N N . SER A 1 69 ? 7.344 0.404 -2.788 1.00 0.00 69 SER A N 8
ATOM 9918 C CA . SER A 1 69 ? 7.920 -0.903 -2.497 1.00 0.00 69 SER A CA 8
ATOM 9919 C C . SER A 1 69 ? 7.918 -1.176 -0.995 1.00 0.00 69 SER A C 8
ATOM 9920 O O . SER A 1 69 ? 8.621 -0.514 -0.231 1.00 0.00 69 SER A O 8
ATOM 9928 N N . CYS A 1 70 ? 7.123 -2.156 -0.579 1.00 0.00 70 CYS A N 8
ATOM 9929 C CA . CYS A 1 70 ? 7.027 -2.518 0.829 1.00 0.00 70 CYS A CA 8
ATOM 9930 C C . CYS A 1 70 ? 8.320 -3.170 1.313 1.00 0.00 70 CYS A C 8
ATOM 9931 O O . CYS A 1 70 ? 9.277 -3.315 0.552 1.00 0.00 70 CYS A O 8
ATOM 9938 N N . HIS A 1 71 ? 8.340 -3.562 2.583 1.00 0.00 71 HIS A N 8
ATOM 9939 C CA . HIS A 1 71 ? 9.514 -4.200 3.168 1.00 0.00 71 HIS A CA 8
ATOM 9940 C C . HIS A 1 71 ? 9.658 -5.634 2.670 1.00 0.00 71 HIS A C 8
ATOM 9941 O O . HIS A 1 71 ? 10.765 -6.100 2.399 1.00 0.00 71 HIS A O 8
ATOM 9955 N N . TYR A 1 72 ? 8.533 -6.329 2.550 1.00 0.00 72 TYR A N 8
ATOM 9956 C CA . TYR A 1 72 ? 8.533 -7.712 2.088 1.00 0.00 72 TYR A CA 8
ATOM 9957 C C . TYR A 1 72 ? 8.368 -7.780 0.573 1.00 0.00 72 TYR A C 8
ATOM 9958 O O . TYR A 1 72 ? 7.685 -8.661 0.049 1.00 0.00 72 TYR A O 8
ATOM 9976 N N . CYS A 1 73 ? 8.998 -6.843 -0.127 1.00 0.00 73 CYS A N 8
ATOM 9977 C CA . CYS A 1 73 ? 8.924 -6.795 -1.582 1.00 0.00 73 CYS A CA 8
ATOM 9978 C C . CYS A 1 73 ? 10.189 -7.370 -2.212 1.00 0.00 73 CYS A C 8
ATOM 9979 O O . CYS A 1 73 ? 11.302 -6.993 -1.850 1.00 0.00 73 CYS A O 8
ATOM 9986 N N . ASP A 1 74 ? 10.007 -8.287 -3.157 1.00 0.00 74 ASP A N 8
ATOM 9987 C CA . ASP A 1 74 ? 11.132 -8.916 -3.838 1.00 0.00 74 ASP A CA 8
ATOM 9988 C C . ASP A 1 74 ? 10.714 -9.437 -5.210 1.00 0.00 74 ASP A C 8
ATOM 9989 O O . ASP A 1 74 ? 9.840 -10.295 -5.318 1.00 0.00 74 ASP A O 8
ATOM 9998 N N . ASN A 1 75 ? 11.346 -8.912 -6.254 1.00 0.00 75 ASN A N 8
ATOM 9999 C CA . ASN A 1 75 ? 11.039 -9.323 -7.619 1.00 0.00 75 ASN A CA 8
ATOM 10000 C C . ASN A 1 75 ? 12.102 -10.278 -8.152 1.00 0.00 75 ASN A C 8
ATOM 10001 O O . ASN A 1 75 ? 11.784 -11.347 -8.675 1.00 0.00 75 ASN A O 8
ATOM 10012 N N . ILE A 1 76 ? 13.364 -9.886 -8.015 1.00 0.00 76 ILE A N 8
ATOM 10013 C CA . ILE A 1 76 ? 14.473 -10.709 -8.481 1.00 0.00 76 ILE A CA 8
ATOM 10014 C C . ILE A 1 76 ? 15.380 -11.114 -7.324 1.00 0.00 76 ILE A C 8
ATOM 10015 O O . ILE A 1 76 ? 15.390 -10.472 -6.275 1.00 0.00 76 ILE A O 8
ATOM 10031 N N . ASN A 1 77 ? 16.145 -12.183 -7.526 1.00 0.00 77 ASN A N 8
ATOM 10032 C CA . ASN A 1 77 ? 17.058 -12.675 -6.499 1.00 0.00 77 ASN A CA 8
ATOM 10033 C C . ASN A 1 77 ? 18.366 -11.889 -6.515 1.00 0.00 77 ASN A C 8
ATOM 10034 O O . ASN A 1 77 ? 19.140 -11.971 -7.470 1.00 0.00 77 ASN A O 8
ATOM 10045 N N . LEU A 1 78 ? 18.607 -11.132 -5.451 1.00 0.00 78 LEU A N 8
ATOM 10046 C CA . LEU A 1 78 ? 19.822 -10.332 -5.341 1.00 0.00 78 LEU A CA 8
ATOM 10047 C C . LEU A 1 78 ? 20.461 -10.498 -3.965 1.00 0.00 78 LEU A C 8
ATOM 10048 O O . LEU A 1 78 ? 20.040 -9.869 -2.994 1.00 0.00 78 LEU A O 8
ATOM 10064 N N . LEU A 1 79 ? 21.479 -11.348 -3.891 1.00 0.00 79 LEU A N 8
ATOM 10065 C CA . LEU A 1 79 ? 22.179 -11.596 -2.635 1.00 0.00 79 LEU A CA 8
ATOM 10066 C C . LEU A 1 79 ? 22.827 -10.317 -2.112 1.00 0.00 79 LEU A C 8
ATOM 10067 O O . LEU A 1 79 ? 23.765 -9.792 -2.714 1.00 0.00 79 LEU A O 8
ATOM 10083 N N . LEU A 1 80 ? 22.324 -9.822 -0.986 1.00 0.00 80 LEU A N 8
ATOM 10084 C CA . LEU A 1 80 ? 22.855 -8.607 -0.380 1.00 0.00 80 LEU A CA 8
ATOM 10085 C C . LEU A 1 80 ? 23.820 -8.941 0.753 1.00 0.00 80 LEU A C 8
ATOM 10086 O O . LEU A 1 80 ? 23.707 -9.989 1.392 1.00 0.00 80 LEU A O 8
ATOM 10102 N N . THR A 1 81 ? 24.768 -8.042 1.002 1.00 0.00 81 THR A N 8
ATOM 10103 C CA . THR A 1 81 ? 25.751 -8.241 2.059 1.00 0.00 81 THR A CA 8
ATOM 10104 C C . THR A 1 81 ? 25.081 -8.319 3.426 1.00 0.00 81 THR A C 8
ATOM 10105 O O . THR A 1 81 ? 25.552 -9.025 4.317 1.00 0.00 81 THR A O 8
ATOM 10116 N N . GLU A 1 82 ? 23.981 -7.592 3.583 1.00 0.00 82 GLU A N 8
ATOM 10117 C CA . GLU A 1 82 ? 23.245 -7.580 4.843 1.00 0.00 82 GLU A CA 8
ATOM 10118 C C . GLU A 1 82 ? 24.189 -7.785 6.025 1.00 0.00 82 GLU A C 8
ATOM 10119 O O . GLU A 1 82 ? 23.884 -8.534 6.952 1.00 0.00 82 GLU A O 8
ATOM 10131 N N . GLU A 1 83 ? 25.337 -7.115 5.981 1.00 0.00 83 GLU A N 8
ATOM 10132 C CA . GLU A 1 83 ? 26.325 -7.224 7.047 1.00 0.00 83 GLU A CA 8
ATOM 10133 C C . GLU A 1 83 ? 25.992 -6.279 8.198 1.00 0.00 83 GLU A C 8
ATOM 10134 O O . GLU A 1 83 ? 26.865 -5.585 8.718 1.00 0.00 83 GLU A O 8
ATOM 10146 N N . SER A 1 84 ? 24.721 -6.258 8.590 1.00 0.00 84 SER A N 8
ATOM 10147 C CA . SER A 1 84 ? 24.271 -5.395 9.675 1.00 0.00 84 SER A CA 8
ATOM 10148 C C . SER A 1 84 ? 24.711 -5.948 11.028 1.00 0.00 84 SER A C 8
ATOM 10149 O O . SER A 1 84 ? 24.992 -5.194 11.957 1.00 0.00 84 SER A O 8
ATOM 10157 N N . GLY A 1 85 ? 24.768 -7.273 11.127 1.00 0.00 85 GLY A N 8
ATOM 10158 C CA . GLY A 1 85 ? 25.174 -7.907 12.368 1.00 0.00 85 GLY A CA 8
ATOM 10159 C C . GLY A 1 85 ? 24.671 -9.331 12.484 1.00 0.00 85 GLY A C 8
ATOM 10160 O O . GLY A 1 85 ? 23.696 -9.614 13.181 1.00 0.00 85 GLY A O 8
ATOM 10164 N N . PRO A 1 86 ? 25.343 -10.259 11.787 1.00 0.00 86 PRO A N 8
ATOM 10165 C CA . PRO A 1 86 ? 24.976 -11.679 11.797 1.00 0.00 86 PRO A CA 8
ATOM 10166 C C . PRO A 1 86 ? 25.260 -12.342 13.140 1.00 0.00 86 PRO A C 8
ATOM 10167 O O . PRO A 1 86 ? 25.802 -11.714 14.050 1.00 0.00 86 PRO A O 8
ATOM 10178 N N . SER A 1 87 ? 24.894 -13.613 13.257 1.00 0.00 87 SER A N 8
ATOM 10179 C CA . SER A 1 87 ? 25.107 -14.360 14.490 1.00 0.00 87 SER A CA 8
ATOM 10180 C C . SER A 1 87 ? 25.271 -15.850 14.202 1.00 0.00 87 SER A C 8
ATOM 10181 O O . SER A 1 87 ? 25.140 -16.291 13.060 1.00 0.00 87 SER A O 8
ATOM 10189 N N . SER A 1 88 ? 25.556 -16.620 15.248 1.00 0.00 88 SER A N 8
ATOM 10190 C CA . SER A 1 88 ? 25.741 -18.060 15.107 1.00 0.00 88 SER A CA 8
ATOM 10191 C C . SER A 1 88 ? 24.802 -18.628 14.048 1.00 0.00 88 SER A C 8
ATOM 10192 O O . SER A 1 88 ? 23.583 -18.497 14.149 1.00 0.00 88 SER A O 8
ATOM 10200 N N . GLY A 1 89 ? 25.379 -19.260 13.032 1.00 0.00 89 GLY A N 8
ATOM 10201 C CA . GLY A 1 89 ? 24.581 -19.840 11.968 1.00 0.00 89 GLY A CA 8
ATOM 10202 C C . GLY A 1 89 ? 25.427 -20.352 10.820 1.00 0.00 89 GLY A C 8
ATOM 10203 O O . GLY A 1 89 ? 26.037 -21.412 10.951 1.00 0.00 89 GLY A O 8
ATOM 10209 N N . GLY A 1 1 ? -21.240 19.297 19.275 1.00 0.00 1 GLY A N 9
ATOM 10210 C CA . GLY A 1 1 ? -22.161 18.386 19.928 1.00 0.00 1 GLY A CA 9
ATOM 10211 C C . GLY A 1 1 ? -21.689 16.947 19.875 1.00 0.00 1 GLY A C 9
ATOM 10212 O O . GLY A 1 1 ? -21.054 16.460 20.812 1.00 0.00 1 GLY A O 9
ATOM 10216 N N . SER A 1 2 ? -21.998 16.263 18.778 1.00 0.00 2 SER A N 9
ATOM 10217 C CA . SER A 1 2 ? -21.605 14.869 18.609 1.00 0.00 2 SER A CA 9
ATOM 10218 C C . SER A 1 2 ? -21.144 14.603 17.180 1.00 0.00 2 SER A C 9
ATOM 10219 O O . SER A 1 2 ? -21.590 15.261 16.240 1.00 0.00 2 SER A O 9
ATOM 10227 N N . SER A 1 3 ? -20.246 13.636 17.024 1.00 0.00 3 SER A N 9
ATOM 10228 C CA . SER A 1 3 ? -19.720 13.285 15.710 1.00 0.00 3 SER A CA 9
ATOM 10229 C C . SER A 1 3 ? -20.848 13.150 14.692 1.00 0.00 3 SER A C 9
ATOM 10230 O O . SER A 1 3 ? -21.874 12.528 14.964 1.00 0.00 3 SER A O 9
ATOM 10238 N N . GLY A 1 4 ? -20.649 13.739 13.516 1.00 0.00 4 GLY A N 9
ATOM 10239 C CA . GLY A 1 4 ? -21.657 13.674 12.474 1.00 0.00 4 GLY A CA 9
ATOM 10240 C C . GLY A 1 4 ? -21.341 12.624 11.428 1.00 0.00 4 GLY A C 9
ATOM 10241 O O . GLY A 1 4 ? -21.169 12.943 10.250 1.00 0.00 4 GLY A O 9
ATOM 10245 N N . SER A 1 5 ? -21.263 11.368 11.855 1.00 0.00 5 SER A N 9
ATOM 10246 C CA . SER A 1 5 ? -20.959 10.268 10.947 1.00 0.00 5 SER A CA 9
ATOM 10247 C C . SER A 1 5 ? -22.241 9.622 10.431 1.00 0.00 5 SER A C 9
ATOM 10248 O O . SER A 1 5 ? -23.161 9.343 11.199 1.00 0.00 5 SER A O 9
ATOM 10256 N N . SER A 1 6 ? -22.292 9.386 9.123 1.00 0.00 6 SER A N 9
ATOM 10257 C CA . SER A 1 6 ? -23.461 8.775 8.502 1.00 0.00 6 SER A CA 9
ATOM 10258 C C . SER A 1 6 ? -23.850 7.489 9.224 1.00 0.00 6 SER A C 9
ATOM 10259 O O . SER A 1 6 ? -25.017 7.278 9.554 1.00 0.00 6 SER A O 9
ATOM 10267 N N . GLY A 1 7 ? -22.864 6.631 9.466 1.00 0.00 7 GLY A N 9
ATOM 10268 C CA . GLY A 1 7 ? -23.123 5.376 10.147 1.00 0.00 7 GLY A CA 9
ATOM 10269 C C . GLY A 1 7 ? -23.520 4.269 9.191 1.00 0.00 7 GLY A C 9
ATOM 10270 O O . GLY A 1 7 ? -24.681 3.866 9.122 1.00 0.00 7 GLY A O 9
ATOM 10274 N N . PRO A 1 8 ? -22.540 3.760 8.429 1.00 0.00 8 PRO A N 9
ATOM 10275 C CA . PRO A 1 8 ? -22.769 2.686 7.457 1.00 0.00 8 PRO A CA 9
ATOM 10276 C C . PRO A 1 8 ? -23.075 1.352 8.129 1.00 0.00 8 PRO A C 9
ATOM 10277 O O . PRO A 1 8 ? -23.885 0.568 7.635 1.00 0.00 8 PRO A O 9
ATOM 10288 N N . ARG A 1 9 ? -22.420 1.100 9.258 1.00 0.00 9 ARG A N 9
ATOM 10289 C CA . ARG A 1 9 ? -22.622 -0.140 9.997 1.00 0.00 9 ARG A CA 9
ATOM 10290 C C . ARG A 1 9 ? -22.987 -1.283 9.053 1.00 0.00 9 ARG A C 9
ATOM 10291 O O . ARG A 1 9 ? -23.947 -2.015 9.292 1.00 0.00 9 ARG A O 9
ATOM 10312 N N . GLU A 1 10 ? -22.216 -1.427 7.980 1.00 0.00 10 GLU A N 9
ATOM 10313 C CA . GLU A 1 10 ? -22.460 -2.478 7.000 1.00 0.00 10 GLU A CA 9
ATOM 10314 C C . GLU A 1 10 ? -21.349 -3.525 7.037 1.00 0.00 10 GLU A C 9
ATOM 10315 O O . GLU A 1 10 ? -20.162 -3.209 6.977 1.00 0.00 10 GLU A O 9
ATOM 10327 N N . PRO A 1 11 ? -21.746 -4.803 7.138 1.00 0.00 11 PRO A N 9
ATOM 10328 C CA . PRO A 1 11 ? -20.800 -5.922 7.186 1.00 0.00 11 PRO A CA 9
ATOM 10329 C C . PRO A 1 11 ? -20.096 -6.144 5.851 1.00 0.00 11 PRO A C 9
ATOM 10330 O O . PRO A 1 11 ? -20.742 -6.282 4.812 1.00 0.00 11 PRO A O 9
ATOM 10341 N N . VAL A 1 12 ? -18.769 -6.178 5.886 1.00 0.00 12 VAL A N 9
ATOM 10342 C CA . VAL A 1 12 ? -17.977 -6.384 4.679 1.00 0.00 12 VAL A CA 9
ATOM 10343 C C . VAL A 1 12 ? -16.814 -7.335 4.940 1.00 0.00 12 VAL A C 9
ATOM 10344 O O . VAL A 1 12 ? -16.329 -7.445 6.066 1.00 0.00 12 VAL A O 9
ATOM 10357 N N . VAL A 1 13 ? -16.370 -8.021 3.891 1.00 0.00 13 VAL A N 9
ATOM 10358 C CA . VAL A 1 13 ? -15.263 -8.962 4.006 1.00 0.00 13 VAL A CA 9
ATOM 10359 C C . VAL A 1 13 ? -14.265 -8.779 2.867 1.00 0.00 13 VAL A C 9
ATOM 10360 O O . VAL A 1 13 ? -14.613 -8.918 1.696 1.00 0.00 13 VAL A O 9
ATOM 10373 N N . ASN A 1 14 ? -13.023 -8.465 3.221 1.00 0.00 14 ASN A N 9
ATOM 10374 C CA . ASN A 1 14 ? -11.975 -8.262 2.228 1.00 0.00 14 ASN A CA 9
ATOM 10375 C C . ASN A 1 14 ? -10.608 -8.633 2.798 1.00 0.00 14 ASN A C 9
ATOM 10376 O O . ASN A 1 14 ? -10.497 -9.052 3.950 1.00 0.00 14 ASN A O 9
ATOM 10387 N N . ASP A 1 15 ? -9.572 -8.478 1.981 1.00 0.00 15 ASP A N 9
ATOM 10388 C CA . ASP A 1 15 ? -8.211 -8.794 2.403 1.00 0.00 15 ASP A CA 9
ATOM 10389 C C . ASP A 1 15 ? -7.301 -7.578 2.262 1.00 0.00 15 ASP A C 9
ATOM 10390 O O . ASP A 1 15 ? -6.385 -7.381 3.058 1.00 0.00 15 ASP A O 9
ATOM 10399 N N . GLU A 1 16 ? -7.560 -6.768 1.239 1.00 0.00 16 GLU A N 9
ATOM 10400 C CA . GLU A 1 16 ? -6.762 -5.572 0.993 1.00 0.00 16 GLU A CA 9
ATOM 10401 C C . GLU A 1 16 ? -7.201 -4.427 1.900 1.00 0.00 16 GLU A C 9
ATOM 10402 O O . GLU A 1 16 ? -7.344 -3.289 1.456 1.00 0.00 16 GLU A O 9
ATOM 10414 N N . MET A 1 17 ? -7.414 -4.740 3.175 1.00 0.00 17 MET A N 9
ATOM 10415 C CA . MET A 1 17 ? -7.836 -3.737 4.146 1.00 0.00 17 MET A CA 9
ATOM 10416 C C . MET A 1 17 ? -6.704 -3.406 5.113 1.00 0.00 17 MET A C 9
ATOM 10417 O O . MET A 1 17 ? -6.042 -4.301 5.641 1.00 0.00 17 MET A O 9
ATOM 10431 N N . CYS A 1 18 ? -6.484 -2.116 5.342 1.00 0.00 18 CYS A N 9
ATOM 10432 C CA . CYS A 1 18 ? -5.432 -1.666 6.244 1.00 0.00 18 CYS A CA 9
ATOM 10433 C C . CYS A 1 18 ? -5.520 -2.388 7.586 1.00 0.00 18 CYS A C 9
ATOM 10434 O O . CYS A 1 18 ? -6.613 -2.663 8.084 1.00 0.00 18 CYS A O 9
ATOM 10441 N N . ASP A 1 19 ? -4.365 -2.691 8.165 1.00 0.00 19 ASP A N 9
ATOM 10442 C CA . ASP A 1 19 ? -4.310 -3.380 9.450 1.00 0.00 19 ASP A CA 9
ATOM 10443 C C . ASP A 1 19 ? -4.522 -2.401 10.600 1.00 0.00 19 ASP A C 9
ATOM 10444 O O . ASP A 1 19 ? -4.507 -2.787 11.769 1.00 0.00 19 ASP A O 9
ATOM 10453 N N . VAL A 1 20 ? -4.717 -1.130 10.261 1.00 0.00 20 VAL A N 9
ATOM 10454 C CA . VAL A 1 20 ? -4.932 -0.095 11.266 1.00 0.00 20 VAL A CA 9
ATOM 10455 C C . VAL A 1 20 ? -6.230 0.660 11.009 1.00 0.00 20 VAL A C 9
ATOM 10456 O O . VAL A 1 20 ? -6.787 1.286 11.911 1.00 0.00 20 VAL A O 9
ATOM 10469 N N . CYS A 1 21 ? -6.709 0.598 9.770 1.00 0.00 21 CYS A N 9
ATOM 10470 C CA . CYS A 1 21 ? -7.942 1.276 9.391 1.00 0.00 21 CYS A CA 9
ATOM 10471 C C . CYS A 1 21 ? -8.967 0.281 8.856 1.00 0.00 21 CYS A C 9
ATOM 10472 O O . CYS A 1 21 ? -10.174 0.506 8.949 1.00 0.00 21 CYS A O 9
ATOM 10479 N N . GLU A 1 22 ? -8.478 -0.821 8.294 1.00 0.00 22 GLU A N 9
ATOM 10480 C CA . GLU A 1 22 ? -9.351 -1.849 7.743 1.00 0.00 22 GLU A CA 9
ATOM 10481 C C . GLU A 1 22 ? -10.190 -1.293 6.596 1.00 0.00 22 GLU A C 9
ATOM 10482 O O . GLU A 1 22 ? -11.400 -1.510 6.535 1.00 0.00 22 GLU A O 9
ATOM 10494 N N . VAL A 1 23 ? -9.537 -0.576 5.687 1.00 0.00 23 VAL A N 9
ATOM 10495 C CA . VAL A 1 23 ? -10.221 0.011 4.541 1.00 0.00 23 VAL A CA 9
ATOM 10496 C C . VAL A 1 23 ? -9.303 0.073 3.325 1.00 0.00 23 VAL A C 9
ATOM 10497 O O . VAL A 1 23 ? -8.111 0.352 3.449 1.00 0.00 23 VAL A O 9
ATOM 10510 N N . TRP A 1 24 ? -9.866 -0.190 2.152 1.00 0.00 24 TRP A N 9
ATOM 10511 C CA . TRP A 1 24 ? -9.098 -0.164 0.912 1.00 0.00 24 TRP A CA 9
ATOM 10512 C C . TRP A 1 24 ? -9.540 0.991 0.021 1.00 0.00 24 TRP A C 9
ATOM 10513 O O . TRP A 1 24 ? -10.438 1.755 0.378 1.00 0.00 24 TRP A O 9
ATOM 10534 N N . THR A 1 25 ? -8.906 1.114 -1.141 1.00 0.00 25 THR A N 9
ATOM 10535 C CA . THR A 1 25 ? -9.233 2.177 -2.082 1.00 0.00 25 THR A CA 9
ATOM 10536 C C . THR A 1 25 ? -8.851 1.788 -3.505 1.00 0.00 25 THR A C 9
ATOM 10537 O O . THR A 1 25 ? -7.907 1.028 -3.719 1.00 0.00 25 THR A O 9
ATOM 10548 N N . ALA A 1 26 ? -9.589 2.315 -4.476 1.00 0.00 26 ALA A N 9
ATOM 10549 C CA . ALA A 1 26 ? -9.324 2.025 -5.880 1.00 0.00 26 ALA A CA 9
ATOM 10550 C C . ALA A 1 26 ? -7.828 2.053 -6.174 1.00 0.00 26 ALA A C 9
ATOM 10551 O O . ALA A 1 26 ? -7.251 1.052 -6.596 1.00 0.00 26 ALA A O 9
ATOM 10558 N N . GLU A 1 27 ? -7.207 3.207 -5.948 1.00 0.00 27 GLU A N 9
ATOM 10559 C CA . GLU A 1 27 ? -5.778 3.364 -6.191 1.00 0.00 27 GLU A CA 9
ATOM 10560 C C . GLU A 1 27 ? -4.980 2.286 -5.462 1.00 0.00 27 GLU A C 9
ATOM 10561 O O . GLU A 1 27 ? -5.520 1.552 -4.634 1.00 0.00 27 GLU A O 9
ATOM 10573 N N . SER A 1 28 ? -3.692 2.197 -5.777 1.00 0.00 28 SER A N 9
ATOM 10574 C CA . SER A 1 28 ? -2.820 1.207 -5.156 1.00 0.00 28 SER A CA 9
ATOM 10575 C C . SER A 1 28 ? -2.643 1.496 -3.669 1.00 0.00 28 SER A C 9
ATOM 10576 O O . SER A 1 28 ? -2.251 2.597 -3.281 1.00 0.00 28 SER A O 9
ATOM 10584 N N . LEU A 1 29 ? -2.933 0.499 -2.839 1.00 0.00 29 LEU A N 9
ATOM 10585 C CA . LEU A 1 29 ? -2.805 0.645 -1.393 1.00 0.00 29 LEU A CA 9
ATOM 10586 C C . LEU A 1 29 ? -1.356 0.464 -0.954 1.00 0.00 29 LEU A C 9
ATOM 10587 O O . LEU A 1 29 ? -0.682 -0.478 -1.372 1.00 0.00 29 LEU A O 9
ATOM 10603 N N . PHE A 1 30 ? -0.882 1.372 -0.106 1.00 0.00 30 PHE A N 9
ATOM 10604 C CA . PHE A 1 30 ? 0.486 1.313 0.392 1.00 0.00 30 PHE A CA 9
ATOM 10605 C C . PHE A 1 30 ? 0.588 0.377 1.592 1.00 0.00 30 PHE A C 9
ATOM 10606 O O . PHE A 1 30 ? -0.368 0.182 2.343 1.00 0.00 30 PHE A O 9
ATOM 10623 N N . PRO A 1 31 ? 1.776 -0.219 1.779 1.00 0.00 31 PRO A N 9
ATOM 10624 C CA . PRO A 1 31 ? 2.921 0.005 0.892 1.00 0.00 31 PRO A CA 9
ATOM 10625 C C . PRO A 1 31 ? 2.718 -0.614 -0.486 1.00 0.00 31 PRO A C 9
ATOM 10626 O O . PRO A 1 31 ? 2.940 0.033 -1.509 1.00 0.00 31 PRO A O 9
ATOM 10637 N N . CYS A 1 32 ? 2.291 -1.873 -0.505 1.00 0.00 32 CYS A N 9
ATOM 10638 C CA . CYS A 1 32 ? 2.057 -2.582 -1.759 1.00 0.00 32 CYS A CA 9
ATOM 10639 C C . CYS A 1 32 ? 0.685 -3.251 -1.756 1.00 0.00 32 CYS A C 9
ATOM 10640 O O . CYS A 1 32 ? -0.064 -3.150 -0.784 1.00 0.00 32 CYS A O 9
ATOM 10647 N N . ARG A 1 33 ? 0.365 -3.934 -2.850 1.00 0.00 33 ARG A N 9
ATOM 10648 C CA . ARG A 1 33 ? -0.916 -4.619 -2.975 1.00 0.00 33 ARG A CA 9
ATOM 10649 C C . ARG A 1 33 ? -0.718 -6.127 -3.096 1.00 0.00 33 ARG A C 9
ATOM 10650 O O . ARG A 1 33 ? -1.616 -6.909 -2.786 1.00 0.00 33 ARG A O 9
ATOM 10671 N N . VAL A 1 34 ? 0.467 -6.528 -3.548 1.00 0.00 34 VAL A N 9
ATOM 10672 C CA . VAL A 1 34 ? 0.784 -7.942 -3.709 1.00 0.00 34 VAL A CA 9
ATOM 10673 C C . VAL A 1 34 ? 0.932 -8.629 -2.357 1.00 0.00 34 VAL A C 9
ATOM 10674 O O . VAL A 1 34 ? 0.212 -9.581 -2.051 1.00 0.00 34 VAL A O 9
ATOM 10687 N N . CYS A 1 35 ? 1.869 -8.142 -1.551 1.00 0.00 35 CYS A N 9
ATOM 10688 C CA . CYS A 1 35 ? 2.111 -8.710 -0.230 1.00 0.00 35 CYS A CA 9
ATOM 10689 C C . CYS A 1 35 ? 0.797 -9.039 0.471 1.00 0.00 35 CYS A C 9
ATOM 10690 O O . CYS A 1 35 ? -0.201 -8.337 0.306 1.00 0.00 35 CYS A O 9
ATOM 10697 N N . THR A 1 36 ? 0.803 -10.112 1.255 1.00 0.00 36 THR A N 9
ATOM 10698 C CA . THR A 1 36 ? -0.388 -10.536 1.981 1.00 0.00 36 THR A CA 9
ATOM 10699 C C . THR A 1 36 ? -0.608 -9.681 3.222 1.00 0.00 36 THR A C 9
ATOM 10700 O O . THR A 1 36 ? -0.886 -10.200 4.305 1.00 0.00 36 THR A O 9
ATOM 10711 N N . ARG A 1 37 ? -0.482 -8.368 3.062 1.00 0.00 37 ARG A N 9
ATOM 10712 C CA . ARG A 1 37 ? -0.667 -7.441 4.172 1.00 0.00 37 ARG A CA 9
ATOM 10713 C C . ARG A 1 37 ? -0.601 -5.994 3.689 1.00 0.00 37 ARG A C 9
ATOM 10714 O O . ARG A 1 37 ? 0.448 -5.521 3.254 1.00 0.00 37 ARG A O 9
ATOM 10735 N N . VAL A 1 38 ? -1.731 -5.298 3.768 1.00 0.00 38 VAL A N 9
ATOM 10736 C CA . VAL A 1 38 ? -1.803 -3.907 3.340 1.00 0.00 38 VAL A CA 9
ATOM 10737 C C . VAL A 1 38 ? -1.926 -2.969 4.535 1.00 0.00 38 VAL A C 9
ATOM 10738 O O . VAL A 1 38 ? -2.769 -3.169 5.410 1.00 0.00 38 VAL A O 9
ATOM 10751 N N . PHE A 1 39 ? -1.079 -1.945 4.567 1.00 0.00 39 PHE A N 9
ATOM 10752 C CA . PHE A 1 39 ? -1.091 -0.976 5.656 1.00 0.00 39 PHE A CA 9
ATOM 10753 C C . PHE A 1 39 ? -0.606 0.389 5.176 1.00 0.00 39 PHE A C 9
ATOM 10754 O O . PHE A 1 39 ? 0.464 0.504 4.579 1.00 0.00 39 PHE A O 9
ATOM 10771 N N . HIS A 1 40 ? -1.403 1.419 5.440 1.00 0.00 40 HIS A N 9
ATOM 10772 C CA . HIS A 1 40 ? -1.056 2.777 5.036 1.00 0.00 40 HIS A CA 9
ATOM 10773 C C . HIS A 1 40 ? 0.334 3.155 5.538 1.00 0.00 40 HIS A C 9
ATOM 10774 O O . HIS A 1 40 ? 0.850 2.554 6.480 1.00 0.00 40 HIS A O 9
ATOM 10788 N N . ASP A 1 41 ? 0.936 4.155 4.902 1.00 0.00 41 ASP A N 9
ATOM 10789 C CA . ASP A 1 41 ? 2.266 4.614 5.284 1.00 0.00 41 ASP A CA 9
ATOM 10790 C C . ASP A 1 41 ? 2.187 5.601 6.445 1.00 0.00 41 ASP A C 9
ATOM 10791 O O . ASP A 1 41 ? 3.130 5.735 7.223 1.00 0.00 41 ASP A O 9
ATOM 10800 N N . GLY A 1 42 ? 1.057 6.292 6.552 1.00 0.00 42 GLY A N 9
ATOM 10801 C CA . GLY A 1 42 ? 0.877 7.260 7.619 1.00 0.00 42 GLY A CA 9
ATOM 10802 C C . GLY A 1 42 ? 0.447 6.613 8.921 1.00 0.00 42 GLY A C 9
ATOM 10803 O O . GLY A 1 42 ? 0.669 7.164 9.999 1.00 0.00 42 GLY A O 9
ATOM 10807 N N . CYS A 1 43 ? -0.173 5.442 8.822 1.00 0.00 43 CYS A N 9
ATOM 10808 C CA . CYS A 1 43 ? -0.637 4.720 10.000 1.00 0.00 43 CYS A CA 9
ATOM 10809 C C . CYS A 1 43 ? 0.540 4.255 10.852 1.00 0.00 43 CYS A C 9
ATOM 10810 O O . CYS A 1 43 ? 0.445 4.194 12.079 1.00 0.00 43 CYS A O 9
ATOM 10817 N N . LEU A 1 44 ? 1.647 3.929 10.196 1.00 0.00 44 LEU A N 9
ATOM 10818 C CA . LEU A 1 44 ? 2.842 3.470 10.893 1.00 0.00 44 LEU A CA 9
ATOM 10819 C C . LEU A 1 44 ? 3.553 4.632 11.580 1.00 0.00 44 LEU A C 9
ATOM 10820 O O . LEU A 1 44 ? 3.850 4.573 12.773 1.00 0.00 44 LEU A O 9
ATOM 10836 N N . ARG A 1 45 ? 3.819 5.689 10.819 1.00 0.00 45 ARG A N 9
ATOM 10837 C CA . ARG A 1 45 ? 4.493 6.867 11.355 1.00 0.00 45 ARG A CA 9
ATOM 10838 C C . ARG A 1 45 ? 3.673 7.499 12.475 1.00 0.00 45 ARG A C 9
ATOM 10839 O O . ARG A 1 45 ? 4.219 7.932 13.490 1.00 0.00 45 ARG A O 9
ATOM 10860 N N . ARG A 1 46 ? 2.358 7.549 12.283 1.00 0.00 46 ARG A N 9
ATOM 10861 C CA . ARG A 1 46 ? 1.463 8.132 13.277 1.00 0.00 46 ARG A CA 9
ATOM 10862 C C . ARG A 1 46 ? 1.581 7.399 14.610 1.00 0.00 46 ARG A C 9
ATOM 10863 O O . ARG A 1 46 ? 1.914 8.000 15.631 1.00 0.00 46 ARG A O 9
ATOM 10884 N N . MET A 1 47 ? 1.307 6.100 14.592 1.00 0.00 47 MET A N 9
ATOM 10885 C CA . MET A 1 47 ? 1.384 5.285 15.800 1.00 0.00 47 MET A CA 9
ATOM 10886 C C . MET A 1 47 ? 2.810 5.246 16.339 1.00 0.00 47 MET A C 9
ATOM 10887 O O . MET A 1 47 ? 3.050 5.532 17.511 1.00 0.00 47 MET A O 9
ATOM 10901 N N . GLY A 1 48 ? 3.755 4.888 15.475 1.00 0.00 48 GLY A N 9
ATOM 10902 C CA . GLY A 1 48 ? 5.146 4.818 15.884 1.00 0.00 48 GLY A CA 9
ATOM 10903 C C . GLY A 1 48 ? 5.752 3.450 15.640 1.00 0.00 48 GLY A C 9
ATOM 10904 O O . GLY A 1 48 ? 6.434 2.902 16.507 1.00 0.00 48 GLY A O 9
ATOM 10908 N N . TYR A 1 49 ? 5.504 2.897 14.457 1.00 0.00 49 TYR A N 9
ATOM 10909 C CA . TYR A 1 49 ? 6.028 1.582 14.105 1.00 0.00 49 TYR A CA 9
ATOM 10910 C C . TYR A 1 49 ? 7.381 1.704 13.410 1.00 0.00 49 TYR A C 9
ATOM 10911 O O . TYR A 1 49 ? 8.308 0.946 13.698 1.00 0.00 49 TYR A O 9
ATOM 10929 N N . ILE A 1 50 ? 7.485 2.661 12.496 1.00 0.00 50 ILE A N 9
ATOM 10930 C CA . ILE A 1 50 ? 8.725 2.885 11.761 1.00 0.00 50 ILE A CA 9
ATOM 10931 C C . ILE A 1 50 ? 9.362 4.214 12.149 1.00 0.00 50 ILE A C 9
ATOM 10932 O O . ILE A 1 50 ? 10.562 4.417 11.960 1.00 0.00 50 ILE A O 9
ATOM 10948 N N . GLN A 1 51 ? 8.552 5.115 12.694 1.00 0.00 51 GLN A N 9
ATOM 10949 C CA . GLN A 1 51 ? 9.038 6.426 13.109 1.00 0.00 51 GLN A CA 9
ATOM 10950 C C . GLN A 1 51 ? 7.958 7.191 13.868 1.00 0.00 51 GLN A C 9
ATOM 10951 O O . GLN A 1 51 ? 6.767 6.942 13.692 1.00 0.00 51 GLN A O 9
ATOM 10965 N N . GLY A 1 52 ? 8.384 8.124 14.715 1.00 0.00 52 GLY A N 9
ATOM 10966 C CA . GLY A 1 52 ? 7.442 8.910 15.488 1.00 0.00 52 GLY A CA 9
ATOM 10967 C C . GLY A 1 52 ? 7.682 10.402 15.352 1.00 0.00 52 GLY A C 9
ATOM 10968 O O . GLY A 1 52 ? 6.798 11.142 14.921 1.00 0.00 52 GLY A O 9
ATOM 10972 N N . ASP A 1 53 ? 8.879 10.842 15.721 1.00 0.00 53 ASP A N 9
ATOM 10973 C CA . ASP A 1 53 ? 9.232 12.255 15.638 1.00 0.00 53 ASP A CA 9
ATOM 10974 C C . ASP A 1 53 ? 8.884 12.823 14.266 1.00 0.00 53 ASP A C 9
ATOM 10975 O O . ASP A 1 53 ? 9.334 12.314 13.239 1.00 0.00 53 ASP A O 9
ATOM 10984 N N . SER A 1 54 ? 8.077 13.879 14.256 1.00 0.00 54 SER A N 9
ATOM 10985 C CA . SER A 1 54 ? 7.663 14.513 13.010 1.00 0.00 54 SER A CA 9
ATOM 10986 C C . SER A 1 54 ? 8.686 15.554 12.564 1.00 0.00 54 SER A C 9
ATOM 10987 O O . SER A 1 54 ? 9.206 16.317 13.377 1.00 0.00 54 SER A O 9
ATOM 10995 N N . ALA A 1 55 ? 8.970 15.578 11.266 1.00 0.00 55 ALA A N 9
ATOM 10996 C CA . ALA A 1 55 ? 9.928 16.524 10.711 1.00 0.00 55 ALA A CA 9
ATOM 10997 C C . ALA A 1 55 ? 9.485 17.012 9.336 1.00 0.00 55 ALA A C 9
ATOM 10998 O O . ALA A 1 55 ? 8.403 16.666 8.864 1.00 0.00 55 ALA A O 9
ATOM 11005 N N . ALA A 1 56 ? 10.328 17.818 8.698 1.00 0.00 56 ALA A N 9
ATOM 11006 C CA . ALA A 1 56 ? 10.024 18.352 7.377 1.00 0.00 56 ALA A CA 9
ATOM 11007 C C . ALA A 1 56 ? 10.335 17.332 6.287 1.00 0.00 56 ALA A C 9
ATOM 11008 O O . ALA A 1 56 ? 10.840 17.683 5.221 1.00 0.00 56 ALA A O 9
ATOM 11015 N N . GLU A 1 57 ? 10.031 16.067 6.562 1.00 0.00 57 GLU A N 9
ATOM 11016 C CA . GLU A 1 57 ? 10.281 14.996 5.604 1.00 0.00 57 GLU A CA 9
ATOM 11017 C C . GLU A 1 57 ? 8.986 14.270 5.250 1.00 0.00 57 GLU A C 9
ATOM 11018 O O . GLU A 1 57 ? 8.330 13.689 6.115 1.00 0.00 57 GLU A O 9
ATOM 11030 N N . VAL A 1 58 ? 8.623 14.309 3.972 1.00 0.00 58 VAL A N 9
ATOM 11031 C CA . VAL A 1 58 ? 7.409 13.655 3.501 1.00 0.00 58 VAL A CA 9
ATOM 11032 C C . VAL A 1 58 ? 7.724 12.605 2.441 1.00 0.00 58 VAL A C 9
ATOM 11033 O O . VAL A 1 58 ? 8.853 12.514 1.958 1.00 0.00 58 VAL A O 9
ATOM 11046 N N . THR A 1 59 ? 6.719 11.813 2.083 1.00 0.00 59 THR A N 9
ATOM 11047 C CA . THR A 1 59 ? 6.888 10.769 1.081 1.00 0.00 59 THR A CA 9
ATOM 11048 C C . THR A 1 59 ? 5.743 10.780 0.075 1.00 0.00 59 THR A C 9
ATOM 11049 O O . THR A 1 59 ? 4.573 10.819 0.453 1.00 0.00 59 THR A O 9
ATOM 11060 N N . GLU A 1 60 ? 6.088 10.747 -1.209 1.00 0.00 60 GLU A N 9
ATOM 11061 C CA . GLU A 1 60 ? 5.088 10.754 -2.269 1.00 0.00 60 GLU A CA 9
ATOM 11062 C C . GLU A 1 60 ? 5.575 9.968 -3.484 1.00 0.00 60 GLU A C 9
ATOM 11063 O O . GLU A 1 60 ? 6.729 9.545 -3.538 1.00 0.00 60 GLU A O 9
ATOM 11075 N N . MET A 1 61 ? 4.686 9.777 -4.452 1.00 0.00 61 MET A N 9
ATOM 11076 C CA . MET A 1 61 ? 5.026 9.043 -5.666 1.00 0.00 61 MET A CA 9
ATOM 11077 C C . MET A 1 61 ? 5.415 7.604 -5.339 1.00 0.00 61 MET A C 9
ATOM 11078 O O . MET A 1 61 ? 6.416 7.093 -5.842 1.00 0.00 61 MET A O 9
ATOM 11092 N N . ALA A 1 62 ? 4.618 6.957 -4.496 1.00 0.00 62 ALA A N 9
ATOM 11093 C CA . ALA A 1 62 ? 4.879 5.577 -4.104 1.00 0.00 62 ALA A CA 9
ATOM 11094 C C . ALA A 1 62 ? 4.381 4.602 -5.166 1.00 0.00 62 ALA A C 9
ATOM 11095 O O . ALA A 1 62 ? 5.151 3.804 -5.702 1.00 0.00 62 ALA A O 9
ATOM 11102 N N . HIS A 1 63 ? 3.087 4.670 -5.466 1.00 0.00 63 HIS A N 9
ATOM 11103 C CA . HIS A 1 63 ? 2.486 3.792 -6.463 1.00 0.00 63 HIS A CA 9
ATOM 11104 C C . HIS A 1 63 ? 2.922 4.190 -7.870 1.00 0.00 63 HIS A C 9
ATOM 11105 O O . HIS A 1 63 ? 2.116 4.667 -8.670 1.00 0.00 63 HIS A O 9
ATOM 11119 N N . THR A 1 64 ? 4.203 3.992 -8.166 1.00 0.00 64 THR A N 9
ATOM 11120 C CA . THR A 1 64 ? 4.747 4.333 -9.475 1.00 0.00 64 THR A CA 9
ATOM 11121 C C . THR A 1 64 ? 5.855 3.366 -9.878 1.00 0.00 64 THR A C 9
ATOM 11122 O O . THR A 1 64 ? 6.357 2.605 -9.052 1.00 0.00 64 THR A O 9
ATOM 11133 N N . GLU A 1 65 ? 6.232 3.404 -11.152 1.00 0.00 65 GLU A N 9
ATOM 11134 C CA . GLU A 1 65 ? 7.282 2.531 -11.663 1.00 0.00 65 GLU A CA 9
ATOM 11135 C C . GLU A 1 65 ? 8.523 2.596 -10.778 1.00 0.00 65 GLU A C 9
ATOM 11136 O O . GLU A 1 65 ? 9.000 3.680 -10.436 1.00 0.00 65 GLU A O 9
ATOM 11148 N N . THR A 1 66 ? 9.043 1.429 -10.411 1.00 0.00 66 THR A N 9
ATOM 11149 C CA . THR A 1 66 ? 10.228 1.353 -9.565 1.00 0.00 66 THR A CA 9
ATOM 11150 C C . THR A 1 66 ? 10.188 2.411 -8.467 1.00 0.00 66 THR A C 9
ATOM 11151 O O . THR A 1 66 ? 11.196 3.053 -8.174 1.00 0.00 66 THR A O 9
ATOM 11162 N N . GLY A 1 67 ? 9.018 2.585 -7.861 1.00 0.00 67 GLY A N 9
ATOM 11163 C CA . GLY A 1 67 ? 8.870 3.566 -6.801 1.00 0.00 67 GLY A CA 9
ATOM 11164 C C . GLY A 1 67 ? 9.318 3.035 -5.454 1.00 0.00 67 GLY A C 9
ATOM 11165 O O . GLY A 1 67 ? 10.431 2.527 -5.318 1.00 0.00 67 GLY A O 9
ATOM 11169 N N . TRP A 1 68 ? 8.452 3.154 -4.456 1.00 0.00 68 TRP A N 9
ATOM 11170 C CA . TRP A 1 68 ? 8.765 2.684 -3.110 1.00 0.00 68 TRP A CA 9
ATOM 11171 C C . TRP A 1 68 ? 8.076 1.354 -2.824 1.00 0.00 68 TRP A C 9
ATOM 11172 O O . TRP A 1 68 ? 6.850 1.257 -2.873 1.00 0.00 68 TRP A O 9
ATOM 11193 N N . SER A 1 69 ? 8.872 0.333 -2.525 1.00 0.00 69 SER A N 9
ATOM 11194 C CA . SER A 1 69 ? 8.339 -0.993 -2.235 1.00 0.00 69 SER A CA 9
ATOM 11195 C C . SER A 1 69 ? 8.431 -1.300 -0.743 1.00 0.00 69 SER A C 9
ATOM 11196 O O . SER A 1 69 ? 9.362 -0.864 -0.064 1.00 0.00 69 SER A O 9
ATOM 11204 N N . CYS A 1 70 ? 7.460 -2.054 -0.239 1.00 0.00 70 CYS A N 9
ATOM 11205 C CA . CYS A 1 70 ? 7.429 -2.421 1.170 1.00 0.00 70 CYS A CA 9
ATOM 11206 C C . CYS A 1 70 ? 8.788 -2.943 1.627 1.00 0.00 70 CYS A C 9
ATOM 11207 O O . CYS A 1 70 ? 9.712 -3.087 0.824 1.00 0.00 70 CYS A O 9
ATOM 11214 N N . HIS A 1 71 ? 8.905 -3.225 2.921 1.00 0.00 71 HIS A N 9
ATOM 11215 C CA . HIS A 1 71 ? 10.151 -3.732 3.484 1.00 0.00 71 HIS A CA 9
ATOM 11216 C C . HIS A 1 71 ? 10.435 -5.147 2.989 1.00 0.00 71 HIS A C 9
ATOM 11217 O O . HIS A 1 71 ? 11.586 -5.512 2.750 1.00 0.00 71 HIS A O 9
ATOM 11231 N N . TYR A 1 72 ? 9.379 -5.939 2.838 1.00 0.00 72 TYR A N 9
ATOM 11232 C CA . TYR A 1 72 ? 9.516 -7.314 2.375 1.00 0.00 72 TYR A CA 9
ATOM 11233 C C . TYR A 1 72 ? 8.610 -7.578 1.176 1.00 0.00 72 TYR A C 9
ATOM 11234 O O . TYR A 1 72 ? 7.438 -7.923 1.331 1.00 0.00 72 TYR A O 9
ATOM 11252 N N . CYS A 1 73 ? 9.162 -7.413 -0.022 1.00 0.00 73 CYS A N 9
ATOM 11253 C CA . CYS A 1 73 ? 8.408 -7.632 -1.249 1.00 0.00 73 CYS A CA 9
ATOM 11254 C C . CYS A 1 73 ? 8.817 -8.945 -1.912 1.00 0.00 73 CYS A C 9
ATOM 11255 O O . CYS A 1 73 ? 9.701 -9.649 -1.425 1.00 0.00 73 CYS A O 9
ATOM 11262 N N . ASP A 1 74 ? 8.166 -9.267 -3.025 1.00 0.00 74 ASP A N 9
ATOM 11263 C CA . ASP A 1 74 ? 8.463 -10.493 -3.756 1.00 0.00 74 ASP A CA 9
ATOM 11264 C C . ASP A 1 74 ? 9.919 -10.517 -4.210 1.00 0.00 74 ASP A C 9
ATOM 11265 O O . ASP A 1 74 ? 10.615 -11.517 -4.040 1.00 0.00 74 ASP A O 9
ATOM 11274 N N . ASN A 1 75 ? 10.372 -9.410 -4.788 1.00 0.00 75 ASN A N 9
ATOM 11275 C CA . ASN A 1 75 ? 11.745 -9.304 -5.267 1.00 0.00 75 ASN A CA 9
ATOM 11276 C C . ASN A 1 75 ? 12.630 -8.613 -4.235 1.00 0.00 75 ASN A C 9
ATOM 11277 O O . ASN A 1 75 ? 12.344 -7.495 -3.805 1.00 0.00 75 ASN A O 9
ATOM 11288 N N . ILE A 1 76 ? 13.707 -9.286 -3.841 1.00 0.00 76 ILE A N 9
ATOM 11289 C CA . ILE A 1 76 ? 14.634 -8.736 -2.860 1.00 0.00 76 ILE A CA 9
ATOM 11290 C C . ILE A 1 76 ? 15.906 -8.228 -3.532 1.00 0.00 76 ILE A C 9
ATOM 11291 O O . ILE A 1 76 ? 16.353 -8.781 -4.535 1.00 0.00 76 ILE A O 9
ATOM 11307 N N . ASN A 1 77 ? 16.486 -7.173 -2.967 1.00 0.00 77 ASN A N 9
ATOM 11308 C CA . ASN A 1 77 ? 17.708 -6.591 -3.510 1.00 0.00 77 ASN A CA 9
ATOM 11309 C C . ASN A 1 77 ? 18.513 -5.896 -2.416 1.00 0.00 77 ASN A C 9
ATOM 11310 O O . ASN A 1 77 ? 18.078 -5.816 -1.267 1.00 0.00 77 ASN A O 9
ATOM 11321 N N . LEU A 1 78 ? 19.688 -5.396 -2.781 1.00 0.00 78 LEU A N 9
ATOM 11322 C CA . LEU A 1 78 ? 20.554 -4.706 -1.831 1.00 0.00 78 LEU A CA 9
ATOM 11323 C C . LEU A 1 78 ? 20.042 -3.297 -1.551 1.00 0.00 78 LEU A C 9
ATOM 11324 O O . LEU A 1 78 ? 19.352 -2.700 -2.377 1.00 0.00 78 LEU A O 9
ATOM 11340 N N . LEU A 1 79 ? 20.388 -2.769 -0.382 1.00 0.00 79 LEU A N 9
ATOM 11341 C CA . LEU A 1 79 ? 19.967 -1.428 0.007 1.00 0.00 79 LEU A CA 9
ATOM 11342 C C . LEU A 1 79 ? 21.153 -0.470 0.032 1.00 0.00 79 LEU A C 9
ATOM 11343 O O . LEU A 1 79 ? 21.955 -0.483 0.967 1.00 0.00 79 LEU A O 9
ATOM 11359 N N . LEU A 1 80 ? 21.258 0.361 -0.999 1.00 0.00 80 LEU A N 9
ATOM 11360 C CA . LEU A 1 80 ? 22.346 1.328 -1.093 1.00 0.00 80 LEU A CA 9
ATOM 11361 C C . LEU A 1 80 ? 22.588 2.009 0.250 1.00 0.00 80 LEU A C 9
ATOM 11362 O O . LEU A 1 80 ? 21.747 1.954 1.147 1.00 0.00 80 LEU A O 9
ATOM 11378 N N . THR A 1 81 ? 23.745 2.652 0.381 1.00 0.00 81 THR A N 9
ATOM 11379 C CA . THR A 1 81 ? 24.097 3.345 1.615 1.00 0.00 81 THR A CA 9
ATOM 11380 C C . THR A 1 81 ? 23.211 4.566 1.832 1.00 0.00 81 THR A C 9
ATOM 11381 O O . THR A 1 81 ? 23.521 5.660 1.361 1.00 0.00 81 THR A O 9
ATOM 11392 N N . GLU A 1 82 ? 22.110 4.371 2.550 1.00 0.00 82 GLU A N 9
ATOM 11393 C CA . GLU A 1 82 ? 21.178 5.458 2.829 1.00 0.00 82 GLU A CA 9
ATOM 11394 C C . GLU A 1 82 ? 21.272 5.893 4.289 1.00 0.00 82 GLU A C 9
ATOM 11395 O O . GLU A 1 82 ? 21.017 5.105 5.199 1.00 0.00 82 GLU A O 9
ATOM 11407 N N . GLU A 1 83 ? 21.642 7.152 4.503 1.00 0.00 83 GLU A N 9
ATOM 11408 C CA . GLU A 1 83 ? 21.770 7.691 5.852 1.00 0.00 83 GLU A CA 9
ATOM 11409 C C . GLU A 1 83 ? 21.208 9.108 5.929 1.00 0.00 83 GLU A C 9
ATOM 11410 O O . GLU A 1 83 ? 21.618 9.990 5.175 1.00 0.00 83 GLU A O 9
ATOM 11422 N N . SER A 1 84 ? 20.268 9.316 6.844 1.00 0.00 84 SER A N 9
ATOM 11423 C CA . SER A 1 84 ? 19.647 10.624 7.016 1.00 0.00 84 SER A CA 9
ATOM 11424 C C . SER A 1 84 ? 18.790 10.655 8.279 1.00 0.00 84 SER A C 9
ATOM 11425 O O . SER A 1 84 ? 18.240 9.638 8.695 1.00 0.00 84 SER A O 9
ATOM 11433 N N . GLY A 1 85 ? 18.683 11.835 8.883 1.00 0.00 85 GLY A N 9
ATOM 11434 C CA . GLY A 1 85 ? 17.893 11.979 10.092 1.00 0.00 85 GLY A CA 9
ATOM 11435 C C . GLY A 1 85 ? 18.329 13.165 10.932 1.00 0.00 85 GLY A C 9
ATOM 11436 O O . GLY A 1 85 ? 19.241 13.069 11.753 1.00 0.00 85 GLY A O 9
ATOM 11440 N N . PRO A 1 86 ? 17.669 14.313 10.727 1.00 0.00 86 PRO A N 9
ATOM 11441 C CA . PRO A 1 86 ? 17.977 15.545 11.461 1.00 0.00 86 PRO A CA 9
ATOM 11442 C C . PRO A 1 86 ? 17.573 15.461 12.930 1.00 0.00 86 PRO A C 9
ATOM 11443 O O . PRO A 1 86 ? 16.531 14.899 13.266 1.00 0.00 86 PRO A O 9
ATOM 11454 N N . SER A 1 87 ? 18.406 16.023 13.800 1.00 0.00 87 SER A N 9
ATOM 11455 C CA . SER A 1 87 ? 18.137 16.009 15.233 1.00 0.00 87 SER A CA 9
ATOM 11456 C C . SER A 1 87 ? 17.159 17.116 15.614 1.00 0.00 87 SER A C 9
ATOM 11457 O O . SER A 1 87 ? 17.564 18.236 15.926 1.00 0.00 87 SER A O 9
ATOM 11465 N N . SER A 1 88 ? 15.869 16.794 15.585 1.00 0.00 88 SER A N 9
ATOM 11466 C CA . SER A 1 88 ? 14.833 17.763 15.923 1.00 0.00 88 SER A CA 9
ATOM 11467 C C . SER A 1 88 ? 13.573 17.059 16.418 1.00 0.00 88 SER A C 9
ATOM 11468 O O . SER A 1 88 ? 13.245 15.961 15.970 1.00 0.00 88 SER A O 9
ATOM 11476 N N . GLY A 1 89 ? 12.871 17.700 17.347 1.00 0.00 89 GLY A N 9
ATOM 11477 C CA . GLY A 1 89 ? 11.655 17.121 17.890 1.00 0.00 89 GLY A CA 9
ATOM 11478 C C . GLY A 1 89 ? 10.433 17.458 17.060 1.00 0.00 89 GLY A C 9
ATOM 11479 O O . GLY A 1 89 ? 10.339 18.578 16.559 1.00 0.00 89 GLY A O 9
ATOM 11485 N N . GLY A 1 1 ? -16.030 19.706 19.615 1.00 0.00 1 GLY A N 10
ATOM 11486 C CA . GLY A 1 1 ? -16.132 19.497 18.183 1.00 0.00 1 GLY A CA 10
ATOM 11487 C C . GLY A 1 1 ? -17.538 19.132 17.750 1.00 0.00 1 GLY A C 10
ATOM 11488 O O . GLY A 1 1 ? -17.821 17.972 17.446 1.00 0.00 1 GLY A O 10
ATOM 11492 N N . SER A 1 2 ? -18.424 20.123 17.722 1.00 0.00 2 SER A N 10
ATOM 11493 C CA . SER A 1 2 ? -19.810 19.899 17.327 1.00 0.00 2 SER A CA 10
ATOM 11494 C C . SER A 1 2 ? -19.891 18.922 16.158 1.00 0.00 2 SER A C 10
ATOM 11495 O O . SER A 1 2 ? -19.218 19.095 15.143 1.00 0.00 2 SER A O 10
ATOM 11503 N N . SER A 1 3 ? -20.721 17.895 16.311 1.00 0.00 3 SER A N 10
ATOM 11504 C CA . SER A 1 3 ? -20.889 16.887 15.271 1.00 0.00 3 SER A CA 10
ATOM 11505 C C . SER A 1 3 ? -22.086 15.989 15.572 1.00 0.00 3 SER A C 10
ATOM 11506 O O . SER A 1 3 ? -22.227 15.476 16.680 1.00 0.00 3 SER A O 10
ATOM 11514 N N . GLY A 1 4 ? -22.946 15.806 14.574 1.00 0.00 4 GLY A N 10
ATOM 11515 C CA . GLY A 1 4 ? -24.120 14.972 14.751 1.00 0.00 4 GLY A CA 10
ATOM 11516 C C . GLY A 1 4 ? -24.012 13.655 14.008 1.00 0.00 4 GLY A C 10
ATOM 11517 O O . GLY A 1 4 ? -24.054 12.586 14.616 1.00 0.00 4 GLY A O 10
ATOM 11521 N N . SER A 1 5 ? -23.874 13.731 12.688 1.00 0.00 5 SER A N 10
ATOM 11522 C CA . SER A 1 5 ? -23.765 12.536 11.860 1.00 0.00 5 SER A CA 10
ATOM 11523 C C . SER A 1 5 ? -22.648 12.687 10.832 1.00 0.00 5 SER A C 10
ATOM 11524 O O . SER A 1 5 ? -22.722 13.531 9.938 1.00 0.00 5 SER A O 10
ATOM 11532 N N . SER A 1 6 ? -21.614 11.864 10.966 1.00 0.00 6 SER A N 10
ATOM 11533 C CA . SER A 1 6 ? -20.479 11.907 10.051 1.00 0.00 6 SER A CA 10
ATOM 11534 C C . SER A 1 6 ? -19.926 10.507 9.805 1.00 0.00 6 SER A C 10
ATOM 11535 O O . SER A 1 6 ? -19.503 9.821 10.735 1.00 0.00 6 SER A O 10
ATOM 11543 N N . GLY A 1 7 ? -19.931 10.088 8.543 1.00 0.00 7 GLY A N 10
ATOM 11544 C CA . GLY A 1 7 ? -19.428 8.772 8.196 1.00 0.00 7 GLY A CA 10
ATOM 11545 C C . GLY A 1 7 ? -19.756 8.384 6.768 1.00 0.00 7 GLY A C 10
ATOM 11546 O O . GLY A 1 7 ? -20.565 7.492 6.514 1.00 0.00 7 GLY A O 10
ATOM 11550 N N . PRO A 1 8 ? -19.118 9.066 5.804 1.00 0.00 8 PRO A N 10
ATOM 11551 C CA . PRO A 1 8 ? -19.330 8.806 4.377 1.00 0.00 8 PRO A CA 10
ATOM 11552 C C . PRO A 1 8 ? -18.758 7.461 3.941 1.00 0.00 8 PRO A C 10
ATOM 11553 O O . PRO A 1 8 ? -18.929 7.046 2.795 1.00 0.00 8 PRO A O 10
ATOM 11564 N N . ARG A 1 9 ? -18.079 6.786 4.862 1.00 0.00 9 ARG A N 10
ATOM 11565 C CA . ARG A 1 9 ? -17.480 5.489 4.572 1.00 0.00 9 ARG A CA 10
ATOM 11566 C C . ARG A 1 9 ? -18.441 4.356 4.922 1.00 0.00 9 ARG A C 10
ATOM 11567 O O . ARG A 1 9 ? -19.266 4.487 5.826 1.00 0.00 9 ARG A O 10
ATOM 11588 N N . GLU A 1 10 ? -18.329 3.246 4.199 1.00 0.00 10 GLU A N 10
ATOM 11589 C CA . GLU A 1 10 ? -19.189 2.093 4.433 1.00 0.00 10 GLU A CA 10
ATOM 11590 C C . GLU A 1 10 ? -18.404 0.949 5.068 1.00 0.00 10 GLU A C 10
ATOM 11591 O O . GLU A 1 10 ? -17.304 0.603 4.636 1.00 0.00 10 GLU A O 10
ATOM 11603 N N . PRO A 1 11 ? -18.981 0.346 6.119 1.00 0.00 11 PRO A N 10
ATOM 11604 C CA . PRO A 1 11 ? -18.352 -0.768 6.836 1.00 0.00 11 PRO A CA 10
ATOM 11605 C C . PRO A 1 11 ? -18.312 -2.044 6.003 1.00 0.00 11 PRO A C 10
ATOM 11606 O O . PRO A 1 11 ? -19.351 -2.628 5.692 1.00 0.00 11 PRO A O 10
ATOM 11617 N N . VAL A 1 12 ? -17.106 -2.472 5.645 1.00 0.00 12 VAL A N 10
ATOM 11618 C CA . VAL A 1 12 ? -16.929 -3.681 4.848 1.00 0.00 12 VAL A CA 10
ATOM 11619 C C . VAL A 1 12 ? -15.694 -4.455 5.290 1.00 0.00 12 VAL A C 10
ATOM 11620 O O . VAL A 1 12 ? -14.651 -3.868 5.582 1.00 0.00 12 VAL A O 10
ATOM 11633 N N . VAL A 1 13 ? -15.816 -5.778 5.338 1.00 0.00 13 VAL A N 10
ATOM 11634 C CA . VAL A 1 13 ? -14.708 -6.634 5.743 1.00 0.00 13 VAL A CA 10
ATOM 11635 C C . VAL A 1 13 ? -13.907 -7.108 4.534 1.00 0.00 13 VAL A C 10
ATOM 11636 O O . VAL A 1 13 ? -14.476 -7.499 3.515 1.00 0.00 13 VAL A O 10
ATOM 11649 N N . ASN A 1 14 ? -12.585 -7.069 4.655 1.00 0.00 14 ASN A N 10
ATOM 11650 C CA . ASN A 1 14 ? -11.706 -7.493 3.571 1.00 0.00 14 ASN A CA 10
ATOM 11651 C C . ASN A 1 14 ? -10.307 -7.803 4.095 1.00 0.00 14 ASN A C 10
ATOM 11652 O O . ASN A 1 14 ? -10.046 -7.704 5.294 1.00 0.00 14 ASN A O 10
ATOM 11663 N N . ASP A 1 15 ? -9.411 -8.178 3.189 1.00 0.00 15 ASP A N 10
ATOM 11664 C CA . ASP A 1 15 ? -8.038 -8.502 3.560 1.00 0.00 15 ASP A CA 10
ATOM 11665 C C . ASP A 1 15 ? -7.079 -7.409 3.097 1.00 0.00 15 ASP A C 10
ATOM 11666 O O . ASP A 1 15 ? -6.114 -7.084 3.787 1.00 0.00 15 ASP A O 10
ATOM 11675 N N . GLU A 1 16 ? -7.352 -6.847 1.923 1.00 0.00 16 GLU A N 10
ATOM 11676 C CA . GLU A 1 16 ? -6.512 -5.792 1.369 1.00 0.00 16 GLU A CA 10
ATOM 11677 C C . GLU A 1 16 ? -6.908 -4.429 1.932 1.00 0.00 16 GLU A C 10
ATOM 11678 O O . GLU A 1 16 ? -7.165 -3.488 1.181 1.00 0.00 16 GLU A O 10
ATOM 11690 N N . MET A 1 17 ? -6.952 -4.333 3.256 1.00 0.00 17 MET A N 10
ATOM 11691 C CA . MET A 1 17 ? -7.316 -3.086 3.920 1.00 0.00 17 MET A CA 10
ATOM 11692 C C . MET A 1 17 ? -6.363 -2.786 5.072 1.00 0.00 17 MET A C 10
ATOM 11693 O O . MET A 1 17 ? -5.916 -3.694 5.775 1.00 0.00 17 MET A O 10
ATOM 11707 N N . CYS A 1 18 ? -6.053 -1.508 5.261 1.00 0.00 18 CYS A N 10
ATOM 11708 C CA . CYS A 1 18 ? -5.153 -1.088 6.328 1.00 0.00 18 CYS A CA 10
ATOM 11709 C C . CYS A 1 18 ? -5.432 -1.863 7.612 1.00 0.00 18 CYS A C 10
ATOM 11710 O O . CYS A 1 18 ? -6.586 -2.032 8.009 1.00 0.00 18 CYS A O 10
ATOM 11717 N N . ASP A 1 19 ? -4.370 -2.330 8.257 1.00 0.00 19 ASP A N 10
ATOM 11718 C CA . ASP A 1 19 ? -4.500 -3.086 9.498 1.00 0.00 19 ASP A CA 10
ATOM 11719 C C . ASP A 1 19 ? -4.735 -2.152 10.682 1.00 0.00 19 ASP A C 10
ATOM 11720 O O . ASP A 1 19 ? -4.810 -2.593 11.828 1.00 0.00 19 ASP A O 10
ATOM 11729 N N . VAL A 1 20 ? -4.850 -0.859 10.394 1.00 0.00 20 VAL A N 10
ATOM 11730 C CA . VAL A 1 20 ? -5.077 0.138 11.434 1.00 0.00 20 VAL A CA 10
ATOM 11731 C C . VAL A 1 20 ? -6.362 0.917 11.178 1.00 0.00 20 VAL A C 10
ATOM 11732 O O . VAL A 1 20 ? -6.925 1.523 12.089 1.00 0.00 20 VAL A O 10
ATOM 11745 N N . CYS A 1 21 ? -6.822 0.895 9.931 1.00 0.00 21 CYS A N 10
ATOM 11746 C CA . CYS A 1 21 ? -8.042 1.598 9.554 1.00 0.00 21 CYS A CA 10
ATOM 11747 C C . CYS A 1 21 ? -9.082 0.626 9.005 1.00 0.00 21 CYS A C 10
ATOM 11748 O O . CYS A 1 21 ? -10.282 0.895 9.055 1.00 0.00 21 CYS A O 10
ATOM 11755 N N . GLU A 1 22 ? -8.613 -0.501 8.482 1.00 0.00 22 GLU A N 10
ATOM 11756 C CA . GLU A 1 22 ? -9.503 -1.513 7.924 1.00 0.00 22 GLU A CA 10
ATOM 11757 C C . GLU A 1 22 ? -10.273 -0.959 6.728 1.00 0.00 22 GLU A C 10
ATOM 11758 O O . GLU A 1 22 ? -11.478 -1.171 6.599 1.00 0.00 22 GLU A O 10
ATOM 11770 N N . VAL A 1 23 ? -9.566 -0.248 5.856 1.00 0.00 23 VAL A N 10
ATOM 11771 C CA . VAL A 1 23 ? -10.181 0.337 4.669 1.00 0.00 23 VAL A CA 10
ATOM 11772 C C . VAL A 1 23 ? -9.288 0.165 3.446 1.00 0.00 23 VAL A C 10
ATOM 11773 O O . VAL A 1 23 ? -8.080 0.389 3.511 1.00 0.00 23 VAL A O 10
ATOM 11786 N N . TRP A 1 24 ? -9.891 -0.235 2.333 1.00 0.00 24 TRP A N 10
ATOM 11787 C CA . TRP A 1 24 ? -9.150 -0.437 1.092 1.00 0.00 24 TRP A CA 10
ATOM 11788 C C . TRP A 1 24 ? -9.574 0.575 0.034 1.00 0.00 24 TRP A C 10
ATOM 11789 O O . TRP A 1 24 ? -10.435 1.421 0.277 1.00 0.00 24 TRP A O 10
ATOM 11810 N N . THR A 1 25 ? -8.963 0.484 -1.144 1.00 0.00 25 THR A N 10
ATOM 11811 C CA . THR A 1 25 ? -9.276 1.393 -2.239 1.00 0.00 25 THR A CA 10
ATOM 11812 C C . THR A 1 25 ? -9.019 0.735 -3.590 1.00 0.00 25 THR A C 10
ATOM 11813 O O . THR A 1 25 ? -8.153 -0.131 -3.715 1.00 0.00 25 THR A O 10
ATOM 11824 N N . ALA A 1 26 ? -9.775 1.151 -4.599 1.00 0.00 26 ALA A N 10
ATOM 11825 C CA . ALA A 1 26 ? -9.627 0.604 -5.942 1.00 0.00 26 ALA A CA 10
ATOM 11826 C C . ALA A 1 26 ? -8.190 0.738 -6.434 1.00 0.00 26 ALA A C 10
ATOM 11827 O O . ALA A 1 26 ? -7.660 -0.165 -7.080 1.00 0.00 26 ALA A O 10
ATOM 11834 N N . GLU A 1 27 ? -7.566 1.869 -6.123 1.00 0.00 27 GLU A N 10
ATOM 11835 C CA . GLU A 1 27 ? -6.190 2.121 -6.535 1.00 0.00 27 GLU A CA 10
ATOM 11836 C C . GLU A 1 27 ? -5.215 1.275 -5.721 1.00 0.00 27 GLU A C 10
ATOM 11837 O O . GLU A 1 27 ? -5.613 0.570 -4.794 1.00 0.00 27 GLU A O 10
ATOM 11849 N N . SER A 1 28 ? -3.937 1.351 -6.075 1.00 0.00 28 SER A N 10
ATOM 11850 C CA . SER A 1 28 ? -2.904 0.590 -5.381 1.00 0.00 28 SER A CA 10
ATOM 11851 C C . SER A 1 28 ? -2.743 1.077 -3.945 1.00 0.00 28 SER A C 10
ATOM 11852 O O . SER A 1 28 ? -2.449 2.249 -3.703 1.00 0.00 28 SER A O 10
ATOM 11860 N N . LEU A 1 29 ? -2.938 0.171 -2.993 1.00 0.00 29 LEU A N 10
ATOM 11861 C CA . LEU A 1 29 ? -2.815 0.507 -1.580 1.00 0.00 29 LEU A CA 10
ATOM 11862 C C . LEU A 1 29 ? -1.358 0.446 -1.130 1.00 0.00 29 LEU A C 10
ATOM 11863 O O . LEU A 1 29 ? -0.606 -0.436 -1.546 1.00 0.00 29 LEU A O 10
ATOM 11879 N N . PHE A 1 30 ? -0.968 1.387 -0.276 1.00 0.00 30 PHE A N 10
ATOM 11880 C CA . PHE A 1 30 ? 0.398 1.439 0.232 1.00 0.00 30 PHE A CA 10
ATOM 11881 C C . PHE A 1 30 ? 0.564 0.525 1.442 1.00 0.00 30 PHE A C 10
ATOM 11882 O O . PHE A 1 30 ? -0.387 0.237 2.169 1.00 0.00 30 PHE A O 10
ATOM 11899 N N . PRO A 1 31 ? 1.801 0.057 1.664 1.00 0.00 31 PRO A N 10
ATOM 11900 C CA . PRO A 1 31 ? 2.941 0.393 0.805 1.00 0.00 31 PRO A CA 10
ATOM 11901 C C . PRO A 1 31 ? 2.837 -0.253 -0.573 1.00 0.00 31 PRO A C 10
ATOM 11902 O O . PRO A 1 31 ? 2.977 0.417 -1.596 1.00 0.00 31 PRO A O 10
ATOM 11913 N N . CYS A 1 32 ? 2.592 -1.558 -0.592 1.00 0.00 32 CYS A N 10
ATOM 11914 C CA . CYS A 1 32 ? 2.471 -2.296 -1.844 1.00 0.00 32 CYS A CA 10
ATOM 11915 C C . CYS A 1 32 ? 1.109 -2.976 -1.944 1.00 0.00 32 CYS A C 10
ATOM 11916 O O . CYS A 1 32 ? 0.378 -3.073 -0.958 1.00 0.00 32 CYS A O 10
ATOM 11923 N N . ARG A 1 33 ? 0.775 -3.446 -3.142 1.00 0.00 33 ARG A N 10
ATOM 11924 C CA . ARG A 1 33 ? -0.499 -4.117 -3.372 1.00 0.00 33 ARG A CA 10
ATOM 11925 C C . ARG A 1 33 ? -0.324 -5.633 -3.366 1.00 0.00 33 ARG A C 10
ATOM 11926 O O . ARG A 1 33 ? -1.236 -6.372 -2.997 1.00 0.00 33 ARG A O 10
ATOM 11947 N N . VAL A 1 34 ? 0.854 -6.090 -3.780 1.00 0.00 34 VAL A N 10
ATOM 11948 C CA . VAL A 1 34 ? 1.150 -7.517 -3.823 1.00 0.00 34 VAL A CA 10
ATOM 11949 C C . VAL A 1 34 ? 1.072 -8.136 -2.432 1.00 0.00 34 VAL A C 10
ATOM 11950 O O . VAL A 1 34 ? 0.387 -9.137 -2.223 1.00 0.00 34 VAL A O 10
ATOM 11963 N N . CYS A 1 35 ? 1.778 -7.533 -1.482 1.00 0.00 35 CYS A N 10
ATOM 11964 C CA . CYS A 1 35 ? 1.790 -8.023 -0.109 1.00 0.00 35 CYS A CA 10
ATOM 11965 C C . CYS A 1 35 ? 0.380 -8.044 0.474 1.00 0.00 35 CYS A C 10
ATOM 11966 O O . CYS A 1 35 ? -0.218 -6.996 0.721 1.00 0.00 35 CYS A O 10
ATOM 11973 N N . THR A 1 36 ? -0.146 -9.245 0.692 1.00 0.00 36 THR A N 10
ATOM 11974 C CA . THR A 1 36 ? -1.486 -9.404 1.244 1.00 0.00 36 THR A CA 10
ATOM 11975 C C . THR A 1 36 ? -1.716 -8.449 2.410 1.00 0.00 36 THR A C 10
ATOM 11976 O O . THR A 1 36 ? -2.850 -8.066 2.697 1.00 0.00 36 THR A O 10
ATOM 11987 N N . ARG A 1 37 ? -0.633 -8.069 3.080 1.00 0.00 37 ARG A N 10
ATOM 11988 C CA . ARG A 1 37 ? -0.717 -7.159 4.216 1.00 0.00 37 ARG A CA 10
ATOM 11989 C C . ARG A 1 37 ? -0.549 -5.710 3.767 1.00 0.00 37 ARG A C 10
ATOM 11990 O O . ARG A 1 37 ? 0.550 -5.281 3.417 1.00 0.00 37 ARG A O 10
ATOM 12011 N N . VAL A 1 38 ? -1.647 -4.961 3.778 1.00 0.00 38 VAL A N 10
ATOM 12012 C CA . VAL A 1 38 ? -1.622 -3.561 3.373 1.00 0.00 38 VAL A CA 10
ATOM 12013 C C . VAL A 1 38 ? -1.819 -2.638 4.570 1.00 0.00 38 VAL A C 10
ATOM 12014 O O . VAL A 1 38 ? -2.715 -2.846 5.387 1.00 0.00 38 VAL A O 10
ATOM 12027 N N . PHE A 1 39 ? -0.974 -1.617 4.668 1.00 0.00 39 PHE A N 10
ATOM 12028 C CA . PHE A 1 39 ? -1.055 -0.661 5.766 1.00 0.00 39 PHE A CA 10
ATOM 12029 C C . PHE A 1 39 ? -0.565 0.716 5.326 1.00 0.00 39 PHE A C 10
ATOM 12030 O O . PHE A 1 39 ? 0.507 0.846 4.735 1.00 0.00 39 PHE A O 10
ATOM 12047 N N . HIS A 1 40 ? -1.360 1.740 5.618 1.00 0.00 40 HIS A N 10
ATOM 12048 C CA . HIS A 1 40 ? -1.010 3.109 5.253 1.00 0.00 40 HIS A CA 10
ATOM 12049 C C . HIS A 1 40 ? 0.317 3.517 5.888 1.00 0.00 40 HIS A C 10
ATOM 12050 O O . HIS A 1 40 ? 0.392 3.756 7.093 1.00 0.00 40 HIS A O 10
ATOM 12064 N N . ASP A 1 41 ? 1.359 3.595 5.068 1.00 0.00 41 ASP A N 10
ATOM 12065 C CA . ASP A 1 41 ? 2.683 3.976 5.550 1.00 0.00 41 ASP A CA 10
ATOM 12066 C C . ASP A 1 41 ? 2.579 5.023 6.654 1.00 0.00 41 ASP A C 10
ATOM 12067 O O . ASP A 1 41 ? 3.396 5.054 7.573 1.00 0.00 41 ASP A O 10
ATOM 12076 N N . GLY A 1 42 ? 1.567 5.880 6.557 1.00 0.00 42 GLY A N 10
ATOM 12077 C CA . GLY A 1 42 ? 1.376 6.918 7.553 1.00 0.00 42 GLY A CA 10
ATOM 12078 C C . GLY A 1 42 ? 0.930 6.362 8.891 1.00 0.00 42 GLY A C 10
ATOM 12079 O O . GLY A 1 42 ? 1.557 6.619 9.919 1.00 0.00 42 GLY A O 10
ATOM 12083 N N . CYS A 1 43 ? -0.158 5.599 8.880 1.00 0.00 43 CYS A N 10
ATOM 12084 C CA . CYS A 1 43 ? -0.690 5.007 10.101 1.00 0.00 43 CYS A CA 10
ATOM 12085 C C . CYS A 1 43 ? 0.423 4.370 10.927 1.00 0.00 43 CYS A C 10
ATOM 12086 O O . CYS A 1 43 ? 0.379 4.374 12.158 1.00 0.00 43 CYS A O 10
ATOM 12093 N N . LEU A 1 44 ? 1.421 3.824 10.242 1.00 0.00 44 LEU A N 10
ATOM 12094 C CA . LEU A 1 44 ? 2.548 3.184 10.911 1.00 0.00 44 LEU A CA 10
ATOM 12095 C C . LEU A 1 44 ? 3.411 4.214 11.632 1.00 0.00 44 LEU A C 10
ATOM 12096 O O . LEU A 1 44 ? 3.583 4.152 12.850 1.00 0.00 44 LEU A O 10
ATOM 12112 N N . ARG A 1 45 ? 3.950 5.162 10.873 1.00 0.00 45 ARG A N 10
ATOM 12113 C CA . ARG A 1 45 ? 4.794 6.207 11.439 1.00 0.00 45 ARG A CA 10
ATOM 12114 C C . ARG A 1 45 ? 4.060 6.959 12.545 1.00 0.00 45 ARG A C 10
ATOM 12115 O O . ARG A 1 45 ? 4.660 7.358 13.543 1.00 0.00 45 ARG A O 10
ATOM 12136 N N . ARG A 1 46 ? 2.758 7.150 12.360 1.00 0.00 46 ARG A N 10
ATOM 12137 C CA . ARG A 1 46 ? 1.941 7.855 13.341 1.00 0.00 46 ARG A CA 10
ATOM 12138 C C . ARG A 1 46 ? 1.812 7.043 14.626 1.00 0.00 46 ARG A C 10
ATOM 12139 O O . ARG A 1 46 ? 2.227 7.487 15.696 1.00 0.00 46 ARG A O 10
ATOM 12160 N N . MET A 1 47 ? 1.233 5.852 14.511 1.00 0.00 47 MET A N 10
ATOM 12161 C CA . MET A 1 47 ? 1.051 4.977 15.664 1.00 0.00 47 MET A CA 10
ATOM 12162 C C . MET A 1 47 ? 2.355 4.819 16.438 1.00 0.00 47 MET A C 10
ATOM 12163 O O . MET A 1 47 ? 2.433 5.159 17.618 1.00 0.00 47 MET A O 10
ATOM 12177 N N . GLY A 1 48 ? 3.378 4.299 15.766 1.00 0.00 48 GLY A N 10
ATOM 12178 C CA . GLY A 1 48 ? 4.664 4.103 16.408 1.00 0.00 48 GLY A CA 10
ATOM 12179 C C . GLY A 1 48 ? 5.225 2.714 16.172 1.00 0.00 48 GLY A C 10
ATOM 12180 O O . GLY A 1 48 ? 5.537 1.994 17.120 1.00 0.00 48 GLY A O 10
ATOM 12184 N N . TYR A 1 49 ? 5.353 2.337 14.905 1.00 0.00 49 TYR A N 10
ATOM 12185 C CA . TYR A 1 49 ? 5.876 1.024 14.547 1.00 0.00 49 TYR A CA 10
ATOM 12186 C C . TYR A 1 49 ? 7.228 1.147 13.852 1.00 0.00 49 TYR A C 10
ATOM 12187 O O . TYR A 1 49 ? 8.262 0.781 14.412 1.00 0.00 49 TYR A O 10
ATOM 12205 N N . ILE A 1 50 ? 7.211 1.665 12.629 1.00 0.00 50 ILE A N 10
ATOM 12206 C CA . ILE A 1 50 ? 8.435 1.838 11.856 1.00 0.00 50 ILE A CA 10
ATOM 12207 C C . ILE A 1 50 ? 9.626 2.115 12.767 1.00 0.00 50 ILE A C 10
ATOM 12208 O O . ILE A 1 50 ? 10.664 1.463 12.662 1.00 0.00 50 ILE A O 10
ATOM 12224 N N . GLN A 1 51 ? 9.466 3.085 13.663 1.00 0.00 51 GLN A N 10
ATOM 12225 C CA . GLN A 1 51 ? 10.528 3.446 14.593 1.00 0.00 51 GLN A CA 10
ATOM 12226 C C . GLN A 1 51 ? 10.016 3.445 16.030 1.00 0.00 51 GLN A C 10
ATOM 12227 O O . GLN A 1 51 ? 8.815 3.565 16.272 1.00 0.00 51 GLN A O 10
ATOM 12241 N N . GLY A 1 52 ? 10.936 3.310 16.981 1.00 0.00 52 GLY A N 10
ATOM 12242 C CA . GLY A 1 52 ? 10.558 3.297 18.382 1.00 0.00 52 GLY A CA 10
ATOM 12243 C C . GLY A 1 52 ? 11.666 3.797 19.287 1.00 0.00 52 GLY A C 10
ATOM 12244 O O . GLY A 1 52 ? 11.764 4.994 19.556 1.00 0.00 52 GLY A O 10
ATOM 12248 N N . ASP A 1 53 ? 12.501 2.879 19.759 1.00 0.00 53 ASP A N 10
ATOM 12249 C CA . ASP A 1 53 ? 13.609 3.232 20.639 1.00 0.00 53 ASP A CA 10
ATOM 12250 C C . ASP A 1 53 ? 14.921 3.298 19.865 1.00 0.00 53 ASP A C 10
ATOM 12251 O O . ASP A 1 53 ? 15.968 2.886 20.362 1.00 0.00 53 ASP A O 10
ATOM 12260 N N . SER A 1 54 ? 14.855 3.817 18.643 1.00 0.00 54 SER A N 10
ATOM 12261 C CA . SER A 1 54 ? 16.037 3.932 17.796 1.00 0.00 54 SER A CA 10
ATOM 12262 C C . SER A 1 54 ? 15.874 5.065 16.787 1.00 0.00 54 SER A C 10
ATOM 12263 O O . SER A 1 54 ? 14.764 5.534 16.537 1.00 0.00 54 SER A O 10
ATOM 12271 N N . ALA A 1 55 ? 16.990 5.498 16.208 1.00 0.00 55 ALA A N 10
ATOM 12272 C CA . ALA A 1 55 ? 16.972 6.573 15.225 1.00 0.00 55 ALA A CA 10
ATOM 12273 C C . ALA A 1 55 ? 17.749 6.184 13.972 1.00 0.00 55 ALA A C 10
ATOM 12274 O O . ALA A 1 55 ? 18.476 5.191 13.964 1.00 0.00 55 ALA A O 10
ATOM 12281 N N . ALA A 1 56 ? 17.590 6.972 12.913 1.00 0.00 56 ALA A N 10
ATOM 12282 C CA . ALA A 1 56 ? 18.278 6.710 11.655 1.00 0.00 56 ALA A CA 10
ATOM 12283 C C . ALA A 1 56 ? 18.083 7.860 10.673 1.00 0.00 56 ALA A C 10
ATOM 12284 O O . ALA A 1 56 ? 17.310 8.781 10.929 1.00 0.00 56 ALA A O 10
ATOM 12291 N N . GLU A 1 57 ? 18.791 7.799 9.550 1.00 0.00 57 GLU A N 10
ATOM 12292 C CA . GLU A 1 57 ? 18.696 8.838 8.530 1.00 0.00 57 GLU A CA 10
ATOM 12293 C C . GLU A 1 57 ? 17.996 8.311 7.281 1.00 0.00 57 GLU A C 10
ATOM 12294 O O . GLU A 1 57 ? 18.643 7.862 6.335 1.00 0.00 57 GLU A O 10
ATOM 12306 N N . VAL A 1 58 ? 16.668 8.369 7.286 1.00 0.00 58 VAL A N 10
ATOM 12307 C CA . VAL A 1 58 ? 15.878 7.898 6.153 1.00 0.00 58 VAL A CA 10
ATOM 12308 C C . VAL A 1 58 ? 14.809 8.916 5.769 1.00 0.00 58 VAL A C 10
ATOM 12309 O O . VAL A 1 58 ? 14.536 9.858 6.513 1.00 0.00 58 VAL A O 10
ATOM 12322 N N . THR A 1 59 ? 14.206 8.718 4.601 1.00 0.00 59 THR A N 10
ATOM 12323 C CA . THR A 1 59 ? 13.167 9.618 4.116 1.00 0.00 59 THR A CA 10
ATOM 12324 C C . THR A 1 59 ? 11.844 8.883 3.931 1.00 0.00 59 THR A C 10
ATOM 12325 O O . THR A 1 59 ? 10.777 9.492 3.955 1.00 0.00 59 THR A O 10
ATOM 12336 N N . GLU A 1 60 ? 11.924 7.569 3.748 1.00 0.00 60 GLU A N 10
ATOM 12337 C CA . GLU A 1 60 ? 10.732 6.750 3.560 1.00 0.00 60 GLU A CA 10
ATOM 12338 C C . GLU A 1 60 ? 10.006 7.135 2.274 1.00 0.00 60 GLU A C 10
ATOM 12339 O O . GLU A 1 60 ? 8.787 7.308 2.265 1.00 0.00 60 GLU A O 10
ATOM 12351 N N . MET A 1 61 ? 10.764 7.269 1.189 1.00 0.00 61 MET A N 10
ATOM 12352 C CA . MET A 1 61 ? 10.193 7.633 -0.102 1.00 0.00 61 MET A CA 10
ATOM 12353 C C . MET A 1 61 ? 9.237 6.551 -0.597 1.00 0.00 61 MET A C 10
ATOM 12354 O O . MET A 1 61 ? 9.667 5.508 -1.088 1.00 0.00 61 MET A O 10
ATOM 12368 N N . ALA A 1 62 ? 7.940 6.810 -0.465 1.00 0.00 62 ALA A N 10
ATOM 12369 C CA . ALA A 1 62 ? 6.924 5.860 -0.902 1.00 0.00 62 ALA A CA 10
ATOM 12370 C C . ALA A 1 62 ? 5.945 6.511 -1.872 1.00 0.00 62 ALA A C 10
ATOM 12371 O O . ALA A 1 62 ? 5.638 5.954 -2.927 1.00 0.00 62 ALA A O 10
ATOM 12378 N N . HIS A 1 63 ? 5.457 7.693 -1.509 1.00 0.00 63 HIS A N 10
ATOM 12379 C CA . HIS A 1 63 ? 4.511 8.420 -2.349 1.00 0.00 63 HIS A CA 10
ATOM 12380 C C . HIS A 1 63 ? 5.211 9.012 -3.568 1.00 0.00 63 HIS A C 10
ATOM 12381 O O . HIS A 1 63 ? 4.704 8.935 -4.687 1.00 0.00 63 HIS A O 10
ATOM 12395 N N . THR A 1 64 ? 6.379 9.606 -3.344 1.00 0.00 64 THR A N 10
ATOM 12396 C CA . THR A 1 64 ? 7.148 10.213 -4.423 1.00 0.00 64 THR A CA 10
ATOM 12397 C C . THR A 1 64 ? 7.376 9.224 -5.560 1.00 0.00 64 THR A C 10
ATOM 12398 O O . THR A 1 64 ? 7.214 8.016 -5.386 1.00 0.00 64 THR A O 10
ATOM 12409 N N . GLU A 1 65 ? 7.754 9.743 -6.723 1.00 0.00 65 GLU A N 10
ATOM 12410 C CA . GLU A 1 65 ? 8.004 8.903 -7.889 1.00 0.00 65 GLU A CA 10
ATOM 12411 C C . GLU A 1 65 ? 8.770 7.643 -7.498 1.00 0.00 65 GLU A C 10
ATOM 12412 O O . GLU A 1 65 ? 9.343 7.563 -6.410 1.00 0.00 65 GLU A O 10
ATOM 12424 N N . THR A 1 66 ? 8.776 6.659 -8.391 1.00 0.00 66 THR A N 10
ATOM 12425 C CA . THR A 1 66 ? 9.468 5.401 -8.139 1.00 0.00 66 THR A CA 10
ATOM 12426 C C . THR A 1 66 ? 9.258 4.936 -6.703 1.00 0.00 66 THR A C 10
ATOM 12427 O O . THR A 1 66 ? 10.202 4.525 -6.030 1.00 0.00 66 THR A O 10
ATOM 12438 N N . GLY A 1 67 ? 8.014 5.004 -6.240 1.00 0.00 67 GLY A N 10
ATOM 12439 C CA . GLY A 1 67 ? 7.703 4.585 -4.885 1.00 0.00 67 GLY A CA 10
ATOM 12440 C C . GLY A 1 67 ? 8.541 3.404 -4.437 1.00 0.00 67 GLY A C 10
ATOM 12441 O O . GLY A 1 67 ? 8.713 2.439 -5.181 1.00 0.00 67 GLY A O 10
ATOM 12445 N N . TRP A 1 68 ? 9.063 3.480 -3.219 1.00 0.00 68 TRP A N 10
ATOM 12446 C CA . TRP A 1 68 ? 9.890 2.409 -2.673 1.00 0.00 68 TRP A CA 10
ATOM 12447 C C . TRP A 1 68 ? 9.042 1.190 -2.328 1.00 0.00 68 TRP A C 10
ATOM 12448 O O . TRP A 1 68 ? 7.948 1.318 -1.780 1.00 0.00 68 TRP A O 10
ATOM 12469 N N . SER A 1 69 ? 9.555 0.008 -2.654 1.00 0.00 69 SER A N 10
ATOM 12470 C CA . SER A 1 69 ? 8.843 -1.236 -2.381 1.00 0.00 69 SER A CA 10
ATOM 12471 C C . SER A 1 69 ? 9.110 -1.714 -0.957 1.00 0.00 69 SER A C 10
ATOM 12472 O O . SER A 1 69 ? 10.219 -1.574 -0.440 1.00 0.00 69 SER A O 10
ATOM 12480 N N . CYS A 1 70 ? 8.086 -2.280 -0.328 1.00 0.00 70 CYS A N 10
ATOM 12481 C CA . CYS A 1 70 ? 8.208 -2.780 1.037 1.00 0.00 70 CYS A CA 10
ATOM 12482 C C . CYS A 1 70 ? 9.367 -3.764 1.154 1.00 0.00 70 CYS A C 10
ATOM 12483 O O . CYS A 1 70 ? 10.148 -3.935 0.217 1.00 0.00 70 CYS A O 10
ATOM 12490 N N . HIS A 1 71 ? 9.474 -4.410 2.311 1.00 0.00 71 HIS A N 10
ATOM 12491 C CA . HIS A 1 71 ? 10.538 -5.378 2.552 1.00 0.00 71 HIS A CA 10
ATOM 12492 C C . HIS A 1 71 ? 10.242 -6.696 1.843 1.00 0.00 71 HIS A C 10
ATOM 12493 O O . HIS A 1 71 ? 10.940 -7.076 0.902 1.00 0.00 71 HIS A O 10
ATOM 12507 N N . TYR A 1 72 ? 9.207 -7.389 2.302 1.00 0.00 72 TYR A N 10
ATOM 12508 C CA . TYR A 1 72 ? 8.822 -8.667 1.714 1.00 0.00 72 TYR A CA 10
ATOM 12509 C C . TYR A 1 72 ? 8.875 -8.604 0.191 1.00 0.00 72 TYR A C 10
ATOM 12510 O O . TYR A 1 72 ? 8.993 -9.630 -0.481 1.00 0.00 72 TYR A O 10
ATOM 12528 N N . CYS A 1 73 ? 8.787 -7.393 -0.348 1.00 0.00 73 CYS A N 10
ATOM 12529 C CA . CYS A 1 73 ? 8.826 -7.194 -1.792 1.00 0.00 73 CYS A CA 10
ATOM 12530 C C . CYS A 1 73 ? 10.094 -7.795 -2.390 1.00 0.00 73 CYS A C 10
ATOM 12531 O O . CYS A 1 73 ? 10.034 -8.594 -3.326 1.00 0.00 73 CYS A O 10
ATOM 12538 N N . ASP A 1 74 ? 11.242 -7.406 -1.845 1.00 0.00 74 ASP A N 10
ATOM 12539 C CA . ASP A 1 74 ? 12.525 -7.906 -2.323 1.00 0.00 74 ASP A CA 10
ATOM 12540 C C . ASP A 1 74 ? 13.501 -8.091 -1.167 1.00 0.00 74 ASP A C 10
ATOM 12541 O O . ASP A 1 74 ? 13.800 -7.147 -0.437 1.00 0.00 74 ASP A O 10
ATOM 12550 N N . ASN A 1 75 ? 13.995 -9.315 -1.005 1.00 0.00 75 ASN A N 10
ATOM 12551 C CA . ASN A 1 75 ? 14.937 -9.623 0.064 1.00 0.00 75 ASN A CA 10
ATOM 12552 C C . ASN A 1 75 ? 16.297 -8.989 -0.209 1.00 0.00 75 ASN A C 10
ATOM 12553 O O . ASN A 1 75 ? 16.916 -9.244 -1.242 1.00 0.00 75 ASN A O 10
ATOM 12564 N N . ILE A 1 76 ? 16.756 -8.162 0.725 1.00 0.00 76 ILE A N 10
ATOM 12565 C CA . ILE A 1 76 ? 18.043 -7.492 0.586 1.00 0.00 76 ILE A CA 10
ATOM 12566 C C . ILE A 1 76 ? 19.194 -8.486 0.693 1.00 0.00 76 ILE A C 10
ATOM 12567 O O . ILE A 1 76 ? 19.305 -9.221 1.674 1.00 0.00 76 ILE A O 10
ATOM 12583 N N . ASN A 1 77 ? 20.050 -8.503 -0.324 1.00 0.00 77 ASN A N 10
ATOM 12584 C CA . ASN A 1 77 ? 21.195 -9.406 -0.344 1.00 0.00 77 ASN A CA 10
ATOM 12585 C C . ASN A 1 77 ? 22.256 -8.962 0.658 1.00 0.00 77 ASN A C 10
ATOM 12586 O O . ASN A 1 77 ? 22.706 -9.749 1.491 1.00 0.00 77 ASN A O 10
ATOM 12597 N N . LEU A 1 78 ? 22.651 -7.697 0.572 1.00 0.00 78 LEU A N 10
ATOM 12598 C CA . LEU A 1 78 ? 23.659 -7.147 1.471 1.00 0.00 78 LEU A CA 10
ATOM 12599 C C . LEU A 1 78 ? 23.025 -6.674 2.776 1.00 0.00 78 LEU A C 10
ATOM 12600 O O . LEU A 1 78 ? 22.677 -5.501 2.920 1.00 0.00 78 LEU A O 10
ATOM 12616 N N . LEU A 1 79 ? 22.880 -7.594 3.724 1.00 0.00 79 LEU A N 10
ATOM 12617 C CA . LEU A 1 79 ? 22.291 -7.270 5.019 1.00 0.00 79 LEU A CA 10
ATOM 12618 C C . LEU A 1 79 ? 23.366 -6.857 6.019 1.00 0.00 79 LEU A C 10
ATOM 12619 O O . LEU A 1 79 ? 24.183 -7.676 6.442 1.00 0.00 79 LEU A O 10
ATOM 12635 N N . LEU A 1 80 ? 23.359 -5.583 6.395 1.00 0.00 80 LEU A N 10
ATOM 12636 C CA . LEU A 1 80 ? 24.331 -5.061 7.348 1.00 0.00 80 LEU A CA 10
ATOM 12637 C C . LEU A 1 80 ? 24.663 -6.102 8.412 1.00 0.00 80 LEU A C 10
ATOM 12638 O O . LEU A 1 80 ? 23.826 -6.436 9.252 1.00 0.00 80 LEU A O 10
ATOM 12654 N N . THR A 1 81 ? 25.891 -6.610 8.374 1.00 0.00 81 THR A N 10
ATOM 12655 C CA . THR A 1 81 ? 26.335 -7.611 9.336 1.00 0.00 81 THR A CA 10
ATOM 12656 C C . THR A 1 81 ? 25.766 -7.331 10.722 1.00 0.00 81 THR A C 10
ATOM 12657 O O . THR A 1 81 ? 26.020 -6.278 11.305 1.00 0.00 81 THR A O 10
ATOM 12668 N N . GLU A 1 82 ? 24.998 -8.282 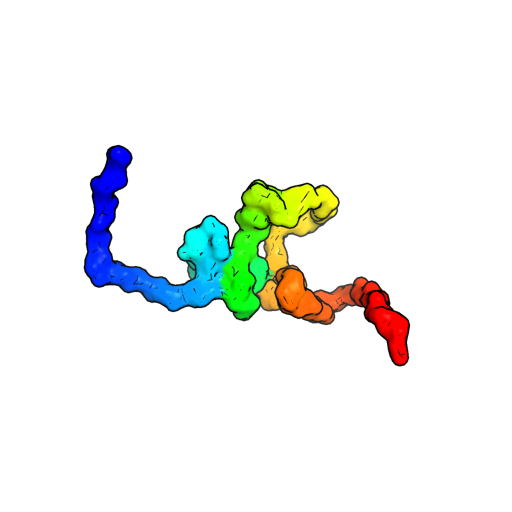11.245 1.00 0.00 82 GLU A N 10
ATOM 12669 C CA . GLU A 1 82 ? 24.394 -8.136 12.564 1.00 0.00 82 GLU A CA 10
ATOM 12670 C C . GLU A 1 82 ? 23.982 -9.493 13.126 1.00 0.00 82 GLU A C 10
ATOM 12671 O O . GLU A 1 82 ? 23.173 -10.204 12.531 1.00 0.00 82 GLU A O 10
ATOM 12683 N N . GLU A 1 83 ? 24.546 -9.845 14.278 1.00 0.00 83 GLU A N 10
ATOM 12684 C CA . GLU A 1 83 ? 24.239 -11.118 14.921 1.00 0.00 83 GLU A CA 10
ATOM 12685 C C . GLU A 1 83 ? 23.197 -10.934 16.020 1.00 0.00 83 GLU A C 10
ATOM 12686 O O . GLU A 1 83 ? 23.349 -11.450 17.127 1.00 0.00 83 GLU A O 10
ATOM 12698 N N . SER A 1 84 ? 22.137 -10.195 15.706 1.00 0.00 84 SER A N 10
ATOM 12699 C CA . SER A 1 84 ? 21.071 -9.939 16.669 1.00 0.00 84 SER A CA 10
ATOM 12700 C C . SER A 1 84 ? 19.726 -10.414 16.127 1.00 0.00 84 SER A C 10
ATOM 12701 O O . SER A 1 84 ? 18.698 -9.774 16.341 1.00 0.00 84 SER A O 10
ATOM 12709 N N . GLY A 1 85 ? 19.743 -11.542 15.424 1.00 0.00 85 GLY A N 10
ATOM 12710 C CA . GLY A 1 85 ? 18.519 -12.084 14.863 1.00 0.00 85 GLY A CA 10
ATOM 12711 C C . GLY A 1 85 ? 18.776 -13.253 13.933 1.00 0.00 85 GLY A C 10
ATOM 12712 O O . GLY A 1 85 ? 19.481 -13.133 12.930 1.00 0.00 85 GLY A O 10
ATOM 12716 N N . PRO A 1 86 ? 18.197 -14.416 14.264 1.00 0.00 86 PRO A N 10
ATOM 12717 C CA . PRO A 1 86 ? 18.353 -15.636 13.465 1.00 0.00 86 PRO A CA 10
ATOM 12718 C C . PRO A 1 86 ? 17.633 -15.546 12.124 1.00 0.00 86 PRO A C 10
ATOM 12719 O O . PRO A 1 86 ? 17.743 -16.441 11.287 1.00 0.00 86 PRO A O 10
ATOM 12730 N N . SER A 1 87 ? 16.892 -14.459 11.927 1.00 0.00 87 SER A N 10
ATOM 12731 C CA . SER A 1 87 ? 16.150 -14.254 10.689 1.00 0.00 87 SER A CA 10
ATOM 12732 C C . SER A 1 87 ? 16.784 -13.148 9.851 1.00 0.00 87 SER A C 10
ATOM 12733 O O . SER A 1 87 ? 16.093 -12.265 9.346 1.00 0.00 87 SER A O 10
ATOM 12741 N N . SER A 1 88 ? 18.105 -13.205 9.710 1.00 0.00 88 SER A N 10
ATOM 12742 C CA . SER A 1 88 ? 18.834 -12.207 8.937 1.00 0.00 88 SER A CA 10
ATOM 12743 C C . SER A 1 88 ? 20.253 -12.683 8.637 1.00 0.00 88 SER A C 10
ATOM 12744 O O . SER A 1 88 ? 20.713 -13.684 9.184 1.00 0.00 88 SER A O 10
ATOM 12752 N N . GLY A 1 89 ? 20.940 -11.957 7.761 1.00 0.00 89 GLY A N 10
ATOM 12753 C CA . GLY A 1 89 ? 22.299 -12.320 7.401 1.00 0.00 89 GLY A CA 10
ATOM 12754 C C . GLY A 1 89 ? 23.017 -11.212 6.657 1.00 0.00 89 GLY A C 10
ATOM 12755 O O . GLY A 1 89 ? 23.631 -11.483 5.626 1.00 0.00 89 GLY A O 10
ATOM 12761 N N . GLY A 1 1 ? -13.808 -26.676 20.317 1.00 0.00 1 GLY A N 11
ATOM 12762 C CA . GLY A 1 1 ? -14.313 -25.627 19.450 1.00 0.00 1 GLY A CA 11
ATOM 12763 C C . GLY A 1 1 ? -14.848 -26.167 18.138 1.00 0.00 1 GLY A C 11
ATOM 12764 O O . GLY A 1 1 ? -14.320 -27.138 17.597 1.00 0.00 1 GLY A O 11
ATOM 12768 N N . SER A 1 2 ? -15.900 -25.537 17.626 1.00 0.00 2 SER A N 11
ATOM 12769 C CA . SER A 1 2 ? -16.511 -25.964 16.373 1.00 0.00 2 SER A CA 11
ATOM 12770 C C . SER A 1 2 ? -16.522 -24.823 15.358 1.00 0.00 2 SER A C 11
ATOM 12771 O O . SER A 1 2 ? -16.361 -23.657 15.717 1.00 0.00 2 SER A O 11
ATOM 12779 N N . SER A 1 3 ? -16.715 -25.171 14.090 1.00 0.00 3 SER A N 11
ATOM 12780 C CA . SER A 1 3 ? -16.744 -24.178 13.022 1.00 0.00 3 SER A CA 11
ATOM 12781 C C . SER A 1 3 ? -17.957 -24.383 12.121 1.00 0.00 3 SER A C 11
ATOM 12782 O O . SER A 1 3 ? -18.459 -25.499 11.982 1.00 0.00 3 SER A O 11
ATOM 12790 N N . GLY A 1 4 ? -18.425 -23.298 11.512 1.00 0.00 4 GLY A N 11
ATOM 12791 C CA . GLY A 1 4 ? -19.577 -23.380 10.632 1.00 0.00 4 GLY A CA 11
ATOM 12792 C C . GLY A 1 4 ? -19.281 -24.149 9.360 1.00 0.00 4 GLY A C 11
ATOM 12793 O O . GLY A 1 4 ? -18.721 -25.243 9.404 1.00 0.00 4 GLY A O 11
ATOM 12797 N N . SER A 1 5 ? -19.660 -23.574 8.222 1.00 0.00 5 SER A N 11
ATOM 12798 C CA . SER A 1 5 ? -19.436 -24.215 6.932 1.00 0.00 5 SER A CA 11
ATOM 12799 C C . SER A 1 5 ? -18.779 -23.249 5.952 1.00 0.00 5 SER A C 11
ATOM 12800 O O . SER A 1 5 ? -19.447 -22.408 5.347 1.00 0.00 5 SER A O 11
ATOM 12808 N N . SER A 1 6 ? -17.464 -23.373 5.800 1.00 0.00 6 SER A N 11
ATOM 12809 C CA . SER A 1 6 ? -16.714 -22.508 4.896 1.00 0.00 6 SER A CA 11
ATOM 12810 C C . SER A 1 6 ? -15.332 -23.089 4.611 1.00 0.00 6 SER A C 11
ATOM 12811 O O . SER A 1 6 ? -14.824 -23.913 5.370 1.00 0.00 6 SER A O 11
ATOM 12819 N N . GLY A 1 7 ? -14.728 -22.651 3.511 1.00 0.00 7 GLY A N 11
ATOM 12820 C CA . GLY A 1 7 ? -13.410 -23.136 3.143 1.00 0.00 7 GLY A CA 11
ATOM 12821 C C . GLY A 1 7 ? -12.298 -22.266 3.695 1.00 0.00 7 GLY A C 11
ATOM 12822 O O . GLY A 1 7 ? -12.079 -21.141 3.246 1.00 0.00 7 GLY A O 11
ATOM 12826 N N . PRO A 1 8 ? -11.572 -22.790 4.695 1.00 0.00 8 PRO A N 11
ATOM 12827 C CA . PRO A 1 8 ? -10.465 -22.070 5.330 1.00 0.00 8 PRO A CA 11
ATOM 12828 C C . PRO A 1 8 ? -9.263 -21.921 4.404 1.00 0.00 8 PRO A C 11
ATOM 12829 O O . PRO A 1 8 ? -8.272 -21.280 4.755 1.00 0.00 8 PRO A O 11
ATOM 12840 N N . ARG A 1 9 ? -9.357 -22.518 3.220 1.00 0.00 9 ARG A N 11
ATOM 12841 C CA . ARG A 1 9 ? -8.276 -22.452 2.244 1.00 0.00 9 ARG A CA 11
ATOM 12842 C C . ARG A 1 9 ? -8.629 -21.500 1.106 1.00 0.00 9 ARG A C 11
ATOM 12843 O O . ARG A 1 9 ? -8.361 -21.786 -0.061 1.00 0.00 9 ARG A O 11
ATOM 12864 N N . GLU A 1 10 ? -9.232 -20.368 1.453 1.00 0.00 10 GLU A N 11
ATOM 12865 C CA . GLU A 1 10 ? -9.623 -19.375 0.459 1.00 0.00 10 GLU A CA 11
ATOM 12866 C C . GLU A 1 10 ? -9.629 -17.974 1.064 1.00 0.00 10 GLU A C 11
ATOM 12867 O O . GLU A 1 10 ? -9.854 -17.787 2.259 1.00 0.00 10 GLU A O 11
ATOM 12879 N N . PRO A 1 11 ? -9.376 -16.964 0.218 1.00 0.00 11 PRO A N 11
ATOM 12880 C CA . PRO A 1 11 ? -9.346 -15.562 0.644 1.00 0.00 11 PRO A CA 11
ATOM 12881 C C . PRO A 1 11 ? -10.731 -15.038 1.010 1.00 0.00 11 PRO A C 11
ATOM 12882 O O . PRO A 1 11 ? -11.714 -15.775 0.971 1.00 0.00 11 PRO A O 11
ATOM 12893 N N . VAL A 1 12 ? -10.799 -13.759 1.366 1.00 0.00 12 VAL A N 11
ATOM 12894 C CA . VAL A 1 12 ? -12.064 -13.136 1.738 1.00 0.00 12 VAL A CA 11
ATOM 12895 C C . VAL A 1 12 ? -12.201 -11.754 1.109 1.00 0.00 12 VAL A C 11
ATOM 12896 O O . VAL A 1 12 ? -11.255 -10.966 1.102 1.00 0.00 12 VAL A O 11
ATOM 12909 N N . VAL A 1 13 ? -13.386 -11.465 0.580 1.00 0.00 13 VAL A N 11
ATOM 12910 C CA . VAL A 1 13 ? -13.649 -10.177 -0.050 1.00 0.00 13 VAL A CA 11
ATOM 12911 C C . VAL A 1 13 ? -12.887 -9.057 0.649 1.00 0.00 13 VAL A C 11
ATOM 12912 O O . VAL A 1 13 ? -12.612 -9.134 1.846 1.00 0.00 13 VAL A O 11
ATOM 12925 N N . ASN A 1 14 ? -12.550 -8.017 -0.106 1.00 0.00 14 ASN A N 11
ATOM 12926 C CA . ASN A 1 14 ? -11.819 -6.879 0.442 1.00 0.00 14 ASN A CA 11
ATOM 12927 C C . ASN A 1 14 ? -10.794 -7.338 1.474 1.00 0.00 14 ASN A C 11
ATOM 12928 O O . ASN A 1 14 ? -10.726 -6.799 2.579 1.00 0.00 14 ASN A O 11
ATOM 12939 N N . ASP A 1 15 ? -9.997 -8.335 1.106 1.00 0.00 15 ASP A N 11
ATOM 12940 C CA . ASP A 1 15 ? -8.973 -8.866 1.998 1.00 0.00 15 ASP A CA 11
ATOM 12941 C C . ASP A 1 15 ? -8.003 -7.769 2.424 1.00 0.00 15 ASP A C 11
ATOM 12942 O O . ASP A 1 15 ? -7.614 -7.690 3.589 1.00 0.00 15 ASP A O 11
ATOM 12951 N N . GLU A 1 16 ? -7.615 -6.926 1.472 1.00 0.00 16 GLU A N 11
ATOM 12952 C CA . GLU A 1 16 ? -6.688 -5.835 1.750 1.00 0.00 16 GLU A CA 11
ATOM 12953 C C . GLU A 1 16 ? -7.307 -4.827 2.713 1.00 0.00 16 GLU A C 11
ATOM 12954 O O . GLU A 1 16 ? -8.209 -4.075 2.346 1.00 0.00 16 GLU A O 11
ATOM 12966 N N . MET A 1 17 ? -6.816 -4.819 3.949 1.00 0.00 17 MET A N 11
ATOM 12967 C CA . MET A 1 17 ? -7.320 -3.903 4.965 1.00 0.00 17 MET A CA 11
ATOM 12968 C C . MET A 1 17 ? -6.193 -3.432 5.879 1.00 0.00 17 MET A C 11
ATOM 12969 O O . MET A 1 17 ? -5.494 -4.243 6.488 1.00 0.00 17 MET A O 11
ATOM 12983 N N . CYS A 1 18 ? -6.022 -2.118 5.971 1.00 0.00 18 CYS A N 11
ATOM 12984 C CA . CYS A 1 18 ? -4.981 -1.538 6.810 1.00 0.00 18 CYS A CA 11
ATOM 12985 C C . CYS A 1 18 ? -5.146 -1.975 8.262 1.00 0.00 18 CYS A C 11
ATOM 12986 O O . CYS A 1 18 ? -6.265 -2.152 8.744 1.00 0.00 18 CYS A O 11
ATOM 12993 N N . ASP A 1 19 ? -4.026 -2.145 8.955 1.00 0.00 19 ASP A N 11
ATOM 12994 C CA . ASP A 1 19 ? -4.046 -2.559 10.353 1.00 0.00 19 ASP A CA 11
ATOM 12995 C C . ASP A 1 19 ? -4.392 -1.385 11.263 1.00 0.00 19 ASP A C 11
ATOM 12996 O O . ASP A 1 19 ? -4.476 -1.534 12.482 1.00 0.00 19 ASP A O 11
ATOM 13005 N N . VAL A 1 20 ? -4.590 -0.216 10.662 1.00 0.00 20 VAL A N 11
ATOM 13006 C CA . VAL A 1 20 ? -4.927 0.985 11.418 1.00 0.00 20 VAL A CA 11
ATOM 13007 C C . VAL A 1 20 ? -6.195 1.637 10.877 1.00 0.00 20 VAL A C 11
ATOM 13008 O O . VAL A 1 20 ? -6.901 2.340 11.600 1.00 0.00 20 VAL A O 11
ATOM 13021 N N . CYS A 1 21 ? -6.479 1.398 9.601 1.00 0.00 21 CYS A N 11
ATOM 13022 C CA . CYS A 1 21 ? -7.662 1.961 8.963 1.00 0.00 21 CYS A CA 11
ATOM 13023 C C . CYS A 1 21 ? -8.617 0.857 8.519 1.00 0.00 21 CYS A C 11
ATOM 13024 O O . CYS A 1 21 ? -9.808 1.095 8.326 1.00 0.00 21 CYS A O 11
ATOM 13031 N N . GLU A 1 22 ? -8.084 -0.350 8.358 1.00 0.00 22 GLU A N 11
ATOM 13032 C CA . GLU A 1 22 ? -8.889 -1.490 7.936 1.00 0.00 22 GLU A CA 11
ATOM 13033 C C . GLU A 1 22 ? -9.827 -1.102 6.796 1.00 0.00 22 GLU A C 11
ATOM 13034 O O . GLU A 1 22 ? -10.994 -1.492 6.776 1.00 0.00 22 GLU A O 11
ATOM 13046 N N . VAL A 1 23 ? -9.307 -0.330 5.847 1.00 0.00 23 VAL A N 11
ATOM 13047 C CA . VAL A 1 23 ? -10.096 0.112 4.703 1.00 0.00 23 VAL A CA 11
ATOM 13048 C C . VAL A 1 23 ? -9.251 0.149 3.434 1.00 0.00 23 VAL A C 11
ATOM 13049 O O . VAL A 1 23 ? -8.050 0.414 3.484 1.00 0.00 23 VAL A O 11
ATOM 13062 N N . TRP A 1 24 ? -9.886 -0.120 2.300 1.00 0.00 24 TRP A N 11
ATOM 13063 C CA . TRP A 1 24 ? -9.193 -0.117 1.016 1.00 0.00 24 TRP A CA 11
ATOM 13064 C C . TRP A 1 24 ? -9.752 0.964 0.098 1.00 0.00 24 TRP A C 11
ATOM 13065 O O . TRP A 1 24 ? -10.622 1.741 0.494 1.00 0.00 24 TRP A O 11
ATOM 13086 N N . THR A 1 25 ? -9.246 1.010 -1.130 1.00 0.00 25 THR A N 11
ATOM 13087 C CA . THR A 1 25 ? -9.695 1.997 -2.105 1.00 0.00 25 THR A CA 11
ATOM 13088 C C . THR A 1 25 ? -9.367 1.554 -3.526 1.00 0.00 25 THR A C 11
ATOM 13089 O O . THR A 1 25 ? -8.370 0.872 -3.760 1.00 0.00 25 THR A O 11
ATOM 13100 N N . ALA A 1 26 ? -10.213 1.948 -4.474 1.00 0.00 26 ALA A N 11
ATOM 13101 C CA . ALA A 1 26 ? -10.011 1.593 -5.873 1.00 0.00 26 ALA A CA 11
ATOM 13102 C C . ALA A 1 26 ? -8.539 1.691 -6.257 1.00 0.00 26 ALA A C 11
ATOM 13103 O O . ALA A 1 26 ? -7.954 0.731 -6.757 1.00 0.00 26 ALA A O 11
ATOM 13110 N N . GLU A 1 27 ? -7.946 2.858 -6.021 1.00 0.00 27 GLU A N 11
ATOM 13111 C CA . GLU A 1 27 ? -6.542 3.079 -6.345 1.00 0.00 27 GLU A CA 11
ATOM 13112 C C . GLU A 1 27 ? -5.651 2.072 -5.621 1.00 0.00 27 GLU A C 11
ATOM 13113 O O . GLU A 1 27 ? -6.129 1.265 -4.826 1.00 0.00 27 GLU A O 11
ATOM 13125 N N . SER A 1 28 ? -4.354 2.128 -5.906 1.00 0.00 28 SER A N 11
ATOM 13126 C CA . SER A 1 28 ? -3.396 1.218 -5.288 1.00 0.00 28 SER A CA 11
ATOM 13127 C C . SER A 1 28 ? -3.258 1.508 -3.796 1.00 0.00 28 SER A C 11
ATOM 13128 O O . SER A 1 28 ? -3.364 2.655 -3.362 1.00 0.00 28 SER A O 11
ATOM 13136 N N . LEU A 1 29 ? -3.020 0.459 -3.017 1.00 0.00 29 LEU A N 11
ATOM 13137 C CA . LEU A 1 29 ? -2.866 0.598 -1.573 1.00 0.00 29 LEU A CA 11
ATOM 13138 C C . LEU A 1 29 ? -1.405 0.441 -1.163 1.00 0.00 29 LEU A C 11
ATOM 13139 O O . LEU A 1 29 ? -0.651 -0.305 -1.788 1.00 0.00 29 LEU A O 11
ATOM 13155 N N . PHE A 1 30 ? -1.013 1.146 -0.107 1.00 0.00 30 PHE A N 11
ATOM 13156 C CA . PHE A 1 30 ? 0.358 1.084 0.388 1.00 0.00 30 PHE A CA 11
ATOM 13157 C C . PHE A 1 30 ? 0.510 -0.021 1.429 1.00 0.00 30 PHE A C 11
ATOM 13158 O O . PHE A 1 30 ? -0.446 -0.418 2.094 1.00 0.00 30 PHE A O 11
ATOM 13175 N N . PRO A 1 31 ? 1.742 -0.530 1.573 1.00 0.00 31 PRO A N 11
ATOM 13176 C CA . PRO A 1 31 ? 2.889 -0.066 0.787 1.00 0.00 31 PRO A CA 11
ATOM 13177 C C . PRO A 1 31 ? 2.787 -0.471 -0.680 1.00 0.00 31 PRO A C 11
ATOM 13178 O O . PRO A 1 31 ? 2.924 0.364 -1.576 1.00 0.00 31 PRO A O 11
ATOM 13189 N N . CYS A 1 32 ? 2.546 -1.755 -0.920 1.00 0.00 32 CYS A N 11
ATOM 13190 C CA . CYS A 1 32 ? 2.426 -2.271 -2.277 1.00 0.00 32 CYS A CA 11
ATOM 13191 C C . CYS A 1 32 ? 1.072 -2.943 -2.487 1.00 0.00 32 CYS A C 11
ATOM 13192 O O . CYS A 1 32 ? 0.198 -2.883 -1.622 1.00 0.00 32 CYS A O 11
ATOM 13199 N N . ARG A 1 33 ? 0.907 -3.581 -3.640 1.00 0.00 33 ARG A N 11
ATOM 13200 C CA . ARG A 1 33 ? -0.340 -4.265 -3.964 1.00 0.00 33 ARG A CA 11
ATOM 13201 C C . ARG A 1 33 ? -0.155 -5.778 -3.932 1.00 0.00 33 ARG A C 11
ATOM 13202 O O . ARG A 1 33 ? -1.113 -6.528 -3.738 1.00 0.00 33 ARG A O 11
ATOM 13223 N N . VAL A 1 34 ? 1.083 -6.223 -4.125 1.00 0.00 34 VAL A N 11
ATOM 13224 C CA . VAL A 1 34 ? 1.394 -7.648 -4.118 1.00 0.00 34 VAL A CA 11
ATOM 13225 C C . VAL A 1 34 ? 1.248 -8.235 -2.719 1.00 0.00 34 VAL A C 11
ATOM 13226 O O . VAL A 1 34 ? 0.367 -9.057 -2.467 1.00 0.00 34 VAL A O 11
ATOM 13239 N N . CYS A 1 35 ? 2.119 -7.807 -1.810 1.00 0.00 35 CYS A N 11
ATOM 13240 C CA . CYS A 1 35 ? 2.089 -8.290 -0.435 1.00 0.00 35 CYS A CA 11
ATOM 13241 C C . CYS A 1 35 ? 0.670 -8.670 -0.023 1.00 0.00 35 CYS A C 11
ATOM 13242 O O . CYS A 1 35 ? -0.283 -7.936 -0.282 1.00 0.00 35 CYS A O 11
ATOM 13249 N N . THR A 1 36 ? 0.537 -9.826 0.622 1.00 0.00 36 THR A N 11
ATOM 13250 C CA . THR A 1 36 ? -0.765 -10.305 1.069 1.00 0.00 36 THR A CA 11
ATOM 13251 C C . THR A 1 36 ? -1.448 -9.283 1.971 1.00 0.00 36 THR A C 11
ATOM 13252 O O . THR A 1 36 ? -2.626 -8.972 1.792 1.00 0.00 36 THR A O 11
ATOM 13263 N N . ARG A 1 37 ? -0.701 -8.763 2.939 1.00 0.00 37 ARG A N 11
ATOM 13264 C CA . ARG A 1 37 ? -1.236 -7.775 3.868 1.00 0.00 37 ARG A CA 11
ATOM 13265 C C . ARG A 1 37 ? -0.949 -6.359 3.381 1.00 0.00 37 ARG A C 11
ATOM 13266 O O . ARG A 1 37 ? -0.017 -6.132 2.610 1.00 0.00 37 ARG A O 11
ATOM 13287 N N . VAL A 1 38 ? -1.758 -5.406 3.836 1.00 0.00 38 VAL A N 11
ATOM 13288 C CA . VAL A 1 38 ? -1.592 -4.011 3.446 1.00 0.00 38 VAL A CA 11
ATOM 13289 C C . VAL A 1 38 ? -1.624 -3.093 4.663 1.00 0.00 38 VAL A C 11
ATOM 13290 O O . VAL A 1 38 ? -2.473 -3.240 5.542 1.00 0.00 38 VAL A O 11
ATOM 13303 N N . PHE A 1 39 ? -0.693 -2.145 4.706 1.00 0.00 39 PHE A N 11
ATOM 13304 C CA . PHE A 1 39 ? -0.615 -1.202 5.816 1.00 0.00 39 PHE A CA 11
ATOM 13305 C C . PHE A 1 39 ? -0.041 0.134 5.355 1.00 0.00 39 PHE A C 11
ATOM 13306 O O . PHE A 1 39 ? 1.074 0.198 4.834 1.00 0.00 39 PHE A O 11
ATOM 13323 N N . HIS A 1 40 ? -0.810 1.201 5.550 1.00 0.00 40 HIS A N 11
ATOM 13324 C CA . HIS A 1 40 ? -0.379 2.536 5.153 1.00 0.00 40 HIS A CA 11
ATOM 13325 C C . HIS A 1 40 ? 0.903 2.932 5.882 1.00 0.00 40 HIS A C 11
ATOM 13326 O O . HIS A 1 40 ? 0.867 3.341 7.042 1.00 0.00 40 HIS A O 11
ATOM 13340 N N . ASP A 1 41 ? 2.031 2.806 5.194 1.00 0.00 41 ASP A N 11
ATOM 13341 C CA . ASP A 1 41 ? 3.324 3.151 5.774 1.00 0.00 41 ASP A CA 11
ATOM 13342 C C . ASP A 1 41 ? 3.186 4.309 6.758 1.00 0.00 41 ASP A C 11
ATOM 13343 O O . ASP A 1 41 ? 3.782 4.297 7.835 1.00 0.00 41 ASP A O 11
ATOM 13352 N N . GLY A 1 42 ? 2.397 5.310 6.378 1.00 0.00 42 GLY A N 11
ATOM 13353 C CA . GLY A 1 42 ? 2.196 6.463 7.237 1.00 0.00 42 GLY A CA 11
ATOM 13354 C C . GLY A 1 42 ? 1.589 6.090 8.575 1.00 0.00 42 GLY A C 11
ATOM 13355 O O . GLY A 1 42 ? 2.143 6.407 9.627 1.00 0.00 42 GLY A O 11
ATOM 13359 N N . CYS A 1 43 ? 0.444 5.416 8.536 1.00 0.00 43 CYS A N 11
ATOM 13360 C CA . CYS A 1 43 ? -0.241 5.002 9.754 1.00 0.00 43 CYS A CA 11
ATOM 13361 C C . CYS A 1 43 ? 0.757 4.526 10.805 1.00 0.00 43 CYS A C 11
ATOM 13362 O O . CYS A 1 43 ? 0.620 4.831 11.991 1.00 0.00 43 CYS A O 11
ATOM 13369 N N . LEU A 1 44 ? 1.761 3.778 10.363 1.00 0.00 44 LEU A N 11
ATOM 13370 C CA . LEU A 1 44 ? 2.784 3.260 11.265 1.00 0.00 44 LEU A CA 11
ATOM 13371 C C . LEU A 1 44 ? 3.377 4.377 12.117 1.00 0.00 44 LEU A C 11
ATOM 13372 O O . LEU A 1 44 ? 3.523 4.235 13.331 1.00 0.00 44 LEU A O 11
ATOM 13388 N N . ARG A 1 45 ? 3.713 5.490 11.472 1.00 0.00 45 ARG A N 11
ATOM 13389 C CA . ARG A 1 45 ? 4.288 6.633 12.171 1.00 0.00 45 ARG A CA 11
ATOM 13390 C C . ARG A 1 45 ? 3.198 7.466 12.841 1.00 0.00 45 ARG A C 11
ATOM 13391 O O . ARG A 1 45 ? 3.408 8.032 13.914 1.00 0.00 45 ARG A O 11
ATOM 13412 N N . ARG A 1 46 ? 2.036 7.535 12.200 1.00 0.00 46 ARG A N 11
ATOM 13413 C CA . ARG A 1 46 ? 0.915 8.299 12.734 1.00 0.00 46 ARG A CA 11
ATOM 13414 C C . ARG A 1 46 ? 0.459 7.734 14.076 1.00 0.00 46 ARG A C 11
ATOM 13415 O O . ARG A 1 46 ? 0.090 8.480 14.981 1.00 0.00 46 ARG A O 11
ATOM 13436 N N . MET A 1 47 ? 0.489 6.410 14.193 1.00 0.00 47 MET A N 11
ATOM 13437 C CA . MET A 1 47 ? 0.081 5.745 15.426 1.00 0.00 47 MET A CA 11
ATOM 13438 C C . MET A 1 47 ? 1.295 5.373 16.271 1.00 0.00 47 MET A C 11
ATOM 13439 O O . MET A 1 47 ? 1.318 5.612 17.478 1.00 0.00 47 MET A O 11
ATOM 13453 N N . GLY A 1 48 ? 2.301 4.788 15.629 1.00 0.00 48 GLY A N 11
ATOM 13454 C CA . GLY A 1 48 ? 3.504 4.394 16.339 1.00 0.00 48 GLY A CA 11
ATOM 13455 C C . GLY A 1 48 ? 3.742 2.896 16.290 1.00 0.00 48 GLY A C 11
ATOM 13456 O O . GLY A 1 48 ? 3.481 2.188 17.263 1.00 0.00 48 GLY A O 11
ATOM 13460 N N . TYR A 1 49 ? 4.234 2.415 15.155 1.00 0.00 49 TYR A N 11
ATOM 13461 C CA . TYR A 1 49 ? 4.502 0.992 14.981 1.00 0.00 49 TYR A CA 11
ATOM 13462 C C . TYR A 1 49 ? 5.968 0.753 14.632 1.00 0.00 49 TYR A C 11
ATOM 13463 O O . TYR A 1 49 ? 6.619 -0.123 15.202 1.00 0.00 49 TYR A O 11
ATOM 13481 N N . ILE A 1 50 ? 6.480 1.539 13.691 1.00 0.00 50 ILE A N 11
ATOM 13482 C CA . ILE A 1 50 ? 7.869 1.414 13.265 1.00 0.00 50 ILE A CA 11
ATOM 13483 C C . ILE A 1 50 ? 8.790 2.260 14.138 1.00 0.00 50 ILE A C 11
ATOM 13484 O O . ILE A 1 50 ? 10.005 2.065 14.146 1.00 0.00 50 ILE A O 11
ATOM 13500 N N . GLN A 1 51 ? 8.201 3.198 14.873 1.00 0.00 51 GLN A N 11
ATOM 13501 C CA . GLN A 1 51 ? 8.969 4.073 15.751 1.00 0.00 51 GLN A CA 11
ATOM 13502 C C . GLN A 1 51 ? 8.196 4.374 17.031 1.00 0.00 51 GLN A C 11
ATOM 13503 O O . GLN A 1 51 ? 7.093 4.917 16.990 1.00 0.00 51 GLN A O 11
ATOM 13517 N N . GLY A 1 52 ? 8.783 4.016 18.169 1.00 0.00 52 GLY A N 11
ATOM 13518 C CA . GLY A 1 52 ? 8.135 4.255 19.446 1.00 0.00 52 GLY A CA 11
ATOM 13519 C C . GLY A 1 52 ? 8.810 5.353 20.243 1.00 0.00 52 GLY A C 11
ATOM 13520 O O . GLY A 1 52 ? 8.382 6.507 20.208 1.00 0.00 52 GLY A O 11
ATOM 13524 N N . ASP A 1 53 ? 9.868 4.996 20.962 1.00 0.00 53 ASP A N 11
ATOM 13525 C CA . ASP A 1 53 ? 10.603 5.960 21.772 1.00 0.00 53 ASP A CA 11
ATOM 13526 C C . ASP A 1 53 ? 11.270 7.012 20.891 1.00 0.00 53 ASP A C 11
ATOM 13527 O O . ASP A 1 53 ? 11.209 6.939 19.664 1.00 0.00 53 ASP A O 11
ATOM 13536 N N . SER A 1 54 ? 11.905 7.992 21.526 1.00 0.00 54 SER A N 11
ATOM 13537 C CA . SER A 1 54 ? 12.579 9.063 20.801 1.00 0.00 54 SER A CA 11
ATOM 13538 C C . SER A 1 54 ? 13.994 8.646 20.410 1.00 0.00 54 SER A C 11
ATOM 13539 O O . SER A 1 54 ? 14.941 9.419 20.553 1.00 0.00 54 SER A O 11
ATOM 13547 N N . ALA A 1 55 ? 14.128 7.421 19.914 1.00 0.00 55 ALA A N 11
ATOM 13548 C CA . ALA A 1 55 ? 15.425 6.902 19.500 1.00 0.00 55 ALA A CA 11
ATOM 13549 C C . ALA A 1 55 ? 15.267 5.748 18.516 1.00 0.00 55 ALA A C 11
ATOM 13550 O O . ALA A 1 55 ? 14.724 4.698 18.858 1.00 0.00 55 ALA A O 11
ATOM 13557 N N . ALA A 1 56 ? 15.742 5.951 17.291 1.00 0.00 56 ALA A N 11
ATOM 13558 C CA . ALA A 1 56 ? 15.654 4.927 16.258 1.00 0.00 56 ALA A CA 11
ATOM 13559 C C . ALA A 1 56 ? 16.482 5.307 15.036 1.00 0.00 56 ALA A C 11
ATOM 13560 O O . ALA A 1 56 ? 16.304 6.383 14.465 1.00 0.00 56 ALA A O 11
ATOM 13567 N N . GLU A 1 57 ? 17.387 4.418 14.640 1.00 0.00 57 GLU A N 11
ATOM 13568 C CA . GLU A 1 57 ? 18.243 4.663 13.485 1.00 0.00 57 GLU A CA 11
ATOM 13569 C C . GLU A 1 57 ? 17.591 4.150 12.204 1.00 0.00 57 GLU A C 11
ATOM 13570 O O . GLU A 1 57 ? 18.276 3.740 11.267 1.00 0.00 57 GLU A O 11
ATOM 13582 N N . VAL A 1 58 ? 16.263 4.174 12.173 1.00 0.00 58 VAL A N 11
ATOM 13583 C CA . VAL A 1 58 ? 15.517 3.713 11.009 1.00 0.00 58 VAL A CA 11
ATOM 13584 C C . VAL A 1 58 ? 14.328 4.623 10.721 1.00 0.00 58 VAL A C 11
ATOM 13585 O O . VAL A 1 58 ? 13.563 4.968 11.622 1.00 0.00 58 VAL A O 11
ATOM 13598 N N . THR A 1 59 ? 14.178 5.009 9.458 1.00 0.00 59 THR A N 11
ATOM 13599 C CA . THR A 1 59 ? 13.083 5.880 9.050 1.00 0.00 59 THR A CA 11
ATOM 13600 C C . THR A 1 59 ? 12.638 5.573 7.625 1.00 0.00 59 THR A C 11
ATOM 13601 O O . THR A 1 59 ? 13.443 5.166 6.788 1.00 0.00 59 THR A O 11
ATOM 13612 N N . GLU A 1 60 ? 11.351 5.771 7.356 1.00 0.00 60 GLU A N 11
ATOM 13613 C CA . GLU A 1 60 ? 10.801 5.515 6.030 1.00 0.00 60 GLU A CA 11
ATOM 13614 C C . GLU A 1 60 ? 9.933 6.682 5.566 1.00 0.00 60 GLU A C 11
ATOM 13615 O O . GLU A 1 60 ? 9.197 7.274 6.354 1.00 0.00 60 GLU A O 11
ATOM 13627 N N . MET A 1 61 ? 10.027 7.008 4.281 1.00 0.00 61 MET A N 11
ATOM 13628 C CA . MET A 1 61 ? 9.251 8.102 3.711 1.00 0.00 61 MET A CA 11
ATOM 13629 C C . MET A 1 61 ? 8.585 7.676 2.407 1.00 0.00 61 MET A C 11
ATOM 13630 O O . MET A 1 61 ? 9.114 7.917 1.322 1.00 0.00 61 MET A O 11
ATOM 13644 N N . ALA A 1 62 ? 7.423 7.044 2.521 1.00 0.00 62 ALA A N 11
ATOM 13645 C CA . ALA A 1 62 ? 6.684 6.586 1.351 1.00 0.00 62 ALA A CA 11
ATOM 13646 C C . ALA A 1 62 ? 6.092 7.761 0.580 1.00 0.00 62 ALA A C 11
ATOM 13647 O O . ALA A 1 62 ? 6.159 8.907 1.028 1.00 0.00 62 ALA A O 11
ATOM 13654 N N . HIS A 1 63 ? 5.515 7.472 -0.582 1.00 0.00 63 HIS A N 11
ATOM 13655 C CA . HIS A 1 63 ? 4.913 8.506 -1.414 1.00 0.00 63 HIS A CA 11
ATOM 13656 C C . HIS A 1 63 ? 5.846 9.705 -1.554 1.00 0.00 63 HIS A C 11
ATOM 13657 O O . HIS A 1 63 ? 5.405 10.854 -1.545 1.00 0.00 63 HIS A O 11
ATOM 13671 N N . THR A 1 64 ? 7.140 9.429 -1.681 1.00 0.00 64 THR A N 11
ATOM 13672 C CA . THR A 1 64 ? 8.137 10.483 -1.820 1.00 0.00 64 THR A CA 11
ATOM 13673 C C . THR A 1 64 ? 9.083 10.197 -2.981 1.00 0.00 64 THR A C 11
ATOM 13674 O O . THR A 1 64 ? 9.433 11.097 -3.743 1.00 0.00 64 THR A O 11
ATOM 13685 N N . GLU A 1 65 ? 9.493 8.939 -3.107 1.00 0.00 65 GLU A N 11
ATOM 13686 C CA . GLU A 1 65 ? 10.399 8.535 -4.176 1.00 0.00 65 GLU A CA 11
ATOM 13687 C C . GLU A 1 65 ? 9.845 7.332 -4.933 1.00 0.00 65 GLU A C 11
ATOM 13688 O O . GLU A 1 65 ? 8.729 6.881 -4.676 1.00 0.00 65 GLU A O 11
ATOM 13700 N N . THR A 1 66 ? 10.635 6.815 -5.870 1.00 0.00 66 THR A N 11
ATOM 13701 C CA . THR A 1 66 ? 10.225 5.666 -6.667 1.00 0.00 66 THR A CA 11
ATOM 13702 C C . THR A 1 66 ? 9.402 4.687 -5.837 1.00 0.00 66 THR A C 11
ATOM 13703 O O . THR A 1 66 ? 8.401 4.148 -6.307 1.00 0.00 66 THR A O 11
ATOM 13714 N N . GLY A 1 67 ? 9.831 4.462 -4.599 1.00 0.00 67 GLY A N 11
ATOM 13715 C CA . GLY A 1 67 ? 9.120 3.548 -3.723 1.00 0.00 67 GLY A CA 11
ATOM 13716 C C . GLY A 1 67 ? 10.058 2.730 -2.856 1.00 0.00 67 GLY A C 11
ATOM 13717 O O . GLY A 1 67 ? 11.173 2.410 -3.268 1.00 0.00 67 GLY A O 11
ATOM 13721 N N . TRP A 1 68 ? 9.606 2.393 -1.654 1.00 0.00 68 TRP A N 11
ATOM 13722 C CA . TRP A 1 68 ? 10.413 1.608 -0.727 1.00 0.00 68 TRP A CA 11
ATOM 13723 C C . TRP A 1 68 ? 9.910 0.172 -0.648 1.00 0.00 68 TRP A C 11
ATOM 13724 O O . TRP A 1 68 ? 8.717 -0.088 -0.808 1.00 0.00 68 TRP A O 11
ATOM 13745 N N . SER A 1 69 ? 10.827 -0.760 -0.401 1.00 0.00 69 SER A N 11
ATOM 13746 C CA . SER A 1 69 ? 10.475 -2.171 -0.305 1.00 0.00 69 SER A CA 11
ATOM 13747 C C . SER A 1 69 ? 9.848 -2.484 1.050 1.00 0.00 69 SER A C 11
ATOM 13748 O O . SER A 1 69 ? 10.297 -1.987 2.084 1.00 0.00 69 SER A O 11
ATOM 13756 N N . CYS A 1 70 ? 8.808 -3.312 1.038 1.00 0.00 70 CYS A N 11
ATOM 13757 C CA . CYS A 1 70 ? 8.119 -3.693 2.265 1.00 0.00 70 CYS A CA 11
ATOM 13758 C C . CYS A 1 70 ? 9.043 -4.484 3.185 1.00 0.00 70 CYS A C 11
ATOM 13759 O O . CYS A 1 70 ? 10.172 -4.812 2.818 1.00 0.00 70 CYS A O 11
ATOM 13766 N N . HIS A 1 71 ? 8.556 -4.789 4.384 1.00 0.00 71 HIS A N 11
ATOM 13767 C CA . HIS A 1 71 ? 9.337 -5.542 5.358 1.00 0.00 71 HIS A CA 11
ATOM 13768 C C . HIS A 1 71 ? 9.885 -6.825 4.740 1.00 0.00 71 HIS A C 11
ATOM 13769 O O . HIS A 1 71 ? 11.066 -7.140 4.885 1.00 0.00 71 HIS A O 11
ATOM 13783 N N . TYR A 1 72 ? 9.020 -7.559 4.050 1.00 0.00 72 TYR A N 11
ATOM 13784 C CA . TYR A 1 72 ? 9.417 -8.810 3.413 1.00 0.00 72 TYR A CA 11
ATOM 13785 C C . TYR A 1 72 ? 9.380 -8.681 1.893 1.00 0.00 72 TYR A C 11
ATOM 13786 O O . TYR A 1 72 ? 8.846 -9.545 1.197 1.00 0.00 72 TYR A O 11
ATOM 13804 N N . CYS A 1 73 ? 9.954 -7.596 1.383 1.00 0.00 73 CYS A N 11
ATOM 13805 C CA . CYS A 1 73 ? 9.990 -7.351 -0.053 1.00 0.00 73 CYS A CA 11
ATOM 13806 C C . CYS A 1 73 ? 11.357 -6.826 -0.481 1.00 0.00 73 CYS A C 11
ATOM 13807 O O . CYS A 1 73 ? 11.984 -6.044 0.232 1.00 0.00 73 CYS A O 11
ATOM 13814 N N . ASP A 1 74 ? 11.813 -7.263 -1.650 1.00 0.00 74 ASP A N 11
ATOM 13815 C CA . ASP A 1 74 ? 13.104 -6.837 -2.176 1.00 0.00 74 ASP A CA 11
ATOM 13816 C C . ASP A 1 74 ? 13.312 -7.355 -3.595 1.00 0.00 74 ASP A C 11
ATOM 13817 O O . ASP A 1 74 ? 12.619 -8.270 -4.040 1.00 0.00 74 ASP A O 11
ATOM 13826 N N . ASN A 1 75 ? 14.269 -6.764 -4.302 1.00 0.00 75 ASN A N 11
ATOM 13827 C CA . ASN A 1 75 ? 14.567 -7.166 -5.673 1.00 0.00 75 ASN A CA 11
ATOM 13828 C C . ASN A 1 75 ? 15.917 -7.873 -5.751 1.00 0.00 75 ASN A C 11
ATOM 13829 O O . ASN A 1 75 ? 16.660 -7.926 -4.771 1.00 0.00 75 ASN A O 11
ATOM 13840 N N . ILE A 1 76 ? 16.227 -8.414 -6.924 1.00 0.00 76 ILE A N 11
ATOM 13841 C CA . ILE A 1 76 ? 17.487 -9.117 -7.131 1.00 0.00 76 ILE A CA 11
ATOM 13842 C C . ILE A 1 76 ? 18.637 -8.135 -7.333 1.00 0.00 76 ILE A C 11
ATOM 13843 O O . ILE A 1 76 ? 18.857 -7.638 -8.436 1.00 0.00 76 ILE A O 11
ATOM 13859 N N . ASN A 1 77 ? 19.369 -7.861 -6.257 1.00 0.00 77 ASN A N 11
ATOM 13860 C CA . ASN A 1 77 ? 20.498 -6.939 -6.315 1.00 0.00 77 ASN A CA 11
ATOM 13861 C C . ASN A 1 77 ? 21.742 -7.562 -5.689 1.00 0.00 77 ASN A C 11
ATOM 13862 O O . ASN A 1 77 ? 22.783 -7.678 -6.335 1.00 0.00 77 ASN A O 11
ATOM 13873 N N . LEU A 1 78 ? 21.625 -7.961 -4.428 1.00 0.00 78 LEU A N 11
ATOM 13874 C CA . LEU A 1 78 ? 22.740 -8.574 -3.713 1.00 0.00 78 LEU A CA 11
ATOM 13875 C C . LEU A 1 78 ? 22.478 -10.056 -3.463 1.00 0.00 78 LEU A C 11
ATOM 13876 O O . LEU A 1 78 ? 21.489 -10.425 -2.829 1.00 0.00 78 LEU A O 11
ATOM 13892 N N . LEU A 1 79 ? 23.372 -10.902 -3.964 1.00 0.00 79 LEU A N 11
ATOM 13893 C CA . LEU A 1 79 ? 23.240 -12.345 -3.793 1.00 0.00 79 LEU A CA 11
ATOM 13894 C C . LEU A 1 79 ? 24.399 -12.905 -2.976 1.00 0.00 79 LEU A C 11
ATOM 13895 O O . LEU A 1 79 ? 24.952 -13.956 -3.301 1.00 0.00 79 LEU A O 11
ATOM 13911 N N . LEU A 1 80 ? 24.760 -12.197 -1.911 1.00 0.00 80 LEU A N 11
ATOM 13912 C CA . LEU A 1 80 ? 25.852 -12.625 -1.044 1.00 0.00 80 LEU A CA 11
ATOM 13913 C C . LEU A 1 80 ? 25.751 -11.962 0.327 1.00 0.00 80 LEU A C 11
ATOM 13914 O O . LEU A 1 80 ? 26.026 -10.771 0.475 1.00 0.00 80 LEU A O 11
ATOM 13930 N N . THR A 1 81 ? 25.356 -12.742 1.328 1.00 0.00 81 THR A N 11
ATOM 13931 C CA . THR A 1 81 ? 25.219 -12.232 2.687 1.00 0.00 81 THR A CA 11
ATOM 13932 C C . THR A 1 81 ? 26.508 -11.568 3.157 1.00 0.00 81 THR A C 11
ATOM 13933 O O . THR A 1 81 ? 27.592 -12.138 3.033 1.00 0.00 81 THR A O 11
ATOM 13944 N N . GLU A 1 82 ? 26.383 -10.360 3.698 1.00 0.00 82 GLU A N 11
ATOM 13945 C CA . GLU A 1 82 ? 27.540 -9.619 4.186 1.00 0.00 82 GLU A CA 11
ATOM 13946 C C . GLU A 1 82 ? 27.385 -9.282 5.666 1.00 0.00 82 GLU A C 11
ATOM 13947 O O . GLU A 1 82 ? 28.338 -9.381 6.438 1.00 0.00 82 GLU A O 11
ATOM 13959 N N . GLU A 1 83 ? 26.178 -8.883 6.053 1.00 0.00 83 GLU A N 11
ATOM 13960 C CA . GLU A 1 83 ? 25.898 -8.531 7.440 1.00 0.00 83 GLU A CA 11
ATOM 13961 C C . GLU A 1 83 ? 24.804 -9.422 8.019 1.00 0.00 83 GLU A C 11
ATOM 13962 O O . GLU A 1 83 ? 24.086 -10.100 7.282 1.00 0.00 83 GLU A O 11
ATOM 13974 N N . SER A 1 84 ? 24.683 -9.418 9.343 1.00 0.00 84 SER A N 11
ATOM 13975 C CA . SER A 1 84 ? 23.680 -10.230 10.021 1.00 0.00 84 SER A CA 11
ATOM 13976 C C . SER A 1 84 ? 22.402 -9.431 10.255 1.00 0.00 84 SER A C 11
ATOM 13977 O O . SER A 1 84 ? 22.338 -8.238 9.959 1.00 0.00 84 SER A O 11
ATOM 13985 N N . GLY A 1 85 ? 21.383 -10.098 10.789 1.00 0.00 85 GLY A N 11
ATOM 13986 C CA . GLY A 1 85 ? 20.119 -9.435 11.054 1.00 0.00 85 GLY A CA 11
ATOM 13987 C C . GLY A 1 85 ? 18.990 -10.416 11.300 1.00 0.00 85 GLY A C 11
ATOM 13988 O O . GLY A 1 85 ? 18.085 -10.573 10.479 1.00 0.00 85 GLY A O 11
ATOM 13992 N N . PRO A 1 86 ? 19.035 -11.099 12.453 1.00 0.00 86 PRO A N 11
ATOM 13993 C CA . PRO A 1 86 ? 18.015 -12.084 12.830 1.00 0.00 86 PRO A CA 11
ATOM 13994 C C . PRO A 1 86 ? 16.674 -11.434 13.154 1.00 0.00 86 PRO A C 11
ATOM 13995 O O . PRO A 1 86 ? 16.535 -10.213 13.094 1.00 0.00 86 PRO A O 11
ATOM 14006 N N . SER A 1 87 ? 15.690 -12.259 13.497 1.00 0.00 87 SER A N 11
ATOM 14007 C CA . SER A 1 87 ? 14.358 -11.765 13.826 1.00 0.00 87 SER A CA 11
ATOM 14008 C C . SER A 1 87 ? 13.636 -12.730 14.760 1.00 0.00 87 SER A C 11
ATOM 14009 O O . SER A 1 87 ? 13.676 -13.945 14.567 1.00 0.00 87 SER A O 11
ATOM 14017 N N . SER A 1 88 ? 12.977 -12.180 15.775 1.00 0.00 88 SER A N 11
ATOM 14018 C CA . SER A 1 88 ? 12.248 -12.992 16.744 1.00 0.00 88 SER A CA 11
ATOM 14019 C C . SER A 1 88 ? 11.083 -13.718 16.076 1.00 0.00 88 SER A C 11
ATOM 14020 O O . SER A 1 88 ? 10.829 -13.543 14.886 1.00 0.00 88 SER A O 11
ATOM 14028 N N . GLY A 1 89 ? 10.380 -14.535 16.854 1.00 0.00 89 GLY A N 11
ATOM 14029 C CA . GLY A 1 89 ? 9.251 -15.276 16.323 1.00 0.00 89 GLY A CA 11
ATOM 14030 C C . GLY A 1 89 ? 7.947 -14.916 17.006 1.00 0.00 89 GLY A C 11
ATOM 14031 O O . GLY A 1 89 ? 7.328 -13.921 16.631 1.00 0.00 89 GLY A O 11
ATOM 14037 N N . GLY A 1 1 ? -15.765 22.464 7.789 1.00 0.00 1 GLY A N 12
ATOM 14038 C CA . GLY A 1 1 ? -17.080 22.107 7.290 1.00 0.00 1 GLY A CA 12
ATOM 14039 C C . GLY A 1 1 ? -17.236 20.614 7.083 1.00 0.00 1 GLY A C 12
ATOM 14040 O O . GLY A 1 1 ? -18.276 20.041 7.405 1.00 0.00 1 GLY A O 12
ATOM 14044 N N . SER A 1 2 ? -16.200 19.982 6.541 1.00 0.00 2 SER A N 12
ATOM 14045 C CA . SER A 1 2 ? -16.228 18.547 6.285 1.00 0.00 2 SER A CA 12
ATOM 14046 C C . SER A 1 2 ? -15.798 17.766 7.523 1.00 0.00 2 SER A C 12
ATOM 14047 O O . SER A 1 2 ? -14.664 17.889 7.985 1.00 0.00 2 SER A O 12
ATOM 14055 N N . SER A 1 3 ? -16.713 16.962 8.055 1.00 0.00 3 SER A N 12
ATOM 14056 C CA . SER A 1 3 ? -16.431 16.163 9.242 1.00 0.00 3 SER A CA 12
ATOM 14057 C C . SER A 1 3 ? -17.460 15.047 9.403 1.00 0.00 3 SER A C 12
ATOM 14058 O O . SER A 1 3 ? -18.629 15.211 9.055 1.00 0.00 3 SER A O 12
ATOM 14066 N N . GLY A 1 4 ? -17.015 13.912 9.933 1.00 0.00 4 GLY A N 12
ATOM 14067 C CA . GLY A 1 4 ? -17.908 12.787 10.131 1.00 0.00 4 GLY A CA 12
ATOM 14068 C C . GLY A 1 4 ? -17.162 11.479 10.308 1.00 0.00 4 GLY A C 12
ATOM 14069 O O . GLY A 1 4 ? -16.000 11.362 9.922 1.00 0.00 4 GLY A O 12
ATOM 14073 N N . SER A 1 5 ? -17.831 10.492 10.898 1.00 0.00 5 SER A N 12
ATOM 14074 C CA . SER A 1 5 ? -17.223 9.188 11.131 1.00 0.00 5 SER A CA 12
ATOM 14075 C C . SER A 1 5 ? -17.680 8.179 10.081 1.00 0.00 5 SER A C 12
ATOM 14076 O O . SER A 1 5 ? -18.566 8.464 9.276 1.00 0.00 5 SER A O 12
ATOM 14084 N N . SER A 1 6 ? -17.069 6.999 10.098 1.00 0.00 6 SER A N 12
ATOM 14085 C CA . SER A 1 6 ? -17.410 5.948 9.146 1.00 0.00 6 SER A CA 12
ATOM 14086 C C . SER A 1 6 ? -16.653 4.662 9.463 1.00 0.00 6 SER A C 12
ATOM 14087 O O . SER A 1 6 ? -15.717 4.660 10.260 1.00 0.00 6 SER A O 12
ATOM 14095 N N . GLY A 1 7 ? -17.068 3.569 8.830 1.00 0.00 7 GLY A N 12
ATOM 14096 C CA . GLY A 1 7 ? -16.419 2.290 9.057 1.00 0.00 7 GLY A CA 12
ATOM 14097 C C . GLY A 1 7 ? -17.403 1.197 9.424 1.00 0.00 7 GLY A C 12
ATOM 14098 O O . GLY A 1 7 ? -17.614 0.244 8.674 1.00 0.00 7 GLY A O 12
ATOM 14102 N N . PRO A 1 8 ? -18.024 1.328 10.606 1.00 0.00 8 PRO A N 12
ATOM 14103 C CA . PRO A 1 8 ? -19.001 0.352 11.099 1.00 0.00 8 PRO A CA 12
ATOM 14104 C C . PRO A 1 8 ? -20.301 0.379 10.301 1.00 0.00 8 PRO A C 12
ATOM 14105 O O . PRO A 1 8 ? -21.199 -0.429 10.534 1.00 0.00 8 PRO A O 12
ATOM 14116 N N . ARG A 1 9 ? -20.393 1.314 9.361 1.00 0.00 9 ARG A N 12
ATOM 14117 C CA . ARG A 1 9 ? -21.584 1.446 8.530 1.00 0.00 9 ARG A CA 12
ATOM 14118 C C . ARG A 1 9 ? -21.366 0.806 7.162 1.00 0.00 9 ARG A C 12
ATOM 14119 O O . ARG A 1 9 ? -20.474 1.204 6.415 1.00 0.00 9 ARG A O 12
ATOM 14140 N N . GLU A 1 10 ? -22.188 -0.190 6.843 1.00 0.00 10 GLU A N 12
ATOM 14141 C CA . GLU A 1 10 ? -22.083 -0.886 5.566 1.00 0.00 10 GLU A CA 12
ATOM 14142 C C . GLU A 1 10 ? -20.666 -1.405 5.344 1.00 0.00 10 GLU A C 12
ATOM 14143 O O . GLU A 1 10 ? -20.047 -1.171 4.306 1.00 0.00 10 GLU A O 12
ATOM 14155 N N . PRO A 1 11 ? -20.138 -2.129 6.343 1.00 0.00 11 PRO A N 12
ATOM 14156 C CA . PRO A 1 11 ? -18.788 -2.697 6.281 1.00 0.00 11 PRO A CA 12
ATOM 14157 C C . PRO A 1 11 ? -18.684 -3.835 5.271 1.00 0.00 11 PRO A C 12
ATOM 14158 O O . PRO A 1 11 ? -19.693 -4.317 4.756 1.00 0.00 11 PRO A O 12
ATOM 14169 N N . VAL A 1 12 ? -17.456 -4.261 4.991 1.00 0.00 12 VAL A N 12
ATOM 14170 C CA . VAL A 1 12 ? -17.220 -5.343 4.043 1.00 0.00 12 VAL A CA 12
ATOM 14171 C C . VAL A 1 12 ? -15.957 -6.119 4.399 1.00 0.00 12 VAL A C 12
ATOM 14172 O O . VAL A 1 12 ? -14.969 -5.543 4.853 1.00 0.00 12 VAL A O 12
ATOM 14185 N N . VAL A 1 13 ? -15.996 -7.431 4.188 1.00 0.00 13 VAL A N 12
ATOM 14186 C CA . VAL A 1 13 ? -14.854 -8.287 4.486 1.00 0.00 13 VAL A CA 12
ATOM 14187 C C . VAL A 1 13 ? -13.887 -8.342 3.308 1.00 0.00 13 VAL A C 12
ATOM 14188 O O . VAL A 1 13 ? -14.299 -8.273 2.150 1.00 0.00 13 VAL A O 12
ATOM 14201 N N . ASN A 1 14 ? -12.599 -8.466 3.612 1.00 0.00 14 ASN A N 12
ATOM 14202 C CA . ASN A 1 14 ? -11.573 -8.530 2.578 1.00 0.00 14 ASN A CA 12
ATOM 14203 C C . ASN A 1 14 ? -10.208 -8.841 3.185 1.00 0.00 14 ASN A C 12
ATOM 14204 O O . ASN A 1 14 ? -10.076 -8.985 4.401 1.00 0.00 14 ASN A O 12
ATOM 14215 N N . ASP A 1 15 ? -9.196 -8.944 2.330 1.00 0.00 15 ASP A N 12
ATOM 14216 C CA . ASP A 1 15 ? -7.841 -9.237 2.781 1.00 0.00 15 ASP A CA 12
ATOM 14217 C C . ASP A 1 15 ? -6.975 -7.982 2.750 1.00 0.00 15 ASP A C 12
ATOM 14218 O O . ASP A 1 15 ? -6.142 -7.769 3.631 1.00 0.00 15 ASP A O 12
ATOM 14227 N N . GLU A 1 16 ? -7.176 -7.154 1.729 1.00 0.00 16 GLU A N 12
ATOM 14228 C CA . GLU A 1 16 ? -6.411 -5.922 1.582 1.00 0.00 16 GLU A CA 12
ATOM 14229 C C . GLU A 1 16 ? -6.943 -4.838 2.515 1.00 0.00 16 GLU A C 12
ATOM 14230 O O . GLU A 1 16 ? -7.105 -3.685 2.115 1.00 0.00 16 GLU A O 12
ATOM 14242 N N . MET A 1 17 ? -7.213 -5.217 3.760 1.00 0.00 17 MET A N 12
ATOM 14243 C CA . MET A 1 17 ? -7.725 -4.277 4.751 1.00 0.00 17 MET A CA 12
ATOM 14244 C C . MET A 1 17 ? -6.610 -3.801 5.676 1.00 0.00 17 MET A C 12
ATOM 14245 O O . MET A 1 17 ? -6.006 -4.595 6.397 1.00 0.00 17 MET A O 12
ATOM 14259 N N . CYS A 1 18 ? -6.341 -2.500 5.649 1.00 0.00 18 CYS A N 12
ATOM 14260 C CA . CYS A 1 18 ? -5.298 -1.917 6.485 1.00 0.00 18 CYS A CA 12
ATOM 14261 C C . CYS A 1 18 ? -5.387 -2.446 7.914 1.00 0.00 18 CYS A C 12
ATOM 14262 O O . CYS A 1 18 ? -6.477 -2.573 8.473 1.00 0.00 18 CYS A O 12
ATOM 14269 N N . ASP A 1 19 ? -4.234 -2.751 8.498 1.00 0.00 19 ASP A N 12
ATOM 14270 C CA . ASP A 1 19 ? -4.181 -3.265 9.862 1.00 0.00 19 ASP A CA 12
ATOM 14271 C C . ASP A 1 19 ? -4.460 -2.156 10.872 1.00 0.00 19 ASP A C 12
ATOM 14272 O O . ASP A 1 19 ? -4.387 -2.371 12.082 1.00 0.00 19 ASP A O 12
ATOM 14281 N N . VAL A 1 20 ? -4.780 -0.969 10.366 1.00 0.00 20 VAL A N 12
ATOM 14282 C CA . VAL A 1 20 ? -5.070 0.174 11.223 1.00 0.00 20 VAL A CA 12
ATOM 14283 C C . VAL A 1 20 ? -6.389 0.832 10.835 1.00 0.00 20 VAL A C 12
ATOM 14284 O O . VAL A 1 20 ? -7.081 1.405 11.676 1.00 0.00 20 VAL A O 12
ATOM 14297 N N . CYS A 1 21 ? -6.732 0.745 9.554 1.00 0.00 21 CYS A N 12
ATOM 14298 C CA . CYS A 1 21 ? -7.968 1.331 9.051 1.00 0.00 21 CYS A CA 12
ATOM 14299 C C . CYS A 1 21 ? -8.945 0.245 8.612 1.00 0.00 21 CYS A C 12
ATOM 14300 O O . CYS A 1 21 ? -10.158 0.459 8.591 1.00 0.00 21 CYS A O 12
ATOM 14307 N N . GLU A 1 22 ? -8.409 -0.919 8.262 1.00 0.00 22 GLU A N 12
ATOM 14308 C CA . GLU A 1 22 ? -9.235 -2.039 7.822 1.00 0.00 22 GLU A CA 12
ATOM 14309 C C . GLU A 1 22 ? -10.095 -1.643 6.625 1.00 0.00 22 GLU A C 12
ATOM 14310 O O . GLU A 1 22 ? -11.255 -2.042 6.523 1.00 0.00 22 GLU A O 12
ATOM 14322 N N . VAL A 1 23 ? -9.518 -0.856 5.723 1.00 0.00 23 VAL A N 12
ATOM 14323 C CA . VAL A 1 23 ? -10.231 -0.405 4.534 1.00 0.00 23 VAL A CA 12
ATOM 14324 C C . VAL A 1 23 ? -9.270 -0.171 3.374 1.00 0.00 23 VAL A C 12
ATOM 14325 O O . VAL A 1 23 ? -8.092 0.123 3.581 1.00 0.00 23 VAL A O 12
ATOM 14338 N N . TRP A 1 24 ? -9.780 -0.300 2.154 1.00 0.00 24 TRP A N 12
ATOM 14339 C CA . TRP A 1 24 ? -8.967 -0.101 0.960 1.00 0.00 24 TRP A CA 12
ATOM 14340 C C . TRP A 1 24 ? -9.480 1.078 0.143 1.00 0.00 24 TRP A C 12
ATOM 14341 O O . TRP A 1 24 ? -10.414 1.770 0.550 1.00 0.00 24 TRP A O 12
ATOM 14362 N N . THR A 1 25 ? -8.865 1.304 -1.013 1.00 0.00 25 THR A N 12
ATOM 14363 C CA . THR A 1 25 ? -9.260 2.401 -1.888 1.00 0.00 25 THR A CA 12
ATOM 14364 C C . THR A 1 25 ? -8.825 2.142 -3.326 1.00 0.00 25 THR A C 12
ATOM 14365 O O . THR A 1 25 ? -7.777 1.544 -3.570 1.00 0.00 25 THR A O 12
ATOM 14376 N N . ALA A 1 26 ? -9.636 2.595 -4.275 1.00 0.00 26 ALA A N 12
ATOM 14377 C CA . ALA A 1 26 ? -9.334 2.413 -5.691 1.00 0.00 26 ALA A CA 12
ATOM 14378 C C . ALA A 1 26 ? -7.838 2.548 -5.953 1.00 0.00 26 ALA A C 12
ATOM 14379 O O . ALA A 1 26 ? -7.197 1.612 -6.430 1.00 0.00 26 ALA A O 12
ATOM 14386 N N . GLU A 1 27 ? -7.290 3.718 -5.640 1.00 0.00 27 GLU A N 12
ATOM 14387 C CA . GLU A 1 27 ? -5.869 3.974 -5.845 1.00 0.00 27 GLU A CA 12
ATOM 14388 C C . GLU A 1 27 ? -5.024 2.833 -5.283 1.00 0.00 27 GLU A C 12
ATOM 14389 O O . GLU A 1 27 ? -5.543 1.921 -4.641 1.00 0.00 27 GLU A O 12
ATOM 14401 N N . SER A 1 28 ? -3.721 2.894 -5.531 1.00 0.00 28 SER A N 12
ATOM 14402 C CA . SER A 1 28 ? -2.803 1.865 -5.054 1.00 0.00 28 SER A CA 12
ATOM 14403 C C . SER A 1 28 ? -2.569 2.000 -3.553 1.00 0.00 28 SER A C 12
ATOM 14404 O O . SER A 1 28 ? -2.188 3.064 -3.065 1.00 0.00 28 SER A O 12
ATOM 14412 N N . LEU A 1 29 ? -2.800 0.913 -2.825 1.00 0.00 29 LEU A N 12
ATOM 14413 C CA . LEU A 1 29 ? -2.614 0.908 -1.378 1.00 0.00 29 LEU A CA 12
ATOM 14414 C C . LEU A 1 29 ? -1.139 0.753 -1.018 1.00 0.00 29 LEU A C 12
ATOM 14415 O O . LEU A 1 29 ? -0.388 0.070 -1.715 1.00 0.00 29 LEU A O 12
ATOM 14431 N N . PHE A 1 30 ? -0.732 1.392 0.074 1.00 0.00 30 PHE A N 12
ATOM 14432 C CA . PHE A 1 30 ? 0.652 1.325 0.527 1.00 0.00 30 PHE A CA 12
ATOM 14433 C C . PHE A 1 30 ? 0.791 0.374 1.713 1.00 0.00 30 PHE A C 12
ATOM 14434 O O . PHE A 1 30 ? -0.154 0.137 2.464 1.00 0.00 30 PHE A O 12
ATOM 14451 N N . PRO A 1 31 ? 1.999 -0.184 1.883 1.00 0.00 31 PRO A N 12
ATOM 14452 C CA . PRO A 1 31 ? 3.131 0.091 0.994 1.00 0.00 31 PRO A CA 12
ATOM 14453 C C . PRO A 1 31 ? 2.938 -0.514 -0.393 1.00 0.00 31 PRO A C 12
ATOM 14454 O O . PRO A 1 31 ? 3.091 0.169 -1.406 1.00 0.00 31 PRO A O 12
ATOM 14465 N N . CYS A 1 32 ? 2.603 -1.799 -0.432 1.00 0.00 32 CYS A N 12
ATOM 14466 C CA . CYS A 1 32 ? 2.390 -2.497 -1.694 1.00 0.00 32 CYS A CA 12
ATOM 14467 C C . CYS A 1 32 ? 0.992 -3.106 -1.749 1.00 0.00 32 CYS A C 12
ATOM 14468 O O . CYS A 1 32 ? 0.230 -3.025 -0.786 1.00 0.00 32 CYS A O 12
ATOM 14475 N N . ARG A 1 33 ? 0.664 -3.717 -2.883 1.00 0.00 33 ARG A N 12
ATOM 14476 C CA . ARG A 1 33 ? -0.643 -4.339 -3.064 1.00 0.00 33 ARG A CA 12
ATOM 14477 C C . ARG A 1 33 ? -0.515 -5.857 -3.143 1.00 0.00 33 ARG A C 12
ATOM 14478 O O . ARG A 1 33 ? -1.475 -6.586 -2.891 1.00 0.00 33 ARG A O 12
ATOM 14499 N N . VAL A 1 34 ? 0.677 -6.329 -3.493 1.00 0.00 34 VAL A N 12
ATOM 14500 C CA . VAL A 1 34 ? 0.931 -7.760 -3.603 1.00 0.00 34 VAL A CA 12
ATOM 14501 C C . VAL A 1 34 ? 0.962 -8.421 -2.230 1.00 0.00 34 VAL A C 12
ATOM 14502 O O . VAL A 1 34 ? 0.285 -9.423 -1.994 1.00 0.00 34 VAL A O 12
ATOM 14515 N N . CYS A 1 35 ? 1.752 -7.854 -1.324 1.00 0.00 35 CYS A N 12
ATOM 14516 C CA . CYS A 1 35 ? 1.872 -8.386 0.028 1.00 0.00 35 CYS A CA 12
ATOM 14517 C C . CYS A 1 35 ? 0.501 -8.520 0.684 1.00 0.00 35 CYS A C 12
ATOM 14518 O O . CYS A 1 35 ? -0.148 -7.522 1.003 1.00 0.00 35 CYS A O 12
ATOM 14525 N N . THR A 1 36 ? 0.063 -9.759 0.883 1.00 0.00 36 THR A N 12
ATOM 14526 C CA . THR A 1 36 ? -1.230 -10.024 1.501 1.00 0.00 36 THR A CA 12
ATOM 14527 C C . THR A 1 36 ? -1.574 -8.958 2.535 1.00 0.00 36 THR A C 12
ATOM 14528 O O . THR A 1 36 ? -2.606 -8.292 2.434 1.00 0.00 36 THR A O 12
ATOM 14539 N N . ARG A 1 37 ? -0.705 -8.801 3.527 1.00 0.00 37 ARG A N 12
ATOM 14540 C CA . ARG A 1 37 ? -0.918 -7.816 4.580 1.00 0.00 37 ARG A CA 12
ATOM 14541 C C . ARG A 1 37 ? -0.644 -6.405 4.068 1.00 0.00 37 ARG A C 12
ATOM 14542 O O . ARG A 1 37 ? 0.448 -6.110 3.582 1.00 0.00 37 ARG A O 12
ATOM 14563 N N . VAL A 1 38 ? -1.644 -5.536 4.179 1.00 0.00 38 VAL A N 12
ATOM 14564 C CA . VAL A 1 38 ? -1.511 -4.156 3.729 1.00 0.00 38 VAL A CA 12
ATOM 14565 C C . VAL A 1 38 ? -1.609 -3.183 4.900 1.00 0.00 38 VAL A C 12
ATOM 14566 O O . VAL A 1 38 ? -2.405 -3.379 5.818 1.00 0.00 38 VAL A O 12
ATOM 14579 N N . PHE A 1 39 ? -0.794 -2.134 4.859 1.00 0.00 39 PHE A N 12
ATOM 14580 C CA . PHE A 1 39 ? -0.789 -1.130 5.917 1.00 0.00 39 PHE A CA 12
ATOM 14581 C C . PHE A 1 39 ? -0.380 0.235 5.370 1.00 0.00 39 PHE A C 12
ATOM 14582 O O . PHE A 1 39 ? 0.744 0.418 4.901 1.00 0.00 39 PHE A O 12
ATOM 14599 N N . HIS A 1 40 ? -1.301 1.192 5.432 1.00 0.00 40 HIS A N 12
ATOM 14600 C CA . HIS A 1 40 ? -1.038 2.540 4.943 1.00 0.00 40 HIS A CA 12
ATOM 14601 C C . HIS A 1 40 ? 0.291 3.062 5.480 1.00 0.00 40 HIS A C 12
ATOM 14602 O O . HIS A 1 40 ? 0.460 3.232 6.687 1.00 0.00 40 HIS A O 12
ATOM 14616 N N . ASP A 1 41 ? 1.231 3.316 4.576 1.00 0.00 41 ASP A N 12
ATOM 14617 C CA . ASP A 1 41 ? 2.544 3.818 4.959 1.00 0.00 41 ASP A CA 12
ATOM 14618 C C . ASP A 1 41 ? 2.424 4.875 6.053 1.00 0.00 41 ASP A C 12
ATOM 14619 O O . ASP A 1 41 ? 3.261 4.949 6.952 1.00 0.00 41 ASP A O 12
ATOM 14628 N N . GLY A 1 42 ? 1.376 5.690 5.970 1.00 0.00 42 GLY A N 12
ATOM 14629 C CA . GLY A 1 42 ? 1.166 6.730 6.958 1.00 0.00 42 GLY A CA 12
ATOM 14630 C C . GLY A 1 42 ? 0.805 6.172 8.321 1.00 0.00 42 GLY A C 12
ATOM 14631 O O . GLY A 1 42 ? 1.477 6.451 9.313 1.00 0.00 42 GLY A O 12
ATOM 14635 N N . CYS A 1 43 ? -0.263 5.383 8.370 1.00 0.00 43 CYS A N 12
ATOM 14636 C CA . CYS A 1 43 ? -0.716 4.785 9.619 1.00 0.00 43 CYS A CA 12
ATOM 14637 C C . CYS A 1 43 ? 0.470 4.341 10.472 1.00 0.00 43 CYS A C 12
ATOM 14638 O O . CYS A 1 43 ? 0.438 4.442 11.699 1.00 0.00 43 CYS A O 12
ATOM 14645 N N . LEU A 1 44 ? 1.513 3.851 9.812 1.00 0.00 44 LEU A N 12
ATOM 14646 C CA . LEU A 1 44 ? 2.710 3.391 10.508 1.00 0.00 44 LEU A CA 12
ATOM 14647 C C . LEU A 1 44 ? 3.421 4.553 11.194 1.00 0.00 44 LEU A C 12
ATOM 14648 O O . LEU A 1 44 ? 3.699 4.503 12.392 1.00 0.00 44 LEU A O 12
ATOM 14664 N N . ARG A 1 45 ? 3.711 5.599 10.426 1.00 0.00 45 ARG A N 12
ATOM 14665 C CA . ARG A 1 45 ? 4.389 6.774 10.959 1.00 0.00 45 ARG A CA 12
ATOM 14666 C C . ARG A 1 45 ? 3.520 7.479 11.997 1.00 0.00 45 ARG A C 12
ATOM 14667 O O . ARG A 1 45 ? 4.027 8.052 12.961 1.00 0.00 45 ARG A O 12
ATOM 14688 N N . ARG A 1 46 ? 2.207 7.432 11.792 1.00 0.00 46 ARG A N 12
ATOM 14689 C CA . ARG A 1 46 ? 1.267 8.067 12.708 1.00 0.00 46 ARG A CA 12
ATOM 14690 C C . ARG A 1 46 ? 1.244 7.343 14.051 1.00 0.00 46 ARG A C 12
ATOM 14691 O O . ARG A 1 46 ? 1.632 7.902 15.076 1.00 0.00 46 ARG A O 12
ATOM 14712 N N . MET A 1 47 ? 0.784 6.095 14.036 1.00 0.00 47 MET A N 12
ATOM 14713 C CA . MET A 1 47 ? 0.711 5.295 15.253 1.00 0.00 47 MET A CA 12
ATOM 14714 C C . MET A 1 47 ? 2.070 5.225 15.942 1.00 0.00 47 MET A C 12
ATOM 14715 O O . MET A 1 47 ? 2.172 5.411 17.153 1.00 0.00 47 MET A O 12
ATOM 14729 N N . GLY A 1 48 ? 3.111 4.955 15.160 1.00 0.00 48 GLY A N 12
ATOM 14730 C CA . GLY A 1 48 ? 4.449 4.865 15.713 1.00 0.00 48 GLY A CA 12
ATOM 14731 C C . GLY A 1 48 ? 5.086 3.509 15.476 1.00 0.00 48 GLY A C 12
ATOM 14732 O O . GLY A 1 48 ? 5.389 2.784 16.423 1.00 0.00 48 GLY A O 12
ATOM 14736 N N . TYR A 1 49 ? 5.286 3.166 14.209 1.00 0.00 49 TYR A N 12
ATOM 14737 C CA . TYR A 1 49 ? 5.886 1.886 13.850 1.00 0.00 49 TYR A CA 12
ATOM 14738 C C . TYR A 1 49 ? 7.233 2.090 13.163 1.00 0.00 49 TYR A C 12
ATOM 14739 O O . TYR A 1 49 ? 8.268 1.644 13.659 1.00 0.00 49 TYR A O 12
ATOM 14757 N N . ILE A 1 50 ? 7.210 2.767 12.019 1.00 0.00 50 ILE A N 12
ATOM 14758 C CA . ILE A 1 50 ? 8.429 3.030 11.264 1.00 0.00 50 ILE A CA 12
ATOM 14759 C C . ILE A 1 50 ? 9.012 4.394 11.622 1.00 0.00 50 ILE A C 12
ATOM 14760 O O . ILE A 1 50 ? 10.192 4.654 11.389 1.00 0.00 50 ILE A O 12
ATOM 14776 N N . GLN A 1 51 ? 8.178 5.258 12.191 1.00 0.00 51 GLN A N 12
ATOM 14777 C CA . GLN A 1 51 ? 8.612 6.594 12.583 1.00 0.00 51 GLN A CA 12
ATOM 14778 C C . GLN A 1 51 ? 8.452 6.799 14.086 1.00 0.00 51 GLN A C 12
ATOM 14779 O O . GLN A 1 51 ? 7.387 6.544 14.648 1.00 0.00 51 GLN A O 12
ATOM 14793 N N . GLY A 1 52 ? 9.518 7.261 14.733 1.00 0.00 52 GLY A N 12
ATOM 14794 C CA . GLY A 1 52 ? 9.475 7.493 16.164 1.00 0.00 52 GLY A CA 12
ATOM 14795 C C . GLY A 1 52 ? 10.136 8.798 16.560 1.00 0.00 52 GLY A C 12
ATOM 14796 O O . GLY A 1 52 ? 9.598 9.875 16.309 1.00 0.00 52 GLY A O 12
ATOM 14800 N N . ASP A 1 53 ? 11.306 8.701 17.184 1.00 0.00 53 ASP A N 12
ATOM 14801 C CA . ASP A 1 53 ? 12.041 9.884 17.616 1.00 0.00 53 ASP A CA 12
ATOM 14802 C C . ASP A 1 53 ? 12.909 10.427 16.486 1.00 0.00 53 ASP A C 12
ATOM 14803 O O . ASP A 1 53 ? 14.073 10.771 16.695 1.00 0.00 53 ASP A O 12
ATOM 14812 N N . SER A 1 54 ? 12.336 10.503 15.289 1.00 0.00 54 SER A N 12
ATOM 14813 C CA . SER A 1 54 ? 13.059 11.000 14.124 1.00 0.00 54 SER A CA 12
ATOM 14814 C C . SER A 1 54 ? 12.130 11.126 12.921 1.00 0.00 54 SER A C 12
ATOM 14815 O O . SER A 1 54 ? 11.322 10.237 12.652 1.00 0.00 54 SER A O 12
ATOM 14823 N N . ALA A 1 55 ? 12.251 12.236 12.202 1.00 0.00 55 ALA A N 12
ATOM 14824 C CA . ALA A 1 55 ? 11.425 12.479 11.026 1.00 0.00 55 ALA A CA 12
ATOM 14825 C C . ALA A 1 55 ? 12.017 13.583 10.157 1.00 0.00 55 ALA A C 12
ATOM 14826 O O . ALA A 1 55 ? 12.998 14.223 10.533 1.00 0.00 55 ALA A O 12
ATOM 14833 N N . ALA A 1 56 ? 11.414 13.801 8.992 1.00 0.00 56 ALA A N 12
ATOM 14834 C CA . ALA A 1 56 ? 11.881 14.828 8.070 1.00 0.00 56 ALA A CA 12
ATOM 14835 C C . ALA A 1 56 ? 10.871 15.063 6.952 1.00 0.00 56 ALA A C 12
ATOM 14836 O O . ALA A 1 56 ? 10.056 14.192 6.648 1.00 0.00 56 ALA A O 12
ATOM 14843 N N . GLU A 1 57 ? 10.933 16.243 6.344 1.00 0.00 57 GLU A N 12
ATOM 14844 C CA . GLU A 1 57 ? 10.021 16.591 5.260 1.00 0.00 57 GLU A CA 12
ATOM 14845 C C . GLU A 1 57 ? 10.524 16.040 3.929 1.00 0.00 57 GLU A C 12
ATOM 14846 O O . GLU A 1 57 ? 11.235 16.723 3.190 1.00 0.00 57 GLU A O 12
ATOM 14858 N N . VAL A 1 58 ? 10.149 14.801 3.629 1.00 0.00 58 VAL A N 12
ATOM 14859 C CA . VAL A 1 58 ? 10.560 14.157 2.387 1.00 0.00 58 VAL A CA 12
ATOM 14860 C C . VAL A 1 58 ? 9.367 13.545 1.664 1.00 0.00 58 VAL A C 12
ATOM 14861 O O . VAL A 1 58 ? 8.469 12.979 2.290 1.00 0.00 58 VAL A O 12
ATOM 14874 N N . THR A 1 59 ? 9.360 13.659 0.339 1.00 0.00 59 THR A N 12
ATOM 14875 C CA . THR A 1 59 ? 8.277 13.118 -0.471 1.00 0.00 59 THR A CA 12
ATOM 14876 C C . THR A 1 59 ? 8.382 11.602 -0.587 1.00 0.00 59 THR A C 12
ATOM 14877 O O . THR A 1 59 ? 9.313 11.082 -1.199 1.00 0.00 59 THR A O 12
ATOM 14888 N N . GLU A 1 60 ? 7.421 10.899 0.004 1.00 0.00 60 GLU A N 12
ATOM 14889 C CA . GLU A 1 60 ? 7.407 9.442 -0.034 1.00 0.00 60 GLU A CA 12
ATOM 14890 C C . GLU A 1 60 ? 6.336 8.933 -0.995 1.00 0.00 60 GLU A C 12
ATOM 14891 O O . GLU A 1 60 ? 5.239 8.562 -0.578 1.00 0.00 60 GLU A O 12
ATOM 14903 N N . MET A 1 61 ? 6.663 8.919 -2.283 1.00 0.00 61 MET A N 12
ATOM 14904 C CA . MET A 1 61 ? 5.730 8.455 -3.303 1.00 0.00 61 MET A CA 12
ATOM 14905 C C . MET A 1 61 ? 6.101 7.055 -3.783 1.00 0.00 61 MET A C 12
ATOM 14906 O O . MET A 1 61 ? 7.184 6.842 -4.327 1.00 0.00 61 MET A O 12
ATOM 14920 N N . ALA A 1 62 ? 5.195 6.105 -3.577 1.00 0.00 62 ALA A N 12
ATOM 14921 C CA . ALA A 1 62 ? 5.427 4.727 -3.991 1.00 0.00 62 ALA A CA 12
ATOM 14922 C C . ALA A 1 62 ? 4.928 4.489 -5.412 1.00 0.00 62 ALA A C 12
ATOM 14923 O O . ALA A 1 62 ? 4.268 3.487 -5.689 1.00 0.00 62 ALA A O 12
ATOM 14930 N N . HIS A 1 63 ? 5.248 5.416 -6.310 1.00 0.00 63 HIS A N 12
ATOM 14931 C CA . HIS A 1 63 ? 4.831 5.306 -7.703 1.00 0.00 63 HIS A CA 12
ATOM 14932 C C . HIS A 1 63 ? 6.015 5.514 -8.642 1.00 0.00 63 HIS A C 12
ATOM 14933 O O . HIS A 1 63 ? 6.243 4.722 -9.557 1.00 0.00 63 HIS A O 12
ATOM 14947 N N . THR A 1 64 ? 6.767 6.585 -8.409 1.00 0.00 64 THR A N 12
ATOM 14948 C CA . THR A 1 64 ? 7.927 6.899 -9.234 1.00 0.00 64 THR A CA 12
ATOM 14949 C C . THR A 1 64 ? 8.833 5.683 -9.394 1.00 0.00 64 THR A C 12
ATOM 14950 O O . THR A 1 64 ? 8.625 4.654 -8.753 1.00 0.00 64 THR A O 12
ATOM 14961 N N . GLU A 1 65 ? 9.840 5.811 -10.253 1.00 0.00 65 GLU A N 12
ATOM 14962 C CA . GLU A 1 65 ? 10.778 4.721 -10.497 1.00 0.00 65 GLU A CA 12
ATOM 14963 C C . GLU A 1 65 ? 11.339 4.183 -9.184 1.00 0.00 65 GLU A C 12
ATOM 14964 O O . GLU A 1 65 ? 11.405 2.971 -8.973 1.00 0.00 65 GLU A O 12
ATOM 14976 N N . THR A 1 66 ? 11.743 5.093 -8.303 1.00 0.00 66 THR A N 12
ATOM 14977 C CA . THR A 1 66 ? 12.300 4.711 -7.010 1.00 0.00 66 THR A CA 12
ATOM 14978 C C . THR A 1 66 ? 11.196 4.413 -6.003 1.00 0.00 66 THR A C 12
ATOM 14979 O O . THR A 1 66 ? 11.257 4.848 -4.854 1.00 0.00 66 THR A O 12
ATOM 14990 N N . GLY A 1 67 ? 10.188 3.665 -6.441 1.00 0.00 67 GLY A N 12
ATOM 14991 C CA . GLY A 1 67 ? 9.084 3.320 -5.563 1.00 0.00 67 GLY A CA 12
ATOM 14992 C C . GLY A 1 67 ? 9.551 2.703 -4.259 1.00 0.00 67 GLY A C 12
ATOM 14993 O O . GLY A 1 67 ? 10.702 2.282 -4.142 1.00 0.00 67 GLY A O 12
ATOM 14997 N N . TRP A 1 68 ? 8.658 2.654 -3.278 1.00 0.00 68 TRP A N 12
ATOM 14998 C CA . TRP A 1 68 ? 8.986 2.086 -1.975 1.00 0.00 68 TRP A CA 12
ATOM 14999 C C . TRP A 1 68 ? 8.684 0.591 -1.940 1.00 0.00 68 TRP A C 12
ATOM 15000 O O . TRP A 1 68 ? 7.530 0.180 -2.068 1.00 0.00 68 TRP A O 12
ATOM 15021 N N . SER A 1 69 ? 9.726 -0.215 -1.768 1.00 0.00 69 SER A N 12
ATOM 15022 C CA . SER A 1 69 ? 9.571 -1.664 -1.720 1.00 0.00 69 SER A CA 12
ATOM 15023 C C . SER A 1 69 ? 9.531 -2.160 -0.278 1.00 0.00 69 SER A C 12
ATOM 15024 O O . SER A 1 69 ? 10.542 -2.140 0.425 1.00 0.00 69 SER A O 12
ATOM 15032 N N . CYS A 1 70 ? 8.356 -2.603 0.157 1.00 0.00 70 CYS A N 12
ATOM 15033 C CA . CYS A 1 70 ? 8.183 -3.103 1.516 1.00 0.00 70 CYS A CA 12
ATOM 15034 C C . CYS A 1 70 ? 9.187 -4.211 1.820 1.00 0.00 70 CYS A C 12
ATOM 15035 O O . CYS A 1 70 ? 9.816 -4.760 0.914 1.00 0.00 70 CYS A O 12
ATOM 15042 N N . HIS A 1 71 ? 9.333 -4.533 3.101 1.00 0.00 71 HIS A N 12
ATOM 15043 C CA . HIS A 1 71 ? 10.260 -5.576 3.526 1.00 0.00 71 HIS A CA 12
ATOM 15044 C C . HIS A 1 71 ? 10.341 -6.688 2.485 1.00 0.00 71 HIS A C 12
ATOM 15045 O O . HIS A 1 71 ? 11.383 -6.894 1.862 1.00 0.00 71 HIS A O 12
ATOM 15059 N N . TYR A 1 72 ? 9.236 -7.402 2.302 1.00 0.00 72 TYR A N 12
ATOM 15060 C CA . TYR A 1 72 ? 9.183 -8.495 1.339 1.00 0.00 72 TYR A CA 12
ATOM 15061 C C . TYR A 1 72 ? 9.586 -8.016 -0.052 1.00 0.00 72 TYR A C 12
ATOM 15062 O O . TYR A 1 72 ? 10.543 -8.520 -0.643 1.00 0.00 72 TYR A O 12
ATOM 15080 N N . CYS A 1 73 ? 8.851 -7.038 -0.571 1.00 0.00 73 CYS A N 12
ATOM 15081 C CA . CYS A 1 73 ? 9.129 -6.488 -1.892 1.00 0.00 73 CYS A CA 12
ATOM 15082 C C . CYS A 1 73 ? 10.619 -6.571 -2.212 1.00 0.00 73 CYS A C 12
ATOM 15083 O O . CYS A 1 73 ? 11.464 -6.340 -1.346 1.00 0.00 73 CYS A O 12
ATOM 15090 N N . ASP A 1 74 ? 10.933 -6.900 -3.460 1.00 0.00 74 ASP A N 12
ATOM 15091 C CA . ASP A 1 74 ? 12.321 -7.012 -3.896 1.00 0.00 74 ASP A CA 12
ATOM 15092 C C . ASP A 1 74 ? 13.168 -5.889 -3.306 1.00 0.00 74 ASP A C 12
ATOM 15093 O O . ASP A 1 74 ? 12.648 -4.839 -2.930 1.00 0.00 74 ASP A O 12
ATOM 15102 N N . ASN A 1 75 ? 14.474 -6.118 -3.227 1.00 0.00 75 ASN A N 12
ATOM 15103 C CA . ASN A 1 75 ? 15.393 -5.126 -2.681 1.00 0.00 75 ASN A CA 12
ATOM 15104 C C . ASN A 1 75 ? 15.959 -4.241 -3.788 1.00 0.00 75 ASN A C 12
ATOM 15105 O O . ASN A 1 75 ? 16.308 -4.725 -4.865 1.00 0.00 75 ASN A O 12
ATOM 15116 N N . ILE A 1 76 ? 16.044 -2.944 -3.514 1.00 0.00 76 ILE A N 12
ATOM 15117 C CA . ILE A 1 76 ? 16.568 -1.992 -4.486 1.00 0.00 76 ILE A CA 12
ATOM 15118 C C . ILE A 1 76 ? 17.991 -1.572 -4.131 1.00 0.00 76 ILE A C 12
ATOM 15119 O O . ILE A 1 76 ? 18.462 -1.813 -3.021 1.00 0.00 76 ILE A O 12
ATOM 15135 N N . ASN A 1 77 ? 18.671 -0.943 -5.084 1.00 0.00 77 ASN A N 12
ATOM 15136 C CA . ASN A 1 77 ? 20.041 -0.488 -4.873 1.00 0.00 77 ASN A CA 12
ATOM 15137 C C . ASN A 1 77 ? 20.070 0.982 -4.470 1.00 0.00 77 ASN A C 12
ATOM 15138 O O . ASN A 1 77 ? 19.668 1.857 -5.240 1.00 0.00 77 ASN A O 12
ATOM 15149 N N . LEU A 1 78 ? 20.547 1.250 -3.260 1.00 0.00 78 LEU A N 12
ATOM 15150 C CA . LEU A 1 78 ? 20.629 2.616 -2.753 1.00 0.00 78 LEU A CA 12
ATOM 15151 C C . LEU A 1 78 ? 21.768 3.377 -3.423 1.00 0.00 78 LEU A C 12
ATOM 15152 O O . LEU A 1 78 ? 22.936 3.205 -3.070 1.00 0.00 78 LEU A O 12
ATOM 15168 N N . LEU A 1 79 ? 21.422 4.219 -4.390 1.00 0.00 79 LEU A N 12
ATOM 15169 C CA . LEU A 1 79 ? 22.415 5.009 -5.109 1.00 0.00 79 LEU A CA 12
ATOM 15170 C C . LEU A 1 79 ? 22.287 6.489 -4.764 1.00 0.00 79 LEU A C 12
ATOM 15171 O O . LEU A 1 79 ? 21.350 7.160 -5.199 1.00 0.00 79 LEU A O 12
ATOM 15187 N N . LEU A 1 80 ? 23.236 6.994 -3.982 1.00 0.00 80 LEU A N 12
ATOM 15188 C CA . LEU A 1 80 ? 23.230 8.396 -3.581 1.00 0.00 80 LEU A CA 12
ATOM 15189 C C . LEU A 1 80 ? 24.086 9.236 -4.524 1.00 0.00 80 LEU A C 12
ATOM 15190 O O . LEU A 1 80 ? 25.152 8.805 -4.964 1.00 0.00 80 LEU A O 12
ATOM 15206 N N . THR A 1 81 ? 23.612 10.440 -4.829 1.00 0.00 81 THR A N 12
ATOM 15207 C CA . THR A 1 81 ? 24.333 11.342 -5.720 1.00 0.00 81 THR A CA 12
ATOM 15208 C C . THR A 1 81 ? 23.754 12.751 -5.662 1.00 0.00 81 THR A C 12
ATOM 15209 O O . THR A 1 81 ? 22.646 12.996 -6.136 1.00 0.00 81 THR A O 12
ATOM 15220 N N . GLU A 1 82 ? 24.513 13.674 -5.079 1.00 0.00 82 GLU A N 12
ATOM 15221 C CA . GLU A 1 82 ? 24.073 15.059 -4.960 1.00 0.00 82 GLU A CA 12
ATOM 15222 C C . GLU A 1 82 ? 22.856 15.167 -4.046 1.00 0.00 82 GLU A C 12
ATOM 15223 O O . GLU A 1 82 ? 21.947 15.958 -4.297 1.00 0.00 82 GLU A O 12
ATOM 15235 N N . GLU A 1 83 ? 22.846 14.366 -2.985 1.00 0.00 83 GLU A N 12
ATOM 15236 C CA . GLU A 1 83 ? 21.739 14.370 -2.035 1.00 0.00 83 GLU A CA 12
ATOM 15237 C C . GLU A 1 83 ? 21.192 15.782 -1.845 1.00 0.00 83 GLU A C 12
ATOM 15238 O O . GLU A 1 83 ? 21.896 16.675 -1.376 1.00 0.00 83 GLU A O 12
ATOM 15250 N N . SER A 1 84 ? 19.929 15.974 -2.216 1.00 0.00 84 SER A N 12
ATOM 15251 C CA . SER A 1 84 ? 19.286 17.277 -2.090 1.00 0.00 84 SER A CA 12
ATOM 15252 C C . SER A 1 84 ? 17.806 17.123 -1.756 1.00 0.00 84 SER A C 12
ATOM 15253 O O . SER A 1 84 ? 17.232 16.045 -1.909 1.00 0.00 84 SER A O 12
ATOM 15261 N N . GLY A 1 85 ? 17.193 18.210 -1.295 1.00 0.00 85 GLY A N 12
ATOM 15262 C CA . GLY A 1 85 ? 15.785 18.175 -0.945 1.00 0.00 85 GLY A CA 12
ATOM 15263 C C . GLY A 1 85 ? 15.220 19.556 -0.677 1.00 0.00 85 GLY A C 12
ATOM 15264 O O . GLY A 1 85 ? 15.291 20.073 0.438 1.00 0.00 85 GLY A O 12
ATOM 15268 N N . PRO A 1 86 ? 14.646 20.177 -1.719 1.00 0.00 86 PRO A N 12
ATOM 15269 C CA . PRO A 1 86 ? 14.056 21.515 -1.615 1.00 0.00 86 PRO A CA 12
ATOM 15270 C C . PRO A 1 86 ? 12.781 21.524 -0.780 1.00 0.00 86 PRO A C 12
ATOM 15271 O O . PRO A 1 86 ? 12.314 20.477 -0.331 1.00 0.00 86 PRO A O 12
ATOM 15282 N N . SER A 1 87 ? 12.221 22.712 -0.574 1.00 0.00 87 SER A N 12
ATOM 15283 C CA . SER A 1 87 ? 11.001 22.857 0.211 1.00 0.00 87 SER A CA 12
ATOM 15284 C C . SER A 1 87 ? 9.850 23.354 -0.660 1.00 0.00 87 SER A C 12
ATOM 15285 O O . SER A 1 87 ? 10.046 23.708 -1.823 1.00 0.00 87 SER A O 12
ATOM 15293 N N . SER A 1 88 ? 8.652 23.378 -0.088 1.00 0.00 88 SER A N 12
ATOM 15294 C CA . SER A 1 88 ? 7.468 23.827 -0.812 1.00 0.00 88 SER A CA 12
ATOM 15295 C C . SER A 1 88 ? 6.631 24.770 0.047 1.00 0.00 88 SER A C 12
ATOM 15296 O O . SER A 1 88 ? 6.967 25.041 1.200 1.00 0.00 88 SER A O 12
ATOM 15304 N N . GLY A 1 89 ? 5.538 25.268 -0.523 1.00 0.00 89 GLY A N 12
ATOM 15305 C CA . GLY A 1 89 ? 4.670 26.175 0.204 1.00 0.00 89 GLY A CA 12
ATOM 15306 C C . GLY A 1 89 ? 3.201 25.916 -0.070 1.00 0.00 89 GLY A C 12
ATOM 15307 O O . GLY A 1 89 ? 2.888 25.033 -0.867 1.00 0.00 89 GLY A O 12
ATOM 15313 N N . GLY A 1 1 ? -17.683 4.253 10.743 1.00 0.00 1 GLY A N 13
ATOM 15314 C CA . GLY A 1 1 ? -17.747 5.041 9.526 1.00 0.00 1 GLY A CA 13
ATOM 15315 C C . GLY A 1 1 ? -16.817 4.519 8.448 1.00 0.00 1 GLY A C 13
ATOM 15316 O O . GLY A 1 1 ? -15.596 4.557 8.601 1.00 0.00 1 GLY A O 13
ATOM 15320 N N . SER A 1 2 ? -17.395 4.029 7.356 1.00 0.00 2 SER A N 13
ATOM 15321 C CA . SER A 1 2 ? -16.610 3.492 6.251 1.00 0.00 2 SER A CA 13
ATOM 15322 C C . SER A 1 2 ? -16.436 4.535 5.151 1.00 0.00 2 SER A C 13
ATOM 15323 O O . SER A 1 2 ? -17.168 4.537 4.161 1.00 0.00 2 SER A O 13
ATOM 15331 N N . SER A 1 3 ? -15.461 5.420 5.333 1.00 0.00 3 SER A N 13
ATOM 15332 C CA . SER A 1 3 ? -15.192 6.471 4.358 1.00 0.00 3 SER A CA 13
ATOM 15333 C C . SER A 1 3 ? -14.756 5.875 3.023 1.00 0.00 3 SER A C 13
ATOM 15334 O O . SER A 1 3 ? -13.878 5.016 2.970 1.00 0.00 3 SER A O 13
ATOM 15342 N N . GLY A 1 4 ? -15.379 6.340 1.943 1.00 0.00 4 GLY A N 13
ATOM 15343 C CA . GLY A 1 4 ? -15.044 5.843 0.621 1.00 0.00 4 GLY A CA 13
ATOM 15344 C C . GLY A 1 4 ? -16.017 4.788 0.135 1.00 0.00 4 GLY A C 13
ATOM 15345 O O . GLY A 1 4 ? -15.758 3.591 0.258 1.00 0.00 4 GLY A O 13
ATOM 15349 N N . SER A 1 5 ? -17.141 5.232 -0.418 1.00 0.00 5 SER A N 13
ATOM 15350 C CA . SER A 1 5 ? -18.159 4.317 -0.921 1.00 0.00 5 SER A CA 13
ATOM 15351 C C . SER A 1 5 ? -17.954 4.038 -2.406 1.00 0.00 5 SER A C 13
ATOM 15352 O O . SER A 1 5 ? -18.218 4.892 -3.252 1.00 0.00 5 SER A O 13
ATOM 15360 N N . SER A 1 6 ? -17.481 2.835 -2.716 1.00 0.00 6 SER A N 13
ATOM 15361 C CA . SER A 1 6 ? -17.236 2.443 -4.099 1.00 0.00 6 SER A CA 13
ATOM 15362 C C . SER A 1 6 ? -18.471 1.783 -4.704 1.00 0.00 6 SER A C 13
ATOM 15363 O O . SER A 1 6 ? -18.368 0.808 -5.446 1.00 0.00 6 SER A O 13
ATOM 15371 N N . GLY A 1 7 ? -19.642 2.325 -4.380 1.00 0.00 7 GLY A N 13
ATOM 15372 C CA . GLY A 1 7 ? -20.881 1.775 -4.899 1.00 0.00 7 GLY A CA 13
ATOM 15373 C C . GLY A 1 7 ? -21.132 0.359 -4.424 1.00 0.00 7 GLY A C 13
ATOM 15374 O O . GLY A 1 7 ? -20.355 -0.557 -4.695 1.00 0.00 7 GLY A O 13
ATOM 15378 N N . PRO A 1 8 ? -22.241 0.162 -3.695 1.00 0.00 8 PRO A N 13
ATOM 15379 C CA . PRO A 1 8 ? -22.618 -1.151 -3.165 1.00 0.00 8 PRO A CA 13
ATOM 15380 C C . PRO A 1 8 ? -23.049 -2.118 -4.263 1.00 0.00 8 PRO A C 13
ATOM 15381 O O . PRO A 1 8 ? -23.538 -3.213 -3.981 1.00 0.00 8 PRO A O 13
ATOM 15392 N N . ARG A 1 9 ? -22.865 -1.706 -5.512 1.00 0.00 9 ARG A N 13
ATOM 15393 C CA . ARG A 1 9 ? -23.237 -2.536 -6.653 1.00 0.00 9 ARG A CA 13
ATOM 15394 C C . ARG A 1 9 ? -22.256 -3.692 -6.826 1.00 0.00 9 ARG A C 13
ATOM 15395 O O . ARG A 1 9 ? -21.239 -3.556 -7.504 1.00 0.00 9 ARG A O 13
ATOM 15416 N N . GLU A 1 10 ? -22.570 -4.826 -6.209 1.00 0.00 10 GLU A N 13
ATOM 15417 C CA . GLU A 1 10 ? -21.715 -6.004 -6.295 1.00 0.00 10 GLU A CA 13
ATOM 15418 C C . GLU A 1 10 ? -20.248 -5.604 -6.421 1.00 0.00 10 GLU A C 13
ATOM 15419 O O . GLU A 1 10 ? -19.546 -6.006 -7.349 1.00 0.00 10 GLU A O 13
ATOM 15431 N N . PRO A 1 11 ? -19.773 -4.791 -5.466 1.00 0.00 11 PRO A N 13
ATOM 15432 C CA . PRO A 1 11 ? -18.386 -4.317 -5.447 1.00 0.00 11 PRO A CA 13
ATOM 15433 C C . PRO A 1 11 ? -17.397 -5.432 -5.127 1.00 0.00 11 PRO A C 13
ATOM 15434 O O . PRO A 1 11 ? -17.411 -5.992 -4.030 1.00 0.00 11 PRO A O 13
ATOM 15445 N N . VAL A 1 12 ? -16.538 -5.751 -6.091 1.00 0.00 12 VAL A N 13
ATOM 15446 C CA . VAL A 1 12 ? -15.541 -6.798 -5.911 1.00 0.00 12 VAL A CA 13
ATOM 15447 C C . VAL A 1 12 ? -15.062 -6.859 -4.465 1.00 0.00 12 VAL A C 13
ATOM 15448 O O . VAL A 1 12 ? -14.970 -5.835 -3.787 1.00 0.00 12 VAL A O 13
ATOM 15461 N N . VAL A 1 13 ? -14.757 -8.066 -3.998 1.00 0.00 13 VAL A N 13
ATOM 15462 C CA . VAL A 1 13 ? -14.286 -8.260 -2.632 1.00 0.00 13 VAL A CA 13
ATOM 15463 C C . VAL A 1 13 ? -12.977 -7.516 -2.391 1.00 0.00 13 VAL A C 13
ATOM 15464 O O . VAL A 1 13 ? -12.154 -7.378 -3.295 1.00 0.00 13 VAL A O 13
ATOM 15477 N N . ASN A 1 14 ? -12.790 -7.039 -1.165 1.00 0.00 14 ASN A N 13
ATOM 15478 C CA . ASN A 1 14 ? -11.581 -6.309 -0.804 1.00 0.00 14 ASN A CA 13
ATOM 15479 C C . ASN A 1 14 ? -10.704 -7.136 0.131 1.00 0.00 14 ASN A C 13
ATOM 15480 O O . ASN A 1 14 ? -11.030 -7.319 1.304 1.00 0.00 14 ASN A O 13
ATOM 15491 N N . ASP A 1 15 ? -9.591 -7.632 -0.397 1.00 0.00 15 ASP A N 13
ATOM 15492 C CA . ASP A 1 15 ? -8.666 -8.439 0.391 1.00 0.00 15 ASP A CA 13
ATOM 15493 C C . ASP A 1 15 ? -7.502 -7.592 0.899 1.00 0.00 15 ASP A C 13
ATOM 15494 O O . ASP A 1 15 ? -6.544 -8.113 1.467 1.00 0.00 15 ASP A O 13
ATOM 15503 N N . GLU A 1 16 ? -7.596 -6.282 0.690 1.00 0.00 16 GLU A N 13
ATOM 15504 C CA . GLU A 1 16 ? -6.550 -5.363 1.125 1.00 0.00 16 GLU A CA 13
ATOM 15505 C C . GLU A 1 16 ? -7.077 -4.405 2.189 1.00 0.00 16 GLU A C 13
ATOM 15506 O O . GLU A 1 16 ? -7.407 -3.255 1.896 1.00 0.00 16 GLU A O 13
ATOM 15518 N N . MET A 1 17 ? -7.154 -4.886 3.425 1.00 0.00 17 MET A N 13
ATOM 15519 C CA . MET A 1 17 ? -7.640 -4.072 4.533 1.00 0.00 17 MET A CA 13
ATOM 15520 C C . MET A 1 17 ? -6.490 -3.640 5.436 1.00 0.00 17 MET A C 13
ATOM 15521 O O . MET A 1 17 ? -5.832 -4.472 6.062 1.00 0.00 17 MET A O 13
ATOM 15535 N N . CYS A 1 18 ? -6.251 -2.334 5.500 1.00 0.00 18 CYS A N 13
ATOM 15536 C CA . CYS A 1 18 ? -5.180 -1.791 6.326 1.00 0.00 18 CYS A CA 13
ATOM 15537 C C . CYS A 1 18 ? -5.217 -2.391 7.729 1.00 0.00 18 CYS A C 13
ATOM 15538 O O . CYS A 1 18 ? -6.288 -2.679 8.263 1.00 0.00 18 CYS A O 13
ATOM 15545 N N . ASP A 1 19 ? -4.042 -2.574 8.319 1.00 0.00 19 ASP A N 13
ATOM 15546 C CA . ASP A 1 19 ? -3.938 -3.138 9.660 1.00 0.00 19 ASP A CA 13
ATOM 15547 C C . ASP A 1 19 ? -4.310 -2.100 10.716 1.00 0.00 19 ASP A C 13
ATOM 15548 O O . ASP A 1 19 ? -4.274 -2.378 11.914 1.00 0.00 19 ASP A O 13
ATOM 15557 N N . VAL A 1 20 ? -4.664 -0.902 10.261 1.00 0.00 20 VAL A N 13
ATOM 15558 C CA . VAL A 1 20 ? -5.040 0.178 11.166 1.00 0.00 20 VAL A CA 13
ATOM 15559 C C . VAL A 1 20 ? -6.382 0.783 10.770 1.00 0.00 20 VAL A C 13
ATOM 15560 O O . VAL A 1 20 ? -7.098 1.335 11.607 1.00 0.00 20 VAL A O 13
ATOM 15573 N N . CYS A 1 21 ? -6.720 0.674 9.489 1.00 0.00 21 CYS A N 13
ATOM 15574 C CA . CYS A 1 21 ? -7.977 1.210 8.981 1.00 0.00 21 CYS A CA 13
ATOM 15575 C C . CYS A 1 21 ? -8.892 0.088 8.499 1.00 0.00 21 CYS A C 13
ATOM 15576 O O . CYS A 1 21 ? -10.105 0.265 8.396 1.00 0.00 21 CYS A O 13
ATOM 15583 N N . GLU A 1 22 ? -8.300 -1.066 8.207 1.00 0.00 22 GLU A N 13
ATOM 15584 C CA . GLU A 1 22 ? -9.062 -2.217 7.736 1.00 0.00 22 GLU A CA 13
ATOM 15585 C C . GLU A 1 22 ? -9.946 -1.836 6.552 1.00 0.00 22 GLU A C 13
ATOM 15586 O O . GLU A 1 22 ? -11.095 -2.267 6.457 1.00 0.00 22 GLU A O 13
ATOM 15598 N N . VAL A 1 23 ? -9.402 -1.024 5.651 1.00 0.00 23 VAL A N 13
ATOM 15599 C CA . VAL A 1 23 ? -10.139 -0.585 4.473 1.00 0.00 23 VAL A CA 13
ATOM 15600 C C . VAL A 1 23 ? -9.221 -0.467 3.262 1.00 0.00 23 VAL A C 13
ATOM 15601 O O . VAL A 1 23 ? -7.998 -0.467 3.396 1.00 0.00 23 VAL A O 13
ATOM 15614 N N . TRP A 1 24 ? -9.820 -0.366 2.081 1.00 0.00 24 TRP A N 13
ATOM 15615 C CA . TRP A 1 24 ? -9.056 -0.246 0.844 1.00 0.00 24 TRP A CA 13
ATOM 15616 C C . TRP A 1 24 ? -9.519 0.958 0.032 1.00 0.00 24 TRP A C 13
ATOM 15617 O O . TRP A 1 24 ? -10.512 1.603 0.370 1.00 0.00 24 TRP A O 13
ATOM 15638 N N . THR A 1 25 ? -8.795 1.255 -1.043 1.00 0.00 25 THR A N 13
ATOM 15639 C CA . THR A 1 25 ? -9.131 2.383 -1.902 1.00 0.00 25 THR A CA 13
ATOM 15640 C C . THR A 1 25 ? -8.869 2.055 -3.367 1.00 0.00 25 THR A C 13
ATOM 15641 O O . THR A 1 25 ? -7.988 1.257 -3.685 1.00 0.00 25 THR A O 13
ATOM 15652 N N . ALA A 1 26 ? -9.638 2.677 -4.256 1.00 0.00 26 ALA A N 13
ATOM 15653 C CA . ALA A 1 26 ? -9.485 2.452 -5.688 1.00 0.00 26 ALA A CA 13
ATOM 15654 C C . ALA A 1 26 ? -8.036 2.645 -6.123 1.00 0.00 26 ALA A C 13
ATOM 15655 O O . ALA A 1 26 ? -7.515 1.880 -6.933 1.00 0.00 26 ALA A O 13
ATOM 15662 N N . GLU A 1 27 ? -7.392 3.672 -5.579 1.00 0.00 27 GLU A N 13
ATOM 15663 C CA . GLU A 1 27 ? -6.003 3.966 -5.913 1.00 0.00 27 GLU A CA 13
ATOM 15664 C C . GLU A 1 27 ? -5.073 2.886 -5.368 1.00 0.00 27 GLU A C 13
ATOM 15665 O O . GLU A 1 27 ? -5.502 1.993 -4.637 1.00 0.00 27 GLU A O 13
ATOM 15677 N N . SER A 1 28 ? -3.797 2.975 -5.730 1.00 0.00 28 SER A N 13
ATOM 15678 C CA . SER A 1 28 ? -2.806 2.003 -5.281 1.00 0.00 28 SER A CA 13
ATOM 15679 C C . SER A 1 28 ? -2.630 2.066 -3.767 1.00 0.00 28 SER A C 13
ATOM 15680 O O . SER A 1 28 ? -2.301 3.115 -3.212 1.00 0.00 28 SER A O 13
ATOM 15688 N N . LEU A 1 29 ? -2.853 0.936 -3.105 1.00 0.00 29 LEU A N 13
ATOM 15689 C CA . LEU A 1 29 ? -2.720 0.861 -1.654 1.00 0.00 29 LEU A CA 13
ATOM 15690 C C . LEU A 1 29 ? -1.272 0.592 -1.253 1.00 0.00 29 LEU A C 13
ATOM 15691 O O . LEU A 1 29 ? -0.582 -0.211 -1.883 1.00 0.00 29 LEU A O 13
ATOM 15707 N N . PHE A 1 30 ? -0.821 1.266 -0.201 1.00 0.00 30 PHE A N 13
ATOM 15708 C CA . PHE A 1 30 ? 0.545 1.099 0.285 1.00 0.00 30 PHE A CA 13
ATOM 15709 C C . PHE A 1 30 ? 0.592 0.106 1.443 1.00 0.00 30 PHE A C 13
ATOM 15710 O O . PHE A 1 30 ? -0.376 -0.070 2.183 1.00 0.00 30 PHE A O 13
ATOM 15727 N N . PRO A 1 31 ? 1.745 -0.561 1.602 1.00 0.00 31 PRO A N 13
ATOM 15728 C CA . PRO A 1 31 ? 2.903 -0.362 0.727 1.00 0.00 31 PRO A CA 13
ATOM 15729 C C . PRO A 1 31 ? 2.669 -0.907 -0.677 1.00 0.00 31 PRO A C 13
ATOM 15730 O O . PRO A 1 31 ? 2.868 -0.204 -1.669 1.00 0.00 31 PRO A O 13
ATOM 15741 N N . CYS A 1 32 ? 2.246 -2.165 -0.756 1.00 0.00 32 CYS A N 13
ATOM 15742 C CA . CYS A 1 32 ? 1.985 -2.805 -2.039 1.00 0.00 32 CYS A CA 13
ATOM 15743 C C . CYS A 1 32 ? 0.704 -3.634 -1.983 1.00 0.00 32 CYS A C 13
ATOM 15744 O O . CYS A 1 32 ? 0.066 -3.737 -0.936 1.00 0.00 32 CYS A O 13
ATOM 15751 N N . ARG A 1 33 ? 0.336 -4.221 -3.116 1.00 0.00 33 ARG A N 13
ATOM 15752 C CA . ARG A 1 33 ? -0.869 -5.039 -3.197 1.00 0.00 33 ARG A CA 13
ATOM 15753 C C . ARG A 1 33 ? -0.536 -6.516 -3.005 1.00 0.00 33 ARG A C 13
ATOM 15754 O O . ARG A 1 33 ? -1.335 -7.277 -2.458 1.00 0.00 33 ARG A O 13
ATOM 15775 N N . VAL A 1 34 ? 0.647 -6.915 -3.460 1.00 0.00 34 VAL A N 13
ATOM 15776 C CA . VAL A 1 34 ? 1.085 -8.300 -3.338 1.00 0.00 34 VAL A CA 13
ATOM 15777 C C . VAL A 1 34 ? 1.017 -8.773 -1.891 1.00 0.00 34 VAL A C 13
ATOM 15778 O O . VAL A 1 34 ? 0.114 -9.518 -1.511 1.00 0.00 34 VAL A O 13
ATOM 15791 N N . CYS A 1 35 ? 1.979 -8.334 -1.085 1.00 0.00 35 CYS A N 13
ATOM 15792 C CA . CYS A 1 35 ? 2.029 -8.711 0.322 1.00 0.00 35 CYS A CA 13
ATOM 15793 C C . CYS A 1 35 ? 0.627 -8.765 0.922 1.00 0.00 35 CYS A C 13
ATOM 15794 O O . CYS A 1 35 ? 0.018 -7.731 1.199 1.00 0.00 35 CYS A O 13
ATOM 15801 N N . THR A 1 36 ? 0.119 -9.978 1.120 1.00 0.00 36 THR A N 13
ATOM 15802 C CA . THR A 1 36 ? -1.210 -10.167 1.686 1.00 0.00 36 THR A CA 13
ATOM 15803 C C . THR A 1 36 ? -1.540 -9.072 2.695 1.00 0.00 36 THR A C 13
ATOM 15804 O O . THR A 1 36 ? -2.638 -8.517 2.686 1.00 0.00 36 THR A O 13
ATOM 15815 N N . ARG A 1 37 ? -0.581 -8.766 3.562 1.00 0.00 37 ARG A N 13
ATOM 15816 C CA . ARG A 1 37 ? -0.769 -7.738 4.578 1.00 0.00 37 ARG A CA 13
ATOM 15817 C C . ARG A 1 37 ? -0.541 -6.347 3.992 1.00 0.00 37 ARG A C 13
ATOM 15818 O O . ARG A 1 37 ? 0.520 -6.062 3.438 1.00 0.00 37 ARG A O 13
ATOM 15839 N N . VAL A 1 38 ? -1.545 -5.485 4.121 1.00 0.00 38 VAL A N 13
ATOM 15840 C CA . VAL A 1 38 ? -1.455 -4.124 3.606 1.00 0.00 38 VAL A CA 13
ATOM 15841 C C . VAL A 1 38 ? -1.605 -3.101 4.726 1.00 0.00 38 VAL A C 13
ATOM 15842 O O . VAL A 1 38 ? -2.437 -3.260 5.619 1.00 0.00 38 VAL A O 13
ATOM 15855 N N . PHE A 1 39 ? -0.794 -2.049 4.673 1.00 0.00 39 PHE A N 13
ATOM 15856 C CA . PHE A 1 39 ? -0.836 -0.999 5.683 1.00 0.00 39 PHE A CA 13
ATOM 15857 C C . PHE A 1 39 ? -0.405 0.341 5.094 1.00 0.00 39 PHE A C 13
ATOM 15858 O O . PHE A 1 39 ? 0.569 0.418 4.345 1.00 0.00 39 PHE A O 13
ATOM 15875 N N . HIS A 1 40 ? -1.139 1.395 5.436 1.00 0.00 40 HIS A N 13
ATOM 15876 C CA . HIS A 1 40 ? -0.835 2.732 4.941 1.00 0.00 40 HIS A CA 13
ATOM 15877 C C . HIS A 1 40 ? 0.446 3.267 5.575 1.00 0.00 40 HIS A C 13
ATOM 15878 O O . HIS A 1 40 ? 0.699 3.053 6.761 1.00 0.00 40 HIS A O 13
ATOM 15892 N N . ASP A 1 41 ? 1.249 3.962 4.776 1.00 0.00 41 ASP A N 13
ATOM 15893 C CA . ASP A 1 41 ? 2.504 4.528 5.260 1.00 0.00 41 ASP A CA 13
ATOM 15894 C C . ASP A 1 41 ? 2.251 5.531 6.382 1.00 0.00 41 ASP A C 13
ATOM 15895 O O . ASP A 1 41 ? 2.995 5.584 7.360 1.00 0.00 41 ASP A O 13
ATOM 15904 N N . GLY A 1 42 ? 1.196 6.326 6.231 1.00 0.00 42 GLY A N 13
ATOM 15905 C CA . GLY A 1 42 ? 0.866 7.318 7.238 1.00 0.00 42 GLY A CA 13
ATOM 15906 C C . GLY A 1 42 ? 0.488 6.692 8.566 1.00 0.00 42 GLY A C 13
ATOM 15907 O O . GLY A 1 42 ? 1.020 7.066 9.611 1.00 0.00 42 GLY A O 13
ATOM 15911 N N . CYS A 1 43 ? -0.435 5.737 8.526 1.00 0.00 43 CYS A N 13
ATOM 15912 C CA . CYS A 1 43 ? -0.887 5.058 9.735 1.00 0.00 43 CYS A CA 13
ATOM 15913 C C . CYS A 1 43 ? 0.296 4.689 10.625 1.00 0.00 43 CYS A C 13
ATOM 15914 O O . CYS A 1 43 ? 0.308 4.994 11.819 1.00 0.00 43 CYS A O 13
ATOM 15921 N N . LEU A 1 44 ? 1.289 4.030 10.038 1.00 0.00 44 LEU A N 13
ATOM 15922 C CA . LEU A 1 44 ? 2.477 3.619 10.777 1.00 0.00 44 LEU A CA 13
ATOM 15923 C C . LEU A 1 44 ? 3.072 4.793 11.549 1.00 0.00 44 LEU A C 13
ATOM 15924 O O . LEU A 1 44 ? 3.089 4.793 12.780 1.00 0.00 44 LEU A O 13
ATOM 15940 N N . ARG A 1 45 ? 3.555 5.792 10.817 1.00 0.00 45 ARG A N 13
ATOM 15941 C CA . ARG A 1 45 ? 4.149 6.972 11.434 1.00 0.00 45 ARG A CA 13
ATOM 15942 C C . ARG A 1 45 ? 3.237 7.535 12.520 1.00 0.00 45 ARG A C 13
ATOM 15943 O O . ARG A 1 45 ? 3.703 8.169 13.467 1.00 0.00 45 ARG A O 13
ATOM 15964 N N . ARG A 1 46 ? 1.937 7.301 12.375 1.00 0.00 46 ARG A N 13
ATOM 15965 C CA . ARG A 1 46 ? 0.960 7.786 13.342 1.00 0.00 46 ARG A CA 13
ATOM 15966 C C . ARG A 1 46 ? 1.230 7.202 14.725 1.00 0.00 46 ARG A C 13
ATOM 15967 O O . ARG A 1 46 ? 1.447 7.938 15.688 1.00 0.00 46 ARG A O 13
ATOM 15988 N N . MET A 1 47 ? 1.214 5.877 14.817 1.00 0.00 47 MET A N 13
ATOM 15989 C CA . MET A 1 47 ? 1.456 5.195 16.083 1.00 0.00 47 MET A CA 13
ATOM 15990 C C . MET A 1 47 ? 2.942 5.206 16.430 1.00 0.00 47 MET A C 13
ATOM 15991 O O . MET A 1 47 ? 3.320 5.449 17.575 1.00 0.00 47 MET A O 13
ATOM 16005 N N . GLY A 1 48 ? 3.781 4.942 15.432 1.00 0.00 48 GLY A N 13
ATOM 16006 C CA . GLY A 1 48 ? 5.214 4.926 15.653 1.00 0.00 48 GLY A CA 13
ATOM 16007 C C . GLY A 1 48 ? 5.828 3.566 15.383 1.00 0.00 48 GLY A C 13
ATOM 16008 O O . GLY A 1 48 ? 6.551 3.027 16.220 1.00 0.00 48 GLY A O 13
ATOM 16012 N N . TYR A 1 49 ? 5.538 3.011 14.212 1.00 0.00 49 TYR A N 13
ATOM 16013 C CA . TYR A 1 49 ? 6.063 1.704 13.836 1.00 0.00 49 TYR A CA 13
ATOM 16014 C C . TYR A 1 49 ? 7.329 1.846 12.995 1.00 0.00 49 TYR A C 13
ATOM 16015 O O . TYR A 1 49 ? 8.245 1.030 13.092 1.00 0.00 49 TYR A O 13
ATOM 16033 N N . ILE A 1 50 ? 7.370 2.887 12.172 1.00 0.00 50 ILE A N 13
ATOM 16034 C CA . ILE A 1 50 ? 8.523 3.139 11.316 1.00 0.00 50 ILE A CA 13
ATOM 16035 C C . ILE A 1 50 ? 9.725 3.598 12.135 1.00 0.00 50 ILE A C 13
ATOM 16036 O O . ILE A 1 50 ? 10.685 2.850 12.318 1.00 0.00 50 ILE A O 13
ATOM 16052 N N . GLN A 1 51 ? 9.664 4.832 12.625 1.00 0.00 51 GLN A N 13
ATOM 16053 C CA . GLN A 1 51 ? 10.747 5.390 13.425 1.00 0.00 51 GLN A CA 13
ATOM 16054 C C . GLN A 1 51 ? 12.097 4.840 12.973 1.00 0.00 51 GLN A C 13
ATOM 16055 O O . GLN A 1 51 ? 12.911 4.416 13.792 1.00 0.00 51 GLN A O 13
ATOM 16069 N N . GLY A 1 52 ? 12.327 4.850 11.663 1.00 0.00 52 GLY A N 13
ATOM 16070 C CA . GLY A 1 52 ? 13.577 4.348 11.125 1.00 0.00 52 GLY A CA 13
ATOM 16071 C C . GLY A 1 52 ? 14.015 5.098 9.883 1.00 0.00 52 GLY A C 13
ATOM 16072 O O . GLY A 1 52 ? 14.705 6.114 9.973 1.00 0.00 52 GLY A O 13
ATOM 16076 N N . ASP A 1 53 ? 13.617 4.595 8.720 1.00 0.00 53 ASP A N 13
ATOM 16077 C CA . ASP A 1 53 ? 13.974 5.223 7.453 1.00 0.00 53 AS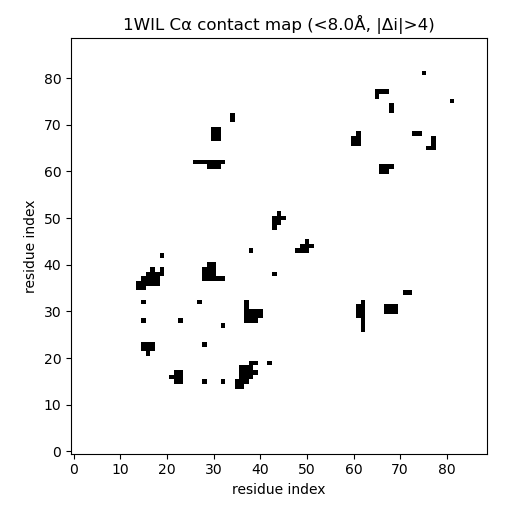P A CA 13
ATOM 16078 C C . ASP A 1 53 ? 13.859 6.741 7.548 1.00 0.00 53 ASP A C 13
ATOM 16079 O O . ASP A 1 53 ? 12.872 7.268 8.061 1.00 0.00 53 ASP A O 13
ATOM 16088 N N . SER A 1 54 ? 14.877 7.439 7.052 1.00 0.00 54 SER A N 13
ATOM 16089 C CA . SER A 1 54 ? 14.892 8.897 7.084 1.00 0.00 54 SER A CA 13
ATOM 16090 C C . SER A 1 54 ? 13.962 9.474 6.022 1.00 0.00 54 SER A C 13
ATOM 16091 O O . SER A 1 54 ? 14.340 9.608 4.859 1.00 0.00 54 SER A O 13
ATOM 16099 N N . ALA A 1 55 ? 12.744 9.815 6.431 1.00 0.00 55 ALA A N 13
ATOM 16100 C CA . ALA A 1 55 ? 11.761 10.379 5.516 1.00 0.00 55 ALA A CA 13
ATOM 16101 C C . ALA A 1 55 ? 11.519 11.856 5.813 1.00 0.00 55 ALA A C 13
ATOM 16102 O O . ALA A 1 55 ? 11.444 12.261 6.973 1.00 0.00 55 ALA A O 13
ATOM 16109 N N . ALA A 1 56 ? 11.399 12.655 4.758 1.00 0.00 56 ALA A N 13
ATOM 16110 C CA . ALA A 1 56 ? 11.165 14.086 4.906 1.00 0.00 56 ALA A CA 13
ATOM 16111 C C . ALA A 1 56 ? 9.904 14.515 4.163 1.00 0.00 56 ALA A C 13
ATOM 16112 O O . ALA A 1 56 ? 9.289 13.719 3.455 1.00 0.00 56 ALA A O 13
ATOM 16119 N N . GLU A 1 57 ? 9.527 15.778 4.329 1.00 0.00 57 GLU A N 13
ATOM 16120 C CA . GLU A 1 57 ? 8.339 16.312 3.674 1.00 0.00 57 GLU A CA 13
ATOM 16121 C C . GLU A 1 57 ? 8.511 16.322 2.157 1.00 0.00 57 GLU A C 13
ATOM 16122 O O . GLU A 1 57 ? 9.220 17.165 1.607 1.00 0.00 57 GLU A O 13
ATOM 16134 N N . VAL A 1 58 ? 7.858 15.378 1.488 1.00 0.00 58 VAL A N 13
ATOM 16135 C CA . VAL A 1 58 ? 7.938 15.277 0.036 1.00 0.00 58 VAL A CA 13
ATOM 16136 C C . VAL A 1 58 ? 7.006 14.191 -0.491 1.00 0.00 58 VAL A C 13
ATOM 16137 O O . VAL A 1 58 ? 6.917 13.102 0.077 1.00 0.00 58 VAL A O 13
ATOM 16150 N N . THR A 1 59 ? 6.310 14.494 -1.584 1.00 0.00 59 THR A N 13
ATOM 16151 C CA . THR A 1 59 ? 5.384 13.545 -2.188 1.00 0.00 59 THR A CA 13
ATOM 16152 C C . THR A 1 59 ? 6.127 12.504 -3.017 1.00 0.00 59 THR A C 13
ATOM 16153 O O . THR A 1 59 ? 6.564 12.782 -4.133 1.00 0.00 59 THR A O 13
ATOM 16164 N N . GLU A 1 60 ? 6.266 11.303 -2.464 1.00 0.00 60 GLU A N 13
ATOM 16165 C CA . GLU A 1 60 ? 6.956 10.220 -3.154 1.00 0.00 60 GLU A CA 13
ATOM 16166 C C . GLU A 1 60 ? 5.961 9.197 -3.695 1.00 0.00 60 GLU A C 13
ATOM 16167 O O . GLU A 1 60 ? 4.809 9.147 -3.263 1.00 0.00 60 GLU A O 13
ATOM 16179 N N . MET A 1 61 ? 6.413 8.385 -4.645 1.00 0.00 61 MET A N 13
ATOM 16180 C CA . MET A 1 61 ? 5.563 7.364 -5.244 1.00 0.00 61 MET A CA 13
ATOM 16181 C C . MET A 1 61 ? 6.069 5.965 -4.904 1.00 0.00 61 MET A C 13
ATOM 16182 O O . MET A 1 61 ? 7.057 5.498 -5.470 1.00 0.00 61 MET A O 13
ATOM 16196 N N . ALA A 1 62 ? 5.387 5.305 -3.975 1.00 0.00 62 ALA A N 13
ATOM 16197 C CA . ALA A 1 62 ? 5.767 3.960 -3.559 1.00 0.00 62 ALA A CA 13
ATOM 16198 C C . ALA A 1 62 ? 5.355 2.926 -4.602 1.00 0.00 62 ALA A C 13
ATOM 16199 O O . ALA A 1 62 ? 6.170 2.116 -5.045 1.00 0.00 62 ALA A O 13
ATOM 16206 N N . HIS A 1 63 ? 4.084 2.959 -4.990 1.00 0.00 63 HIS A N 13
ATOM 16207 C CA . HIS A 1 63 ? 3.563 2.024 -5.982 1.00 0.00 63 HIS A CA 13
ATOM 16208 C C . HIS A 1 63 ? 4.589 1.772 -7.083 1.00 0.00 63 HIS A C 13
ATOM 16209 O O . HIS A 1 63 ? 5.038 0.644 -7.282 1.00 0.00 63 HIS A O 13
ATOM 16223 N N . THR A 1 64 ? 4.955 2.833 -7.797 1.00 0.00 64 THR A N 13
ATOM 16224 C CA . THR A 1 64 ? 5.926 2.727 -8.879 1.00 0.00 64 THR A CA 13
ATOM 16225 C C . THR A 1 64 ? 7.168 1.964 -8.431 1.00 0.00 64 THR A C 13
ATOM 16226 O O . THR A 1 64 ? 7.275 1.562 -7.273 1.00 0.00 64 THR A O 13
ATOM 16237 N N . GLU A 1 65 ? 8.103 1.770 -9.356 1.00 0.00 65 GLU A N 13
ATOM 16238 C CA . GLU A 1 65 ? 9.338 1.055 -9.054 1.00 0.00 65 GLU A CA 13
ATOM 16239 C C . GLU A 1 65 ? 10.370 1.992 -8.432 1.00 0.00 65 GLU A C 13
ATOM 16240 O O . GLU A 1 65 ? 10.087 3.160 -8.168 1.00 0.00 65 GLU A O 13
ATOM 16252 N N . THR A 1 66 ? 11.570 1.468 -8.198 1.00 0.00 66 THR A N 13
ATOM 16253 C CA . THR A 1 66 ? 12.645 2.254 -7.606 1.00 0.00 66 THR A CA 13
ATOM 16254 C C . THR A 1 66 ? 12.104 3.223 -6.561 1.00 0.00 66 THR A C 13
ATOM 16255 O O . THR A 1 66 ? 12.585 4.349 -6.436 1.00 0.00 66 THR A O 13
ATOM 16266 N N . GLY A 1 67 ? 11.102 2.778 -5.809 1.00 0.00 67 GLY A N 13
ATOM 16267 C CA . GLY A 1 67 ? 10.513 3.619 -4.783 1.00 0.00 67 GLY A CA 13
ATOM 16268 C C . GLY A 1 67 ? 10.688 3.045 -3.391 1.00 0.00 67 GLY A C 13
ATOM 16269 O O . GLY A 1 67 ? 11.794 2.670 -3.001 1.00 0.00 67 GLY A O 13
ATOM 16273 N N . TRP A 1 68 ? 9.595 2.976 -2.640 1.00 0.00 68 TRP A N 13
ATOM 16274 C CA . TRP A 1 68 ? 9.633 2.444 -1.283 1.00 0.00 68 TRP A CA 13
ATOM 16275 C C . TRP A 1 68 ? 8.866 1.128 -1.192 1.00 0.00 68 TRP A C 13
ATOM 16276 O O . TRP A 1 68 ? 7.641 1.120 -1.083 1.00 0.00 68 TRP A O 13
ATOM 16297 N N . SER A 1 69 ? 9.597 0.019 -1.237 1.00 0.00 69 SER A N 13
ATOM 16298 C CA . SER A 1 69 ? 8.984 -1.303 -1.163 1.00 0.00 69 SER A CA 13
ATOM 16299 C C . SER A 1 69 ? 8.796 -1.734 0.288 1.00 0.00 69 SER A C 13
ATOM 16300 O O . SER A 1 69 ? 9.565 -1.345 1.169 1.00 0.00 69 SER A O 13
ATOM 16308 N N . CYS A 1 70 ? 7.767 -2.539 0.531 1.00 0.00 70 CYS A N 13
ATOM 16309 C CA . CYS A 1 70 ? 7.475 -3.024 1.874 1.00 0.00 70 CYS A CA 13
ATOM 16310 C C . CYS A 1 70 ? 8.762 -3.343 2.629 1.00 0.00 70 CYS A C 13
ATOM 16311 O O . CYS A 1 70 ? 9.756 -3.763 2.034 1.00 0.00 70 CYS A O 13
ATOM 16318 N N . HIS A 1 71 ? 8.737 -3.142 3.943 1.00 0.00 71 HIS A N 13
ATOM 16319 C CA . HIS A 1 71 ? 9.901 -3.408 4.780 1.00 0.00 71 HIS A CA 13
ATOM 16320 C C . HIS A 1 71 ? 10.571 -4.719 4.378 1.00 0.00 71 HIS A C 13
ATOM 16321 O O . HIS A 1 71 ? 11.795 -4.843 4.426 1.00 0.00 71 HIS A O 13
ATOM 16335 N N . TYR A 1 72 ? 9.760 -5.694 3.982 1.00 0.00 72 TYR A N 13
ATOM 16336 C CA . TYR A 1 72 ? 10.274 -6.996 3.575 1.00 0.00 72 TYR A CA 13
ATOM 16337 C C . TYR A 1 72 ? 9.685 -7.419 2.233 1.00 0.00 72 TYR A C 13
ATOM 16338 O O . TYR A 1 72 ? 9.221 -8.549 2.072 1.00 0.00 72 TYR A O 13
ATOM 16356 N N . CYS A 1 73 ? 9.707 -6.504 1.270 1.00 0.00 73 CYS A N 13
ATOM 16357 C CA . CYS A 1 73 ? 9.176 -6.778 -0.060 1.00 0.00 73 CYS A CA 13
ATOM 16358 C C . CYS A 1 73 ? 10.218 -7.478 -0.928 1.00 0.00 73 CYS A C 13
ATOM 16359 O O . CYS A 1 73 ? 9.940 -8.509 -1.540 1.00 0.00 73 CYS A O 13
ATOM 16366 N N . ASP A 1 74 ? 11.419 -6.911 -0.975 1.00 0.00 74 ASP A N 13
ATOM 16367 C CA . ASP A 1 74 ? 12.503 -7.481 -1.766 1.00 0.00 74 ASP A CA 13
ATOM 16368 C C . ASP A 1 74 ? 13.064 -8.732 -1.098 1.00 0.00 74 ASP A C 13
ATOM 16369 O O . ASP A 1 74 ? 13.125 -9.798 -1.709 1.00 0.00 74 ASP A O 13
ATOM 16378 N N . ASN A 1 75 ? 13.472 -8.593 0.159 1.00 0.00 75 ASN A N 13
ATOM 16379 C CA . ASN A 1 75 ? 14.029 -9.712 0.910 1.00 0.00 75 ASN A CA 13
ATOM 16380 C C . ASN A 1 75 ? 12.971 -10.348 1.805 1.00 0.00 75 ASN A C 13
ATOM 16381 O O . ASN A 1 75 ? 12.673 -9.842 2.888 1.00 0.00 75 ASN A O 13
ATOM 16392 N N . ILE A 1 76 ? 12.406 -11.460 1.347 1.00 0.00 76 ILE A N 13
ATOM 16393 C CA . ILE A 1 76 ? 11.382 -12.166 2.108 1.00 0.00 76 ILE A CA 13
ATOM 16394 C C . ILE A 1 76 ? 11.994 -13.274 2.956 1.00 0.00 76 ILE A C 13
ATOM 16395 O O . ILE A 1 76 ? 12.820 -14.052 2.480 1.00 0.00 76 ILE A O 13
ATOM 16411 N N . ASN A 1 77 ? 11.582 -13.342 4.218 1.00 0.00 77 ASN A N 13
ATOM 16412 C CA . ASN A 1 77 ? 12.088 -14.357 5.135 1.00 0.00 77 ASN A CA 13
ATOM 16413 C C . ASN A 1 77 ? 11.324 -14.328 6.455 1.00 0.00 77 ASN A C 13
ATOM 16414 O O . ASN A 1 77 ? 11.285 -13.304 7.140 1.00 0.00 77 ASN A O 13
ATOM 16425 N N . LEU A 1 78 ? 10.719 -15.456 6.807 1.00 0.00 78 LEU A N 13
ATOM 16426 C CA . LEU A 1 78 ? 9.956 -15.562 8.046 1.00 0.00 78 LEU A CA 13
ATOM 16427 C C . LEU A 1 78 ? 10.292 -16.853 8.784 1.00 0.00 78 LEU A C 13
ATOM 16428 O O . LEU A 1 78 ? 10.447 -17.909 8.170 1.00 0.00 78 LEU A O 13
ATOM 16444 N N . LEU A 1 79 ? 10.401 -16.762 10.105 1.00 0.00 79 LEU A N 13
ATOM 16445 C CA . LEU A 1 79 ? 10.716 -17.924 10.928 1.00 0.00 79 LEU A CA 13
ATOM 16446 C C . LEU A 1 79 ? 9.780 -18.011 12.130 1.00 0.00 79 LEU A C 13
ATOM 16447 O O . LEU A 1 79 ? 9.136 -17.027 12.502 1.00 0.00 79 LEU A O 13
ATOM 16463 N N . LEU A 1 80 ? 9.708 -19.192 12.734 1.00 0.00 80 LEU A N 13
ATOM 16464 C CA . LEU A 1 80 ? 8.852 -19.406 13.895 1.00 0.00 80 LEU A CA 13
ATOM 16465 C C . LEU A 1 80 ? 8.780 -18.151 14.758 1.00 0.00 80 LEU A C 13
ATOM 16466 O O . LEU A 1 80 ? 9.805 -17.573 15.121 1.00 0.00 80 LEU A O 13
ATOM 16482 N N . THR A 1 81 ? 7.561 -17.733 15.087 1.00 0.00 81 THR A N 13
ATOM 16483 C CA . THR A 1 81 ? 7.355 -16.547 15.908 1.00 0.00 81 THR A CA 13
ATOM 16484 C C . THR A 1 81 ? 8.482 -16.377 16.920 1.00 0.00 81 THR A C 13
ATOM 16485 O O . THR A 1 81 ? 8.635 -17.188 17.834 1.00 0.00 81 THR A O 13
ATOM 16496 N N . GLU A 1 82 ? 9.266 -15.317 16.753 1.00 0.00 82 GLU A N 13
ATOM 16497 C CA . GLU A 1 82 ? 10.379 -15.042 17.654 1.00 0.00 82 GLU A CA 13
ATOM 16498 C C . GLU A 1 82 ? 9.929 -14.176 18.827 1.00 0.00 82 GLU A C 13
ATOM 16499 O O . GLU A 1 82 ? 10.441 -14.303 19.938 1.00 0.00 82 GLU A O 13
ATOM 16511 N N . GLU A 1 83 ? 8.967 -13.294 18.569 1.00 0.00 83 GLU A N 13
ATOM 16512 C CA . GLU A 1 83 ? 8.448 -12.407 19.603 1.00 0.00 83 GLU A CA 13
ATOM 16513 C C . GLU A 1 83 ? 6.934 -12.543 19.728 1.00 0.00 83 GLU A C 13
ATOM 16514 O O . GLU A 1 83 ? 6.261 -12.982 18.796 1.00 0.00 83 GLU A O 13
ATOM 16526 N N . SER A 1 84 ? 6.405 -12.163 20.886 1.00 0.00 84 SER A N 13
ATOM 16527 C CA . SER A 1 84 ? 4.970 -12.245 21.136 1.00 0.00 84 SER A CA 13
ATOM 16528 C C . SER A 1 84 ? 4.182 -11.659 19.968 1.00 0.00 84 SER A C 13
ATOM 16529 O O . SER A 1 84 ? 4.149 -10.444 19.775 1.00 0.00 84 SER A O 13
ATOM 16537 N N . GLY A 1 85 ? 3.546 -12.531 19.193 1.00 0.00 85 GLY A N 13
ATOM 16538 C CA . GLY A 1 85 ? 2.765 -12.083 18.055 1.00 0.00 85 GLY A CA 13
ATOM 16539 C C . GLY A 1 85 ? 2.488 -13.197 17.066 1.00 0.00 85 GLY A C 13
ATOM 16540 O O . GLY A 1 85 ? 2.917 -13.153 15.912 1.00 0.00 85 GLY A O 13
ATOM 16544 N N . PRO A 1 86 ? 1.756 -14.226 17.518 1.00 0.00 86 PRO A N 13
ATOM 16545 C CA . PRO A 1 86 ? 1.407 -15.377 16.681 1.00 0.00 86 PRO A CA 13
ATOM 16546 C C . PRO A 1 86 ? 0.405 -15.017 15.589 1.00 0.00 86 PRO A C 13
ATOM 16547 O O . PRO A 1 86 ? -0.663 -14.472 15.867 1.00 0.00 86 PRO A O 13
ATOM 16558 N N . SER A 1 87 ? 0.757 -15.325 14.343 1.00 0.00 87 SER A N 13
ATOM 16559 C CA . SER A 1 87 ? -0.110 -15.031 13.209 1.00 0.00 87 SER A CA 13
ATOM 16560 C C . SER A 1 87 ? -0.434 -16.301 12.429 1.00 0.00 87 SER A C 13
ATOM 16561 O O . SER A 1 87 ? 0.318 -16.707 11.542 1.00 0.00 87 SER A O 13
ATOM 16569 N N . SER A 1 88 ? -1.559 -16.925 12.766 1.00 0.00 88 SER A N 13
ATOM 16570 C CA . SER A 1 88 ? -1.981 -18.152 12.101 1.00 0.00 88 SER A CA 13
ATOM 16571 C C . SER A 1 88 ? -3.102 -17.871 11.104 1.00 0.00 88 SER A C 13
ATOM 16572 O O . SER A 1 88 ? -4.206 -17.487 11.487 1.00 0.00 88 SER A O 13
ATOM 16580 N N . GLY A 1 89 ? -2.808 -18.065 9.822 1.00 0.00 89 GLY A N 13
ATOM 16581 C CA . GLY A 1 89 ? -3.799 -17.828 8.789 1.00 0.00 89 GLY A CA 13
ATOM 16582 C C . GLY A 1 89 ? -4.892 -18.879 8.783 1.00 0.00 89 GLY A C 13
ATOM 16583 O O . GLY A 1 89 ? -5.108 -19.525 9.806 1.00 0.00 89 GLY A O 13
ATOM 16589 N N . GLY A 1 1 ? -22.995 -4.164 12.030 1.00 0.00 1 GLY A N 14
ATOM 16590 C CA . GLY A 1 1 ? -23.990 -3.613 12.931 1.00 0.00 1 GLY A CA 14
ATOM 16591 C C . GLY A 1 1 ? -23.641 -2.211 13.392 1.00 0.00 1 GLY A C 14
ATOM 16592 O O . GLY A 1 1 ? -22.621 -2.003 14.050 1.00 0.00 1 GLY A O 14
ATOM 16596 N N . SER A 1 2 ? -24.487 -1.247 13.045 1.00 0.00 2 SER A N 14
ATOM 16597 C CA . SER A 1 2 ? -24.260 0.143 13.423 1.00 0.00 2 SER A CA 14
ATOM 16598 C C . SER A 1 2 ? -22.779 0.496 13.328 1.00 0.00 2 SER A C 14
ATOM 16599 O O . SER A 1 2 ? -22.235 1.178 14.197 1.00 0.00 2 SER A O 14
ATOM 16607 N N . SER A 1 3 ? -22.132 0.026 12.266 1.00 0.00 3 SER A N 14
ATOM 16608 C CA . SER A 1 3 ? -20.713 0.289 12.058 1.00 0.00 3 SER A CA 14
ATOM 16609 C C . SER A 1 3 ? -20.481 1.745 11.667 1.00 0.00 3 SER A C 14
ATOM 16610 O O . SER A 1 3 ? -19.579 2.403 12.184 1.00 0.00 3 SER A O 14
ATOM 16618 N N . GLY A 1 4 ? -21.304 2.243 10.750 1.00 0.00 4 GLY A N 14
ATOM 16619 C CA . GLY A 1 4 ? -21.173 3.618 10.304 1.00 0.00 4 GLY A CA 14
ATOM 16620 C C . GLY A 1 4 ? -20.867 3.721 8.823 1.00 0.00 4 GLY A C 14
ATOM 16621 O O . GLY A 1 4 ? -19.988 4.480 8.415 1.00 0.00 4 GLY A O 14
ATOM 16625 N N . SER A 1 5 ? -21.593 2.954 8.015 1.00 0.00 5 SER A N 14
ATOM 16626 C CA . SER A 1 5 ? -21.391 2.959 6.571 1.00 0.00 5 SER A CA 14
ATOM 16627 C C . SER A 1 5 ? -22.639 2.464 5.846 1.00 0.00 5 SER A C 14
ATOM 16628 O O . SER A 1 5 ? -23.216 1.439 6.211 1.00 0.00 5 SER A O 14
ATOM 16636 N N . SER A 1 6 ? -23.049 3.199 4.818 1.00 0.00 6 SER A N 14
ATOM 16637 C CA . SER A 1 6 ? -24.231 2.838 4.043 1.00 0.00 6 SER A CA 14
ATOM 16638 C C . SER A 1 6 ? -23.849 1.990 2.834 1.00 0.00 6 SER A C 14
ATOM 16639 O O . SER A 1 6 ? -23.367 2.506 1.827 1.00 0.00 6 SER A O 14
ATOM 16647 N N . GLY A 1 7 ? -24.069 0.683 2.943 1.00 0.00 7 GLY A N 14
ATOM 16648 C CA . GLY A 1 7 ? -23.743 -0.217 1.852 1.00 0.00 7 GLY A CA 14
ATOM 16649 C C . GLY A 1 7 ? -24.837 -1.233 1.592 1.00 0.00 7 GLY A C 14
ATOM 16650 O O . GLY A 1 7 ? -25.335 -1.891 2.506 1.00 0.00 7 GLY A O 14
ATOM 16654 N N . PRO A 1 8 ? -25.231 -1.371 0.317 1.00 0.00 8 PRO A N 14
ATOM 16655 C CA . PRO A 1 8 ? -26.279 -2.312 -0.091 1.00 0.00 8 PRO A CA 14
ATOM 16656 C C . PRO A 1 8 ? -25.833 -3.765 0.031 1.00 0.00 8 PRO A C 14
ATOM 16657 O O . PRO A 1 8 ? -26.592 -4.684 -0.274 1.00 0.00 8 PRO A O 14
ATOM 16668 N N . ARG A 1 9 ? -24.598 -3.964 0.480 1.00 0.00 9 ARG A N 14
ATOM 16669 C CA . ARG A 1 9 ? -24.052 -5.306 0.642 1.00 0.00 9 ARG A CA 14
ATOM 16670 C C . ARG A 1 9 ? -24.279 -5.818 2.061 1.00 0.00 9 ARG A C 14
ATOM 16671 O O . ARG A 1 9 ? -23.745 -5.267 3.023 1.00 0.00 9 ARG A O 14
ATOM 16692 N N . GLU A 1 10 ? -25.076 -6.876 2.182 1.00 0.00 10 GLU A N 14
ATOM 16693 C CA . GLU A 1 10 ? -25.375 -7.460 3.485 1.00 0.00 10 GLU A CA 14
ATOM 16694 C C . GLU A 1 10 ? -24.104 -7.978 4.153 1.00 0.00 10 GLU A C 14
ATOM 16695 O O . GLU A 1 10 ? -23.719 -7.538 5.236 1.00 0.00 10 GLU A O 14
ATOM 16707 N N . PRO A 1 11 ? -23.438 -8.937 3.493 1.00 0.00 11 PRO A N 14
ATOM 16708 C CA . PRO A 1 11 ? -22.201 -9.536 4.004 1.00 0.00 11 PRO A CA 14
ATOM 16709 C C . PRO A 1 11 ? -21.029 -8.563 3.970 1.00 0.00 11 PRO A C 14
ATOM 16710 O O . PRO A 1 11 ? -21.089 -7.525 3.311 1.00 0.00 11 PRO A O 14
ATOM 16721 N N . VAL A 1 12 ? -19.962 -8.903 4.687 1.00 0.00 12 VAL A N 14
ATOM 16722 C CA . VAL A 1 12 ? -18.774 -8.060 4.737 1.00 0.00 12 VAL A CA 14
ATOM 16723 C C . VAL A 1 12 ? -17.593 -8.730 4.045 1.00 0.00 12 VAL A C 14
ATOM 16724 O O . VAL A 1 12 ? -17.094 -9.760 4.502 1.00 0.00 12 VAL A O 14
ATOM 16737 N N . VAL A 1 13 ? -17.149 -8.141 2.940 1.00 0.00 13 VAL A N 14
ATOM 16738 C CA . VAL A 1 13 ? -16.025 -8.681 2.184 1.00 0.00 13 VAL A CA 14
ATOM 16739 C C . VAL A 1 13 ? -14.766 -7.850 2.404 1.00 0.00 13 VAL A C 14
ATOM 16740 O O . VAL A 1 13 ? -14.768 -6.638 2.202 1.00 0.00 13 VAL A O 14
ATOM 16753 N N . ASN A 1 14 ? -13.691 -8.513 2.819 1.00 0.00 14 ASN A N 14
ATOM 16754 C CA . ASN A 1 14 ? -12.424 -7.836 3.067 1.00 0.00 14 ASN A CA 14
ATOM 16755 C C . ASN A 1 14 ? -11.254 -8.660 2.538 1.00 0.00 14 ASN A C 14
ATOM 16756 O O . ASN A 1 14 ? -11.206 -9.877 2.720 1.00 0.00 14 ASN A O 14
ATOM 16767 N N . ASP A 1 15 ? -10.313 -7.989 1.884 1.00 0.00 15 ASP A N 14
ATOM 16768 C CA . ASP A 1 15 ? -9.142 -8.658 1.330 1.00 0.00 15 ASP A CA 14
ATOM 16769 C C . ASP A 1 15 ? -7.863 -7.912 1.700 1.00 0.00 15 ASP A C 14
ATOM 16770 O O . ASP A 1 15 ? -6.948 -8.485 2.290 1.00 0.00 15 ASP A O 14
ATOM 16779 N N . GLU A 1 16 ? -7.808 -6.631 1.348 1.00 0.00 16 GLU A N 14
ATOM 16780 C CA . GLU A 1 16 ? -6.641 -5.809 1.642 1.00 0.00 16 GLU A CA 14
ATOM 16781 C C . GLU A 1 16 ? -7.036 -4.569 2.439 1.00 0.00 16 GLU A C 14
ATOM 16782 O O . GLU A 1 16 ? -7.350 -3.524 1.868 1.00 0.00 16 GLU A O 14
ATOM 16794 N N . MET A 1 17 ? -7.018 -4.693 3.762 1.00 0.00 17 MET A N 14
ATOM 16795 C CA . MET A 1 17 ? -7.374 -3.583 4.639 1.00 0.00 17 MET A CA 14
ATOM 16796 C C . MET A 1 17 ? -6.186 -3.169 5.500 1.00 0.00 17 MET A C 14
ATOM 16797 O O . MET A 1 17 ? -5.329 -3.989 5.830 1.00 0.00 17 MET A O 14
ATOM 16811 N N . CYS A 1 18 ? -6.140 -1.891 5.862 1.00 0.00 18 CYS A N 14
ATOM 16812 C CA . CYS A 1 18 ? -5.057 -1.367 6.685 1.00 0.00 18 CYS A CA 14
ATOM 16813 C C . CYS A 1 18 ? -5.136 -1.920 8.104 1.00 0.00 18 CYS A C 14
ATOM 16814 O O . CYS A 1 18 ? -6.219 -2.214 8.607 1.00 0.00 18 CYS A O 14
ATOM 16821 N N . ASP A 1 19 ? -3.980 -2.056 8.745 1.00 0.00 19 ASP A N 14
ATOM 16822 C CA . ASP A 1 19 ? -3.917 -2.573 10.107 1.00 0.00 19 ASP A CA 14
ATOM 16823 C C . ASP A 1 19 ? -4.254 -1.481 11.117 1.00 0.00 19 ASP A C 14
ATOM 16824 O O . ASP A 1 19 ? -4.210 -1.705 12.328 1.00 0.00 19 ASP A O 14
ATOM 16833 N N . VAL A 1 20 ? -4.591 -0.298 10.613 1.00 0.00 20 VAL A N 14
ATOM 16834 C CA . VAL A 1 20 ? -4.936 0.829 11.471 1.00 0.00 20 VAL A CA 14
ATOM 16835 C C . VAL A 1 20 ? -6.250 1.468 11.037 1.00 0.00 20 VAL A C 14
ATOM 16836 O O . VAL A 1 20 ? -6.970 2.050 11.850 1.00 0.00 20 VAL A O 14
ATOM 16849 N N . CYS A 1 21 ? -6.559 1.356 9.749 1.00 0.00 21 CYS A N 14
ATOM 16850 C CA . CYS A 1 21 ? -7.787 1.922 9.205 1.00 0.00 21 CYS A CA 14
ATOM 16851 C C . CYS A 1 21 ? -8.757 0.820 8.789 1.00 0.00 21 CYS A C 14
ATOM 16852 O O . CYS A 1 21 ? -9.971 1.025 8.767 1.00 0.00 21 CYS A O 14
ATOM 16859 N N . GLU A 1 22 ? -8.212 -0.346 8.460 1.00 0.00 22 GLU A N 14
ATOM 16860 C CA . GLU A 1 22 ? -9.029 -1.481 8.045 1.00 0.00 22 GLU A CA 14
ATOM 16861 C C . GLU A 1 22 ? -9.926 -1.103 6.870 1.00 0.00 22 GLU A C 14
ATOM 16862 O O . GLU A 1 22 ? -11.114 -1.426 6.852 1.00 0.00 22 GLU A O 14
ATOM 16874 N N . VAL A 1 23 ? -9.349 -0.416 5.888 1.00 0.00 23 VAL A N 14
ATOM 16875 C CA . VAL A 1 23 ? -10.095 0.006 4.710 1.00 0.00 23 VAL A CA 14
ATOM 16876 C C . VAL A 1 23 ? -9.216 -0.026 3.463 1.00 0.00 23 VAL A C 14
ATOM 16877 O O . VAL A 1 23 ? -8.014 0.225 3.533 1.00 0.00 23 VAL A O 14
ATOM 16890 N N . TRP A 1 24 ? -9.826 -0.334 2.325 1.00 0.00 24 TRP A N 14
ATOM 16891 C CA . TRP A 1 24 ? -9.099 -0.399 1.062 1.00 0.00 24 TRP A CA 14
ATOM 16892 C C . TRP A 1 24 ? -9.641 0.624 0.070 1.00 0.00 24 TRP A C 14
ATOM 16893 O O . TRP A 1 24 ? -10.729 1.168 0.255 1.00 0.00 24 TRP A O 14
ATOM 16914 N N . THR A 1 25 ? -8.875 0.881 -0.986 1.00 0.00 25 THR A N 14
ATOM 16915 C CA . THR A 1 25 ? -9.278 1.840 -2.007 1.00 0.00 25 THR A CA 14
ATOM 16916 C C . THR A 1 25 ? -9.026 1.292 -3.406 1.00 0.00 25 THR A C 14
ATOM 16917 O O . THR A 1 25 ? -8.072 0.545 -3.628 1.00 0.00 25 THR A O 14
ATOM 16928 N N . ALA A 1 26 ? -9.886 1.665 -4.348 1.00 0.00 26 ALA A N 14
ATOM 16929 C CA . ALA A 1 26 ? -9.755 1.212 -5.726 1.00 0.00 26 ALA A CA 14
ATOM 16930 C C . ALA A 1 26 ? -8.296 1.221 -6.171 1.00 0.00 26 ALA A C 14
ATOM 16931 O O . ALA A 1 26 ? -7.753 0.190 -6.568 1.00 0.00 26 ALA A O 14
ATOM 16938 N N . GLU A 1 27 ? -7.667 2.390 -6.101 1.00 0.00 27 GLU A N 14
ATOM 16939 C CA . GLU A 1 27 ? -6.271 2.532 -6.498 1.00 0.00 27 GLU A CA 14
ATOM 16940 C C . GLU A 1 27 ? -5.382 1.575 -5.709 1.00 0.00 27 GLU A C 14
ATOM 16941 O O . GLU A 1 27 ? -5.865 0.796 -4.887 1.00 0.00 27 GLU A O 14
ATOM 16953 N N . SER A 1 28 ? -4.079 1.639 -5.966 1.00 0.00 28 SER A N 14
ATOM 16954 C CA . SER A 1 28 ? -3.122 0.775 -5.284 1.00 0.00 28 SER A CA 14
ATOM 16955 C C . SER A 1 28 ? -3.029 1.132 -3.804 1.00 0.00 28 SER A C 14
ATOM 16956 O O . SER A 1 28 ? -3.016 2.306 -3.435 1.00 0.00 28 SER A O 14
ATOM 16964 N N . LEU A 1 29 ? -2.966 0.109 -2.960 1.00 0.00 29 LEU A N 14
ATOM 16965 C CA . LEU A 1 29 ? -2.874 0.311 -1.517 1.00 0.00 29 LEU A CA 14
ATOM 16966 C C . LEU A 1 29 ? -1.428 0.204 -1.044 1.00 0.00 29 LEU A C 14
ATOM 16967 O O . LEU A 1 29 ? -0.669 -0.643 -1.517 1.00 0.00 29 LEU A O 14
ATOM 16983 N N . PHE A 1 30 ? -1.053 1.067 -0.105 1.00 0.00 30 PHE A N 14
ATOM 16984 C CA . PHE A 1 30 ? 0.302 1.070 0.434 1.00 0.00 30 PHE A CA 14
ATOM 16985 C C . PHE A 1 30 ? 0.453 0.017 1.529 1.00 0.00 30 PHE A C 14
ATOM 16986 O O . PHE A 1 30 ? -0.510 -0.371 2.189 1.00 0.00 30 PHE A O 14
ATOM 17003 N N . PRO A 1 31 ? 1.692 -0.456 1.727 1.00 0.00 31 PRO A N 14
ATOM 17004 C CA . PRO A 1 31 ? 2.847 -0.001 0.946 1.00 0.00 31 PRO A CA 14
ATOM 17005 C C . PRO A 1 31 ? 2.792 -0.475 -0.502 1.00 0.00 31 PRO A C 14
ATOM 17006 O O . PRO A 1 31 ? 2.939 0.319 -1.432 1.00 0.00 31 PRO A O 14
ATOM 17017 N N . CYS A 1 32 ? 2.577 -1.773 -0.687 1.00 0.00 32 CYS A N 14
ATOM 17018 C CA . CYS A 1 32 ? 2.501 -2.353 -2.022 1.00 0.00 32 CYS A CA 14
ATOM 17019 C C . CYS A 1 32 ? 1.180 -3.090 -2.221 1.00 0.00 32 CYS A C 14
ATOM 17020 O O . CYS A 1 32 ? 0.367 -3.188 -1.301 1.00 0.00 32 CYS A O 14
ATOM 17027 N N . ARG A 1 33 ? 0.974 -3.609 -3.427 1.00 0.00 33 ARG A N 14
ATOM 17028 C CA . ARG A 1 33 ? -0.248 -4.337 -3.747 1.00 0.00 33 ARG A CA 14
ATOM 17029 C C . ARG A 1 33 ? -0.050 -5.839 -3.567 1.00 0.00 33 ARG A C 14
ATOM 17030 O O . ARG A 1 33 ? -0.604 -6.443 -2.648 1.00 0.00 33 ARG A O 14
ATOM 17051 N N . VAL A 1 34 ? 0.745 -6.436 -4.449 1.00 0.00 34 VAL A N 14
ATOM 17052 C CA . VAL A 1 34 ? 1.018 -7.867 -4.387 1.00 0.00 34 VAL A CA 14
ATOM 17053 C C . VAL A 1 34 ? 1.052 -8.357 -2.943 1.00 0.00 34 VAL A C 14
ATOM 17054 O O . VAL A 1 34 ? 0.453 -9.380 -2.608 1.00 0.00 34 VAL A O 14
ATOM 17067 N N . CYS A 1 35 ? 1.759 -7.622 -2.092 1.00 0.00 35 CYS A N 14
ATOM 17068 C CA . CYS A 1 35 ? 1.873 -7.981 -0.683 1.00 0.00 35 CYS A CA 14
ATOM 17069 C C . CYS A 1 35 ? 0.507 -7.954 -0.002 1.00 0.00 35 CYS A C 14
ATOM 17070 O O . CYS A 1 35 ? -0.048 -6.886 0.260 1.00 0.00 35 CYS A O 14
ATOM 17077 N N . THR A 1 36 ? -0.030 -9.137 0.282 1.00 0.00 36 THR A N 14
ATOM 17078 C CA . THR A 1 36 ? -1.330 -9.249 0.931 1.00 0.00 36 THR A CA 14
ATOM 17079 C C . THR A 1 36 ? -1.483 -8.214 2.039 1.00 0.00 36 THR A C 14
ATOM 17080 O O . THR A 1 36 ? -2.323 -7.319 1.953 1.00 0.00 36 THR A O 14
ATOM 17091 N N . ARG A 1 37 ? -0.665 -8.340 3.078 1.00 0.00 37 ARG A N 14
ATOM 17092 C CA . ARG A 1 37 ? -0.710 -7.415 4.204 1.00 0.00 37 ARG A CA 14
ATOM 17093 C C . ARG A 1 37 ? -0.544 -5.974 3.731 1.00 0.00 37 ARG A C 14
ATOM 17094 O O . ARG A 1 37 ? 0.541 -5.567 3.316 1.00 0.00 37 ARG A O 14
ATOM 17115 N N . VAL A 1 38 ? -1.628 -5.208 3.795 1.00 0.00 38 VAL A N 14
ATOM 17116 C CA . VAL A 1 38 ? -1.603 -3.812 3.373 1.00 0.00 38 VAL A CA 14
ATOM 17117 C C . VAL A 1 38 ? -1.716 -2.874 4.570 1.00 0.00 38 VAL A C 14
ATOM 17118 O O . VAL A 1 38 ? -2.592 -3.037 5.420 1.00 0.00 38 VAL A O 14
ATOM 17131 N N . PHE A 1 39 ? -0.824 -1.891 4.631 1.00 0.00 39 PHE A N 14
ATOM 17132 C CA . PHE A 1 39 ? -0.822 -0.927 5.724 1.00 0.00 39 PHE A CA 14
ATOM 17133 C C . PHE A 1 39 ? -0.282 0.423 5.258 1.00 0.00 39 PHE A C 14
ATOM 17134 O O . PHE A 1 39 ? 0.812 0.507 4.702 1.00 0.00 39 PHE A O 14
ATOM 17151 N N . HIS A 1 40 ? -1.060 1.476 5.490 1.00 0.00 40 HIS A N 14
ATOM 17152 C CA . HIS A 1 40 ? -0.660 2.822 5.094 1.00 0.00 40 HIS A CA 14
ATOM 17153 C C . HIS A 1 40 ? 0.617 3.243 5.813 1.00 0.00 40 HIS A C 14
ATOM 17154 O O . HIS A 1 40 ? 0.589 3.608 6.988 1.00 0.00 40 HIS A O 14
ATOM 17168 N N . ASP A 1 41 ? 1.737 3.189 5.099 1.00 0.00 41 ASP A N 14
ATOM 17169 C CA . ASP A 1 41 ? 3.026 3.565 5.669 1.00 0.00 41 ASP A CA 14
ATOM 17170 C C . ASP A 1 41 ? 2.859 4.663 6.714 1.00 0.00 41 ASP A C 14
ATOM 17171 O O . ASP A 1 41 ? 3.494 4.634 7.767 1.00 0.00 41 ASP A O 14
ATOM 17180 N N . GLY A 1 42 ? 1.999 5.633 6.414 1.00 0.00 42 GLY A N 14
ATOM 17181 C CA . GLY A 1 42 ? 1.764 6.728 7.336 1.00 0.00 42 GLY A CA 14
ATOM 17182 C C . GLY A 1 42 ? 1.246 6.254 8.680 1.00 0.00 42 GLY A C 14
ATOM 17183 O O . GLY A 1 42 ? 1.873 6.485 9.713 1.00 0.00 42 GLY A O 14
ATOM 17187 N N . CYS A 1 43 ? 0.095 5.589 8.666 1.00 0.00 43 CYS A N 14
ATOM 17188 C CA . CYS A 1 43 ? -0.510 5.082 9.892 1.00 0.00 43 CYS A CA 14
ATOM 17189 C C . CYS A 1 43 ? 0.547 4.475 10.810 1.00 0.00 43 CYS A C 14
ATOM 17190 O O . CYS A 1 43 ? 0.477 4.615 12.032 1.00 0.00 43 CYS A O 14
ATOM 17197 N N . LEU A 1 44 ? 1.525 3.803 10.213 1.00 0.00 44 LEU A N 14
ATOM 17198 C CA . LEU A 1 44 ? 2.598 3.175 10.977 1.00 0.00 44 LEU A CA 14
ATOM 17199 C C . LEU A 1 44 ? 3.338 4.204 11.826 1.00 0.00 44 LEU A C 14
ATOM 17200 O O . LEU A 1 44 ? 3.498 4.027 13.034 1.00 0.00 44 LEU A O 14
ATOM 17216 N N . ARG A 1 45 ? 3.782 5.281 11.187 1.00 0.00 45 ARG A N 14
ATOM 17217 C CA . ARG A 1 45 ? 4.503 6.339 11.883 1.00 0.00 45 ARG A CA 14
ATOM 17218 C C . ARG A 1 45 ? 3.557 7.158 12.757 1.00 0.00 45 ARG A C 14
ATOM 17219 O O . ARG A 1 45 ? 3.946 7.657 13.812 1.00 0.00 45 ARG A O 14
ATOM 17240 N N . ARG A 1 46 ? 2.312 7.291 12.309 1.00 0.00 46 ARG A N 14
ATOM 17241 C CA . ARG A 1 46 ? 1.312 8.051 13.048 1.00 0.00 46 ARG A CA 14
ATOM 17242 C C . ARG A 1 46 ? 1.004 7.385 14.386 1.00 0.00 46 ARG A C 14
ATOM 17243 O O . ARG A 1 46 ? 1.145 7.999 15.443 1.00 0.00 46 ARG A O 14
ATOM 17264 N N . MET A 1 47 ? 0.582 6.126 14.332 1.00 0.00 47 MET A N 14
ATOM 17265 C CA . MET A 1 47 ? 0.254 5.377 15.540 1.00 0.00 47 MET A CA 14
ATOM 17266 C C . MET A 1 47 ? 1.507 5.103 16.366 1.00 0.00 47 MET A C 14
ATOM 17267 O O . MET A 1 47 ? 1.559 5.415 17.554 1.00 0.00 47 MET A O 14
ATOM 17281 N N . GLY A 1 48 ? 2.516 4.517 15.727 1.00 0.00 48 GLY A N 14
ATOM 17282 C CA . GLY A 1 48 ? 3.754 4.211 16.419 1.00 0.00 48 GLY A CA 14
ATOM 17283 C C . GLY A 1 48 ? 4.247 2.807 16.131 1.00 0.00 48 GLY A C 14
ATOM 17284 O O . GLY A 1 48 ? 4.257 1.952 17.017 1.00 0.00 48 GLY A O 14
ATOM 17288 N N . TYR A 1 49 ? 4.654 2.567 14.889 1.00 0.00 49 TYR A N 14
ATOM 17289 C CA . TYR A 1 49 ? 5.146 1.255 14.486 1.00 0.00 49 TYR A CA 14
ATOM 17290 C C . TYR A 1 49 ? 6.561 1.353 13.928 1.00 0.00 49 TYR A C 14
ATOM 17291 O O . TYR A 1 49 ? 7.412 0.507 14.211 1.00 0.00 49 TYR A O 14
ATOM 17309 N N . ILE A 1 50 ? 6.808 2.389 13.134 1.00 0.00 50 ILE A N 14
ATOM 17310 C CA . ILE A 1 50 ? 8.121 2.598 12.537 1.00 0.00 50 ILE A CA 14
ATOM 17311 C C . ILE A 1 50 ? 9.117 3.115 13.568 1.00 0.00 50 ILE A C 14
ATOM 17312 O O . ILE A 1 50 ? 10.066 2.419 13.931 1.00 0.00 50 ILE A O 14
ATOM 17328 N N . GLN A 1 51 ? 8.894 4.338 14.039 1.00 0.00 51 GLN A N 14
ATOM 17329 C CA . GLN A 1 51 ? 9.773 4.947 15.031 1.00 0.00 51 GLN A CA 14
ATOM 17330 C C . GLN A 1 51 ? 9.200 6.270 15.527 1.00 0.00 51 GLN A C 14
ATOM 17331 O O . GLN A 1 51 ? 8.492 6.964 14.798 1.00 0.00 51 GLN A O 14
ATOM 17345 N N . GLY A 1 52 ? 9.508 6.612 16.775 1.00 0.00 52 GLY A N 14
ATOM 17346 C CA . GLY A 1 52 ? 9.014 7.851 17.347 1.00 0.00 52 GLY A CA 14
ATOM 17347 C C . GLY A 1 52 ? 8.894 8.958 16.320 1.00 0.00 52 GLY A C 14
ATOM 17348 O O . GLY A 1 52 ? 9.883 9.609 15.981 1.00 0.00 52 GLY A O 14
ATOM 17352 N N . ASP A 1 53 ? 7.682 9.172 15.821 1.00 0.00 53 ASP A N 14
ATOM 17353 C CA . ASP A 1 53 ? 7.437 10.208 14.824 1.00 0.00 53 ASP A CA 14
ATOM 17354 C C . ASP A 1 53 ? 7.289 11.573 15.486 1.00 0.00 53 ASP A C 14
ATOM 17355 O O . ASP A 1 53 ? 6.435 12.373 15.100 1.00 0.00 53 ASP A O 14
ATOM 17364 N N . SER A 1 54 ? 8.125 11.836 16.486 1.00 0.00 54 SER A N 14
ATOM 17365 C CA . SER A 1 54 ? 8.082 13.103 17.205 1.00 0.00 54 SER A CA 14
ATOM 17366 C C . SER A 1 54 ? 9.292 13.965 16.858 1.00 0.00 54 SER A C 14
ATOM 17367 O O . SER A 1 54 ? 9.175 15.178 16.680 1.00 0.00 54 SER A O 14
ATOM 17375 N N . ALA A 1 55 ? 10.456 13.329 16.762 1.00 0.00 55 ALA A N 14
ATOM 17376 C CA . ALA A 1 55 ? 11.688 14.036 16.434 1.00 0.00 55 ALA A CA 14
ATOM 17377 C C . ALA A 1 55 ? 12.315 13.483 15.159 1.00 0.00 55 ALA A C 14
ATOM 17378 O O . ALA A 1 55 ? 13.411 13.886 14.770 1.00 0.00 55 ALA A O 14
ATOM 17385 N N . ALA A 1 56 ? 11.614 12.556 14.513 1.00 0.00 56 ALA A N 14
ATOM 17386 C CA . ALA A 1 56 ? 12.102 11.949 13.281 1.00 0.00 56 ALA A CA 14
ATOM 17387 C C . ALA A 1 56 ? 11.155 12.227 12.120 1.00 0.00 56 ALA A C 14
ATOM 17388 O O . ALA A 1 56 ? 9.940 12.073 12.248 1.00 0.00 56 ALA A O 14
ATOM 17395 N N . GLU A 1 57 ? 11.718 12.636 10.988 1.00 0.00 57 GLU A N 14
ATOM 17396 C CA . GLU A 1 57 ? 10.922 12.936 9.804 1.00 0.00 57 GLU A CA 14
ATOM 17397 C C . GLU A 1 57 ? 11.296 12.013 8.647 1.00 0.00 57 GLU A C 14
ATOM 17398 O O . GLU A 1 57 ? 12.307 12.219 7.976 1.00 0.00 57 GLU A O 14
ATOM 17410 N N . VAL A 1 58 ? 10.473 10.994 8.422 1.00 0.00 58 VAL A N 14
ATOM 17411 C CA . VAL A 1 58 ? 10.717 10.038 7.348 1.00 0.00 58 VAL A CA 14
ATOM 17412 C C . VAL A 1 58 ? 9.689 10.193 6.232 1.00 0.00 58 VAL A C 14
ATOM 17413 O O . VAL A 1 58 ? 8.501 10.389 6.488 1.00 0.00 58 VAL A O 14
ATOM 17426 N N . THR A 1 59 ? 10.155 10.102 4.990 1.00 0.00 59 THR A N 14
ATOM 17427 C CA . THR A 1 59 ? 9.277 10.233 3.833 1.00 0.00 59 THR A CA 14
ATOM 17428 C C . THR A 1 59 ? 9.317 8.978 2.969 1.00 0.00 59 THR A C 14
ATOM 17429 O O . THR A 1 59 ? 10.352 8.639 2.397 1.00 0.00 59 THR A O 14
ATOM 17440 N N . GLU A 1 60 ? 8.182 8.291 2.877 1.00 0.00 60 GLU A N 14
ATOM 17441 C CA . GLU A 1 60 ? 8.089 7.072 2.083 1.00 0.00 60 GLU A CA 14
ATOM 17442 C C . GLU A 1 60 ? 7.465 7.359 0.720 1.00 0.00 60 GLU A C 14
ATOM 17443 O O . GLU A 1 60 ? 6.261 7.594 0.613 1.00 0.00 60 GLU A O 14
ATOM 17455 N N . MET A 1 61 ? 8.293 7.339 -0.319 1.00 0.00 61 MET A N 14
ATOM 17456 C CA . MET A 1 61 ? 7.823 7.595 -1.676 1.00 0.00 61 MET A CA 14
ATOM 17457 C C . MET A 1 61 ? 7.535 6.289 -2.409 1.00 0.00 61 MET A C 14
ATOM 17458 O O . MET A 1 61 ? 8.362 5.803 -3.180 1.00 0.00 61 MET A O 14
ATOM 17472 N N . ALA A 1 62 ? 6.358 5.723 -2.162 1.00 0.00 62 ALA A N 14
ATOM 17473 C CA . ALA A 1 62 ? 5.962 4.474 -2.798 1.00 0.00 62 ALA A CA 14
ATOM 17474 C C . ALA A 1 62 ? 5.264 4.734 -4.130 1.00 0.00 62 ALA A C 14
ATOM 17475 O O . ALA A 1 62 ? 5.513 4.041 -5.118 1.00 0.00 62 ALA A O 14
ATOM 17482 N N . HIS A 1 63 ? 4.391 5.735 -4.150 1.00 0.00 63 HIS A N 14
ATOM 17483 C CA . HIS A 1 63 ? 3.658 6.086 -5.360 1.00 0.00 63 HIS A CA 14
ATOM 17484 C C . HIS A 1 63 ? 4.593 6.145 -6.565 1.00 0.00 63 HIS A C 14
ATOM 17485 O O . HIS A 1 63 ? 4.423 5.403 -7.533 1.00 0.00 63 HIS A O 14
ATOM 17499 N N . THR A 1 64 ? 5.581 7.032 -6.498 1.00 0.00 64 THR A N 14
ATOM 17500 C CA . THR A 1 64 ? 6.542 7.190 -7.582 1.00 0.00 64 THR A CA 14
ATOM 17501 C C . THR A 1 64 ? 6.822 5.856 -8.266 1.00 0.00 64 THR A C 14
ATOM 17502 O O . THR A 1 64 ? 7.204 4.884 -7.616 1.00 0.00 64 THR A O 14
ATOM 17513 N N . GLU A 1 65 ? 6.631 5.819 -9.581 1.00 0.00 65 GLU A N 14
ATOM 17514 C CA . GLU A 1 65 ? 6.864 4.603 -10.352 1.00 0.00 65 GLU A CA 14
ATOM 17515 C C . GLU A 1 65 ? 8.098 3.864 -9.843 1.00 0.00 65 GLU A C 14
ATOM 17516 O O . GLU A 1 65 ? 9.082 4.482 -9.433 1.00 0.00 65 GLU A O 14
ATOM 17528 N N . THR A 1 66 ? 8.041 2.536 -9.873 1.00 0.00 66 THR A N 14
ATOM 17529 C CA . THR A 1 66 ? 9.153 1.712 -9.414 1.00 0.00 66 THR A CA 14
ATOM 17530 C C . THR A 1 66 ? 9.875 2.368 -8.243 1.00 0.00 66 THR A C 14
ATOM 17531 O O . THR A 1 66 ? 11.099 2.301 -8.140 1.00 0.00 66 THR A O 14
ATOM 17542 N N . GLY A 1 67 ? 9.108 2.999 -7.359 1.00 0.00 67 GLY A N 14
ATOM 17543 C CA . GLY A 1 67 ? 9.694 3.657 -6.205 1.00 0.00 67 GLY A CA 14
ATOM 17544 C C . GLY A 1 67 ? 10.445 2.693 -5.308 1.00 0.00 67 GLY A C 14
ATOM 17545 O O . GLY A 1 67 ? 11.355 1.998 -5.758 1.00 0.00 67 GLY A O 14
ATOM 17549 N N . TRP A 1 68 ? 10.065 2.655 -4.037 1.00 0.00 68 TRP A N 14
ATOM 17550 C CA . TRP A 1 68 ? 10.711 1.769 -3.073 1.00 0.00 68 TRP A CA 14
ATOM 17551 C C . TRP A 1 68 ? 9.806 0.593 -2.723 1.00 0.00 68 TRP A C 14
ATOM 17552 O O . TRP A 1 68 ? 8.621 0.772 -2.443 1.00 0.00 68 TRP A O 14
ATOM 17573 N N . SER A 1 69 ? 10.372 -0.609 -2.739 1.00 0.00 69 SER A N 14
ATOM 17574 C CA . SER A 1 69 ? 9.615 -1.815 -2.426 1.00 0.00 69 SER A CA 14
ATOM 17575 C C . SER A 1 69 ? 9.598 -2.070 -0.922 1.00 0.00 69 SER A C 14
ATOM 17576 O O . SER A 1 69 ? 10.596 -1.860 -0.233 1.00 0.00 69 SER A O 14
ATOM 17584 N N . CYS A 1 70 ? 8.455 -2.526 -0.419 1.00 0.00 70 CYS A N 14
ATOM 17585 C CA . CYS A 1 70 ? 8.304 -2.811 1.002 1.00 0.00 70 CYS A CA 14
ATOM 17586 C C . CYS A 1 70 ? 9.343 -3.827 1.467 1.00 0.00 70 CYS A C 14
ATOM 17587 O O . CYS A 1 70 ? 10.043 -4.431 0.654 1.00 0.00 70 CYS A O 14
ATOM 17594 N N . HIS A 1 71 ? 9.436 -4.011 2.779 1.00 0.00 71 HIS A N 14
ATOM 17595 C CA . HIS A 1 71 ? 10.389 -4.956 3.354 1.00 0.00 71 HIS A CA 14
ATOM 17596 C C . HIS A 1 71 ? 9.890 -6.390 3.200 1.00 0.00 71 HIS A C 14
ATOM 17597 O O . HIS A 1 71 ? 10.646 -7.282 2.812 1.00 0.00 71 HIS A O 14
ATOM 17611 N N . TYR A 1 72 ? 8.617 -6.605 3.509 1.00 0.00 72 TYR A N 14
ATOM 17612 C CA . TYR A 1 72 ? 8.019 -7.931 3.408 1.00 0.00 72 TYR A CA 14
ATOM 17613 C C . TYR A 1 72 ? 7.574 -8.221 1.978 1.00 0.00 72 TYR A C 14
ATOM 17614 O O . TYR A 1 72 ? 6.448 -8.659 1.742 1.00 0.00 72 TYR A O 14
ATOM 17632 N N . CYS A 1 73 ? 8.467 -7.973 1.026 1.00 0.00 73 CYS A N 14
ATOM 17633 C CA . CYS A 1 73 ? 8.168 -8.207 -0.382 1.00 0.00 73 CYS A CA 14
ATOM 17634 C C . CYS A 1 73 ? 8.429 -9.663 -0.758 1.00 0.00 73 CYS A C 14
ATOM 17635 O O . CYS A 1 73 ? 8.869 -10.460 0.070 1.00 0.00 73 CYS A O 14
ATOM 17642 N N . ASP A 1 74 ? 8.155 -10.002 -2.014 1.00 0.00 74 ASP A N 14
ATOM 17643 C CA . ASP A 1 74 ? 8.361 -11.361 -2.501 1.00 0.00 74 ASP A CA 14
ATOM 17644 C C . ASP A 1 74 ? 9.490 -11.405 -3.526 1.00 0.00 74 ASP A C 14
ATOM 17645 O O . ASP A 1 74 ? 10.304 -12.327 -3.528 1.00 0.00 74 ASP A O 14
ATOM 17654 N N . ASN A 1 75 ? 9.532 -10.401 -4.397 1.00 0.00 75 ASN A N 14
ATOM 17655 C CA . ASN A 1 75 ? 10.560 -10.327 -5.429 1.00 0.00 75 ASN A CA 14
ATOM 17656 C C . ASN A 1 75 ? 11.845 -9.722 -4.873 1.00 0.00 75 ASN A C 14
ATOM 17657 O O . ASN A 1 75 ? 12.529 -8.957 -5.555 1.00 0.00 75 ASN A O 14
ATOM 17668 N N . ILE A 1 76 ? 12.168 -10.070 -3.632 1.00 0.00 76 ILE A N 14
ATOM 17669 C CA . ILE A 1 76 ? 13.372 -9.562 -2.986 1.00 0.00 76 ILE A CA 14
ATOM 17670 C C . ILE A 1 76 ? 14.609 -10.322 -3.454 1.00 0.00 76 ILE A C 14
ATOM 17671 O O . ILE A 1 76 ? 14.769 -11.505 -3.163 1.00 0.00 76 ILE A O 14
ATOM 17687 N N . ASN A 1 77 ? 15.482 -9.630 -4.179 1.00 0.00 77 ASN A N 14
ATOM 17688 C CA . ASN A 1 77 ? 16.706 -10.239 -4.687 1.00 0.00 77 ASN A CA 14
ATOM 17689 C C . ASN A 1 77 ? 17.927 -9.406 -4.305 1.00 0.00 77 ASN A C 14
ATOM 17690 O O . ASN A 1 77 ? 18.916 -9.933 -3.794 1.00 0.00 77 ASN A O 14
ATOM 17701 N N . LEU A 1 78 ? 17.849 -8.103 -4.555 1.00 0.00 78 LEU A N 14
ATOM 17702 C CA . LEU A 1 78 ? 18.946 -7.197 -4.236 1.00 0.00 78 LEU A CA 14
ATOM 17703 C C . LEU A 1 78 ? 18.453 -6.014 -3.408 1.00 0.00 78 LEU A C 14
ATOM 17704 O O . LEU A 1 78 ? 17.533 -5.301 -3.811 1.00 0.00 78 LEU A O 14
ATOM 17720 N N . LEU A 1 79 ? 19.072 -5.811 -2.250 1.00 0.00 79 LEU A N 14
ATOM 17721 C CA . LEU A 1 79 ? 18.698 -4.713 -1.365 1.00 0.00 79 LEU A CA 14
ATOM 17722 C C . LEU A 1 79 ? 19.905 -3.840 -1.042 1.00 0.00 79 LEU A C 14
ATOM 17723 O O . LEU A 1 79 ? 20.514 -3.970 0.020 1.00 0.00 79 LEU A O 14
ATOM 17739 N N . LEU A 1 80 ? 20.244 -2.944 -1.964 1.00 0.00 80 LEU A N 14
ATOM 17740 C CA . LEU A 1 80 ? 21.378 -2.046 -1.777 1.00 0.00 80 LEU A CA 14
ATOM 17741 C C . LEU A 1 80 ? 22.516 -2.749 -1.043 1.00 0.00 80 LEU A C 14
ATOM 17742 O O . LEU A 1 80 ? 23.147 -2.173 -0.155 1.00 0.00 80 LEU A O 14
ATOM 17758 N N . THR A 1 81 ? 22.774 -3.998 -1.419 1.00 0.00 81 THR A N 14
ATOM 17759 C CA . THR A 1 81 ? 23.836 -4.779 -0.797 1.00 0.00 81 THR A CA 14
ATOM 17760 C C . THR A 1 81 ? 24.457 -5.752 -1.793 1.00 0.00 81 THR A C 14
ATOM 17761 O O . THR A 1 81 ? 23.771 -6.281 -2.668 1.00 0.00 81 THR A O 14
ATOM 17772 N N . GLU A 1 82 ? 25.758 -5.984 -1.654 1.00 0.00 82 GLU A N 14
ATOM 17773 C CA . GLU A 1 82 ? 26.470 -6.895 -2.542 1.00 0.00 82 GLU A CA 14
ATOM 17774 C C . GLU A 1 82 ? 27.169 -7.995 -1.748 1.00 0.00 82 GLU A C 14
ATOM 17775 O O . GLU A 1 82 ? 27.317 -9.120 -2.224 1.00 0.00 82 GLU A O 14
ATOM 17787 N N . GLU A 1 83 ? 27.597 -7.660 -0.534 1.00 0.00 83 GLU A N 14
ATOM 17788 C CA . GLU A 1 83 ? 28.281 -8.619 0.325 1.00 0.00 83 GLU A CA 14
ATOM 17789 C C . GLU A 1 83 ? 27.277 -9.467 1.101 1.00 0.00 83 GLU A C 14
ATOM 17790 O O . GLU A 1 83 ? 26.276 -8.957 1.605 1.00 0.00 83 GLU A O 14
ATOM 17802 N N . SER A 1 84 ? 27.553 -10.763 1.193 1.00 0.00 84 SER A N 14
ATOM 17803 C CA . SER A 1 84 ? 26.673 -11.684 1.903 1.00 0.00 84 SER A CA 14
ATOM 17804 C C . SER A 1 84 ? 26.458 -11.228 3.344 1.00 0.00 84 SER A C 14
ATOM 17805 O O . SER A 1 84 ? 27.404 -10.849 4.034 1.00 0.00 84 SER A O 14
ATOM 17813 N N . GLY A 1 85 ? 25.206 -11.268 3.791 1.00 0.00 85 GLY A N 14
ATOM 17814 C CA . GLY A 1 85 ? 24.889 -10.857 5.146 1.00 0.00 85 GLY A CA 14
ATOM 17815 C C . GLY A 1 85 ? 23.423 -10.513 5.319 1.00 0.00 85 GLY A C 14
ATOM 17816 O O . GLY A 1 85 ? 23.035 -9.344 5.330 1.00 0.00 85 GLY A O 14
ATOM 17820 N N . PRO A 1 86 ? 22.581 -11.547 5.458 1.00 0.00 86 PRO A N 14
ATOM 17821 C CA . PRO A 1 86 ? 21.136 -11.374 5.633 1.00 0.00 86 PRO A CA 14
ATOM 17822 C C . PRO A 1 86 ? 20.784 -10.780 6.992 1.00 0.00 86 PRO A C 14
ATOM 17823 O O . PRO A 1 86 ? 19.610 -10.637 7.333 1.00 0.00 86 PRO A O 14
ATOM 17834 N N . SER A 1 87 ? 21.809 -10.433 7.765 1.00 0.00 87 SER A N 14
ATOM 17835 C CA . SER A 1 87 ? 21.607 -9.857 9.089 1.00 0.00 87 SER A CA 14
ATOM 17836 C C . SER A 1 87 ? 21.152 -8.404 8.985 1.00 0.00 87 SER A C 14
ATOM 17837 O O . SER A 1 87 ? 21.820 -7.496 9.477 1.00 0.00 87 SER A O 14
ATOM 17845 N N . SER A 1 88 ? 20.007 -8.194 8.341 1.00 0.00 88 SER A N 14
ATOM 17846 C CA . SER A 1 88 ? 19.463 -6.852 8.169 1.00 0.00 88 SER A CA 14
ATOM 17847 C C . SER A 1 88 ? 17.938 -6.887 8.124 1.00 0.00 88 SER A C 14
ATOM 17848 O O . SER A 1 88 ? 17.345 -7.581 7.300 1.00 0.00 88 SER A O 14
ATOM 17856 N N . GLY A 1 89 ? 17.309 -6.130 9.018 1.00 0.00 89 GLY A N 14
ATOM 17857 C CA . GLY A 1 89 ? 15.859 -6.087 9.065 1.00 0.00 89 GLY A CA 14
ATOM 17858 C C . GLY A 1 89 ? 15.336 -4.807 9.686 1.00 0.00 89 GLY A C 14
ATOM 17859 O O . GLY A 1 89 ? 16.117 -4.071 10.287 1.00 0.00 89 GLY A O 14
ATOM 17865 N N . GLY A 1 1 ? -32.367 7.162 18.069 1.00 0.00 1 GLY A N 15
ATOM 17866 C CA . GLY A 1 1 ? -31.310 7.252 17.079 1.00 0.00 1 GLY A CA 15
ATOM 17867 C C . GLY A 1 1 ? -31.227 6.015 16.205 1.00 0.00 1 GLY A C 15
ATOM 17868 O O . GLY A 1 1 ? -31.039 4.906 16.705 1.00 0.00 1 GLY A O 15
ATOM 17872 N N . SER A 1 2 ? -31.368 6.206 14.898 1.00 0.00 2 SER A N 15
ATOM 17873 C CA . SER A 1 2 ? -31.313 5.095 13.954 1.00 0.00 2 SER A CA 15
ATOM 17874 C C . SER A 1 2 ? -30.337 5.395 12.819 1.00 0.00 2 SER A C 15
ATOM 17875 O O . SER A 1 2 ? -30.586 6.265 11.985 1.00 0.00 2 SER A O 15
ATOM 17883 N N . SER A 1 3 ? -29.226 4.667 12.795 1.00 0.00 3 SER A N 15
ATOM 17884 C CA . SER A 1 3 ? -28.210 4.857 11.767 1.00 0.00 3 SER A CA 15
ATOM 17885 C C . SER A 1 3 ? -28.115 3.630 10.864 1.00 0.00 3 SER A C 15
ATOM 17886 O O . SER A 1 3 ? -27.849 2.523 11.329 1.00 0.00 3 SER A O 15
ATOM 17894 N N . GLY A 1 4 ? -28.336 3.837 9.570 1.00 0.00 4 GLY A N 15
ATOM 17895 C CA . GLY A 1 4 ? -28.272 2.740 8.621 1.00 0.00 4 GLY A CA 15
ATOM 17896 C C . GLY A 1 4 ? -29.618 2.439 7.991 1.00 0.00 4 GLY A C 15
ATOM 17897 O O . GLY A 1 4 ? -30.098 1.307 8.049 1.00 0.00 4 GLY A O 15
ATOM 17901 N N . SER A 1 5 ? -30.228 3.455 7.389 1.00 0.00 5 SER A N 15
ATOM 17902 C CA . SER A 1 5 ? -31.530 3.295 6.751 1.00 0.00 5 SER A CA 15
ATOM 17903 C C . SER A 1 5 ? -31.471 3.718 5.286 1.00 0.00 5 SER A C 15
ATOM 17904 O O . SER A 1 5 ? -32.391 4.355 4.775 1.00 0.00 5 SER A O 15
ATOM 17912 N N . SER A 1 6 ? -30.382 3.357 4.615 1.00 0.00 6 SER A N 15
ATOM 17913 C CA . SER A 1 6 ? -30.200 3.701 3.210 1.00 0.00 6 SER A CA 15
ATOM 17914 C C . SER A 1 6 ? -29.980 2.447 2.368 1.00 0.00 6 SER A C 15
ATOM 17915 O O . SER A 1 6 ? -28.962 1.768 2.500 1.00 0.00 6 SER A O 15
ATOM 17923 N N . GLY A 1 7 ? -30.942 2.149 1.500 1.00 0.00 7 GLY A N 15
ATOM 17924 C CA . GLY A 1 7 ? -30.836 0.979 0.649 1.00 0.00 7 GLY A CA 15
ATOM 17925 C C . GLY A 1 7 ? -30.346 -0.243 1.401 1.00 0.00 7 GLY A C 15
ATOM 17926 O O . GLY A 1 7 ? -29.148 -0.521 1.464 1.00 0.00 7 GLY A O 15
ATOM 17930 N N . PRO A 1 8 ? -31.286 -0.996 1.991 1.00 0.00 8 PRO A N 15
ATOM 17931 C CA . PRO A 1 8 ? -30.968 -2.206 2.755 1.00 0.00 8 PRO A CA 15
ATOM 17932 C C . PRO A 1 8 ? -30.479 -3.341 1.863 1.00 0.00 8 PRO A C 15
ATOM 17933 O O . PRO A 1 8 ? -30.178 -4.435 2.343 1.00 0.00 8 PRO A O 15
ATOM 17944 N N . ARG A 1 9 ? -30.400 -3.076 0.563 1.00 0.00 9 ARG A N 15
ATOM 17945 C CA . ARG A 1 9 ? -29.949 -4.077 -0.396 1.00 0.00 9 ARG A CA 15
ATOM 17946 C C . ARG A 1 9 ? -28.560 -3.734 -0.927 1.00 0.00 9 ARG A C 15
ATOM 17947 O O . ARG A 1 9 ? -28.422 -3.164 -2.008 1.00 0.00 9 ARG A O 15
ATOM 17968 N N . GLU A 1 10 ? -27.534 -4.083 -0.157 1.00 0.00 10 GLU A N 15
ATOM 17969 C CA . GLU A 1 10 ? -26.157 -3.809 -0.550 1.00 0.00 10 GLU A CA 15
ATOM 17970 C C . GLU A 1 10 ? -25.233 -4.946 -0.121 1.00 0.00 10 GLU A C 15
ATOM 17971 O O . GLU A 1 10 ? -25.174 -5.325 1.049 1.00 0.00 10 GLU A O 15
ATOM 17983 N N . PRO A 1 11 ? -24.494 -5.505 -1.091 1.00 0.00 11 PRO A N 15
ATOM 17984 C CA . PRO A 1 11 ? -23.559 -6.606 -0.839 1.00 0.00 11 PRO A CA 15
ATOM 17985 C C . PRO A 1 11 ? -22.343 -6.162 -0.034 1.00 0.00 11 PRO A C 15
ATOM 17986 O O . PRO A 1 11 ? -22.243 -5.003 0.369 1.00 0.00 11 PRO A O 15
ATOM 17997 N N . VAL A 1 12 ? -21.422 -7.091 0.198 1.00 0.00 12 VAL A N 15
ATOM 17998 C CA . VAL A 1 12 ? -20.212 -6.795 0.957 1.00 0.00 12 VAL A CA 15
ATOM 17999 C C . VAL A 1 12 ? -19.024 -7.592 0.428 1.00 0.00 12 VAL A C 15
ATOM 18000 O O . VAL A 1 12 ? -19.145 -8.779 0.125 1.00 0.00 12 VAL A O 15
ATOM 18013 N N . VAL A 1 13 ? -17.876 -6.931 0.322 1.00 0.00 13 VAL A N 15
ATOM 18014 C CA . VAL A 1 13 ? -16.664 -7.579 -0.168 1.00 0.00 13 VAL A CA 15
ATOM 18015 C C . VAL A 1 13 ? -15.424 -7.010 0.512 1.00 0.00 13 VAL A C 15
ATOM 18016 O O . VAL A 1 13 ? -15.343 -5.811 0.774 1.00 0.00 13 VAL A O 15
ATOM 18029 N N . ASN A 1 14 ? -14.459 -7.880 0.795 1.00 0.00 14 ASN A N 15
ATOM 18030 C CA . ASN A 1 14 ? -13.222 -7.464 1.445 1.00 0.00 14 ASN A CA 15
ATOM 18031 C C . ASN A 1 14 ? -12.035 -8.266 0.918 1.00 0.00 14 ASN A C 15
ATOM 18032 O O . ASN A 1 14 ? -12.100 -9.490 0.807 1.00 0.00 14 ASN A O 15
ATOM 18043 N N . ASP A 1 15 ? -10.953 -7.566 0.595 1.00 0.00 15 ASP A N 15
ATOM 18044 C CA . ASP A 1 15 ? -9.751 -8.212 0.081 1.00 0.00 15 ASP A CA 15
ATOM 18045 C C . ASP A 1 15 ? -8.517 -7.760 0.858 1.00 0.00 15 ASP A C 15
ATOM 18046 O O . ASP A 1 15 ? -7.776 -8.582 1.395 1.00 0.00 15 ASP A O 15
ATOM 18055 N N . GLU A 1 16 ? -8.305 -6.448 0.911 1.00 0.00 16 GLU A N 15
ATOM 18056 C CA . GLU A 1 16 ? -7.161 -5.889 1.621 1.00 0.00 16 GLU A CA 15
ATOM 18057 C C . GLU A 1 16 ? -7.595 -4.753 2.544 1.00 0.00 16 GLU A C 15
ATOM 18058 O O . GLU A 1 16 ? -7.842 -3.635 2.094 1.00 0.00 16 GLU A O 15
ATOM 18070 N N . MET A 1 17 ? -7.685 -5.051 3.836 1.00 0.00 17 MET A N 15
ATOM 18071 C CA . MET A 1 17 ? -8.088 -4.054 4.822 1.00 0.00 17 MET A CA 15
ATOM 18072 C C . MET A 1 17 ? -6.900 -3.622 5.675 1.00 0.00 17 MET A C 15
ATOM 18073 O O . MET A 1 17 ? -6.246 -4.448 6.312 1.00 0.00 17 MET A O 15
ATOM 18087 N N . CYS A 1 18 ? -6.625 -2.321 5.682 1.00 0.00 18 CYS A N 15
ATOM 18088 C CA . CYS A 1 18 ? -5.516 -1.778 6.456 1.00 0.00 18 CYS A CA 15
ATOM 18089 C C . CYS A 1 18 ? -5.497 -2.363 7.865 1.00 0.00 18 CYS A C 15
ATOM 18090 O O . CYS A 1 18 ? -6.546 -2.659 8.439 1.00 0.00 18 CYS A O 15
ATOM 18097 N N . ASP A 1 19 ? -4.299 -2.525 8.416 1.00 0.00 19 ASP A N 15
ATOM 18098 C CA . ASP A 1 19 ? -4.144 -3.072 9.759 1.00 0.00 19 ASP A CA 15
ATOM 18099 C C . ASP A 1 19 ? -4.404 -2.003 10.816 1.00 0.00 19 ASP A C 15
ATOM 18100 O O . ASP A 1 19 ? -4.334 -2.270 12.015 1.00 0.00 19 ASP A O 15
ATOM 18109 N N . VAL A 1 20 ? -4.704 -0.790 10.361 1.00 0.00 20 VAL A N 15
ATOM 18110 C CA . VAL A 1 20 ? -4.974 0.320 11.267 1.00 0.00 20 VAL A CA 15
ATOM 18111 C C . VAL A 1 20 ? -6.302 0.990 10.933 1.00 0.00 20 VAL A C 15
ATOM 18112 O O . VAL A 1 20 ? -6.902 1.657 11.777 1.00 0.00 20 VAL A O 15
ATOM 18125 N N . CYS A 1 21 ? -6.757 0.808 9.699 1.00 0.00 21 CYS A N 15
ATOM 18126 C CA . CYS A 1 21 ? -8.014 1.394 9.252 1.00 0.00 21 CYS A CA 15
ATOM 18127 C C . CYS A 1 21 ? -8.977 0.313 8.769 1.00 0.00 21 CYS A C 15
ATOM 18128 O O . CYS A 1 21 ? -10.191 0.514 8.750 1.00 0.00 21 CYS A O 15
ATOM 18135 N N . GLU A 1 22 ? -8.426 -0.832 8.379 1.00 0.00 22 GLU A N 15
ATOM 18136 C CA . GLU A 1 22 ? -9.236 -1.943 7.896 1.00 0.00 22 GLU A CA 15
ATOM 18137 C C . GLU A 1 22 ? -10.058 -1.529 6.679 1.00 0.00 22 GLU A C 15
ATOM 18138 O O . GLU A 1 22 ? -11.203 -1.950 6.517 1.00 0.00 22 GLU A O 15
ATOM 18150 N N . VAL A 1 23 ? -9.465 -0.700 5.826 1.00 0.00 23 VAL A N 15
ATOM 18151 C CA . VAL A 1 23 ? -10.140 -0.228 4.623 1.00 0.00 23 VAL A CA 15
ATOM 18152 C C . VAL A 1 23 ? -9.190 -0.211 3.431 1.00 0.00 23 VAL A C 15
ATOM 18153 O O . VAL A 1 23 ? -7.976 -0.089 3.593 1.00 0.00 23 VAL A O 15
ATOM 18166 N N . TRP A 1 24 ? -9.751 -0.333 2.233 1.00 0.00 24 TRP A N 15
ATOM 18167 C CA . TRP A 1 24 ? -8.955 -0.331 1.012 1.00 0.00 24 TRP A CA 15
ATOM 18168 C C . TRP A 1 24 ? -9.342 0.837 0.110 1.00 0.00 24 TRP A C 15
ATOM 18169 O O . TRP A 1 24 ? -10.198 1.649 0.463 1.00 0.00 24 TRP A O 15
ATOM 18190 N N . THR A 1 25 ? -8.706 0.917 -1.054 1.00 0.00 25 THR A N 15
ATOM 18191 C CA . THR A 1 25 ? -8.984 1.985 -2.005 1.00 0.00 25 THR A CA 15
ATOM 18192 C C . THR A 1 25 ? -8.672 1.547 -3.431 1.00 0.00 25 THR A C 15
ATOM 18193 O O . THR A 1 25 ? -7.746 0.770 -3.664 1.00 0.00 25 THR A O 15
ATOM 18204 N N . ALA A 1 26 ? -9.449 2.052 -4.384 1.00 0.00 26 ALA A N 15
ATOM 18205 C CA . ALA A 1 26 ? -9.253 1.714 -5.789 1.00 0.00 26 ALA A CA 15
ATOM 18206 C C . ALA A 1 26 ? -7.809 1.956 -6.215 1.00 0.00 26 ALA A C 15
ATOM 18207 O O . ALA A 1 26 ? -7.222 1.150 -6.937 1.00 0.00 26 ALA A O 15
ATOM 18214 N N . GLU A 1 27 ? -7.242 3.071 -5.764 1.00 0.00 27 GLU A N 15
ATOM 18215 C CA . GLU A 1 27 ? -5.867 3.419 -6.101 1.00 0.00 27 GLU A CA 15
ATOM 18216 C C . GLU A 1 27 ? -4.883 2.487 -5.400 1.00 0.00 27 GLU A C 15
ATOM 18217 O O . GLU A 1 27 ? -5.278 1.632 -4.607 1.00 0.00 27 GLU A O 15
ATOM 18229 N N . SER A 1 28 ? -3.599 2.658 -5.699 1.00 0.00 28 SER A N 15
ATOM 18230 C CA . SER A 1 28 ? -2.558 1.830 -5.102 1.00 0.00 28 SER A CA 15
ATOM 18231 C C . SER A 1 28 ? -2.565 1.962 -3.581 1.00 0.00 28 SER A C 15
ATOM 18232 O O . SER A 1 28 ? -2.565 3.068 -3.042 1.00 0.00 28 SER A O 15
ATOM 18240 N N . LEU A 1 29 ? -2.571 0.824 -2.896 1.00 0.00 29 LEU A N 15
ATOM 18241 C CA . LEU A 1 29 ? -2.578 0.809 -1.437 1.00 0.00 29 LEU A CA 15
ATOM 18242 C C . LEU A 1 29 ? -1.174 0.582 -0.888 1.00 0.00 29 LEU A C 15
ATOM 18243 O O . LEU A 1 29 ? -0.487 -0.362 -1.282 1.00 0.00 29 LEU A O 15
ATOM 18259 N N . PHE A 1 30 ? -0.753 1.449 0.026 1.00 0.00 30 PHE A N 15
ATOM 18260 C CA . PHE A 1 30 ? 0.569 1.342 0.631 1.00 0.00 30 PHE A CA 15
ATOM 18261 C C . PHE A 1 30 ? 0.564 0.330 1.773 1.00 0.00 30 PHE A C 15
ATOM 18262 O O . PHE A 1 30 ? -0.458 0.083 2.413 1.00 0.00 30 PHE A O 15
ATOM 18279 N N . PRO A 1 31 ? 1.734 -0.271 2.035 1.00 0.00 31 PRO A N 15
ATOM 18280 C CA . PRO A 1 31 ? 2.957 0.014 1.279 1.00 0.00 31 PRO A CA 15
ATOM 18281 C C . PRO A 1 31 ? 2.893 -0.516 -0.149 1.00 0.00 31 PRO A C 15
ATOM 18282 O O . PRO A 1 31 ? 3.149 0.217 -1.106 1.00 0.00 31 PRO A O 15
ATOM 18293 N N . CYS A 1 32 ? 2.549 -1.792 -0.288 1.00 0.00 32 CYS A N 15
ATOM 18294 C CA . CYS A 1 32 ? 2.451 -2.420 -1.600 1.00 0.00 32 CYS A CA 15
ATOM 18295 C C . CYS A 1 32 ? 1.183 -3.263 -1.705 1.00 0.00 32 CYS A C 15
ATOM 18296 O O . CYS A 1 32 ? 0.354 -3.272 -0.796 1.00 0.00 32 CYS A O 15
ATOM 18303 N N . ARG A 1 33 ? 1.041 -3.970 -2.822 1.00 0.00 33 ARG A N 15
ATOM 18304 C CA . ARG A 1 33 ? -0.125 -4.816 -3.047 1.00 0.00 33 ARG A CA 15
ATOM 18305 C C . ARG A 1 33 ? 0.242 -6.292 -2.921 1.00 0.00 33 ARG A C 15
ATOM 18306 O O . ARG A 1 33 ? -0.363 -7.028 -2.141 1.00 0.00 33 ARG A O 15
ATOM 18327 N N . VAL A 1 34 ? 1.236 -6.717 -3.693 1.00 0.00 34 VAL A N 15
ATOM 18328 C CA . VAL A 1 34 ? 1.684 -8.105 -3.668 1.00 0.00 34 VAL A CA 15
ATOM 18329 C C . VAL A 1 34 ? 1.597 -8.685 -2.261 1.00 0.00 34 VAL A C 15
ATOM 18330 O O . VAL A 1 34 ? 1.210 -9.839 -2.076 1.00 0.00 34 VAL A O 15
ATOM 18343 N N . CYS A 1 35 ? 1.959 -7.877 -1.271 1.00 0.00 35 CYS A N 15
ATOM 18344 C CA . CYS A 1 35 ? 1.923 -8.309 0.122 1.00 0.00 35 CYS A CA 15
ATOM 18345 C C . CYS A 1 35 ? 0.499 -8.259 0.669 1.00 0.00 35 CYS A C 15
ATOM 18346 O O . CYS A 1 35 ? -0.062 -7.182 0.875 1.00 0.00 35 CYS A O 15
ATOM 18353 N N . THR A 1 36 ? -0.081 -9.433 0.903 1.00 0.00 36 THR A N 15
ATOM 18354 C CA . THR A 1 36 ? -1.438 -9.525 1.425 1.00 0.00 36 THR A CA 15
ATOM 18355 C C . THR A 1 36 ? -1.678 -8.489 2.517 1.00 0.00 36 THR A C 15
ATOM 18356 O O . THR A 1 36 ? -2.707 -7.814 2.531 1.00 0.00 36 THR A O 15
ATOM 18367 N N . ARG A 1 37 ? -0.721 -8.368 3.432 1.00 0.00 37 ARG A N 15
ATOM 18368 C CA . ARG A 1 37 ? -0.830 -7.413 4.529 1.00 0.00 37 ARG A CA 15
ATOM 18369 C C . ARG A 1 37 ? -0.669 -5.983 4.024 1.00 0.00 37 ARG A C 15
ATOM 18370 O O . ARG A 1 37 ? 0.435 -5.554 3.682 1.00 0.00 37 ARG A O 15
ATOM 18391 N N . VAL A 1 38 ? -1.776 -5.248 3.978 1.00 0.00 38 VAL A N 15
ATOM 18392 C CA . VAL A 1 38 ? -1.758 -3.867 3.515 1.00 0.00 38 VAL A CA 15
ATOM 18393 C C . VAL A 1 38 ? -1.893 -2.894 4.682 1.00 0.00 38 VAL A C 15
ATOM 18394 O O . VAL A 1 38 ? -2.719 -3.090 5.574 1.00 0.00 38 VAL A O 15
ATOM 18407 N N . PHE A 1 39 ? -1.077 -1.845 4.668 1.00 0.00 39 PHE A N 15
ATOM 18408 C CA . PHE A 1 39 ? -1.105 -0.842 5.726 1.00 0.00 39 PHE A CA 15
ATOM 18409 C C . PHE A 1 39 ? -0.663 0.519 5.195 1.00 0.00 39 PHE A C 15
ATOM 18410 O O . PHE A 1 39 ? 0.437 0.662 4.661 1.00 0.00 39 PHE A O 15
ATOM 18427 N N . HIS A 1 40 ? -1.530 1.516 5.346 1.00 0.00 40 HIS A N 15
ATOM 18428 C CA . HIS A 1 40 ? -1.230 2.866 4.883 1.00 0.00 40 HIS A CA 15
ATOM 18429 C C . HIS A 1 40 ? 0.041 3.396 5.539 1.00 0.00 40 HIS A C 15
ATOM 18430 O O . HIS A 1 40 ? 0.289 3.154 6.721 1.00 0.00 40 HIS A O 15
ATOM 18444 N N . ASP A 1 41 ? 0.845 4.119 4.766 1.00 0.00 41 ASP A N 15
ATOM 18445 C CA . ASP A 1 41 ? 2.090 4.683 5.272 1.00 0.00 41 ASP A CA 15
ATOM 18446 C C . ASP A 1 41 ? 1.824 5.627 6.441 1.00 0.00 41 ASP A C 15
ATOM 18447 O O . ASP A 1 41 ? 2.445 5.514 7.497 1.00 0.00 41 ASP A O 15
ATOM 18456 N N . GLY A 1 42 ? 0.896 6.558 6.243 1.00 0.00 42 GLY A N 15
ATOM 18457 C CA . GLY A 1 42 ? 0.565 7.509 7.289 1.00 0.00 42 GLY A CA 15
ATOM 18458 C C . GLY A 1 42 ? 0.152 6.830 8.580 1.00 0.00 42 GLY A C 15
ATOM 18459 O O . GLY A 1 42 ? 0.221 7.428 9.654 1.00 0.00 42 GLY A O 15
ATOM 18463 N N . CYS A 1 43 ? -0.278 5.577 8.476 1.00 0.00 43 CYS A N 15
ATOM 18464 C CA . CYS A 1 43 ? -0.707 4.816 9.644 1.00 0.00 43 CYS A CA 15
ATOM 18465 C C . CYS A 1 43 ? 0.497 4.283 10.416 1.00 0.00 43 CYS A C 15
ATOM 18466 O O . CYS A 1 43 ? 0.497 4.257 11.648 1.00 0.00 43 CYS A O 15
ATOM 18473 N N . LEU A 1 44 ? 1.521 3.859 9.685 1.00 0.00 44 LEU A N 15
ATOM 18474 C CA . LEU A 1 44 ? 2.732 3.326 10.300 1.00 0.00 44 LEU A CA 15
ATOM 18475 C C . LEU A 1 44 ? 3.500 4.423 11.030 1.00 0.00 44 LEU A C 15
ATOM 18476 O O . LEU A 1 44 ? 3.968 4.225 12.152 1.00 0.00 44 LEU A O 15
ATOM 18492 N N . ARG A 1 45 ? 3.622 5.580 10.389 1.00 0.00 45 ARG A N 15
ATOM 18493 C CA . ARG A 1 45 ? 4.332 6.709 10.979 1.00 0.00 45 ARG A CA 15
ATOM 18494 C C . ARG A 1 45 ? 3.586 7.244 12.198 1.00 0.00 45 ARG A C 15
ATOM 18495 O O . ARG A 1 45 ? 4.200 7.676 13.173 1.00 0.00 45 ARG A O 15
ATOM 18516 N N . ARG A 1 46 ? 2.259 7.209 12.134 1.00 0.00 46 ARG A N 15
ATOM 18517 C CA . ARG A 1 46 ? 1.430 7.692 13.232 1.00 0.00 46 ARG A CA 15
ATOM 18518 C C . ARG A 1 46 ? 1.564 6.788 14.454 1.00 0.00 46 ARG A C 15
ATOM 18519 O O . ARG A 1 46 ? 1.899 7.248 15.545 1.00 0.00 46 ARG A O 15
ATOM 18540 N N . MET A 1 47 ? 1.301 5.499 14.261 1.00 0.00 47 MET A N 15
ATOM 18541 C CA . MET A 1 47 ? 1.393 4.531 15.347 1.00 0.00 47 MET A CA 15
ATOM 18542 C C . MET A 1 47 ? 2.838 4.367 15.808 1.00 0.00 47 MET A C 15
ATOM 18543 O O . MET A 1 47 ? 3.109 4.247 17.002 1.00 0.00 47 MET A O 15
ATOM 18557 N N . GLY A 1 48 ? 3.763 4.363 14.852 1.00 0.00 48 GLY A N 15
ATOM 18558 C CA . GLY A 1 48 ? 5.169 4.213 15.181 1.00 0.00 48 GLY A CA 15
ATOM 18559 C C . GLY A 1 48 ? 5.710 2.850 14.800 1.00 0.00 48 GLY A C 15
ATOM 18560 O O . GLY A 1 48 ? 6.210 2.112 15.651 1.00 0.00 48 GLY A O 15
ATOM 18564 N N . TYR A 1 49 ? 5.612 2.513 13.520 1.00 0.00 49 TYR A N 15
ATOM 18565 C CA . TYR A 1 49 ? 6.093 1.226 13.029 1.00 0.00 49 TYR A CA 15
ATOM 18566 C C . TYR A 1 49 ? 7.351 1.402 12.184 1.00 0.00 49 TYR A C 15
ATOM 18567 O O . TYR A 1 49 ? 8.129 0.464 12.007 1.00 0.00 49 TYR A O 15
ATOM 18585 N N . ILE A 1 50 ? 7.544 2.610 11.664 1.00 0.00 50 ILE A N 15
ATOM 18586 C CA . ILE A 1 50 ? 8.706 2.910 10.839 1.00 0.00 50 ILE A CA 15
ATOM 18587 C C . ILE A 1 50 ? 9.408 4.176 11.318 1.00 0.00 50 ILE A C 15
ATOM 18588 O O . ILE A 1 50 ? 10.632 4.282 11.251 1.00 0.00 50 ILE A O 15
ATOM 18604 N N . GLN A 1 51 ? 8.625 5.134 11.802 1.00 0.00 51 GLN A N 15
ATOM 18605 C CA . GLN A 1 51 ? 9.171 6.393 12.294 1.00 0.00 51 GLN A CA 15
ATOM 18606 C C . GLN A 1 51 ? 8.067 7.286 12.851 1.00 0.00 51 GLN A C 15
ATOM 18607 O O . GLN A 1 51 ? 6.993 7.403 12.262 1.00 0.00 51 GLN A O 15
ATOM 18621 N N . GLY A 1 52 ? 8.339 7.914 13.991 1.00 0.00 52 GLY A N 15
ATOM 18622 C CA . GLY A 1 52 ? 7.359 8.787 14.609 1.00 0.00 52 GLY A CA 15
ATOM 18623 C C . GLY A 1 52 ? 6.929 9.916 13.693 1.00 0.00 52 GLY A C 15
ATOM 18624 O O . GLY A 1 52 ? 7.348 9.981 12.538 1.00 0.00 52 GLY A O 15
ATOM 18628 N N . ASP A 1 53 ? 6.090 10.808 14.209 1.00 0.00 53 ASP A N 15
ATOM 18629 C CA . ASP A 1 53 ? 5.603 11.939 13.429 1.00 0.00 53 ASP A CA 15
ATOM 18630 C C . ASP A 1 53 ? 6.576 13.111 13.505 1.00 0.00 53 ASP A C 15
ATOM 18631 O O . ASP A 1 53 ? 6.173 14.254 13.723 1.00 0.00 53 ASP A O 15
ATOM 18640 N N . SER A 1 54 ? 7.860 12.820 13.326 1.00 0.00 54 SER A N 15
ATOM 18641 C CA . SER A 1 54 ? 8.893 13.848 13.379 1.00 0.00 54 SER A CA 15
ATOM 18642 C C . SER A 1 54 ? 9.879 13.689 12.225 1.00 0.00 54 SER A C 15
ATOM 18643 O O . SER A 1 54 ? 10.849 12.939 12.324 1.00 0.00 54 SER A O 15
ATOM 18651 N N . ALA A 1 55 ? 9.621 14.401 11.133 1.00 0.00 55 ALA A N 15
ATOM 18652 C CA . ALA A 1 55 ? 10.485 14.341 9.961 1.00 0.00 55 ALA A CA 15
ATOM 18653 C C . ALA A 1 55 ? 10.036 15.338 8.897 1.00 0.00 55 ALA A C 15
ATOM 18654 O O . ALA A 1 55 ? 8.899 15.292 8.431 1.00 0.00 55 ALA A O 15
ATOM 18661 N N . ALA A 1 56 ? 10.939 16.237 8.518 1.00 0.00 56 ALA A N 15
ATOM 18662 C CA . ALA A 1 56 ? 10.636 17.243 7.508 1.00 0.00 56 ALA A CA 15
ATOM 18663 C C . ALA A 1 56 ? 11.581 17.128 6.318 1.00 0.00 56 ALA A C 15
ATOM 18664 O O . ALA A 1 56 ? 11.553 17.957 5.409 1.00 0.00 56 ALA A O 15
ATOM 18671 N N . GLU A 1 57 ? 12.419 16.095 6.331 1.00 0.00 57 GLU A N 15
ATOM 18672 C CA . GLU A 1 57 ? 13.374 15.875 5.251 1.00 0.00 57 GLU A CA 15
ATOM 18673 C C . GLU A 1 57 ? 13.080 14.566 4.524 1.00 0.00 57 GLU A C 15
ATOM 18674 O O . GLU A 1 57 ? 13.987 13.790 4.226 1.00 0.00 57 GLU A O 15
ATOM 18686 N N . VAL A 1 58 ? 11.803 14.327 4.242 1.00 0.00 58 VAL A N 15
ATOM 18687 C CA . VAL A 1 58 ? 11.387 13.112 3.549 1.00 0.00 58 VAL A CA 15
ATOM 18688 C C . VAL A 1 58 ? 11.050 13.400 2.090 1.00 0.00 58 VAL A C 15
ATOM 18689 O O . VAL A 1 58 ? 10.422 14.410 1.773 1.00 0.00 58 VAL A O 15
ATOM 18702 N N . THR A 1 59 ? 11.475 12.505 1.203 1.00 0.00 59 THR A N 15
ATOM 18703 C CA . THR A 1 59 ? 11.220 12.662 -0.223 1.00 0.00 59 THR A CA 15
ATOM 18704 C C . THR A 1 59 ? 10.976 11.312 -0.890 1.00 0.00 59 THR A C 15
ATOM 18705 O O . THR A 1 59 ? 11.908 10.537 -1.101 1.00 0.00 59 THR A O 15
ATOM 18716 N N . GLU A 1 60 ? 9.718 11.039 -1.220 1.00 0.00 60 GLU A N 15
ATOM 18717 C CA . GLU A 1 60 ? 9.353 9.783 -1.864 1.00 0.00 60 GLU A CA 15
ATOM 18718 C C . GLU A 1 60 ? 7.949 9.862 -2.457 1.00 0.00 60 GLU A C 15
ATOM 18719 O O . GLU A 1 60 ? 7.187 10.781 -2.155 1.00 0.00 60 GLU A O 15
ATOM 18731 N N . MET A 1 61 ? 7.616 8.894 -3.305 1.00 0.00 61 MET A N 15
ATOM 18732 C CA . MET A 1 61 ? 6.305 8.854 -3.941 1.00 0.00 61 MET A CA 15
ATOM 18733 C C . MET A 1 61 ? 5.632 7.504 -3.716 1.00 0.00 61 MET A C 15
ATOM 18734 O O . MET A 1 61 ? 6.093 6.479 -4.217 1.00 0.00 61 MET A O 15
ATOM 18748 N N . ALA A 1 62 ? 4.539 7.511 -2.959 1.00 0.00 62 ALA A N 15
ATOM 18749 C CA . ALA A 1 62 ? 3.803 6.287 -2.669 1.00 0.00 62 ALA A CA 15
ATOM 18750 C C . ALA A 1 62 ? 2.596 6.140 -3.591 1.00 0.00 62 ALA A C 15
ATOM 18751 O O . ALA A 1 62 ? 2.494 5.173 -4.347 1.00 0.00 62 ALA A O 15
ATOM 18758 N N . HIS A 1 63 ? 1.685 7.106 -3.525 1.00 0.00 63 HIS A N 15
ATOM 18759 C CA . HIS A 1 63 ? 0.487 7.084 -4.355 1.00 0.00 63 HIS A CA 15
ATOM 18760 C C . HIS A 1 63 ? 0.801 6.554 -5.750 1.00 0.00 63 HIS A C 15
ATOM 18761 O O . HIS A 1 63 ? 0.178 5.601 -6.221 1.00 0.00 63 HIS A O 15
ATOM 18775 N N . THR A 1 64 ? 1.771 7.179 -6.411 1.00 0.00 64 THR A N 15
ATOM 18776 C CA . THR A 1 64 ? 2.168 6.773 -7.753 1.00 0.00 64 THR A CA 15
ATOM 18777 C C . THR A 1 64 ? 2.261 5.255 -7.863 1.00 0.00 64 THR A C 15
ATOM 18778 O O . THR A 1 64 ? 2.611 4.575 -6.900 1.00 0.00 64 THR A O 15
ATOM 18789 N N . GLU A 1 65 ? 1.946 4.732 -9.043 1.00 0.00 65 GLU A N 15
ATOM 18790 C CA . GLU A 1 65 ? 1.995 3.293 -9.277 1.00 0.00 65 GLU A CA 15
ATOM 18791 C C . GLU A 1 65 ? 3.368 2.730 -8.926 1.00 0.00 65 GLU A C 15
ATOM 18792 O O . GLU A 1 65 ? 4.392 3.386 -9.127 1.00 0.00 65 GLU A O 15
ATOM 18804 N N . THR A 1 66 ? 3.385 1.510 -8.397 1.00 0.00 66 THR A N 15
ATOM 18805 C CA . THR A 1 66 ? 4.632 0.860 -8.015 1.00 0.00 66 THR A CA 15
ATOM 18806 C C . THR A 1 66 ? 5.609 1.858 -7.403 1.00 0.00 66 THR A C 15
ATOM 18807 O O . THR A 1 66 ? 6.809 1.807 -7.665 1.00 0.00 66 THR A O 15
ATOM 18818 N N . GLY A 1 67 ? 5.084 2.767 -6.586 1.00 0.00 67 GLY A N 15
ATOM 18819 C CA . GLY A 1 67 ? 5.925 3.765 -5.950 1.00 0.00 67 GLY A CA 15
ATOM 18820 C C . GLY A 1 67 ? 7.095 3.149 -5.209 1.00 0.00 67 GLY A C 15
ATOM 18821 O O . GLY A 1 67 ? 8.091 2.761 -5.821 1.00 0.00 67 GLY A O 15
ATOM 18825 N N . TRP A 1 68 ? 6.979 3.062 -3.889 1.00 0.00 68 TRP A N 15
ATOM 18826 C CA . TRP A 1 68 ? 8.038 2.490 -3.064 1.00 0.00 68 TRP A CA 15
ATOM 18827 C C . TRP A 1 68 ? 7.692 1.066 -2.645 1.00 0.00 68 TRP A C 15
ATOM 18828 O O . TRP A 1 68 ? 6.528 0.743 -2.412 1.00 0.00 68 TRP A O 15
ATOM 18849 N N . SER A 1 69 ? 8.711 0.218 -2.551 1.00 0.00 69 SER A N 15
ATOM 18850 C CA . SER A 1 69 ? 8.515 -1.174 -2.163 1.00 0.00 69 SER A CA 15
ATOM 18851 C C . SER A 1 69 ? 8.557 -1.326 -0.645 1.00 0.00 69 SER A C 15
ATOM 18852 O O . SER A 1 69 ? 9.394 -0.724 0.028 1.00 0.00 69 SER A O 15
ATOM 18860 N N . CYS A 1 70 ? 7.647 -2.134 -0.113 1.00 0.00 70 CYS A N 15
ATOM 18861 C CA . CYS A 1 70 ? 7.577 -2.367 1.325 1.00 0.00 70 CYS A CA 15
ATOM 18862 C C . CYS A 1 70 ? 8.807 -3.127 1.813 1.00 0.00 70 CYS A C 15
ATOM 18863 O O . CYS A 1 70 ? 9.578 -3.661 1.015 1.00 0.00 70 CYS A O 15
ATOM 18870 N N . HIS A 1 71 ? 8.984 -3.170 3.130 1.00 0.00 71 HIS A N 15
ATOM 18871 C CA . HIS A 1 71 ? 10.120 -3.866 3.726 1.00 0.00 71 HIS A CA 15
ATOM 18872 C C . HIS A 1 71 ? 10.006 -5.372 3.516 1.00 0.00 71 HIS A C 15
ATOM 18873 O O . HIS A 1 71 ? 10.999 -6.049 3.244 1.00 0.00 71 HIS A O 15
ATOM 18887 N N . TYR A 1 72 ? 8.791 -5.892 3.645 1.00 0.00 72 TYR A N 15
ATOM 18888 C CA . TYR A 1 72 ? 8.547 -7.319 3.472 1.00 0.00 72 TYR A CA 15
ATOM 18889 C C . TYR A 1 72 ? 8.285 -7.654 2.008 1.00 0.00 72 TYR A C 15
ATOM 18890 O O . TYR A 1 72 ? 7.449 -8.502 1.692 1.00 0.00 72 TYR A O 15
ATOM 18908 N N . CYS A 1 73 ? 9.005 -6.983 1.116 1.00 0.00 73 CYS A N 15
ATOM 18909 C CA . CYS A 1 73 ? 8.852 -7.208 -0.317 1.00 0.00 73 CYS A CA 15
ATOM 18910 C C . CYS A 1 73 ? 9.827 -8.274 -0.807 1.00 0.00 73 CYS A C 15
ATOM 18911 O O . CYS A 1 73 ? 10.660 -8.765 -0.046 1.00 0.00 73 CYS A O 15
ATOM 18918 N N . ASP A 1 74 ? 9.717 -8.626 -2.083 1.00 0.00 74 ASP A N 15
ATOM 18919 C CA . ASP A 1 74 ? 10.589 -9.633 -2.677 1.00 0.00 74 ASP A CA 15
ATOM 18920 C C . ASP A 1 74 ? 11.621 -8.984 -3.595 1.00 0.00 74 ASP A C 15
ATOM 18921 O O . ASP A 1 74 ? 11.316 -8.627 -4.732 1.00 0.00 74 ASP A O 15
ATOM 18930 N N . ASN A 1 75 ? 12.842 -8.834 -3.093 1.00 0.00 75 ASN A N 15
ATOM 18931 C CA . ASN A 1 75 ? 13.918 -8.228 -3.868 1.00 0.00 75 ASN A CA 15
ATOM 18932 C C . ASN A 1 75 ? 15.252 -8.906 -3.570 1.00 0.00 75 ASN A C 15
ATOM 18933 O O . ASN A 1 75 ? 15.420 -9.535 -2.525 1.00 0.00 75 ASN A O 15
ATOM 18944 N N . ILE A 1 76 ? 16.197 -8.772 -4.494 1.00 0.00 76 ILE A N 15
ATOM 18945 C CA . ILE A 1 76 ? 17.516 -9.369 -4.330 1.00 0.00 76 ILE A CA 15
ATOM 18946 C C . ILE A 1 76 ? 18.232 -8.795 -3.111 1.00 0.00 76 ILE A C 15
ATOM 18947 O O . ILE A 1 76 ? 18.888 -7.758 -3.197 1.00 0.00 76 ILE A O 15
ATOM 18963 N N . ASN A 1 77 ? 18.101 -9.477 -1.979 1.00 0.00 77 ASN A N 15
ATOM 18964 C CA . ASN A 1 77 ? 18.736 -9.036 -0.743 1.00 0.00 77 ASN A CA 15
ATOM 18965 C C . ASN A 1 77 ? 20.255 -9.145 -0.843 1.00 0.00 77 ASN A C 15
ATOM 18966 O O . ASN A 1 77 ? 20.830 -10.204 -0.583 1.00 0.00 77 ASN A O 15
ATOM 18977 N N . LEU A 1 78 ? 20.899 -8.047 -1.220 1.00 0.00 78 LEU A N 15
ATOM 18978 C CA . LEU A 1 78 ? 22.352 -8.019 -1.354 1.00 0.00 78 LEU A CA 15
ATOM 18979 C C . LEU A 1 78 ? 23.021 -8.700 -0.165 1.00 0.00 78 LEU A C 15
ATOM 18980 O O . LEU A 1 78 ? 22.607 -8.521 0.981 1.00 0.00 78 LEU A O 15
ATOM 18996 N N . LEU A 1 79 ? 24.059 -9.481 -0.444 1.00 0.00 79 LEU A N 15
ATOM 18997 C CA . LEU A 1 79 ? 24.788 -10.187 0.603 1.00 0.00 79 LEU A CA 15
ATOM 18998 C C . LEU A 1 79 ? 25.728 -9.243 1.344 1.00 0.00 79 LEU A C 15
ATOM 18999 O O . LEU A 1 79 ? 26.049 -8.159 0.856 1.00 0.00 79 LEU A O 15
ATOM 19015 N N . LEU A 1 80 ? 26.168 -9.662 2.526 1.00 0.00 80 LEU A N 15
ATOM 19016 C CA . LEU A 1 80 ? 27.074 -8.855 3.335 1.00 0.00 80 LEU A CA 15
ATOM 19017 C C . LEU A 1 80 ? 28.145 -9.724 3.987 1.00 0.00 80 LEU A C 15
ATOM 19018 O O . LEU A 1 80 ? 27.876 -10.850 4.405 1.00 0.00 80 LEU A O 15
ATOM 19034 N N . THR A 1 81 ? 29.361 -9.193 4.070 1.00 0.00 81 THR A N 15
ATOM 19035 C CA . THR A 1 81 ? 30.472 -9.920 4.672 1.00 0.00 81 THR A CA 15
ATOM 19036 C C . THR A 1 81 ? 30.266 -10.098 6.172 1.00 0.00 81 THR A C 15
ATOM 19037 O O . THR A 1 81 ? 30.474 -9.168 6.951 1.00 0.00 81 THR A O 15
ATOM 19048 N N . GLU A 1 82 ? 29.855 -11.298 6.569 1.00 0.00 82 GLU A N 15
ATOM 19049 C CA . GLU A 1 82 ? 29.621 -11.597 7.977 1.00 0.00 82 GLU A CA 15
ATOM 19050 C C . GLU A 1 82 ? 29.430 -13.095 8.192 1.00 0.00 82 GLU A C 15
ATOM 19051 O O . GLU A 1 82 ? 28.611 -13.728 7.527 1.00 0.00 82 GLU A O 15
ATOM 19063 N N . GLU A 1 83 ? 30.195 -13.656 9.124 1.00 0.00 83 GLU A N 15
ATOM 19064 C CA . GLU A 1 83 ? 30.111 -15.080 9.424 1.00 0.00 83 GLU A CA 15
ATOM 19065 C C . GLU A 1 83 ? 30.047 -15.316 10.930 1.00 0.00 83 GLU A C 15
ATOM 19066 O O . GLU A 1 83 ? 31.049 -15.651 11.561 1.00 0.00 83 GLU A O 15
ATOM 19078 N N . SER A 1 84 ? 28.859 -15.138 11.500 1.00 0.00 84 SER A N 15
ATOM 19079 C CA . SER A 1 84 ? 28.663 -15.326 12.933 1.00 0.00 84 SER A CA 15
ATOM 19080 C C . SER A 1 84 ? 27.303 -15.955 13.217 1.00 0.00 84 SER A C 15
ATOM 19081 O O . SER A 1 84 ? 26.265 -15.318 13.046 1.00 0.00 84 SER A O 15
ATOM 19089 N N . GLY A 1 85 ? 27.318 -17.211 13.653 1.00 0.00 85 GLY A N 15
ATOM 19090 C CA . GLY A 1 85 ? 26.080 -17.906 13.955 1.00 0.00 85 GLY A CA 15
ATOM 19091 C C . GLY A 1 85 ? 26.292 -19.387 14.204 1.00 0.00 85 GLY A C 15
ATOM 19092 O O . GLY A 1 85 ? 26.540 -20.163 13.282 1.00 0.00 85 GLY A O 15
ATOM 19096 N N . PRO A 1 86 ? 26.195 -19.796 15.477 1.00 0.00 86 PRO A N 15
ATOM 19097 C CA . PRO A 1 86 ? 26.376 -21.196 15.874 1.00 0.00 86 PRO A CA 15
ATOM 19098 C C . PRO A 1 86 ? 25.233 -22.085 15.399 1.00 0.00 86 PRO A C 15
ATOM 19099 O O . PRO A 1 86 ? 24.111 -21.991 15.896 1.00 0.00 86 PRO A O 15
ATOM 19110 N N . SER A 1 87 ? 25.525 -22.951 14.433 1.00 0.00 87 SER A N 15
ATOM 19111 C CA . SER A 1 87 ? 24.521 -23.856 13.887 1.00 0.00 87 SER A CA 15
ATOM 19112 C C . SER A 1 87 ? 23.222 -23.113 13.595 1.00 0.00 87 SER A C 15
ATOM 19113 O O . SER A 1 87 ? 22.131 -23.623 13.850 1.00 0.00 87 SER A O 15
ATOM 19121 N N . SER A 1 88 ? 23.347 -21.904 13.057 1.00 0.00 88 SER A N 15
ATOM 19122 C CA . SER A 1 88 ? 22.183 -21.087 12.733 1.00 0.00 88 SER A CA 15
ATOM 19123 C C . SER A 1 88 ? 21.669 -21.405 11.332 1.00 0.00 88 SER A C 15
ATOM 19124 O O . SER A 1 88 ? 22.405 -21.302 10.351 1.00 0.00 88 SER A O 15
ATOM 19132 N N . GLY A 1 89 ? 20.401 -21.792 11.247 1.00 0.00 89 GLY A N 15
ATOM 19133 C CA . GLY A 1 89 ? 19.809 -22.119 9.963 1.00 0.00 89 GLY A CA 15
ATOM 19134 C C . GLY A 1 89 ? 18.823 -23.267 10.055 1.00 0.00 89 GLY A C 15
ATOM 19135 O O . GLY A 1 89 ? 18.358 -23.571 11.153 1.00 0.00 89 GLY A O 15
ATOM 19141 N N . GLY A 1 1 ? -26.086 11.995 -4.043 1.00 0.00 1 GLY A N 16
ATOM 19142 C CA . GLY A 1 1 ? -25.014 11.266 -3.391 1.00 0.00 1 GLY A CA 16
ATOM 19143 C C . GLY A 1 1 ? -25.378 10.834 -1.985 1.00 0.00 1 GLY A C 16
ATOM 19144 O O . GLY A 1 1 ? -25.396 11.649 -1.062 1.00 0.00 1 GLY A O 16
ATOM 19148 N N . SER A 1 2 ? -25.673 9.548 -1.820 1.00 0.00 2 SER A N 16
ATOM 19149 C CA . SER A 1 2 ? -26.045 9.010 -0.516 1.00 0.00 2 SER A CA 16
ATOM 19150 C C . SER A 1 2 ? -24.848 8.345 0.158 1.00 0.00 2 SER A C 16
ATOM 19151 O O . SER A 1 2 ? -24.044 7.679 -0.495 1.00 0.00 2 SER A O 16
ATOM 19159 N N . SER A 1 3 ? -24.737 8.530 1.469 1.00 0.00 3 SER A N 16
ATOM 19160 C CA . SER A 1 3 ? -23.637 7.951 2.233 1.00 0.00 3 SER A CA 16
ATOM 19161 C C . SER A 1 3 ? -23.434 6.485 1.866 1.00 0.00 3 SER A C 16
ATOM 19162 O O . SER A 1 3 ? -24.395 5.750 1.642 1.00 0.00 3 SER A O 16
ATOM 19170 N N . GLY A 1 4 ? -22.174 6.066 1.807 1.00 0.00 4 GLY A N 16
ATOM 19171 C CA . GLY A 1 4 ? -21.865 4.689 1.467 1.00 0.00 4 GLY A CA 16
ATOM 19172 C C . GLY A 1 4 ? -21.003 4.577 0.225 1.00 0.00 4 GLY A C 16
ATOM 19173 O O . GLY A 1 4 ? -20.571 5.587 -0.332 1.00 0.00 4 GLY A O 16
ATOM 19177 N N . SER A 1 5 ? -20.750 3.347 -0.210 1.00 0.00 5 SER A N 16
ATOM 19178 C CA . SER A 1 5 ? -19.929 3.107 -1.390 1.00 0.00 5 SER A CA 16
ATOM 19179 C C . SER A 1 5 ? -20.663 2.221 -2.391 1.00 0.00 5 SER A C 16
ATOM 19180 O O . SER A 1 5 ? -20.584 0.994 -2.326 1.00 0.00 5 SER A O 16
ATOM 19188 N N . SER A 1 6 ? -21.377 2.851 -3.320 1.00 0.00 6 SER A N 16
ATOM 19189 C CA . SER A 1 6 ? -22.129 2.121 -4.333 1.00 0.00 6 SER A CA 16
ATOM 19190 C C . SER A 1 6 ? -22.159 2.893 -5.648 1.00 0.00 6 SER A C 16
ATOM 19191 O O . SER A 1 6 ? -22.456 4.087 -5.674 1.00 0.00 6 SER A O 16
ATOM 19199 N N . GLY A 1 7 ? -21.849 2.202 -6.740 1.00 0.00 7 GLY A N 16
ATOM 19200 C CA . GLY A 1 7 ? -21.846 2.837 -8.045 1.00 0.00 7 GLY A CA 16
ATOM 19201 C C . GLY A 1 7 ? -21.325 1.922 -9.135 1.00 0.00 7 GLY A C 16
ATOM 19202 O O . GLY A 1 7 ? -21.364 0.697 -9.018 1.00 0.00 7 GLY A O 16
ATOM 19206 N N . PRO A 1 8 ? -20.825 2.519 -10.228 1.00 0.00 8 PRO A N 16
ATOM 19207 C CA . PRO A 1 8 ? -20.287 1.768 -11.365 1.00 0.00 8 PRO A CA 16
ATOM 19208 C C . PRO A 1 8 ? -18.975 1.068 -11.028 1.00 0.00 8 PRO A C 16
ATOM 19209 O O . PRO A 1 8 ? -18.394 0.380 -11.867 1.00 0.00 8 PRO A O 16
ATOM 19220 N N . ARG A 1 9 ? -18.514 1.247 -9.795 1.00 0.00 9 ARG A N 16
ATOM 19221 C CA . ARG A 1 9 ? -17.269 0.634 -9.347 1.00 0.00 9 ARG A CA 16
ATOM 19222 C C . ARG A 1 9 ? -17.547 -0.529 -8.397 1.00 0.00 9 ARG A C 16
ATOM 19223 O O . ARG A 1 9 ? -18.260 -0.375 -7.407 1.00 0.00 9 ARG A O 16
ATOM 19244 N N . GLU A 1 10 ? -16.978 -1.689 -8.709 1.00 0.00 10 GLU A N 16
ATOM 19245 C CA . GLU A 1 10 ? -17.166 -2.877 -7.883 1.00 0.00 10 GLU A CA 16
ATOM 19246 C C . GLU A 1 10 ? -15.935 -3.141 -7.022 1.00 0.00 10 GLU A C 16
ATOM 19247 O O . GLU A 1 10 ? -14.834 -3.373 -7.523 1.00 0.00 10 GLU A O 16
ATOM 19259 N N . PRO A 1 11 ? -16.123 -3.106 -5.694 1.00 0.00 11 PRO A N 16
ATOM 19260 C CA . PRO A 1 11 ? -15.039 -3.340 -4.735 1.00 0.00 11 PRO A CA 16
ATOM 19261 C C . PRO A 1 11 ? -14.573 -4.791 -4.728 1.00 0.00 11 PRO A C 16
ATOM 19262 O O . PRO A 1 11 ? -15.323 -5.692 -4.352 1.00 0.00 11 PRO A O 16
ATOM 19273 N N . VAL A 1 12 ? -13.331 -5.011 -5.148 1.00 0.00 12 VAL A N 16
ATOM 19274 C CA . VAL A 1 12 ? -12.764 -6.354 -5.189 1.00 0.00 12 VAL A CA 16
ATOM 19275 C C . VAL A 1 12 ? -11.632 -6.504 -4.180 1.00 0.00 12 VAL A C 16
ATOM 19276 O O . VAL A 1 12 ? -10.578 -7.058 -4.490 1.00 0.00 12 VAL A O 16
ATOM 19289 N N . VAL A 1 13 ? -11.858 -6.007 -2.967 1.00 0.00 13 VAL A N 16
ATOM 19290 C CA . VAL A 1 13 ? -10.857 -6.087 -1.910 1.00 0.00 13 VAL A CA 16
ATOM 19291 C C . VAL A 1 13 ? -11.510 -6.322 -0.552 1.00 0.00 13 VAL A C 16
ATOM 19292 O O . VAL A 1 13 ? -12.321 -5.519 -0.095 1.00 0.00 13 VAL A O 16
ATOM 19305 N N . ASN A 1 14 ? -11.149 -7.430 0.087 1.00 0.00 14 ASN A N 16
ATOM 19306 C CA . ASN A 1 14 ? -11.700 -7.772 1.394 1.00 0.00 14 ASN A CA 16
ATOM 19307 C C . ASN A 1 14 ? -10.595 -8.201 2.354 1.00 0.00 14 ASN A C 16
ATOM 19308 O O . ASN A 1 14 ? -10.562 -7.775 3.509 1.00 0.00 14 ASN A O 16
ATOM 19319 N N . ASP A 1 15 ? -9.692 -9.045 1.870 1.00 0.00 15 ASP A N 16
ATOM 19320 C CA . ASP A 1 15 ? -8.585 -9.531 2.684 1.00 0.00 15 ASP A CA 16
ATOM 19321 C C . ASP A 1 15 ? -7.541 -8.438 2.889 1.00 0.00 15 ASP A C 16
ATOM 19322 O O . ASP A 1 15 ? -6.938 -8.335 3.957 1.00 0.00 15 ASP A O 16
ATOM 19331 N N . GLU A 1 16 ? -7.332 -7.624 1.859 1.00 0.00 16 GLU A N 16
ATOM 19332 C CA . GLU A 1 16 ? -6.360 -6.540 1.927 1.00 0.00 16 GLU A CA 16
ATOM 19333 C C . GLU A 1 16 ? -6.970 -5.302 2.578 1.00 0.00 16 GLU A C 16
ATOM 19334 O O . GLU A 1 16 ? -7.635 -4.505 1.918 1.00 0.00 16 GLU A O 16
ATOM 19346 N N . MET A 1 17 ? -6.739 -5.149 3.878 1.00 0.00 17 MET A N 16
ATOM 19347 C CA . MET A 1 17 ? -7.265 -4.009 4.619 1.00 0.00 17 MET A CA 16
ATOM 19348 C C . MET A 1 17 ? -6.236 -3.487 5.616 1.00 0.00 17 MET A C 16
ATOM 19349 O O . MET A 1 17 ? -5.543 -4.264 6.273 1.00 0.00 17 MET A O 16
ATOM 19363 N N . CYS A 1 18 ? -6.141 -2.166 5.726 1.00 0.00 18 CYS A N 16
ATOM 19364 C CA . CYS A 1 18 ? -5.196 -1.540 6.642 1.00 0.00 18 CYS A CA 16
ATOM 19365 C C . CYS A 1 18 ? -5.346 -2.107 8.050 1.00 0.00 18 CYS A C 16
ATOM 19366 O O . CYS A 1 18 ? -6.459 -2.266 8.552 1.00 0.00 18 CYS A O 16
ATOM 19373 N N . ASP A 1 19 ? -4.218 -2.412 8.682 1.00 0.00 19 ASP A N 16
ATOM 19374 C CA . ASP A 1 19 ? -4.223 -2.961 10.033 1.00 0.00 19 ASP A CA 16
ATOM 19375 C C . ASP A 1 19 ? -4.526 -1.876 11.060 1.00 0.00 19 ASP A C 16
ATOM 19376 O O . ASP A 1 19 ? -4.500 -2.122 12.266 1.00 0.00 19 ASP A O 16
ATOM 19385 N N . VAL A 1 20 ? -4.811 -0.672 10.575 1.00 0.00 20 VAL A N 16
ATOM 19386 C CA . VAL A 1 20 ? -5.120 0.453 11.450 1.00 0.00 20 VAL A CA 16
ATOM 19387 C C . VAL A 1 20 ? -6.450 1.096 11.072 1.00 0.00 20 VAL A C 16
ATOM 19388 O O . VAL A 1 20 ? -7.132 1.678 11.916 1.00 0.00 20 VAL A O 16
ATOM 19401 N N . CYS A 1 21 ? -6.813 0.986 9.799 1.00 0.00 21 CYS A N 16
ATOM 19402 C CA . CYS A 1 21 ? -8.061 1.556 9.308 1.00 0.00 21 CYS A CA 16
ATOM 19403 C C . CYS A 1 21 ? -9.017 0.458 8.847 1.00 0.00 21 CYS A C 16
ATOM 19404 O O . CYS A 1 21 ? -10.229 0.657 8.798 1.00 0.00 21 CYS A O 16
ATOM 19411 N N . GLU A 1 22 ? -8.458 -0.702 8.511 1.00 0.00 22 GLU A N 16
ATOM 19412 C CA . GLU A 1 22 ? -9.260 -1.830 8.054 1.00 0.00 22 GLU A CA 16
ATOM 19413 C C . GLU A 1 22 ? -10.150 -1.425 6.882 1.00 0.00 22 GLU A C 16
ATOM 19414 O O . GLU A 1 22 ? -11.282 -1.894 6.756 1.00 0.00 22 GLU A O 16
ATOM 19426 N N . VAL A 1 23 ? -9.631 -0.551 6.026 1.00 0.00 23 VAL A N 16
ATOM 19427 C CA . VAL A 1 23 ? -10.376 -0.084 4.864 1.00 0.00 23 VAL A CA 16
ATOM 19428 C C . VAL A 1 23 ? -9.465 0.068 3.650 1.00 0.00 23 VAL A C 16
ATOM 19429 O O . VAL A 1 23 ? -8.242 -0.018 3.766 1.00 0.00 23 VAL A O 16
ATOM 19442 N N . TRP A 1 24 ? -10.069 0.294 2.489 1.00 0.00 24 TRP A N 16
ATOM 19443 C CA . TRP A 1 24 ? -9.311 0.458 1.253 1.00 0.00 24 TRP A CA 16
ATOM 19444 C C . TRP A 1 24 ? -9.726 1.733 0.526 1.00 0.00 24 TRP A C 16
ATOM 19445 O O . TRP A 1 24 ? -10.696 2.389 0.906 1.00 0.00 24 TRP A O 16
ATOM 19466 N N . THR A 1 25 ? -8.985 2.079 -0.522 1.00 0.00 25 THR A N 16
ATOM 19467 C CA . THR A 1 25 ? -9.275 3.275 -1.301 1.00 0.00 25 THR A CA 16
ATOM 19468 C C . THR A 1 25 ? -9.021 3.040 -2.786 1.00 0.00 25 THR A C 16
ATOM 19469 O O . THR A 1 25 ? -8.125 2.283 -3.160 1.00 0.00 25 THR A O 16
ATOM 19480 N N . ALA A 1 26 ? -9.816 3.692 -3.628 1.00 0.00 26 ALA A N 16
ATOM 19481 C CA . ALA A 1 26 ? -9.675 3.554 -5.073 1.00 0.00 26 ALA A CA 16
ATOM 19482 C C . ALA A 1 26 ? -8.207 3.588 -5.487 1.00 0.00 26 ALA A C 16
ATOM 19483 O O . ALA A 1 26 ? -7.795 2.875 -6.401 1.00 0.00 26 ALA A O 16
ATOM 19490 N N . GLU A 1 27 ? -7.425 4.422 -4.808 1.00 0.00 27 GLU A N 16
ATOM 19491 C CA . GLU A 1 27 ? -6.003 4.548 -5.108 1.00 0.00 27 GLU A CA 16
ATOM 19492 C C . GLU A 1 27 ? -5.252 3.275 -4.729 1.00 0.00 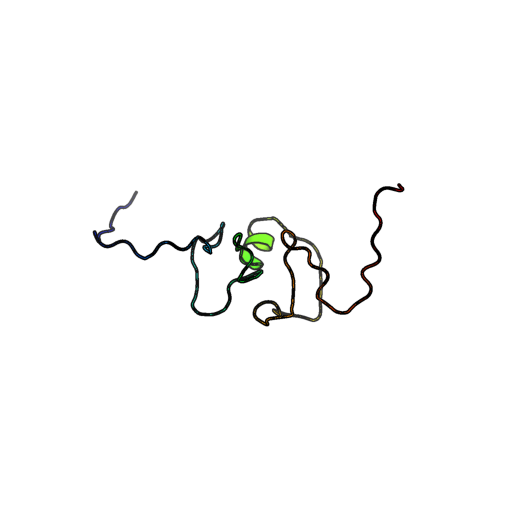27 GLU A C 16
ATOM 19493 O O . GLU A 1 27 ? -5.834 2.335 -4.188 1.00 0.00 27 GLU A O 16
ATOM 19505 N N . SER A 1 28 ? -3.954 3.253 -5.017 1.00 0.00 28 SER A N 16
ATOM 19506 C CA . SER A 1 28 ? -3.123 2.094 -4.711 1.00 0.00 28 SER A CA 16
ATOM 19507 C C . SER A 1 28 ? -2.964 1.923 -3.204 1.00 0.00 28 SER A C 16
ATOM 19508 O O . SER A 1 28 ? -2.740 2.893 -2.477 1.00 0.00 28 SER A O 16
ATOM 19516 N N . LEU A 1 29 ? -3.081 0.684 -2.740 1.00 0.00 29 LEU A N 16
ATOM 19517 C CA . LEU A 1 29 ? -2.951 0.384 -1.318 1.00 0.00 29 LEU A CA 16
ATOM 19518 C C . LEU A 1 29 ? -1.547 -0.119 -0.994 1.00 0.00 29 LEU A C 16
ATOM 19519 O O . LEU A 1 29 ? -1.192 -1.253 -1.316 1.00 0.00 29 LEU A O 16
ATOM 19535 N N . PHE A 1 30 ? -0.752 0.733 -0.356 1.00 0.00 30 PHE A N 16
ATOM 19536 C CA . PHE A 1 30 ? 0.613 0.375 0.013 1.00 0.00 30 PHE A CA 16
ATOM 19537 C C . PHE A 1 30 ? 0.634 -0.420 1.316 1.00 0.00 30 PHE A C 16
ATOM 19538 O O . PHE A 1 30 ? -0.235 -0.274 2.175 1.00 0.00 30 PHE A O 16
ATOM 19555 N N . PRO A 1 31 ? 1.650 -1.283 1.464 1.00 0.00 31 PRO A N 16
ATOM 19556 C CA . PRO A 1 31 ? 2.689 -1.465 0.447 1.00 0.00 31 PRO A CA 16
ATOM 19557 C C . PRO A 1 31 ? 2.160 -2.154 -0.805 1.00 0.00 31 PRO A C 16
ATOM 19558 O O . PRO A 1 31 ? 0.954 -2.354 -0.954 1.00 0.00 31 PRO A O 16
ATOM 19569 N N . CYS A 1 32 ? 3.068 -2.515 -1.705 1.00 0.00 32 CYS A N 16
ATOM 19570 C CA . CYS A 1 32 ? 2.694 -3.181 -2.947 1.00 0.00 32 CYS A CA 16
ATOM 19571 C C . CYS A 1 32 ? 1.681 -4.292 -2.683 1.00 0.00 32 CYS A C 16
ATOM 19572 O O . CYS A 1 32 ? 1.382 -4.613 -1.533 1.00 0.00 32 CYS A O 16
ATOM 19579 N N . ARG A 1 33 ? 1.157 -4.875 -3.757 1.00 0.00 33 ARG A N 16
ATOM 19580 C CA . ARG A 1 33 ? 0.178 -5.948 -3.643 1.00 0.00 33 ARG A CA 16
ATOM 19581 C C . ARG A 1 33 ? 0.847 -7.251 -3.214 1.00 0.00 33 ARG A C 16
ATOM 19582 O O . ARG A 1 33 ? 0.432 -7.884 -2.242 1.00 0.00 33 ARG A O 16
ATOM 19603 N N . VAL A 1 34 ? 1.885 -7.646 -3.944 1.00 0.00 34 VAL A N 16
ATOM 19604 C CA . VAL A 1 34 ? 2.611 -8.872 -3.640 1.00 0.00 34 VAL A CA 16
ATOM 19605 C C . VAL A 1 34 ? 2.532 -9.205 -2.154 1.00 0.00 34 VAL A C 16
ATOM 19606 O O . VAL A 1 34 ? 2.333 -10.359 -1.774 1.00 0.00 34 VAL A O 16
ATOM 19619 N N . CYS A 1 35 ? 2.687 -8.184 -1.316 1.00 0.00 35 CYS A N 16
ATOM 19620 C CA . CYS A 1 35 ? 2.634 -8.366 0.129 1.00 0.00 35 CYS A CA 16
ATOM 19621 C C . CYS A 1 35 ? 1.194 -8.294 0.632 1.00 0.00 35 CYS A C 16
ATOM 19622 O O . CYS A 1 35 ? 0.696 -7.222 0.975 1.00 0.00 35 CYS A O 16
ATOM 19629 N N . THR A 1 36 ? 0.531 -9.446 0.675 1.00 0.00 36 THR A N 16
ATOM 19630 C CA . THR A 1 36 ? -0.850 -9.515 1.135 1.00 0.00 36 THR A CA 16
ATOM 19631 C C . THR A 1 36 ? -1.120 -8.480 2.221 1.00 0.00 36 THR A C 16
ATOM 19632 O O . THR A 1 36 ? -2.160 -7.821 2.220 1.00 0.00 36 THR A O 16
ATOM 19643 N N . ARG A 1 37 ? -0.177 -8.342 3.148 1.00 0.00 37 ARG A N 16
ATOM 19644 C CA . ARG A 1 37 ? -0.314 -7.387 4.241 1.00 0.00 37 ARG A CA 16
ATOM 19645 C C . ARG A 1 37 ? -0.350 -5.956 3.711 1.00 0.00 37 ARG A C 16
ATOM 19646 O O . ARG A 1 37 ? 0.644 -5.451 3.190 1.00 0.00 37 ARG A O 16
ATOM 19667 N N . VAL A 1 38 ? -1.502 -5.308 3.850 1.00 0.00 38 VAL A N 16
ATOM 19668 C CA . VAL A 1 38 ? -1.668 -3.936 3.387 1.00 0.00 38 VAL A CA 16
ATOM 19669 C C . VAL A 1 38 ? -1.854 -2.979 4.558 1.00 0.00 38 VAL A C 16
ATOM 19670 O O . VAL A 1 38 ? -2.720 -3.184 5.410 1.00 0.00 38 VAL A O 16
ATOM 19683 N N . PHE A 1 39 ? -1.036 -1.932 4.595 1.00 0.00 39 PHE A N 16
ATOM 19684 C CA . PHE A 1 39 ? -1.111 -0.941 5.664 1.00 0.00 39 PHE A CA 16
ATOM 19685 C C . PHE A 1 39 ? -0.675 0.432 5.164 1.00 0.00 39 PHE A C 16
ATOM 19686 O O . PHE A 1 39 ? 0.403 0.582 4.587 1.00 0.00 39 PHE A O 16
ATOM 19703 N N . HIS A 1 40 ? -1.519 1.433 5.388 1.00 0.00 40 HIS A N 16
ATOM 19704 C CA . HIS A 1 40 ? -1.222 2.796 4.960 1.00 0.00 40 HIS A CA 16
ATOM 19705 C C . HIS A 1 40 ? 0.127 3.254 5.506 1.00 0.00 40 HIS A C 16
ATOM 19706 O O . HIS A 1 40 ? 0.243 3.617 6.676 1.00 0.00 40 HIS A O 16
ATOM 19720 N N . ASP A 1 41 ? 1.143 3.233 4.650 1.00 0.00 41 ASP A N 16
ATOM 19721 C CA . ASP A 1 41 ? 2.484 3.647 5.047 1.00 0.00 41 ASP A CA 16
ATOM 19722 C C . ASP A 1 41 ? 2.424 4.771 6.076 1.00 0.00 41 ASP A C 16
ATOM 19723 O O . ASP A 1 41 ? 3.264 4.852 6.972 1.00 0.00 41 ASP A O 16
ATOM 19732 N N . GLY A 1 42 ? 1.425 5.639 5.941 1.00 0.00 42 GLY A N 16
ATOM 19733 C CA . GLY A 1 42 ? 1.275 6.747 6.865 1.00 0.00 42 GLY A CA 16
ATOM 19734 C C . GLY A 1 42 ? 0.832 6.298 8.243 1.00 0.00 42 GLY A C 16
ATOM 19735 O O . GLY A 1 42 ? 1.488 6.594 9.242 1.00 0.00 42 GLY A O 16
ATOM 19739 N N . CYS A 1 43 ? -0.285 5.580 8.299 1.00 0.00 43 CYS A N 16
ATOM 19740 C CA . CYS A 1 43 ? -0.818 5.090 9.565 1.00 0.00 43 CYS A CA 16
ATOM 19741 C C . CYS A 1 43 ? 0.305 4.584 10.467 1.00 0.00 43 CYS A C 16
ATOM 19742 O O . CYS A 1 43 ? 0.288 4.802 11.679 1.00 0.00 43 CYS A O 16
ATOM 19749 N N . LEU A 1 44 ? 1.277 3.906 9.867 1.00 0.00 44 LEU A N 16
ATOM 19750 C CA . LEU A 1 44 ? 2.408 3.369 10.616 1.00 0.00 44 LEU A CA 16
ATOM 19751 C C . LEU A 1 44 ? 3.148 4.478 11.357 1.00 0.00 44 LEU A C 16
ATOM 19752 O O . LEU A 1 44 ? 3.485 4.334 12.532 1.00 0.00 44 LEU A O 16
ATOM 19768 N N . ARG A 1 45 ? 3.395 5.584 10.663 1.00 0.00 45 ARG A N 16
ATOM 19769 C CA . ARG A 1 45 ? 4.093 6.718 11.257 1.00 0.00 45 ARG A CA 16
ATOM 19770 C C . ARG A 1 45 ? 3.155 7.531 12.144 1.00 0.00 45 ARG A C 16
ATOM 19771 O O . ARG A 1 45 ? 3.582 8.135 13.127 1.00 0.00 45 ARG A O 16
ATOM 19792 N N . ARG A 1 46 ? 1.874 7.541 11.789 1.00 0.00 46 ARG A N 16
ATOM 19793 C CA . ARG A 1 46 ? 0.876 8.280 12.551 1.00 0.00 46 ARG A CA 16
ATOM 19794 C C . ARG A 1 46 ? 0.646 7.635 13.916 1.00 0.00 46 ARG A C 16
ATOM 19795 O O . ARG A 1 46 ? 0.514 8.326 14.925 1.00 0.00 46 ARG A O 16
ATOM 19816 N N . MET A 1 47 ? 0.599 6.308 13.936 1.00 0.00 47 MET A N 16
ATOM 19817 C CA . MET A 1 47 ? 0.386 5.569 15.175 1.00 0.00 47 MET A CA 16
ATOM 19818 C C . MET A 1 47 ? 1.716 5.145 15.791 1.00 0.00 47 MET A C 16
ATOM 19819 O O . MET A 1 47 ? 1.904 5.226 17.003 1.00 0.00 47 MET A O 16
ATOM 19833 N N . GLY A 1 48 ? 2.636 4.692 14.945 1.00 0.00 48 GLY A N 16
ATOM 19834 C CA . GLY A 1 48 ? 3.936 4.260 15.425 1.00 0.00 48 GLY A CA 16
ATOM 19835 C C . GLY A 1 48 ? 4.174 2.780 15.204 1.00 0.00 48 GLY A C 16
ATOM 19836 O O . GLY A 1 48 ? 3.921 1.964 16.092 1.00 0.00 48 GLY A O 16
ATOM 19840 N N . TYR A 1 49 ? 4.659 2.430 14.018 1.00 0.00 49 TYR A N 16
ATOM 19841 C CA . TYR A 1 49 ? 4.927 1.037 13.682 1.00 0.00 49 TYR A CA 16
ATOM 19842 C C . TYR A 1 49 ? 6.338 0.872 13.125 1.00 0.00 49 TYR A C 16
ATOM 19843 O O . TYR A 1 49 ? 7.038 -0.087 13.451 1.00 0.00 49 TYR A O 16
ATOM 19861 N N . ILE A 1 50 ? 6.748 1.815 12.283 1.00 0.00 50 ILE A N 16
ATOM 19862 C CA . ILE A 1 50 ? 8.076 1.776 11.682 1.00 0.00 50 ILE A CA 16
ATOM 19863 C C . ILE A 1 50 ? 9.025 2.742 12.382 1.00 0.00 50 ILE A C 16
ATOM 19864 O O . ILE A 1 50 ? 10.231 2.509 12.439 1.00 0.00 50 ILE A O 16
ATOM 19880 N N . GLN A 1 51 ? 8.470 3.827 12.915 1.00 0.00 51 GLN A N 16
ATOM 19881 C CA . GLN A 1 51 ? 9.268 4.828 13.613 1.00 0.00 51 GLN A CA 16
ATOM 19882 C C . GLN A 1 51 ? 8.398 5.659 14.552 1.00 0.00 51 GLN A C 16
ATOM 19883 O O . GLN A 1 51 ? 7.208 5.393 14.708 1.00 0.00 51 GLN A O 16
ATOM 19897 N N . GLY A 1 52 ? 9.004 6.665 15.175 1.00 0.00 52 GLY A N 16
ATOM 19898 C CA . GLY A 1 52 ? 8.271 7.518 16.092 1.00 0.00 52 GLY A CA 16
ATOM 19899 C C . GLY A 1 52 ? 9.065 8.740 16.508 1.00 0.00 52 GLY A C 16
ATOM 19900 O O . GLY A 1 52 ? 9.089 9.103 17.684 1.00 0.00 52 GLY A O 16
ATOM 19904 N N . ASP A 1 53 ? 9.719 9.376 15.541 1.00 0.00 53 ASP A N 16
ATOM 19905 C CA . ASP A 1 53 ? 10.519 10.564 15.814 1.00 0.00 53 ASP A CA 16
ATOM 19906 C C . ASP A 1 53 ? 10.338 11.605 14.713 1.00 0.00 53 ASP A C 16
ATOM 19907 O O . ASP A 1 53 ? 10.610 11.338 13.543 1.00 0.00 53 ASP A O 16
ATOM 19916 N N . SER A 1 54 ? 9.877 12.791 15.097 1.00 0.00 54 SER A N 16
ATOM 19917 C CA . SER A 1 54 ? 9.656 13.870 14.141 1.00 0.00 54 SER A CA 16
ATOM 19918 C C . SER A 1 54 ? 10.919 14.708 13.965 1.00 0.00 54 SER A C 16
ATOM 19919 O O . SER A 1 54 ? 10.876 15.936 14.027 1.00 0.00 54 SER A O 16
ATOM 19927 N N . ALA A 1 55 ? 12.042 14.033 13.745 1.00 0.00 55 ALA A N 16
ATOM 19928 C CA . ALA A 1 55 ? 13.318 14.713 13.557 1.00 0.00 55 ALA A CA 16
ATOM 19929 C C . ALA A 1 55 ? 13.535 15.079 12.093 1.00 0.00 55 ALA A C 16
ATOM 19930 O O . ALA A 1 55 ? 14.597 15.575 11.719 1.00 0.00 55 ALA A O 16
ATOM 19937 N N . ALA A 1 56 ? 12.521 14.830 11.270 1.00 0.00 56 ALA A N 16
ATOM 19938 C CA . ALA A 1 56 ? 12.601 15.136 9.847 1.00 0.00 56 ALA A CA 16
ATOM 19939 C C . ALA A 1 56 ? 11.216 15.158 9.211 1.00 0.00 56 ALA A C 16
ATOM 19940 O O . ALA A 1 56 ? 10.273 14.566 9.737 1.00 0.00 56 ALA A O 16
ATOM 19947 N N . GLU A 1 57 ? 11.100 15.844 8.079 1.00 0.00 57 GLU A N 16
ATOM 19948 C CA . GLU A 1 57 ? 9.827 15.943 7.374 1.00 0.00 57 GLU A CA 16
ATOM 19949 C C . GLU A 1 57 ? 9.819 15.048 6.138 1.00 0.00 57 GLU A C 16
ATOM 19950 O O . GLU A 1 57 ? 9.312 15.430 5.084 1.00 0.00 57 GLU A O 16
ATOM 19962 N N . VAL A 1 58 ? 10.386 13.853 6.275 1.00 0.00 58 VAL A N 16
ATOM 19963 C CA . VAL A 1 58 ? 10.443 12.902 5.172 1.00 0.00 58 VAL A CA 16
ATOM 19964 C C . VAL A 1 58 ? 9.065 12.687 4.559 1.00 0.00 58 VAL A C 16
ATOM 19965 O O . VAL A 1 58 ? 8.197 12.051 5.159 1.00 0.00 58 VAL A O 16
ATOM 19978 N N . THR A 1 59 ? 8.866 13.222 3.358 1.00 0.00 59 THR A N 16
ATOM 19979 C CA . THR A 1 59 ? 7.593 13.089 2.662 1.00 0.00 59 THR A CA 16
ATOM 19980 C C . THR A 1 59 ? 7.424 11.690 2.084 1.00 0.00 59 THR A C 16
ATOM 19981 O O . THR A 1 59 ? 8.359 10.890 2.090 1.00 0.00 59 THR A O 16
ATOM 19992 N N . GLU A 1 60 ? 6.227 11.400 1.584 1.00 0.00 60 GLU A N 16
ATOM 19993 C CA . GLU A 1 60 ? 5.939 10.095 1.001 1.00 0.00 60 GLU A CA 16
ATOM 19994 C C . GLU A 1 60 ? 6.272 10.078 -0.488 1.00 0.00 60 GLU A C 16
ATOM 19995 O O . GLU A 1 60 ? 5.616 10.743 -1.289 1.00 0.00 60 GLU A O 16
ATOM 20007 N N . MET A 1 61 ? 7.296 9.313 -0.850 1.00 0.00 61 MET A N 16
ATOM 20008 C CA . MET A 1 61 ? 7.716 9.208 -2.242 1.00 0.00 61 MET A CA 16
ATOM 20009 C C . MET A 1 61 ? 7.530 7.785 -2.761 1.00 0.00 61 MET A C 16
ATOM 20010 O O . MET A 1 61 ? 8.371 7.269 -3.497 1.00 0.00 61 MET A O 16
ATOM 20024 N N . ALA A 1 62 ? 6.425 7.158 -2.371 1.00 0.00 62 ALA A N 16
ATOM 20025 C CA . ALA A 1 62 ? 6.130 5.796 -2.798 1.00 0.00 62 ALA A CA 16
ATOM 20026 C C . ALA A 1 62 ? 5.554 5.776 -4.210 1.00 0.00 62 ALA A C 16
ATOM 20027 O O . ALA A 1 62 ? 6.013 5.022 -5.069 1.00 0.00 62 ALA A O 16
ATOM 20034 N N . HIS A 1 63 ? 4.546 6.611 -4.445 1.00 0.00 63 HIS A N 16
ATOM 20035 C CA . HIS A 1 63 ? 3.907 6.688 -5.755 1.00 0.00 63 HIS A CA 16
ATOM 20036 C C . HIS A 1 63 ? 4.503 7.823 -6.583 1.00 0.00 63 HIS A C 16
ATOM 20037 O O . HIS A 1 63 ? 3.780 8.680 -7.092 1.00 0.00 63 HIS A O 16
ATOM 20051 N N . THR A 1 64 ? 5.826 7.823 -6.714 1.00 0.00 64 THR A N 16
ATOM 20052 C CA . THR A 1 64 ? 6.519 8.853 -7.477 1.00 0.00 64 THR A CA 16
ATOM 20053 C C . THR A 1 64 ? 7.611 8.247 -8.351 1.00 0.00 64 THR A C 16
ATOM 20054 O O . THR A 1 64 ? 7.851 7.041 -8.315 1.00 0.00 64 THR A O 16
ATOM 20065 N N . GLU A 1 65 ? 8.272 9.093 -9.135 1.00 0.00 65 GLU A N 16
ATOM 20066 C CA . GLU A 1 65 ? 9.340 8.640 -10.019 1.00 0.00 65 GLU A CA 16
ATOM 20067 C C . GLU A 1 65 ? 10.188 7.568 -9.340 1.00 0.00 65 GLU A C 16
ATOM 20068 O O . GLU A 1 65 ? 10.218 6.416 -9.775 1.00 0.00 65 GLU A O 16
ATOM 20080 N N . THR A 1 66 ? 10.878 7.955 -8.272 1.00 0.00 66 THR A N 16
ATOM 20081 C CA . THR A 1 66 ? 11.729 7.030 -7.534 1.00 0.00 66 THR A CA 16
ATOM 20082 C C . THR A 1 66 ? 10.930 6.271 -6.481 1.00 0.00 66 THR A C 16
ATOM 20083 O O . THR A 1 66 ? 10.763 6.739 -5.356 1.00 0.00 66 THR A O 16
ATOM 20094 N N . GLY A 1 67 ? 10.438 5.092 -6.853 1.00 0.00 67 GLY A N 16
ATOM 20095 C CA . GLY A 1 67 ? 9.663 4.285 -5.929 1.00 0.00 67 GLY A CA 16
ATOM 20096 C C . GLY A 1 67 ? 10.526 3.627 -4.870 1.00 0.00 67 GLY A C 16
ATOM 20097 O O . GLY A 1 67 ? 11.696 3.331 -5.110 1.00 0.00 67 GLY A O 16
ATOM 20101 N N . TRP A 1 68 ? 9.949 3.400 -3.696 1.00 0.00 68 TRP A N 16
ATOM 20102 C CA . TRP A 1 68 ? 10.673 2.773 -2.597 1.00 0.00 68 TRP A CA 16
ATOM 20103 C C . TRP A 1 68 ? 10.147 1.368 -2.329 1.00 0.00 68 TRP A C 16
ATOM 20104 O O . TRP A 1 68 ? 8.942 1.124 -2.387 1.00 0.00 68 TRP A O 16
ATOM 20125 N N . SER A 1 69 ? 11.058 0.446 -2.033 1.00 0.00 69 SER A N 16
ATOM 20126 C CA . SER A 1 69 ? 10.686 -0.937 -1.759 1.00 0.00 69 SER A CA 16
ATOM 20127 C C . SER A 1 69 ? 10.145 -1.083 -0.340 1.00 0.00 69 SER A C 16
ATOM 20128 O O . SER A 1 69 ? 10.570 -0.377 0.575 1.00 0.00 69 SER A O 16
ATOM 20136 N N . CYS A 1 70 ? 9.204 -2.004 -0.164 1.00 0.00 70 CYS A N 16
ATOM 20137 C CA . CYS A 1 70 ? 8.603 -2.245 1.142 1.00 0.00 70 CYS A CA 16
ATOM 20138 C C . CYS A 1 70 ? 9.658 -2.677 2.155 1.00 0.00 70 CYS A C 16
ATOM 20139 O O . CYS A 1 70 ? 10.685 -3.252 1.791 1.00 0.00 70 CYS A O 16
ATOM 20146 N N . HIS A 1 71 ? 9.398 -2.398 3.428 1.00 0.00 71 HIS A N 16
ATOM 20147 C CA . HIS A 1 71 ? 10.324 -2.759 4.495 1.00 0.00 71 HIS A CA 16
ATOM 20148 C C . HIS A 1 71 ? 10.844 -4.181 4.305 1.00 0.00 71 HIS A C 16
ATOM 20149 O O . HIS A 1 71 ? 12.053 -4.418 4.315 1.00 0.00 71 HIS A O 16
ATOM 20163 N N . TYR A 1 72 ? 9.924 -5.123 4.133 1.00 0.00 72 TYR A N 16
ATOM 20164 C CA . TYR A 1 72 ? 10.289 -6.522 3.944 1.00 0.00 72 TYR A CA 16
ATOM 20165 C C . TYR A 1 72 ? 10.708 -6.787 2.501 1.00 0.00 72 TYR A C 16
ATOM 20166 O O . TYR A 1 72 ? 11.768 -7.358 2.244 1.00 0.00 72 TYR A O 16
ATOM 20184 N N . CYS A 1 73 ? 9.868 -6.366 1.562 1.00 0.00 73 CYS A N 16
ATOM 20185 C CA . CYS A 1 73 ? 10.148 -6.554 0.144 1.00 0.00 73 CYS A CA 16
ATOM 20186 C C . CYS A 1 73 ? 11.453 -5.869 -0.249 1.00 0.00 73 CYS A C 16
ATOM 20187 O O . CYS A 1 73 ? 11.690 -4.712 0.102 1.00 0.00 73 CYS A O 16
ATOM 20194 N N . ASP A 1 74 ? 12.298 -6.589 -0.978 1.00 0.00 74 ASP A N 16
ATOM 20195 C CA . ASP A 1 74 ? 13.579 -6.051 -1.421 1.00 0.00 74 ASP A CA 16
ATOM 20196 C C . ASP A 1 74 ? 14.225 -6.966 -2.456 1.00 0.00 74 ASP A C 16
ATOM 20197 O O . ASP A 1 74 ? 14.478 -8.140 -2.189 1.00 0.00 74 ASP A O 16
ATOM 20206 N N . ASN A 1 75 ? 14.488 -6.420 -3.639 1.00 0.00 75 ASN A N 16
ATOM 20207 C CA . ASN A 1 75 ? 15.103 -7.188 -4.715 1.00 0.00 75 ASN A CA 16
ATOM 20208 C C . ASN A 1 75 ? 16.088 -8.212 -4.159 1.00 0.00 75 ASN A C 16
ATOM 20209 O O . ASN A 1 75 ? 16.020 -9.396 -4.490 1.00 0.00 75 ASN A O 16
ATOM 20220 N N . ILE A 1 76 ? 17.001 -7.747 -3.314 1.00 0.00 76 ILE A N 16
ATOM 20221 C CA . ILE A 1 76 ? 17.999 -8.622 -2.711 1.00 0.00 76 ILE A CA 16
ATOM 20222 C C . ILE A 1 76 ? 17.675 -8.897 -1.246 1.00 0.00 76 ILE A C 16
ATOM 20223 O O . ILE A 1 76 ? 16.761 -8.300 -0.680 1.00 0.00 76 ILE A O 16
ATOM 20239 N N . ASN A 1 77 ? 18.432 -9.805 -0.638 1.00 0.00 77 ASN A N 16
ATOM 20240 C CA . ASN A 1 77 ? 18.227 -10.159 0.761 1.00 0.00 77 ASN A CA 16
ATOM 20241 C C . ASN A 1 77 ? 19.043 -9.252 1.677 1.00 0.00 77 ASN A C 16
ATOM 20242 O O . ASN A 1 77 ? 20.229 -9.489 1.909 1.00 0.00 77 ASN A O 16
ATOM 20253 N N . LEU A 1 78 ? 18.400 -8.212 2.195 1.00 0.00 78 LEU A N 16
ATOM 20254 C CA . LEU A 1 78 ? 19.065 -7.268 3.088 1.00 0.00 78 LEU A CA 16
ATOM 20255 C C . LEU A 1 78 ? 19.169 -7.834 4.500 1.00 0.00 78 LEU A C 16
ATOM 20256 O O . LEU A 1 78 ? 18.381 -8.694 4.895 1.00 0.00 78 LEU A O 16
ATOM 20272 N N . LEU A 1 79 ? 20.144 -7.344 5.257 1.00 0.00 79 LEU A N 16
ATOM 20273 C CA . LEU A 1 79 ? 20.350 -7.799 6.628 1.00 0.00 79 LEU A CA 16
ATOM 20274 C C . LEU A 1 79 ? 20.654 -6.624 7.552 1.00 0.00 79 LEU A C 16
ATOM 20275 O O . LEU A 1 79 ? 20.919 -5.512 7.094 1.00 0.00 79 LEU A O 16
ATOM 20291 N N . LEU A 1 80 ? 20.616 -6.879 8.855 1.00 0.00 80 LEU A N 16
ATOM 20292 C CA . LEU A 1 80 ? 20.891 -5.843 9.845 1.00 0.00 80 LEU A CA 16
ATOM 20293 C C . LEU A 1 80 ? 21.490 -6.445 11.112 1.00 0.00 80 LEU A C 16
ATOM 20294 O O . LEU A 1 80 ? 21.063 -7.505 11.571 1.00 0.00 80 LEU A O 16
ATOM 20310 N N . THR A 1 81 ? 22.482 -5.761 11.674 1.00 0.00 81 THR A N 16
ATOM 20311 C CA . THR A 1 81 ? 23.140 -6.227 12.888 1.00 0.00 81 THR A CA 16
ATOM 20312 C C . THR A 1 81 ? 22.632 -5.474 14.112 1.00 0.00 81 THR A C 16
ATOM 20313 O O . THR A 1 81 ? 22.371 -4.274 14.050 1.00 0.00 81 THR A O 16
ATOM 20324 N N . GLU A 1 82 ? 22.494 -6.188 15.225 1.00 0.00 82 GLU A N 16
ATOM 20325 C CA . GLU A 1 82 ? 22.017 -5.586 16.465 1.00 0.00 82 GLU A CA 16
ATOM 20326 C C . GLU A 1 82 ? 23.015 -5.807 17.597 1.00 0.00 82 GLU A C 16
ATOM 20327 O O . GLU A 1 82 ? 22.884 -6.750 18.377 1.00 0.00 82 GLU A O 16
ATOM 20339 N N . GLU A 1 83 ? 24.012 -4.932 17.679 1.00 0.00 83 GLU A N 16
ATOM 20340 C CA . GLU A 1 83 ? 25.033 -5.033 18.715 1.00 0.00 83 GLU A CA 16
ATOM 20341 C C . GLU A 1 83 ? 25.163 -3.718 19.479 1.00 0.00 83 GLU A C 16
ATOM 20342 O O . GLU A 1 83 ? 26.018 -2.889 19.170 1.00 0.00 83 GLU A O 16
ATOM 20354 N N . SER A 1 84 ? 24.308 -3.536 20.482 1.00 0.00 84 SER A N 16
ATOM 20355 C CA . SER A 1 84 ? 24.324 -2.322 21.288 1.00 0.00 84 SER A CA 16
ATOM 20356 C C . SER A 1 84 ? 23.948 -2.627 22.735 1.00 0.00 84 SER A C 16
ATOM 20357 O O . SER A 1 84 ? 23.568 -3.749 23.066 1.00 0.00 84 SER A O 16
ATOM 20365 N N . GLY A 1 85 ? 24.056 -1.618 23.594 1.00 0.00 85 GLY A N 16
ATOM 20366 C CA . GLY A 1 85 ? 23.725 -1.797 24.995 1.00 0.00 85 GLY A CA 16
ATOM 20367 C C . GLY A 1 85 ? 24.346 -0.733 25.879 1.00 0.00 85 GLY A C 16
ATOM 20368 O O . GLY A 1 85 ? 25.486 -0.856 26.328 1.00 0.00 85 GLY A O 16
ATOM 20372 N N . PRO A 1 86 ? 23.588 0.343 26.139 1.00 0.00 86 PRO A N 16
ATOM 20373 C CA . PRO A 1 86 ? 24.051 1.454 26.976 1.00 0.00 86 PRO A CA 16
ATOM 20374 C C . PRO A 1 86 ? 24.173 1.062 28.445 1.00 0.00 86 PRO A C 16
ATOM 20375 O O . PRO A 1 86 ? 23.170 0.838 29.122 1.00 0.00 86 PRO A O 16
ATOM 20386 N N . SER A 1 87 ? 25.407 0.981 28.930 1.00 0.00 87 SER A N 16
ATOM 20387 C CA . SER A 1 87 ? 25.659 0.614 30.319 1.00 0.00 87 SER A CA 16
ATOM 20388 C C . SER A 1 87 ? 24.880 1.516 31.270 1.00 0.00 87 SER A C 16
ATOM 20389 O O . SER A 1 87 ? 25.043 2.736 31.259 1.00 0.00 87 SER A O 16
ATOM 20397 N N . SER A 1 88 ? 24.034 0.906 32.093 1.00 0.00 88 SER A N 16
ATOM 20398 C CA . SER A 1 88 ? 23.225 1.654 33.050 1.00 0.00 88 SER A CA 16
ATOM 20399 C C . SER A 1 88 ? 24.109 2.463 33.994 1.00 0.00 88 SER A C 16
ATOM 20400 O O . SER A 1 88 ? 25.336 2.402 33.918 1.00 0.00 88 SER A O 16
ATOM 20408 N N . GLY A 1 89 ? 23.476 3.220 34.884 1.00 0.00 89 GLY A N 16
ATOM 20409 C CA . GLY A 1 89 ? 24.220 4.030 35.831 1.00 0.00 89 GLY A CA 16
ATOM 20410 C C . GLY A 1 89 ? 23.949 5.513 35.664 1.00 0.00 89 GLY A C 16
ATOM 20411 O O . GLY A 1 89 ? 23.723 5.957 34.539 1.00 0.00 89 GLY A O 16
ATOM 20417 N N . GLY A 1 1 ? -28.125 11.311 16.559 1.00 0.00 1 GLY A N 17
ATOM 20418 C CA . GLY A 1 1 ? -26.826 10.681 16.408 1.00 0.00 1 GLY A CA 17
ATOM 20419 C C . GLY A 1 1 ? -26.858 9.511 15.445 1.00 0.00 1 GLY A C 17
ATOM 20420 O O . GLY A 1 1 ? -27.184 8.388 15.831 1.00 0.00 1 GLY A O 17
ATOM 20424 N N . SER A 1 2 ? -26.522 9.773 14.186 1.00 0.00 2 SER A N 17
ATOM 20425 C CA . SER A 1 2 ? -26.518 8.734 13.164 1.00 0.00 2 SER A CA 17
ATOM 20426 C C . SER A 1 2 ? -25.776 9.201 11.916 1.00 0.00 2 SER A C 17
ATOM 20427 O O . SER A 1 2 ? -26.017 10.298 11.411 1.00 0.00 2 SER A O 17
ATOM 20435 N N . SER A 1 3 ? -24.871 8.362 11.423 1.00 0.00 3 SER A N 17
ATOM 20436 C CA . SER A 1 3 ? -24.089 8.689 10.237 1.00 0.00 3 SER A CA 17
ATOM 20437 C C . SER A 1 3 ? -23.606 7.423 9.537 1.00 0.00 3 SER A C 17
ATOM 20438 O O . SER A 1 3 ? -23.689 6.326 10.087 1.00 0.00 3 SER A O 17
ATOM 20446 N N . GLY A 1 4 ? -23.101 7.585 8.318 1.00 0.00 4 GLY A N 17
ATOM 20447 C CA . GLY A 1 4 ? -22.612 6.446 7.561 1.00 0.00 4 GLY A CA 17
ATOM 20448 C C . GLY A 1 4 ? -23.257 6.339 6.193 1.00 0.00 4 GLY A C 17
ATOM 20449 O O . GLY A 1 4 ? -23.861 7.295 5.708 1.00 0.00 4 GLY A O 17
ATOM 20453 N N . SER A 1 5 ? -23.127 5.173 5.569 1.00 0.00 5 SER A N 17
ATOM 20454 C CA . SER A 1 5 ? -23.698 4.947 4.246 1.00 0.00 5 SER A CA 17
ATOM 20455 C C . SER A 1 5 ? -24.960 4.094 4.337 1.00 0.00 5 SER A C 17
ATOM 20456 O O . SER A 1 5 ? -25.265 3.528 5.386 1.00 0.00 5 SER A O 17
ATOM 20464 N N . SER A 1 6 ? -25.688 4.006 3.229 1.00 0.00 6 SER A N 17
ATOM 20465 C CA . SER A 1 6 ? -26.919 3.226 3.183 1.00 0.00 6 SER A CA 17
ATOM 20466 C C . SER A 1 6 ? -26.757 1.911 3.941 1.00 0.00 6 SER A C 17
ATOM 20467 O O . SER A 1 6 ? -25.957 1.057 3.561 1.00 0.00 6 SER A O 17
ATOM 20475 N N . GLY A 1 7 ? -27.525 1.756 5.016 1.00 0.00 7 GLY A N 17
ATOM 20476 C CA . GLY A 1 7 ? -27.452 0.544 5.810 1.00 0.00 7 GLY A CA 17
ATOM 20477 C C . GLY A 1 7 ? -26.037 0.224 6.251 1.00 0.00 7 GLY A C 17
ATOM 20478 O O . GLY A 1 7 ? -25.294 -0.476 5.564 1.00 0.00 7 GLY A O 17
ATOM 20482 N N . PRO A 1 8 ? -25.647 0.745 7.424 1.00 0.00 8 PRO A N 17
ATOM 20483 C CA . PRO A 1 8 ? -24.309 0.524 7.981 1.00 0.00 8 PRO A CA 17
ATOM 20484 C C . PRO A 1 8 ? -24.101 -0.915 8.439 1.00 0.00 8 PRO A C 17
ATOM 20485 O O . PRO A 1 8 ? -23.052 -1.257 8.986 1.00 0.00 8 PRO A O 17
ATOM 20496 N N . ARG A 1 9 ? -25.108 -1.753 8.214 1.00 0.00 9 ARG A N 17
ATOM 20497 C CA . ARG A 1 9 ? -25.035 -3.156 8.605 1.00 0.00 9 ARG A CA 17
ATOM 20498 C C . ARG A 1 9 ? -24.857 -4.053 7.384 1.00 0.00 9 ARG A C 17
ATOM 20499 O O . ARG A 1 9 ? -25.828 -4.572 6.837 1.00 0.00 9 ARG A O 17
ATOM 20520 N N . GLU A 1 10 ? -23.608 -4.228 6.962 1.00 0.00 10 GLU A N 17
ATOM 20521 C CA . GLU A 1 10 ? -23.303 -5.061 5.805 1.00 0.00 10 GLU A CA 17
ATOM 20522 C C . GLU A 1 10 ? -21.808 -5.354 5.724 1.00 0.00 10 GLU A C 17
ATOM 20523 O O . GLU A 1 10 ? -20.978 -4.452 5.611 1.00 0.00 10 GLU A O 17
ATOM 20535 N N . PRO A 1 11 ? -21.454 -6.646 5.784 1.00 0.00 11 PRO A N 17
ATOM 20536 C CA . PRO A 1 11 ? -20.058 -7.090 5.721 1.00 0.00 11 PRO A CA 17
ATOM 20537 C C . PRO A 1 11 ? -19.449 -6.886 4.338 1.00 0.00 11 PRO A C 17
ATOM 20538 O O . PRO A 1 11 ? -19.860 -7.523 3.368 1.00 0.00 11 PRO A O 17
ATOM 20549 N N . VAL A 1 12 ? -18.466 -5.996 4.254 1.00 0.00 12 VAL A N 17
ATOM 20550 C CA . VAL A 1 12 ? -17.798 -5.711 2.989 1.00 0.00 12 VAL A CA 17
ATOM 20551 C C . VAL A 1 12 ? -16.800 -6.807 2.635 1.00 0.00 12 VAL A C 17
ATOM 20552 O O . VAL A 1 12 ? -16.021 -7.249 3.479 1.00 0.00 12 VAL A O 17
ATOM 20565 N N . VAL A 1 13 ? -16.830 -7.243 1.379 1.00 0.00 13 VAL A N 17
ATOM 20566 C CA . VAL A 1 13 ? -15.927 -8.288 0.912 1.00 0.00 13 VAL A CA 17
ATOM 20567 C C . VAL A 1 13 ? -14.713 -7.690 0.208 1.00 0.00 13 VAL A C 17
ATOM 20568 O O . VAL A 1 13 ? -14.841 -7.042 -0.830 1.00 0.00 13 VAL A O 17
ATOM 20581 N N . ASN A 1 14 ? -13.535 -7.914 0.781 1.00 0.00 14 ASN A N 17
ATOM 20582 C CA . ASN A 1 14 ? -12.296 -7.398 0.208 1.00 0.00 14 ASN A CA 17
ATOM 20583 C C . ASN A 1 14 ? -11.083 -7.929 0.967 1.00 0.00 14 ASN A C 17
ATOM 20584 O O . ASN A 1 14 ? -11.155 -8.191 2.168 1.00 0.00 14 ASN A O 17
ATOM 20595 N N . ASP A 1 15 ? -9.972 -8.086 0.257 1.00 0.00 15 ASP A N 17
ATOM 20596 C CA . ASP A 1 15 ? -8.742 -8.584 0.863 1.00 0.00 15 ASP A CA 17
ATOM 20597 C C . ASP A 1 15 ? -7.932 -7.441 1.467 1.00 0.00 15 ASP A C 17
ATOM 20598 O O . ASP A 1 15 ? -7.537 -7.497 2.631 1.00 0.00 15 ASP A O 17
ATOM 20607 N N . GLU A 1 16 ? -7.688 -6.409 0.667 1.00 0.00 16 GLU A N 17
ATOM 20608 C CA . GLU A 1 16 ? -6.923 -5.254 1.124 1.00 0.00 16 GLU A CA 17
ATOM 20609 C C . GLU A 1 16 ? -7.630 -4.556 2.282 1.00 0.00 16 GLU A C 17
ATOM 20610 O O . GLU A 1 16 ? -8.667 -3.919 2.097 1.00 0.00 16 GLU A O 17
ATOM 20622 N N . MET A 1 17 ? -7.061 -4.683 3.477 1.00 0.00 17 MET A N 17
ATOM 20623 C CA . MET A 1 17 ? -7.636 -4.064 4.666 1.00 0.00 17 MET A CA 17
ATOM 20624 C C . MET A 1 17 ? -6.541 -3.556 5.599 1.00 0.00 17 MET A C 17
ATOM 20625 O O . MET A 1 17 ? -5.830 -4.344 6.223 1.00 0.00 17 MET A O 17
ATOM 20639 N N . CYS A 1 18 ? -6.411 -2.237 5.688 1.00 0.00 18 CYS A N 17
ATOM 20640 C CA . CYS A 1 18 ? -5.403 -1.624 6.544 1.00 0.00 18 CYS A CA 17
ATOM 20641 C C . CYS A 1 18 ? -5.432 -2.234 7.942 1.00 0.00 18 CYS A C 17
ATOM 20642 O O . CYS A 1 18 ? -6.500 -2.457 8.512 1.00 0.00 18 CYS A O 17
ATOM 20649 N N . ASP A 1 19 ? -4.251 -2.501 8.489 1.00 0.00 19 ASP A N 17
ATOM 20650 C CA . ASP A 1 19 ? -4.140 -3.084 9.822 1.00 0.00 19 ASP A CA 17
ATOM 20651 C C . ASP A 1 19 ? -4.482 -2.056 10.895 1.00 0.00 19 ASP A C 17
ATOM 20652 O O . ASP A 1 19 ? -4.396 -2.339 12.090 1.00 0.00 19 ASP A O 17
ATOM 20661 N N . VAL A 1 20 ? -4.868 -0.860 10.461 1.00 0.00 20 VAL A N 17
ATOM 20662 C CA . VAL A 1 20 ? -5.223 0.210 11.384 1.00 0.00 20 VAL A CA 17
ATOM 20663 C C . VAL A 1 20 ? -6.575 0.818 11.028 1.00 0.00 20 VAL A C 17
ATOM 20664 O O . VAL A 1 20 ? -7.277 1.346 11.891 1.00 0.00 20 VAL A O 17
ATOM 20677 N N . CYS A 1 21 ? -6.936 0.739 9.751 1.00 0.00 21 CYS A N 17
ATOM 20678 C CA . CYS A 1 21 ? -8.204 1.280 9.280 1.00 0.00 21 CYS A CA 17
ATOM 20679 C C . CYS A 1 21 ? -9.062 0.186 8.650 1.00 0.00 21 CYS A C 17
ATOM 20680 O O . CYS A 1 21 ? -10.276 0.337 8.514 1.00 0.00 21 CYS A O 17
ATOM 20687 N N . GLU A 1 22 ? -8.422 -0.915 8.269 1.00 0.00 22 GLU A N 17
ATOM 20688 C CA . GLU A 1 22 ? -9.127 -2.034 7.654 1.00 0.00 22 GLU A CA 17
ATOM 20689 C C . GLU A 1 22 ? -9.998 -1.557 6.495 1.00 0.00 22 GLU A C 17
ATOM 20690 O O . GLU A 1 22 ? -11.158 -1.951 6.373 1.00 0.00 22 GLU A O 17
ATOM 20702 N N . VAL A 1 23 ? -9.430 -0.704 5.647 1.00 0.00 23 VAL A N 17
ATOM 20703 C CA . VAL A 1 23 ? -10.154 -0.174 4.498 1.00 0.00 23 VAL A CA 17
ATOM 20704 C C . VAL A 1 23 ? -9.269 -0.144 3.257 1.00 0.00 23 VAL A C 17
ATOM 20705 O O . VAL A 1 23 ? -8.043 -0.085 3.358 1.00 0.00 23 VAL A O 17
ATOM 20718 N N . TRP A 1 24 ? -9.897 -0.185 2.088 1.00 0.00 24 TRP A N 17
ATOM 20719 C CA . TRP A 1 24 ? -9.167 -0.163 0.827 1.00 0.00 24 TRP A CA 17
ATOM 20720 C C . TRP A 1 24 ? -9.530 1.072 0.009 1.00 0.00 24 TRP A C 17
ATOM 20721 O O . TRP A 1 24 ? -10.339 1.896 0.435 1.00 0.00 24 TRP A O 17
ATOM 20742 N N . THR A 1 25 ? -8.927 1.194 -1.170 1.00 0.00 25 THR A N 17
ATOM 20743 C CA . THR A 1 25 ? -9.186 2.329 -2.047 1.00 0.00 25 THR A CA 17
ATOM 20744 C C . THR A 1 25 ? -8.877 1.983 -3.499 1.00 0.00 25 THR A C 17
ATOM 20745 O O . THR A 1 25 ? -7.920 1.266 -3.786 1.00 0.00 25 THR A O 17
ATOM 20756 N N . ALA A 1 26 ? -9.694 2.499 -4.411 1.00 0.00 26 ALA A N 17
ATOM 20757 C CA . ALA A 1 26 ? -9.507 2.247 -5.835 1.00 0.00 26 ALA A CA 17
ATOM 20758 C C . ALA A 1 26 ? -8.077 2.561 -6.264 1.00 0.00 26 ALA A C 17
ATOM 20759 O O . ALA A 1 26 ? -7.521 1.895 -7.136 1.00 0.00 26 ALA A O 17
ATOM 20766 N N . GLU A 1 27 ? -7.489 3.582 -5.646 1.00 0.00 27 GLU A N 17
ATOM 20767 C CA . GLU A 1 27 ? -6.125 3.984 -5.967 1.00 0.00 27 GLU A CA 17
ATOM 20768 C C . GLU A 1 27 ? -5.117 2.987 -5.403 1.00 0.00 27 GLU A C 17
ATOM 20769 O O . GLU A 1 27 ? -5.485 2.044 -4.703 1.00 0.00 27 GLU A O 17
ATOM 20781 N N . SER A 1 28 ? -3.843 3.202 -5.716 1.00 0.00 28 SER A N 17
ATOM 20782 C CA . SER A 1 28 ? -2.781 2.320 -5.246 1.00 0.00 28 SER A CA 17
ATOM 20783 C C . SER A 1 28 ? -2.677 2.358 -3.724 1.00 0.00 28 SER A C 17
ATOM 20784 O O . SER A 1 28 ? -2.526 3.425 -3.128 1.00 0.00 28 SER A O 17
ATOM 20792 N N . LEU A 1 29 ? -2.759 1.188 -3.102 1.00 0.00 29 LEU A N 17
ATOM 20793 C CA . LEU A 1 29 ? -2.674 1.086 -1.649 1.00 0.00 29 LEU A CA 17
ATOM 20794 C C . LEU A 1 29 ? -1.276 0.655 -1.214 1.00 0.00 29 LEU A C 17
ATOM 20795 O O . LEU A 1 29 ? -0.737 -0.333 -1.713 1.00 0.00 29 LEU A O 17
ATOM 20811 N N . PHE A 1 30 ? -0.697 1.401 -0.281 1.00 0.00 30 PHE A N 17
ATOM 20812 C CA . PHE A 1 30 ? 0.638 1.096 0.223 1.00 0.00 30 PHE A CA 17
ATOM 20813 C C . PHE A 1 30 ? 0.563 0.180 1.442 1.00 0.00 30 PHE A C 17
ATOM 20814 O O . PHE A 1 30 ? -0.430 0.153 2.170 1.00 0.00 30 PHE A O 17
ATOM 20831 N N . PRO A 1 31 ? 1.637 -0.590 1.670 1.00 0.00 31 PRO A N 17
ATOM 20832 C CA . PRO A 1 31 ? 2.824 -0.566 0.811 1.00 0.00 31 PRO A CA 17
ATOM 20833 C C . PRO A 1 31 ? 2.558 -1.176 -0.562 1.00 0.00 31 PRO A C 17
ATOM 20834 O O . PRO A 1 31 ? 2.854 -0.567 -1.590 1.00 0.00 31 PRO A O 17
ATOM 20845 N N . CYS A 1 32 ? 1.998 -2.380 -0.571 1.00 0.00 32 CYS A N 17
ATOM 20846 C CA . CYS A 1 32 ? 1.691 -3.073 -1.816 1.00 0.00 32 CYS A CA 17
ATOM 20847 C C . CYS A 1 32 ? 0.701 -4.209 -1.577 1.00 0.00 32 CYS A C 17
ATOM 20848 O O . CYS A 1 32 ? 0.679 -4.811 -0.503 1.00 0.00 32 CYS A O 17
ATOM 20855 N N . ARG A 1 33 ? -0.115 -4.498 -2.586 1.00 0.00 33 ARG A N 17
ATOM 20856 C CA . ARG A 1 33 ? -1.107 -5.561 -2.486 1.00 0.00 33 ARG A CA 17
ATOM 20857 C C . ARG A 1 33 ? -0.508 -6.904 -2.895 1.00 0.00 33 ARG A C 17
ATOM 20858 O O . ARG A 1 33 ? -1.229 -7.830 -3.267 1.00 0.00 33 ARG A O 17
ATOM 20879 N N . VAL A 1 34 ? 0.816 -7.001 -2.826 1.00 0.00 34 VAL A N 17
ATOM 20880 C CA . VAL A 1 34 ? 1.512 -8.230 -3.189 1.00 0.00 34 VAL A CA 17
ATOM 20881 C C . VAL A 1 34 ? 2.173 -8.867 -1.972 1.00 0.00 34 VAL A C 17
ATOM 20882 O O . VAL A 1 34 ? 2.493 -10.056 -1.976 1.00 0.00 34 VAL A O 17
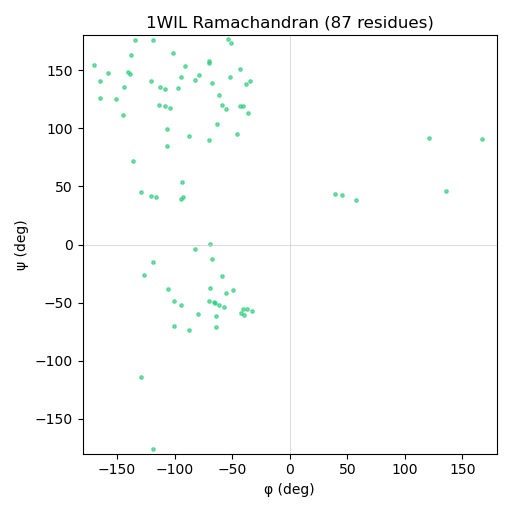ATOM 20895 N N . CYS A 1 35 ? 2.376 -8.068 -0.930 1.00 0.00 35 CYS A N 17
ATOM 20896 C CA . CYS A 1 35 ? 2.999 -8.552 0.296 1.00 0.00 35 CYS A CA 17
ATOM 20897 C C . CYS A 1 35 ? 1.959 -9.157 1.233 1.00 0.00 35 CYS A C 17
ATOM 20898 O O . CYS A 1 35 ? 2.103 -9.108 2.455 1.00 0.00 35 CYS A O 17
ATOM 20905 N N . THR A 1 36 ? 0.909 -9.730 0.652 1.00 0.00 36 THR A N 17
ATOM 20906 C CA . THR A 1 36 ? -0.156 -10.345 1.434 1.00 0.00 36 THR A CA 17
ATOM 20907 C C . THR A 1 36 ? -0.483 -9.513 2.668 1.00 0.00 36 THR A C 17
ATOM 20908 O O . THR A 1 36 ? -0.814 -10.053 3.723 1.00 0.00 36 THR A O 17
ATOM 20919 N N . ARG A 1 37 ? -0.389 -8.194 2.529 1.00 0.00 37 ARG A N 17
ATOM 20920 C CA . ARG A 1 37 ? -0.674 -7.287 3.634 1.00 0.00 37 ARG A CA 17
ATOM 20921 C C . ARG A 1 37 ? -0.660 -5.835 3.162 1.00 0.00 37 ARG A C 17
ATOM 20922 O O . ARG A 1 37 ? 0.164 -5.448 2.335 1.00 0.00 37 ARG A O 17
ATOM 20943 N N . VAL A 1 38 ? -1.580 -5.037 3.696 1.00 0.00 38 VAL A N 17
ATOM 20944 C CA . VAL A 1 38 ? -1.674 -3.629 3.331 1.00 0.00 38 VAL A CA 17
ATOM 20945 C C . VAL A 1 38 ? -1.896 -2.756 4.561 1.00 0.00 38 VAL A C 17
ATOM 20946 O O . VAL A 1 38 ? -2.772 -3.031 5.381 1.00 0.00 38 VAL A O 17
ATOM 20959 N N . PHE A 1 39 ? -1.098 -1.701 4.683 1.00 0.00 39 PHE A N 17
ATOM 20960 C CA . PHE A 1 39 ? -1.206 -0.787 5.814 1.00 0.00 39 PHE A CA 17
ATOM 20961 C C . PHE A 1 39 ? -0.766 0.620 5.420 1.00 0.00 39 PHE A C 17
ATOM 20962 O O . PHE A 1 39 ? 0.396 0.846 5.075 1.00 0.00 39 PHE A O 17
ATOM 20979 N N . HIS A 1 40 ? -1.701 1.564 5.474 1.00 0.00 40 HIS A N 17
ATOM 20980 C CA . HIS A 1 40 ? -1.410 2.949 5.123 1.00 0.00 40 HIS A CA 17
ATOM 20981 C C . HIS A 1 40 ? -0.119 3.418 5.787 1.00 0.00 40 HIS A C 17
ATOM 20982 O O . HIS A 1 40 ? -0.069 3.613 7.001 1.00 0.00 40 HIS A O 17
ATOM 20996 N N . ASP A 1 41 ? 0.924 3.597 4.982 1.00 0.00 41 ASP A N 17
ATOM 20997 C CA . ASP A 1 41 ? 2.215 4.044 5.492 1.00 0.00 41 ASP A CA 17
ATOM 20998 C C . ASP A 1 41 ? 2.035 5.115 6.563 1.00 0.00 41 ASP A C 17
ATOM 20999 O O . ASP A 1 41 ? 2.746 5.128 7.567 1.00 0.00 41 ASP A O 17
ATOM 21008 N N . GLY A 1 42 ? 1.081 6.014 6.340 1.00 0.00 42 GLY A N 17
ATOM 21009 C CA . GLY A 1 42 ? 0.826 7.078 7.294 1.00 0.00 42 GLY A CA 17
ATOM 21010 C C . GLY A 1 42 ? 0.379 6.551 8.643 1.00 0.00 42 GLY A C 17
ATOM 21011 O O . GLY A 1 42 ? 0.805 7.051 9.685 1.00 0.00 42 GLY A O 17
ATOM 21015 N N . CYS A 1 43 ? -0.483 5.541 8.627 1.00 0.00 43 CYS A N 17
ATOM 21016 C CA . CYS A 1 43 ? -0.991 4.948 9.857 1.00 0.00 43 CYS A CA 17
ATOM 21017 C C . CYS A 1 43 ? 0.151 4.415 10.716 1.00 0.00 43 CYS A C 17
ATOM 21018 O O . CYS A 1 43 ? 0.188 4.638 11.927 1.00 0.00 43 CYS A O 17
ATOM 21025 N N . LEU A 1 44 ? 1.082 3.711 10.082 1.00 0.00 44 LEU A N 17
ATOM 21026 C CA . LEU A 1 44 ? 2.228 3.146 10.788 1.00 0.00 44 LEU A CA 17
ATOM 21027 C C . LEU A 1 44 ? 3.113 4.249 11.359 1.00 0.00 44 LEU A C 17
ATOM 21028 O O . LEU A 1 44 ? 3.365 4.295 12.563 1.00 0.00 44 LEU A O 17
ATOM 21044 N N . ARG A 1 45 ? 3.581 5.136 10.487 1.00 0.00 45 ARG A N 17
ATOM 21045 C CA . ARG A 1 45 ? 4.438 6.240 10.905 1.00 0.00 45 ARG A CA 17
ATOM 21046 C C . ARG A 1 45 ? 3.746 7.093 11.964 1.00 0.00 45 ARG A C 17
ATOM 21047 O O . ARG A 1 45 ? 4.403 7.765 12.759 1.00 0.00 45 ARG A O 17
ATOM 21068 N N . ARG A 1 46 ? 2.418 7.061 11.968 1.00 0.00 46 ARG A N 17
ATOM 21069 C CA . ARG A 1 46 ? 1.638 7.833 12.928 1.00 0.00 46 ARG A CA 17
ATOM 21070 C C . ARG A 1 46 ? 1.829 7.295 14.342 1.00 0.00 46 ARG A C 17
ATOM 21071 O O . ARG A 1 46 ? 2.321 7.998 15.224 1.00 0.00 46 ARG A O 17
ATOM 21092 N N . MET A 1 47 ? 1.437 6.041 14.551 1.00 0.00 47 MET A N 17
ATOM 21093 C CA . MET A 1 47 ? 1.566 5.409 15.859 1.00 0.00 47 MET A CA 17
ATOM 21094 C C . MET A 1 47 ? 3.026 5.369 16.302 1.00 0.00 47 MET A C 17
ATOM 21095 O O . MET A 1 47 ? 3.337 5.607 17.468 1.00 0.00 47 MET A O 17
ATOM 21109 N N . GLY A 1 48 ? 3.917 5.064 15.362 1.00 0.00 48 GLY A N 17
ATOM 21110 C CA . GLY A 1 48 ? 5.331 4.998 15.676 1.00 0.00 48 GLY A CA 17
ATOM 21111 C C . GLY A 1 48 ? 5.846 3.573 15.734 1.00 0.00 48 GLY A C 17
ATOM 21112 O O . GLY A 1 48 ? 6.476 3.174 16.714 1.00 0.00 48 GLY A O 17
ATOM 21116 N N . TYR A 1 49 ? 5.577 2.805 14.686 1.00 0.00 49 TYR A N 17
ATOM 21117 C CA . TYR A 1 49 ? 6.013 1.415 14.623 1.00 0.00 49 TYR A CA 17
ATOM 21118 C C . TYR A 1 49 ? 7.222 1.265 13.705 1.00 0.00 49 TYR A C 17
ATOM 21119 O O . TYR A 1 49 ? 8.169 0.544 14.021 1.00 0.00 49 TYR A O 17
ATOM 21137 N N . ILE A 1 50 ? 7.181 1.950 12.568 1.00 0.00 50 ILE A N 17
ATOM 21138 C CA . ILE A 1 50 ? 8.273 1.894 11.604 1.00 0.00 50 ILE A CA 17
ATOM 21139 C C . ILE A 1 50 ? 9.305 2.983 11.878 1.00 0.00 50 ILE A C 17
ATOM 21140 O O . ILE A 1 50 ? 9.530 3.861 11.046 1.00 0.00 50 ILE A O 17
ATOM 21156 N N . GLN A 1 51 ? 9.929 2.917 13.049 1.00 0.00 51 GLN A N 17
ATOM 21157 C CA . GLN A 1 51 ? 10.939 3.897 13.433 1.00 0.00 51 GLN A CA 17
ATOM 21158 C C . GLN A 1 51 ? 11.568 3.534 14.774 1.00 0.00 51 GLN A C 17
ATOM 21159 O O . GLN A 1 51 ? 10.962 2.838 15.588 1.00 0.00 51 GLN A O 17
ATOM 21173 N N . GLY A 1 52 ? 12.789 4.011 14.997 1.00 0.00 52 GLY A N 17
ATOM 21174 C CA . GLY A 1 52 ? 13.480 3.726 16.241 1.00 0.00 52 GLY A CA 17
ATOM 21175 C C . GLY A 1 52 ? 14.975 3.561 16.048 1.00 0.00 52 GLY A C 17
ATOM 21176 O O . GLY A 1 52 ? 15.557 2.562 16.472 1.00 0.00 52 GLY A O 17
ATOM 21180 N N . ASP A 1 53 ? 15.599 4.543 15.407 1.00 0.00 53 ASP A N 17
ATOM 21181 C CA . ASP A 1 53 ? 17.035 4.504 15.159 1.00 0.00 53 ASP A CA 17
ATOM 21182 C C . ASP A 1 53 ? 17.538 5.856 14.665 1.00 0.00 53 ASP A C 17
ATOM 21183 O O . ASP A 1 53 ? 16.750 6.728 14.300 1.00 0.00 53 ASP A O 17
ATOM 21192 N N . SER A 1 54 ? 18.857 6.024 14.655 1.00 0.00 54 SER A N 17
ATOM 21193 C CA . SER A 1 54 ? 19.466 7.272 14.210 1.00 0.00 54 SER A CA 17
ATOM 21194 C C . SER A 1 54 ? 18.852 7.736 12.893 1.00 0.00 54 SER A C 17
ATOM 21195 O O . SER A 1 54 ? 18.920 7.037 11.883 1.00 0.00 54 SER A O 17
ATOM 21203 N N . ALA A 1 55 ? 18.253 8.922 12.914 1.00 0.00 55 ALA A N 17
ATOM 21204 C CA . ALA A 1 55 ? 17.627 9.483 11.722 1.00 0.00 55 ALA A CA 17
ATOM 21205 C C . ALA A 1 55 ? 18.487 9.240 10.487 1.00 0.00 55 ALA A C 17
ATOM 21206 O O . ALA A 1 55 ? 19.606 9.742 10.389 1.00 0.00 55 ALA A O 17
ATOM 21213 N N . ALA A 1 56 ? 17.956 8.467 9.544 1.00 0.00 56 ALA A N 17
ATOM 21214 C CA . ALA A 1 56 ? 18.674 8.160 8.314 1.00 0.00 56 ALA A CA 17
ATOM 21215 C C . ALA A 1 56 ? 17.757 7.494 7.294 1.00 0.00 56 ALA A C 17
ATOM 21216 O O . ALA A 1 56 ? 16.690 6.989 7.644 1.00 0.00 56 ALA A O 17
ATOM 21223 N N . GLU A 1 57 ? 18.178 7.497 6.033 1.00 0.00 57 GLU A N 17
ATOM 21224 C CA . GLU A 1 57 ? 17.392 6.894 4.964 1.00 0.00 57 GLU A CA 17
ATOM 21225 C C . GLU A 1 57 ? 15.898 7.012 5.254 1.00 0.00 57 GLU A C 17
ATOM 21226 O O . GLU A 1 57 ? 15.139 6.064 5.055 1.00 0.00 57 GLU A O 17
ATOM 21238 N N . VAL A 1 58 ? 15.483 8.183 5.726 1.00 0.00 58 VAL A N 17
ATOM 21239 C CA . VAL A 1 58 ? 14.082 8.426 6.043 1.00 0.00 58 VAL A CA 17
ATOM 21240 C C . VAL A 1 58 ? 13.293 8.809 4.795 1.00 0.00 58 VAL A C 17
ATOM 21241 O O . VAL A 1 58 ? 13.633 9.769 4.103 1.00 0.00 58 VAL A O 17
ATOM 21254 N N . THR A 1 59 ? 12.239 8.052 4.513 1.00 0.00 59 THR A N 17
ATOM 21255 C CA . THR A 1 59 ? 11.402 8.310 3.348 1.00 0.00 59 THR A CA 17
ATOM 21256 C C . THR A 1 59 ? 10.294 9.305 3.676 1.00 0.00 59 THR A C 17
ATOM 21257 O O . THR A 1 59 ? 9.815 9.362 4.808 1.00 0.00 59 THR A O 17
ATOM 21268 N N . GLU A 1 60 ? 9.891 10.085 2.679 1.00 0.00 60 GLU A N 17
ATOM 21269 C CA . GLU A 1 60 ? 8.839 11.078 2.863 1.00 0.00 60 GLU A CA 17
ATOM 21270 C C . GLU A 1 60 ? 7.785 10.964 1.766 1.00 0.00 60 GLU A C 17
ATOM 21271 O O . GLU A 1 60 ? 6.599 11.200 2.002 1.00 0.00 60 GLU A O 17
ATOM 21283 N N . MET A 1 61 ? 8.225 10.601 0.566 1.00 0.00 61 MET A N 17
ATOM 21284 C CA . MET A 1 61 ? 7.320 10.454 -0.568 1.00 0.00 61 MET A CA 17
ATOM 21285 C C . MET A 1 61 ? 7.413 9.051 -1.161 1.00 0.00 61 MET A C 17
ATOM 21286 O O . MET A 1 61 ? 8.320 8.755 -1.938 1.00 0.00 61 MET A O 17
ATOM 21300 N N . ALA A 1 62 ? 6.470 8.193 -0.788 1.00 0.00 62 ALA A N 17
ATOM 21301 C CA . ALA A 1 62 ? 6.446 6.822 -1.285 1.00 0.00 62 ALA A CA 17
ATOM 21302 C C . ALA A 1 62 ? 6.047 6.778 -2.756 1.00 0.00 62 ALA A C 17
ATOM 21303 O O . ALA A 1 62 ? 6.775 6.241 -3.591 1.00 0.00 62 ALA A O 17
ATOM 21310 N N . HIS A 1 63 ? 4.885 7.346 -3.067 1.00 0.00 63 HIS A N 17
ATOM 21311 C CA . HIS A 1 63 ? 4.390 7.371 -4.438 1.00 0.00 63 HIS A CA 17
ATOM 21312 C C . HIS A 1 63 ? 5.390 8.054 -5.365 1.00 0.00 63 HIS A C 17
ATOM 21313 O O . HIS A 1 63 ? 5.353 9.272 -5.548 1.00 0.00 63 HIS A O 17
ATOM 21327 N N . THR A 1 64 ? 6.285 7.263 -5.949 1.00 0.00 64 THR A N 17
ATOM 21328 C CA . THR A 1 64 ? 7.297 7.791 -6.855 1.00 0.00 64 THR A CA 17
ATOM 21329 C C . THR A 1 64 ? 7.629 6.786 -7.952 1.00 0.00 64 THR A C 17
ATOM 21330 O O . THR A 1 64 ? 7.123 5.666 -7.954 1.00 0.00 64 THR A O 17
ATOM 21341 N N . GLU A 1 65 ? 8.485 7.198 -8.884 1.00 0.00 65 GLU A N 17
ATOM 21342 C CA . GLU A 1 65 ? 8.884 6.332 -9.988 1.00 0.00 65 GLU A CA 17
ATOM 21343 C C . GLU A 1 65 ? 9.540 5.056 -9.468 1.00 0.00 65 GLU A C 17
ATOM 21344 O O . GLU A 1 65 ? 9.136 3.948 -9.822 1.00 0.00 65 GLU A O 17
ATOM 21356 N N . THR A 1 66 ? 10.556 5.220 -8.626 1.00 0.00 66 THR A N 17
ATOM 21357 C CA . THR A 1 66 ? 11.270 4.083 -8.059 1.00 0.00 66 THR A CA 17
ATOM 21358 C C . THR A 1 66 ? 10.604 3.600 -6.774 1.00 0.00 66 THR A C 17
ATOM 21359 O O . THR A 1 66 ? 10.846 2.483 -6.320 1.00 0.00 66 THR A O 17
ATOM 21370 N N . GLY A 1 67 ? 9.765 4.452 -6.193 1.00 0.00 67 GLY A N 17
ATOM 21371 C CA . GLY A 1 67 ? 9.076 4.095 -4.967 1.00 0.00 67 GLY A CA 17
ATOM 21372 C C . GLY A 1 67 ? 10.012 3.511 -3.927 1.00 0.00 67 GLY A C 17
ATOM 21373 O O . GLY A 1 67 ? 11.231 3.658 -4.026 1.00 0.00 67 GLY A O 17
ATOM 21377 N N . TRP A 1 68 ? 9.443 2.850 -2.925 1.00 0.00 68 TRP A N 17
ATOM 21378 C CA . TRP A 1 68 ? 10.235 2.244 -1.861 1.00 0.00 68 TRP A CA 17
ATOM 21379 C C . TRP A 1 68 ? 9.833 0.789 -1.644 1.00 0.00 68 TRP A C 17
ATOM 21380 O O . TRP A 1 68 ? 8.649 0.455 -1.655 1.00 0.00 68 TRP A O 17
ATOM 21401 N N . SER A 1 69 ? 10.827 -0.070 -1.446 1.00 0.00 69 SER A N 17
ATOM 21402 C CA . SER A 1 69 ? 10.576 -1.491 -1.230 1.00 0.00 69 SER A CA 17
ATOM 21403 C C . SER A 1 69 ? 10.169 -1.757 0.217 1.00 0.00 69 SER A C 17
ATOM 21404 O O . SER A 1 69 ? 10.674 -1.121 1.143 1.00 0.00 69 SER A O 17
ATOM 21412 N N . CYS A 1 70 ? 9.252 -2.701 0.403 1.00 0.00 70 CYS A N 17
ATOM 21413 C CA . CYS A 1 70 ? 8.776 -3.052 1.734 1.00 0.00 70 CYS A CA 17
ATOM 21414 C C . CYS A 1 70 ? 9.851 -3.802 2.518 1.00 0.00 70 CYS A C 17
ATOM 21415 O O . CYS A 1 70 ? 10.636 -4.559 1.946 1.00 0.00 70 CYS A O 17
ATOM 21422 N N . HIS A 1 71 ? 9.880 -3.584 3.829 1.00 0.00 71 HIS A N 17
ATOM 21423 C CA . HIS A 1 71 ? 10.858 -4.239 4.690 1.00 0.00 71 HIS A CA 17
ATOM 21424 C C . HIS A 1 71 ? 10.998 -5.715 4.329 1.00 0.00 71 HIS A C 17
ATOM 21425 O O . HIS A 1 71 ? 12.089 -6.281 4.405 1.00 0.00 71 HIS A O 17
ATOM 21439 N N . TYR A 1 72 ? 9.889 -6.330 3.938 1.00 0.00 72 TYR A N 17
ATOM 21440 C CA . TYR A 1 72 ? 9.887 -7.741 3.568 1.00 0.00 72 TYR A CA 17
ATOM 21441 C C . TYR A 1 72 ? 9.282 -7.940 2.182 1.00 0.00 72 TYR A C 17
ATOM 21442 O O . TYR A 1 72 ? 8.467 -8.840 1.971 1.00 0.00 72 TYR A O 17
ATOM 21460 N N . CYS A 1 73 ? 9.686 -7.096 1.240 1.00 0.00 73 CYS A N 17
ATOM 21461 C CA . CYS A 1 73 ? 9.185 -7.177 -0.127 1.00 0.00 73 CYS A CA 17
ATOM 21462 C C . CYS A 1 73 ? 10.033 -8.133 -0.962 1.00 0.00 73 CYS A C 17
ATOM 21463 O O . CYS A 1 73 ? 11.261 -8.056 -0.955 1.00 0.00 73 CYS A O 17
ATOM 21470 N N . ASP A 1 74 ? 9.368 -9.032 -1.678 1.00 0.00 74 ASP A N 17
ATOM 21471 C CA . ASP A 1 74 ? 10.060 -10.001 -2.520 1.00 0.00 74 ASP A CA 17
ATOM 21472 C C . ASP A 1 74 ? 10.217 -9.473 -3.942 1.00 0.00 74 ASP A C 17
ATOM 21473 O O . ASP A 1 74 ? 9.232 -9.205 -4.628 1.00 0.00 74 ASP A O 17
ATOM 21482 N N . ASN A 1 75 ? 11.465 -9.325 -4.378 1.00 0.00 75 ASN A N 17
ATOM 21483 C CA . ASN A 1 75 ? 11.751 -8.827 -5.718 1.00 0.00 75 ASN A CA 17
ATOM 21484 C C . ASN A 1 75 ? 13.232 -8.978 -6.050 1.00 0.00 75 ASN A C 17
ATOM 21485 O O . ASN A 1 75 ? 14.020 -9.441 -5.224 1.00 0.00 75 ASN A O 17
ATOM 21496 N N . ILE A 1 76 ? 13.605 -8.583 -7.262 1.00 0.00 76 ILE A N 17
ATOM 21497 C CA . ILE A 1 76 ? 14.992 -8.674 -7.701 1.00 0.00 76 ILE A CA 17
ATOM 21498 C C . ILE A 1 76 ? 15.762 -7.404 -7.356 1.00 0.00 76 ILE A C 17
ATOM 21499 O O . ILE A 1 76 ? 15.203 -6.459 -6.801 1.00 0.00 76 ILE A O 17
ATOM 21515 N N . ASN A 1 77 ? 17.049 -7.388 -7.692 1.00 0.00 77 ASN A N 17
ATOM 21516 C CA . ASN A 1 77 ? 17.895 -6.232 -7.419 1.00 0.00 77 ASN A CA 17
ATOM 21517 C C . ASN A 1 77 ? 18.167 -5.443 -8.695 1.00 0.00 77 ASN A C 17
ATOM 21518 O O . ASN A 1 77 ? 18.799 -5.944 -9.626 1.00 0.00 77 ASN A O 17
ATOM 21529 N N . LEU A 1 78 ? 17.686 -4.206 -8.732 1.00 0.00 78 LEU A N 17
ATOM 21530 C CA . LEU A 1 78 ? 17.876 -3.345 -9.894 1.00 0.00 78 LEU A CA 17
ATOM 21531 C C . LEU A 1 78 ? 19.200 -2.594 -9.804 1.00 0.00 78 LEU A C 17
ATOM 21532 O O . LEU A 1 78 ? 19.925 -2.470 -10.793 1.00 0.00 78 LEU A O 17
ATOM 21548 N N . LEU A 1 79 ? 19.513 -2.097 -8.613 1.00 0.00 79 LEU A N 17
ATOM 21549 C CA . LEU A 1 79 ? 20.753 -1.360 -8.393 1.00 0.00 79 LEU A CA 17
ATOM 21550 C C . LEU A 1 79 ? 21.571 -1.992 -7.270 1.00 0.00 79 LEU A C 17
ATOM 21551 O O . LEU A 1 79 ? 21.086 -2.869 -6.554 1.00 0.00 79 LEU A O 17
ATOM 21567 N N . LEU A 1 80 ? 22.811 -1.540 -7.122 1.00 0.00 80 LEU A N 17
ATOM 21568 C CA . LEU A 1 80 ? 23.696 -2.061 -6.085 1.00 0.00 80 LEU A CA 17
ATOM 21569 C C . LEU A 1 80 ? 24.313 -0.925 -5.276 1.00 0.00 80 LEU A C 17
ATOM 21570 O O . LEU A 1 80 ? 24.978 -0.046 -5.826 1.00 0.00 80 LEU A O 17
ATOM 21586 N N . THR A 1 81 ? 24.089 -0.949 -3.966 1.00 0.00 81 THR A N 17
ATOM 21587 C CA . THR A 1 81 ? 24.625 0.078 -3.081 1.00 0.00 81 THR A CA 17
ATOM 21588 C C . THR A 1 81 ? 24.690 -0.418 -1.641 1.00 0.00 81 THR A C 17
ATOM 21589 O O . THR A 1 81 ? 23.717 -0.954 -1.114 1.00 0.00 81 THR A O 17
ATOM 21600 N N . GLU A 1 82 ? 25.847 -0.235 -1.009 1.00 0.00 82 GLU A N 17
ATOM 21601 C CA . GLU A 1 82 ? 26.037 -0.664 0.372 1.00 0.00 82 GLU A CA 17
ATOM 21602 C C . GLU A 1 82 ? 26.716 0.429 1.192 1.00 0.00 82 GLU A C 17
ATOM 21603 O O . GLU A 1 82 ? 27.939 0.563 1.173 1.00 0.00 82 GLU A O 17
ATOM 21615 N N . GLU A 1 83 ? 25.913 1.206 1.912 1.00 0.00 83 GLU A N 17
ATOM 21616 C CA . GLU A 1 83 ? 26.437 2.287 2.738 1.00 0.00 83 GLU A CA 17
ATOM 21617 C C . GLU A 1 83 ? 26.136 2.039 4.213 1.00 0.00 83 GLU A C 17
ATOM 21618 O O . GLU A 1 83 ? 25.304 2.721 4.812 1.00 0.00 83 GLU A O 17
ATOM 21630 N N . SER A 1 84 ? 26.819 1.057 4.793 1.00 0.00 84 SER A N 17
ATOM 21631 C CA . SER A 1 84 ? 26.622 0.716 6.197 1.00 0.00 84 SER A CA 17
ATOM 21632 C C . SER A 1 84 ? 27.597 1.483 7.084 1.00 0.00 84 SER A C 17
ATOM 21633 O O . SER A 1 84 ? 28.681 0.996 7.402 1.00 0.00 84 SER A O 17
ATOM 21641 N N . GLY A 1 85 ? 27.202 2.689 7.483 1.00 0.00 85 GLY A N 17
ATOM 21642 C CA . GLY A 1 85 ? 28.051 3.506 8.329 1.00 0.00 85 GLY A CA 17
ATOM 21643 C C . GLY A 1 85 ? 27.648 4.967 8.316 1.00 0.00 85 GLY A C 17
ATOM 21644 O O . GLY A 1 85 ? 28.390 5.834 7.851 1.00 0.00 85 GLY A O 17
ATOM 21648 N N . PRO A 1 86 ? 26.446 5.259 8.835 1.00 0.00 86 PRO A N 17
ATOM 21649 C CA . PRO A 1 86 ? 25.919 6.625 8.891 1.00 0.00 86 PRO A CA 17
ATOM 21650 C C . PRO A 1 86 ? 26.671 7.496 9.893 1.00 0.00 86 PRO A C 17
ATOM 21651 O O . PRO A 1 86 ? 27.012 7.047 10.987 1.00 0.00 86 PRO A O 17
ATOM 21662 N N . SER A 1 87 ? 26.927 8.743 9.510 1.00 0.00 87 SER A N 17
ATOM 21663 C CA . SER A 1 87 ? 27.641 9.677 10.374 1.00 0.00 87 SER A CA 17
ATOM 21664 C C . SER A 1 87 ? 27.343 11.119 9.979 1.00 0.00 87 SER A C 17
ATOM 21665 O O . SER A 1 87 ? 27.178 11.429 8.799 1.00 0.00 87 SER A O 17
ATOM 21673 N N . SER A 1 88 ? 27.278 11.998 10.974 1.00 0.00 88 SER A N 17
ATOM 21674 C CA . SER A 1 88 ? 26.997 13.408 10.733 1.00 0.00 88 SER A CA 17
ATOM 21675 C C . SER A 1 88 ? 27.372 14.253 11.947 1.00 0.00 88 SER A C 17
ATOM 21676 O O . SER A 1 88 ? 27.019 13.923 13.078 1.00 0.00 88 SER A O 17
ATOM 21684 N N . GLY A 1 89 ? 28.089 15.344 11.701 1.00 0.00 89 GLY A N 17
ATOM 21685 C CA . GLY A 1 89 ? 28.501 16.219 12.783 1.00 0.00 89 GLY A CA 17
ATOM 21686 C C . GLY A 1 89 ? 27.779 17.553 12.757 1.00 0.00 89 GLY A C 17
ATOM 21687 O O . GLY A 1 89 ? 27.829 18.241 11.739 1.00 0.00 89 GLY A O 17
ATOM 21693 N N . GLY A 1 1 ? -24.335 1.867 21.267 1.00 0.00 1 GLY A N 18
ATOM 21694 C CA . GLY A 1 1 ? -24.733 3.223 20.943 1.00 0.00 1 GLY A CA 18
ATOM 21695 C C . GLY A 1 1 ? -26.095 3.286 20.280 1.00 0.00 1 GLY A C 18
ATOM 21696 O O . GLY A 1 1 ? -27.009 3.939 20.785 1.00 0.00 1 GLY A O 18
ATOM 21700 N N . SER A 1 2 ? -26.232 2.607 19.146 1.00 0.00 2 SER A N 18
ATOM 21701 C CA . SER A 1 2 ? -27.491 2.592 18.411 1.00 0.00 2 SER A CA 18
ATOM 21702 C C . SER A 1 2 ? -27.900 4.005 18.006 1.00 0.00 2 SER A C 18
ATOM 21703 O O . SER A 1 2 ? -29.067 4.383 18.122 1.00 0.00 2 SER A O 18
ATOM 21711 N N . SER A 1 3 ? -26.932 4.782 17.531 1.00 0.00 3 SER A N 18
ATOM 21712 C CA . SER A 1 3 ? -27.189 6.155 17.113 1.00 0.00 3 SER A CA 18
ATOM 21713 C C . SER A 1 3 ? -28.443 6.233 16.247 1.00 0.00 3 SER A C 18
ATOM 21714 O O . SER A 1 3 ? -29.347 7.022 16.515 1.00 0.00 3 SER A O 18
ATOM 21722 N N . GLY A 1 4 ? -28.487 5.407 15.205 1.00 0.00 4 GLY A N 18
ATOM 21723 C CA . GLY A 1 4 ? -29.633 5.399 14.315 1.00 0.00 4 GLY A CA 18
ATOM 21724 C C . GLY A 1 4 ? -29.240 5.182 12.868 1.00 0.00 4 GLY A C 18
ATOM 21725 O O . GLY A 1 4 ? -29.824 4.348 12.176 1.00 0.00 4 GLY A O 18
ATOM 21729 N N . SER A 1 5 ? -28.249 5.939 12.405 1.00 0.00 5 SER A N 18
ATOM 21730 C CA . SER A 1 5 ? -27.782 5.830 11.029 1.00 0.00 5 SER A CA 18
ATOM 21731 C C . SER A 1 5 ? -27.829 4.382 10.552 1.00 0.00 5 SER A C 18
ATOM 21732 O O . SER A 1 5 ? -27.095 3.529 11.050 1.00 0.00 5 SER A O 18
ATOM 21740 N N . SER A 1 6 ? -28.697 4.112 9.582 1.00 0.00 6 SER A N 18
ATOM 21741 C CA . SER A 1 6 ? -28.843 2.766 9.038 1.00 0.00 6 SER A CA 18
ATOM 21742 C C . SER A 1 6 ? -29.582 2.796 7.705 1.00 0.00 6 SER A C 18
ATOM 21743 O O . SER A 1 6 ? -30.644 3.406 7.584 1.00 0.00 6 SER A O 18
ATOM 21751 N N . GLY A 1 7 ? -29.013 2.132 6.704 1.00 0.00 7 GLY A N 18
ATOM 21752 C CA . GLY A 1 7 ? -29.631 2.095 5.391 1.00 0.00 7 GLY A CA 18
ATOM 21753 C C . GLY A 1 7 ? -28.664 1.660 4.308 1.00 0.00 7 GLY A C 18
ATOM 21754 O O . GLY A 1 7 ? -28.822 0.607 3.690 1.00 0.00 7 GLY A O 18
ATOM 21758 N N . PRO A 1 8 ? -27.635 2.485 4.061 1.00 0.00 8 PRO A N 18
ATOM 21759 C CA . PRO A 1 8 ? -26.619 2.203 3.043 1.00 0.00 8 PRO A CA 18
ATOM 21760 C C . PRO A 1 8 ? -25.718 1.036 3.432 1.00 0.00 8 PRO A C 18
ATOM 21761 O O . PRO A 1 8 ? -24.746 0.733 2.740 1.00 0.00 8 PRO A O 18
ATOM 21772 N N . ARG A 1 9 ? -26.048 0.384 4.543 1.00 0.00 9 ARG A N 18
ATOM 21773 C CA . ARG A 1 9 ? -25.266 -0.749 5.023 1.00 0.00 9 ARG A CA 18
ATOM 21774 C C . ARG A 1 9 ? -25.287 -1.892 4.012 1.00 0.00 9 ARG A C 18
ATOM 21775 O O . ARG A 1 9 ? -26.352 -2.365 3.620 1.00 0.00 9 ARG A O 18
ATOM 21796 N N . GLU A 1 10 ? -24.103 -2.327 3.595 1.00 0.00 10 GLU A N 18
ATOM 21797 C CA . GLU A 1 10 ? -23.986 -3.413 2.628 1.00 0.00 10 GLU A CA 18
ATOM 21798 C C . GLU A 1 10 ? -22.856 -4.365 3.013 1.00 0.00 10 GLU A C 18
ATOM 21799 O O . GLU A 1 10 ? -21.697 -3.974 3.139 1.00 0.00 10 GLU A O 18
ATOM 21811 N N . PRO A 1 11 ? -23.203 -5.646 3.205 1.00 0.00 11 PRO A N 18
ATOM 21812 C CA . PRO A 1 11 ? -22.235 -6.681 3.579 1.00 0.00 11 PRO A CA 18
ATOM 21813 C C . PRO A 1 11 ? -21.271 -7.009 2.443 1.00 0.00 11 PRO A C 18
ATOM 21814 O O . PRO A 1 11 ? -21.680 -7.500 1.391 1.00 0.00 11 PRO A O 18
ATOM 21825 N N . VAL A 1 12 ? -19.989 -6.737 2.664 1.00 0.00 12 VAL A N 18
ATOM 21826 C CA . VAL A 1 12 ? -18.967 -7.005 1.658 1.00 0.00 12 VAL A CA 18
ATOM 21827 C C . VAL A 1 12 ? -17.634 -7.356 2.311 1.00 0.00 12 VAL A C 18
ATOM 21828 O O . VAL A 1 12 ? -17.261 -6.781 3.333 1.00 0.00 12 VAL A O 18
ATOM 21841 N N . VAL A 1 13 ? -16.919 -8.303 1.712 1.00 0.00 13 VAL A N 18
ATOM 21842 C CA . VAL A 1 13 ? -15.626 -8.729 2.233 1.00 0.00 13 VAL A CA 18
ATOM 21843 C C . VAL A 1 13 ? -14.483 -8.174 1.391 1.00 0.00 13 VAL A C 18
ATOM 21844 O O . VAL A 1 13 ? -14.582 -8.099 0.167 1.00 0.00 13 VAL A O 18
ATOM 21857 N N . ASN A 1 14 ? -13.399 -7.787 2.055 1.00 0.00 14 ASN A N 18
ATOM 21858 C CA . ASN A 1 14 ? -12.237 -7.239 1.366 1.00 0.00 14 ASN A CA 18
ATOM 21859 C C . ASN A 1 14 ? -10.963 -7.966 1.786 1.00 0.00 14 ASN A C 18
ATOM 21860 O O . ASN A 1 14 ? -10.843 -8.426 2.922 1.00 0.00 14 ASN A O 18
ATOM 21871 N N . ASP A 1 15 ? -10.014 -8.066 0.862 1.00 0.00 15 ASP A N 18
ATOM 21872 C CA . ASP A 1 15 ? -8.747 -8.736 1.136 1.00 0.00 15 ASP A CA 18
ATOM 21873 C C . ASP A 1 15 ? -7.697 -7.738 1.615 1.00 0.00 15 ASP A C 18
ATOM 21874 O O . ASP A 1 15 ? -7.123 -7.898 2.691 1.00 0.00 15 ASP A O 18
ATOM 21883 N N . GLU A 1 16 ? -7.453 -6.711 0.808 1.00 0.00 16 GLU A N 18
ATOM 21884 C CA . GLU A 1 16 ? -6.470 -5.689 1.150 1.00 0.00 16 GLU A CA 18
ATOM 21885 C C . GLU A 1 16 ? -7.088 -4.618 2.045 1.00 0.00 16 GLU A C 18
ATOM 21886 O O . GLU A 1 16 ? -7.771 -3.714 1.566 1.00 0.00 16 GLU A O 18
ATOM 21898 N N . MET A 1 17 ? -6.842 -4.729 3.346 1.00 0.00 17 MET A N 18
ATOM 21899 C CA . MET A 1 17 ? -7.373 -3.770 4.308 1.00 0.00 17 MET A CA 18
ATOM 21900 C C . MET A 1 17 ? -6.294 -3.337 5.295 1.00 0.00 17 MET A C 18
ATOM 21901 O O . MET A 1 17 ? -5.700 -4.166 5.985 1.00 0.00 17 MET A O 18
ATOM 21915 N N . CYS A 1 18 ? -6.044 -2.033 5.358 1.00 0.00 18 CYS A N 18
ATOM 21916 C CA . CYS A 1 18 ? -5.037 -1.489 6.260 1.00 0.00 18 CYS A CA 18
ATOM 21917 C C . CYS A 1 18 ? -5.128 -2.144 7.635 1.00 0.00 18 CYS A C 18
ATOM 21918 O O . CYS A 1 18 ? -6.213 -2.271 8.204 1.00 0.00 18 CYS A O 18
ATOM 21925 N N . ASP A 1 19 ? -3.981 -2.558 8.164 1.00 0.00 19 ASP A N 18
ATOM 21926 C CA . ASP A 1 19 ? -3.930 -3.198 9.473 1.00 0.00 19 ASP A CA 18
ATOM 21927 C C . ASP A 1 19 ? -4.180 -2.184 10.584 1.00 0.00 19 ASP A C 18
ATOM 21928 O O . ASP A 1 19 ? -4.196 -2.532 11.765 1.00 0.00 19 ASP A O 18
ATOM 21937 N N . VAL A 1 20 ? -4.373 -0.927 10.199 1.00 0.00 20 VAL A N 18
ATOM 21938 C CA . VAL A 1 20 ? -4.621 0.139 11.162 1.00 0.00 20 VAL A CA 18
ATOM 21939 C C . VAL A 1 20 ? -5.978 0.792 10.923 1.00 0.00 20 VAL A C 18
ATOM 21940 O O . VAL A 1 20 ? -6.641 1.234 11.861 1.00 0.00 20 VAL A O 18
ATOM 21953 N N . CYS A 1 21 ? -6.386 0.848 9.660 1.00 0.00 21 CYS A N 18
ATOM 21954 C CA . CYS A 1 21 ? -7.665 1.446 9.294 1.00 0.00 21 CYS A CA 18
ATOM 21955 C C . CYS A 1 21 ? -8.650 0.379 8.825 1.00 0.00 21 CYS A C 18
ATOM 21956 O O . CYS A 1 21 ? -9.862 0.527 8.984 1.00 0.00 21 CYS A O 18
ATOM 21963 N N . GLU A 1 22 ? -8.121 -0.694 8.248 1.00 0.00 22 GLU A N 18
ATOM 21964 C CA . GLU A 1 22 ? -8.954 -1.785 7.755 1.00 0.00 22 GLU A CA 18
ATOM 21965 C C . GLU A 1 22 ? -9.903 -1.295 6.666 1.00 0.00 22 GLU A C 18
ATOM 21966 O O . GLU A 1 22 ? -11.091 -1.619 6.670 1.00 0.00 22 GLU A O 18
ATOM 21978 N N . VAL A 1 23 ? -9.370 -0.513 5.732 1.00 0.00 23 VAL A N 18
ATOM 21979 C CA . VAL A 1 23 ? -10.168 0.021 4.636 1.00 0.00 23 VAL A CA 18
ATOM 21980 C C . VAL A 1 23 ? -9.341 0.140 3.360 1.00 0.00 23 VAL A C 18
ATOM 21981 O O . VAL A 1 23 ? -8.246 0.701 3.369 1.00 0.00 23 VAL A O 18
ATOM 21994 N N . TRP A 1 24 ? -9.872 -0.393 2.266 1.00 0.00 24 TRP A N 18
ATOM 21995 C CA . TRP A 1 24 ? -9.182 -0.347 0.982 1.00 0.00 24 TRP A CA 18
ATOM 21996 C C . TRP A 1 24 ? -9.688 0.814 0.134 1.00 0.00 24 TRP A C 18
ATOM 21997 O O . TRP A 1 24 ? -10.647 1.494 0.502 1.00 0.00 24 TRP A O 18
ATOM 22018 N N . THR A 1 25 ? -9.038 1.038 -1.005 1.00 0.00 25 THR A N 18
ATOM 22019 C CA . THR A 1 25 ? -9.423 2.117 -1.905 1.00 0.00 25 THR A CA 18
ATOM 22020 C C . THR A 1 25 ? -9.119 1.759 -3.355 1.00 0.00 25 THR A C 18
ATOM 22021 O O . THR A 1 25 ? -8.139 1.073 -3.643 1.00 0.00 25 THR A O 18
ATOM 22032 N N . ALA A 1 26 ? -9.966 2.228 -4.265 1.00 0.00 26 ALA A N 18
ATOM 22033 C CA . ALA A 1 26 ? -9.786 1.959 -5.686 1.00 0.00 26 ALA A CA 18
ATOM 22034 C C . ALA A 1 26 ? -8.336 2.170 -6.107 1.00 0.00 26 ALA A C 18
ATOM 22035 O O . ALA A 1 26 ? -7.794 1.407 -6.904 1.00 0.00 26 ALA A O 18
ATOM 22042 N N . GLU A 1 27 ? -7.714 3.213 -5.565 1.00 0.00 27 GLU A N 18
ATOM 22043 C CA . GLU A 1 27 ? -6.326 3.525 -5.885 1.00 0.00 27 GLU A CA 18
ATOM 22044 C C . GLU A 1 27 ? -5.382 2.488 -5.281 1.00 0.00 27 GLU A C 18
ATOM 22045 O O . GLU A 1 27 ? -5.806 1.609 -4.532 1.00 0.00 27 GLU A O 18
ATOM 22057 N N . SER A 1 28 ? -4.100 2.599 -5.615 1.00 0.00 28 SER A N 18
ATOM 22058 C CA . SER A 1 28 ? -3.096 1.670 -5.110 1.00 0.00 28 SER A CA 18
ATOM 22059 C C . SER A 1 28 ? -3.014 1.732 -3.588 1.00 0.00 28 SER A C 18
ATOM 22060 O O . SER A 1 28 ? -2.995 2.814 -2.999 1.00 0.00 28 SER A O 18
ATOM 22068 N N . LEU A 1 29 ? -2.967 0.564 -2.957 1.00 0.00 29 LEU A N 18
ATOM 22069 C CA . LEU A 1 29 ? -2.888 0.483 -1.503 1.00 0.00 29 LEU A CA 18
ATOM 22070 C C . LEU A 1 29 ? -1.451 0.246 -1.048 1.00 0.00 29 LEU A C 18
ATOM 22071 O O . LEU A 1 29 ? -0.788 -0.682 -1.512 1.00 0.00 29 LEU A O 18
ATOM 22087 N N . PHE A 1 30 ? -0.977 1.089 -0.137 1.00 0.00 30 PHE A N 18
ATOM 22088 C CA . PHE A 1 30 ? 0.382 0.971 0.381 1.00 0.00 30 PHE A CA 18
ATOM 22089 C C . PHE A 1 30 ? 0.444 -0.053 1.511 1.00 0.00 30 PHE A C 18
ATOM 22090 O O . PHE A 1 30 ? -0.539 -0.310 2.205 1.00 0.00 30 PHE A O 18
ATOM 22107 N N . PRO A 1 31 ? 1.629 -0.654 1.700 1.00 0.00 31 PRO A N 18
ATOM 22108 C CA . PRO A 1 31 ? 2.806 -0.355 0.879 1.00 0.00 31 PRO A CA 18
ATOM 22109 C C . PRO A 1 31 ? 2.663 -0.870 -0.549 1.00 0.00 31 PRO A C 18
ATOM 22110 O O . PRO A 1 31 ? 2.863 -0.128 -1.511 1.00 0.00 31 PRO A O 18
ATOM 22121 N N . CYS A 1 32 ? 2.317 -2.147 -0.680 1.00 0.00 32 CYS A N 18
ATOM 22122 C CA . CYS A 1 32 ? 2.146 -2.762 -1.991 1.00 0.00 32 CYS A CA 18
ATOM 22123 C C . CYS A 1 32 ? 0.838 -3.545 -2.058 1.00 0.00 32 CYS A C 18
ATOM 22124 O O . CYS A 1 32 ? 0.058 -3.554 -1.105 1.00 0.00 32 CYS A O 18
ATOM 22131 N N . ARG A 1 33 ? 0.604 -4.200 -3.191 1.00 0.00 33 ARG A N 18
ATOM 22132 C CA . ARG A 1 33 ? -0.610 -4.984 -3.383 1.00 0.00 33 ARG A CA 18
ATOM 22133 C C . ARG A 1 33 ? -0.310 -6.478 -3.300 1.00 0.00 33 ARG A C 18
ATOM 22134 O O . ARG A 1 33 ? -1.130 -7.260 -2.817 1.00 0.00 33 ARG A O 18
ATOM 22155 N N . VAL A 1 34 ? 0.869 -6.868 -3.773 1.00 0.00 34 VAL A N 18
ATOM 22156 C CA . VAL A 1 34 ? 1.277 -8.267 -3.750 1.00 0.00 34 VAL A CA 18
ATOM 22157 C C . VAL A 1 34 ? 1.305 -8.810 -2.326 1.00 0.00 34 VAL A C 18
ATOM 22158 O O . VAL A 1 34 ? 0.890 -9.941 -2.073 1.00 0.00 34 VAL A O 18
ATOM 22171 N N . CYS A 1 35 ? 1.796 -7.995 -1.399 1.00 0.00 35 CYS A N 18
ATOM 22172 C CA . CYS A 1 35 ? 1.878 -8.391 0.002 1.00 0.00 35 CYS A CA 18
ATOM 22173 C C . CYS A 1 35 ? 0.525 -8.239 0.691 1.00 0.00 35 CYS A C 18
ATOM 22174 O O . CYS A 1 35 ? 0.133 -7.138 1.078 1.00 0.00 35 CYS A O 18
ATOM 22181 N N . THR A 1 36 ? -0.184 -9.353 0.841 1.00 0.00 36 THR A N 18
ATOM 22182 C CA . THR A 1 36 ? -1.494 -9.344 1.482 1.00 0.00 36 THR A CA 18
ATOM 22183 C C . THR A 1 36 ? -1.561 -8.290 2.582 1.00 0.00 36 THR A C 18
ATOM 22184 O O . THR A 1 36 ? -2.429 -7.416 2.564 1.00 0.00 36 THR A O 18
ATOM 22195 N N . ARG A 1 37 ? -0.640 -8.377 3.535 1.00 0.00 37 ARG A N 18
ATOM 22196 C CA . ARG A 1 37 ? -0.596 -7.430 4.643 1.00 0.00 37 ARG A CA 18
ATOM 22197 C C . ARG A 1 37 ? -0.449 -6.000 4.130 1.00 0.00 37 ARG A C 18
ATOM 22198 O O . ARG A 1 37 ? 0.635 -5.585 3.719 1.00 0.00 37 ARG A O 18
ATOM 22219 N N . VAL A 1 38 ? -1.547 -5.252 4.158 1.00 0.00 38 VAL A N 18
ATOM 22220 C CA . VAL A 1 38 ? -1.541 -3.869 3.696 1.00 0.00 38 VAL A CA 18
ATOM 22221 C C . VAL A 1 38 ? -1.558 -2.898 4.872 1.00 0.00 38 VAL A C 18
ATOM 22222 O O . VAL A 1 38 ? -2.346 -3.048 5.805 1.00 0.00 38 VAL A O 18
ATOM 22235 N N . PHE A 1 39 ? -0.682 -1.899 4.820 1.00 0.00 39 PHE A N 18
ATOM 22236 C CA . PHE A 1 39 ? -0.595 -0.902 5.880 1.00 0.00 39 PHE A CA 18
ATOM 22237 C C . PHE A 1 39 ? -0.113 0.437 5.330 1.00 0.00 39 PHE A C 18
ATOM 22238 O O . PHE A 1 39 ? 0.978 0.533 4.768 1.00 0.00 39 PHE A O 18
ATOM 22255 N N . HIS A 1 40 ? -0.936 1.468 5.495 1.00 0.00 40 HIS A N 18
ATOM 22256 C CA . HIS A 1 40 ? -0.594 2.803 5.016 1.00 0.00 40 HIS A CA 18
ATOM 22257 C C . HIS A 1 40 ? 0.697 3.299 5.661 1.00 0.00 40 HIS A C 18
ATOM 22258 O O . HIS A 1 40 ? 0.798 3.383 6.884 1.00 0.00 40 HIS A O 18
ATOM 22272 N N . ASP A 1 41 ? 1.680 3.623 4.830 1.00 0.00 41 ASP A N 18
ATOM 22273 C CA . ASP A 1 41 ? 2.965 4.110 5.318 1.00 0.00 41 ASP A CA 18
ATOM 22274 C C . ASP A 1 41 ? 2.772 5.080 6.480 1.00 0.00 41 ASP A C 18
ATOM 22275 O O . ASP A 1 41 ? 3.380 4.926 7.538 1.00 0.00 41 ASP A O 18
ATOM 22284 N N . GLY A 1 42 ? 1.922 6.081 6.273 1.00 0.00 42 GLY A N 18
ATOM 22285 C CA . GLY A 1 42 ? 1.664 7.062 7.312 1.00 0.00 42 GLY A CA 18
ATOM 22286 C C . GLY A 1 42 ? 1.182 6.428 8.601 1.00 0.00 42 GLY A C 18
ATOM 22287 O O . GLY A 1 42 ? 1.793 6.607 9.655 1.00 0.00 42 GLY A O 18
ATOM 22291 N N . CYS A 1 43 ? 0.082 5.687 8.519 1.00 0.00 43 CYS A N 18
ATOM 22292 C CA . CYS A 1 43 ? -0.484 5.026 9.689 1.00 0.00 43 CYS A CA 18
ATOM 22293 C C . CYS A 1 43 ? 0.619 4.488 10.597 1.00 0.00 43 CYS A C 18
ATOM 22294 O O . CYS A 1 43 ? 0.465 4.439 11.818 1.00 0.00 43 CYS A O 18
ATOM 22301 N N . LEU A 1 44 ? 1.731 4.086 9.992 1.00 0.00 44 LEU A N 18
ATOM 22302 C CA . LEU A 1 44 ? 2.860 3.551 10.744 1.00 0.00 44 LEU A CA 18
ATOM 22303 C C . LEU A 1 44 ? 3.448 4.610 11.672 1.00 0.00 44 LEU A C 18
ATOM 22304 O O . LEU A 1 44 ? 3.677 4.356 12.854 1.00 0.00 44 LEU A O 18
ATOM 22320 N N . ARG A 1 45 ? 3.686 5.799 11.127 1.00 0.00 45 ARG A N 18
ATOM 22321 C CA . ARG A 1 45 ? 4.245 6.898 11.905 1.00 0.00 45 ARG A CA 18
ATOM 22322 C C . ARG A 1 45 ? 3.172 7.551 12.771 1.00 0.00 45 ARG A C 18
ATOM 22323 O O . ARG A 1 45 ? 3.451 8.013 13.878 1.00 0.00 45 ARG A O 18
ATOM 22344 N N . ARG A 1 46 ? 1.947 7.587 12.259 1.00 0.00 46 ARG A N 18
ATOM 22345 C CA . ARG A 1 46 ? 0.832 8.186 12.985 1.00 0.00 46 ARG A CA 18
ATOM 22346 C C . ARG A 1 46 ? 0.568 7.437 14.288 1.00 0.00 46 ARG A C 18
ATOM 22347 O O . ARG A 1 46 ? 0.278 8.047 15.317 1.00 0.00 46 ARG A O 18
ATOM 22368 N N . MET A 1 47 ? 0.669 6.113 14.236 1.00 0.00 47 MET A N 18
ATOM 22369 C CA . MET A 1 47 ? 0.441 5.282 15.412 1.00 0.00 47 MET A CA 18
ATOM 22370 C C . MET A 1 47 ? 1.753 4.992 16.134 1.00 0.00 47 MET A C 18
ATOM 22371 O O . MET A 1 47 ? 1.906 5.310 17.313 1.00 0.00 47 MET A O 18
ATOM 22385 N N . GLY A 1 48 ? 2.696 4.385 15.420 1.00 0.00 48 GLY A N 18
ATOM 22386 C CA . GLY A 1 48 ? 3.982 4.062 16.010 1.00 0.00 48 GLY A CA 18
ATOM 22387 C C . GLY A 1 48 ? 4.455 2.671 15.642 1.00 0.00 48 GLY A C 18
ATOM 22388 O O . GLY A 1 48 ? 4.423 1.758 16.467 1.00 0.00 48 GLY A O 18
ATOM 22392 N N . TYR A 1 49 ? 4.894 2.506 14.399 1.00 0.00 49 TYR A N 18
ATOM 22393 C CA . TYR A 1 49 ? 5.373 1.215 13.922 1.00 0.00 49 TYR A CA 18
ATOM 22394 C C . TYR A 1 49 ? 6.833 1.301 13.487 1.00 0.00 49 TYR A C 18
ATOM 22395 O O . TYR A 1 49 ? 7.626 0.400 13.759 1.00 0.00 49 TYR A O 18
ATOM 22413 N N . ILE A 1 50 ? 7.179 2.392 12.812 1.00 0.00 50 ILE A N 18
ATOM 22414 C CA . ILE A 1 50 ? 8.542 2.598 12.340 1.00 0.00 50 ILE A CA 18
ATOM 22415 C C . ILE A 1 50 ? 9.205 3.763 13.068 1.00 0.00 50 ILE A C 18
ATOM 22416 O O . ILE A 1 50 ? 10.389 3.708 13.396 1.00 0.00 50 ILE A O 18
ATOM 22432 N N . GLN A 1 51 ? 8.432 4.815 13.317 1.00 0.00 51 GLN A N 18
ATOM 22433 C CA . GLN A 1 51 ? 8.943 5.992 14.006 1.00 0.00 51 GLN A CA 18
ATOM 22434 C C . GLN A 1 51 ? 7.804 6.811 14.606 1.00 0.00 51 GLN A C 18
ATOM 22435 O O . GLN A 1 51 ? 6.927 7.290 13.889 1.00 0.00 51 GLN A O 18
ATOM 22449 N N . GLY A 1 52 ? 7.825 6.964 15.926 1.00 0.00 52 GLY A N 18
ATOM 22450 C CA . GLY A 1 52 ? 6.788 7.723 16.601 1.00 0.00 52 GLY A CA 18
ATOM 22451 C C . GLY A 1 52 ? 7.082 9.210 16.626 1.00 0.00 52 GLY A C 18
ATOM 22452 O O . GLY A 1 52 ? 7.531 9.744 17.641 1.00 0.00 52 GLY A O 18
ATOM 22456 N N . ASP A 1 53 ? 6.829 9.880 15.508 1.00 0.00 53 ASP A N 18
ATOM 22457 C CA . ASP A 1 53 ? 7.070 11.315 15.404 1.00 0.00 53 ASP A CA 18
ATOM 22458 C C . ASP A 1 53 ? 5.824 12.041 14.904 1.00 0.00 53 ASP A C 18
ATOM 22459 O O . ASP A 1 53 ? 5.688 12.310 13.711 1.00 0.00 53 ASP A O 18
ATOM 22468 N N . SER A 1 54 ? 4.919 12.353 15.826 1.00 0.00 54 SER A N 18
ATOM 22469 C CA . SER A 1 54 ? 3.682 13.044 15.478 1.00 0.00 54 SER A CA 18
ATOM 22470 C C . SER A 1 54 ? 3.924 14.540 15.312 1.00 0.00 54 SER A C 18
ATOM 22471 O O . SER A 1 54 ? 4.939 15.070 15.763 1.00 0.00 54 SER A O 18
ATOM 22479 N N . ALA A 1 55 ? 2.982 15.217 14.662 1.00 0.00 55 ALA A N 18
ATOM 22480 C CA . ALA A 1 55 ? 3.091 16.653 14.438 1.00 0.00 55 ALA A CA 18
ATOM 22481 C C . ALA A 1 55 ? 4.237 16.975 13.484 1.00 0.00 55 ALA A C 18
ATOM 22482 O O . ALA A 1 55 ? 4.789 18.074 13.512 1.00 0.00 55 ALA A O 18
ATOM 22489 N N . ALA A 1 56 ? 4.591 16.008 12.644 1.00 0.00 56 ALA A N 18
ATOM 22490 C CA . ALA A 1 56 ? 5.671 16.190 11.682 1.00 0.00 56 ALA A CA 18
ATOM 22491 C C . ALA A 1 56 ? 5.164 16.041 10.252 1.00 0.00 56 ALA A C 18
ATOM 22492 O O . ALA A 1 56 ? 4.475 15.076 9.926 1.00 0.00 56 ALA A O 18
ATOM 22499 N N . GLU A 1 57 ? 5.509 17.006 9.404 1.00 0.00 57 GLU A N 18
ATOM 22500 C CA . GLU A 1 57 ? 5.086 16.981 8.009 1.00 0.00 57 GLU A CA 18
ATOM 22501 C C . GLU A 1 57 ? 5.876 15.944 7.218 1.00 0.00 57 GLU A C 18
ATOM 22502 O O . GLU A 1 57 ? 6.884 16.263 6.587 1.00 0.00 57 GLU A O 18
ATOM 22514 N N . VAL A 1 58 ? 5.413 14.698 7.258 1.00 0.00 58 VAL A N 18
ATOM 22515 C CA . VAL A 1 58 ? 6.076 13.613 6.545 1.00 0.00 58 VAL A CA 18
ATOM 22516 C C . VAL A 1 58 ? 5.063 12.601 6.020 1.00 0.00 58 VAL A C 18
ATOM 22517 O O . VAL A 1 58 ? 4.190 12.140 6.756 1.00 0.00 58 VAL A O 18
ATOM 22530 N N . THR A 1 59 ? 5.186 12.256 4.743 1.00 0.00 59 THR A N 18
ATOM 22531 C CA . THR A 1 59 ? 4.282 11.300 4.118 1.00 0.00 59 THR A CA 18
ATOM 22532 C C . THR A 1 59 ? 5.021 10.033 3.706 1.00 0.00 59 THR A C 18
ATOM 22533 O O . THR A 1 59 ? 4.540 8.922 3.930 1.00 0.00 59 THR A O 18
ATOM 22544 N N . GLU A 1 60 ? 6.194 10.206 3.104 1.00 0.00 60 GLU A N 18
ATOM 22545 C CA . GLU A 1 60 ? 7.000 9.074 2.662 1.00 0.00 60 GLU A CA 18
ATOM 22546 C C . GLU A 1 60 ? 6.291 8.303 1.551 1.00 0.00 60 GLU A C 18
ATOM 22547 O O . GLU A 1 60 ? 6.372 7.077 1.484 1.00 0.00 60 GLU A O 18
ATOM 22559 N N . MET A 1 61 ? 5.598 9.031 0.682 1.00 0.00 61 MET A N 18
ATOM 22560 C CA . MET A 1 61 ? 4.876 8.417 -0.425 1.00 0.00 61 MET A CA 18
ATOM 22561 C C . MET A 1 61 ? 5.777 7.457 -1.197 1.00 0.00 61 MET A C 18
ATOM 22562 O O . MET A 1 61 ? 6.550 7.874 -2.057 1.00 0.00 61 MET A O 18
ATOM 22576 N N . ALA A 1 62 ? 5.671 6.171 -0.879 1.00 0.00 62 ALA A N 18
ATOM 22577 C CA . ALA A 1 62 ? 6.475 5.153 -1.544 1.00 0.00 62 ALA A CA 18
ATOM 22578 C C . ALA A 1 62 ? 5.986 4.909 -2.967 1.00 0.00 62 ALA A C 18
ATOM 22579 O O . ALA A 1 62 ? 4.793 5.019 -3.252 1.00 0.00 62 ALA A O 18
ATOM 22586 N N . HIS A 1 63 ? 6.915 4.578 -3.859 1.00 0.00 63 HIS A N 18
ATOM 22587 C CA . HIS A 1 63 ? 6.577 4.318 -5.254 1.00 0.00 63 HIS A CA 18
ATOM 22588 C C . HIS A 1 63 ? 5.382 3.376 -5.358 1.00 0.00 63 HIS A C 18
ATOM 22589 O O . HIS A 1 63 ? 5.530 2.156 -5.275 1.00 0.00 63 HIS A O 18
ATOM 22603 N N . THR A 1 64 ? 4.196 3.949 -5.539 1.00 0.00 64 THR A N 18
ATOM 22604 C CA . THR A 1 64 ? 2.975 3.161 -5.652 1.00 0.00 64 THR A CA 18
ATOM 22605 C C . THR A 1 64 ? 3.248 1.820 -6.324 1.00 0.00 64 THR A C 18
ATOM 22606 O O . THR A 1 64 ? 2.756 0.783 -5.880 1.00 0.00 64 THR A O 18
ATOM 22617 N N . GLU A 1 65 ? 4.032 1.849 -7.396 1.00 0.00 65 GLU A N 18
ATOM 22618 C CA . GLU A 1 65 ? 4.369 0.635 -8.130 1.00 0.00 65 GLU A CA 18
ATOM 22619 C C . GLU A 1 65 ? 5.391 -0.199 -7.363 1.00 0.00 65 GLU A C 18
ATOM 22620 O O . GLU A 1 65 ? 5.061 -1.242 -6.797 1.00 0.00 65 GLU A O 18
ATOM 22632 N N . THR A 1 66 ? 6.636 0.269 -7.347 1.00 0.00 66 THR A N 18
ATOM 22633 C CA . THR A 1 66 ? 7.707 -0.432 -6.652 1.00 0.00 66 THR A CA 18
ATOM 22634 C C . THR A 1 66 ? 8.684 0.550 -6.014 1.00 0.00 66 THR A C 18
ATOM 22635 O O . THR A 1 66 ? 9.417 1.251 -6.709 1.00 0.00 66 THR A O 18
ATOM 22646 N N . GLY A 1 67 ? 8.688 0.595 -4.685 1.00 0.00 67 GLY A N 18
ATOM 22647 C CA . GLY A 1 67 ? 9.577 1.494 -3.976 1.00 0.00 67 GLY A CA 18
ATOM 22648 C C . GLY A 1 67 ? 10.083 0.903 -2.675 1.00 0.00 67 GLY A C 18
ATOM 22649 O O . GLY A 1 67 ? 11.113 0.229 -2.650 1.00 0.00 67 GLY A O 18
ATOM 22653 N N . TRP A 1 68 ? 9.358 1.156 -1.591 1.00 0.00 68 TRP A N 18
ATOM 22654 C CA . TRP A 1 68 ? 9.741 0.645 -0.280 1.00 0.00 68 TRP A CA 18
ATOM 22655 C C . TRP A 1 68 ? 9.519 -0.862 -0.197 1.00 0.00 68 TRP A C 18
ATOM 22656 O O . TRP A 1 68 ? 8.535 -1.383 -0.721 1.00 0.00 68 TRP A O 18
ATOM 22677 N N . SER A 1 69 ? 10.439 -1.556 0.465 1.00 0.00 69 SER A N 18
ATOM 22678 C CA . SER A 1 69 ? 10.346 -3.004 0.613 1.00 0.00 69 SER A CA 18
ATOM 22679 C C . SER A 1 69 ? 9.875 -3.377 2.016 1.00 0.00 69 SER A C 18
ATOM 22680 O O . SER A 1 69 ? 10.583 -3.159 2.999 1.00 0.00 69 SER A O 18
ATOM 22688 N N . CYS A 1 70 ? 8.675 -3.940 2.099 1.00 0.00 70 CYS A N 18
ATOM 22689 C CA . CYS A 1 70 ? 8.106 -4.344 3.381 1.00 0.00 70 CYS A CA 18
ATOM 22690 C C . CYS A 1 70 ? 9.023 -5.332 4.094 1.00 0.00 70 CYS A C 18
ATOM 22691 O O . CYS A 1 70 ? 9.940 -5.893 3.491 1.00 0.00 70 CYS A O 18
ATOM 22698 N N . HIS A 1 71 ? 8.770 -5.542 5.382 1.00 0.00 71 HIS A N 18
ATOM 22699 C CA . HIS A 1 71 ? 9.572 -6.465 6.178 1.00 0.00 71 HIS A CA 18
ATOM 22700 C C . HIS A 1 71 ? 9.764 -7.790 5.446 1.00 0.00 71 HIS A C 18
ATOM 22701 O O . HIS A 1 71 ? 10.868 -8.332 5.402 1.00 0.00 71 HIS A O 18
ATOM 22715 N N . TYR A 1 72 ? 8.682 -8.306 4.874 1.00 0.00 72 TYR A N 18
ATOM 22716 C CA . TYR A 1 72 ? 8.730 -9.569 4.147 1.00 0.00 72 TYR A CA 18
ATOM 22717 C C . TYR A 1 72 ? 8.509 -9.346 2.654 1.00 0.00 72 TYR A C 18
ATOM 22718 O O . TYR A 1 72 ? 7.817 -10.124 1.994 1.00 0.00 72 TYR A O 18
ATOM 22736 N N . CYS A 1 73 ? 9.102 -8.280 2.128 1.00 0.00 73 CYS A N 18
ATOM 22737 C CA . CYS A 1 73 ? 8.971 -7.953 0.713 1.00 0.00 73 CYS A CA 18
ATOM 22738 C C . CYS A 1 73 ? 10.343 -7.763 0.070 1.00 0.00 73 CYS A C 18
ATOM 22739 O O . CYS A 1 73 ? 10.534 -6.871 -0.758 1.00 0.00 73 CYS A O 18
ATOM 22746 N N . ASP A 1 74 ? 11.293 -8.606 0.456 1.00 0.00 74 ASP A N 18
ATOM 22747 C CA . ASP A 1 74 ? 12.646 -8.533 -0.082 1.00 0.00 74 ASP A CA 18
ATOM 22748 C C . ASP A 1 74 ? 12.950 -9.746 -0.955 1.00 0.00 74 ASP A C 18
ATOM 22749 O O . ASP A 1 74 ? 12.769 -10.887 -0.534 1.00 0.00 74 ASP A O 18
ATOM 22758 N N . ASN A 1 75 ? 13.414 -9.490 -2.174 1.00 0.00 75 ASN A N 18
ATOM 22759 C CA . ASN A 1 75 ? 13.741 -10.561 -3.108 1.00 0.00 75 ASN A CA 18
ATOM 22760 C C . ASN A 1 75 ? 15.205 -10.486 -3.531 1.00 0.00 75 ASN A C 18
ATOM 22761 O O . ASN A 1 75 ? 15.906 -11.497 -3.560 1.00 0.00 75 ASN A O 18
ATOM 22772 N N . ILE A 1 76 ? 15.659 -9.280 -3.857 1.00 0.00 76 ILE A N 18
ATOM 22773 C CA . ILE A 1 76 ? 17.040 -9.072 -4.277 1.00 0.00 76 ILE A CA 18
ATOM 22774 C C . ILE A 1 76 ? 18.012 -9.779 -3.338 1.00 0.00 76 ILE A C 18
ATOM 22775 O O . ILE A 1 76 ? 17.909 -9.662 -2.118 1.00 0.00 76 ILE A O 18
ATOM 22791 N N . ASN A 1 77 ? 18.958 -10.511 -3.918 1.00 0.00 77 ASN A N 18
ATOM 22792 C CA . ASN A 1 77 ? 19.950 -11.237 -3.132 1.00 0.00 77 ASN A CA 18
ATOM 22793 C C . ASN A 1 77 ? 21.326 -10.589 -3.264 1.00 0.00 77 ASN A C 18
ATOM 22794 O O . ASN A 1 77 ? 22.093 -10.914 -4.170 1.00 0.00 77 ASN A O 18
ATOM 22805 N N . LEU A 1 78 ? 21.631 -9.673 -2.352 1.00 0.00 78 LEU A N 18
ATOM 22806 C CA . LEU A 1 78 ? 22.915 -8.980 -2.364 1.00 0.00 78 LEU A CA 18
ATOM 22807 C C . LEU A 1 78 ? 23.606 -9.091 -1.009 1.00 0.00 78 LEU A C 18
ATOM 22808 O O . LEU A 1 78 ? 22.966 -8.983 0.038 1.00 0.00 78 LEU A O 18
ATOM 22824 N N . LEU A 1 79 ? 24.917 -9.305 -1.035 1.00 0.00 79 LEU A N 18
ATOM 22825 C CA . LEU A 1 79 ? 25.697 -9.428 0.192 1.00 0.00 79 LEU A CA 18
ATOM 22826 C C . LEU A 1 79 ? 26.036 -8.054 0.761 1.00 0.00 79 LEU A C 18
ATOM 22827 O O . LEU A 1 79 ? 27.187 -7.781 1.106 1.00 0.00 79 LEU A O 18
ATOM 22843 N N . LEU A 1 80 ? 25.029 -7.195 0.859 1.00 0.00 80 LEU A N 18
ATOM 22844 C CA . LEU A 1 80 ? 25.219 -5.849 1.390 1.00 0.00 80 LEU A CA 18
ATOM 22845 C C . LEU A 1 80 ? 26.162 -5.865 2.588 1.00 0.00 80 LEU A C 18
ATOM 22846 O O . LEU A 1 80 ? 26.149 -6.800 3.391 1.00 0.00 80 LEU A O 18
ATOM 22862 N N . THR A 1 81 ? 26.981 -4.824 2.705 1.00 0.00 81 THR A N 18
ATOM 22863 C CA . THR A 1 81 ? 27.929 -4.717 3.806 1.00 0.00 81 THR A CA 18
ATOM 22864 C C . THR A 1 81 ? 27.358 -5.319 5.085 1.00 0.00 81 THR A C 18
ATOM 22865 O O . THR A 1 81 ? 26.308 -4.894 5.566 1.00 0.00 81 THR A O 18
ATOM 22876 N N . GLU A 1 82 ? 28.057 -6.309 5.631 1.00 0.00 82 GLU A N 18
ATOM 22877 C CA . GLU A 1 82 ? 27.618 -6.968 6.855 1.00 0.00 82 GLU A CA 18
ATOM 22878 C C . GLU A 1 82 ? 28.722 -6.954 7.908 1.00 0.00 82 GLU A C 18
ATOM 22879 O O . GLU A 1 82 ? 29.834 -7.422 7.662 1.00 0.00 82 GLU A O 18
ATOM 22891 N N . GLU A 1 83 ? 28.407 -6.411 9.080 1.00 0.00 83 GLU A N 18
ATOM 22892 C CA . GLU A 1 83 ? 29.374 -6.333 10.169 1.00 0.00 83 GLU A CA 18
ATOM 22893 C C . GLU A 1 83 ? 28.851 -7.049 11.412 1.00 0.00 83 GLU A C 18
ATOM 22894 O O . GLU A 1 83 ? 29.022 -6.571 12.534 1.00 0.00 83 GLU A O 18
ATOM 22906 N N . SER A 1 84 ? 28.214 -8.196 11.203 1.00 0.00 84 SER A N 18
ATOM 22907 C CA . SER A 1 84 ? 27.661 -8.975 12.305 1.00 0.00 84 SER A CA 18
ATOM 22908 C C . SER A 1 84 ? 27.359 -10.403 11.862 1.00 0.00 84 SER A C 18
ATOM 22909 O O . SER A 1 84 ? 26.413 -10.646 11.113 1.00 0.00 84 SER A O 18
ATOM 22917 N N . GLY A 1 85 ? 28.170 -11.347 12.332 1.00 0.00 85 GLY A N 18
ATOM 22918 C CA . GLY A 1 85 ? 27.974 -12.740 11.974 1.00 0.00 85 GLY A CA 18
ATOM 22919 C C . GLY A 1 85 ? 29.281 -13.465 11.727 1.00 0.00 85 GLY A C 18
ATOM 22920 O O . GLY A 1 85 ? 29.925 -13.293 10.693 1.00 0.00 85 GLY A O 18
ATOM 22924 N N . PRO A 1 86 ? 29.692 -14.297 12.697 1.00 0.00 86 PRO A N 18
ATOM 22925 C CA . PRO A 1 86 ? 30.935 -15.067 12.603 1.00 0.00 86 PRO A CA 18
ATOM 22926 C C . PRO A 1 86 ? 30.857 -16.170 11.554 1.00 0.00 86 PRO A C 18
ATOM 22927 O O . PRO A 1 86 ? 31.797 -16.948 11.386 1.00 0.00 86 PRO A O 18
ATOM 22938 N N . SER A 1 87 ? 29.732 -16.232 10.850 1.00 0.00 87 SER A N 18
ATOM 22939 C CA . SER A 1 87 ? 29.529 -17.243 9.818 1.00 0.00 87 SER A CA 18
ATOM 22940 C C . SER A 1 87 ? 29.875 -16.688 8.439 1.00 0.00 87 SER A C 18
ATOM 22941 O O . SER A 1 87 ? 29.392 -15.627 8.047 1.00 0.00 87 SER A O 18
ATOM 22949 N N . SER A 1 88 ? 30.712 -17.416 7.708 1.00 0.00 88 SER A N 18
ATOM 22950 C CA . SER A 1 88 ? 31.126 -16.996 6.374 1.00 0.00 88 SER A CA 18
ATOM 22951 C C . SER A 1 88 ? 30.038 -17.301 5.348 1.00 0.00 88 SER A C 18
ATOM 22952 O O . SER A 1 88 ? 29.673 -16.446 4.542 1.00 0.00 88 SER A O 18
ATOM 22960 N N . GLY A 1 89 ? 29.524 -18.527 5.385 1.00 0.00 89 GLY A N 18
ATOM 22961 C CA . GLY A 1 89 ? 28.485 -18.923 4.454 1.00 0.00 89 GLY A CA 18
ATOM 22962 C C . GLY A 1 89 ? 27.491 -17.811 4.187 1.00 0.00 89 GLY A C 18
ATOM 22963 O O . GLY A 1 89 ? 26.942 -17.256 5.138 1.00 0.00 89 GLY A O 18
ATOM 22969 N N . GLY A 1 1 ? -21.299 -12.001 17.683 1.00 0.00 1 GLY A N 19
ATOM 22970 C CA . GLY A 1 1 ? -20.307 -12.142 16.633 1.00 0.00 1 GLY A CA 19
ATOM 22971 C C . GLY A 1 1 ? -20.860 -12.830 15.401 1.00 0.00 1 GLY A C 19
ATOM 22972 O O . GLY A 1 1 ? -21.699 -13.724 15.505 1.00 0.00 1 GLY A O 19
ATOM 22976 N N . SER A 1 2 ? -20.390 -12.412 14.230 1.00 0.00 2 SER A N 19
ATOM 22977 C CA . SER A 1 2 ? -20.846 -12.991 12.972 1.00 0.00 2 SER A CA 19
ATOM 22978 C C . SER A 1 2 ? -19.713 -13.738 12.274 1.00 0.00 2 SER A C 19
ATOM 22979 O O . SER A 1 2 ? -18.721 -13.136 11.862 1.00 0.00 2 SER A O 19
ATOM 22987 N N . SER A 1 3 ? -19.869 -15.051 12.145 1.00 0.00 3 SER A N 19
ATOM 22988 C CA . SER A 1 3 ? -18.858 -15.882 11.500 1.00 0.00 3 SER A CA 19
ATOM 22989 C C . SER A 1 3 ? -19.415 -17.264 11.178 1.00 0.00 3 SER A C 19
ATOM 22990 O O . SER A 1 3 ? -20.138 -17.857 11.978 1.00 0.00 3 SER A O 19
ATOM 22998 N N . GLY A 1 4 ? -19.072 -17.773 9.999 1.00 0.00 4 GLY A N 19
ATOM 22999 C CA . GLY A 1 4 ? -19.546 -19.083 9.590 1.00 0.00 4 GLY A CA 19
ATOM 23000 C C . GLY A 1 4 ? -19.325 -19.344 8.113 1.00 0.00 4 GLY A C 19
ATOM 23001 O O . GLY A 1 4 ? -18.305 -19.912 7.723 1.00 0.00 4 GLY A O 19
ATOM 23005 N N . SER A 1 5 ? -20.285 -18.931 7.291 1.00 0.00 5 SER A N 19
ATOM 23006 C CA . SER A 1 5 ? -20.193 -19.129 5.849 1.00 0.00 5 SER A CA 19
ATOM 23007 C C . SER A 1 5 ? -18.889 -18.554 5.304 1.00 0.00 5 SER A C 19
ATOM 23008 O O . SER A 1 5 ? -18.447 -17.484 5.722 1.00 0.00 5 SER A O 19
ATOM 23016 N N . SER A 1 6 ? -18.279 -19.273 4.367 1.00 0.00 6 SER A N 19
ATOM 23017 C CA . SER A 1 6 ? -17.023 -18.837 3.766 1.00 0.00 6 SER A CA 19
ATOM 23018 C C . SER A 1 6 ? -17.277 -17.833 2.646 1.00 0.00 6 SER A C 19
ATOM 23019 O O . SER A 1 6 ? -16.724 -17.951 1.554 1.00 0.00 6 SER A O 19
ATOM 23027 N N . GLY A 1 7 ? -18.120 -16.844 2.926 1.00 0.00 7 GLY A N 19
ATOM 23028 C CA . GLY A 1 7 ? -18.433 -15.832 1.933 1.00 0.00 7 GLY A CA 19
ATOM 23029 C C . GLY A 1 7 ? -19.448 -16.314 0.915 1.00 0.00 7 GLY A C 19
ATOM 23030 O O . GLY A 1 7 ? -19.175 -17.202 0.108 1.00 0.00 7 GLY A O 19
ATOM 23034 N N . PRO A 1 8 ? -20.651 -15.723 0.947 1.00 0.00 8 PRO A N 19
ATOM 23035 C CA . PRO A 1 8 ? -21.735 -16.082 0.028 1.00 0.00 8 PRO A CA 19
ATOM 23036 C C . PRO A 1 8 ? -21.448 -15.644 -1.404 1.00 0.00 8 PRO A C 19
ATOM 23037 O O . PRO A 1 8 ? -22.242 -15.895 -2.311 1.00 0.00 8 PRO A O 19
ATOM 23048 N N . ARG A 1 9 ? -20.309 -14.988 -1.601 1.00 0.00 9 ARG A N 19
ATOM 23049 C CA . ARG A 1 9 ? -19.919 -14.514 -2.924 1.00 0.00 9 ARG A CA 19
ATOM 23050 C C . ARG A 1 9 ? -18.717 -15.295 -3.448 1.00 0.00 9 ARG A C 19
ATOM 23051 O O . ARG A 1 9 ? -17.690 -15.394 -2.778 1.00 0.00 9 ARG A O 19
ATOM 23072 N N . GLU A 1 10 ? -18.855 -15.847 -4.649 1.00 0.00 10 GLU A N 19
ATOM 23073 C CA . GLU A 1 10 ? -17.782 -16.620 -5.262 1.00 0.00 10 GLU A CA 19
ATOM 23074 C C . GLU A 1 10 ? -16.472 -15.835 -5.254 1.00 0.00 10 GLU A C 19
ATOM 23075 O O . GLU A 1 10 ? -15.446 -16.296 -4.755 1.00 0.00 10 GLU A O 19
ATOM 23087 N N . PRO A 1 11 ? -16.508 -14.620 -5.820 1.00 0.00 11 PRO A N 19
ATOM 23088 C CA . PRO A 1 11 ? -15.334 -13.744 -5.890 1.00 0.00 11 PRO A CA 19
ATOM 23089 C C . PRO A 1 11 ? -14.933 -13.203 -4.523 1.00 0.00 11 PRO A C 19
ATOM 23090 O O . PRO A 1 11 ? -15.762 -13.087 -3.622 1.00 0.00 11 PRO A O 19
ATOM 23101 N N . VAL A 1 12 ? -13.653 -12.872 -4.375 1.00 0.00 12 VAL A N 19
ATOM 23102 C CA . VAL A 1 12 ? -13.141 -12.341 -3.118 1.00 0.00 12 VAL A CA 19
ATOM 23103 C C . VAL A 1 12 ? -13.522 -10.875 -2.944 1.00 0.00 12 VAL A C 19
ATOM 23104 O O . VAL A 1 12 ? -13.836 -10.185 -3.914 1.00 0.00 12 VAL A O 19
ATOM 23117 N N . VAL A 1 13 ? -13.493 -10.405 -1.702 1.00 0.00 13 VAL A N 19
ATOM 23118 C CA . VAL A 1 13 ? -13.833 -9.020 -1.400 1.00 0.00 13 VAL A CA 19
ATOM 23119 C C . VAL A 1 13 ? -13.010 -8.494 -0.230 1.00 0.00 13 VAL A C 19
ATOM 23120 O O . VAL A 1 13 ? -12.561 -9.261 0.621 1.00 0.00 13 VAL A O 19
ATOM 23133 N N . ASN A 1 14 ? -12.818 -7.180 -0.192 1.00 0.00 14 ASN A N 19
ATOM 23134 C CA . ASN A 1 14 ? -12.048 -6.550 0.874 1.00 0.00 14 ASN A CA 19
ATOM 23135 C C . ASN A 1 14 ? -10.872 -7.429 1.289 1.00 0.00 14 ASN A C 19
ATOM 23136 O O . ASN A 1 14 ? -10.646 -7.659 2.477 1.00 0.00 14 ASN A O 19
ATOM 23147 N N . ASP A 1 15 ? -10.128 -7.917 0.302 1.00 0.00 15 ASP A N 19
ATOM 23148 C CA . ASP A 1 15 ? -8.975 -8.770 0.564 1.00 0.00 15 ASP A CA 19
ATOM 23149 C C . ASP A 1 15 ? -7.822 -7.960 1.150 1.00 0.00 15 ASP A C 19
ATOM 23150 O O . ASP A 1 15 ? -6.778 -8.511 1.495 1.00 0.00 15 ASP A O 19
ATOM 23159 N N . GLU A 1 16 ? -8.021 -6.650 1.258 1.00 0.00 16 GLU A N 19
ATOM 23160 C CA . GLU A 1 16 ? -6.997 -5.765 1.800 1.00 0.00 16 GLU A CA 19
ATOM 23161 C C . GLU A 1 16 ? -7.611 -4.733 2.740 1.00 0.00 16 GLU A C 19
ATOM 23162 O O . GLU A 1 16 ? -8.459 -3.937 2.337 1.00 0.00 16 GLU A O 19
ATOM 23174 N N . MET A 1 17 ? -7.178 -4.753 3.997 1.00 0.00 17 MET A N 19
ATOM 23175 C CA . MET A 1 17 ? -7.685 -3.819 4.995 1.00 0.00 17 MET A CA 19
ATOM 23176 C C . MET A 1 17 ? -6.558 -3.319 5.894 1.00 0.00 17 MET A C 19
ATOM 23177 O O . MET A 1 17 ? -5.936 -4.099 6.617 1.00 0.00 17 MET A O 19
ATOM 23191 N N . CYS A 1 18 ? -6.301 -2.017 5.845 1.00 0.00 18 CYS A N 19
ATOM 23192 C CA . CYS A 1 18 ? -5.249 -1.413 6.653 1.00 0.00 18 CYS A CA 19
ATOM 23193 C C . CYS A 1 18 ? -5.276 -1.962 8.077 1.00 0.00 18 CYS A C 19
ATOM 23194 O O . CYS A 1 18 ? -6.342 -2.232 8.630 1.00 0.00 18 CYS A O 19
ATOM 23201 N N . ASP A 1 19 ? -4.095 -2.124 8.664 1.00 0.00 19 ASP A N 19
ATOM 23202 C CA . ASP A 1 19 ? -3.981 -2.639 10.024 1.00 0.00 19 ASP A CA 19
ATOM 23203 C C . ASP A 1 19 ? -4.341 -1.563 11.044 1.00 0.00 19 ASP A C 19
ATOM 23204 O O . ASP A 1 19 ? -4.357 -1.816 12.249 1.00 0.00 19 ASP A O 19
ATOM 23213 N N . VAL A 1 20 ? -4.627 -0.361 10.554 1.00 0.00 20 VAL A N 19
ATOM 23214 C CA . VAL A 1 20 ? -4.985 0.753 11.422 1.00 0.00 20 VAL A CA 19
ATOM 23215 C C . VAL A 1 20 ? -6.307 1.382 10.993 1.00 0.00 20 VAL A C 19
ATOM 23216 O O . VAL A 1 20 ? -6.984 2.035 11.788 1.00 0.00 20 VAL A O 19
ATOM 23229 N N . CYS A 1 21 ? -6.669 1.180 9.730 1.00 0.00 21 CYS A N 19
ATOM 23230 C CA . CYS A 1 21 ? -7.910 1.725 9.194 1.00 0.00 21 CYS A CA 19
ATOM 23231 C C . CYS A 1 21 ? -8.772 0.622 8.587 1.00 0.00 21 CYS A C 19
ATOM 23232 O O . CYS A 1 21 ? -9.964 0.813 8.349 1.00 0.00 21 CYS A O 19
ATOM 23239 N N . GLU A 1 22 ? -8.160 -0.532 8.342 1.00 0.00 22 GLU A N 19
ATOM 23240 C CA . GLU A 1 22 ? -8.872 -1.665 7.763 1.00 0.00 22 GLU A CA 19
ATOM 23241 C C . GLU A 1 22 ? -9.761 -1.216 6.607 1.00 0.00 22 GLU A C 19
ATOM 23242 O O . GLU A 1 22 ? -10.938 -1.572 6.539 1.00 0.00 22 GLU A O 19
ATOM 23254 N N . VAL A 1 23 ? -9.190 -0.431 5.700 1.00 0.00 23 VAL A N 19
ATOM 23255 C CA . VAL A 1 23 ? -9.930 0.067 4.545 1.00 0.00 23 VAL A CA 19
ATOM 23256 C C . VAL A 1 23 ? -9.089 -0.016 3.276 1.00 0.00 23 VAL A C 19
ATOM 23257 O O . VAL A 1 23 ? -7.862 0.049 3.328 1.00 0.00 23 VAL A O 19
ATOM 23270 N N . TRP A 1 24 ? -9.760 -0.160 2.139 1.00 0.00 24 TRP A N 19
ATOM 23271 C CA . TRP A 1 24 ? -9.074 -0.252 0.854 1.00 0.00 24 TRP A CA 19
ATOM 23272 C C . TRP A 1 24 ? -9.484 0.893 -0.065 1.00 0.00 24 TRP A C 19
ATOM 23273 O O . TRP A 1 24 ? -10.258 1.769 0.324 1.00 0.00 24 TRP A O 19
ATOM 23294 N N . THR A 1 25 ? -8.960 0.882 -1.287 1.00 0.00 25 THR A N 19
ATOM 23295 C CA . THR A 1 25 ? -9.272 1.919 -2.261 1.00 0.00 25 THR A CA 19
ATOM 23296 C C . THR A 1 25 ? -9.034 1.428 -3.684 1.00 0.00 25 THR A C 19
ATOM 23297 O O . THR A 1 25 ? -8.095 0.675 -3.942 1.00 0.00 25 THR A O 19
ATOM 23308 N N . ALA A 1 26 ? -9.892 1.857 -4.604 1.00 0.00 26 ALA A N 19
ATOM 23309 C CA . ALA A 1 26 ? -9.774 1.461 -6.002 1.00 0.00 26 ALA A CA 19
ATOM 23310 C C . ALA A 1 26 ? -8.357 1.683 -6.518 1.00 0.00 26 ALA A C 19
ATOM 23311 O O . ALA A 1 26 ? -7.840 0.888 -7.303 1.00 0.00 26 ALA A O 19
ATOM 23318 N N . GLU A 1 27 ? -7.733 2.770 -6.073 1.00 0.00 27 GLU A N 19
ATOM 23319 C CA . GLU A 1 27 ? -6.376 3.097 -6.491 1.00 0.00 27 GLU A CA 19
ATOM 23320 C C . GLU A 1 27 ? -5.356 2.222 -5.765 1.00 0.00 27 GLU A C 19
ATOM 23321 O O . GLU A 1 27 ? -5.716 1.413 -4.910 1.00 0.00 27 GLU A O 19
ATOM 23333 N N . SER A 1 28 ? -4.086 2.392 -6.114 1.00 0.00 28 SER A N 19
ATOM 23334 C CA . SER A 1 28 ? -3.015 1.616 -5.499 1.00 0.00 28 SER A CA 19
ATOM 23335 C C . SER A 1 28 ? -2.989 1.825 -3.989 1.00 0.00 28 SER A C 19
ATOM 23336 O O . SER A 1 28 ? -3.144 2.947 -3.503 1.00 0.00 28 SER A O 19
ATOM 23344 N N . LEU A 1 29 ? -2.794 0.739 -3.250 1.00 0.00 29 LEU A N 19
ATOM 23345 C CA . LEU A 1 29 ? -2.749 0.801 -1.794 1.00 0.00 29 LEU A CA 19
ATOM 23346 C C . LEU A 1 29 ? -1.340 0.522 -1.280 1.00 0.00 29 LEU A C 19
ATOM 23347 O O . LEU A 1 29 ? -0.701 -0.449 -1.686 1.00 0.00 29 LEU A O 19
ATOM 23363 N N . PHE A 1 30 ? -0.861 1.378 -0.384 1.00 0.00 30 PHE A N 19
ATOM 23364 C CA . PHE A 1 30 ? 0.473 1.224 0.186 1.00 0.00 30 PHE A CA 19
ATOM 23365 C C . PHE A 1 30 ? 0.457 0.225 1.340 1.00 0.00 30 PHE A C 19
ATOM 23366 O O . PHE A 1 30 ? -0.557 0.026 2.009 1.00 0.00 30 PHE A O 19
ATOM 23383 N N . PRO A 1 31 ? 1.610 -0.419 1.580 1.00 0.00 31 PRO A N 19
ATOM 23384 C CA . PRO A 1 31 ? 2.823 -0.191 0.789 1.00 0.00 31 PRO A CA 19
ATOM 23385 C C . PRO A 1 31 ? 2.701 -0.733 -0.631 1.00 0.00 31 PRO A C 19
ATOM 23386 O O . PRO A 1 31 ? 2.952 -0.021 -1.602 1.00 0.00 31 PRO A O 19
ATOM 23397 N N . CYS A 1 32 ? 2.314 -2.000 -0.744 1.00 0.00 32 CYS A N 19
ATOM 23398 C CA . CYS A 1 32 ? 2.158 -2.639 -2.044 1.00 0.00 32 CYS A CA 19
ATOM 23399 C C . CYS A 1 32 ? 0.880 -3.470 -2.092 1.00 0.00 32 CYS A C 19
ATOM 23400 O O . CYS A 1 32 ? 0.160 -3.578 -1.100 1.00 0.00 32 CYS A O 19
ATOM 23407 N N . ARG A 1 33 ? 0.604 -4.056 -3.253 1.00 0.00 33 ARG A N 19
ATOM 23408 C CA . ARG A 1 33 ? -0.587 -4.877 -3.432 1.00 0.00 33 ARG A CA 19
ATOM 23409 C C . ARG A 1 33 ? -0.230 -6.360 -3.438 1.00 0.00 33 ARG A C 19
ATOM 23410 O O . ARG A 1 33 ? -1.060 -7.212 -3.118 1.00 0.00 33 ARG A O 19
ATOM 23431 N N . VAL A 1 34 ? 1.011 -6.663 -3.807 1.00 0.00 34 VAL A N 19
ATOM 23432 C CA . VAL A 1 34 ? 1.479 -8.043 -3.855 1.00 0.00 34 VAL A CA 19
ATOM 23433 C C . VAL A 1 34 ? 1.401 -8.698 -2.480 1.00 0.00 34 VAL A C 19
ATOM 23434 O O . VAL A 1 34 ? 0.579 -9.585 -2.249 1.00 0.00 34 VAL A O 19
ATOM 23447 N N . CYS A 1 35 ? 2.263 -8.256 -1.571 1.00 0.00 35 CYS A N 19
ATOM 23448 C CA . CYS A 1 35 ? 2.294 -8.798 -0.218 1.00 0.00 35 CYS A CA 19
ATOM 23449 C C . CYS A 1 35 ? 0.880 -9.027 0.308 1.00 0.00 35 CYS A C 19
ATOM 23450 O O . CYS A 1 35 ? -0.057 -8.321 -0.067 1.00 0.00 35 CYS A O 19
ATOM 23457 N N . THR A 1 36 ? 0.733 -10.019 1.181 1.00 0.00 36 THR A N 19
ATOM 23458 C CA . THR A 1 36 ? -0.566 -10.342 1.758 1.00 0.00 36 THR A CA 19
ATOM 23459 C C . THR A 1 36 ? -0.868 -9.457 2.962 1.00 0.00 36 THR A C 19
ATOM 23460 O O . THR A 1 36 ? -1.487 -9.900 3.930 1.00 0.00 36 THR A O 19
ATOM 23471 N N . ARG A 1 37 ? -0.428 -8.205 2.896 1.00 0.00 37 ARG A N 19
ATOM 23472 C CA . ARG A 1 37 ? -0.650 -7.258 3.981 1.00 0.00 37 ARG A CA 19
ATOM 23473 C C . ARG A 1 37 ? -0.610 -5.822 3.467 1.00 0.00 37 ARG A C 19
ATOM 23474 O O . ARG A 1 37 ? 0.355 -5.410 2.823 1.00 0.00 37 ARG A O 19
ATOM 23495 N N . VAL A 1 38 ? -1.663 -5.064 3.756 1.00 0.00 38 VAL A N 19
ATOM 23496 C CA . VAL A 1 38 ? -1.747 -3.674 3.324 1.00 0.00 38 VAL A CA 19
ATOM 23497 C C . VAL A 1 38 ? -1.867 -2.734 4.517 1.00 0.00 38 VAL A C 19
ATOM 23498 O O . VAL A 1 38 ? -2.707 -2.933 5.396 1.00 0.00 38 VAL A O 19
ATOM 23511 N N . PHE A 1 39 ? -1.023 -1.709 4.543 1.00 0.00 39 PHE A N 19
ATOM 23512 C CA . PHE A 1 39 ? -1.034 -0.736 5.630 1.00 0.00 39 PHE A CA 19
ATOM 23513 C C . PHE A 1 39 ? -0.557 0.629 5.143 1.00 0.00 39 PHE A C 19
ATOM 23514 O O . PHE A 1 39 ? 0.454 0.734 4.448 1.00 0.00 39 PHE A O 19
ATOM 23531 N N . HIS A 1 40 ? -1.292 1.672 5.513 1.00 0.00 40 HIS A N 19
ATOM 23532 C CA . HIS A 1 40 ? -0.945 3.032 5.115 1.00 0.00 40 HIS A CA 19
ATOM 23533 C C . HIS A 1 40 ? 0.285 3.524 5.873 1.00 0.00 40 HIS A C 19
ATOM 23534 O O . HIS A 1 40 ? 0.311 3.518 7.104 1.00 0.00 40 HIS A O 19
ATOM 23548 N N . ASP A 1 41 ? 1.302 3.946 5.130 1.00 0.00 41 ASP A N 19
ATOM 23549 C CA . ASP A 1 41 ? 2.535 4.440 5.732 1.00 0.00 41 ASP A CA 19
ATOM 23550 C C . ASP A 1 41 ? 2.233 5.404 6.876 1.00 0.00 41 ASP A C 19
ATOM 23551 O O . ASP A 1 41 ? 2.674 5.200 8.006 1.00 0.00 41 ASP A O 19
ATOM 23560 N N . GLY A 1 42 ? 1.478 6.456 6.573 1.00 0.00 42 GLY A N 19
ATOM 23561 C CA . GLY A 1 42 ? 1.132 7.437 7.585 1.00 0.00 42 GLY A CA 19
ATOM 23562 C C . GLY A 1 42 ? 0.665 6.796 8.877 1.00 0.00 42 GLY A C 19
ATOM 23563 O O . GLY A 1 42 ? 1.068 7.209 9.965 1.00 0.00 42 GLY A O 19
ATOM 23567 N N . CYS A 1 43 ? -0.188 5.784 8.760 1.00 0.00 43 CYS A N 19
ATOM 23568 C CA . CYS A 1 43 ? -0.712 5.085 9.927 1.00 0.00 43 CYS A CA 19
ATOM 23569 C C . CYS A 1 43 ? 0.416 4.431 10.721 1.00 0.00 43 CYS A C 19
ATOM 23570 O O . CYS A 1 43 ? 0.352 4.334 11.947 1.00 0.00 43 CYS A O 19
ATOM 23577 N N . LEU A 1 44 ? 1.448 3.984 10.014 1.00 0.00 44 LEU A N 19
ATOM 23578 C CA . LEU A 1 44 ? 2.591 3.340 10.652 1.00 0.00 44 LEU A CA 19
ATOM 23579 C C . LEU A 1 44 ? 3.367 4.333 11.510 1.00 0.00 44 LEU A C 19
ATOM 23580 O O . LEU A 1 44 ? 3.628 4.082 12.687 1.00 0.00 44 LEU A O 19
ATOM 23596 N N . ARG A 1 45 ? 3.732 5.464 10.914 1.00 0.00 45 ARG A N 19
ATOM 23597 C CA . ARG A 1 45 ? 4.478 6.495 11.624 1.00 0.00 45 ARG A CA 19
ATOM 23598 C C . ARG A 1 45 ? 3.627 7.120 12.726 1.00 0.00 45 ARG A C 19
ATOM 23599 O O . ARG A 1 45 ? 4.148 7.571 13.746 1.00 0.00 45 ARG A O 19
ATOM 23620 N N . ARG A 1 46 ? 2.316 7.144 12.512 1.00 0.00 46 ARG A N 19
ATOM 23621 C CA . ARG A 1 46 ? 1.393 7.714 13.487 1.00 0.00 46 ARG A CA 19
ATOM 23622 C C . ARG A 1 46 ? 1.360 6.875 14.760 1.00 0.00 46 ARG A C 19
ATOM 23623 O O . ARG A 1 46 ? 1.702 7.355 15.841 1.00 0.00 46 ARG A O 19
ATOM 23644 N N . MET A 1 47 ? 0.944 5.620 14.626 1.00 0.00 47 MET A N 19
ATOM 23645 C CA . MET A 1 47 ? 0.867 4.714 15.766 1.00 0.00 47 MET A CA 19
ATOM 23646 C C . MET A 1 47 ? 2.241 4.519 16.399 1.00 0.00 47 MET A C 19
ATOM 23647 O O . MET A 1 47 ? 2.417 4.729 17.599 1.00 0.00 47 MET A O 19
ATOM 23661 N N . GLY A 1 48 ? 3.211 4.116 15.585 1.00 0.00 48 GLY A N 19
ATOM 23662 C CA . GLY A 1 48 ? 4.557 3.899 16.084 1.00 0.00 48 GLY A CA 19
ATOM 23663 C C . GLY A 1 48 ? 5.154 2.594 15.597 1.00 0.00 48 GLY A C 19
ATOM 23664 O O . GLY A 1 48 ? 5.657 1.798 16.389 1.00 0.00 48 GLY A O 19
ATOM 23668 N N . TYR A 1 49 ? 5.097 2.373 14.288 1.00 0.00 49 TYR A N 19
ATOM 23669 C CA . TYR A 1 49 ? 5.632 1.152 13.695 1.00 0.00 49 TYR A CA 19
ATOM 23670 C C . TYR A 1 49 ? 6.954 1.427 12.984 1.00 0.00 49 TYR A C 19
ATOM 23671 O O . TYR A 1 49 ? 7.864 0.597 13.001 1.00 0.00 49 TYR A O 19
ATOM 23689 N N . ILE A 1 50 ? 7.051 2.597 12.362 1.00 0.00 50 ILE A N 19
ATOM 23690 C CA . ILE A 1 50 ? 8.262 2.982 11.646 1.00 0.00 50 ILE A CA 19
ATOM 23691 C C . ILE A 1 50 ? 9.238 3.705 12.569 1.00 0.00 50 ILE A C 19
ATOM 23692 O O . ILE A 1 50 ? 10.287 3.167 12.920 1.00 0.00 50 ILE A O 19
ATOM 23708 N N . GLN A 1 51 ? 8.883 4.926 12.956 1.00 0.00 51 GLN A N 19
ATOM 23709 C CA . GLN A 1 51 ? 9.728 5.723 13.838 1.00 0.00 51 GLN A CA 19
ATOM 23710 C C . GLN A 1 51 ? 11.205 5.473 13.548 1.00 0.00 51 GLN A C 19
ATOM 23711 O O . GLN A 1 51 ? 12.016 5.350 14.466 1.00 0.00 51 GLN A O 19
ATOM 23725 N N . GLY A 1 52 ? 11.548 5.400 12.266 1.00 0.00 52 GLY A N 19
ATOM 23726 C CA . GLY A 1 52 ? 12.926 5.165 11.878 1.00 0.00 52 GLY A CA 19
ATOM 23727 C C . GLY A 1 52 ? 13.696 6.453 11.666 1.00 0.00 52 GLY A C 19
ATOM 23728 O O . GLY A 1 52 ? 13.760 6.969 10.549 1.00 0.00 52 GLY A O 19
ATOM 23732 N N . ASP A 1 53 ? 14.281 6.974 12.738 1.00 0.00 53 ASP A N 19
ATOM 23733 C CA . ASP A 1 53 ? 15.050 8.212 12.664 1.00 0.00 53 ASP A CA 19
ATOM 23734 C C . ASP A 1 53 ? 15.960 8.214 11.439 1.00 0.00 53 ASP A C 19
ATOM 23735 O O . ASP A 1 53 ? 16.061 9.215 10.731 1.00 0.00 53 ASP A O 19
ATOM 23744 N N . SER A 1 54 ? 16.620 7.085 11.197 1.00 0.00 54 SER A N 19
ATOM 23745 C CA . SER A 1 54 ? 17.524 6.959 10.060 1.00 0.00 54 SER A CA 19
ATOM 23746 C C . SER A 1 54 ? 16.783 6.443 8.830 1.00 0.00 54 SER A C 19
ATOM 23747 O O . SER A 1 54 ? 15.918 5.574 8.932 1.00 0.00 54 SER A O 19
ATOM 23755 N N . ALA A 1 55 ? 17.130 6.986 7.668 1.00 0.00 55 ALA A N 19
ATOM 23756 C CA . ALA A 1 55 ? 16.500 6.580 6.418 1.00 0.00 55 ALA A CA 19
ATOM 23757 C C . ALA A 1 55 ? 17.537 6.092 5.413 1.00 0.00 55 ALA A C 19
ATOM 23758 O O . ALA A 1 55 ? 18.597 6.697 5.257 1.00 0.00 55 ALA A O 19
ATOM 23765 N N . ALA A 1 56 ? 17.225 4.992 4.735 1.00 0.00 56 ALA A N 19
ATOM 23766 C CA . ALA A 1 56 ? 18.130 4.423 3.744 1.00 0.00 56 ALA A CA 19
ATOM 23767 C C . ALA A 1 56 ? 18.354 5.389 2.586 1.00 0.00 56 ALA A C 19
ATOM 23768 O O . ALA A 1 56 ? 17.744 6.455 2.530 1.00 0.00 56 ALA A O 19
ATOM 23775 N N . GLU A 1 57 ? 19.235 5.008 1.665 1.00 0.00 57 GLU A N 19
ATOM 23776 C CA . GLU A 1 57 ? 19.540 5.843 0.510 1.00 0.00 57 GLU A CA 19
ATOM 23777 C C . GLU A 1 57 ? 18.705 5.428 -0.697 1.00 0.00 57 GLU A C 19
ATOM 23778 O O . GLU A 1 57 ? 19.202 5.374 -1.822 1.00 0.00 57 GLU A O 19
ATOM 23790 N N . VAL A 1 58 ? 17.431 5.133 -0.455 1.00 0.00 58 VAL A N 19
ATOM 23791 C CA . VAL A 1 58 ? 16.525 4.722 -1.521 1.00 0.00 58 VAL A CA 19
ATOM 23792 C C . VAL A 1 58 ? 15.970 5.931 -2.266 1.00 0.00 58 VAL A C 19
ATOM 23793 O O . VAL A 1 58 ? 15.573 5.829 -3.428 1.00 0.00 58 VAL A O 19
ATOM 23806 N N . THR A 1 59 ? 15.944 7.075 -1.591 1.00 0.00 59 THR A N 19
ATOM 23807 C CA . THR A 1 59 ? 15.436 8.304 -2.188 1.00 0.00 59 THR A CA 19
ATOM 23808 C C . THR A 1 59 ? 14.284 8.016 -3.142 1.00 0.00 59 THR A C 19
ATOM 23809 O O . THR A 1 59 ? 14.227 8.560 -4.244 1.00 0.00 59 THR A O 19
ATOM 23820 N N . GLU A 1 60 ? 13.364 7.158 -2.709 1.00 0.00 60 GLU A N 19
ATOM 23821 C CA . GLU A 1 60 ? 12.211 6.799 -3.526 1.00 0.00 60 GLU A CA 19
ATOM 23822 C C . GLU A 1 60 ? 10.912 6.993 -2.750 1.00 0.00 60 GLU A C 19
ATOM 23823 O O . GLU A 1 60 ? 10.928 7.230 -1.543 1.00 0.00 60 GLU A O 19
ATOM 23835 N N . MET A 1 61 ? 9.789 6.891 -3.454 1.00 0.00 61 MET A N 19
ATOM 23836 C CA . MET A 1 61 ? 8.480 7.054 -2.830 1.00 0.00 61 MET A CA 19
ATOM 23837 C C . MET A 1 61 ? 7.365 6.699 -3.807 1.00 0.00 61 MET A C 19
ATOM 23838 O O . MET A 1 61 ? 7.552 6.746 -5.022 1.00 0.00 61 MET A O 19
ATOM 23852 N N . ALA A 1 62 ? 6.203 6.341 -3.267 1.00 0.00 62 ALA A N 19
ATOM 23853 C CA . ALA A 1 62 ? 5.058 5.979 -4.092 1.00 0.00 62 ALA A CA 19
ATOM 23854 C C . ALA A 1 62 ? 4.715 7.093 -5.076 1.00 0.00 62 ALA A C 19
ATOM 23855 O O . ALA A 1 62 ? 5.167 8.228 -4.926 1.00 0.00 62 ALA A O 19
ATOM 23862 N N . HIS A 1 63 ? 3.915 6.760 -6.084 1.00 0.00 63 HIS A N 19
ATOM 23863 C CA . HIS A 1 63 ? 3.513 7.733 -7.093 1.00 0.00 63 HIS A CA 19
ATOM 23864 C C . HIS A 1 63 ? 4.687 8.098 -7.997 1.00 0.00 63 HIS A C 19
ATOM 23865 O O . HIS A 1 63 ? 4.853 9.255 -8.383 1.00 0.00 63 HIS A O 19
ATOM 23879 N N . THR A 1 64 ? 5.503 7.101 -8.329 1.00 0.00 64 THR A N 19
ATOM 23880 C CA . THR A 1 64 ? 6.663 7.317 -9.185 1.00 0.00 64 THR A CA 19
ATOM 23881 C C . THR A 1 64 ? 6.758 6.243 -10.263 1.00 0.00 64 THR A C 19
ATOM 23882 O O . THR A 1 64 ? 5.916 5.350 -10.338 1.00 0.00 64 THR A O 19
ATOM 23893 N N . GLU A 1 65 ? 7.790 6.338 -11.095 1.00 0.00 65 GLU A N 19
ATOM 23894 C CA . GLU A 1 65 ? 7.995 5.373 -12.171 1.00 0.00 65 GLU A CA 19
ATOM 23895 C C . GLU A 1 65 ? 8.252 3.979 -11.608 1.00 0.00 65 GLU A C 19
ATOM 23896 O O . GLU A 1 65 ? 7.602 3.008 -12.000 1.00 0.00 65 GLU A O 19
ATOM 23908 N N . THR A 1 66 ? 9.204 3.884 -10.686 1.00 0.00 66 THR A N 19
ATOM 23909 C CA . THR A 1 66 ? 9.551 2.610 -10.071 1.00 0.00 66 THR A CA 19
ATOM 23910 C C . THR A 1 66 ? 8.499 2.190 -9.049 1.00 0.00 66 THR A C 19
ATOM 23911 O O . THR A 1 66 ? 8.327 1.004 -8.773 1.00 0.00 66 THR A O 19
ATOM 23922 N N . GLY A 1 67 ? 7.800 3.172 -8.490 1.00 0.00 67 GLY A N 19
ATOM 23923 C CA . GLY A 1 67 ? 6.774 2.883 -7.503 1.00 0.00 67 GLY A CA 19
ATOM 23924 C C . GLY A 1 67 ? 7.342 2.714 -6.109 1.00 0.00 67 GLY A C 19
ATOM 23925 O O . GLY A 1 67 ? 8.498 3.053 -5.857 1.00 0.00 67 GLY A O 19
ATOM 23929 N N . TRP A 1 68 ? 6.527 2.191 -5.200 1.00 0.00 68 TRP A N 19
ATOM 23930 C CA . TRP A 1 68 ? 6.956 1.979 -3.822 1.00 0.00 68 TRP A CA 19
ATOM 23931 C C . TRP A 1 68 ? 7.158 0.495 -3.536 1.00 0.00 68 TRP A C 19
ATOM 23932 O O . TRP A 1 68 ? 6.356 -0.342 -3.953 1.00 0.00 68 TRP A O 19
ATOM 23953 N N . SER A 1 69 ? 8.235 0.175 -2.826 1.00 0.00 69 SER A N 19
ATOM 23954 C CA . SER A 1 69 ? 8.544 -1.209 -2.489 1.00 0.00 69 SER A CA 19
ATOM 23955 C C . SER A 1 69 ? 8.489 -1.426 -0.979 1.00 0.00 69 SER A C 19
ATOM 23956 O O . SER A 1 69 ? 9.358 -0.963 -0.240 1.00 0.00 69 SER A O 19
ATOM 23964 N N . CYS A 1 70 ? 7.459 -2.135 -0.527 1.00 0.00 70 CYS A N 19
ATOM 23965 C CA . CYS A 1 70 ? 7.286 -2.414 0.893 1.00 0.00 70 CYS A CA 19
ATOM 23966 C C . CYS A 1 70 ? 8.542 -3.053 1.478 1.00 0.00 70 CYS A C 19
ATOM 23967 O O . CYS A 1 70 ? 9.513 -3.309 0.764 1.00 0.00 70 CYS A O 19
ATOM 23974 N N . HIS A 1 71 ? 8.517 -3.310 2.781 1.00 0.00 71 HIS A N 19
ATOM 23975 C CA . HIS A 1 71 ? 9.653 -3.920 3.464 1.00 0.00 71 HIS A CA 19
ATOM 23976 C C . HIS A 1 71 ? 9.777 -5.396 3.098 1.00 0.00 71 HIS A C 19
ATOM 23977 O O . HIS A 1 71 ? 10.881 -5.912 2.924 1.00 0.00 71 HIS A O 19
ATOM 23991 N N . TYR A 1 72 ? 8.638 -6.070 2.984 1.00 0.00 72 TYR A N 19
ATOM 23992 C CA . TYR A 1 72 ? 8.619 -7.488 2.642 1.00 0.00 72 TYR A CA 19
ATOM 23993 C C . TYR A 1 72 ? 8.462 -7.683 1.138 1.00 0.00 72 TYR A C 19
ATOM 23994 O O . TYR A 1 72 ? 7.864 -8.660 0.685 1.00 0.00 72 TYR A O 19
ATOM 24012 N N . CYS A 1 73 ? 9.006 -6.747 0.366 1.00 0.00 73 CYS A N 19
ATOM 24013 C CA . CYS A 1 73 ? 8.928 -6.815 -1.088 1.00 0.00 73 CYS A CA 19
ATOM 24014 C C . CYS A 1 73 ? 10.116 -7.583 -1.661 1.00 0.00 73 CYS A C 19
ATOM 24015 O O . CYS A 1 73 ? 10.610 -7.265 -2.742 1.00 0.00 73 CYS A O 19
ATOM 24022 N N . ASP A 1 74 ? 10.566 -8.595 -0.929 1.00 0.00 74 ASP A N 19
ATOM 24023 C CA . ASP A 1 74 ? 11.695 -9.411 -1.364 1.00 0.00 74 ASP A CA 19
ATOM 24024 C C . ASP A 1 74 ? 12.942 -8.553 -1.560 1.00 0.00 74 ASP A C 19
ATOM 24025 O O . ASP A 1 74 ? 13.626 -8.659 -2.576 1.00 0.00 74 ASP A O 19
ATOM 24034 N N . ASN A 1 75 ? 13.229 -7.704 -0.578 1.00 0.00 75 ASN A N 19
ATOM 24035 C CA . ASN A 1 75 ? 14.392 -6.827 -0.643 1.00 0.00 75 ASN A CA 19
ATOM 24036 C C . ASN A 1 75 ? 14.997 -6.623 0.742 1.00 0.00 75 ASN A C 19
ATOM 24037 O O . ASN A 1 75 ? 14.476 -7.124 1.738 1.00 0.00 75 ASN A O 19
ATOM 24048 N N . ILE A 1 76 ? 16.100 -5.883 0.797 1.00 0.00 76 ILE A N 19
ATOM 24049 C CA . ILE A 1 76 ? 16.774 -5.611 2.061 1.00 0.00 76 ILE A CA 19
ATOM 24050 C C . ILE A 1 76 ? 16.619 -4.148 2.463 1.00 0.00 76 ILE A C 19
ATOM 24051 O O . ILE A 1 76 ? 16.122 -3.330 1.689 1.00 0.00 76 ILE A O 19
ATOM 24067 N N . ASN A 1 77 ? 17.049 -3.826 3.679 1.00 0.00 77 ASN A N 19
ATOM 24068 C CA . ASN A 1 77 ? 16.958 -2.461 4.185 1.00 0.00 77 ASN A CA 19
ATOM 24069 C C . ASN A 1 77 ? 18.346 -1.850 4.351 1.00 0.00 77 ASN A C 19
ATOM 24070 O O . ASN A 1 77 ? 18.682 -0.858 3.703 1.00 0.00 77 ASN A O 19
ATOM 24081 N N . LEU A 1 78 ? 19.149 -2.449 5.223 1.00 0.00 78 LEU A N 19
ATOM 24082 C CA . LEU A 1 78 ? 20.503 -1.964 5.476 1.00 0.00 78 LEU A CA 19
ATOM 24083 C C . LEU A 1 78 ? 21.510 -2.674 4.578 1.00 0.00 78 LEU A C 19
ATOM 24084 O O . LEU A 1 78 ? 21.512 -3.902 4.478 1.00 0.00 78 LEU A O 19
ATOM 24100 N N . LEU A 1 79 ? 22.370 -1.895 3.929 1.00 0.00 79 LEU A N 19
ATOM 24101 C CA . LEU A 1 79 ? 23.385 -2.449 3.042 1.00 0.00 79 LEU A CA 19
ATOM 24102 C C . LEU A 1 79 ? 24.786 -2.106 3.538 1.00 0.00 79 LEU A C 19
ATOM 24103 O O . LEU A 1 79 ? 25.428 -1.186 3.031 1.00 0.00 79 LEU A O 19
ATOM 24119 N N . LEU A 1 80 ? 25.256 -2.855 4.530 1.00 0.00 80 LEU A N 19
ATOM 24120 C CA . LEU A 1 80 ? 26.584 -2.633 5.094 1.00 0.00 80 LEU A CA 19
ATOM 24121 C C . LEU A 1 80 ? 27.361 -3.942 5.187 1.00 0.00 80 LEU A C 19
ATOM 24122 O O . LEU A 1 80 ? 26.782 -5.027 5.136 1.00 0.00 80 LEU A O 19
ATOM 24138 N N . THR A 1 81 ? 28.679 -3.833 5.329 1.00 0.00 81 THR A N 19
ATOM 24139 C CA . THR A 1 81 ? 29.536 -5.006 5.432 1.00 0.00 81 THR A CA 19
ATOM 24140 C C . THR A 1 81 ? 29.616 -5.504 6.870 1.00 0.00 81 THR A C 19
ATOM 24141 O O . THR A 1 81 ? 29.676 -6.709 7.118 1.00 0.00 81 THR A O 19
ATOM 24152 N N . GLU A 1 82 ? 29.617 -4.570 7.816 1.00 0.00 82 GLU A N 19
ATOM 24153 C CA . GLU A 1 82 ? 29.691 -4.916 9.231 1.00 0.00 82 GLU A CA 19
ATOM 24154 C C . GLU A 1 82 ? 29.182 -3.768 10.099 1.00 0.00 82 GLU A C 19
ATOM 24155 O O . GLU A 1 82 ? 29.539 -2.610 9.885 1.00 0.00 82 GLU A O 19
ATOM 24167 N N . GLU A 1 83 ? 28.345 -4.100 11.076 1.00 0.00 83 GLU A N 19
ATOM 24168 C CA . GLU A 1 83 ? 27.786 -3.097 11.976 1.00 0.00 83 GLU A CA 19
ATOM 24169 C C . GLU A 1 83 ? 27.994 -3.497 13.434 1.00 0.00 83 GLU A C 19
ATOM 24170 O O . GLU A 1 83 ? 28.630 -2.776 14.201 1.00 0.00 83 GLU A O 19
ATOM 24182 N N . SER A 1 84 ? 27.449 -4.651 13.808 1.00 0.00 84 SER A N 19
ATOM 24183 C CA . SER A 1 84 ? 27.570 -5.146 15.174 1.00 0.00 84 SER A CA 19
ATOM 24184 C C . SER A 1 84 ? 28.176 -6.546 15.193 1.00 0.00 84 SER A C 19
ATOM 24185 O O . SER A 1 84 ? 27.491 -7.526 15.481 1.00 0.00 84 SER A O 19
ATOM 24193 N N . GLY A 1 85 ? 29.466 -6.630 14.884 1.00 0.00 85 GLY A N 19
ATOM 24194 C CA . GLY A 1 85 ? 30.143 -7.914 14.871 1.00 0.00 85 GLY A CA 19
ATOM 24195 C C . GLY A 1 85 ? 31.246 -7.977 13.832 1.00 0.00 85 GLY A C 19
ATOM 24196 O O . GLY A 1 85 ? 30.994 -7.976 12.627 1.00 0.00 85 GLY A O 19
ATOM 24200 N N . PRO A 1 86 ? 32.502 -8.032 14.300 1.00 0.00 86 PRO A N 19
ATOM 24201 C CA . PRO A 1 86 ? 33.672 -8.096 13.420 1.00 0.00 86 PRO A CA 19
ATOM 24202 C C . PRO A 1 86 ? 33.779 -9.433 12.694 1.00 0.00 86 PRO A C 19
ATOM 24203 O O . PRO A 1 86 ? 34.630 -9.610 11.822 1.00 0.00 86 PRO A O 19
ATOM 24214 N N . SER A 1 87 ? 32.910 -10.370 13.059 1.00 0.00 87 SER A N 19
ATOM 24215 C CA . SER A 1 87 ? 32.911 -11.693 12.445 1.00 0.00 87 SER A CA 19
ATOM 24216 C C . SER A 1 87 ? 32.587 -11.600 10.956 1.00 0.00 87 SER A C 19
ATOM 24217 O O . SER A 1 87 ? 31.806 -10.749 10.532 1.00 0.00 87 SER A O 19
ATOM 24225 N N . SER A 1 88 ? 33.194 -12.483 10.170 1.00 0.00 88 SER A N 19
ATOM 24226 C CA . SER A 1 88 ? 32.974 -12.500 8.728 1.00 0.00 88 SER A CA 19
ATOM 24227 C C . SER A 1 88 ? 33.537 -13.776 8.108 1.00 0.00 88 SER A C 19
ATOM 24228 O O . SER A 1 88 ? 34.667 -14.170 8.389 1.00 0.00 88 SER A O 19
ATOM 24236 N N . GLY A 1 89 ? 32.736 -14.417 7.262 1.00 0.00 89 GLY A N 19
ATOM 24237 C CA . GLY A 1 89 ? 33.170 -15.642 6.614 1.00 0.00 89 GLY A CA 19
ATOM 24238 C C . GLY A 1 89 ? 33.108 -15.551 5.102 1.00 0.00 89 GLY A C 19
ATOM 24239 O O . GLY A 1 89 ? 32.789 -16.548 4.455 1.00 0.00 89 GLY A O 19
ATOM 24245 N N . GLY A 1 1 ? -5.475 19.449 5.756 1.00 0.00 1 GLY A N 20
ATOM 24246 C CA . GLY A 1 1 ? -6.233 18.616 4.839 1.00 0.00 1 GLY A CA 20
ATOM 24247 C C . GLY A 1 1 ? -5.612 17.246 4.652 1.00 0.00 1 GLY A C 20
ATOM 24248 O O . GLY A 1 1 ? -4.960 16.724 5.556 1.00 0.00 1 GLY A O 20
ATOM 24252 N N . SER A 1 2 ? -5.817 16.660 3.477 1.00 0.00 2 SER A N 20
ATOM 24253 C CA . SER A 1 2 ? -5.278 15.340 3.176 1.00 0.00 2 SER A CA 20
ATOM 24254 C C . SER A 1 2 ? -5.507 14.381 4.341 1.00 0.00 2 SER A C 20
ATOM 24255 O O . SER A 1 2 ? -4.623 13.605 4.704 1.00 0.00 2 SER A O 20
ATOM 24263 N N . SER A 1 3 ? -6.700 14.442 4.923 1.00 0.00 3 SER A N 20
ATOM 24264 C CA . SER A 1 3 ? -7.046 13.582 6.050 1.00 0.00 3 SER A CA 20
ATOM 24265 C C . SER A 1 3 ? -7.308 12.153 5.583 1.00 0.00 3 SER A C 20
ATOM 24266 O O . SER A 1 3 ? -7.589 11.913 4.409 1.00 0.00 3 SER A O 20
ATOM 24274 N N . GLY A 1 4 ? -7.213 11.207 6.512 1.00 0.00 4 GLY A N 20
ATOM 24275 C CA . GLY A 1 4 ? -7.443 9.814 6.178 1.00 0.00 4 GLY A CA 20
ATOM 24276 C C . GLY A 1 4 ? -8.618 9.629 5.238 1.00 0.00 4 GLY A C 20
ATOM 24277 O O . GLY A 1 4 ? -9.618 10.340 5.336 1.00 0.00 4 GLY A O 20
ATOM 24281 N N . SER A 1 5 ? -8.497 8.671 4.323 1.00 0.00 5 SER A N 20
ATOM 24282 C CA . SER A 1 5 ? -9.555 8.399 3.358 1.00 0.00 5 SER A CA 20
ATOM 24283 C C . SER A 1 5 ? -10.872 8.092 4.067 1.00 0.00 5 SER A C 20
ATOM 24284 O O . SER A 1 5 ? -10.911 7.303 5.012 1.00 0.00 5 SER A O 20
ATOM 24292 N N . SER A 1 6 ? -11.946 8.722 3.605 1.00 0.00 6 SER A N 20
ATOM 24293 C CA . SER A 1 6 ? -13.264 8.520 4.196 1.00 0.00 6 SER A CA 20
ATOM 24294 C C . SER A 1 6 ? -14.241 7.958 3.168 1.00 0.00 6 SER A C 20
ATOM 24295 O O . SER A 1 6 ? -14.986 8.702 2.531 1.00 0.00 6 SER A O 20
ATOM 24303 N N . GLY A 1 7 ? -14.230 6.638 3.011 1.00 0.00 7 GLY A N 20
ATOM 24304 C CA . GLY A 1 7 ? -15.118 5.997 2.059 1.00 0.00 7 GLY A CA 20
ATOM 24305 C C . GLY A 1 7 ? -16.217 5.201 2.736 1.00 0.00 7 GLY A C 20
ATOM 24306 O O . GLY A 1 7 ? -16.081 4.004 2.987 1.00 0.00 7 GLY A O 20
ATOM 24310 N N . PRO A 1 8 ? -17.336 5.874 3.044 1.00 0.00 8 PRO A N 20
ATOM 24311 C CA . PRO A 1 8 ? -18.483 5.242 3.701 1.00 0.00 8 PRO A CA 20
ATOM 24312 C C . PRO A 1 8 ? -19.208 4.261 2.786 1.00 0.00 8 PRO A C 20
ATOM 24313 O O . PRO A 1 8 ? -20.239 3.697 3.154 1.00 0.00 8 PRO A O 20
ATOM 24324 N N . ARG A 1 9 ? -18.662 4.059 1.590 1.00 0.00 9 ARG A N 20
ATOM 24325 C CA . ARG A 1 9 ? -19.257 3.146 0.623 1.00 0.00 9 ARG A CA 20
ATOM 24326 C C . ARG A 1 9 ? -19.305 1.724 1.174 1.00 0.00 9 ARG A C 20
ATOM 24327 O O . ARG A 1 9 ? -18.362 1.266 1.818 1.00 0.00 9 ARG A O 20
ATOM 24348 N N . GLU A 1 10 ? -20.411 1.033 0.918 1.00 0.00 10 GLU A N 20
ATOM 24349 C CA . GLU A 1 10 ? -20.582 -0.336 1.390 1.00 0.00 10 GLU A CA 20
ATOM 24350 C C . GLU A 1 10 ? -19.507 -1.251 0.808 1.00 0.00 10 GLU A C 20
ATOM 24351 O O . GLU A 1 10 ? -19.386 -1.412 -0.406 1.00 0.00 10 GLU A O 20
ATOM 24363 N N . PRO A 1 11 ? -18.709 -1.863 1.695 1.00 0.00 11 PRO A N 20
ATOM 24364 C CA . PRO A 1 11 ? -17.631 -2.772 1.294 1.00 0.00 11 PRO A CA 20
ATOM 24365 C C . PRO A 1 11 ? -18.159 -4.081 0.718 1.00 0.00 11 PRO A C 20
ATOM 24366 O O . PRO A 1 11 ? -19.167 -4.613 1.185 1.00 0.00 11 PRO A O 20
ATOM 24377 N N . VAL A 1 12 ? -17.474 -4.596 -0.298 1.00 0.00 12 VAL A N 20
ATOM 24378 C CA . VAL A 1 12 ? -17.875 -5.843 -0.935 1.00 0.00 12 VAL A CA 20
ATOM 24379 C C . VAL A 1 12 ? -16.658 -6.658 -1.361 1.00 0.00 12 VAL A C 20
ATOM 24380 O O . VAL A 1 12 ? -15.649 -6.104 -1.799 1.00 0.00 12 VAL A O 20
ATOM 24393 N N . VAL A 1 13 ? -16.760 -7.977 -1.229 1.00 0.00 13 VAL A N 20
ATOM 24394 C CA . VAL A 1 13 ? -15.668 -8.869 -1.602 1.00 0.00 13 VAL A CA 20
ATOM 24395 C C . VAL A 1 13 ? -14.316 -8.186 -1.426 1.00 0.00 13 VAL A C 20
ATOM 24396 O O . VAL A 1 13 ? -13.406 -8.373 -2.232 1.00 0.00 13 VAL A O 20
ATOM 24409 N N . ASN A 1 14 ? -14.193 -7.394 -0.366 1.00 0.00 14 ASN A N 20
ATOM 24410 C CA . ASN A 1 14 ? -12.951 -6.682 -0.084 1.00 0.00 14 ASN A CA 20
ATOM 24411 C C . ASN A 1 14 ? -12.034 -7.519 0.803 1.00 0.00 14 ASN A C 20
ATOM 24412 O O . ASN A 1 14 ? -12.471 -8.085 1.805 1.00 0.00 14 ASN A O 20
ATOM 24423 N N . ASP A 1 15 ? -10.762 -7.591 0.429 1.00 0.00 15 ASP A N 20
ATOM 24424 C CA . ASP A 1 15 ? -9.782 -8.356 1.191 1.00 0.00 15 ASP A CA 20
ATOM 24425 C C . ASP A 1 15 ? -8.696 -7.443 1.750 1.00 0.00 15 ASP A C 20
ATOM 24426 O O . ASP A 1 15 ? -8.536 -7.326 2.965 1.00 0.00 15 ASP A O 20
ATOM 24435 N N . GLU A 1 16 ? -7.951 -6.800 0.856 1.00 0.00 16 GLU A N 20
ATOM 24436 C CA . GLU A 1 16 ? -6.878 -5.900 1.262 1.00 0.00 16 GLU A CA 20
ATOM 24437 C C . GLU A 1 16 ? -7.421 -4.755 2.114 1.00 0.00 16 GLU A C 20
ATOM 24438 O O . GLU A 1 16 ? -8.015 -3.811 1.595 1.00 0.00 16 GLU A O 20
ATOM 24450 N N . MET A 1 17 ? -7.214 -4.849 3.423 1.00 0.00 17 MET A N 20
ATOM 24451 C CA . MET A 1 17 ? -7.682 -3.822 4.345 1.00 0.00 17 MET A CA 20
ATOM 24452 C C . MET A 1 17 ? -6.582 -3.430 5.328 1.00 0.00 17 MET A C 20
ATOM 24453 O O . MET A 1 17 ? -5.910 -4.292 5.897 1.00 0.00 17 MET A O 20
ATOM 24467 N N . CYS A 1 18 ? -6.403 -2.128 5.520 1.00 0.00 18 CYS A N 20
ATOM 24468 C CA . CYS A 1 18 ? -5.384 -1.623 6.433 1.00 0.00 18 CYS A CA 20
ATOM 24469 C C . CYS A 1 18 ? -5.488 -2.304 7.795 1.00 0.00 18 CYS A C 20
ATOM 24470 O O . CYS A 1 18 ? -6.560 -2.762 8.191 1.00 0.00 18 CYS A O 20
ATOM 24477 N N . ASP A 1 19 ? -4.367 -2.366 8.505 1.00 0.00 19 ASP A N 20
ATOM 24478 C CA . ASP A 1 19 ? -4.331 -2.989 9.823 1.00 0.00 19 ASP A CA 20
ATOM 24479 C C . ASP A 1 19 ? -4.683 -1.980 10.912 1.00 0.00 19 ASP A C 20
ATOM 24480 O O . ASP A 1 19 ? -4.871 -2.343 12.072 1.00 0.00 19 ASP A O 20
ATOM 24489 N N . VAL A 1 20 ? -4.769 -0.709 10.528 1.00 0.00 20 VAL A N 20
ATOM 24490 C CA . VAL A 1 20 ? -5.097 0.353 11.471 1.00 0.00 20 VAL A CA 20
ATOM 24491 C C . VAL A 1 20 ? -6.410 1.032 11.097 1.00 0.00 20 VAL A C 20
ATOM 24492 O O . VAL A 1 20 ? -6.989 1.771 11.895 1.00 0.00 20 VAL A O 20
ATOM 24505 N N . CYS A 1 21 ? -6.876 0.777 9.879 1.00 0.00 21 CYS A N 20
ATOM 24506 C CA . CYS A 1 21 ? -8.122 1.363 9.399 1.00 0.00 21 CYS A CA 20
ATOM 24507 C C . CYS A 1 21 ? -9.080 0.280 8.912 1.00 0.00 21 CYS A C 20
ATOM 24508 O O . CYS A 1 21 ? -10.297 0.427 9.009 1.00 0.00 21 CYS A O 20
ATOM 24515 N N . GLU A 1 22 ? -8.520 -0.806 8.388 1.00 0.00 22 GLU A N 20
ATOM 24516 C CA . GLU A 1 22 ? -9.325 -1.913 7.886 1.00 0.00 22 GLU A CA 20
ATOM 24517 C C . GLU A 1 22 ? -10.204 -1.463 6.723 1.00 0.00 22 GLU A C 20
ATOM 24518 O O . GLU A 1 22 ? -11.381 -1.814 6.647 1.00 0.00 22 GLU A O 20
ATOM 24530 N N . VAL A 1 23 ? -9.622 -0.682 5.817 1.00 0.00 23 VAL A N 20
ATOM 24531 C CA . VAL A 1 23 ? -10.350 -0.184 4.657 1.00 0.00 23 VAL A CA 20
ATOM 24532 C C . VAL A 1 23 ? -9.477 -0.210 3.408 1.00 0.00 23 VAL A C 20
ATOM 24533 O O . VAL A 1 23 ? -8.266 -0.413 3.488 1.00 0.00 23 VAL A O 20
ATOM 24546 N N . TRP A 1 24 ? -10.101 -0.004 2.252 1.00 0.00 24 TRP A N 20
ATOM 24547 C CA . TRP A 1 24 ? -9.381 -0.004 0.985 1.00 0.00 24 TRP A CA 20
ATOM 24548 C C . TRP A 1 24 ? -9.774 1.199 0.135 1.00 0.00 24 TRP A C 20
ATOM 24549 O O . TRP A 1 24 ? -10.707 1.929 0.469 1.00 0.00 24 TRP A O 20
ATOM 24570 N N . THR A 1 25 ? -9.057 1.401 -0.967 1.00 0.00 25 THR A N 20
ATOM 24571 C CA . THR A 1 25 ? -9.332 2.516 -1.864 1.00 0.00 25 THR A CA 20
ATOM 24572 C C . THR A 1 25 ? -9.111 2.118 -3.318 1.00 0.00 25 THR A C 20
ATOM 24573 O O . THR A 1 25 ? -8.270 1.271 -3.619 1.00 0.00 25 THR A O 20
ATOM 24584 N N . ALA A 1 26 ? -9.869 2.736 -4.218 1.00 0.00 26 ALA A N 20
ATOM 24585 C CA . ALA A 1 26 ? -9.754 2.449 -5.642 1.00 0.00 26 ALA A CA 20
ATOM 24586 C C . ALA A 1 26 ? -8.301 2.522 -6.101 1.00 0.00 26 ALA A C 20
ATOM 24587 O O . ALA A 1 26 ? -7.855 1.710 -6.910 1.00 0.00 26 ALA A O 20
ATOM 24594 N N . GLU A 1 27 ? -7.570 3.502 -5.579 1.00 0.00 27 GLU A N 20
ATOM 24595 C CA . GLU A 1 27 ? -6.168 3.682 -5.937 1.00 0.00 27 GLU A CA 20
ATOM 24596 C C . GLU A 1 27 ? -5.307 2.574 -5.338 1.00 0.00 27 GLU A C 20
ATOM 24597 O O . GLU A 1 27 ? -5.778 1.776 -4.528 1.00 0.00 27 GLU A O 20
ATOM 24609 N N . SER A 1 28 ? -4.041 2.532 -5.743 1.00 0.00 28 SER A N 20
ATOM 24610 C CA . SER A 1 28 ? -3.115 1.520 -5.250 1.00 0.00 28 SER A CA 20
ATOM 24611 C C . SER A 1 28 ? -2.989 1.592 -3.731 1.00 0.00 28 SER A C 20
ATOM 24612 O O . SER A 1 28 ? -2.972 2.678 -3.148 1.00 0.00 28 SER A O 20
ATOM 24620 N N . LEU A 1 29 ? -2.900 0.429 -3.095 1.00 0.00 29 LEU A N 20
ATOM 24621 C CA . LEU A 1 29 ? -2.777 0.359 -1.643 1.00 0.00 29 LEU A CA 20
ATOM 24622 C C . LEU A 1 29 ? -1.395 -0.144 -1.238 1.00 0.00 29 LEU A C 20
ATOM 24623 O O . LEU A 1 29 ? -1.000 -1.256 -1.591 1.00 0.00 29 LEU A O 20
ATOM 24639 N N . PHE A 1 30 ? -0.665 0.680 -0.494 1.00 0.00 30 PHE A N 20
ATOM 24640 C CA . PHE A 1 30 ? 0.672 0.318 -0.040 1.00 0.00 30 PHE A CA 20
ATOM 24641 C C . PHE A 1 30 ? 0.609 -0.481 1.259 1.00 0.00 30 PHE A C 20
ATOM 24642 O O . PHE A 1 30 ? -0.317 -0.340 2.059 1.00 0.00 30 PHE A O 20
ATOM 24659 N N . PRO A 1 31 ? 1.615 -1.340 1.475 1.00 0.00 31 PRO A N 20
ATOM 24660 C CA . PRO A 1 31 ? 2.722 -1.516 0.531 1.00 0.00 31 PRO A CA 20
ATOM 24661 C C . PRO A 1 31 ? 2.282 -2.204 -0.757 1.00 0.00 31 PRO A C 20
ATOM 24662 O O . PRO A 1 31 ? 1.096 -2.465 -0.959 1.00 0.00 31 PRO A O 20
ATOM 24673 N N . CYS A 1 32 ? 3.244 -2.495 -1.626 1.00 0.00 32 CYS A N 20
ATOM 24674 C CA . CYS A 1 32 ? 2.956 -3.153 -2.895 1.00 0.00 32 CYS A CA 20
ATOM 24675 C C . CYS A 1 32 ? 1.770 -4.102 -2.758 1.00 0.00 32 CYS A C 20
ATOM 24676 O O . CYS A 1 32 ? 1.569 -4.715 -1.709 1.00 0.00 32 CYS A O 20
ATOM 24683 N N . ARG A 1 33 ? 0.986 -4.218 -3.826 1.00 0.00 33 ARG A N 20
ATOM 24684 C CA . ARG A 1 33 ? -0.181 -5.093 -3.825 1.00 0.00 33 ARG A CA 20
ATOM 24685 C C . ARG A 1 33 ? 0.219 -6.533 -3.520 1.00 0.00 33 ARG A C 20
ATOM 24686 O O . ARG A 1 33 ? -0.514 -7.264 -2.854 1.00 0.00 33 ARG A O 20
ATOM 24707 N N . VAL A 1 34 ? 1.387 -6.935 -4.012 1.00 0.00 34 VAL A N 20
ATOM 24708 C CA . VAL A 1 34 ? 1.885 -8.288 -3.792 1.00 0.00 34 VAL A CA 20
ATOM 24709 C C . VAL A 1 34 ? 1.926 -8.623 -2.305 1.00 0.00 34 VAL A C 20
ATOM 24710 O O . VAL A 1 34 ? 1.734 -9.775 -1.912 1.00 0.00 34 VAL A O 20
ATOM 24723 N N . CYS A 1 35 ? 2.175 -7.610 -1.482 1.00 0.00 35 CYS A N 20
ATOM 24724 C CA . CYS A 1 35 ? 2.241 -7.796 -0.037 1.00 0.00 35 CYS A CA 20
ATOM 24725 C C . CYS A 1 35 ? 0.854 -8.063 0.540 1.00 0.00 35 CYS A C 20
ATOM 24726 O O . CYS A 1 35 ? 0.117 -7.134 0.871 1.00 0.00 35 CYS A O 20
ATOM 24733 N N . THR A 1 36 ? 0.504 -9.340 0.659 1.00 0.00 36 THR A N 20
ATOM 24734 C CA . THR A 1 36 ? -0.794 -9.730 1.195 1.00 0.00 36 THR A CA 20
ATOM 24735 C C . THR A 1 36 ? -1.272 -8.742 2.253 1.00 0.00 36 THR A C 20
ATOM 24736 O O . THR A 1 36 ? -2.408 -8.272 2.209 1.00 0.00 36 THR A O 20
ATOM 24747 N N . ARG A 1 37 ? -0.396 -8.430 3.203 1.00 0.00 37 ARG A N 20
ATOM 24748 C CA . ARG A 1 37 ? -0.729 -7.497 4.273 1.00 0.00 37 ARG A CA 20
ATOM 24749 C C . ARG A 1 37 ? -0.643 -6.055 3.783 1.00 0.00 37 ARG A C 20
ATOM 24750 O O . ARG A 1 37 ? 0.408 -5.604 3.327 1.00 0.00 37 ARG A O 20
ATOM 24771 N N . VAL A 1 38 ? -1.756 -5.335 3.879 1.00 0.00 38 VAL A N 20
ATOM 24772 C CA . VAL A 1 38 ? -1.806 -3.943 3.446 1.00 0.00 38 VAL A CA 20
ATOM 24773 C C . VAL A 1 38 ? -1.931 -3.001 4.639 1.00 0.00 38 VAL A C 20
ATOM 24774 O O . VAL A 1 38 ? -2.784 -3.191 5.507 1.00 0.00 38 VAL A O 20
ATOM 24787 N N . PHE A 1 39 ? -1.078 -1.984 4.674 1.00 0.00 39 PHE A N 20
ATOM 24788 C CA . PHE A 1 39 ? -1.092 -1.011 5.760 1.00 0.00 39 PHE A CA 20
ATOM 24789 C C . PHE A 1 39 ? -0.593 0.349 5.279 1.00 0.00 39 PHE A C 20
ATOM 24790 O O . PHE A 1 39 ? 0.422 0.441 4.589 1.00 0.00 39 PHE A O 20
ATOM 24807 N N . HIS A 1 40 ? -1.316 1.401 5.648 1.00 0.00 40 HIS A N 20
ATOM 24808 C CA . HIS A 1 40 ? -0.948 2.757 5.256 1.00 0.00 40 HIS A CA 20
ATOM 24809 C C . HIS A 1 40 ? 0.353 3.184 5.929 1.00 0.00 40 HIS A C 20
ATOM 24810 O O . HIS A 1 40 ? 0.534 2.989 7.131 1.00 0.00 40 HIS A O 20
ATOM 24824 N N . ASP A 1 41 ? 1.255 3.767 5.147 1.00 0.00 41 ASP A N 20
ATOM 24825 C CA . ASP A 1 41 ? 2.539 4.222 5.668 1.00 0.00 41 ASP A CA 20
ATOM 24826 C C . ASP A 1 41 ? 2.341 5.238 6.787 1.00 0.00 41 ASP A C 20
ATOM 24827 O O . ASP A 1 41 ? 3.095 5.261 7.760 1.00 0.00 41 ASP A O 20
ATOM 24836 N N . GLY A 1 42 ? 1.322 6.081 6.643 1.00 0.00 42 GLY A N 20
ATOM 24837 C CA . GLY A 1 42 ? 1.045 7.089 7.648 1.00 0.00 42 GLY A CA 20
ATOM 24838 C C . GLY A 1 42 ? 0.576 6.488 8.958 1.00 0.00 42 GLY A C 20
ATOM 24839 O O . GLY A 1 42 ? 1.048 6.871 10.030 1.00 0.00 42 GLY A O 20
ATOM 24843 N N . CYS A 1 43 ? -0.357 5.546 8.874 1.00 0.00 43 CYS A N 20
ATOM 24844 C CA . CYS A 1 43 ? -0.893 4.892 10.062 1.00 0.00 43 CYS A CA 20
ATOM 24845 C C . CYS A 1 43 ? 0.234 4.410 10.972 1.00 0.00 43 CYS A C 20
ATOM 24846 O O . CYS A 1 43 ? 0.085 4.370 12.194 1.00 0.00 43 CYS A O 20
ATOM 24853 N N . LEU A 1 44 ? 1.359 4.043 10.369 1.00 0.00 44 LEU A N 20
ATOM 24854 C CA . LEU A 1 44 ? 2.511 3.564 11.124 1.00 0.00 44 LEU A CA 20
ATOM 24855 C C . LEU A 1 44 ? 3.259 4.724 11.772 1.00 0.00 44 LEU A C 20
ATOM 24856 O O . LEU A 1 44 ? 3.320 4.828 12.997 1.00 0.00 44 LEU A O 20
ATOM 24872 N N . ARG A 1 45 ? 3.822 5.596 10.943 1.00 0.00 45 ARG A N 20
ATOM 24873 C CA . ARG A 1 45 ? 4.564 6.750 11.436 1.00 0.00 45 ARG A CA 20
ATOM 24874 C C . ARG A 1 45 ? 3.754 7.512 12.480 1.00 0.00 45 ARG A C 20
ATOM 24875 O O . ARG A 1 45 ? 4.303 8.017 13.459 1.00 0.00 45 ARG A O 20
ATOM 24896 N N . ARG A 1 46 ? 2.445 7.592 12.263 1.00 0.00 46 ARG A N 20
ATOM 24897 C CA . ARG A 1 46 ? 1.560 8.294 13.184 1.00 0.00 46 ARG A CA 20
ATOM 24898 C C . ARG A 1 46 ? 1.636 7.686 14.581 1.00 0.00 46 ARG A C 20
ATOM 24899 O O . ARG A 1 46 ? 2.098 8.328 15.523 1.00 0.00 46 ARG A O 20
ATOM 24920 N N . MET A 1 47 ? 1.178 6.444 14.706 1.00 0.00 47 MET A N 20
ATOM 24921 C CA . MET A 1 47 ? 1.195 5.749 15.989 1.00 0.00 47 MET A CA 20
ATOM 24922 C C . MET A 1 47 ? 2.614 5.668 16.544 1.00 0.00 47 MET A C 20
ATOM 24923 O O . MET A 1 47 ? 2.848 5.958 17.716 1.00 0.00 47 MET A O 20
ATOM 24937 N N . GLY A 1 48 ? 3.555 5.271 15.694 1.00 0.00 48 GLY A N 20
ATOM 24938 C CA . GLY A 1 48 ? 4.939 5.158 16.118 1.00 0.00 48 GLY A CA 20
ATOM 24939 C C . GLY A 1 48 ? 5.495 3.763 15.914 1.00 0.00 48 GLY A C 20
ATOM 24940 O O . GLY A 1 48 ? 5.920 3.112 16.869 1.00 0.00 48 GLY A O 20
ATOM 24944 N N . TYR A 1 49 ? 5.493 3.303 14.669 1.00 0.00 49 TYR A N 20
ATOM 24945 C CA . TYR A 1 49 ? 5.998 1.975 14.343 1.00 0.00 49 TYR A CA 20
ATOM 24946 C C . TYR A 1 49 ? 7.371 2.061 13.684 1.00 0.00 49 TYR A C 20
ATOM 24947 O O . TYR A 1 49 ? 8.294 1.331 14.048 1.00 0.00 49 TYR A O 20
ATOM 24965 N N . ILE A 1 50 ? 7.499 2.958 12.713 1.00 0.00 50 ILE A N 20
ATOM 24966 C CA . ILE A 1 50 ? 8.759 3.142 12.003 1.00 0.00 50 ILE A CA 20
ATOM 24967 C C . ILE A 1 50 ? 9.897 3.440 12.972 1.00 0.00 50 ILE A C 20
ATOM 24968 O O . ILE A 1 50 ? 10.821 2.642 13.124 1.00 0.00 50 ILE A O 20
ATOM 24984 N N . GLN A 1 51 ? 9.823 4.594 13.627 1.00 0.00 51 GLN A N 20
ATOM 24985 C CA . GLN A 1 51 ? 10.847 4.998 14.583 1.00 0.00 51 GLN A CA 20
ATOM 24986 C C . GLN A 1 51 ? 10.216 5.511 15.873 1.00 0.00 51 GLN A C 20
ATOM 24987 O O . GLN A 1 51 ? 10.719 5.257 16.966 1.00 0.00 51 GLN A O 20
ATOM 25001 N N . GLY A 1 52 ? 9.109 6.236 15.737 1.00 0.00 52 GLY A N 20
ATOM 25002 C CA . GLY A 1 52 ? 8.428 6.774 16.901 1.00 0.00 52 GLY A CA 20
ATOM 25003 C C . GLY A 1 52 ? 7.841 8.148 16.643 1.00 0.00 52 GLY A C 20
ATOM 25004 O O . GLY A 1 52 ? 6.639 8.284 16.414 1.00 0.00 52 GLY A O 20
ATOM 25008 N N . ASP A 1 53 ? 8.689 9.169 16.685 1.00 0.00 53 ASP A N 20
ATOM 25009 C CA . ASP A 1 53 ? 8.248 10.539 16.457 1.00 0.00 53 ASP A CA 20
ATOM 25010 C C . ASP A 1 53 ? 7.775 10.725 15.018 1.00 0.00 53 ASP A C 20
ATOM 25011 O O . ASP A 1 53 ? 8.298 10.099 14.096 1.00 0.00 53 ASP A O 20
ATOM 25020 N N . SER A 1 54 ? 6.781 11.589 14.833 1.00 0.00 54 SER A N 20
ATOM 25021 C CA . SER A 1 54 ? 6.235 11.853 13.508 1.00 0.00 54 SER A CA 20
ATOM 25022 C C . SER A 1 54 ? 7.351 12.125 12.504 1.00 0.00 54 SER A C 20
ATOM 25023 O O . SER A 1 54 ? 8.527 12.161 12.861 1.00 0.00 54 SER A O 20
ATOM 25031 N N . ALA A 1 55 ? 6.971 12.315 11.244 1.00 0.00 55 ALA A N 20
ATOM 25032 C CA . ALA A 1 55 ? 7.938 12.586 10.188 1.00 0.00 55 ALA A CA 20
ATOM 25033 C C . ALA A 1 55 ? 7.352 13.516 9.132 1.00 0.00 55 ALA A C 20
ATOM 25034 O O . ALA A 1 55 ? 6.136 13.686 9.047 1.00 0.00 55 ALA A O 20
ATOM 25041 N N . ALA A 1 56 ? 8.224 14.119 8.331 1.00 0.00 56 ALA A N 20
ATOM 25042 C CA . ALA A 1 56 ? 7.792 15.032 7.280 1.00 0.00 56 ALA A CA 20
ATOM 25043 C C . ALA A 1 56 ? 7.912 14.384 5.905 1.00 0.00 56 ALA A C 20
ATOM 25044 O O . ALA A 1 56 ? 8.322 13.229 5.788 1.00 0.00 56 ALA A O 20
ATOM 25051 N N . GLU A 1 57 ? 7.549 15.132 4.868 1.00 0.00 57 GLU A N 20
ATOM 25052 C CA . GLU A 1 57 ? 7.615 14.628 3.502 1.00 0.00 57 GLU A CA 20
ATOM 25053 C C . GLU A 1 57 ? 8.990 14.885 2.892 1.00 0.00 57 GLU A C 20
ATOM 25054 O O . GLU A 1 57 ? 9.100 15.384 1.772 1.00 0.00 57 GLU A O 20
ATOM 25066 N N . VAL A 1 58 ? 10.035 14.542 3.638 1.00 0.00 58 VAL A N 20
ATOM 25067 C CA . VAL A 1 58 ? 11.403 14.735 3.172 1.00 0.00 58 VAL A CA 20
ATOM 25068 C C . VAL A 1 58 ? 11.768 13.713 2.101 1.00 0.00 58 VAL A C 20
ATOM 25069 O O . VAL A 1 58 ? 11.876 14.046 0.919 1.00 0.00 58 VAL A O 20
ATOM 25082 N N . THR A 1 59 ? 11.957 12.466 2.520 1.00 0.00 59 THR A N 20
ATOM 25083 C CA . THR A 1 59 ? 12.311 11.395 1.598 1.00 0.00 59 THR A CA 20
ATOM 25084 C C . THR A 1 59 ? 11.487 10.141 1.869 1.00 0.00 59 THR A C 20
ATOM 25085 O O . THR A 1 59 ? 11.858 9.042 1.457 1.00 0.00 59 THR A O 20
ATOM 25096 N N . GLU A 1 60 ? 10.367 10.313 2.563 1.00 0.00 60 GLU A N 20
ATOM 25097 C CA . GLU A 1 60 ? 9.490 9.195 2.889 1.00 0.00 60 GLU A CA 20
ATOM 25098 C C . GLU A 1 60 ? 8.403 9.029 1.830 1.00 0.00 60 GLU A C 20
ATOM 25099 O O . GLU A 1 60 ? 7.270 9.474 2.014 1.00 0.00 60 GLU A O 20
ATOM 25111 N N . MET A 1 61 ? 8.757 8.386 0.723 1.00 0.00 61 MET A N 20
ATOM 25112 C CA . MET A 1 61 ? 7.812 8.160 -0.365 1.00 0.00 61 MET A CA 20
ATOM 25113 C C . MET A 1 61 ? 8.220 6.949 -1.197 1.00 0.00 61 MET A C 20
ATOM 25114 O O . MET A 1 61 ? 9.353 6.864 -1.671 1.00 0.00 61 MET A O 20
ATOM 25128 N N . ALA A 1 62 ? 7.290 6.016 -1.371 1.00 0.00 62 ALA A N 20
ATOM 25129 C CA . ALA A 1 62 ? 7.553 4.811 -2.148 1.00 0.00 62 ALA A CA 20
ATOM 25130 C C . ALA A 1 62 ? 7.387 5.073 -3.641 1.00 0.00 62 ALA A C 20
ATOM 25131 O O . ALA A 1 62 ? 8.340 4.956 -4.413 1.00 0.00 62 ALA A O 20
ATOM 25138 N N . HIS A 1 63 ? 6.171 5.428 -4.043 1.00 0.00 63 HIS A N 20
ATOM 25139 C CA . HIS A 1 63 ? 5.881 5.707 -5.445 1.00 0.00 63 HIS A CA 20
ATOM 25140 C C . HIS A 1 63 ? 6.534 7.013 -5.886 1.00 0.00 63 HIS A C 20
ATOM 25141 O O . HIS A 1 63 ? 5.946 8.088 -5.761 1.00 0.00 63 HIS A O 20
ATOM 25155 N N . THR A 1 64 ? 7.755 6.914 -6.403 1.00 0.00 64 THR A N 20
ATOM 25156 C CA . THR A 1 64 ? 8.489 8.087 -6.860 1.00 0.00 64 THR A CA 20
ATOM 25157 C C . THR A 1 64 ? 8.969 7.910 -8.296 1.00 0.00 64 THR A C 20
ATOM 25158 O O . THR A 1 64 ? 8.625 8.698 -9.177 1.00 0.00 64 THR A O 20
ATOM 25169 N N . GLU A 1 65 ? 9.764 6.869 -8.525 1.00 0.00 65 GLU A N 20
ATOM 25170 C CA . GLU A 1 65 ? 10.291 6.589 -9.856 1.00 0.00 65 GLU A CA 20
ATOM 25171 C C . GLU A 1 65 ? 9.979 5.156 -10.274 1.00 0.00 65 GLU A C 20
ATOM 25172 O O . GLU A 1 65 ? 9.298 4.921 -11.272 1.00 0.00 65 GLU A O 20
ATOM 25184 N N . THR A 1 66 ? 10.486 4.197 -9.503 1.00 0.00 66 THR A N 20
ATOM 25185 C CA . THR A 1 66 ? 10.264 2.787 -9.793 1.00 0.00 66 THR A CA 20
ATOM 25186 C C . THR A 1 66 ? 9.507 2.105 -8.659 1.00 0.00 66 THR A C 20
ATOM 25187 O O . THR A 1 66 ? 8.538 1.383 -8.892 1.00 0.00 66 THR A O 20
ATOM 25198 N N . GLY A 1 67 ? 9.957 2.337 -7.429 1.00 0.00 67 GLY A N 20
ATOM 25199 C CA . GLY A 1 67 ? 9.310 1.738 -6.277 1.00 0.00 67 GLY A CA 20
ATOM 25200 C C . GLY A 1 67 ? 10.294 1.373 -5.184 1.00 0.00 67 GLY A C 20
ATOM 25201 O O . GLY A 1 67 ? 11.435 1.007 -5.464 1.00 0.00 67 GLY A O 20
ATOM 25205 N N . TRP A 1 68 ? 9.853 1.474 -3.935 1.00 0.00 68 TRP A N 20
ATOM 25206 C CA . TRP A 1 68 ? 10.705 1.153 -2.795 1.00 0.00 68 TRP A CA 20
ATOM 25207 C C . TRP A 1 68 ? 10.388 -0.236 -2.253 1.00 0.00 68 TRP A C 20
ATOM 25208 O O . TRP A 1 68 ? 9.249 -0.697 -2.329 1.00 0.00 68 TRP A O 20
ATOM 25229 N N . SER A 1 69 ? 11.401 -0.898 -1.705 1.00 0.00 69 SER A N 20
ATOM 25230 C CA . SER A 1 69 ? 11.230 -2.237 -1.153 1.00 0.00 69 SER A CA 20
ATOM 25231 C C . SER A 1 69 ? 10.586 -2.176 0.229 1.00 0.00 69 SER A C 20
ATOM 25232 O O . SER A 1 69 ? 11.161 -1.630 1.171 1.00 0.00 69 SER A O 20
ATOM 25240 N N . CYS A 1 70 ? 9.390 -2.742 0.342 1.00 0.00 70 CYS A N 20
ATOM 25241 C CA . CYS A 1 70 ? 8.666 -2.753 1.607 1.00 0.00 70 CYS A CA 20
ATOM 25242 C C . CYS A 1 70 ? 9.567 -3.224 2.745 1.00 0.00 70 CYS A C 20
ATOM 25243 O O . CYS A 1 70 ? 10.725 -3.581 2.528 1.00 0.00 70 CYS A O 20
ATOM 25250 N N . HIS A 1 71 ? 9.026 -3.222 3.960 1.00 0.00 71 HIS A N 20
ATOM 25251 C CA . HIS A 1 71 ? 9.781 -3.649 5.133 1.00 0.00 71 HIS A CA 20
ATOM 25252 C C . HIS A 1 71 ? 10.227 -5.101 4.993 1.00 0.00 71 HIS A C 20
ATOM 25253 O O . HIS A 1 71 ? 11.389 -5.430 5.231 1.00 0.00 71 HIS A O 20
ATOM 25267 N N . TYR A 1 72 ? 9.296 -5.965 4.607 1.00 0.00 72 TYR A N 20
ATOM 25268 C CA . TYR A 1 72 ? 9.592 -7.383 4.438 1.00 0.00 72 TYR A CA 20
ATOM 25269 C C . TYR A 1 72 ? 9.614 -7.764 2.961 1.00 0.00 72 TYR A C 20
ATOM 25270 O O . TYR A 1 72 ? 9.099 -8.811 2.569 1.00 0.00 72 TYR A O 20
ATOM 25288 N N . CYS A 1 73 ? 10.217 -6.905 2.144 1.00 0.00 73 CYS A N 20
ATOM 25289 C CA . CYS A 1 73 ? 10.308 -7.148 0.710 1.00 0.00 73 CYS A CA 20
ATOM 25290 C C . CYS A 1 73 ? 11.714 -6.853 0.197 1.00 0.00 73 CYS A C 20
ATOM 25291 O O . CYS A 1 73 ? 11.887 -6.189 -0.825 1.00 0.00 73 CYS A O 20
ATOM 25298 N N . ASP A 1 74 ? 12.717 -7.351 0.914 1.00 0.00 74 ASP A N 20
ATOM 25299 C CA . ASP A 1 74 ? 14.108 -7.142 0.531 1.00 0.00 74 ASP A CA 20
ATOM 25300 C C . ASP A 1 74 ? 15.039 -8.009 1.373 1.00 0.00 74 ASP A C 20
ATOM 25301 O O . ASP A 1 74 ? 14.615 -8.625 2.349 1.00 0.00 74 ASP A O 20
ATOM 25310 N N . ASN A 1 75 ? 16.310 -8.052 0.986 1.00 0.00 75 ASN A N 20
ATOM 25311 C CA . ASN A 1 75 ? 17.301 -8.845 1.705 1.00 0.00 75 ASN A CA 20
ATOM 25312 C C . ASN A 1 75 ? 18.239 -7.946 2.506 1.00 0.00 75 ASN A C 20
ATOM 25313 O O . ASN A 1 75 ? 18.417 -8.136 3.710 1.00 0.00 75 ASN A O 20
ATOM 25324 N N . ILE A 1 76 ? 18.834 -6.970 1.831 1.00 0.00 76 ILE A N 20
ATOM 25325 C CA . ILE A 1 76 ? 19.751 -6.042 2.480 1.00 0.00 76 ILE A CA 20
ATOM 25326 C C . ILE A 1 76 ? 18.998 -4.884 3.125 1.00 0.00 76 ILE A C 20
ATOM 25327 O O . ILE A 1 76 ? 18.664 -3.902 2.462 1.00 0.00 76 ILE A O 20
ATOM 25343 N N . ASN A 1 77 ? 18.734 -5.005 4.422 1.00 0.00 77 ASN A N 20
ATOM 25344 C CA . ASN A 1 77 ? 18.020 -3.968 5.157 1.00 0.00 77 ASN A CA 20
ATOM 25345 C C . ASN A 1 77 ? 18.992 -2.939 5.727 1.00 0.00 77 ASN A C 20
ATOM 25346 O O . ASN A 1 77 ? 19.776 -3.240 6.627 1.00 0.00 77 ASN A O 20
ATOM 25357 N N . LEU A 1 78 ? 18.933 -1.722 5.197 1.00 0.00 78 LEU A N 20
ATOM 25358 C CA . LEU A 1 78 ? 19.807 -0.646 5.652 1.00 0.00 78 LEU A CA 20
ATOM 25359 C C . LEU A 1 78 ? 19.210 0.066 6.861 1.00 0.00 78 LEU A C 20
ATOM 25360 O O . LEU A 1 78 ? 18.021 -0.071 7.151 1.00 0.00 78 LEU A O 20
ATOM 25376 N N . LEU A 1 79 ? 20.041 0.830 7.562 1.00 0.00 79 LEU A N 20
ATOM 25377 C CA . LEU A 1 79 ? 19.594 1.567 8.739 1.00 0.00 79 LEU A CA 20
ATOM 25378 C C . LEU A 1 79 ? 19.727 3.071 8.523 1.00 0.00 79 LEU A C 20
ATOM 25379 O O . LEU A 1 79 ? 20.727 3.546 7.982 1.00 0.00 79 LEU A O 20
ATOM 25395 N N . LEU A 1 80 ? 18.713 3.816 8.948 1.00 0.00 80 LEU A N 20
ATOM 25396 C CA . LEU A 1 80 ? 18.717 5.268 8.803 1.00 0.00 80 LEU A CA 20
ATOM 25397 C C . LEU A 1 80 ? 20.062 5.854 9.220 1.00 0.00 80 LEU A C 20
ATOM 25398 O O . LEU A 1 80 ? 20.917 5.151 9.761 1.00 0.00 80 LEU A O 20
ATOM 25414 N N . THR A 1 81 ? 20.244 7.146 8.968 1.00 0.00 81 THR A N 20
ATOM 25415 C CA . THR A 1 81 ? 21.483 7.827 9.318 1.00 0.00 81 THR A CA 20
ATOM 25416 C C . THR A 1 81 ? 21.561 8.092 10.818 1.00 0.00 81 THR A C 20
ATOM 25417 O O . THR A 1 81 ? 20.581 7.910 11.540 1.00 0.00 81 THR A O 20
ATOM 25428 N N . GLU A 1 82 ? 22.731 8.522 11.278 1.00 0.00 82 GLU A N 20
ATOM 25429 C CA . GLU A 1 82 ? 22.934 8.811 12.693 1.00 0.00 82 GLU A CA 20
ATOM 25430 C C . GLU A 1 82 ? 22.152 10.053 13.113 1.00 0.00 82 GLU A C 20
ATOM 25431 O O . GLU A 1 82 ? 22.529 11.177 12.784 1.00 0.00 82 GLU A O 20
ATOM 25443 N N . GLU A 1 83 ? 21.060 9.839 13.840 1.00 0.00 83 GLU A N 20
ATOM 25444 C CA . GLU A 1 83 ? 20.224 10.940 14.303 1.00 0.00 83 GLU A CA 20
ATOM 25445 C C . GLU A 1 83 ? 19.269 10.475 15.399 1.00 0.00 83 GLU A C 20
ATOM 25446 O O . GLU A 1 83 ? 18.672 9.402 15.304 1.00 0.00 83 GLU A O 20
ATOM 25458 N N . SER A 1 84 ? 19.131 11.289 16.440 1.00 0.00 84 SER A N 20
ATOM 25459 C CA . SER A 1 84 ? 18.253 10.960 17.557 1.00 0.00 84 SER A CA 20
ATOM 25460 C C . SER A 1 84 ? 16.787 11.070 17.147 1.00 0.00 84 SER A C 20
ATOM 25461 O O . SER A 1 84 ? 16.003 10.145 17.354 1.00 0.00 84 SER A O 20
ATOM 25469 N N . GLY A 1 85 ? 16.426 12.209 16.564 1.00 0.00 85 GLY A N 20
ATOM 25470 C CA . GLY A 1 85 ? 15.056 12.419 16.134 1.00 0.00 85 GLY A CA 20
ATOM 25471 C C . GLY A 1 85 ? 14.508 13.760 16.581 1.00 0.00 85 GLY A C 20
ATOM 25472 O O . GLY A 1 85 ? 13.630 13.840 17.441 1.00 0.00 85 GLY A O 20
ATOM 25476 N N . PRO A 1 86 ? 15.031 14.844 15.991 1.00 0.00 86 PRO A N 20
ATOM 25477 C CA . PRO A 1 86 ? 14.604 16.208 16.319 1.00 0.00 86 PRO A CA 20
ATOM 25478 C C . PRO A 1 86 ? 13.190 16.505 15.833 1.00 0.00 86 PRO A C 20
ATOM 25479 O O . PRO A 1 86 ? 12.706 15.886 14.886 1.00 0.00 86 PRO A O 20
ATOM 25490 N N . SER A 1 87 ? 12.533 17.458 16.486 1.00 0.00 87 SER A N 20
ATOM 25491 C CA . SER A 1 87 ? 11.172 17.835 16.121 1.00 0.00 87 SER A CA 20
ATOM 25492 C C . SER A 1 87 ? 10.916 19.308 16.427 1.00 0.00 87 SER A C 20
ATOM 25493 O O . SER A 1 87 ? 11.071 19.753 17.564 1.00 0.00 87 SER A O 20
ATOM 25501 N N . SER A 1 88 ? 10.523 20.059 15.403 1.00 0.00 88 SER A N 20
ATOM 25502 C CA . SER A 1 88 ? 10.250 21.483 15.559 1.00 0.00 88 SER A CA 20
ATOM 25503 C C . SER A 1 88 ? 8.948 21.704 16.324 1.00 0.00 88 SER A C 20
ATOM 25504 O O . SER A 1 88 ? 8.091 20.822 16.383 1.00 0.00 88 SER A O 20
ATOM 25512 N N . GLY A 1 89 ? 8.806 22.890 16.909 1.00 0.00 89 GLY A N 20
ATOM 25513 C CA . GLY A 1 89 ? 7.608 23.208 17.662 1.00 0.00 89 GLY A CA 20
ATOM 25514 C C . GLY A 1 89 ? 7.644 24.606 18.248 1.00 0.00 89 GLY A C 20
ATOM 25515 O O . GLY A 1 89 ? 8.690 25.251 18.191 1.00 0.00 89 GLY A O 20
#

Foldseek 3Di:
DPDPDDDPDDDDPDQAAAPQGGDDDPDAFPPHPVPSHTHDPQSDLVPQNPHGHHDDVPPPDAPDPDGDQPPPRDDDDDDDDDDDDDDDD

InterPro domains:
  IPR011011 Zinc finger, FYVE/PHD-type [SSF57903] (117-203)
  IPR011992 EF-hand domain pair [SSF47473] (195-276)
  IPR013083 Zinc finger, RING/FYVE/PHD-type [G3DSA:3.30.40.10] (118-204)
  IPR019786 Zinc finger, PHD-type, conserved site [PS01359] (133-188)
  IPR031946 KIAA1045, RING finger [PF16744] (126-198)

Radius of gyration: 17.46 Å; Cα contacts (8 Å, |Δi|>4): 80; chains: 1; bounding box: 58×33×35 Å

Solvent-accessible surface area: 8166 Å² total; per-residue (Å²): 134,122,125,70,119,125,33,131,188,160,110,121,130,32,115,51,62,0,50,50,51,106,76,115,69,82,118,26,14,34,22,24,102,136,24,85,129,3,22,48,67,19,14,38,162,184,118,44,158,91,151,44,148,90,102,64,183,61,132,91,105,14,115,60,170,82,16,158,49,14,144,148,40,85,96,145,81,108,170,134,118,128,170,92,79,109,108,126,127

CATH classification: 3.30.40.10

GO terms:
  GO:0005515 protein binding (F, IPI)

Nearest PDB structures (foldseek):
  1wil-assembly1_A  TM=5.826E-01  e=1.908E-12  Homo sapiens
  5xht-assembly1_A  TM=6.977E-01  e=3.097E-07  Homo sapiens
  1wil-assembly1_A  TM=6.284E-01  e=4.989E-14  Homo sapiens
  5xht-assembly1_A  TM=6.959E-01  e=2.428E-07  Homo sapiens
  3ixe-assembly1_B  TM=5.092E-01  e=8.861E+00  Homo sapiens